Protein 7SG2 (pdb70)

Nearest PDB structures (foldseek):
  7sg2-assembly1_B  TM=1.006E+00  e=2.624E-34  Homo sapiens
  1s9v-assembly2_E  TM=9.870E-01  e=1.613E-31  Homo sapiens
  6mfg-assembly1_F  TM=9.951E-01  e=4.534E-31  Homo sapiens
  7sg0-assembly1_B  TM=9.904E-01  e=1.674E-30  Homo sapiens
  6dig-assembly1_B  TM=9.848E-01  e=7.150E-29  Homo sapiens

Se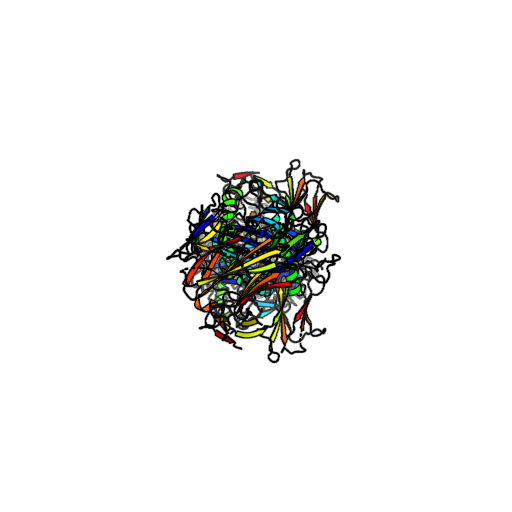quence (1569 aa):
VADHVASYGVNLYQSYGPSGQYTHEFDGDEQFYVDLGRKETVWCLPVLRQFRFDPQFALTNIAVLKHNLNSLIKRSNSTAATNEVPEVTVFSKSPVTLGQPNILICLVDNIFPPVVNITWLSNGHSVTEGVSETSFLSKSDHSFFKISYLTLLPSAEEYDCKVEHWGLDKPLLKHWEPSPEDFVYQFKGMCYFTNGTERVRLVSRSIYNREEIVRFDSDVGEFRAVTLLGLPAAEYWNSQKDILERKRAAVDRVCRHNYQLELRTTLQRRVEPTVTISPSNLLVCSVTDFYPAQIKVRWFRNDQEETAGVVSTPLIRNGDWTFQILVMLEMDVYTCHVEHPSLQSPITVEWRAADHVASYGVNLYQSYGPSGQYTHEFDGDEQFYVDLGRKETVWCLPVLRQFRFDPQFALTNIAVLKHNLNSLIKRSNSTAATNEVPEVTVFSKSPVTLGQPNILICLVDNIFPPVVNITWLSNGHSVTEGVSETSFLSKSDHSFFKISYLTLLPSAEESYDCKVEHWGLDKPLLKHWEPSPEDFVYQFKGMCYFTNGTERVRLVSRSIYNREEIVRFDSDVGEFRAVTLLGLPAAEYWNSQKDILERKRAAVDRVCRHNYQLELRTTLQRRVEPTVTISPSNLLVCSVTDFYPAQIKVRWFRNDQEETAGVVSTPLIRNGDWTFQILVMLEMTPQRGDVYTCHVEHPSLQSPITVEWRAKTTQPISMDSYEGQEVNITCSHNNIATNDYITWYQQFPSQGPRFIIQGYKTKVTNEVASLFIPADRKSSTLSLPRVSLSDTAVYYCLVGGLARDMRFGAGTRLTVKPNIQNPDPAVYQLRDSKSSDKSVCLFTDFDSQTNVDVYITDKCVLDMRSMDFKSNSAVAWSNKFACANAFNNSIIPEDTFFPAVISQKPSRDICQRGTSLTIQCQVDSQVTMMFWYRQQPGQSLTLIATANQGSEATYESGFVIDKFPISRPNLTFSTLTVSNMSPEDSSIYLCSVALGSDTGELFFGEGSRLTVLEDLKNVFPPEVAVFEPSEAEISHTQKATLVCLATGFFPDHVELSWWVNGKEVHSGVCTDPQPLKEQPALNDSRYALSSRLRVSATFWQNPRNHFRCQVQFYGLSENDEWTQDRAKPVTQIVSAEAWGRQPFPQPEQPFPGSQPFPQPEQPFPGSTTQPISMDSYEGQEVNITCSHNNIATNDYITWYQQFPSQGPRFIIQGYKTKVTNEVASLFIPADRKSSTLSLPRVSLSDTAVYYCLVGGLARDMRFGAGTRLTVKPNIQNPDPAVYQDSSVCLFTDFDSQTNVSQSKDSDVYITDKCVLDMRSMDFKSNSAVAWSNACANAVISQKPSRDICQRGTSLTIQCQVDSQVTMMFWYRQQPGQSLTLIATANQGSEATYESGFVIDKFPISRPNLTFSTLTVSNMSPEDSSIYLCSVALGSDTGELFFGEGSRLTVLEDLKNVFPPEVAVFEPSEHTQKATLVCLATGFFPDHVELSWWVNGKEVHSGVCTDPQPLKSRYALSSRLRVSATFWQNPRNHFRCQVQFYGLSENDEWTQDRAKPVTQIVSAEAWGRA

Secondary structure (DSSP, 8-state):
--SEEEEEEEEEEETTTTEEEEEEEETTEEEEEEETTTTEEEESSGGGGGS---HHHHHHHHHHHHHHHHHHHHHTTS-----PPPEEEEEESS---SSS-EEEEEEEEEE-SS--EEEEEETTEE--TTEEE---EE-TTS-EEEEEEEEE---TT--EEEEE-TT-SS-EEEE---/-----EEEEEEEEEEETTTTEEEEEEEEEETTEEEEEEETTT-SEEESSGGGHHHHHHHHH-HHHHHHHHTHIIIIIIHHHHHHTTTGGG--B---EEEEE--EEEEEEEEEBSS--EEEEEESSSB--SSEEE---EE-SSS-EEEEEEEE--EEEEEEE-TT-SS-EEEEEE-/-PPPPP-PPPS--/--B--SEEEEETT--EEEEEE--S--TT-EEEEEEE-TTS-EEEEEEESSS-EE-SS-EEE--TT-SEEEEEESS--GGG-EEEEEEEESSGGG------EEEEEE---SS---EEEEEEESS-SS-EEEEEES--TT-----EEPPPEEEEETTTTEEEEEEEEE-----TTTTTTTS---SS-B--/--EEES-SEEEEETT--EEEEEEESS--SEEEEEEE-TTS-EEEEEEE-TTS--EEPTT--TTTS-EEEEETTEEEEEE-S--TT--SEEEEEEESSTT-SPPEE---EEEEEES-GGG----EEEEEEPPHHHHHHHSEEEEEEEEEEESSS-EEEEEEETTEEE-TTEEE-SSPEESSSS-TT--EEEEEEEEEEHHHHS-TT-EEEEEEEE--B-TT----SSSPP-BSEEEEEEEE--/--EEEEEEEEEEETTTTEEEEEEEETTEEEEEEETTTTEEEESSGGGGGS---HHHHHHHHHHHHHHHHHHHHHTTS-----PPPEEEEEESS---TTS-EEEEEEEEEE-SS-EEEEEEETTEEE-TTEEE---EE-TTS-EEEEEEEEE---SS--EEEEEEETT-SS-EEEEE--/-----EEEEEEEEEEETTTTEEEEEEEEEETTEEEEEEETTT-SEEESSGGGHHHHHHHHH-HHHHHHHHTHIIIIIIHHHHHHTTTGGG--B--EEEEEE--EEEEEEEEEBSS--EEEEEESSSB--SSEEE---EE-SSS-EEEEEEEE----TT-EEEEEEE-TT-SS-EEEEEE-/-PPPPPPPPPS--/-B--SEEEEETT--EEEEEE--S--TT-EEEEEEE-TTS-EEEEEEESSS-EE-SS-EEE--SS-SEEEEEESS--GGG-EEEEEEEESSGGG------EEEEEE---SS---EEE----EEEEES--TT------SSTTEEEPPPEEEEETTTTEEEEEEEEEE-----/--EEES-SEEEEETT--EEEEEEESS--SEEEEEEE-TTS--EEEEEE-TTS--EEPTT--TTTS-EEEEETTEEEEEE-S--GGG-SEEEEEEESSTT--PPEE---EEEEEES-GGG-B--EEEEE-------EEEEEEEEEEEBSS-EEEEEEETTEEE-TTEEE-SS-B---EEEEEEEEEEHHHHS-TT-EEEEEEEE--B-TTS---SSSPP-BSEEEEEEEE---

Structure (mmCIF, N/CA/C/O backbone):
data_7SG2
#
_entry.id   7SG2
#
_cell.length_a   137.245
_cell.length_b   75.108
_cell.length_c   216.431
_cell.angle_alpha   90.000
_cell.angle_beta   103.160
_cell.angle_gamma   90.000
#
_symmetry.space_group_name_H-M   'C 1 2 1'
#
loop_
_entity.id
_entity.type
_entity.pdbx_description
1 polymer 'HLA class II histocompatibility antigen, DQ alpha 1 chain'
2 polymer 'MHC class II HLA-DQ-beta-1'
3 polymer 'T-cell receptor, xpa5, alpha chain'
4 polymer 'T-cell receptor, xpa5, beta chain'
5 polymer 'DQ2-glia-omega1 peptide'
6 non-polymer 2-acetamido-2-deoxy-beta-D-glucopyranose
7 non-polymer 1,2-ETHANEDIOL
8 non-polymer 'ACETATE ION'
9 non-polymer 'CALCIUM ION'
10 water water
#
loop_
_atom_site.group_PDB
_atom_site.id
_atom_site.type_symbol
_atom_site.label_atom_id
_atom_site.label_alt_id
_atom_site.label_comp_id
_atom_site.label_asym_id
_atom_site.label_entity_id
_atom_site.label_seq_id
_atom_site.pdbx_PDB_ins_code
_atom_site.Cartn_x
_atom_site.Cartn_y
_atom_site.Cartn_z
_atom_site.occupancy
_atom_site.B_iso_or_equiv
_atom_site.auth_seq_id
_atom_site.auth_comp_id
_atom_site.auth_asym_id
_atom_site.auth_atom_id
_atom_site.pdbx_PDB_model_num
ATOM 1 N N . VAL A 1 4 ? -45.896 31.389 57.169 1.00 65.33 2 VAL A N 1
ATOM 2 C CA . VAL A 1 4 ? -46.195 30.550 58.322 1.00 88.91 2 VAL A CA 1
ATOM 3 C C . VAL A 1 4 ? -47.695 30.570 58.596 1.00 80.73 2 VAL A C 1
ATOM 4 O O . VAL A 1 4 ? -48.353 31.596 58.421 1.00 72.16 2 VAL A O 1
ATOM 8 N N . ALA A 1 5 ? -48.235 29.429 59.021 1.00 71.25 3 ALA A N 1
ATOM 9 C CA . ALA A 1 5 ? -49.655 29.321 59.311 1.00 76.89 3 ALA A CA 1
ATOM 10 C C . ALA A 1 5 ? -49.862 28.317 60.435 1.00 75.58 3 ALA A C 1
ATOM 11 O O . ALA A 1 5 ? -49.023 27.447 60.681 1.00 74.08 3 ALA A O 1
ATOM 13 N N . ASP A 1 6 ? -51.000 28.454 61.120 1.00 80.34 4 ASP A N 1
ATOM 14 C CA . ASP A 1 6 ? -51.331 27.540 62.209 1.00 76.69 4 ASP A CA 1
ATOM 15 C C . ASP A 1 6 ? -51.559 26.125 61.692 1.00 73.98 4 ASP A C 1
ATOM 16 O O . ASP A 1 6 ? -51.139 25.151 62.327 1.00 75.15 4 ASP A O 1
ATOM 21 N N . HIS A 1 7 ? -52.220 25.993 60.545 1.00 72.25 5 HIS A N 1
ATOM 22 C CA . HIS A 1 7 ? -52.502 24.695 59.955 1.00 71.02 5 HIS A CA 1
ATOM 23 C C . HIS A 1 7 ? -52.216 24.763 58.463 1.00 68.84 5 HIS A C 1
ATOM 24 O O . HIS A 1 7 ? -52.436 25.791 57.818 1.00 77.70 5 HIS A O 1
ATOM 31 N N . VAL A 1 8 ? -51.724 23.653 57.921 1.00 62.51 6 VAL A N 1
ATOM 32 C CA . VAL A 1 8 ? -51.407 23.540 56.504 1.00 71.13 6 VAL A CA 1
ATOM 33 C C . VAL A 1 8 ? -51.997 22.244 55.972 1.00 55.93 6 VAL A C 1
ATOM 34 O O . VAL A 1 8 ? -51.926 21.198 56.628 1.00 52.84 6 VAL A O 1
ATOM 38 N N . ALA A 1 9 ? -52.599 22.320 54.790 1.00 43.01 7 ALA A N 1
ATOM 39 C CA . ALA A 1 9 ? -53.225 21.167 54.166 1.00 55.01 7 ALA A CA 1
ATOM 40 C C . ALA A 1 9 ? -52.997 21.236 52.668 1.00 56.15 7 ALA A C 1
ATOM 41 O O . ALA A 1 9 ? -53.089 22.310 52.067 1.00 58.22 7 ALA A O 1
ATOM 43 N N . SER A 1 10 ? -52.707 20.088 52.071 1.00 49.64 8 SER A N 1
ATOM 44 C CA . SER A 1 10 ? -52.571 19.962 50.625 1.00 42.98 8 SER A CA 1
ATOM 45 C C . SER A 1 10 ? -53.782 19.173 50.137 1.00 49.75 8 SER A C 1
ATOM 46 O O . SER A 1 10 ? -53.765 17.942 50.091 1.00 53.42 8 SER A O 1
ATOM 49 N N . TYR A 1 11 ? -54.840 19.897 49.770 1.00 55.73 9 TYR A N 1
ATOM 50 C CA . TYR A 1 11 ? -56.047 19.283 49.219 1.00 53.37 9 TYR A CA 1
ATOM 51 C C . TYR A 1 11 ? -55.796 18.966 47.745 1.00 56.60 9 TYR A C 1
ATOM 52 O O . TYR A 1 11 ? -56.400 19.525 46.827 1.00 40.17 9 TYR A O 1
ATOM 61 N N . GLY A 1 12 A -54.864 18.042 47.537 1.00 58.14 9 GLY A N 1
ATOM 62 C CA . GLY A 1 12 A -54.437 17.655 46.212 1.00 52.73 9 GLY A CA 1
ATOM 63 C C . GLY A 1 12 A -52.930 17.595 46.092 1.00 48.72 9 GLY A C 1
ATOM 64 O O . GLY A 1 12 A -52.288 18.589 45.740 1.00 50.51 9 GLY A O 1
ATOM 65 N N . VAL A 1 13 ? -52.355 16.434 46.386 1.00 37.71 10 VAL A N 1
ATOM 66 C CA . VAL A 1 13 ? -50.950 16.159 46.114 1.00 48.74 10 VAL A CA 1
ATOM 67 C C . VAL A 1 13 ? -50.934 15.278 44.874 1.00 50.04 10 VAL A C 1
ATOM 68 O O . VAL A 1 13 ? -51.154 14.065 44.952 1.00 47.16 10 VAL A O 1
ATOM 72 N N . ASN A 1 14 ? -50.666 15.887 43.726 1.00 46.42 11 ASN A N 1
ATOM 73 C CA . ASN A 1 14 ? -50.713 15.201 42.445 1.00 44.66 11 ASN A CA 1
ATOM 74 C C . ASN A 1 14 ? -49.297 14.883 41.988 1.00 35.74 11 ASN A C 1
ATOM 75 O O . ASN A 1 14 ? -48.438 15.769 41.948 1.00 36.55 11 ASN A O 1
ATOM 80 N N . LEU A 1 15 ? -49.058 13.617 41.656 1.00 40.36 12 LEU A N 1
ATOM 81 C CA . LEU A 1 15 ? -47.733 13.148 41.276 1.00 41.16 12 LEU A CA 1
ATOM 82 C C . LEU A 1 15 ? -47.849 12.261 40.048 1.00 47.17 12 LEU A C 1
ATOM 83 O O . LEU A 1 15 ? -48.667 11.337 40.024 1.00 54.58 12 LEU A O 1
ATOM 88 N N . TYR A 1 16 ? -47.042 12.553 39.031 1.00 42.20 13 TYR A N 1
ATOM 89 C CA . TYR A 1 16 ? -46.960 11.714 37.839 1.00 37.34 13 TYR A CA 1
ATOM 90 C C . TYR A 1 16 ? -45.533 11.771 37.321 1.00 44.81 13 TYR A C 1
ATOM 91 O O . TYR A 1 16 ? -45.026 12.856 37.022 1.00 41.67 13 TYR A O 1
ATOM 100 N N . GLN A 1 17 ? -44.892 10.612 37.212 1.00 38.36 14 GLN A N 1
ATOM 101 C CA . GLN A 1 17 ? -43.520 10.520 36.742 1.00 43.90 14 GLN A CA 1
ATOM 102 C C . GLN A 1 17 ? -43.446 9.658 35.487 1.00 50.96 14 GLN A C 1
ATOM 103 O O . GLN A 1 17 ? -44.395 8.959 35.122 1.00 54.82 14 GLN A O 1
ATOM 109 N N . SER A 1 18 ? -42.289 9.720 34.825 1.00 50.96 15 SER A N 1
ATOM 110 C CA . SER A 1 18 ? -42.080 9.038 33.555 1.00 41.63 15 SER A CA 1
ATOM 111 C C . SER A 1 18 ? -41.518 7.631 33.707 1.00 63.26 15 SER A C 1
ATOM 112 O O . SER A 1 18 ? -41.580 6.853 32.749 1.00 81.50 15 SER A O 1
ATOM 115 N N . TYR A 1 19 ? -40.936 7.321 34.872 1.00 69.20 16 TYR A N 1
ATOM 116 C CA . TYR A 1 19 ? -40.455 5.951 35.183 1.00 69.75 16 TYR A CA 1
ATOM 117 C C . TYR A 1 19 ? -41.696 5.067 35.154 1.00 67.94 16 TYR A C 1
ATOM 118 O O . TYR A 1 19 ? -42.180 4.707 36.241 1.00 57.29 16 TYR A O 1
ATOM 127 N N . GLY A 1 20 ? -42.165 4.703 33.956 1.00 115.16 17 GLY A N 1
ATOM 128 C CA . GLY A 1 20 ? -43.405 3.912 33.840 1.00 117.92 17 GLY A CA 1
ATOM 129 C C . GLY A 1 20 ? -44.575 4.686 34.411 1.00 119.80 17 GLY A C 1
ATOM 130 O O . GLY A 1 20 ? -44.798 4.577 35.629 1.00 121.83 17 GLY A O 1
ATOM 131 N N . PRO A 1 21 ? -45.352 5.437 33.598 1.00 96.65 18 PRO A N 1
ATOM 132 C CA . PRO A 1 21 ? -46.433 6.288 34.098 1.00 86.73 18 PRO A CA 1
ATOM 133 C C . PRO A 1 21 ? -46.846 5.946 35.536 1.00 89.49 18 PRO A C 1
ATOM 134 O O . PRO A 1 21 ? -47.839 5.264 35.711 1.00 122.35 18 PRO A O 1
ATOM 138 N N . SER A 1 22 ? -46.078 6.427 36.519 1.00 64.53 19 SER A N 1
ATOM 139 C CA . SER A 1 22 ? -46.399 6.169 37.946 1.00 59.79 19 SER A CA 1
ATOM 140 C C . SER A 1 22 ? -47.170 7.367 38.503 1.00 48.25 19 SER A C 1
ATOM 141 O O . SER A 1 22 ? -46.612 8.482 38.488 1.00 45.53 19 SER A O 1
ATOM 144 N N . GLY A 1 23 ? -48.403 7.146 38.967 1.00 63.27 20 GLY A N 1
ATOM 145 C CA . GLY A 1 23 ? -49.225 8.276 39.433 1.00 63.64 20 GLY A CA 1
ATOM 146 C C . GLY A 1 23 ? -49.631 8.124 40.886 1.00 69.11 20 GLY A C 1
ATOM 147 O O . GLY A 1 23 ? -49.765 6.967 41.331 1.00 70.61 20 GLY A O 1
ATOM 148 N N . GLN A 1 24 ? -49.836 9.232 41.604 1.00 50.67 21 GLN A N 1
ATOM 149 C CA . GLN A 1 24 ? -50.301 9.197 42.984 1.00 51.18 21 GLN A CA 1
ATOM 150 C C . GLN A 1 24 ? -51.148 10.431 43.254 1.00 43.80 21 GLN A C 1
ATOM 151 O O . GLN A 1 24 ? -50.739 11.548 42.923 1.00 42.60 21 GLN A O 1
ATOM 157 N N . TYR A 1 25 ? -52.320 10.225 43.849 1.00 38.86 22 TYR A N 1
ATOM 158 C CA . TYR A 1 25 ? -53.183 11.313 44.293 1.00 47.88 22 TYR A CA 1
ATOM 159 C C . TYR A 1 25 ? -53.484 11.118 45.771 1.00 49.93 22 TYR A C 1
ATOM 160 O O . TYR A 1 25 ? -54.047 10.089 46.162 1.00 57.89 22 TYR A O 1
ATOM 169 N N . THR A 1 26 ? -53.115 12.104 46.585 1.00 44.55 23 THR A N 1
ATOM 170 C CA . THR A 1 26 ? -53.335 12.046 48.021 1.00 46.88 23 THR A CA 1
ATOM 171 C C . THR A 1 26 ? -53.814 13.403 48.512 1.00 50.31 23 THR A C 1
ATOM 172 O O . THR A 1 26 ? -53.664 14.423 47.835 1.00 56.25 23 THR A O 1
ATOM 176 N N . HIS A 1 27 ? -54.397 13.400 49.708 1.00 42.27 24 HIS A N 1
ATOM 177 C CA . HIS A 1 27 ? -54.716 14.615 50.443 1.00 42.60 24 HIS A CA 1
ATOM 178 C C . HIS A 1 27 ? -53.993 14.570 51.778 1.00 64.35 24 HIS A C 1
ATOM 179 O O . HIS A 1 27 ? -54.006 13.541 52.463 1.00 52.39 24 HIS A O 1
ATOM 186 N N . GLU A 1 28 ? -53.366 15.681 52.146 1.00 62.75 25 GLU A N 1
ATOM 187 C CA . GLU A 1 28 ? -52.589 15.765 53.372 1.00 57.66 25 GLU A CA 1
ATOM 188 C C . GLU A 1 28 ? -53.089 16.921 54.225 1.00 58.56 25 GLU A C 1
ATOM 189 O O . GLU A 1 28 ? -53.459 17.977 53.703 1.00 53.81 25 GLU A O 1
ATOM 195 N N . PHE A 1 29 ? -53.103 16.708 55.540 1.00 53.40 26 PHE A N 1
ATOM 196 C CA . PHE A 1 29 ? -53.451 17.743 56.506 1.00 62.42 26 PHE A CA 1
ATOM 197 C C . PHE A 1 29 ? -52.415 17.731 57.619 1.00 73.81 26 PHE A C 1
ATOM 198 O O . PHE A 1 29 ? -52.246 16.713 58.298 1.00 79.29 26 PHE A O 1
ATOM 206 N N . ASP A 1 30 ? -51.729 18.861 57.802 1.00 67.36 27 ASP A N 1
ATOM 207 C CA . ASP A 1 30 ? -50.692 19.011 58.825 1.00 57.24 27 ASP A CA 1
ATOM 208 C C . ASP A 1 30 ? -49.590 17.965 58.676 1.00 58.90 27 ASP A C 1
ATOM 209 O O . ASP A 1 30 ? -49.005 17.519 59.666 1.00 75.14 27 ASP A O 1
ATOM 214 N N . GLY A 1 31 ? -49.298 17.567 57.437 1.00 43.01 28 GLY A N 1
ATOM 215 C CA . GLY A 1 31 ? -48.222 16.644 57.157 1.00 49.53 28 GLY A CA 1
ATOM 216 C C . GLY A 1 31 ? -48.604 15.179 57.181 1.00 60.30 28 GLY A C 1
ATOM 217 O O . GLY A 1 31 ? -47.770 14.334 56.832 1.00 66.75 28 GLY A O 1
ATOM 218 N N . ASP A 1 32 ? -49.828 14.850 57.578 1.00 70.45 29 ASP A N 1
ATOM 219 C CA . ASP A 1 32 ? -50.290 13.471 57.634 1.00 69.53 29 ASP A CA 1
ATOM 220 C C . ASP A 1 32 ? -51.212 13.163 56.459 1.00 69.52 29 ASP A C 1
ATOM 221 O O . ASP A 1 32 ? -51.845 14.049 55.884 1.00 70.77 29 ASP A O 1
ATOM 226 N N . GLU A 1 33 ? -51.288 11.878 56.120 1.00 71.75 30 GLU A N 1
ATOM 227 C CA . GLU A 1 33 ? -52.058 11.415 54.971 1.00 56.23 30 GLU A CA 1
ATOM 228 C C . GLU A 1 33 ? -53.513 11.205 55.371 1.00 58.78 30 GLU A C 1
ATOM 229 O O . GLU A 1 33 ? -53.809 10.377 56.240 1.00 59.60 30 GLU A O 1
ATOM 235 N N . GLN A 1 34 ? -54.420 11.951 54.737 1.00 74.40 31 GLN A N 1
ATOM 236 C CA . GLN A 1 34 ? -55.844 11.756 54.991 1.00 65.95 31 GLN A CA 1
ATOM 237 C C . GLN A 1 34 ? -56.393 10.577 54.195 1.00 55.70 31 GLN A C 1
ATOM 238 O O . GLN A 1 34 ? -57.031 9.682 54.760 1.00 69.54 31 GLN A O 1
ATOM 244 N N . PHE A 1 35 ? -56.154 10.557 52.886 1.00 63.08 32 PHE A N 1
ATOM 245 C CA . PHE A 1 35 ? -56.567 9.435 52.054 1.00 64.56 32 PHE A CA 1
ATOM 246 C C . PHE A 1 35 ? -55.707 9.412 50.799 1.00 63.69 32 PHE A C 1
ATOM 247 O O . PHE A 1 35 ? -54.971 10.357 50.505 1.00 60.60 32 PHE A O 1
ATOM 255 N N . TYR A 1 36 ? -55.812 8.311 50.059 1.00 59.38 33 TYR A N 1
ATOM 256 C CA . TYR A 1 36 ? -55.187 8.184 48.751 1.00 53.45 33 TYR A CA 1
ATOM 257 C C . TYR A 1 36 ? -56.132 7.431 47.827 1.00 63.85 33 TYR A C 1
ATOM 258 O O . TYR A 1 36 ? -56.894 6.565 48.265 1.00 75.01 33 TYR A O 1
ATOM 267 N N . VAL A 1 37 ? -56.078 7.773 46.544 1.00 59.87 34 VAL A N 1
ATOM 268 C CA . VAL A 1 37 ? -56.910 7.143 45.527 1.00 64.98 34 VAL A CA 1
ATOM 269 C C . VAL A 1 37 ? -56.067 6.115 44.786 1.00 64.11 34 VAL A C 1
ATOM 270 O O . VAL A 1 37 ? -55.038 6.456 44.190 1.00 66.17 34 VAL A O 1
ATOM 274 N N . ASP A 1 38 ? -56.501 4.859 44.822 1.00 67.00 35 ASP A N 1
ATOM 275 C CA . ASP A 1 38 ? -55.849 3.795 44.066 1.00 75.98 35 ASP A CA 1
ATOM 276 C C . ASP A 1 38 ? -56.238 3.940 42.600 1.00 67.82 35 ASP A C 1
ATOM 277 O O . ASP A 1 38 ? -57.380 3.657 42.223 1.00 69.86 35 ASP A O 1
ATOM 282 N N . LEU A 1 39 ? -55.291 4.387 41.771 1.00 53.53 36 LEU A N 1
ATOM 283 C CA . LEU A 1 39 ? -55.582 4.621 40.361 1.00 62.67 36 LEU A CA 1
ATOM 284 C C . LEU A 1 39 ? -55.901 3.336 39.607 1.00 70.00 36 LEU A C 1
ATOM 285 O O . LEU A 1 39 ? -56.538 3.396 38.550 1.00 70.46 36 LEU A O 1
ATOM 290 N N . GLY A 1 40 ? -55.482 2.182 40.121 1.00 61.25 37 GLY A N 1
ATOM 291 C CA . GLY A 1 40 ? -55.787 0.921 39.475 1.00 75.26 37 GLY A CA 1
ATOM 292 C C . GLY A 1 40 ? -57.188 0.429 39.772 1.00 73.83 37 GLY A C 1
ATOM 293 O O . GLY A 1 40 ? -57.979 0.193 38.854 1.00 74.08 37 GLY A O 1
ATOM 294 N N . ARG A 1 41 ? -57.507 0.271 41.057 1.00 67.34 38 ARG A N 1
ATOM 295 C CA . ARG A 1 41 ? -58.822 -0.204 41.467 1.00 64.47 38 ARG A CA 1
ATOM 296 C C . ARG A 1 41 ? -59.885 0.887 41.455 1.00 72.32 38 ARG A C 1
ATOM 297 O O . ARG A 1 41 ? -61.063 0.576 41.664 1.00 90.09 38 ARG A O 1
ATOM 305 N N . LYS A 1 42 ? -59.501 2.144 41.215 1.00 71.31 39 LYS A N 1
ATOM 306 C CA . LYS A 1 42 ? -60.434 3.273 41.183 1.00 59.46 39 LYS A CA 1
ATOM 307 C C . LYS A 1 42 ? -61.219 3.381 42.491 1.00 64.75 39 LYS A C 1
ATOM 308 O O . LYS A 1 42 ? -62.445 3.510 42.499 1.00 68.66 39 LYS A O 1
ATOM 314 N N . GLU A 1 43 ? -60.497 3.323 43.609 1.00 76.43 40 GLU A N 1
ATOM 315 C CA . GLU A 1 43 ? -61.104 3.363 44.930 1.00 80.33 40 GLU A CA 1
ATOM 316 C C . GLU A 1 43 ? -60.349 4.333 45.827 1.00 69.91 40 GLU A C 1
ATOM 317 O O . GLU A 1 43 ? -59.131 4.497 45.711 1.00 71.45 40 GLU A O 1
ATOM 323 N N . THR A 1 44 ? -61.091 4.976 46.725 1.00 62.66 41 THR A N 1
ATOM 324 C CA . THR A 1 44 ? -60.532 5.903 47.701 1.00 59.88 41 THR A CA 1
ATOM 325 C C . THR A 1 44 ? -60.316 5.162 49.015 1.00 63.67 41 THR A C 1
ATOM 326 O O . THR A 1 44 ? -61.252 4.562 49.555 1.00 67.09 41 THR A O 1
ATOM 330 N N . VAL A 1 45 ? -59.086 5.201 49.522 1.00 63.69 42 VAL A N 1
ATOM 331 C CA . VAL A 1 45 ? -58.713 4.518 50.755 1.00 69.27 42 VAL A CA 1
ATOM 332 C C . VAL A 1 45 ? -58.367 5.574 51.795 1.00 71.16 42 VAL A C 1
ATOM 333 O O . VAL A 1 45 ? -57.388 6.314 51.637 1.00 77.70 42 VAL A O 1
ATOM 337 N N . TRP A 1 46 ? -59.164 5.638 52.860 1.00 60.28 43 TRP A N 1
ATOM 338 C CA . TRP A 1 46 ? -58.960 6.612 53.922 1.00 69.07 43 TRP A CA 1
ATOM 339 C C . TRP A 1 46 ? -58.026 6.039 54.980 1.00 74.04 43 TRP A C 1
ATOM 340 O O . TRP A 1 46 ? -58.182 4.887 55.399 1.00 68.39 43 TRP A O 1
ATOM 351 N N . CYS A 1 47 ? -57.059 6.848 55.411 1.00 85.52 44 CYS A N 1
ATOM 352 C CA . CYS A 1 47 ? -56.079 6.416 56.397 1.00 88.48 44 CYS A CA 1
ATOM 353 C C . CYS A 1 47 ? -56.476 6.770 57.822 1.00 85.06 44 CYS A C 1
ATOM 354 O O . CYS A 1 47 ? -55.962 6.155 58.763 1.00 100.58 44 CYS A O 1
ATOM 357 N N . LEU A 1 48 ? -57.367 7.745 58.003 1.00 77.08 45 LEU A N 1
ATOM 358 C CA . LEU A 1 48 ? -57.881 8.079 59.321 1.00 77.22 45 LEU A CA 1
ATOM 359 C C . LEU A 1 48 ? -59.298 7.547 59.445 1.00 89.03 45 LEU A C 1
ATOM 360 O O . LEU A 1 48 ? -60.149 7.886 58.608 1.00 74.21 45 LEU A O 1
ATOM 365 N N . PRO A 1 49 ? -59.593 6.713 60.446 1.00 79.11 46 PRO A N 1
ATOM 366 C CA . PRO A 1 49 ? -60.927 6.091 60.515 1.00 90.62 46 PRO A CA 1
ATOM 367 C C . PRO A 1 49 ? -62.072 7.085 60.607 1.00 81.16 46 PRO A C 1
ATOM 368 O O . PRO A 1 49 ? -63.149 6.821 60.058 1.00 73.41 46 PRO A O 1
ATOM 372 N N . VAL A 1 50 ? -61.880 8.219 61.286 1.00 87.42 47 VAL A N 1
ATOM 373 C CA . VAL A 1 50 ? -62.956 9.195 61.410 1.00 75.04 47 VAL A CA 1
ATOM 374 C C . VAL A 1 50 ? -63.276 9.848 60.069 1.00 80.41 47 VAL A C 1
ATOM 375 O O . VAL A 1 50 ? -64.385 10.361 59.880 1.00 83.69 47 VAL A O 1
ATOM 379 N N . LEU A 1 51 ? -62.337 9.826 59.123 1.00 78.30 48 LEU A N 1
ATOM 380 C CA . LEU A 1 51 ? -62.545 10.436 57.817 1.00 89.19 48 LEU A CA 1
ATOM 381 C C . LEU A 1 51 ? -63.278 9.526 56.839 1.00 88.69 48 LEU A C 1
ATOM 382 O O . LEU A 1 51 ? -63.594 9.968 55.729 1.00 82.39 48 LEU A O 1
ATOM 387 N N . ARG A 1 52 ? -63.626 8.317 57.265 1.00 80.61 49 ARG A N 1
ATOM 388 C CA . ARG A 1 52 ? -64.255 7.367 56.325 1.00 71.05 49 ARG A CA 1
ATOM 389 C C . ARG A 1 52 ? -65.698 7.805 56.067 1.00 98.94 49 ARG A C 1
ATOM 390 O O . ARG A 1 52 ? -66.274 7.331 55.077 1.00 94.54 49 ARG A O 1
ATOM 398 N N . GLN A 1 53 ? -66.252 8.686 56.908 1.00 105.89 50 GLN A N 1
ATOM 399 C CA . GLN A 1 53 ? -67.629 9.128 56.713 1.00 105.09 50 GLN A CA 1
ATOM 400 C C . GLN A 1 53 ? -67.794 9.920 55.422 1.00 97.97 50 GLN A C 1
ATOM 401 O O . GLN A 1 53 ? -68.875 9.906 54.823 1.00 110.12 50 GLN A O 1
ATOM 407 N N . PHE A 1 54 ? -66.746 10.611 54.980 1.00 89.89 51 PHE A N 1
ATOM 408 C CA . PHE A 1 54 ? -66.824 11.408 53.767 1.00 94.32 51 PHE A CA 1
ATOM 409 C C . PHE A 1 54 ? -66.708 10.520 52.530 1.00 89.56 51 PHE A C 1
ATOM 410 O O . PHE A 1 54 ? -66.403 9.326 52.609 1.00 81.68 51 PHE A O 1
ATOM 418 N N . ARG A 1 55 ? -66.961 11.122 51.370 1.00 78.63 52 ARG A N 1
ATOM 419 C CA . ARG A 1 55 ? -66.855 10.427 50.095 1.00 76.22 52 ARG A CA 1
ATOM 420 C C . ARG A 1 55 ? -66.125 11.312 49.097 1.00 72.05 52 ARG A C 1
ATOM 421 O O . ARG A 1 55 ? -66.422 12.506 48.988 1.00 82.44 52 ARG A O 1
ATOM 429 N N . PHE A 1 56 ? -65.175 10.724 48.375 1.00 75.18 54 PHE A N 1
ATOM 430 C CA . PHE A 1 56 ? -64.379 11.431 47.378 1.00 64.11 54 PHE A CA 1
ATOM 431 C C . PHE A 1 56 ? -64.332 10.578 46.121 1.00 65.37 54 PHE A C 1
ATOM 432 O O . PHE A 1 56 ? -63.884 9.427 46.168 1.00 66.42 54 PHE A O 1
ATOM 440 N N . ASP A 1 57 ? -64.789 11.137 45.009 1.00 55.48 55 ASP A N 1
ATOM 441 C CA . ASP A 1 57 ? -64.899 10.378 43.767 1.00 58.35 55 ASP A CA 1
ATOM 442 C C . ASP A 1 57 ? -63.513 10.026 43.242 1.00 55.56 55 ASP A C 1
ATOM 443 O O . ASP A 1 57 ? -62.720 10.934 42.955 1.00 60.58 55 ASP A O 1
ATOM 448 N N . PRO A 1 58 ? -63.176 8.741 43.100 1.00 54.58 56 PRO A N 1
ATOM 449 C CA . PRO A 1 58 ? -61.864 8.382 42.537 1.00 54.92 56 PRO A CA 1
ATOM 450 C C . PRO A 1 58 ? -61.675 8.825 41.096 1.00 52.76 56 PRO A C 1
ATOM 451 O O . PRO A 1 58 ? -60.531 8.875 40.627 1.00 44.37 56 PRO A O 1
ATOM 455 N N . GLN A 1 59 ? -62.754 9.142 40.376 1.00 63.20 57 GLN A N 1
ATOM 456 C CA . GLN A 1 59 ? -62.618 9.541 38.980 1.00 50.93 57 GLN A CA 1
ATOM 457 C C . GLN A 1 59 ? -61.904 10.880 38.839 1.00 54.90 57 GLN A C 1
ATOM 458 O O . GLN A 1 59 ? -61.244 11.121 37.821 1.00 51.62 57 GLN A O 1
ATOM 464 N N . PHE A 1 60 ? -62.022 11.760 39.838 1.00 62.48 58 PHE A N 1
ATOM 465 C CA . PHE A 1 60 ? -61.313 13.034 39.777 1.00 54.52 58 PHE A CA 1
ATOM 466 C C . PHE A 1 60 ? -59.806 12.821 39.729 1.00 49.18 58 PHE A C 1
ATOM 467 O O . PHE A 1 60 ? -59.097 13.511 38.987 1.00 49.99 58 PHE A O 1
ATOM 475 N N . ALA A 1 61 ? -59.298 11.878 40.526 1.00 44.58 59 ALA A N 1
ATOM 476 C CA . ALA A 1 61 ? -57.865 11.604 40.526 1.00 42.42 59 ALA A CA 1
ATOM 477 C C . ALA A 1 61 ? -57.394 11.130 39.158 1.00 47.46 59 ALA A C 1
ATOM 478 O O . ALA A 1 61 ? -56.344 11.563 38.671 1.00 47.25 59 ALA A O 1
ATOM 480 N N . LEU A 1 62 ? -58.159 10.239 38.524 1.00 48.71 60 LEU A N 1
ATOM 481 C CA . LEU A 1 62 ? -57.760 9.702 37.226 1.00 45.36 60 LEU A CA 1
ATOM 482 C C . LEU A 1 62 ? -57.703 10.794 36.164 1.00 51.16 60 LEU A C 1
ATOM 483 O O . LEU A 1 62 ? -56.752 10.853 35.374 1.00 46.70 60 LEU A O 1
ATOM 488 N N . THR A 1 63 ? -58.712 11.667 36.127 1.00 39.44 61 THR A N 1
ATOM 489 C CA . THR A 1 63 ? -58.727 12.729 35.126 1.00 44.37 61 THR A CA 1
ATOM 490 C C . THR A 1 63 ? -57.668 13.783 35.421 1.00 46.45 61 THR A C 1
ATOM 491 O O . THR A 1 63 ? -57.069 14.345 34.497 1.00 50.32 61 THR A O 1
ATOM 495 N N . ASN A 1 64 ? -57.419 14.064 36.701 1.00 45.80 62 ASN A N 1
ATOM 496 C CA . ASN A 1 64 ? -56.409 15.058 37.050 1.00 36.84 62 ASN A CA 1
ATOM 497 C C . ASN A 1 64 ? -55.006 14.561 36.726 1.00 44.21 62 ASN A C 1
ATOM 498 O O . ASN A 1 64 ? -54.165 15.332 36.250 1.00 52.92 62 ASN A O 1
ATOM 503 N N . ILE A 1 65 ? -54.731 13.281 36.989 1.00 49.60 63 ILE A N 1
ATOM 504 C CA . ILE A 1 65 ? -53.433 12.710 36.639 1.00 46.99 63 ILE A CA 1
ATOM 505 C C . ILE A 1 65 ? -53.216 12.752 35.132 1.00 49.94 63 ILE A C 1
ATOM 506 O O . ILE A 1 65 ? -52.089 12.955 34.663 1.00 54.34 63 ILE A O 1
ATOM 511 N N . ALA A 1 66 ? -54.287 12.584 34.350 1.00 50.47 64 ALA A N 1
ATOM 512 C CA . ALA A 1 66 ? -54.164 12.679 32.899 1.00 47.07 64 ALA A CA 1
ATOM 513 C C . ALA A 1 66 ? -53.725 14.071 32.464 1.00 48.09 64 ALA A C 1
ATOM 514 O O . ALA A 1 66 ? -53.071 14.220 31.425 1.00 50.89 64 ALA A O 1
ATOM 516 N N . VAL A 1 67 ? -54.072 15.100 33.241 1.00 42.13 65 VAL A N 1
ATOM 517 C CA . VAL A 1 67 ? -53.607 16.449 32.933 1.00 44.40 65 VAL A CA 1
ATOM 518 C C . VAL A 1 67 ? -52.108 16.562 33.175 1.00 52.26 65 VAL A C 1
ATOM 519 O O . VAL A 1 67 ? -51.382 17.173 32.381 1.00 56.66 65 VAL A O 1
ATOM 523 N N . LEU A 1 68 ? -51.643 15.964 34.256 1.00 45.50 66 LEU A N 1
ATOM 524 C CA . LEU A 1 68 ? -50.200 15.991 34.546 1.00 45.46 66 LEU A CA 1
ATOM 525 C C . LEU A 1 68 ? -49.475 15.227 33.442 1.00 49.95 66 LEU A C 1
ATOM 526 O O . LEU A 1 68 ? -48.420 15.687 33.030 1.00 60.07 66 LEU A O 1
ATOM 531 N N . LYS A 1 69 ? -50.025 14.111 32.973 1.00 46.61 67 LYS A N 1
ATOM 532 C CA . LYS A 1 69 ? -49.429 13.352 31.878 1.00 47.01 67 LYS A CA 1
ATOM 533 C C . LYS A 1 69 ? -49.206 14.235 30.657 1.00 52.06 67 LYS A C 1
ATOM 534 O O . LYS A 1 69 ? -48.141 14.186 30.031 1.00 48.87 67 LYS A O 1
ATOM 540 N N . HIS A 1 70 ? -50.145 15.126 30.395 1.00 47.60 68 HIS A N 1
ATOM 541 C CA . HIS A 1 70 ? -49.995 16.019 29.230 1.00 53.67 68 HIS A CA 1
ATOM 542 C C . HIS A 1 70 ? -48.962 17.060 29.581 1.00 54.23 68 HIS A C 1
ATOM 543 O O . HIS A 1 70 ? -48.142 17.416 28.731 1.00 56.22 68 HIS A O 1
ATOM 550 N N . ASN A 1 71 ? -49.043 17.537 30.807 1.00 49.62 69 ASN A N 1
ATOM 551 C CA . ASN A 1 71 ? -48.122 18.590 31.220 1.00 53.72 69 ASN A CA 1
ATOM 552 C C . ASN A 1 71 ? -46.683 18.088 31.239 1.00 51.45 69 ASN A C 1
ATOM 553 O O . ASN A 1 71 ? -45.774 18.765 30.747 1.00 52.50 69 ASN A O 1
ATOM 558 N N . LEU A 1 72 ? -46.459 16.897 31.804 1.00 44.62 70 LEU A N 1
ATOM 559 C CA . LEU A 1 72 ? -45.107 16.351 31.878 1.00 40.76 70 LEU A CA 1
ATOM 560 C C . LEU A 1 72 ? -44.497 16.189 30.492 1.00 52.86 70 LEU A C 1
ATOM 561 O O . LEU A 1 72 ? -43.331 16.537 30.275 1.00 59.39 70 LEU A O 1
ATOM 566 N N . ASN A 1 73 ? -45.273 15.668 29.537 1.00 58.69 71 ASN A N 1
ATOM 567 C CA . ASN A 1 73 ? -44.759 15.498 28.182 1.00 57.61 71 ASN A CA 1
ATOM 568 C C . ASN A 1 73 ? -44.485 16.840 27.517 1.00 62.71 71 ASN A C 1
ATOM 569 O O . ASN A 1 73 ? -43.595 16.937 26.664 1.00 70.57 71 ASN A O 1
ATOM 574 N N . SER A 1 74 ? -45.233 17.881 27.890 1.00 57.49 72 SER A N 1
ATOM 575 C CA . SER A 1 74 ? -44.953 19.214 27.369 1.00 50.90 72 SER A CA 1
ATOM 576 C C . SER A 1 74 ? -43.640 19.753 27.923 1.00 67.53 72 SER A C 1
ATOM 577 O O . SER A 1 74 ? -42.826 20.308 27.176 1.00 60.62 72 SER A O 1
ATOM 580 N N . LEU A 1 75 ? -43.415 19.593 29.230 1.00 68.43 73 LEU A N 1
ATOM 581 C CA . LEU A 1 75 ? -42.185 20.079 29.847 1.00 59.45 73 LEU A CA 1
ATOM 582 C C . LEU A 1 75 ? -40.961 19.278 29.423 1.00 59.86 73 LEU A C 1
ATOM 583 O O . LEU A 1 75 ? -39.840 19.784 29.535 1.00 73.23 73 LEU A O 1
ATOM 588 N N . ILE A 1 76 ? -41.144 18.045 28.947 1.00 55.22 74 ILE A N 1
ATOM 589 C CA . ILE A 1 76 ? -40.009 17.278 28.443 1.00 62.44 74 ILE A CA 1
ATOM 590 C C . ILE A 1 76 ? -39.496 17.882 27.140 1.00 72.95 74 ILE A C 1
ATOM 591 O O . ILE A 1 76 ? -38.283 18.009 26.935 1.00 78.46 74 ILE A O 1
ATOM 596 N N . LYS A 1 77 ? -40.408 18.273 26.245 1.00 75.18 75 LYS A N 1
ATOM 597 C CA . LYS A 1 77 ? -39.987 18.907 25.000 1.00 81.63 75 LYS A CA 1
ATOM 598 C C . LYS A 1 77 ? -39.443 20.311 25.237 1.00 84.30 75 LYS A C 1
ATOM 599 O O . LYS A 1 77 ? -38.512 20.737 24.544 1.00 89.46 75 LYS A O 1
ATOM 605 N N . ARG A 1 78 ? -40.003 21.041 26.204 1.00 76.39 76 ARG A N 1
ATOM 606 C CA . ARG A 1 78 ? -39.586 22.423 26.419 1.00 79.23 76 ARG A CA 1
ATOM 607 C C . ARG A 1 78 ? -38.219 22.497 27.089 1.00 83.12 76 ARG A C 1
ATOM 608 O O . ARG A 1 78 ? -37.391 23.342 26.730 1.00 94.25 76 ARG A O 1
ATOM 616 N N . SER A 1 79 ? -37.964 21.627 28.064 1.00 70.13 77 SER A N 1
ATOM 617 C CA . SER A 1 79 ? -36.720 21.651 28.821 1.00 68.16 77 SER A CA 1
ATOM 618 C C . SER A 1 79 ? -35.624 20.803 28.190 1.00 76.46 77 SER A C 1
ATOM 619 O O . SER A 1 79 ? -34.622 20.518 28.854 1.00 81.07 77 SER A O 1
ATOM 622 N N . ASN A 1 80 ? -35.791 20.403 26.927 1.00 78.89 78 ASN A N 1
ATOM 623 C CA . ASN A 1 80 ? -34.803 19.595 26.210 1.00 77.95 78 ASN A CA 1
ATOM 624 C C . ASN A 1 80 ? -34.467 18.323 26.987 1.00 86.98 78 ASN A C 1
ATOM 625 O O . ASN A 1 80 ? -33.309 17.906 27.071 1.00 89.81 78 ASN A O 1
ATOM 630 N N . SER A 1 81 ? -35.499 17.708 27.568 1.00 91.76 79 SER A N 1
ATOM 631 C CA . SER A 1 81 ? -35.380 16.466 28.332 1.00 99.76 79 SER A CA 1
ATOM 632 C C . SER A 1 81 ? -34.407 16.628 29.503 1.00 96.13 79 SER A C 1
ATOM 633 O O . SER A 1 81 ? -33.349 15.997 29.566 1.00 91.78 79 SER A O 1
ATOM 636 N N . THR A 1 82 ? -34.789 17.494 30.439 1.00 86.15 80 THR A N 1
ATOM 637 C CA . THR A 1 82 ? -34.037 17.693 31.673 1.00 71.09 80 THR A CA 1
ATOM 638 C C . THR A 1 82 ? -34.569 16.721 32.721 1.00 72.32 80 THR A C 1
ATOM 639 O O . THR A 1 82 ? -35.666 16.912 33.256 1.00 68.85 80 THR A O 1
ATOM 643 N N . ALA A 1 83 ? -33.792 15.681 33.012 1.00 74.06 81 ALA A N 1
ATOM 644 C CA . ALA A 1 83 ? -34.235 14.619 33.901 1.00 68.43 81 ALA A CA 1
ATOM 645 C C . ALA A 1 83 ? -34.131 15.061 35.359 1.00 65.19 81 ALA A C 1
ATOM 646 O O . ALA A 1 83 ? -33.639 16.146 35.681 1.00 60.16 81 ALA A O 1
ATOM 648 N N . ALA A 1 84 ? -34.608 14.203 36.256 1.00 63.14 82 ALA A N 1
ATOM 649 C CA . ALA A 1 84 ? -34.551 14.471 37.682 1.00 49.08 82 ALA A CA 1
ATOM 650 C C . ALA A 1 84 ? -33.152 14.194 38.226 1.00 56.12 82 ALA A C 1
ATOM 651 O O . ALA A 1 84 ? -32.319 13.549 37.583 1.00 63.16 82 ALA A O 1
ATOM 653 N N . THR A 1 85 ? -32.902 14.698 39.429 1.00 56.20 83 THR A N 1
ATOM 654 C CA . THR A 1 85 ? -31.635 14.506 40.123 1.00 58.24 83 THR A CA 1
ATOM 655 C C . THR A 1 85 ? -31.867 13.577 41.307 1.00 54.96 83 THR A C 1
ATOM 656 O O . THR A 1 85 ? -32.637 13.905 42.216 1.00 69.70 83 THR A O 1
ATOM 660 N N . ASN A 1 86 ? -31.203 12.424 41.294 1.00 50.57 84 ASN A N 1
ATOM 661 C CA . ASN A 1 86 ? -31.393 11.407 42.325 1.00 61.64 84 ASN A CA 1
ATOM 662 C C . ASN A 1 86 ? -30.714 11.871 43.604 1.00 56.49 84 ASN A C 1
ATOM 663 O O . ASN A 1 86 ? -29.487 11.850 43.720 1.00 66.41 84 ASN A O 1
ATOM 668 N N . GLU A 1 87 ? -31.512 12.300 44.572 1.00 53.05 85 GLU A N 1
ATOM 669 C CA . GLU A 1 87 ? -30.971 12.659 45.870 1.00 57.04 85 GLU A CA 1
ATOM 670 C C . GLU A 1 87 ? -30.672 11.400 46.681 1.00 58.58 85 GLU A C 1
ATOM 671 O O . GLU A 1 87 ? -31.144 10.302 46.371 1.00 55.45 85 GLU A O 1
ATOM 677 N N . VAL A 1 88 ? -29.880 11.567 47.731 1.00 56.30 86 VAL A N 1
ATOM 678 C CA . VAL A 1 88 ? -29.472 10.458 48.589 1.00 59.13 86 VAL A CA 1
ATOM 679 C C . VAL A 1 88 ? -30.479 10.345 49.733 1.00 55.44 86 VAL A C 1
ATOM 680 O O . VAL A 1 88 ? -30.720 11.347 50.430 1.00 58.02 86 VAL A O 1
ATOM 684 N N . PRO A 1 89 ? -31.098 9.186 49.940 1.00 49.56 87 PRO A N 1
ATOM 685 C CA . PRO A 1 89 ? -32.097 9.067 51.006 1.00 52.84 87 PRO A CA 1
ATOM 686 C C . PRO A 1 89 ? -31.466 9.017 52.389 1.00 56.79 87 PRO A C 1
ATOM 687 O O . PRO A 1 89 ? -30.324 8.589 52.566 1.00 63.15 87 PRO A O 1
ATOM 691 N N . GLU A 1 90 ? -32.237 9.472 53.377 1.00 51.30 88 GLU A N 1
ATOM 692 C CA . GLU A 1 90 ? -31.851 9.428 54.784 1.00 44.43 88 GLU A CA 1
ATOM 693 C C . GLU A 1 90 ? -32.799 8.475 55.503 1.00 53.45 88 GLU A C 1
ATOM 694 O O . GLU A 1 90 ? -33.990 8.770 55.652 1.00 55.79 88 GLU A O 1
ATOM 700 N N . VAL A 1 91 ? -32.274 7.334 55.945 1.00 60.60 89 VAL A N 1
ATOM 701 C CA . VAL A 1 91 ? -33.073 6.269 56.541 1.00 61.63 89 VAL A CA 1
ATOM 702 C C . VAL A 1 91 ? -32.797 6.209 58.038 1.00 51.81 89 VAL A C 1
ATOM 703 O O . VAL A 1 91 ? -31.643 6.308 58.473 1.00 69.78 89 VAL A O 1
ATOM 707 N N . THR A 1 92 ? -33.862 6.037 58.822 1.00 42.39 90 THR A N 1
ATOM 708 C CA . THR A 1 92 ? -33.779 5.868 60.266 1.00 52.36 90 THR A CA 1
ATOM 709 C C . THR A 1 92 ? -34.837 4.867 60.702 1.00 60.41 90 THR A C 1
ATOM 710 O O . THR A 1 92 ? -35.971 4.902 60.215 1.00 56.98 90 THR A O 1
ATOM 714 N N . VAL A 1 93 ? -34.464 3.976 61.619 1.00 55.96 91 VAL A N 1
ATOM 715 C CA . VAL A 1 93 ? -35.348 2.927 62.114 1.00 48.49 91 VAL A CA 1
ATOM 716 C C . VAL A 1 93 ? -35.557 3.138 63.606 1.00 50.68 91 VAL A C 1
ATOM 717 O O . VAL A 1 93 ? -34.598 3.398 64.342 1.00 70.12 91 VAL A O 1
ATOM 721 N N . PHE A 1 94 ? -36.809 3.029 64.046 1.00 53.12 92 PHE A N 1
ATOM 722 C CA . PHE A 1 94 ? -37.155 3.186 65.452 1.00 57.91 92 PHE A CA 1
ATOM 723 C C . PHE A 1 94 ? -38.476 2.474 65.700 1.00 66.89 92 PHE A C 1
ATOM 724 O O . PHE A 1 94 ? -39.160 2.046 64.767 1.00 72.59 92 PHE A O 1
ATOM 732 N N . SER A 1 95 ? -38.826 2.350 66.975 1.00 72.03 93 SER A N 1
ATOM 733 C CA . SER A 1 95 ? -40.060 1.705 67.393 1.00 70.37 93 SER A CA 1
ATOM 734 C C . SER A 1 95 ? -41.102 2.751 67.776 1.00 77.95 93 SER A C 1
ATOM 735 O O . SER A 1 95 ? -40.779 3.894 68.106 1.00 75.42 93 SER A O 1
ATOM 738 N N . LYS A 1 96 ? -42.371 2.340 67.726 1.00 78.86 94 LYS A N 1
ATOM 739 C CA . LYS A 1 96 ? -43.458 3.265 68.027 1.00 76.83 94 LYS A CA 1
ATOM 740 C C . LYS A 1 96 ? -43.621 3.464 69.530 1.00 70.90 94 LYS A C 1
ATOM 741 O O . LYS A 1 96 ? -43.813 4.594 69.991 1.00 71.35 94 LYS A O 1
ATOM 747 N N . SER A 1 97 ? -43.549 2.387 70.300 1.00 73.45 95 SER A N 1
ATOM 748 C CA . SER A 1 97 ? -43.684 2.405 71.746 1.00 73.11 95 SER A CA 1
ATOM 749 C C . SER A 1 97 ? -42.377 1.950 72.386 1.00 80.13 95 SER A C 1
ATOM 750 O O . SER A 1 97 ? -41.522 1.363 71.712 1.00 79.68 95 SER A O 1
ATOM 753 N N . PRO A 1 98 ? -42.176 2.222 73.678 1.00 88.96 96 PRO A N 1
ATOM 754 C CA . PRO A 1 98 ? -40.952 1.754 74.340 1.00 62.95 96 PRO A CA 1
ATOM 755 C C . PRO A 1 98 ? -40.833 0.240 74.267 1.00 74.53 96 PRO A C 1
ATOM 756 O O . PRO A 1 98 ? -41.810 -0.490 74.448 1.00 86.32 96 PRO A O 1
ATOM 760 N N . VAL A 1 99 ? -39.616 -0.227 73.997 1.00 62.58 97 VAL A N 1
ATOM 761 C CA . VAL A 1 99 ? -39.389 -1.638 73.699 1.00 75.97 97 VAL A CA 1
ATOM 762 C C . VAL A 1 99 ? -39.523 -2.438 74.991 1.00 80.25 97 VAL A C 1
ATOM 763 O O . VAL A 1 99 ? -38.707 -2.304 75.907 1.00 66.94 97 VAL A O 1
ATOM 767 N N . THR A 1 100 ? -40.557 -3.271 75.064 1.00 86.24 98 THR A N 1
ATOM 768 C CA . THR A 1 100 ? -40.714 -4.264 76.117 1.00 72.99 98 THR A CA 1
ATOM 769 C C . THR A 1 100 ? -40.813 -5.634 75.464 1.00 100.83 98 THR A C 1
ATOM 770 O O . THR A 1 100 ? -41.607 -5.825 74.537 1.00 114.31 98 THR A O 1
ATOM 774 N N . LEU A 1 101 ? -39.905 -6.525 75.851 1.00 95.45 99 LEU A N 1
ATOM 775 C CA . LEU A 1 101 ? -39.765 -7.819 75.139 1.00 102.58 99 LEU A CA 1
ATOM 776 C C . LEU A 1 101 ? -41.026 -8.671 75.159 1.00 113.55 99 LEU A C 1
ATOM 777 O O . LEU A 1 101 ? -41.071 -9.667 74.432 1.00 125.96 99 LEU A O 1
ATOM 782 N N . GLY A 1 102 ? -42.009 -8.320 75.962 1.00 105.74 100 GLY A N 1
ATOM 783 C CA . GLY A 1 102 ? -43.243 -9.111 75.870 1.00 105.71 100 GLY A CA 1
ATOM 784 C C . GLY A 1 102 ? -44.281 -8.363 75.076 1.00 99.99 100 GLY A C 1
ATOM 785 O O . GLY A 1 102 ? -44.785 -8.917 74.096 1.00 88.51 100 GLY A O 1
ATOM 786 N N . GLN A 1 103 ? -44.551 -7.124 75.474 1.00 108.51 101 GLN A N 1
ATOM 787 C CA . GLN A 1 103 ? -45.617 -6.381 74.825 1.00 115.32 101 GLN A CA 1
ATOM 788 C C . GLN A 1 103 ? -45.347 -6.237 73.327 1.00 118.81 101 GLN A C 1
ATOM 789 O O . GLN A 1 103 ? -44.192 -6.202 72.896 1.00 111.87 101 GLN A O 1
ATOM 795 N N . PRO A 1 104 ? -46.389 -5.975 72.491 1.00 115.73 102 PRO A N 1
ATOM 796 C CA . PRO A 1 104 ? -46.153 -5.720 71.079 1.00 96.54 102 PRO A CA 1
ATOM 797 C C . PRO A 1 104 ? -45.801 -4.266 70.745 1.00 91.38 102 PRO A C 1
ATOM 798 O O . PRO A 1 104 ? -46.164 -3.378 71.491 1.00 70.63 102 PRO A O 1
ATOM 802 N N . ASN A 1 105 ? -45.102 -4.073 69.627 1.00 93.59 103 ASN A N 1
ATOM 803 C CA . ASN A 1 105 ? -44.648 -2.730 69.195 1.00 65.16 103 ASN A CA 1
ATOM 804 C C . ASN A 1 105 ? -44.636 -2.751 67.679 1.00 73.54 103 ASN A C 1
ATOM 805 O O . ASN A 1 105 ? -44.677 -3.853 67.114 1.00 79.04 103 ASN A O 1
ATOM 810 N N . ILE A 1 106 ? -44.574 -1.583 67.054 1.00 72.02 104 ILE A N 1
ATOM 811 C CA . ILE A 1 106 ? -44.449 -1.525 65.573 1.00 73.22 104 ILE A CA 1
ATOM 812 C C . ILE A 1 106 ? -43.090 -0.909 65.270 1.00 67.63 104 ILE A C 1
ATOM 813 O O . ILE A 1 106 ? -42.780 0.122 65.869 1.00 56.64 104 ILE A O 1
ATOM 818 N N . LEU A 1 107 ? -42.307 -1.546 64.407 1.00 59.47 105 LEU A N 1
ATOM 819 C CA . LEU A 1 107 ? -41.042 -0.920 63.975 1.00 58.58 105 LEU A CA 1
ATOM 820 C C . LEU A 1 107 ? -41.360 0.068 62.863 1.00 58.43 105 LEU A C 1
ATOM 821 O O . LEU A 1 107 ? -42.197 -0.258 62.040 1.00 69.43 105 LEU A O 1
ATOM 826 N N . ILE A 1 108 ? -40.693 1.212 62.843 1.00 60.18 106 ILE A N 1
ATOM 827 C CA . ILE A 1 108 ? -40.957 2.289 61.897 1.00 55.29 106 ILE A CA 1
ATOM 828 C C . ILE A 1 108 ? -39.661 2.603 61.167 1.00 65.75 106 ILE A C 1
ATOM 829 O O . ILE A 1 108 ? -38.685 3.046 61.785 1.00 57.84 106 ILE A O 1
ATOM 834 N N . CYS A 1 109 ? -39.651 2.374 59.857 1.00 60.57 107 CYS A N 1
ATOM 835 C CA . CYS A 1 109 ? -38.496 2.657 59.011 1.00 55.56 107 CYS A CA 1
ATOM 836 C C . CYS A 1 109 ? -38.836 3.876 58.162 1.00 47.75 107 CYS A C 1
ATOM 837 O O . CYS A 1 109 ? -39.516 3.763 57.139 1.00 53.33 107 CYS A O 1
ATOM 840 N N . LEU A 1 110 ? -38.359 5.040 58.592 1.00 52.39 108 LEU A N 1
ATOM 841 C CA . LEU A 1 110 ? -38.622 6.291 57.896 1.00 45.67 108 LEU A CA 1
ATOM 842 C C . LEU A 1 110 ? -37.522 6.539 56.872 1.00 43.56 108 LEU A C 1
ATOM 843 O O . LEU A 1 110 ? -36.340 6.614 57.227 1.00 53.57 108 LEU A O 1
ATOM 848 N N . VAL A 1 111 ? -37.912 6.666 55.609 1.00 50.47 109 VAL A N 1
ATOM 849 C CA . VAL A 1 111 ? -37.004 7.024 54.527 1.00 57.64 109 VAL A CA 1
ATOM 850 C C . VAL A 1 111 ? -37.342 8.449 54.118 1.00 43.01 109 VAL A C 1
ATOM 851 O O . VAL A 1 111 ? -38.476 8.731 53.713 1.00 43.54 109 VAL A O 1
ATOM 855 N N . ASP A 1 112 ? -36.370 9.365 54.207 1.00 38.24 110 ASP A N 1
ATOM 856 C CA . ASP A 1 112 ? -36.592 10.800 53.877 1.00 37.74 110 ASP A CA 1
ATOM 857 C C . ASP A 1 112 ? -35.675 11.211 52.722 1.00 43.62 110 ASP A C 1
ATOM 858 O O . ASP A 1 112 ? -34.846 10.400 52.341 1.00 50.30 110 ASP A O 1
ATOM 863 N N . ASN A 1 113 ? -35.840 12.415 52.186 1.00 38.32 111 ASN A N 1
ATOM 864 C CA . ASN A 1 113 ? -35.073 12.880 51.002 1.00 49.44 111 ASN A CA 1
ATOM 865 C C . ASN A 1 113 ? -35.228 11.905 49.848 1.00 46.05 111 ASN A C 1
ATOM 866 O O . ASN A 1 113 ? -34.236 11.560 49.220 1.00 45.13 111 ASN A O 1
ATOM 871 N N . ILE A 1 114 ? -36.463 11.524 49.577 1.00 42.57 112 ILE A N 1
ATOM 872 C CA . ILE A 1 114 ? -36.713 10.605 48.443 1.00 47.32 112 ILE A CA 1
ATOM 873 C C . ILE A 1 114 ? -37.054 11.386 47.186 1.00 49.79 112 ILE A C 1
ATOM 874 O O . ILE A 1 114 ? -38.179 11.861 47.085 1.00 54.59 112 ILE A O 1
ATOM 879 N N . PHE A 1 115 ? -36.088 11.573 46.302 1.00 49.35 113 PHE A N 1
ATOM 880 C CA . PHE A 1 115 ? -36.376 12.101 44.990 1.00 37.87 113 PHE A CA 1
ATOM 881 C C . PHE A 1 115 ? -35.396 11.436 44.035 1.00 48.12 113 PHE A C 1
ATOM 882 O O . PHE A 1 115 ? -34.184 11.448 44.305 1.00 57.46 113 PHE A O 1
ATOM 890 N N . PRO A 1 116 ? -35.872 10.848 42.928 1.00 50.94 114 PRO A N 1
ATOM 891 C CA . PRO A 1 116 ? -37.277 10.787 42.503 1.00 43.62 114 PRO A CA 1
ATOM 892 C C . PRO A 1 116 ? -38.117 9.821 43.341 1.00 46.37 114 PRO A C 1
ATOM 893 O O . PRO A 1 116 ? -37.548 8.988 44.044 1.00 48.59 114 PRO A O 1
ATOM 897 N N . PRO A 1 117 ? -39.453 9.925 43.265 1.00 44.03 115 PRO A N 1
ATOM 898 C CA . PRO A 1 117 ? -40.301 9.039 44.075 1.00 47.24 115 PRO A CA 1
ATOM 899 C C . PRO A 1 117 ? -40.336 7.610 43.546 1.00 48.34 115 PRO A C 1
ATOM 900 O O . PRO A 1 117 ? -41.381 7.127 43.096 1.00 48.43 115 PRO A O 1
ATOM 904 N N . VAL A 1 118 ? -39.192 6.927 43.597 1.00 49.04 116 VAL A N 1
ATOM 905 C CA . VAL A 1 118 ? -39.079 5.518 43.229 1.00 55.16 116 VAL A CA 1
ATOM 906 C C . VAL A 1 118 ? -38.170 4.862 44.258 1.00 57.55 116 VAL A C 1
ATOM 907 O O . VAL A 1 118 ? -36.998 5.235 44.375 1.00 52.11 116 VAL A O 1
ATOM 911 N N . VAL A 1 119 ? -38.697 3.889 45.002 1.00 54.95 117 VAL A N 1
ATOM 912 C CA . VAL A 1 119 ? -37.957 3.304 46.115 1.00 57.81 117 VAL A CA 1
ATOM 913 C C . VAL A 1 119 ? -38.517 1.919 46.408 1.00 73.38 117 VAL A C 1
ATOM 914 O O . VAL A 1 119 ? -39.683 1.630 46.122 1.00 79.50 117 VAL A O 1
ATOM 918 N N . ASN A 1 120 ? -37.674 1.060 46.981 1.00 63.99 118 ASN A N 1
ATOM 919 C CA . ASN A 1 120 ? -38.057 -0.279 47.414 1.00 59.11 118 ASN A CA 1
ATOM 920 C C . ASN A 1 120 ? -37.692 -0.416 48.883 1.00 70.77 118 ASN A C 1
ATOM 921 O O . ASN A 1 120 ? -36.511 -0.337 49.236 1.00 74.45 118 ASN A O 1
ATOM 926 N N . ILE A 1 121 ? -38.690 -0.618 49.738 1.00 80.02 119 ILE A N 1
ATOM 927 C CA . ILE A 1 121 ? -38.477 -0.726 51.178 1.00 66.61 119 ILE A CA 1
ATOM 928 C C . ILE A 1 121 ? -38.842 -2.141 51.606 1.00 60.99 119 ILE A C 1
ATOM 929 O O . ILE A 1 121 ? -40.001 -2.556 51.481 1.00 70.23 119 ILE A O 1
ATOM 934 N N . THR A 1 122 ? -37.844 -2.922 51.996 1.00 61.32 120 THR A N 1
ATOM 935 C CA . THR A 1 122 ? -38.070 -4.342 52.337 1.00 68.51 120 THR A CA 1
ATOM 936 C C . THR A 1 122 ? -37.524 -4.607 53.741 1.00 77.59 120 THR A C 1
ATOM 937 O O . THR A 1 122 ? -36.362 -4.292 53.967 1.00 77.64 120 THR A O 1
ATOM 941 N N . TRP A 1 123 ? -38.341 -5.121 54.659 1.00 71.95 121 TRP A N 1
ATOM 942 C CA . TRP A 1 123 ? -37.842 -5.490 56.006 1.00 67.53 121 TRP A CA 1
ATOM 943 C C . TRP A 1 123 ? -37.112 -6.834 55.951 1.00 80.69 121 TRP A C 1
ATOM 944 O O . TRP A 1 123 ? -37.553 -7.681 55.168 1.00 85.72 121 TRP A O 1
ATOM 955 N N . LEU A 1 124 ? -36.049 -7.019 56.751 1.00 89.28 122 LEU A N 1
ATOM 956 C CA . LEU A 1 124 ? -35.287 -8.301 56.818 1.00 76.66 122 LEU A CA 1
ATOM 957 C C . LEU A 1 124 ? -35.102 -8.738 58.281 1.00 80.91 122 LEU A C 1
ATOM 958 O O . LEU A 1 124 ? -35.056 -7.855 59.136 1.00 73.15 122 LEU A O 1
ATOM 963 N N . SER A 1 125 ? -35.038 -10.050 58.559 1.00 97.05 123 SER A N 1
ATOM 964 C CA . SER A 1 125 ? -34.855 -10.607 59.897 1.00 103.67 123 SER A CA 1
ATOM 965 C C . SER A 1 125 ? -33.901 -11.789 59.796 1.00 110.64 123 SER A C 1
ATOM 966 O O . SER A 1 125 ? -34.282 -12.855 59.300 1.00 103.37 123 SER A O 1
ATOM 969 N N . ASN A 1 126 ? -32.671 -11.601 60.276 1.00 110.62 124 ASN A N 1
ATOM 970 C CA . ASN A 1 126 ? -31.623 -12.623 60.220 1.00 116.32 124 ASN A CA 1
ATOM 971 C C . ASN A 1 126 ? -31.419 -13.131 58.794 1.00 114.67 124 ASN A C 1
ATOM 972 O O . ASN A 1 126 ? -31.405 -14.335 58.527 1.00 112.08 124 ASN A O 1
ATOM 977 N N . GLY A 1 127 ? -31.261 -12.188 57.866 1.00 114.85 125 GLY A N 1
ATOM 978 C CA . GLY A 1 127 ? -30.953 -12.503 56.488 1.00 110.93 125 GLY A CA 1
ATOM 979 C C . GLY A 1 127 ? -32.110 -13.003 55.653 1.00 118.67 125 GLY A C 1
ATOM 980 O O . GLY A 1 127 ? -31.937 -13.195 54.442 1.00 123.44 125 GLY A O 1
ATOM 981 N N . HIS A 1 128 ? -33.281 -13.218 56.245 1.00 120.15 126 HIS A N 1
ATOM 982 C CA . HIS A 1 128 ? -34.446 -13.716 55.530 1.00 119.03 126 HIS A CA 1
ATOM 983 C C . HIS A 1 128 ? -35.488 -12.612 55.408 1.00 106.84 126 HIS A C 1
ATOM 984 O O . HIS A 1 128 ? -35.712 -11.848 56.353 1.00 98.22 126 HIS A O 1
ATOM 991 N N . SER A 1 129 ? -36.125 -12.537 54.242 1.00 107.27 127 SER A N 1
ATOM 992 C CA . SER A 1 129 ? -37.080 -11.473 53.957 1.00 104.67 127 SER A CA 1
ATOM 993 C C . SER A 1 129 ? -38.397 -11.715 54.685 1.00 102.44 127 SER A C 1
ATOM 994 O O . SER A 1 129 ? -38.922 -12.833 54.688 1.00 108.34 127 SER A O 1
ATOM 997 N N . VAL A 1 130 ? -38.929 -10.659 55.298 1.00 98.31 128 VAL A N 1
ATOM 998 C CA . VAL A 1 130 ? -40.178 -10.709 56.048 1.00 97.63 128 VAL A CA 1
ATOM 999 C C . VAL A 1 130 ? -41.255 -9.989 55.248 1.00 106.84 128 VAL A C 1
ATOM 1000 O O . VAL A 1 130 ? -41.074 -8.831 54.853 1.00 106.79 128 VAL A O 1
ATOM 1004 N N . THR A 1 131 ? -42.373 -10.677 55.007 1.00 109.97 129 THR A N 1
ATOM 1005 C CA . THR A 1 131 ? -43.509 -10.097 54.305 1.00 111.65 129 THR A CA 1
ATOM 1006 C C . THR A 1 131 ? -44.771 -9.990 55.147 1.00 113.35 129 THR A C 1
ATOM 1007 O O . THR A 1 131 ? -45.659 -9.207 54.794 1.00 93.14 129 THR A O 1
ATOM 1011 N N . GLU A 1 132 ? -44.886 -10.754 56.231 1.00 125.32 130 GLU A N 1
ATOM 1012 C CA . GLU A 1 132 ? -46.090 -10.741 57.050 1.00 121.60 130 GLU A CA 1
ATOM 1013 C C . GLU A 1 132 ? -46.077 -9.557 58.009 1.00 111.41 130 GLU A C 1
ATOM 1014 O O . GLU A 1 132 ? -45.076 -9.304 58.686 1.00 104.62 130 GLU A O 1
ATOM 1020 N N . GLY A 1 133 ? -47.193 -8.834 58.062 1.00 96.50 131 GLY A N 1
ATOM 1021 C CA . GLY A 1 133 ? -47.335 -7.741 59.003 1.00 80.56 131 GLY A CA 1
ATOM 1022 C C . GLY A 1 133 ? -46.599 -6.476 58.629 1.00 89.56 131 GLY A C 1
ATOM 1023 O O . GLY A 1 133 ? -46.182 -5.726 59.517 1.00 87.28 131 GLY A O 1
ATOM 1024 N N . VAL A 1 134 ? -46.428 -6.212 57.337 1.00 86.36 132 VAL A N 1
ATOM 1025 C CA . VAL A 1 134 ? -45.768 -5.002 56.867 1.00 71.10 132 VAL A CA 1
ATOM 1026 C C . VAL A 1 134 ? -46.787 -4.140 56.137 1.00 83.33 132 VAL A C 1
ATOM 1027 O O . VAL A 1 134 ? -47.728 -4.642 55.511 1.00 96.20 132 VAL A O 1
ATOM 1031 N N . SER A 1 135 ? -46.598 -2.827 56.232 1.00 68.41 133 SER A N 1
ATOM 1032 C CA . SER A 1 135 ? -47.443 -1.876 55.526 1.00 62.15 133 SER A CA 1
ATOM 1033 C C . SER A 1 135 ? -46.658 -0.588 55.334 1.00 71.79 133 SER A C 1
ATOM 1034 O O . SER A 1 135 ? -45.839 -0.215 56.178 1.00 69.07 133 SER A O 1
ATOM 1037 N N . GLU A 1 136 ? -46.918 0.084 54.217 1.00 68.72 134 GLU A N 1
ATOM 1038 C CA . GLU A 1 136 ? -46.223 1.311 53.867 1.00 63.66 134 GLU A CA 1
ATOM 1039 C C . GLU A 1 136 ? -47.224 2.443 53.680 1.00 67.57 134 GLU A C 1
ATOM 1040 O O . GLU A 1 136 ? -48.415 2.219 53.446 1.00 74.44 134 GLU A O 1
ATOM 1046 N N . THR A 1 137 ? -46.722 3.668 53.795 1.00 64.49 135 THR A N 1
ATOM 1047 C CA . THR A 1 137 ? -47.512 4.862 53.544 1.00 72.97 135 THR A CA 1
ATOM 1048 C C . THR A 1 137 ? -47.220 5.396 52.146 1.00 68.06 135 THR A C 1
ATOM 1049 O O . THR A 1 137 ? -46.246 5.014 51.494 1.00 66.49 135 THR A O 1
ATOM 1053 N N . SER A 1 138 ? -48.088 6.290 51.683 1.00 77.95 136 SER A N 1
ATOM 1054 C CA . SER A 1 138 ? -47.886 6.924 50.391 1.00 58.46 136 SER A CA 1
ATOM 1055 C C . SER A 1 138 ? -46.714 7.901 50.448 1.00 61.30 136 SER A C 1
ATOM 1056 O O . SER A 1 138 ? -46.245 8.290 51.522 1.00 61.28 136 SER A O 1
ATOM 1059 N N . PHE A 1 139 ? -46.230 8.287 49.267 1.00 47.53 137 PHE A N 1
ATOM 1060 C CA . PHE A 1 139 ? -45.215 9.329 49.183 1.00 40.33 137 PHE A CA 1
ATOM 1061 C C . PHE A 1 139 ? -45.768 10.629 49.749 1.00 49.90 137 PHE A C 1
ATOM 1062 O O . PHE A 1 139 ? -46.661 11.241 49.154 1.00 60.25 137 PHE A O 1
ATOM 1070 N N . LEU A 1 140 ? -45.252 11.055 50.897 1.00 53.18 138 LEU A N 1
ATOM 1071 C CA . LEU A 1 140 ? -45.728 12.263 51.554 1.00 50.05 138 LEU A CA 1
ATOM 1072 C C . LEU A 1 140 ? -44.866 13.449 51.139 1.00 41.73 138 LEU A C 1
ATOM 1073 O O . LEU A 1 140 ? -43.634 13.375 51.182 1.00 45.23 138 LEU A O 1
ATOM 1078 N N . SER A 1 141 ? -45.520 14.536 50.739 1.00 47.50 139 SER A N 1
ATOM 1079 C CA . SER A 1 141 ? -44.824 15.677 50.166 1.00 57.79 139 SER A CA 1
ATOM 1080 C C . SER A 1 141 ? -44.043 16.441 51.233 1.00 53.76 139 SER A C 1
ATOM 1081 O O . SER A 1 141 ? -44.289 16.321 52.436 1.00 44.40 139 SER A O 1
ATOM 1084 N N . LYS A 1 142 ? -43.087 17.241 50.765 1.00 46.08 140 LYS A N 1
ATOM 1085 C CA . LYS A 1 142 ? -42.255 18.080 51.614 1.00 44.79 140 LYS A CA 1
ATOM 1086 C C . LYS A 1 142 ? -42.173 19.478 51.014 1.00 42.98 140 LYS A C 1
ATOM 1087 O O . LYS A 1 142 ? -42.526 19.704 49.854 1.00 42.41 140 LYS A O 1
ATOM 1093 N N . SER A 1 143 ? -41.703 20.426 51.830 1.00 49.61 141 SER A N 1
ATOM 1094 C CA . SER A 1 143 ? -41.617 21.813 51.382 1.00 33.93 141 SER A CA 1
ATOM 1095 C C . SER A 1 143 ? -40.646 21.963 50.217 1.00 42.89 141 SER A C 1
ATOM 1096 O O . SER A 1 143 ? -40.898 22.738 49.287 1.00 39.01 141 SER A O 1
ATOM 1099 N N . ASP A 1 144 ? -39.530 21.233 50.248 1.00 56.26 142 ASP A N 1
ATOM 1100 C CA . ASP A 1 144 ? -38.549 21.263 49.169 1.00 52.46 142 ASP A CA 1
ATOM 1101 C C . ASP A 1 144 ? -38.961 20.414 47.970 1.00 48.83 142 ASP A C 1
ATOM 1102 O O . ASP A 1 144 ? -38.109 20.094 47.131 1.00 43.00 142 ASP A O 1
ATOM 1107 N N . HIS A 1 145 ? -40.238 20.038 47.888 1.00 48.60 143 HIS A N 1
ATOM 1108 C CA . HIS A 1 145 ? -40.803 19.284 46.770 1.00 53.16 143 HIS A CA 1
ATOM 1109 C C . HIS A 1 145 ? -40.154 17.914 46.599 1.00 52.79 143 HIS A C 1
ATOM 1110 O O . HIS A 1 145 ? -40.167 17.349 45.500 1.00 46.56 143 HIS A O 1
ATOM 1117 N N . SER A 1 146 ? -39.587 17.367 47.669 1.00 59.36 144 SER A N 1
ATOM 1118 C CA . SER A 1 146 ? -39.160 15.981 47.707 1.00 55.02 144 SER A CA 1
ATOM 1119 C C . SER A 1 146 ? -40.220 15.165 48.444 1.00 61.75 144 SER A C 1
ATOM 1120 O O . SER A 1 146 ? -41.321 15.648 48.726 1.00 66.89 144 SER A O 1
ATOM 1123 N N . PHE A 1 147 ? -39.897 13.915 48.765 1.00 48.38 145 PHE A N 1
ATOM 1124 C CA . PHE A 1 147 ? -40.856 13.028 49.405 1.00 53.93 145 PHE A CA 1
ATOM 1125 C C . PHE A 1 147 ? -40.175 12.237 50.510 1.00 48.38 145 PHE A C 1
ATOM 1126 O O . PHE A 1 147 ? -38.947 12.145 50.578 1.00 53.94 145 PHE A O 1
ATOM 1134 N N . PHE A 1 148 ? -41.001 11.664 51.382 1.00 48.23 146 PHE A N 1
ATOM 1135 C CA . PHE A 1 148 ? -40.545 10.709 52.377 1.00 45.30 146 PHE A CA 1
ATOM 1136 C C . PHE A 1 148 ? -41.598 9.622 52.532 1.00 52.90 146 PHE A C 1
ATOM 1137 O O . PHE A 1 148 ? -42.798 9.872 52.391 1.00 51.57 146 PHE A O 1
ATOM 1145 N N . LYS A 1 149 ? -41.135 8.409 52.824 1.00 51.63 147 LYS A N 1
ATOM 1146 C CA . LYS A 1 149 ? -41.994 7.237 52.903 1.00 44.48 147 LYS A CA 1
ATOM 1147 C C . LYS A 1 149 ? -41.709 6.494 54.198 1.00 55.30 147 LYS A C 1
ATOM 1148 O O . LYS A 1 149 ? -40.558 6.416 54.639 1.00 62.88 147 LYS A O 1
ATOM 1154 N N . ILE A 1 150 ? -42.760 5.948 54.802 1.00 50.98 148 ILE A N 1
ATOM 1155 C CA . ILE A 1 150 ? -42.671 5.256 56.082 1.00 47.49 148 ILE A CA 1
ATOM 1156 C C . ILE A 1 150 ? -43.227 3.850 55.913 1.00 55.53 148 ILE A C 1
ATOM 1157 O O . ILE A 1 150 ? -44.352 3.675 55.431 1.00 62.75 148 ILE A O 1
ATOM 1162 N N . SER A 1 151 ? -42.441 2.856 56.314 1.00 54.53 149 SER A N 1
ATOM 1163 C CA . SER A 1 151 ? -42.857 1.462 56.290 1.00 56.38 149 SER A CA 1
ATOM 1164 C C . SER A 1 151 ? -42.962 0.946 57.718 1.00 58.15 149 SER A C 1
ATOM 1165 O O . SER A 1 151 ? -42.158 1.312 58.581 1.00 55.10 149 SER A O 1
ATOM 1168 N N . TYR A 1 152 ? -43.955 0.097 57.963 1.00 57.27 150 TYR A N 1
ATOM 1169 C CA . TYR A 1 152 ? -44.228 -0.415 59.295 1.00 59.41 150 TYR A CA 1
ATOM 1170 C C . TYR A 1 152 ? -44.041 -1.925 59.337 1.00 65.51 150 TYR A C 1
ATOM 1171 O O . TYR A 1 152 ? -44.135 -2.617 58.319 1.00 72.01 150 TYR A O 1
ATOM 1180 N N . LEU A 1 153 ? -43.764 -2.426 60.539 1.00 59.83 151 LEU A N 1
ATOM 1181 C CA . LEU A 1 153 ? -43.650 -3.863 60.777 1.00 70.90 151 LEU A CA 1
ATOM 1182 C C . LEU A 1 153 ? -44.080 -4.120 62.213 1.00 80.63 151 LEU A C 1
ATOM 1183 O O . LEU A 1 153 ? -43.384 -3.720 63.151 1.00 81.11 151 LEU A O 1
ATOM 1188 N N . THR A 1 154 ? -45.220 -4.784 62.381 1.00 88.88 152 THR A N 1
ATOM 1189 C CA . THR A 1 154 ? -45.709 -5.131 63.707 1.00 86.41 152 THR A CA 1
ATOM 1190 C C . THR A 1 154 ? -45.033 -6.402 64.199 1.00 84.89 152 THR A C 1
ATOM 1191 O O . THR A 1 154 ? -44.875 -7.369 63.448 1.00 90.54 152 THR A O 1
ATOM 1195 N N . LEU A 1 155 ? -44.583 -6.306 65.452 1.00 85.39 153 LEU A N 1
ATOM 1196 C CA . LEU A 1 155 ? -43.905 -7.460 66.069 1.00 90.54 153 LEU A CA 1
ATOM 1197 C C . LEU A 1 155 ? -43.982 -7.371 67.583 1.00 91.61 153 LEU A C 1
ATOM 1198 O O . LEU A 1 155 ? -44.210 -6.281 68.100 1.00 90.36 153 LEU A O 1
ATOM 1203 N N . LEU A 1 156 ? -43.848 -8.509 68.250 1.00 89.47 154 LEU A N 1
ATOM 1204 C CA . LEU A 1 156 ? -43.720 -8.493 69.720 1.00 92.33 154 LEU A CA 1
ATOM 1205 C C . LEU A 1 156 ? -42.213 -8.634 69.870 1.00 115.57 154 LEU A C 1
ATOM 1206 O O . LEU A 1 156 ? -41.684 -9.667 69.438 1.00 135.51 154 LEU A O 1
ATOM 1211 N N . PRO A 1 157 ? -41.485 -7.654 70.430 1.00 106.16 155 PRO A N 1
ATOM 1212 C CA . PRO A 1 157 ? -40.041 -7.713 70.440 1.00 89.83 155 PRO A CA 1
ATOM 1213 C C . PRO A 1 157 ? -39.539 -8.895 71.253 1.00 116.14 155 PRO A C 1
ATOM 1214 O O . PRO A 1 157 ? -40.284 -9.402 72.024 1.00 119.96 155 PRO A O 1
ATOM 1218 N N . SER A 1 158 ? -38.329 -9.359 70.968 1.00 160.96 156 SER A N 1
ATOM 1219 C CA . SER A 1 158 ? -37.726 -10.437 71.790 1.00 158.08 156 SER A CA 1
ATOM 1220 C C . SER A 1 158 ? -36.206 -10.378 71.661 1.00 155.81 156 SER A C 1
ATOM 1221 O O . SER A 1 158 ? -35.728 -9.715 70.734 1.00 162.51 156 SER A O 1
ATOM 1224 N N . ALA A 1 159 ? -35.481 -11.064 72.540 1.00 147.15 157 ALA A N 1
ATOM 1225 C CA . ALA A 1 159 ? -34.005 -10.978 72.548 1.00 142.59 157 ALA A CA 1
ATOM 1226 C C . ALA A 1 159 ? -33.397 -11.483 71.239 1.00 149.37 157 ALA A C 1
ATOM 1227 O O . ALA A 1 159 ? -32.469 -10.824 70.748 1.00 145.47 157 ALA A O 1
ATOM 1229 N N . GLU A 1 160 ? -33.876 -12.598 70.695 1.00 134.65 158 GLU A N 1
ATOM 1230 C CA . GLU A 1 160 ? -33.218 -13.131 69.474 1.00 125.71 158 GLU A CA 1
ATOM 1231 C C . GLU A 1 160 ? -33.866 -12.496 68.251 1.00 120.88 158 GLU A C 1
ATOM 1232 O O . GLU A 1 160 ? -33.416 -12.780 67.132 1.00 110.15 158 GLU A O 1
ATOM 1238 N N . GLU A 1 161 ? -34.888 -11.676 68.474 1.00 125.63 159 GLU A N 1
ATOM 1239 C CA . GLU A 1 161 ? -35.531 -10.941 67.363 1.00 121.50 159 GLU A CA 1
ATOM 1240 C C . GLU A 1 161 ? -35.008 -9.506 67.396 1.00 128.89 159 GLU A C 1
ATOM 1241 O O . GLU A 1 161 ? -33.778 -9.355 67.422 1.00 117.60 159 GLU A O 1
ATOM 1247 N N . TYR A 1 163 ? -33.927 -7.060 63.396 1.00 100.83 161 TYR A N 1
ATOM 1248 C CA . TYR A 1 163 ? -34.539 -6.685 62.131 1.00 96.58 161 TYR A CA 1
ATOM 1249 C C . TYR A 1 163 ? -33.727 -5.601 61.439 1.00 82.25 161 TYR A C 1
ATOM 1250 O O . TYR A 1 163 ? -33.075 -4.775 62.085 1.00 68.82 161 TYR A O 1
ATOM 1259 N N . ASP A 1 164 ? -33.777 -5.619 60.108 1.00 80.36 162 ASP A N 1
ATOM 1260 C CA . ASP A 1 164 ? -33.134 -4.619 59.271 1.00 78.62 162 ASP A CA 1
ATOM 1261 C C . ASP A 1 164 ? -34.145 -4.080 58.269 1.00 84.40 162 ASP A C 1
ATOM 1262 O O . ASP A 1 164 ? -35.151 -4.723 57.962 1.00 69.03 162 ASP A O 1
ATOM 1267 N N . CYS A 1 165 ? -33.862 -2.884 57.757 1.00 86.30 163 CYS A N 1
ATOM 1268 C CA . CYS A 1 165 ? -34.711 -2.224 56.770 1.00 79.76 163 CYS A CA 1
ATOM 1269 C C . CYS A 1 165 ? -33.887 -1.987 55.512 1.00 80.59 163 CYS A C 1
ATOM 1270 O O . CYS A 1 165 ? -32.959 -1.170 55.517 1.00 86.11 163 CYS A O 1
ATOM 1273 N N . LYS A 1 166 ? -34.225 -2.697 54.439 1.00 66.64 164 LYS A N 1
ATOM 1274 C CA . LYS A 1 166 ? -33.526 -2.566 53.168 1.00 65.64 164 LYS A CA 1
ATOM 1275 C C . LYS A 1 166 ? -34.211 -1.495 52.329 1.00 66.25 164 LYS A C 1
ATOM 1276 O O . LYS A 1 166 ? -35.419 -1.574 52.078 1.00 77.74 164 LYS A O 1
ATOM 1282 N N . VAL A 1 167 ? -33.442 -0.500 51.896 1.00 58.72 165 VAL A N 1
ATOM 1283 C CA . VAL A 1 167 ? -33.947 0.602 51.087 1.00 57.87 165 VAL A CA 1
ATOM 1284 C C . VAL A 1 167 ? -33.147 0.641 49.793 1.00 62.36 165 VAL A C 1
ATOM 1285 O O . VAL A 1 167 ? -31.917 0.771 49.821 1.00 67.21 165 VAL A O 1
ATOM 1289 N N . GLU A 1 168 ? -33.842 0.529 48.664 1.00 61.34 166 GLU A N 1
ATOM 1290 C CA . GLU A 1 168 ? -33.224 0.569 47.345 1.00 55.34 166 GLU A CA 1
ATOM 1291 C C . GLU A 1 168 ? -33.664 1.841 46.635 1.00 57.43 166 GLU A C 1
ATOM 1292 O O . GLU A 1 168 ? -34.860 2.037 46.391 1.00 68.07 166 GLU A O 1
ATOM 1298 N N . HIS A 1 169 ? -32.700 2.698 46.310 1.00 50.92 167 HIS A N 1
ATOM 1299 C CA . HIS A 1 169 ? -32.986 3.967 45.661 1.00 61.24 167 HIS A CA 1
ATOM 1300 C C . HIS A 1 169 ? -31.857 4.279 44.693 1.00 53.36 167 HIS A C 1
ATOM 1301 O O . HIS A 1 169 ? -30.714 3.859 44.896 1.00 60.71 167 HIS A O 1
ATOM 1308 N N . TRP A 1 170 ? -32.188 5.018 43.631 1.00 54.20 168 TRP A N 1
ATOM 1309 C CA . TRP A 1 170 ? -31.199 5.338 42.610 1.00 61.20 168 TRP A CA 1
ATOM 1310 C C . TRP A 1 170 ? -30.110 6.272 43.121 1.00 57.31 168 TRP A C 1
ATOM 1311 O O . TRP A 1 170 ? -29.036 6.342 42.513 1.00 46.84 168 TRP A O 1
ATOM 1322 N N . GLY A 1 171 ? -30.356 6.986 44.216 1.00 49.97 169 GLY A N 1
ATOM 1323 C CA . GLY A 1 171 ? -29.350 7.855 44.793 1.00 58.89 169 GLY A CA 1
ATOM 1324 C C . GLY A 1 171 ? -28.402 7.123 45.720 1.00 57.86 169 GLY A C 1
ATOM 1325 O O . GLY A 1 171 ? -27.698 7.746 46.520 1.00 58.08 169 GLY A O 1
ATOM 1326 N N . LEU A 1 172 ? -28.380 5.795 45.624 1.00 56.34 170 LEU A N 1
ATOM 1327 C CA . LEU A 1 172 ? -27.539 4.951 46.459 1.00 59.51 170 LEU A CA 1
ATOM 1328 C C . LEU A 1 172 ? -26.687 4.048 45.580 1.00 78.03 170 LEU A C 1
ATOM 1329 O O . LEU A 1 172 ? -27.176 3.486 44.595 1.00 95.87 170 LEU A O 1
ATOM 1334 N N . ASP A 1 173 ? -25.409 3.915 45.940 1.00 98.38 171 ASP A N 1
ATOM 1335 C CA . ASP A 1 173 ? -24.522 3.030 45.190 1.00 103.16 171 ASP A CA 1
ATOM 1336 C C . ASP A 1 173 ? -24.853 1.565 45.452 1.00 93.99 171 ASP A C 1
ATOM 1337 O O . ASP A 1 173 ? -24.766 0.731 44.543 1.00 98.24 171 ASP A O 1
ATOM 1342 N N . LYS A 1 174 ? -25.235 1.239 46.679 1.00 84.48 172 LYS A N 1
ATOM 1343 C CA . LYS A 1 174 ? -25.598 -0.110 47.081 1.00 76.92 172 LYS A CA 1
ATOM 1344 C C . LYS A 1 174 ? -26.820 -0.033 47.981 1.00 69.59 172 LYS A C 1
ATOM 1345 O O . LYS A 1 174 ? -27.099 1.019 48.567 1.00 64.82 172 LYS A O 1
ATOM 1351 N N . PRO A 1 175 ? -27.582 -1.121 48.092 1.00 73.03 173 PRO A N 1
ATOM 1352 C CA . PRO A 1 175 ? -28.747 -1.116 48.987 1.00 75.59 173 PRO A CA 1
ATOM 1353 C C . PRO A 1 175 ? -28.348 -0.803 50.423 1.00 59.62 173 PRO A C 1
ATOM 1354 O O . PRO A 1 175 ? -27.403 -1.380 50.965 1.00 72.64 173 PRO A O 1
ATOM 1358 N N . LEU A 1 176 ? -29.080 0.123 51.035 1.00 55.01 174 LEU A N 1
ATOM 1359 C CA . LEU A 1 176 ? -28.799 0.564 52.393 1.00 62.98 174 LEU A CA 1
ATOM 1360 C C . LEU A 1 176 ? -29.634 -0.237 53.384 1.00 67.39 174 LEU A C 1
ATOM 1361 O O . LEU A 1 176 ? -30.834 -0.446 53.180 1.00 71.84 174 LEU A O 1
ATOM 1366 N N . LEU A 1 177 ? -28.991 -0.684 54.460 1.00 72.75 175 LEU A N 1
ATOM 1367 C CA . LEU A 1 177 ? -29.644 -1.455 55.512 1.00 66.60 175 LEU A CA 1
ATOM 1368 C C . LEU A 1 177 ? -29.420 -0.765 56.849 1.00 70.74 175 LEU A C 1
ATOM 1369 O O . LEU A 1 177 ? -28.274 -0.506 57.233 1.00 70.00 175 LEU A O 1
ATOM 1374 N N . LYS A 1 178 ? -30.510 -0.465 57.550 1.00 72.19 176 LYS A N 1
ATOM 1375 C CA . LYS A 1 178 ? -30.462 0.091 58.897 1.00 66.78 176 LYS A CA 1
ATOM 1376 C C . LYS A 1 178 ? -30.906 -0.985 59.879 1.00 75.59 176 LYS A C 1
ATOM 1377 O O . LYS A 1 178 ? -32.013 -1.521 59.761 1.00 74.94 176 LYS A O 1
ATOM 1383 N N . HIS A 1 179 ? -30.045 -1.295 60.843 1.00 69.45 177 HIS A N 1
ATOM 1384 C CA . HIS A 1 179 ? -30.267 -2.394 61.768 1.00 71.16 177 HIS A CA 1
ATOM 1385 C C . HIS A 1 179 ? -30.981 -1.910 63.025 1.00 71.44 177 HIS A C 1
ATOM 1386 O O . HIS A 1 179 ? -30.758 -0.793 63.501 1.00 67.16 177 HIS A O 1
ATOM 1393 N N . TRP A 1 180 ? -31.846 -2.769 63.564 1.00 64.98 178 TRP A N 1
ATOM 1394 C CA . TRP A 1 180 ? -32.562 -2.500 64.803 1.00 76.86 178 TRP A CA 1
ATOM 1395 C C . TRP A 1 180 ? -32.478 -3.714 65.715 1.00 94.42 178 TRP A C 1
ATOM 1396 O O . TRP A 1 180 ? -32.649 -4.852 65.265 1.00 92.03 178 TRP A O 1
ATOM 1407 N N . GLU A 1 181 ? -32.215 -3.466 66.995 1.00 103.52 179 GLU A N 1
ATOM 1408 C CA . GLU A 1 181 ? -32.131 -4.511 68.002 1.00 87.90 179 GLU A CA 1
ATOM 1409 C C . GLU A 1 181 ? -32.670 -3.987 69.323 1.00 87.73 179 GLU A C 1
ATOM 1410 O O . GLU A 1 181 ? -32.606 -2.780 69.588 1.00 83.71 179 GLU A O 1
ATOM 1416 N N . PRO A 1 182 ? -33.213 -4.873 70.173 1.00 86.39 180 PRO A N 1
ATOM 1417 C CA . PRO A 1 182 ? -33.693 -4.504 71.509 1.00 81.65 180 PRO A CA 1
ATOM 1418 C C . PRO A 1 182 ? -32.546 -4.206 72.471 1.00 74.64 180 PRO A C 1
ATOM 1419 O O . PRO A 1 182 ? -32.534 -3.140 73.085 1.00 59.71 180 PRO A O 1
ATOM 1423 N N . SER B 2 16 ? -29.458 3.356 36.806 1.00 91.39 3 SER B N 1
ATOM 1424 C CA . SER B 2 16 ? -30.312 4.495 37.123 1.00 100.10 3 SER B CA 1
ATOM 1425 C C . SER B 2 16 ? -30.883 5.121 35.855 1.00 104.67 3 SER B C 1
ATOM 1426 O O . SER B 2 16 ? -30.235 5.957 35.224 1.00 97.91 3 SER B O 1
ATOM 1429 N N . PRO B 2 17 ? -32.093 4.715 35.481 1.00 114.92 4 PRO B N 1
ATOM 1430 C CA . PRO B 2 17 ? -32.713 5.259 34.269 1.00 109.57 4 PRO B CA 1
ATOM 1431 C C . PRO B 2 17 ? -33.158 6.700 34.463 1.00 105.84 4 PRO B C 1
ATOM 1432 O O . PRO B 2 17 ? -33.291 7.200 35.582 1.00 105.29 4 PRO B O 1
ATOM 1436 N N . GLU B 2 18 ? -33.386 7.371 33.336 1.00 97.57 5 GLU B N 1
ATOM 1437 C CA . GLU B 2 18 ? -33.882 8.741 33.367 1.00 71.18 5 GLU B CA 1
ATOM 1438 C C . GLU B 2 18 ? -35.320 8.768 33.867 1.00 67.69 5 GLU B C 1
ATOM 1439 O O . GLU B 2 18 ? -36.164 7.991 33.410 1.00 88.75 5 GLU B O 1
ATOM 1445 N N . ASP B 2 19 ? -35.599 9.666 34.808 1.00 55.54 6 ASP B N 1
ATOM 1446 C CA . ASP B 2 19 ? -36.936 9.830 35.362 1.00 43.48 6 ASP B CA 1
ATOM 1447 C C . ASP B 2 19 ? -37.342 11.291 35.259 1.00 45.04 6 ASP B C 1
ATOM 1448 O O . ASP B 2 19 ? -36.567 12.181 35.625 1.00 59.22 6 ASP B O 1
ATOM 1453 N N . PHE B 2 20 ? -38.552 11.534 34.762 1.00 39.58 7 PHE B N 1
ATOM 1454 C CA . PHE B 2 20 ? -39.118 12.874 34.660 1.00 41.77 7 PHE B CA 1
ATOM 1455 C C . PHE B 2 20 ? -40.338 12.952 35.566 1.00 43.33 7 PHE B C 1
ATOM 1456 O O . PHE B 2 20 ? -41.306 12.211 35.370 1.00 50.05 7 PHE B O 1
ATOM 1464 N N . VAL B 2 21 ? -40.293 13.850 36.547 1.00 36.62 8 VAL B N 1
ATOM 1465 C CA . VAL B 2 21 ? -41.318 13.959 37.578 1.00 41.33 8 VAL B CA 1
ATOM 1466 C C . VAL B 2 21 ? -42.101 15.249 37.375 1.00 43.87 8 VAL B C 1
ATOM 1467 O O . VAL B 2 21 ? -41.530 16.287 37.021 1.00 46.32 8 VAL B O 1
ATOM 1471 N N . TYR B 2 22 ? -43.414 15.178 37.594 1.00 39.30 9 TYR B N 1
ATOM 1472 C CA . TYR B 2 22 ? -44.284 16.345 37.584 1.00 37.94 9 TYR B CA 1
ATOM 1473 C C . TYR B 2 22 ? -45.178 16.302 38.815 1.00 42.54 9 TYR B C 1
ATOM 1474 O O . TYR B 2 22 ? -45.728 15.251 39.156 1.00 49.91 9 TYR B O 1
ATOM 1483 N N . GLN B 2 23 ? -45.320 17.447 39.479 1.00 40.14 10 GLN B N 1
ATOM 1484 C CA . GLN B 2 23 ? -46.108 17.542 40.697 1.00 42.27 10 GLN B CA 1
ATOM 1485 C C . GLN B 2 23 ? -47.063 18.724 40.622 1.00 45.36 10 GLN B C 1
ATOM 1486 O O . GLN B 2 23 ? -46.748 19.766 40.040 1.00 37.35 10 GLN B O 1
ATOM 1492 N N . PHE B 2 24 ? -48.240 18.547 41.219 1.00 43.78 11 PHE B N 1
ATOM 1493 C CA . PHE B 2 24 ? -49.183 19.634 41.450 1.00 37.90 11 PHE B CA 1
ATOM 1494 C C . PHE B 2 24 ? -49.669 19.548 42.887 1.00 33.96 11 PHE B C 1
ATOM 1495 O O . PHE B 2 24 ? -50.259 18.538 43.285 1.00 34.54 11 PHE B O 1
ATOM 1503 N N . LYS B 2 25 ? -49.428 20.604 43.658 1.00 34.08 12 LYS B N 1
ATOM 1504 C CA . LYS B 2 25 ? -49.815 20.666 45.063 1.00 39.56 12 LYS B CA 1
ATOM 1505 C C . LYS B 2 25 ? -50.868 21.754 45.230 1.00 43.64 12 LYS B C 1
ATOM 1506 O O . LYS B 2 25 ? -50.560 22.946 45.119 1.00 46.42 12 LYS B O 1
ATOM 1512 N N . GLY B 2 26 ? -52.104 21.344 45.495 1.00 46.56 13 GLY B N 1
ATOM 1513 C CA . GLY B 2 26 ? -53.152 22.291 45.817 1.00 46.24 13 GLY B CA 1
ATOM 1514 C C . GLY B 2 26 ? -53.233 22.514 47.312 1.00 45.68 13 GLY B C 1
ATOM 1515 O O . GLY B 2 26 ? -54.009 21.849 48.004 1.00 49.03 13 GLY B O 1
ATOM 1516 N N . MET B 2 27 ? -52.437 23.449 47.822 1.00 55.24 14 MET B N 1
ATOM 1517 C CA . MET B 2 27 ? -52.237 23.598 49.255 1.00 63.80 14 MET B CA 1
ATOM 1518 C C . MET B 2 27 ? -53.074 24.741 49.818 1.00 50.04 14 MET B C 1
ATOM 1519 O O . MET B 2 27 ? -53.361 25.727 49.134 1.00 49.18 14 MET B O 1
ATOM 1524 N N . CYS B 2 28 ? -53.458 24.592 51.084 1.00 44.76 15 CYS B N 1
ATOM 1525 C CA . CYS B 2 28 ? -54.224 25.591 51.814 1.00 46.71 15 CYS B CA 1
ATOM 1526 C C . CYS B 2 28 ? -53.496 25.930 53.105 1.00 54.95 15 CYS B C 1
ATOM 1527 O O . CYS B 2 28 ? -52.921 25.050 53.752 1.00 72.63 15 CYS B O 1
ATOM 1530 N N . TYR B 2 29 ? -53.522 27.207 53.477 1.00 59.45 16 TYR B N 1
ATOM 1531 C CA . TYR B 2 29 ? -52.873 27.690 54.688 1.00 57.26 16 TYR B CA 1
ATOM 1532 C C . TYR B 2 29 ? -53.910 28.363 55.576 1.00 65.34 16 TYR B C 1
ATOM 1533 O O . TYR B 2 29 ? -54.656 29.232 55.113 1.00 68.47 16 TYR B O 1
ATOM 1542 N N . PHE B 2 30 ? -53.953 27.966 56.847 1.00 67.75 17 PHE B N 1
ATOM 1543 C CA . PHE B 2 30 ? -54.935 28.475 57.794 1.00 67.29 17 PHE B CA 1
ATOM 1544 C C . PHE B 2 30 ? -54.240 29.069 59.011 1.00 72.56 17 PHE B C 1
ATOM 1545 O O . PHE B 2 30 ? -53.299 28.480 59.552 1.00 71.32 17 PHE B O 1
ATOM 1553 N N . THR B 2 31 ? -54.716 30.237 59.438 1.00 73.62 18 THR B N 1
ATOM 1554 C CA . THR B 2 31 ? -54.201 30.922 60.614 1.00 79.22 18 THR B CA 1
ATOM 1555 C C . THR B 2 31 ? -55.365 31.518 61.390 1.00 96.39 18 THR B C 1
ATOM 1556 O O . THR B 2 31 ? -56.297 32.066 60.795 1.00 102.77 18 THR B O 1
ATOM 1560 N N . ASN B 2 32 ? -55.306 31.399 62.720 1.00 106.49 19 ASN B N 1
ATOM 1561 C CA . ASN B 2 32 ? -56.368 31.887 63.606 1.00 108.91 19 ASN B CA 1
ATOM 1562 C C . ASN B 2 32 ? -57.706 31.227 63.278 1.00 107.58 19 ASN B C 1
ATOM 1563 O O . ASN B 2 32 ? -58.766 31.852 63.358 1.00 102.59 19 ASN B O 1
ATOM 1568 N N . GLY B 2 33 ? -57.657 29.955 62.889 1.00 115.72 20 GLY B N 1
ATOM 1569 C CA . GLY B 2 33 ? -58.860 29.241 62.511 1.00 108.71 20 GLY B CA 1
ATOM 1570 C C . GLY B 2 33 ? -59.249 29.521 61.075 1.00 108.57 20 GLY B C 1
ATOM 1571 O O . GLY B 2 33 ? -58.609 29.034 60.138 1.00 114.91 20 GLY B O 1
ATOM 1572 N N . THR B 2 34 ? -60.306 30.310 60.893 1.00 100.07 21 THR B N 1
ATOM 1573 C CA . THR B 2 34 ? -60.771 30.706 59.572 1.00 106.37 21 THR B CA 1
ATOM 1574 C C . THR B 2 34 ? -60.534 32.181 59.289 1.00 93.72 21 THR B C 1
ATOM 1575 O O . THR B 2 34 ? -60.943 32.670 58.230 1.00 85.06 21 THR B O 1
ATOM 1579 N N . GLU B 2 35 ? -59.883 32.902 60.205 1.00 91.87 22 GLU B N 1
ATOM 1580 C CA . GLU B 2 35 ? -59.693 34.339 60.031 1.00 84.35 22 GLU B CA 1
ATOM 1581 C C . GLU B 2 35 ? -58.724 34.639 58.894 1.00 92.83 22 GLU B C 1
ATOM 1582 O O . GLU B 2 35 ? -58.973 35.534 58.078 1.00 75.36 22 GLU B O 1
ATOM 1588 N N . ARG B 2 36 ? -57.615 33.905 58.822 1.00 93.83 23 ARG B N 1
ATOM 1589 C CA . ARG B 2 36 ? -56.605 34.097 57.786 1.00 81.15 23 ARG B CA 1
ATOM 1590 C C . ARG B 2 36 ? -56.475 32.799 57.001 1.00 75.56 23 ARG B C 1
ATOM 1591 O O . ARG B 2 36 ? -55.985 31.794 57.530 1.00 76.81 23 ARG B O 1
ATOM 1599 N N . VAL B 2 37 ? -56.910 32.821 55.743 1.00 61.91 24 VAL B N 1
ATOM 1600 C CA . VAL B 2 37 ? -56.861 31.661 54.861 1.00 62.73 24 VAL B CA 1
ATOM 1601 C C . VAL B 2 37 ? -56.155 32.066 53.575 1.00 52.33 24 VAL B C 1
ATOM 1602 O O . VAL B 2 37 ? -56.542 33.050 52.934 1.00 62.22 24 VAL B O 1
ATOM 1606 N N . ARG B 2 38 ? -55.124 31.312 53.200 1.00 45.93 25 ARG B N 1
ATOM 1607 C CA . ARG B 2 38 ? -54.334 31.607 52.012 1.00 59.04 25 ARG B CA 1
ATOM 1608 C C . ARG B 2 38 ? -54.288 30.379 51.116 1.00 59.72 25 ARG B C 1
ATOM 1609 O O . ARG B 2 38 ? -54.015 29.271 51.588 1.00 61.90 25 ARG B O 1
ATOM 1617 N N . LEU B 2 39 ? -54.554 30.582 49.829 1.00 51.80 26 LEU B N 1
ATOM 1618 C CA . LEU B 2 39 ? -54.581 29.514 48.837 1.00 52.96 26 LEU B CA 1
ATOM 1619 C C . LEU B 2 39 ? -53.346 29.618 47.953 1.00 53.57 26 LEU B C 1
ATOM 1620 O O . LEU B 2 39 ? -53.103 30.665 47.343 1.00 55.30 26 LEU B O 1
ATOM 1625 N N . VAL B 2 40 ? -52.571 28.536 47.885 1.00 48.98 27 VAL B N 1
ATOM 1626 C CA . VAL B 2 40 ? -51.387 28.466 47.033 1.00 49.57 27 VAL B CA 1
ATOM 1627 C C . VAL B 2 40 ? -51.395 27.121 46.319 1.00 54.27 27 VAL B C 1
ATOM 1628 O O . VAL B 2 40 ? -51.333 26.071 46.969 1.00 52.76 27 VAL B O 1
ATOM 1632 N N . SER B 2 41 ? -51.473 27.148 44.991 1.00 57.34 28 SER B N 1
ATOM 1633 C CA . SER B 2 41 ? -51.401 25.953 44.159 1.00 53.37 28 SER B CA 1
ATOM 1634 C C . SER B 2 41 ? -50.089 25.987 43.386 1.00 45.65 28 SER B C 1
ATOM 1635 O O . SER B 2 41 ? -49.806 26.963 42.683 1.00 43.97 28 SER B O 1
ATOM 1638 N N . ARG B 2 42 ? -49.294 24.928 43.517 1.00 36.37 29 ARG B N 1
ATOM 1639 C CA . ARG B 2 42 ? -47.948 24.880 42.957 1.00 44.39 29 ARG B CA 1
ATOM 1640 C C . ARG B 2 42 ? -47.866 23.773 41.916 1.00 43.98 29 ARG B C 1
ATOM 1641 O O . ARG B 2 42 ? -48.155 22.611 42.217 1.00 43.53 29 ARG B O 1
ATOM 1649 N N . SER B 2 43 ? -47.466 24.136 40.700 1.00 35.35 30 SER B N 1
ATOM 1650 C CA . SER B 2 43 ? -47.186 23.177 39.639 1.00 32.23 30 SER B CA 1
ATOM 1651 C C . SER B 2 43 ? -45.674 23.027 39.525 1.00 39.54 30 SER B C 1
ATOM 1652 O O . SER B 2 43 ? -44.959 24.020 39.354 1.00 49.63 30 SER B O 1
ATOM 1655 N N . ILE B 2 44 ? -45.193 21.790 39.620 1.00 41.20 31 ILE B N 1
ATOM 1656 C CA . ILE B 2 44 ? -43.778 21.511 39.833 1.00 38.71 31 ILE B CA 1
ATOM 1657 C C . ILE B 2 44 ? -43.293 20.550 38.758 1.00 35.79 31 ILE B C 1
ATOM 1658 O O . ILE B 2 44 ? -43.941 19.533 38.485 1.00 38.84 31 ILE B O 1
ATOM 1663 N N . TYR B 2 45 ? -42.153 20.873 38.155 1.00 37.29 32 TYR B N 1
ATOM 1664 C CA . TYR B 2 45 ? -41.461 20.003 37.214 1.00 38.10 32 TYR B CA 1
ATOM 1665 C C . TYR B 2 45 ? -40.188 19.531 37.898 1.00 40.86 32 TYR B C 1
ATOM 1666 O O . TYR B 2 45 ? -39.329 20.350 38.245 1.00 53.22 32 TYR B O 1
ATOM 1675 N N . ASN B 2 46 ? -40.078 18.216 38.098 1.00 50.05 33 ASN B N 1
ATOM 1676 C CA . ASN B 2 46 ? -39.006 17.624 38.889 1.00 34.89 33 ASN B CA 1
ATOM 1677 C C . ASN B 2 46 ? -39.182 18.415 40.179 1.00 43.37 33 ASN B C 1
ATOM 1678 O O . ASN B 2 46 ? -40.303 18.527 40.690 1.00 44.52 33 ASN B O 1
ATOM 1683 N N . ARG B 2 47 ? -38.099 18.979 40.709 1.00 51.52 34 ARG B N 1
ATOM 1684 C CA . ARG B 2 47 ? -38.160 19.771 41.932 1.00 42.16 34 ARG B CA 1
ATOM 1685 C C . ARG B 2 47 ? -38.268 21.287 41.854 1.00 47.00 34 ARG B C 1
ATOM 1686 O O . ARG B 2 47 ? -38.075 21.965 42.871 1.00 60.52 34 ARG B O 1
ATOM 1694 N N . GLU B 2 48 ? -38.576 21.835 40.683 1.00 45.42 35 GLU B N 1
ATOM 1695 C CA . GLU B 2 48 ? -38.586 23.275 40.454 1.00 39.86 35 GLU B CA 1
ATOM 1696 C C . GLU B 2 48 ? -40.013 23.726 40.166 1.00 42.36 35 GLU B C 1
ATOM 1697 O O . GLU B 2 48 ? -40.583 23.380 39.126 1.00 54.35 35 GLU B O 1
ATOM 1703 N N . GLU B 2 49 ? -40.584 24.492 41.093 1.00 49.50 36 GLU B N 1
ATOM 1704 C CA . GLU B 2 49 ? -41.903 25.078 40.894 1.00 43.96 36 GLU B CA 1
ATOM 1705 C C . GLU B 2 49 ? -41.835 26.093 39.759 1.00 51.44 36 GLU B C 1
ATOM 1706 O O . GLU B 2 49 ? -41.036 27.034 39.807 1.00 47.98 36 GLU B O 1
ATOM 1712 N N . ILE B 2 50 ? -42.661 25.899 38.736 1.00 51.26 37 ILE B N 1
ATOM 1713 C CA . ILE B 2 50 ? -42.588 26.695 37.518 1.00 35.64 37 ILE B CA 1
ATOM 1714 C C . ILE B 2 50 ? -43.695 27.740 37.450 1.00 43.59 37 ILE B C 1
ATOM 1715 O O . ILE B 2 50 ? -43.457 28.866 37.011 1.00 44.78 37 ILE B O 1
ATOM 1720 N N . VAL B 2 51 ? -44.907 27.395 37.878 1.00 43.43 38 VAL B N 1
ATOM 1721 C CA . VAL B 2 51 ? -46.031 28.324 37.869 1.00 40.90 38 VAL B CA 1
ATOM 1722 C C . VAL B 2 51 ? -46.874 28.077 39.112 1.00 40.67 38 VAL B C 1
ATOM 1723 O O . VAL B 2 51 ? -47.054 26.931 39.538 1.00 49.72 38 VAL B O 1
ATOM 1727 N N . ARG B 2 52 ? -47.380 29.158 39.704 1.00 37.14 39 ARG B N 1
ATOM 1728 C CA . ARG B 2 52 ? -48.154 29.079 40.932 1.00 53.72 39 ARG B CA 1
ATOM 1729 C C . ARG B 2 52 ? -49.322 30.050 40.856 1.00 49.84 39 ARG B C 1
ATOM 1730 O O . ARG B 2 52 ? -49.373 30.935 39.998 1.00 39.08 39 ARG B O 1
ATOM 1738 N N . PHE B 2 53 ? -50.270 29.874 41.774 1.00 55.96 40 PHE B N 1
ATOM 1739 C CA . PHE B 2 53 ? -51.380 30.804 41.957 1.00 52.80 40 PHE B CA 1
ATOM 1740 C C . PHE B 2 53 ? -51.537 31.050 43.450 1.00 52.80 40 PHE B C 1
ATOM 1741 O O . PHE B 2 53 ? -51.926 30.145 44.194 1.00 49.18 40 PHE B O 1
ATOM 1749 N N . ASP B 2 54 ? -51.234 32.267 43.884 1.00 47.36 41 ASP B N 1
ATOM 1750 C CA . ASP B 2 54 ? -51.418 32.670 45.268 1.00 53.87 41 ASP B CA 1
ATOM 1751 C C . ASP B 2 54 ? -52.713 33.460 45.395 1.00 50.61 41 ASP B C 1
ATOM 1752 O O . ASP B 2 54 ? -53.017 34.313 44.557 1.00 51.35 41 ASP B O 1
ATOM 1757 N N . SER B 2 55 ? -53.481 33.162 46.445 1.00 46.54 42 SER B N 1
ATOM 1758 C CA . SER B 2 55 ? -54.721 33.891 46.680 1.00 50.45 42 SER B CA 1
ATOM 1759 C C . SER B 2 55 ? -54.467 35.343 47.059 1.00 62.97 42 SER B C 1
ATOM 1760 O O . SER B 2 55 ? -55.381 36.168 46.952 1.00 71.98 42 SER B O 1
ATOM 1763 N N . ASP B 2 56 ? -53.252 35.671 47.495 1.00 60.29 43 ASP B N 1
ATOM 1764 C CA . ASP B 2 56 ? -52.902 37.036 47.857 1.00 61.76 43 ASP B CA 1
ATOM 1765 C C . ASP B 2 56 ? -52.447 37.871 46.667 1.00 63.70 43 ASP B C 1
ATOM 1766 O O . ASP B 2 56 ? -52.307 39.091 46.806 1.00 63.40 43 ASP B O 1
ATOM 1771 N N . VAL B 2 57 ? -52.210 37.252 45.512 1.00 62.58 44 VAL B N 1
ATOM 1772 C CA . VAL B 2 57 ? -51.937 37.993 44.287 1.00 55.88 44 VAL B CA 1
ATOM 1773 C C . VAL B 2 57 ? -53.081 37.901 43.283 1.00 64.74 44 VAL B C 1
ATOM 1774 O O . VAL B 2 57 ? -53.217 38.806 42.445 1.00 88.80 44 VAL B O 1
ATOM 1778 N N . GLY B 2 58 ? -53.901 36.853 43.337 1.00 58.10 45 GLY B N 1
ATOM 1779 C CA . GLY B 2 58 ? -55.100 36.773 42.527 1.00 54.97 45 GLY B CA 1
ATOM 1780 C C . GLY B 2 58 ? -54.899 36.476 41.059 1.00 58.34 45 GLY B C 1
ATOM 1781 O O . GLY B 2 58 ? -55.839 36.651 40.279 1.00 65.63 45 GLY B O 1
ATOM 1782 N N . GLU B 2 59 ? -53.713 36.032 40.650 1.00 63.26 46 GLU B N 1
ATOM 1783 C CA . GLU B 2 59 ? -53.488 35.719 39.245 1.00 67.90 46 GLU B CA 1
ATOM 1784 C C . GLU B 2 59 ? -52.341 34.728 39.123 1.00 64.03 46 GLU B C 1
ATOM 1785 O O . GLU B 2 59 ? -51.444 34.688 39.969 1.00 66.24 46 GLU B O 1
ATOM 1791 N N . PHE B 2 60 ? -52.389 33.926 38.062 1.00 60.42 47 PHE B N 1
ATOM 1792 C CA . PHE B 2 60 ? -51.309 32.992 37.779 1.00 57.87 47 PHE B CA 1
ATOM 1793 C C . PHE B 2 60 ? -50.041 33.752 37.415 1.00 56.74 47 PHE B C 1
ATOM 1794 O O . PHE B 2 60 ? -50.052 34.610 36.527 1.00 54.44 47 PHE B O 1
ATOM 1802 N N . ARG B 2 61 ? -48.963 33.439 38.126 1.00 58.84 48 ARG B N 1
ATOM 1803 C CA . ARG B 2 61 ? -47.649 34.054 37.844 1.00 60.73 48 ARG B CA 1
ATOM 1804 C C . ARG B 2 61 ? -46.596 32.949 37.712 1.00 55.44 48 ARG B C 1
ATOM 1805 O O . ARG B 2 61 ? -46.619 32.026 38.518 1.00 46.72 48 ARG B O 1
ATOM 1813 N N . ALA B 2 62 ? -45.736 33.041 36.700 1.00 49.32 49 ALA B N 1
ATOM 1814 C CA . ALA B 2 62 ? -44.674 32.069 36.497 1.00 44.36 49 ALA B CA 1
ATOM 1815 C C . ALA B 2 62 ? -43.557 32.279 37.508 1.00 56.30 49 ALA B C 1
ATOM 1816 O O . ALA B 2 62 ? -43.230 33.413 37.870 1.00 57.95 49 ALA B O 1
ATOM 1818 N N . VAL B 2 63 ? -42.970 31.175 37.965 1.00 56.26 50 VAL B N 1
ATOM 1819 C CA . VAL B 2 63 ? -41.834 31.232 38.876 1.00 48.09 50 VAL B CA 1
ATOM 1820 C C . VAL B 2 63 ? -40.564 31.131 38.043 1.00 52.89 50 VAL B C 1
ATOM 1821 O O . VAL B 2 63 ? -39.539 31.741 38.371 1.00 55.13 50 VAL B O 1
ATOM 1825 N N . THR B 2 64 ? -40.630 30.365 36.957 1.00 56.58 51 THR B N 1
ATOM 1826 C CA . THR B 2 64 ? -39.542 30.219 36.000 1.00 54.22 51 THR B CA 1
ATOM 1827 C C . THR B 2 64 ? -40.099 30.427 34.595 1.00 51.50 51 THR B C 1
ATOM 1828 O O . THR B 2 64 ? -41.304 30.610 34.401 1.00 52.95 51 THR B O 1
ATOM 1832 N N . LEU B 2 65 ? -39.205 30.399 33.605 1.00 42.79 52 LEU B N 1
ATOM 1833 C CA . LEU B 2 65 ? -39.632 30.589 32.222 1.00 41.39 52 LEU B CA 1
ATOM 1834 C C . LEU B 2 65 ? -40.491 29.432 31.725 1.00 55.90 52 LEU B C 1
ATOM 1835 O O . LEU B 2 65 ? -41.331 29.628 30.839 1.00 63.32 52 LEU B O 1
ATOM 1840 N N . LEU B 2 66 ? -40.296 28.227 32.270 1.00 51.08 53 LEU B N 1
ATOM 1841 C CA . LEU B 2 66 ? -41.087 27.082 31.827 1.00 50.71 53 LEU B CA 1
ATOM 1842 C C . LEU B 2 66 ? -42.569 27.273 32.120 1.00 62.73 53 LEU B C 1
ATOM 1843 O O . LEU B 2 66 ? -43.418 26.762 31.380 1.00 83.10 53 LEU B O 1
ATOM 1848 N N . GLY B 2 67 ? -42.899 27.999 33.184 1.00 50.71 54 GLY B N 1
ATOM 1849 C CA . GLY B 2 67 ? -44.276 28.268 33.530 1.00 53.69 54 GLY B CA 1
ATOM 1850 C C . GLY B 2 67 ? -44.852 29.518 32.913 1.00 52.21 54 GLY B C 1
ATOM 1851 O O . GLY B 2 67 ? -46.031 29.818 33.126 1.00 52.61 54 GLY B O 1
ATOM 1852 N N . LEU B 2 68 ? -44.046 30.267 32.151 1.00 45.92 55 LEU B N 1
ATOM 1853 C CA . LEU B 2 68 ? -44.546 31.500 31.542 1.00 49.87 55 LEU B CA 1
ATOM 1854 C C . LEU B 2 68 ? -45.627 31.241 30.499 1.00 58.05 55 LEU B C 1
ATOM 1855 O O . LEU B 2 68 ? -46.643 31.960 30.507 1.00 59.65 55 LEU B O 1
ATOM 1860 N N . PRO B 2 69 ? -45.491 30.274 29.579 1.00 52.22 56 PRO B N 1
ATOM 1861 C CA . PRO B 2 69 ? -46.606 30.022 28.647 1.00 41.94 56 PRO B CA 1
ATOM 1862 C C . PRO B 2 69 ? -47.880 29.580 29.343 1.00 51.46 56 PRO B C 1
ATOM 1863 O O . PRO B 2 69 ? -48.979 29.943 28.904 1.00 62.47 56 PRO B O 1
ATOM 1867 N N . ALA B 2 70 ? -47.765 28.802 30.421 1.00 56.70 57 ALA B N 1
ATOM 1868 C CA . ALA B 2 70 ? -48.955 28.341 31.128 1.00 46.00 57 ALA B CA 1
ATOM 1869 C C . ALA B 2 70 ? -49.627 29.482 31.881 1.00 44.79 57 ALA B C 1
ATOM 1870 O O . ALA B 2 70 ? -50.858 29.592 31.883 1.00 48.07 57 ALA B O 1
ATOM 1872 N N . ALA B 2 71 ? -48.834 30.340 32.528 1.00 53.55 58 ALA B N 1
ATOM 1873 C CA . ALA B 2 71 ? -49.406 31.442 33.296 1.00 54.64 58 ALA B CA 1
ATOM 1874 C C . ALA B 2 71 ? -50.128 32.431 32.390 1.00 50.56 58 ALA B C 1
ATOM 1875 O O . ALA B 2 71 ? -51.169 32.981 32.766 1.00 52.79 58 ALA B O 1
ATOM 1877 N N . GLU B 2 72 ? -49.590 32.670 31.192 1.00 70.76 59 GLU B N 1
ATOM 1878 C CA . GLU B 2 72 ? -50.247 33.572 30.254 1.00 72.48 59 GLU B CA 1
ATOM 1879 C C . GLU B 2 72 ? -51.519 32.950 29.690 1.00 70.68 59 GLU B C 1
ATOM 1880 O O . GLU B 2 72 ? -52.536 33.635 29.533 1.00 73.16 59 GLU B O 1
ATOM 1886 N N . TYR B 2 73 ? -51.479 31.652 29.381 1.00 51.86 60 TYR B N 1
ATOM 1887 C CA . TYR B 2 73 ? -52.650 30.982 28.827 1.00 53.36 60 TYR B CA 1
ATOM 1888 C C . TYR B 2 73 ? -53.767 30.862 29.858 1.00 62.00 60 TYR B C 1
ATOM 1889 O O . TYR B 2 73 ? -54.947 31.023 29.523 1.00 69.01 60 TYR B O 1
ATOM 1898 N N . TRP B 2 74 ? -53.417 30.580 31.115 1.00 66.97 61 TRP B N 1
ATOM 1899 C CA . TRP B 2 74 ? -54.434 30.443 32.153 1.00 52.96 61 TRP B CA 1
ATOM 1900 C C . TRP B 2 74 ? -55.032 31.793 32.529 1.00 54.49 61 TRP B C 1
ATOM 1901 O O . TRP B 2 74 ? -56.236 31.892 32.793 1.00 68.68 61 TRP B O 1
ATOM 1912 N N . ASN B 2 75 ? -54.208 32.842 32.564 1.00 54.34 62 ASN B N 1
ATOM 1913 C CA . ASN B 2 75 ? -54.735 34.178 32.821 1.00 56.87 62 ASN B CA 1
ATOM 1914 C C . ASN B 2 75 ? -55.601 34.670 31.669 1.00 67.63 62 ASN B C 1
ATOM 1915 O O . ASN B 2 75 ? -56.472 35.524 31.871 1.00 58.67 62 ASN B O 1
ATOM 1920 N N . SER B 2 76 ? -55.378 34.149 30.459 1.00 75.62 63 SER B N 1
ATOM 1921 C CA . SER B 2 76 ? -56.197 34.548 29.320 1.00 61.82 63 SER B CA 1
ATOM 1922 C C . SER B 2 76 ? -57.619 34.016 29.433 1.00 61.80 63 SER B C 1
ATOM 1923 O O . SER B 2 76 ? -58.563 34.679 28.987 1.00 59.43 63 SER B O 1
ATOM 1926 N N . GLN B 2 77 ? -57.794 32.836 30.022 1.00 56.41 64 GLN B N 1
ATOM 1927 C CA . GLN B 2 77 ? -59.117 32.236 30.179 1.00 62.78 64 GLN B CA 1
ATOM 1928 C C . GLN B 2 77 ? -59.752 32.815 31.436 1.00 56.50 64 GLN B C 1
ATOM 1929 O O . GLN B 2 77 ? -59.454 32.386 32.553 1.00 58.85 64 GLN B O 1
ATOM 1935 N N . LYS B 2 78 ? -60.635 33.800 31.254 1.00 53.26 65 LYS B N 1
ATOM 1936 C CA . LYS B 2 78 ? -61.270 34.453 32.392 1.00 62.36 65 LYS B CA 1
ATOM 1937 C C . LYS B 2 78 ? -62.204 33.523 33.154 1.00 59.17 65 LYS B C 1
ATOM 1938 O O . LYS B 2 78 ? -62.577 33.836 34.290 1.00 50.39 65 LYS B O 1
ATOM 1944 N N . ASP B 2 79 ? -62.592 32.393 32.559 1.00 64.76 66 ASP B N 1
ATOM 1945 C CA . ASP B 2 79 ? -63.419 31.431 33.281 1.00 77.33 66 ASP B CA 1
ATOM 1946 C C . ASP B 2 79 ? -62.602 30.690 34.332 1.00 67.66 66 ASP B C 1
ATOM 1947 O O . ASP B 2 79 ? -63.070 30.483 35.458 1.00 71.34 66 ASP B O 1
ATOM 1952 N N . ILE B 2 80 ? -61.381 30.280 33.982 1.00 61.24 67 ILE B N 1
ATOM 1953 C CA . ILE B 2 80 ? -60.515 29.617 34.952 1.00 65.57 67 ILE B CA 1
ATOM 1954 C C . ILE B 2 80 ? -60.105 30.592 36.050 1.00 62.04 67 ILE B C 1
ATOM 1955 O O . ILE B 2 80 ? -60.010 30.220 37.226 1.00 53.05 67 ILE B O 1
ATOM 1960 N N . LEU B 2 81 ? -59.868 31.855 35.687 1.00 56.57 68 LEU B N 1
ATOM 1961 C CA . LEU B 2 81 ? -59.517 32.864 36.683 1.00 61.32 68 LEU B CA 1
ATOM 1962 C C . LEU B 2 81 ? -60.644 33.057 37.690 1.00 58.38 68 LEU B C 1
ATOM 1963 O O . LEU B 2 81 ? -60.409 33.083 38.903 1.00 56.63 68 LEU B O 1
ATOM 1968 N N . GLU B 2 82 ? -61.878 33.197 37.200 1.00 63.28 69 GLU B N 1
ATOM 1969 C CA . GLU B 2 82 ? -63.014 33.425 38.089 1.00 58.77 69 GLU B CA 1
ATOM 1970 C C . GLU B 2 82 ? -63.187 32.276 39.074 1.00 55.70 69 GLU B C 1
ATOM 1971 O O . GLU B 2 82 ? -63.460 32.498 40.259 1.00 66.47 69 GLU B O 1
ATOM 1977 N N . ARG B 2 83 ? -63.026 31.040 38.603 1.00 43.41 70 ARG B N 1
ATOM 1978 C CA . ARG B 2 83 ? -63.235 29.876 39.453 1.00 58.14 70 ARG B CA 1
ATOM 1979 C C . ARG B 2 83 ? -62.041 29.580 40.349 1.00 58.81 70 ARG B C 1
ATOM 1980 O O . ARG B 2 83 ? -62.206 28.913 41.376 1.00 59.34 70 ARG B O 1
ATOM 1988 N N . LYS B 2 84 ? -60.849 30.059 39.991 1.00 63.63 71 LYS B N 1
ATOM 1989 C CA . LYS B 2 84 ? -59.686 29.848 40.842 1.00 52.44 71 LYS B CA 1
ATOM 1990 C C . LYS B 2 84 ? -59.613 30.881 41.960 1.00 52.77 71 LYS B C 1
ATOM 1991 O O . LYS B 2 84 ? -59.109 30.577 43.047 1.00 63.73 71 LYS B O 1
ATOM 1997 N N . ARG B 2 85 ? -60.109 32.098 41.714 1.00 47.92 72 ARG B N 1
ATOM 1998 C CA . ARG B 2 85 ? -60.221 33.081 42.786 1.00 48.98 72 ARG B CA 1
ATOM 1999 C C . ARG B 2 85 ? -61.236 32.646 43.834 1.00 59.61 72 ARG B C 1
ATOM 2000 O O . ARG B 2 85 ? -61.069 32.946 45.021 1.00 58.68 72 ARG B O 1
ATOM 2008 N N . ALA B 2 86 ? -62.290 31.945 43.415 1.00 56.77 73 ALA B N 1
ATOM 2009 C CA . ALA B 2 86 ? -63.296 31.438 44.338 1.00 55.74 73 ALA B CA 1
ATOM 2010 C C . ALA B 2 86 ? -62.869 30.156 45.038 1.00 59.57 73 ALA B C 1
ATOM 2011 O O . ALA B 2 86 ? -63.558 29.721 45.967 1.00 65.87 73 ALA B O 1
ATOM 2013 N N . ALA B 2 87 ? -61.760 29.543 44.619 1.00 62.62 74 ALA B N 1
ATOM 2014 C CA . ALA B 2 87 ? -61.310 28.304 45.241 1.00 62.89 74 ALA B CA 1
ATOM 2015 C C . ALA B 2 87 ? -60.866 28.505 46.684 1.00 68.05 74 ALA B C 1
ATOM 2016 O O . ALA B 2 87 ? -60.798 27.528 47.436 1.00 66.09 74 ALA B O 1
ATOM 2018 N N . VAL B 2 88 ? -60.562 29.740 47.088 1.00 76.22 75 VAL B N 1
ATOM 2019 C CA . VAL B 2 88 ? -60.170 29.993 48.472 1.00 65.69 75 VAL B CA 1
ATOM 2020 C C . VAL B 2 88 ? -61.309 29.644 49.420 1.00 72.08 75 VAL B C 1
ATOM 2021 O O . VAL B 2 88 ? -61.085 29.143 50.529 1.00 65.05 75 VAL B O 1
ATOM 2025 N N . ASP B 2 89 ? -62.548 29.894 48.998 1.00 73.13 76 ASP B N 1
ATOM 2026 C CA . ASP B 2 89 ? -63.716 29.548 49.797 1.00 76.29 76 ASP B CA 1
ATOM 2027 C C . ASP B 2 89 ? -64.229 28.147 49.488 1.00 77.31 76 ASP B C 1
ATOM 2028 O O . ASP B 2 89 ? -64.586 27.400 50.407 1.00 83.27 76 ASP B O 1
ATOM 2033 N N . ARG B 2 90 ? -64.271 27.777 48.206 1.00 63.97 77 ARG B N 1
ATOM 2034 C CA . ARG B 2 90 ? -64.824 26.488 47.807 1.00 58.58 77 ARG B CA 1
ATOM 2035 C C . ARG B 2 90 ? -63.920 25.319 48.175 1.00 60.45 77 ARG B C 1
ATOM 2036 O O . ARG B 2 90 ? -64.414 24.195 48.313 1.00 66.89 77 ARG B O 1
ATOM 2044 N N . VAL B 2 91 ? -62.616 25.547 48.327 1.00 55.54 78 VAL B N 1
ATOM 2045 C CA . VAL B 2 91 ? -61.693 24.476 48.688 1.00 56.80 78 VAL B CA 1
ATOM 2046 C C . VAL B 2 91 ? -61.236 24.644 50.131 1.00 68.02 78 VAL B C 1
ATOM 2047 O O . VAL B 2 91 ? -61.611 23.857 51.007 1.00 66.80 78 VAL B O 1
ATOM 2051 N N . CYS B 2 92 ? -60.422 25.671 50.385 1.00 66.71 79 CYS B N 1
ATOM 2052 C CA . CYS B 2 92 ? -59.759 25.804 51.679 1.00 63.89 79 CYS B CA 1
ATOM 2053 C C . CYS B 2 92 ? -60.767 26.023 52.802 1.00 74.22 79 CYS B C 1
ATOM 2054 O O . CYS B 2 92 ? -60.799 25.271 53.783 1.00 79.64 79 CYS B O 1
ATOM 2057 N N . ARG B 2 93 ? -61.601 27.058 52.677 1.00 65.79 80 ARG B N 1
ATOM 2058 C CA . ARG B 2 93 ? -62.568 27.353 53.730 1.00 63.17 80 ARG B CA 1
ATOM 2059 C C . ARG B 2 93 ? -63.646 26.281 53.826 1.00 71.25 80 ARG B C 1
ATOM 2060 O O . ARG B 2 93 ? -64.141 26.001 54.924 1.00 73.51 80 ARG B O 1
ATOM 2068 N N . HIS B 2 94 ? -64.025 25.677 52.698 1.00 74.89 81 HIS B N 1
ATOM 2069 C CA . HIS B 2 94 ? -65.044 24.632 52.723 1.00 78.98 81 HIS B CA 1
ATOM 2070 C C . HIS B 2 94 ? -64.529 23.377 53.416 1.00 73.67 81 HIS B C 1
ATOM 2071 O O . HIS B 2 94 ? -65.184 22.841 54.318 1.00 64.74 81 HIS B O 1
ATOM 2078 N N . ASN B 2 95 ? -63.356 22.890 53.006 1.00 62.49 82 ASN B N 1
ATOM 2079 C CA . ASN B 2 95 ? -62.809 21.676 53.597 1.00 66.68 82 ASN B CA 1
ATOM 2080 C C . ASN B 2 95 ? -62.378 21.877 55.043 1.00 70.95 82 ASN B C 1
ATOM 2081 O O . ASN B 2 95 ? -62.321 20.901 55.798 1.00 77.25 82 ASN B O 1
ATOM 2086 N N . TYR B 2 96 ? -62.076 23.115 55.447 1.00 62.79 83 TYR B N 1
ATOM 2087 C CA . TYR B 2 96 ? -61.735 23.370 56.843 1.00 77.50 83 TYR B CA 1
ATOM 2088 C C . TYR B 2 96 ? -62.920 23.111 57.763 1.00 84.51 83 TYR B C 1
ATOM 2089 O O . TYR B 2 96 ? -62.732 22.678 58.906 1.00 75.49 83 TYR B O 1
ATOM 2098 N N . GLN B 2 97 ? -64.142 23.369 57.288 1.00 81.53 84 GLN B N 1
ATOM 2099 C CA . GLN B 2 97 ? -65.323 23.038 58.077 1.00 77.68 84 GLN B CA 1
ATOM 2100 C C . GLN B 2 97 ? -65.467 21.533 58.256 1.00 79.47 84 GLN B C 1
ATOM 2101 O O . GLN B 2 97 ? -66.069 21.080 59.236 1.00 89.72 84 GLN B O 1
ATOM 2107 N N . LEU B 2 98 ? -64.926 20.746 57.323 1.00 77.67 85 LEU B N 1
ATOM 2108 C CA . LEU B 2 98 ? -64.895 19.300 57.497 1.00 77.91 85 LEU B CA 1
ATOM 2109 C C . LEU B 2 98 ? -63.793 18.873 58.458 1.00 91.18 85 LEU B C 1
ATOM 2110 O O . LEU B 2 98 ? -63.936 17.857 59.146 1.00 95.00 85 LEU B O 1
ATOM 2115 N N . GLU B 2 99 ? -62.694 19.631 58.517 1.00 94.08 86 GLU B N 1
ATOM 2116 C CA . GLU B 2 99 ? -61.622 19.309 59.452 1.00 88.94 86 GLU B CA 1
ATOM 2117 C C . GLU B 2 99 ? -62.018 19.623 60.888 1.00 89.52 86 GLU B C 1
ATOM 2118 O O . GLU B 2 99 ? -61.586 18.927 61.814 1.00 94.38 86 GLU B O 1
ATOM 2124 N N . LEU B 2 100 ? -62.829 20.665 61.093 1.00 84.16 87 LEU B N 1
ATOM 2125 C CA . LEU B 2 100 ? -63.263 21.028 62.438 1.00 82.68 87 LEU B CA 1
ATOM 2126 C C . LEU B 2 100 ? -64.093 19.934 63.093 1.00 78.03 87 LEU B C 1
ATOM 2127 O O . LEU B 2 100 ? -64.164 19.882 64.326 1.00 93.25 87 LEU B O 1
ATOM 2132 N N . ARG B 2 101 ? -64.724 19.069 62.304 1.00 83.26 88 ARG B N 1
ATOM 2133 C CA . ARG B 2 101 ? -65.564 18.002 62.829 1.00 93.27 88 ARG B CA 1
ATOM 2134 C C . ARG B 2 101 ? -64.856 16.652 62.850 1.00 98.31 88 ARG B C 1
ATOM 2135 O O . ARG B 2 101 ? -65.425 15.676 63.348 1.00 103.27 88 ARG B O 1
ATOM 2143 N N . THR B 2 102 ? -63.628 16.571 62.336 1.00 105.77 89 THR B N 1
ATOM 2144 C CA . THR B 2 102 ? -62.924 15.294 62.273 1.00 105.87 89 THR B CA 1
ATOM 2145 C C . THR B 2 102 ? -61.487 15.391 62.772 1.00 106.25 89 THR B C 1
ATOM 2146 O O . THR B 2 102 ? -61.195 15.013 63.912 1.00 107.71 89 THR B O 1
ATOM 2150 N N . THR B 2 103 ? -60.580 15.886 61.925 1.00 79.81 90 THR B N 1
ATOM 2151 C CA . THR B 2 103 ? -59.160 15.867 62.267 1.00 76.73 90 THR B CA 1
ATOM 2152 C C . THR B 2 103 ? -58.843 16.835 63.400 1.00 81.27 90 THR B C 1
ATOM 2153 O O . THR B 2 103 ? -58.064 16.508 64.303 1.00 81.56 90 THR B O 1
ATOM 2157 N N . LEU B 2 104 ? -59.434 18.031 63.373 1.00 88.62 91 LEU B N 1
ATOM 2158 C CA . LEU B 2 104 ? -59.160 19.019 64.409 1.00 79.04 91 LEU B CA 1
ATOM 2159 C C . LEU B 2 104 ? -59.798 18.661 65.744 1.00 85.06 91 LEU B C 1
ATOM 2160 O O . LEU B 2 104 ? -59.557 19.360 66.734 1.00 86.00 91 LEU B O 1
ATOM 2165 N N . GLN B 2 105 ? -60.600 17.598 65.796 1.00 87.38 92 GLN B N 1
ATOM 2166 C CA . GLN B 2 105 ? -61.144 17.088 67.045 1.00 91.04 92 GLN B CA 1
ATOM 2167 C C . GLN B 2 105 ? -60.382 15.878 67.567 1.00 88.01 92 GLN B C 1
ATOM 2168 O O . GLN B 2 105 ? -60.649 15.433 68.688 1.00 82.27 92 GLN B O 1
ATOM 2174 N N . ARG B 2 106 ? -59.449 15.339 66.785 1.00 93.59 93 ARG B N 1
ATOM 2175 C CA . ARG B 2 106 ? -58.657 14.194 67.217 1.00 100.10 93 ARG B CA 1
ATOM 2176 C C . ARG B 2 106 ? -57.718 14.604 68.345 1.00 83.36 93 ARG B C 1
ATOM 2177 O O . ARG B 2 106 ? -56.885 15.501 68.176 1.00 83.89 93 ARG B O 1
ATOM 2185 N N . ARG B 2 107 ? -57.851 13.946 69.495 1.00 80.74 94 ARG B N 1
ATOM 2186 C CA . ARG B 2 107 ? -57.008 14.218 70.654 1.00 73.37 94 ARG B CA 1
ATOM 2187 C C . ARG B 2 107 ? -56.588 12.890 71.261 1.00 86.80 94 ARG B C 1
ATOM 2188 O O . ARG B 2 107 ? -57.436 12.128 71.736 1.00 95.34 94 ARG B O 1
ATOM 2196 N N . VAL B 2 108 ? -55.287 12.614 71.244 1.00 85.15 95 VAL B N 1
ATOM 2197 C CA . VAL B 2 108 ? -54.726 11.389 71.802 1.00 87.13 95 VAL B CA 1
ATOM 2198 C C . VAL B 2 108 ? -53.865 11.771 72.998 1.00 89.32 95 VAL B C 1
ATOM 2199 O O . VAL B 2 108 ? -52.945 12.588 72.873 1.00 92.91 95 VAL B O 1
ATOM 2203 N N . GLU B 2 109 ? -54.162 11.181 74.154 1.00 96.11 96 GLU B N 1
ATOM 2204 C CA . GLU B 2 109 ? -53.363 11.473 75.336 1.00 105.40 96 GLU B CA 1
ATOM 2205 C C . GLU B 2 109 ? -52.025 10.740 75.257 1.00 95.97 96 GLU B C 1
ATOM 2206 O O . GLU B 2 109 ? -51.980 9.567 74.878 1.00 90.18 96 GLU B O 1
ATOM 2212 N N . PRO B 2 110 ? -50.929 11.404 75.607 1.00 91.59 97 PRO B N 1
ATOM 2213 C CA . PRO B 2 110 ? -49.611 10.780 75.478 1.00 85.64 97 PRO B CA 1
ATOM 2214 C C . PRO B 2 110 ? -49.342 9.764 76.579 1.00 96.29 97 PRO B C 1
ATOM 2215 O O . PRO B 2 110 ? -49.939 9.789 77.657 1.00 100.85 97 PRO B O 1
ATOM 2219 N N . THR B 2 111 ? -48.415 8.858 76.278 1.00 99.34 98 THR B N 1
ATOM 2220 C CA . THR B 2 111 ? -47.972 7.823 77.207 1.00 88.05 98 THR B CA 1
ATOM 2221 C C . THR B 2 111 ? -46.538 8.132 77.620 1.00 66.54 98 THR B C 1
ATOM 2222 O O . THR B 2 111 ? -45.622 8.071 76.793 1.00 72.89 98 THR B O 1
ATOM 2226 N N . VAL B 2 112 ? -46.347 8.464 78.893 1.00 67.83 99 VAL B N 1
ATOM 2227 C CA . VAL B 2 112 ? -45.052 8.884 79.416 1.00 85.36 99 VAL B CA 1
ATOM 2228 C C . VAL B 2 112 ? -44.497 7.766 80.289 1.00 79.72 99 VAL B C 1
ATOM 2229 O O . VAL B 2 112 ? -45.092 7.410 81.315 1.00 100.10 99 VAL B O 1
ATOM 2233 N N . THR B 2 113 ? -43.364 7.203 79.875 1.00 78.15 100 THR B N 1
ATOM 2234 C CA . THR B 2 113 ? -42.665 6.176 80.633 1.00 92.03 100 THR B CA 1
ATOM 2235 C C . THR B 2 113 ? -41.205 6.575 80.779 1.00 89.75 100 THR B C 1
ATOM 2236 O O . THR B 2 113 ? -40.610 7.131 79.851 1.00 84.11 100 THR B O 1
ATOM 2240 N N . ILE B 2 114 ? -40.632 6.287 81.944 1.00 81.40 101 ILE B N 1
ATOM 2241 C CA . ILE B 2 114 ? -39.238 6.593 82.243 1.00 78.76 101 ILE B CA 1
ATOM 2242 C C . ILE B 2 114 ? -38.479 5.281 82.383 1.00 73.12 101 ILE B C 1
ATOM 2243 O O . ILE B 2 114 ? -38.918 4.377 83.104 1.00 79.37 101 ILE B O 1
ATOM 2248 N N . SER B 2 115 ? -37.341 5.178 81.694 1.00 73.87 102 SER B N 1
ATOM 2249 C CA . SER B 2 115 ? -36.493 4.002 81.782 1.00 90.39 102 SER B CA 1
ATOM 2250 C C . SER B 2 115 ? -35.042 4.423 81.602 1.00 82.52 102 SER B C 1
ATOM 2251 O O . SER B 2 115 ? -34.753 5.276 80.750 1.00 97.48 102 SER B O 1
ATOM 2254 N N . PRO B 2 116 ? -34.121 3.856 82.375 1.00 85.94 103 PRO B N 1
ATOM 2255 C CA . PRO B 2 116 ? -32.707 4.207 82.221 1.00 93.00 103 PRO B CA 1
ATOM 2256 C C . PRO B 2 116 ? -32.087 3.549 80.999 1.00 103.14 103 PRO B C 1
ATOM 2257 O O . PRO B 2 116 ? -32.470 2.453 80.584 1.00 106.12 103 PRO B O 1
ATOM 2261 N N . SER B 2 117 ? -31.111 4.244 80.424 1.00 101.52 104 SER B N 1
ATOM 2262 C CA . SER B 2 117 ? -30.340 3.702 79.311 1.00 99.34 104 SER B CA 1
ATOM 2263 C C . SER B 2 117 ? -28.844 3.802 79.592 1.00 100.85 104 SER B C 1
ATOM 2264 O O . SER B 2 117 ? -28.414 4.554 80.467 1.00 79.88 104 SER B O 1
ATOM 2267 N N . ASN B 2 126 ? -26.473 6.244 84.008 1.00 90.49 113 ASN B N 1
ATOM 2268 C CA . ASN B 2 126 ? -25.994 7.613 83.854 1.00 90.22 113 ASN B CA 1
ATOM 2269 C C . ASN B 2 126 ? -27.003 8.465 83.094 1.00 106.07 113 ASN B C 1
ATOM 2270 O O . ASN B 2 126 ? -26.980 9.692 83.181 1.00 105.28 113 ASN B O 1
ATOM 2275 N N . LEU B 2 127 ? -27.890 7.807 82.352 1.00 111.50 114 LEU B N 1
ATOM 2276 C CA . LEU B 2 127 ? -28.819 8.473 81.452 1.00 90.87 114 LEU B CA 1
ATOM 2277 C C . LEU B 2 127 ? -30.249 8.097 81.814 1.00 96.05 114 LEU B C 1
ATOM 2278 O O . LEU B 2 127 ? -30.542 6.932 82.103 1.00 106.15 114 LEU B O 1
ATOM 2283 N N . LEU B 2 128 ? -31.135 9.091 81.795 1.00 97.17 115 LEU B N 1
ATOM 2284 C CA . LEU B 2 128 ? -32.552 8.898 82.073 1.00 96.33 115 LEU B CA 1
ATOM 2285 C C . LEU B 2 128 ? -33.358 9.355 80.866 1.00 84.55 115 LEU B C 1
ATOM 2286 O O . LEU B 2 128 ? -33.185 10.483 80.393 1.00 91.60 115 LEU B O 1
ATOM 2291 N N . VAL B 2 129 ? -34.238 8.486 80.375 1.00 97.64 116 VAL B N 1
ATOM 2292 C CA . VAL B 2 129 ? -34.974 8.719 79.136 1.00 90.22 116 VAL B CA 1
ATOM 2293 C C . VAL B 2 129 ? -36.464 8.733 79.451 1.00 86.23 116 VAL B C 1
ATOM 2294 O O . VAL B 2 129 ? -37.022 7.718 79.887 1.00 91.66 116 VAL B O 1
ATOM 2298 N N . CYS B 2 130 ? -37.105 9.878 79.227 1.00 65.24 117 CYS B N 1
ATOM 2299 C CA . CYS B 2 130 ? -38.553 10.012 79.343 1.00 76.88 117 CYS B CA 1
ATOM 2300 C C . CYS B 2 130 ? -39.155 9.930 77.946 1.00 78.06 117 CYS B C 1
ATOM 2301 O O . CYS B 2 130 ? -38.880 10.785 77.096 1.00 79.06 117 CYS B O 1
ATOM 2304 N N . SER B 2 131 ? -39.970 8.906 77.710 1.00 77.74 118 SER B N 1
ATOM 2305 C CA . SER B 2 131 ? -40.504 8.610 76.386 1.00 75.44 118 SER B CA 1
ATOM 2306 C C . SER B 2 131 ? -41.970 9.019 76.307 1.00 77.77 118 SER B C 1
ATOM 2307 O O . SER B 2 131 ? -42.814 8.467 77.021 1.00 89.88 118 SER B O 1
ATOM 2310 N N . VAL B 2 132 ? -42.261 9.981 75.437 1.00 57.95 119 VAL B N 1
ATOM 2311 C CA . VAL B 2 132 ? -43.619 10.412 75.121 1.00 73.96 119 VAL B CA 1
ATOM 2312 C C . VAL B 2 132 ? -43.928 9.852 73.738 1.00 72.23 119 VAL B C 1
ATOM 2313 O O . VAL B 2 132 ? -43.266 10.215 72.759 1.00 69.42 119 VAL B O 1
ATOM 2317 N N . THR B 2 133 ? -44.925 8.970 73.650 1.00 63.09 120 THR B N 1
ATOM 2318 C CA . THR B 2 133 ? -45.033 8.063 72.512 1.00 80.07 120 THR B CA 1
ATOM 2319 C C . THR B 2 133 ? -46.223 8.306 71.594 1.00 94.24 120 THR B C 1
ATOM 2320 O O . THR B 2 133 ? -46.053 8.323 70.371 1.00 86.32 120 THR B O 1
ATOM 2324 N N . ASP B 2 134 ? -47.432 8.471 72.126 1.00 79.83 121 ASP B N 1
ATOM 2325 C CA . ASP B 2 134 ? -48.638 8.496 71.294 1.00 75.52 121 ASP B CA 1
ATOM 2326 C C . ASP B 2 134 ? -49.482 9.719 71.637 1.00 80.44 121 ASP B C 1
ATOM 2327 O O . ASP B 2 134 ? -50.295 9.673 72.565 1.00 106.88 121 ASP B O 1
ATOM 2332 N N . PHE B 2 135 ? -49.308 10.805 70.884 1.00 68.72 122 PHE B N 1
ATOM 2333 C CA . PHE B 2 135 ? -50.097 12.005 71.120 1.00 78.87 122 PHE B CA 1
ATOM 2334 C C . PHE B 2 135 ? -50.355 12.741 69.813 1.00 75.76 122 PHE B C 1
ATOM 2335 O O . PHE B 2 135 ? -49.480 12.816 68.946 1.00 70.49 122 PHE B O 1
ATOM 2343 N N . TYR B 2 136 ? -51.574 13.270 69.683 1.00 72.53 123 TYR B N 1
ATOM 2344 C CA . TYR B 2 136 ? -51.974 14.152 68.599 1.00 72.06 123 TYR B CA 1
ATOM 2345 C C . TYR B 2 136 ? -52.847 15.194 69.291 1.00 81.40 123 TYR B C 1
ATOM 2346 O O . TYR B 2 136 ? -53.765 14.822 70.045 1.00 81.68 123 TYR B O 1
ATOM 2355 N N . PRO B 2 137 ? -52.603 16.497 69.076 1.00 83.03 124 PRO B N 1
ATOM 2356 C CA . PRO B 2 137 ? -51.686 17.120 68.115 1.00 71.04 124 PRO B CA 1
ATOM 2357 C C . PRO B 2 137 ? -50.224 17.123 68.554 1.00 66.93 124 PRO B C 1
ATOM 2358 O O . PRO B 2 137 ? -49.848 16.430 69.499 1.00 60.61 124 PRO B O 1
ATOM 2362 N N . ALA B 2 138 ? -49.409 17.912 67.853 1.00 60.04 125 ALA B N 1
ATOM 2363 C CA . ALA B 2 138 ? -47.964 17.924 68.034 1.00 70.63 125 ALA B CA 1
ATOM 2364 C C . ALA B 2 138 ? -47.488 18.860 69.139 1.00 79.44 125 ALA B C 1
ATOM 2365 O O . ALA B 2 138 ? -46.309 18.810 69.501 1.00 76.27 125 ALA B O 1
ATOM 2367 N N . GLN B 2 139 ? -48.360 19.709 69.676 1.00 80.39 126 GLN B N 1
ATOM 2368 C CA . GLN B 2 139 ? -47.945 20.682 70.681 1.00 70.58 126 GLN B CA 1
ATOM 2369 C C . GLN B 2 139 ? -47.613 19.978 71.992 1.00 73.77 126 GLN B C 1
ATOM 2370 O O . GLN B 2 139 ? -48.470 19.308 72.576 1.00 85.03 126 GLN B O 1
ATOM 2376 N N . ILE B 2 140 ? -46.370 20.133 72.461 1.00 84.49 127 ILE B N 1
ATOM 2377 C CA . ILE B 2 140 ? -45.925 19.535 73.716 1.00 81.05 127 ILE B CA 1
ATOM 2378 C C . ILE B 2 140 ? -44.879 20.431 74.363 1.00 87.01 127 ILE B C 1
ATOM 2379 O O . ILE B 2 140 ? -44.255 21.271 73.711 1.00 71.85 127 ILE B O 1
ATOM 2384 N N . LYS B 2 141 ? -44.657 20.185 75.656 1.00 98.35 128 LYS B N 1
ATOM 2385 C CA . LYS B 2 141 ? -43.595 20.891 76.418 1.00 99.43 128 LYS B CA 1
ATOM 2386 C C . LYS B 2 141 ? -43.175 19.924 77.525 1.00 89.69 128 LYS B C 1
ATOM 2387 O O . LYS B 2 141 ? -43.955 19.741 78.459 1.00 92.72 128 LYS B O 1
ATOM 2393 N N . VAL B 2 142 ? -42.018 19.286 77.370 1.00 93.32 129 VAL B N 1
ATOM 2394 C CA . VAL B 2 142 ? -41.522 18.318 78.385 1.00 87.95 129 VAL B CA 1
ATOM 2395 C C . VAL B 2 142 ? -40.417 18.962 79.210 1.00 83.71 129 VAL B C 1
ATOM 2396 O O . VAL B 2 142 ? -39.493 19.512 78.606 1.00 92.72 129 VAL B O 1
ATOM 2400 N N . ARG B 2 143 ? -40.527 18.917 80.532 1.00 83.85 130 ARG B N 1
ATOM 2401 C CA . ARG B 2 143 ? -39.542 19.442 81.467 1.00 79.30 130 ARG B CA 1
ATOM 2402 C C . ARG B 2 143 ? -39.031 18.331 82.376 1.00 83.77 130 ARG B C 1
ATOM 2403 O O . ARG B 2 143 ? -39.762 17.394 82.710 1.00 85.68 130 ARG B O 1
ATOM 2411 N N . TRP B 2 144 ? -37.766 18.448 82.775 1.00 88.98 131 TRP B N 1
ATOM 2412 C CA . TRP B 2 144 ? -37.140 17.537 83.724 1.00 78.60 131 TRP B CA 1
ATOM 2413 C C . TRP B 2 144 ? -36.931 18.261 85.048 1.00 77.37 131 TRP B C 1
ATOM 2414 O O . TRP B 2 144 ? -36.438 19.393 85.068 1.00 102.55 131 TRP B O 1
ATOM 2425 N N . PHE B 2 145 ? -37.306 17.610 86.148 1.00 88.15 132 PHE B N 1
ATOM 2426 C CA . PHE B 2 145 ? -37.174 18.177 87.483 1.00 100.75 132 PHE B CA 1
ATOM 2427 C C . PHE B 2 145 ? -36.355 17.255 88.375 1.00 104.83 132 PHE B C 1
ATOM 2428 O O . PHE B 2 145 ? -36.520 16.031 88.342 1.00 93.07 132 PHE B O 1
ATOM 2436 N N . ARG B 2 146 ? -35.471 17.853 89.171 1.00 144.46 133 ARG B N 1
ATOM 2437 C CA . ARG B 2 146 ? -34.655 17.141 90.153 1.00 147.54 133 ARG B CA 1
ATOM 2438 C C . ARG B 2 146 ? -34.938 17.750 91.523 1.00 153.81 133 ARG B C 1
ATOM 2439 O O . ARG B 2 146 ? -34.364 18.785 91.878 1.00 159.54 133 ARG B O 1
ATOM 2447 N N . ASN B 2 147 ? -35.824 17.106 92.284 1.00 111.67 134 ASN B N 1
ATOM 2448 C CA . ASN B 2 147 ? -36.225 17.560 93.616 1.00 110.73 134 ASN B CA 1
ATOM 2449 C C . ASN B 2 147 ? -36.865 18.945 93.491 1.00 108.14 134 ASN B C 1
ATOM 2450 O O . ASN B 2 147 ? -36.393 19.939 94.050 1.00 119.79 134 ASN B O 1
ATOM 2455 N N . ASP B 2 148 ? -37.959 18.983 92.731 1.00 100.20 135 ASP B N 1
ATOM 2456 C CA . ASP B 2 148 ? -38.799 20.169 92.554 1.00 115.97 135 ASP B CA 1
ATOM 2457 C C . ASP B 2 148 ? -38.017 21.414 92.101 1.00 108.19 135 ASP B C 1
ATOM 2458 O O . ASP B 2 148 ? -38.375 22.551 92.423 1.00 102.40 135 ASP B O 1
ATOM 2463 N N . GLN B 2 149 ? -36.923 21.211 91.368 1.00 108.10 136 GLN B N 1
ATOM 2464 C CA . GLN B 2 149 ? -36.134 22.312 90.824 1.00 122.43 136 GLN B CA 1
ATOM 2465 C C . GLN B 2 149 ? -35.858 21.895 89.388 1.00 122.53 136 GLN B C 1
ATOM 2466 O O . GLN B 2 149 ? -35.269 20.836 89.149 1.00 123.58 136 GLN B O 1
ATOM 2472 N N . GLU B 2 150 ? -36.282 22.727 88.439 1.00 110.14 137 GLU B N 1
ATOM 2473 C CA . GLU B 2 150 ? -36.134 22.397 87.027 1.00 112.10 137 GLU B CA 1
ATOM 2474 C C . GLU B 2 150 ? -34.684 22.371 86.562 1.00 121.07 137 GLU B C 1
ATOM 2475 O O . GLU B 2 150 ? -33.899 23.270 86.877 1.00 131.10 137 GLU B O 1
ATOM 2481 N N . GLU B 2 151 ? -34.332 21.333 85.806 1.00 116.22 138 GLU B N 1
ATOM 2482 C CA . GLU B 2 151 ? -32.987 21.171 85.261 1.00 131.01 138 GLU B CA 1
ATOM 2483 C C . GLU B 2 151 ? -32.859 21.781 83.869 1.00 134.85 138 GLU B C 1
ATOM 2484 O O . GLU B 2 151 ? -33.353 21.218 82.886 1.00 107.73 138 GLU B O 1
ATOM 2490 N N . THR B 2 152 ? -32.210 22.942 83.792 1.00 129.69 139 THR B N 1
ATOM 2491 C CA . THR B 2 152 ? -32.100 23.658 82.527 1.00 97.00 139 THR B CA 1
ATOM 2492 C C . THR B 2 152 ? -31.024 23.038 81.641 1.00 86.99 139 THR B C 1
ATOM 2493 O O . THR B 2 152 ? -31.292 22.678 80.489 1.00 96.12 139 THR B O 1
ATOM 2497 N N . ALA B 2 153 ? -29.805 22.913 82.155 1.00 104.12 140 ALA B N 1
ATOM 2498 C CA . ALA B 2 153 ? -28.695 22.371 81.387 1.00 86.58 140 ALA B CA 1
ATOM 2499 C C . ALA B 2 153 ? -28.619 20.854 81.524 1.00 91.70 140 ALA B C 1
ATOM 2500 O O . ALA B 2 153 ? -29.213 20.252 82.422 1.00 108.60 140 ALA B O 1
ATOM 2502 N N . GLY B 2 154 ? -27.874 20.239 80.608 1.00 64.51 141 GLY B N 1
ATOM 2503 C CA . GLY B 2 154 ? -27.662 18.807 80.642 1.00 67.59 141 GLY B CA 1
ATOM 2504 C C . GLY B 2 154 ? -28.831 17.965 80.191 1.00 75.29 141 GLY B C 1
ATOM 2505 O O . GLY B 2 154 ? -28.870 16.769 80.496 1.00 66.15 141 GLY B O 1
ATOM 2506 N N . VAL B 2 155 ? -29.785 18.545 79.468 1.00 99.11 142 VAL B N 1
ATOM 2507 C CA . VAL B 2 155 ? -30.931 17.817 78.936 1.00 97.02 142 VAL B CA 1
ATOM 2508 C C . VAL B 2 155 ? -30.866 17.867 77.415 1.00 99.70 142 VAL B C 1
ATOM 2509 O O . VAL B 2 155 ? -30.605 18.926 76.832 1.00 102.17 142 VAL B O 1
ATOM 2513 N N . VAL B 2 156 ? -31.082 16.718 76.778 1.00 77.50 143 VAL B N 1
ATOM 2514 C CA . VAL B 2 156 ? -31.061 16.601 75.326 1.00 70.60 143 VAL B CA 1
ATOM 2515 C C . VAL B 2 156 ? -32.317 15.859 74.890 1.00 62.90 143 VAL B C 1
ATOM 2516 O O . VAL B 2 156 ? -32.638 14.797 75.434 1.00 61.12 143 VAL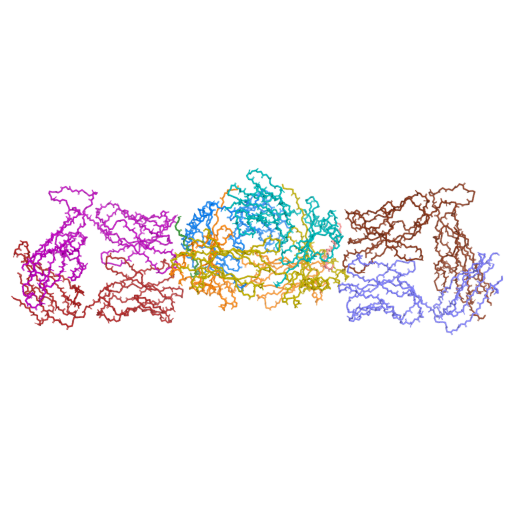 B O 1
ATOM 2520 N N . SER B 2 157 ? -33.034 16.429 73.926 1.00 60.74 144 SER B N 1
ATOM 2521 C CA . SER B 2 157 ? -34.287 15.871 73.442 1.00 60.18 144 SER B CA 1
ATOM 2522 C C . SER B 2 157 ? -34.198 15.618 71.945 1.00 55.03 144 SER B C 1
ATOM 2523 O O . SER B 2 157 ? -33.614 16.414 71.203 1.00 66.86 144 SER B O 1
ATOM 2526 N N . THR B 2 158 ? -34.776 14.503 71.509 1.00 47.44 145 THR B N 1
ATOM 2527 C CA . THR B 2 158 ? -34.869 14.212 70.092 1.00 53.36 145 THR B CA 1
ATOM 2528 C C . THR B 2 158 ? -35.851 15.177 69.432 1.00 54.96 145 THR B C 1
ATOM 2529 O O . THR B 2 158 ? -36.693 15.775 70.106 1.00 50.79 145 THR B O 1
ATOM 2533 N N . PRO B 2 159 ? -35.762 15.353 68.116 1.00 53.85 146 PRO B N 1
ATOM 2534 C CA . PRO B 2 159 ? -36.763 16.166 67.418 1.00 50.75 146 PRO B CA 1
ATOM 2535 C C . PRO B 2 159 ? -38.137 15.516 67.485 1.00 64.83 146 PRO B C 1
ATOM 2536 O O . PRO B 2 159 ? -38.307 14.378 67.925 1.00 65.50 146 PRO B O 1
ATOM 2540 N N . LEU B 2 160 ? -39.135 16.271 67.036 1.00 56.37 147 LEU B N 1
ATOM 2541 C CA . LEU B 2 160 ? -40.502 15.768 66.990 1.00 45.54 147 LEU B CA 1
ATOM 2542 C C . LEU B 2 160 ? -40.580 14.638 65.972 1.00 51.81 147 LEU B C 1
ATOM 2543 O O . LEU B 2 160 ? -40.402 14.860 64.770 1.00 64.19 147 LEU B O 1
ATOM 2548 N N . ILE B 2 161 ? -40.844 13.426 66.448 1.00 45.59 148 ILE B N 1
ATOM 2549 C CA . ILE B 2 161 ? -40.844 12.239 65.601 1.00 53.31 148 ILE B CA 1
ATOM 2550 C C . ILE B 2 161 ? -42.258 12.003 65.087 1.00 59.31 148 ILE B C 1
ATOM 2551 O O . ILE B 2 161 ? -43.176 11.727 65.867 1.00 54.58 148 ILE B O 1
ATOM 2556 N N . ARG B 2 162 ? -42.432 12.112 63.773 1.00 67.31 149 ARG B N 1
ATOM 2557 C CA . ARG B 2 162 ? -43.712 11.844 63.131 1.00 46.92 149 ARG B CA 1
ATOM 2558 C C . ARG B 2 162 ? -43.794 10.361 62.790 1.00 46.16 149 ARG B C 1
ATOM 2559 O O . ARG B 2 162 ? -43.015 9.864 61.970 1.00 45.21 149 ARG B O 1
ATOM 2567 N N . ASN B 2 163 ? -44.736 9.658 63.419 1.00 47.85 150 ASN B N 1
ATOM 2568 C CA . ASN B 2 163 ? -44.885 8.228 63.182 1.00 48.68 150 ASN B CA 1
ATOM 2569 C C . ASN B 2 163 ? -45.558 7.920 61.852 1.00 59.52 150 ASN B C 1
ATOM 2570 O O . ASN B 2 163 ? -45.366 6.823 61.317 1.00 58.77 150 ASN B O 1
ATOM 2575 N N . GLY B 2 164 ? -46.335 8.857 61.309 1.00 65.00 151 GLY B N 1
ATOM 2576 C CA . GLY B 2 164 ? -47.006 8.681 60.043 1.00 47.29 151 GLY B CA 1
ATOM 2577 C C . GLY B 2 164 ? -48.446 8.221 60.150 1.00 57.92 151 GLY B C 1
ATOM 2578 O O . GLY B 2 164 ? -49.208 8.394 59.192 1.00 69.80 151 GLY B O 1
ATOM 2579 N N . ASP B 2 165 ? -48.837 7.644 61.285 1.00 73.06 152 ASP B N 1
ATOM 2580 C CA . ASP B 2 165 ? -50.207 7.189 61.515 1.00 55.93 152 ASP B CA 1
ATOM 2581 C C . ASP B 2 165 ? -50.991 8.168 62.380 1.00 54.78 152 ASP B C 1
ATOM 2582 O O . ASP B 2 165 ? -51.755 7.759 63.261 1.00 62.71 152 ASP B O 1
ATOM 2587 N N . TRP B 2 166 ? -50.800 9.469 62.148 1.00 72.15 153 TRP B N 1
ATOM 2588 C CA . TRP B 2 166 ? -51.492 10.529 62.885 1.00 69.88 153 TRP B CA 1
ATOM 2589 C C . TRP B 2 166 ? -51.176 10.474 64.378 1.00 73.70 153 TRP B C 1
ATOM 2590 O O . TRP B 2 166 ? -52.029 10.750 65.224 1.00 69.93 153 TRP B O 1
ATOM 2601 N N . THR B 2 167 ? -49.935 10.116 64.703 1.00 96.51 154 THR B N 1
ATOM 2602 C CA . THR B 2 167 ? -49.427 10.172 66.067 1.00 86.14 154 THR B CA 1
ATOM 2603 C C . THR B 2 167 ? -47.998 10.690 66.041 1.00 74.81 154 THR B C 1
ATOM 2604 O O . THR B 2 167 ? -47.260 10.472 65.077 1.00 78.89 154 THR B O 1
ATOM 2608 N N . PHE B 2 168 ? -47.614 11.378 67.112 1.00 67.33 155 PHE B N 1
ATOM 2609 C CA . PHE B 2 168 ? -46.269 11.907 67.266 1.00 57.89 155 PHE B CA 1
ATOM 2610 C C . PHE B 2 168 ? -45.635 11.324 68.520 1.00 60.65 155 PHE B C 1
ATOM 2611 O O . PHE B 2 168 ? -46.327 10.911 69.454 1.00 54.73 155 PHE B O 1
ATOM 2619 N N . GLN B 2 169 ? -44.304 11.298 68.536 1.00 64.81 156 GLN B N 1
ATOM 2620 C CA . GLN B 2 169 ? -43.565 10.891 69.721 1.00 64.83 156 GLN B CA 1
ATOM 2621 C C . GLN B 2 169 ? -42.318 11.749 69.864 1.00 50.85 156 GLN B C 1
ATOM 2622 O O . GLN B 2 169 ? -41.858 12.382 68.910 1.00 63.76 156 GLN B O 1
ATOM 2628 N N . ILE B 2 170 ? -41.779 11.767 71.082 1.00 54.72 157 ILE B N 1
ATOM 2629 C CA . ILE B 2 170 ? -40.564 12.510 71.387 1.00 59.33 157 ILE B CA 1
ATOM 2630 C C . ILE B 2 170 ? -39.834 11.782 72.506 1.00 51.57 157 ILE B C 1
ATOM 2631 O O . ILE B 2 170 ? -40.449 11.115 73.343 1.00 53.21 157 ILE B O 1
ATOM 2636 N N . LEU B 2 171 ? -38.509 11.894 72.505 1.00 57.27 158 LEU B N 1
ATOM 2637 C CA . LEU B 2 171 ? -37.663 11.304 73.537 1.00 62.83 158 LEU B CA 1
ATOM 2638 C C . LEU B 2 171 ? -36.834 12.419 74.159 1.00 50.29 158 LEU B C 1
ATOM 2639 O O . LEU B 2 171 ? -35.967 12.997 73.495 1.00 56.74 158 LEU B O 1
ATOM 2644 N N . VAL B 2 172 ? -37.096 12.716 75.428 1.00 51.68 159 VAL B N 1
ATOM 2645 C CA . VAL B 2 172 ? -36.365 13.736 76.170 1.00 65.41 159 VAL B CA 1
ATOM 2646 C C . VAL B 2 172 ? -35.468 13.010 77.160 1.00 67.94 159 VAL B C 1
ATOM 2647 O O . VAL B 2 172 ? -35.953 12.356 78.092 1.00 65.77 159 VAL B O 1
ATOM 2651 N N . MET B 2 173 ? -34.159 13.124 76.963 1.00 66.79 160 MET B N 1
ATOM 2652 C CA . MET B 2 173 ? -33.180 12.360 77.716 1.00 70.89 160 MET B CA 1
ATOM 2653 C C . MET B 2 173 ? -32.426 13.271 78.676 1.00 66.11 160 MET B C 1
ATOM 2654 O O . MET B 2 173 ? -32.315 14.480 78.455 1.00 69.50 160 MET B O 1
ATOM 2659 N N . LEU B 2 174 ? -31.910 12.678 79.749 1.00 78.49 161 LEU B N 1
ATOM 2660 C CA . LEU B 2 174 ? -31.256 13.444 80.801 1.00 90.81 161 LEU B CA 1
ATOM 2661 C C . LEU B 2 174 ? -30.126 12.615 81.390 1.00 92.50 161 LEU B C 1
ATOM 2662 O O . LEU B 2 174 ? -30.333 11.456 81.759 1.00 88.51 161 LEU B O 1
ATOM 2667 N N . GLU B 2 175 ? -28.940 13.213 81.478 1.00 92.18 162 GLU B N 1
ATOM 2668 C CA . GLU B 2 175 ? -27.795 12.574 82.110 1.00 102.05 162 GLU B CA 1
ATOM 2669 C C . GLU B 2 175 ? -27.724 12.953 83.584 1.00 108.53 162 GLU B C 1
ATOM 2670 O O . GLU B 2 175 ? -27.983 14.101 83.956 1.00 117.01 162 GLU B O 1
ATOM 2676 N N . MET B 2 176 ? -27.367 11.981 84.417 1.00 107.25 163 MET B N 1
ATOM 2677 C CA . MET B 2 176 ? -27.396 12.150 85.864 1.00 110.18 163 MET B CA 1
ATOM 2678 C C . MET B 2 176 ? -26.197 11.480 86.526 1.00 113.14 163 MET B C 1
ATOM 2679 O O . MET B 2 176 ? -25.597 10.563 85.964 1.00 108.48 163 MET B O 1
ATOM 2684 N N . ASP B 2 182 ? -32.494 12.794 94.519 1.00 71.52 169 ASP B N 1
ATOM 2685 C CA . ASP B 2 182 ? -33.286 11.699 95.068 1.00 99.89 169 ASP B CA 1
ATOM 2686 C C . ASP B 2 182 ? -34.355 11.236 94.084 1.00 98.28 169 ASP B C 1
ATOM 2687 O O . ASP B 2 182 ? -34.249 10.157 93.500 1.00 90.25 169 ASP B O 1
ATOM 2692 N N . VAL B 2 183 ? -35.387 12.057 93.907 1.00 91.81 170 VAL B N 1
ATOM 2693 C CA . VAL B 2 183 ? -36.502 11.756 93.016 1.00 115.51 170 VAL B CA 1
ATOM 2694 C C . VAL B 2 183 ? -36.387 12.634 91.778 1.00 117.59 170 VAL B C 1
ATOM 2695 O O . VAL B 2 183 ? -36.132 13.840 91.883 1.00 105.63 170 VAL B O 1
ATOM 2699 N N . TYR B 2 184 ? -36.579 12.028 90.608 1.00 131.53 171 TYR B N 1
ATOM 2700 C CA . TYR B 2 184 ? -36.547 12.725 89.329 1.00 125.05 171 TYR B CA 1
ATOM 2701 C C . TYR B 2 184 ? -37.919 12.618 88.679 1.00 122.40 171 TYR B C 1
ATOM 2702 O O . TYR B 2 184 ? -38.498 11.528 88.623 1.00 135.15 171 TYR B O 1
ATOM 2711 N N . THR B 2 185 ? -38.433 13.743 88.189 1.00 88.47 172 THR B N 1
ATOM 2712 C CA . THR B 2 185 ? -39.786 13.825 87.658 1.00 100.76 172 THR B CA 1
ATOM 2713 C C . THR B 2 185 ? -39.765 14.333 86.222 1.00 89.73 172 THR B C 1
ATOM 2714 O O . THR B 2 185 ? -39.021 15.261 85.891 1.00 83.65 172 THR B O 1
ATOM 2718 N N . CYS B 2 186 ? -40.592 13.719 85.375 1.00 87.63 173 CYS B N 1
ATOM 2719 C CA . CYS B 2 186 ? -40.764 14.135 83.986 1.00 79.77 173 CYS B CA 1
ATOM 2720 C C . CYS B 2 186 ? -42.069 14.920 83.884 1.00 83.85 173 CYS B C 1
ATOM 2721 O O . CYS B 2 186 ? -43.153 14.367 84.094 1.00 90.25 173 CYS B O 1
ATOM 2724 N N . HIS B 2 187 ? -41.958 16.207 83.565 1.00 89.32 174 HIS B N 1
ATOM 2725 C CA . HIS B 2 187 ? -43.096 17.115 83.499 1.00 96.01 174 HIS B CA 1
ATOM 2726 C C . HIS B 2 187 ? -43.500 17.291 82.040 1.00 90.47 174 HIS B C 1
ATOM 2727 O O . HIS B 2 187 ? -42.711 17.792 81.233 1.00 94.78 174 HIS B O 1
ATOM 2734 N N . VAL B 2 188 ? -44.725 16.889 81.706 1.00 83.29 175 VAL B N 1
ATOM 2735 C CA . VAL B 2 188 ? -45.190 16.852 80.322 1.00 105.22 175 VAL B CA 1
ATOM 2736 C C . VAL B 2 188 ? -46.536 17.557 80.235 1.00 100.82 175 VAL B C 1
ATOM 2737 O O . VAL B 2 188 ? -47.506 17.130 80.871 1.00 100.39 175 VAL B O 1
ATOM 2741 N N . GLU B 2 189 ? -46.599 18.620 79.437 1.00 92.67 176 GLU B N 1
ATOM 2742 C CA . GLU B 2 189 ? -47.832 19.346 79.171 1.00 90.51 176 GLU B CA 1
ATOM 2743 C C . GLU B 2 189 ? -48.290 19.083 77.741 1.00 107.32 176 GLU B C 1
ATOM 2744 O O . GLU B 2 189 ? -47.474 18.919 76.830 1.00 112.41 176 GLU B O 1
ATOM 2750 N N . HIS B 2 190 ? -49.608 19.045 77.551 1.00 101.36 177 HIS B N 1
ATOM 2751 C CA . HIS B 2 190 ? -50.188 18.714 76.256 1.00 90.98 177 HIS B CA 1
ATOM 2752 C C . HIS B 2 190 ? -51.592 19.293 76.196 1.00 103.04 177 HIS B C 1
ATOM 2753 O O . HIS B 2 190 ? -52.274 19.351 77.226 1.00 110.48 177 HIS B O 1
ATOM 2760 N N . PRO B 2 191 ? -52.048 19.738 75.021 1.00 99.89 178 PRO B N 1
ATOM 2761 C CA . PRO B 2 191 ? -53.408 20.295 74.930 1.00 97.93 178 PRO B CA 1
ATOM 2762 C C . PRO B 2 191 ? -54.500 19.304 75.293 1.00 97.14 178 PRO B C 1
ATOM 2763 O O . PRO B 2 191 ? -55.544 19.715 75.814 1.00 91.95 178 PRO B O 1
ATOM 2767 N N . SER B 2 192 ? -54.299 18.011 75.030 1.00 96.17 179 SER B N 1
ATOM 2768 C CA . SER B 2 192 ? -55.303 17.020 75.400 1.00 96.51 179 SER B CA 1
ATOM 2769 C C . SER B 2 192 ? -55.355 16.787 76.904 1.00 102.65 179 SER B C 1
ATOM 2770 O O . SER B 2 192 ? -56.329 16.210 77.397 1.00 119.17 179 SER B O 1
ATOM 2773 N N . LEU B 2 193 ? -54.334 17.221 77.638 1.00 103.87 180 LEU B N 1
ATOM 2774 C CA . LEU B 2 193 ? -54.253 17.021 79.078 1.00 108.32 180 LEU B CA 1
ATOM 2775 C C . LEU B 2 193 ? -54.748 18.266 79.801 1.00 109.88 180 LEU B C 1
ATOM 2776 O O . LEU B 2 193 ? -54.370 19.388 79.446 1.00 111.63 180 LEU B O 1
ATOM 2781 N N . GLN B 2 194 ? -55.595 18.067 80.814 1.00 108.37 181 GLN B N 1
ATOM 2782 C CA . GLN B 2 194 ? -56.030 19.190 81.638 1.00 111.04 181 GLN B CA 1
ATOM 2783 C C . GLN B 2 194 ? -54.910 19.672 82.544 1.00 121.12 181 GLN B C 1
ATOM 2784 O O . GLN B 2 194 ? -54.692 20.881 82.690 1.00 138.92 181 GLN B O 1
ATOM 2790 N N . SER B 2 195 ? -54.195 18.739 83.162 1.00 113.10 182 SER B N 1
ATOM 2791 C CA . SER B 2 195 ? -53.072 19.034 84.025 1.00 90.68 182 SER B CA 1
ATOM 2792 C C . SER B 2 195 ? -51.903 18.162 83.594 1.00 96.07 182 SER B C 1
ATOM 2793 O O . SER B 2 195 ? -52.103 17.008 83.192 1.00 103.61 182 SER B O 1
ATOM 2796 N N . PRO B 2 196 ? -50.682 18.685 83.650 1.00 91.57 183 PRO B N 1
ATOM 2797 C CA . PRO B 2 196 ? -49.533 17.919 83.158 1.00 95.83 183 PRO B CA 1
ATOM 2798 C C . PRO B 2 196 ? -49.348 16.622 83.930 1.00 89.73 183 PRO B C 1
ATOM 2799 O O . PRO B 2 196 ? -49.705 16.513 85.105 1.00 101.54 183 PRO B O 1
ATOM 2803 N N . ILE B 2 197 ? -48.784 15.631 83.250 1.00 92.29 184 ILE B N 1
ATOM 2804 C CA . ILE B 2 197 ? -48.501 14.342 83.865 1.00 105.94 184 ILE B CA 1
ATOM 2805 C C . ILE B 2 197 ? -47.114 14.402 84.485 1.00 110.78 184 ILE B C 1
ATOM 2806 O O . ILE B 2 197 ? -46.182 14.974 83.906 1.00 101.56 184 ILE B O 1
ATOM 2811 N N . THR B 2 198 ? -46.951 13.815 85.657 1.00 131.22 185 THR B N 1
ATOM 2812 C CA . THR B 2 198 ? -45.641 13.927 86.316 1.00 130.31 185 THR B CA 1
ATOM 2813 C C . THR B 2 198 ? -45.137 12.524 86.639 1.00 131.11 185 THR B C 1
ATOM 2814 O O . THR B 2 198 ? -45.193 12.150 87.800 1.00 154.06 185 THR B O 1
ATOM 2818 N N . VAL B 2 199 ? -44.697 11.766 85.645 1.00 87.84 186 VAL B N 1
ATOM 2819 C CA . VAL B 2 199 ? -44.107 10.447 85.983 1.00 90.56 186 VAL B CA 1
ATOM 2820 C C . VAL B 2 199 ? -42.797 10.728 86.715 1.00 100.75 186 VAL B C 1
ATOM 2821 O O . VAL B 2 199 ? -42.177 11.744 86.406 1.00 87.83 186 VAL B O 1
ATOM 2825 N N . GLU B 2 200 ? -42.424 9.886 87.683 1.00 122.68 187 GLU B N 1
ATOM 2826 C CA . GLU B 2 200 ? -41.223 10.109 88.525 1.00 96.74 187 GLU B CA 1
ATOM 2827 C C . GLU B 2 200 ? -40.364 8.850 88.510 1.00 96.07 187 GLU B C 1
ATOM 2828 O O . GLU B 2 200 ? -40.925 7.765 88.305 1.00 92.75 187 GLU B O 1
ATOM 2834 N N . TRP B 2 201 ? -39.051 9.002 88.680 1.00 96.79 188 TRP B N 1
ATOM 2835 C CA . TRP B 2 201 ? -38.138 7.834 88.759 1.00 105.14 188 TRP B CA 1
ATOM 2836 C C . TRP B 2 201 ? -37.209 8.025 89.955 1.00 118.90 188 TRP B C 1
ATOM 2837 O O . TRP B 2 201 ? -36.828 9.182 90.221 1.00 108.37 188 TRP B O 1
ATOM 2848 N N . ARG B 2 202 ? -36.900 6.934 90.668 1.00 120.65 189 ARG B N 1
ATOM 2849 C CA . ARG B 2 202 ? -35.943 7.019 91.800 1.00 120.35 189 ARG B CA 1
ATOM 2850 C C . ARG B 2 202 ? -35.102 5.739 91.915 1.00 117.67 189 ARG B C 1
ATOM 2851 O O . ARG B 2 202 ? -35.649 4.674 91.574 1.00 100.29 189 ARG B O 1
ATOM 2859 N N . ALA B 2 203 ? -33.830 5.850 92.331 1.00 119.75 190 ALA B N 1
ATOM 2860 C CA . ALA B 2 203 ? -32.924 4.694 92.585 1.00 117.33 190 ALA B CA 1
ATOM 2861 C C . ALA B 2 203 ? -32.557 3.882 91.344 1.00 103.45 190 ALA B C 1
ATOM 2862 O O . ALA B 2 203 ? -31.387 3.875 90.997 1.00 84.39 190 ALA B O 1
ATOM 2864 N N . ALA C 1 5 ? -32.507 39.236 61.974 1.00 86.16 3 ALA F N 1
ATOM 2865 C CA . ALA C 1 5 ? -33.334 39.302 60.777 1.00 92.22 3 ALA F CA 1
ATOM 2866 C C . ALA C 1 5 ? -32.751 40.276 59.762 1.00 94.65 3 ALA F C 1
ATOM 2867 O O . ALA C 1 5 ? -32.615 39.951 58.582 1.00 105.10 3 ALA F O 1
ATOM 2869 N N . ASP C 1 6 ? -32.414 41.480 60.229 1.00 71.74 4 ASP F N 1
ATOM 2870 C CA . ASP C 1 6 ? -31.847 42.483 59.333 1.00 68.75 4 ASP F CA 1
ATOM 2871 C C . ASP C 1 6 ? -30.464 42.073 58.837 1.00 58.41 4 ASP F C 1
ATOM 2872 O O . ASP C 1 6 ? -30.157 42.225 57.649 1.00 58.00 4 ASP F O 1
ATOM 2877 N N . HIS C 1 7 ? -29.617 41.556 59.727 1.00 67.50 5 HIS F N 1
ATOM 2878 C CA . HIS C 1 7 ? -28.268 41.150 59.359 1.00 62.01 5 HIS F CA 1
ATOM 2879 C C . HIS C 1 7 ? -27.895 39.851 60.056 1.00 49.93 5 HIS F C 1
ATOM 2880 O O . HIS C 1 7 ? -28.302 39.595 61.192 1.00 55.42 5 HIS F O 1
ATOM 2887 N N . VAL C 1 8 ? -27.110 39.033 59.358 1.00 46.74 6 VAL F N 1
ATOM 2888 C CA . VAL C 1 8 ? -26.580 37.784 59.891 1.00 51.03 6 VAL F CA 1
ATOM 2889 C C . VAL C 1 8 ? -25.096 37.724 59.554 1.00 47.11 6 VAL F C 1
ATOM 2890 O O . VAL C 1 8 ? -24.692 38.041 58.430 1.00 51.17 6 VAL F O 1
ATOM 2894 N N . ALA C 1 9 ? -24.282 37.330 60.532 1.00 43.35 7 ALA F N 1
ATOM 2895 C CA . ALA C 1 9 ? -22.839 37.280 60.353 1.00 42.72 7 ALA F CA 1
ATOM 2896 C C . ALA C 1 9 ? -22.263 36.088 61.098 1.00 38.19 7 ALA F C 1
ATOM 2897 O O . ALA C 1 9 ? -22.688 35.779 62.214 1.00 42.02 7 ALA F O 1
ATOM 2899 N N . SER C 1 10 ? -21.294 35.427 60.475 1.00 37.55 8 SER F N 1
ATOM 2900 C CA . SER C 1 10 ? -20.546 34.337 61.092 1.00 35.46 8 SER F CA 1
ATOM 2901 C C . SER C 1 10 ? -19.131 34.845 61.357 1.00 39.93 8 SER F C 1
ATOM 2902 O O . SER C 1 10 ? -18.252 34.755 60.499 1.00 39.50 8 SER F O 1
ATOM 2905 N N . TYR C 1 11 ? -18.918 35.386 62.557 1.00 54.97 9 TYR F N 1
ATOM 2906 C CA . TYR C 1 11 ? -17.594 35.838 62.981 1.00 52.40 9 TYR F CA 1
ATOM 2907 C C . TYR C 1 11 ? -16.790 34.624 63.448 1.00 54.33 9 TYR F C 1
ATOM 2908 O O . TYR C 1 11 ? -16.435 34.466 64.618 1.00 36.29 9 TYR F O 1
ATOM 2917 N N . GLY C 1 12 A -16.508 33.750 62.486 1.00 57.16 9 GLY F N 1
ATOM 2918 C CA . GLY C 1 12 A -15.817 32.507 62.749 1.00 54.55 9 GLY F CA 1
ATOM 2919 C C . GLY C 1 12 A -16.471 31.324 62.068 1.00 55.87 9 GLY F C 1
ATOM 2920 O O . GLY C 1 12 A -17.349 30.673 62.644 1.00 59.72 9 GLY F O 1
ATOM 2921 N N . VAL C 1 13 ? -16.055 31.039 60.839 1.00 45.81 10 VAL F N 1
ATOM 2922 C CA . VAL C 1 13 ? -16.445 29.823 60.137 1.00 52.43 10 VAL F CA 1
ATOM 2923 C C . VAL C 1 13 ? -15.246 28.887 60.192 1.00 37.10 10 VAL F C 1
ATOM 2924 O O . VAL C 1 13 ? -14.293 29.026 59.420 1.00 36.72 10 VAL F O 1
ATOM 2928 N N . ASN C 1 14 ? -15.292 27.928 61.109 1.00 40.44 11 ASN F N 1
ATOM 2929 C CA . ASN C 1 14 ? -14.195 27.000 61.332 1.00 40.33 11 ASN F CA 1
ATOM 2930 C C . ASN C 1 14 ? -14.537 25.662 60.692 1.00 44.40 11 ASN F C 1
ATOM 2931 O O . ASN C 1 14 ? -15.599 25.093 60.960 1.00 46.08 11 ASN F O 1
ATOM 2936 N N . LEU C 1 15 ? -13.634 25.166 59.851 1.00 36.71 12 LEU F N 1
ATOM 2937 C CA . LEU C 1 15 ? -13.863 23.945 59.092 1.00 33.25 12 LEU F CA 1
ATOM 2938 C C . LEU C 1 15 ? -12.620 23.073 59.152 1.00 38.28 12 LEU F C 1
ATOM 2939 O O . LEU C 1 15 ? -11.513 23.550 58.887 1.00 44.59 12 LEU F O 1
ATOM 2944 N N . TYR C 1 16 ? -12.803 21.805 59.511 1.00 32.69 13 TYR F N 1
ATOM 2945 C CA . TYR C 1 16 ? -11.710 20.840 59.487 1.00 36.10 13 TYR F CA 1
ATOM 2946 C C . TYR C 1 16 ? -12.276 19.474 59.137 1.00 33.63 13 TYR F C 1
ATOM 2947 O O . TYR C 1 16 ? -13.173 18.979 59.826 1.00 49.50 13 TYR F O 1
ATOM 2956 N N . GLN C 1 17 ? -11.758 18.875 58.071 1.00 33.32 14 GLN F N 1
ATOM 2957 C CA . GLN C 1 17 ? -12.183 17.563 57.610 1.00 35.94 14 GLN F CA 1
ATOM 2958 C C . GLN C 1 17 ? -10.996 16.607 57.629 1.00 35.89 14 GLN F C 1
ATOM 2959 O O . GLN C 1 17 ? -9.841 17.015 57.775 1.00 49.48 14 GLN F O 1
ATOM 2965 N N . SER C 1 18 ? -11.294 15.316 57.482 1.00 45.19 15 SER F N 1
ATOM 2966 C CA . SER C 1 18 ? -10.270 14.285 57.585 1.00 39.48 15 SER F CA 1
ATOM 2967 C C . SER C 1 18 ? -9.625 13.924 56.253 1.00 53.48 15 SER F C 1
ATOM 2968 O O . SER C 1 18 ? -8.537 13.336 56.252 1.00 46.40 15 SER F O 1
ATOM 2971 N N . TYR C 1 19 ? -10.336 14.186 55.152 1.00 53.28 16 TYR F N 1
ATOM 2972 C CA . TYR C 1 19 ? -9.775 13.910 53.805 1.00 50.96 16 TYR F CA 1
ATOM 2973 C C . TYR C 1 19 ? -8.569 14.828 53.611 1.00 58.57 16 TYR F C 1
ATOM 2974 O O . TYR C 1 19 ? -8.775 16.019 53.303 1.00 44.40 16 TYR F O 1
ATOM 2983 N N . GLY C 1 20 ? -7.355 14.300 53.792 1.00 75.29 17 GLY F N 1
ATOM 2984 C CA . GLY C 1 20 ? -6.171 15.177 53.736 1.00 60.29 17 GLY F CA 1
ATOM 2985 C C . GLY C 1 20 ? -6.351 16.309 54.727 1.00 62.69 17 GLY F C 1
ATOM 2986 O O . GLY C 1 20 ? -6.589 17.443 54.272 1.00 67.40 17 GLY F O 1
ATOM 2987 N N . PRO C 1 21 ? -6.238 16.071 56.054 1.00 60.57 18 PRO F N 1
ATOM 2988 C CA . PRO C 1 21 ? -6.513 17.086 57.072 1.00 40.71 18 PRO F CA 1
ATOM 2989 C C . PRO C 1 21 ? -6.687 18.486 56.469 1.00 49.32 18 PRO F C 1
ATOM 2990 O O . PRO C 1 21 ? -5.740 19.252 56.485 1.00 73.94 18 PRO F O 1
ATOM 2994 N N . SER C 1 22 ? -7.887 18.777 55.958 1.00 48.23 19 SER F N 1
ATOM 2995 C CA . SER C 1 22 ? -8.148 20.092 55.316 1.00 36.58 19 SER F CA 1
ATOM 2996 C C . SER C 1 22 ? -8.682 21.077 56.358 1.00 34.26 19 SER F C 1
ATOM 2997 O O . SER C 1 22 ? -9.496 20.657 57.205 1.00 33.90 19 SER F O 1
ATOM 3000 N N . GLY C 1 23 ? -8.238 22.334 56.292 1.00 34.29 20 GLY F N 1
ATOM 3001 C CA . GLY C 1 23 ? -8.684 23.357 57.255 1.00 33.89 20 GLY F CA 1
ATOM 3002 C C . GLY C 1 23 ? -9.064 24.655 56.572 1.00 39.83 20 GLY F C 1
ATOM 3003 O O . GLY C 1 23 ? -8.392 25.006 55.583 1.00 37.75 20 GLY F O 1
ATOM 3004 N N . GLN C 1 24 ? -10.085 25.355 57.072 1.00 44.06 21 GLN F N 1
ATOM 3005 C CA . GLN C 1 24 ? -10.480 26.655 56.545 1.00 35.27 21 GLN F CA 1
ATOM 3006 C C . GLN C 1 24 ? -11.009 27.514 57.681 1.00 33.62 21 GLN F C 1
ATOM 3007 O O . GLN C 1 24 ? -11.850 27.060 58.463 1.00 38.58 21 GLN F O 1
ATOM 3013 N N . TYR C 1 25 ? -10.517 28.748 57.769 1.00 34.06 22 TYR F N 1
ATOM 3014 C CA . TYR C 1 25 ? -11.030 29.733 58.714 1.00 34.15 22 TYR F CA 1
ATOM 3015 C C . TYR C 1 25 ? -11.409 30.988 57.945 1.00 35.89 22 TYR F C 1
ATOM 3016 O O . TYR C 1 25 ? -10.557 31.594 57.286 1.00 43.36 22 TYR F O 1
ATOM 3025 N N . THR C 1 26 ? -12.680 31.378 58.030 1.00 36.28 23 THR F N 1
ATOM 3026 C CA . THR C 1 26 ? -13.175 32.560 57.341 1.00 37.22 23 THR F CA 1
ATOM 3027 C C . THR C 1 26 ? -14.117 33.328 58.257 1.00 39.60 23 THR F C 1
ATOM 3028 O O . THR C 1 26 ? -14.613 32.803 59.257 1.00 36.82 23 THR F O 1
ATOM 3032 N N . HIS C 1 27 ? -14.356 34.586 57.898 1.00 35.56 24 HIS F N 1
ATOM 3033 C CA . HIS C 1 27 ? -15.392 35.409 58.507 1.00 35.88 24 HIS F CA 1
ATOM 3034 C C . HIS C 1 27 ? -16.357 35.847 57.417 1.00 47.19 24 HIS F C 1
ATOM 3035 O O . HIS C 1 27 ? -15.928 36.280 56.342 1.00 52.28 24 HIS F O 1
ATOM 3042 N N . GLU C 1 28 ? -17.653 35.734 57.692 1.00 37.54 25 GLU F N 1
ATOM 3043 C CA . GLU C 1 28 ? -18.681 36.073 56.721 1.00 36.40 25 GLU F CA 1
ATOM 3044 C C . GLU C 1 28 ? -19.643 37.092 57.312 1.00 46.87 25 GLU F C 1
ATOM 3045 O O . GLU C 1 28 ? -19.979 37.029 58.498 1.00 45.79 25 GLU F O 1
ATOM 3051 N N . PHE C 1 29 ? -20.080 38.030 56.475 1.00 41.32 26 PHE F N 1
ATOM 3052 C CA . PHE C 1 29 ? -21.093 39.010 56.844 1.00 49.97 26 PHE F CA 1
ATOM 3053 C C . PHE C 1 29 ? -22.117 39.076 55.722 1.00 56.32 26 PHE F C 1
ATOM 3054 O O . PHE C 1 29 ? -21.767 39.391 54.580 1.00 64.18 26 PHE F O 1
ATOM 3062 N N . ASP C 1 30 ? -23.376 38.778 56.051 1.00 44.87 27 ASP F N 1
ATOM 3063 C CA . ASP C 1 30 ? -24.477 38.782 55.086 1.00 42.64 27 ASP F CA 1
ATOM 3064 C C . ASP C 1 30 ? -24.214 37.842 53.912 1.00 47.94 27 ASP F C 1
ATOM 3065 O O . ASP C 1 30 ? -24.632 38.110 52.783 1.00 64.22 27 ASP F O 1
ATOM 3070 N N . GLY C 1 31 ? -23.517 36.735 54.168 1.00 42.46 28 GLY F N 1
ATOM 3071 C CA . GLY C 1 31 ? -23.292 35.715 53.167 1.00 47.65 28 GLY F CA 1
ATOM 3072 C C . GLY C 1 31 ? -22.053 35.888 52.315 1.00 44.69 28 GLY F C 1
ATOM 3073 O O . GLY C 1 31 ? -21.738 34.988 51.525 1.00 42.61 28 GLY F O 1
ATOM 3074 N N . ASP C 1 32 ? -21.340 37.001 52.442 1.00 43.14 29 ASP F N 1
ATOM 3075 C CA . ASP C 1 32 ? -20.133 37.242 51.666 1.00 40.04 29 ASP F CA 1
ATOM 3076 C C . ASP C 1 32 ? -18.893 37.028 52.526 1.00 45.35 29 ASP F C 1
ATOM 3077 O O . ASP C 1 32 ? -18.931 37.134 53.754 1.00 45.44 29 ASP F O 1
ATOM 3082 N N . GLU C 1 33 ? -17.782 36.728 51.858 1.00 47.89 30 GLU F N 1
ATOM 3083 C CA . GLU C 1 33 ? -16.528 36.417 52.533 1.00 46.90 30 GLU F CA 1
ATOM 3084 C C . GLU C 1 33 ? -15.780 37.708 52.846 1.00 47.63 30 GLU F C 1
ATOM 3085 O O . GLU C 1 33 ? -15.418 38.458 51.933 1.00 48.33 30 GLU F O 1
ATOM 3091 N N . GLN C 1 34 ? -15.547 37.961 54.135 1.00 50.13 31 GLN F N 1
ATOM 3092 C CA . GLN C 1 34 ? -14.778 39.132 54.541 1.00 43.94 31 GLN F CA 1
ATOM 3093 C C . GLN C 1 34 ? -13.281 38.884 54.399 1.00 39.68 31 GLN F C 1
ATOM 3094 O O . GLN C 1 34 ? -12.567 39.686 53.787 1.00 46.91 31 GLN F O 1
ATOM 3100 N N . PHE C 1 35 ? -12.789 37.782 54.957 1.00 44.50 32 PHE F N 1
ATOM 3101 C CA . PHE C 1 35 ? -11.389 37.411 54.806 1.00 44.73 32 PHE F CA 1
ATOM 3102 C C . PHE C 1 35 ? -11.256 35.911 55.026 1.00 44.53 32 PHE F C 1
ATOM 3103 O O . PHE C 1 35 ? -12.186 35.242 55.483 1.00 48.62 32 PHE F O 1
ATOM 3111 N N . TYR C 1 36 ? -10.076 35.393 54.692 1.00 45.72 33 TYR F N 1
ATOM 3112 C CA . TYR C 1 36 ? -9.727 34.012 54.981 1.00 46.74 33 TYR F CA 1
ATOM 3113 C C . TYR C 1 36 ? -8.271 33.960 55.416 1.00 46.00 33 TYR F C 1
ATOM 3114 O O . TYR C 1 36 ? -7.440 34.742 54.950 1.00 55.63 33 TYR F O 1
ATOM 3123 N N . VAL C 1 37 ? -7.972 33.029 56.314 1.00 39.74 34 VAL F N 1
ATOM 3124 C CA . VAL C 1 37 ? -6.625 32.846 56.838 1.00 47.23 34 VAL F CA 1
ATOM 3125 C C . VAL C 1 37 ? -5.990 31.664 56.121 1.00 40.94 34 VAL F C 1
ATOM 3126 O O . VAL C 1 37 ? -6.511 30.544 56.170 1.00 50.88 34 VAL F O 1
ATOM 3130 N N . ASP C 1 38 ? -4.866 31.912 55.453 1.00 39.52 35 ASP F N 1
ATOM 3131 C CA . ASP C 1 38 ? -4.102 30.841 54.825 1.00 38.06 35 ASP F CA 1
ATOM 3132 C C . ASP C 1 38 ? -3.365 30.088 55.925 1.00 39.46 35 ASP F C 1
ATOM 3133 O O . ASP C 1 38 ? -2.388 30.593 56.487 1.00 53.53 35 ASP F O 1
ATOM 3138 N N . LEU C 1 39 ? -3.836 28.880 56.237 1.00 41.34 36 LEU F N 1
ATOM 3139 C CA . LEU C 1 39 ? -3.244 28.108 57.322 1.00 43.37 36 LEU F CA 1
ATOM 3140 C C . LEU C 1 39 ? -1.816 27.677 57.014 1.00 52.05 36 LEU F C 1
ATOM 3141 O O . LEU C 1 39 ? -1.060 27.371 57.943 1.00 54.72 36 LEU F O 1
ATOM 3146 N N . GLY C 1 40 ? -1.432 27.646 55.741 1.00 41.93 37 GLY F N 1
ATOM 3147 C CA . GLY C 1 40 ? -0.077 27.301 55.362 1.00 45.07 37 GLY F CA 1
ATOM 3148 C C . GLY C 1 40 ? 0.888 28.459 55.510 1.00 55.14 37 GLY F C 1
ATOM 3149 O O . GLY C 1 40 ? 1.903 28.348 56.205 1.00 56.96 37 GLY F O 1
ATOM 3150 N N . ARG C 1 41 ? 0.581 29.581 54.857 1.00 50.62 38 ARG F N 1
ATOM 3151 C CA . ARG C 1 41 ? 1.440 30.758 54.906 1.00 53.33 38 ARG F CA 1
ATOM 3152 C C . ARG C 1 41 ? 1.273 31.572 56.182 1.00 54.41 38 ARG F C 1
ATOM 3153 O O . ARG C 1 41 ? 2.045 32.514 56.395 1.00 50.43 38 ARG F O 1
ATOM 3161 N N . LYS C 1 42 ? 0.297 31.233 57.027 1.00 44.40 39 LYS F N 1
ATOM 3162 C CA . LYS C 1 42 ? 0.033 31.954 58.274 1.00 39.78 39 LYS F CA 1
ATOM 3163 C C . LYS C 1 42 ? -0.201 33.441 58.011 1.00 54.59 39 LYS F C 1
ATOM 3164 O O . LYS C 1 42 ? 0.363 34.311 58.676 1.00 66.81 39 LYS F O 1
ATOM 3170 N N . GLU C 1 43 ? -1.047 33.729 57.025 1.00 60.75 40 GLU F N 1
ATOM 3171 C CA . GLU C 1 43 ? -1.339 35.097 56.628 1.00 61.66 40 GLU F CA 1
ATOM 3172 C C . GLU C 1 43 ? -2.841 35.271 56.454 1.00 58.14 40 GLU F C 1
ATOM 3173 O O . GLU C 1 43 ? -3.546 34.344 56.048 1.00 56.72 40 GLU F O 1
ATOM 3179 N N . THR C 1 44 ? -3.321 36.471 56.770 1.00 64.02 41 THR F N 1
ATOM 3180 C CA . THR C 1 44 ? -4.727 36.824 56.622 1.00 43.90 41 THR F CA 1
ATOM 3181 C C . THR C 1 44 ? -4.921 37.540 55.291 1.00 48.75 41 THR F C 1
ATOM 3182 O O . THR C 1 44 ? -4.253 38.543 55.019 1.00 48.66 41 THR F O 1
ATOM 3186 N N . VAL C 1 45 ? -5.831 37.025 54.469 1.00 56.24 42 VAL F N 1
ATOM 3187 C CA . VAL C 1 45 ? -6.114 37.574 53.148 1.00 49.19 42 VAL F CA 1
ATOM 3188 C C . VAL C 1 45 ? -7.532 38.126 53.161 1.00 51.73 42 VAL F C 1
ATOM 3189 O O . VAL C 1 45 ? -8.499 37.373 53.331 1.00 50.48 42 VAL F O 1
ATOM 3193 N N . TRP C 1 46 ? -7.656 39.438 52.979 1.00 58.15 43 TRP F N 1
ATOM 3194 C CA . TRP C 1 46 ? -8.949 40.105 52.999 1.00 47.55 43 TRP F CA 1
ATOM 3195 C C . TRP C 1 46 ? -9.556 40.123 51.603 1.00 55.91 43 TRP F C 1
ATOM 3196 O O . TRP C 1 46 ? -8.872 40.415 50.617 1.00 73.01 43 TRP F O 1
ATOM 3207 N N . CYS C 1 47 ? -10.848 39.810 51.525 1.00 66.78 44 CYS F N 1
ATOM 3208 C CA . CYS C 1 47 ? -11.541 39.759 50.247 1.00 74.96 44 CYS F CA 1
ATOM 3209 C C . CYS C 1 47 ? -12.216 41.074 49.888 1.00 76.74 44 CYS F C 1
ATOM 3210 O O . CYS C 1 47 ? -12.485 41.314 48.704 1.00 97.18 44 CYS F O 1
ATOM 3213 N N . LEU C 1 48 ? -12.491 41.928 50.873 1.00 50.07 45 LEU F N 1
ATOM 3214 C CA . LEU C 1 48 ? -13.039 43.254 50.631 1.00 53.07 45 LEU F CA 1
ATOM 3215 C C . LEU C 1 48 ? -11.944 44.286 50.849 1.00 63.71 45 LEU F C 1
ATOM 3216 O O . LEU C 1 48 ? -11.339 44.313 51.931 1.00 73.67 45 LEU F O 1
ATOM 3221 N N . PRO C 1 49 ? -11.646 45.136 49.861 1.00 64.25 46 PRO F N 1
ATOM 3222 C CA . PRO C 1 49 ? -10.511 46.065 50.007 1.00 63.09 46 PRO F CA 1
ATOM 3223 C C . PRO C 1 49 ? -10.629 47.013 51.190 1.00 63.92 46 PRO F C 1
ATOM 3224 O O . PRO C 1 49 ? -9.607 47.357 51.796 1.00 63.60 46 PRO F O 1
ATOM 3228 N N . VAL C 1 50 ? -11.841 47.453 51.537 1.00 73.59 47 VAL F N 1
ATOM 3229 C CA . VAL C 1 50 ? -11.998 48.383 52.650 1.00 58.26 47 VAL F CA 1
ATOM 3230 C C . VAL C 1 50 ? -11.661 47.729 53.985 1.00 60.87 47 VAL F C 1
ATOM 3231 O O . VAL C 1 50 ? -11.329 48.430 54.949 1.00 62.07 47 VAL F O 1
ATOM 3235 N N . LEU C 1 51 ? -11.711 46.401 54.066 1.00 60.65 48 LEU F N 1
ATOM 3236 C CA . LEU C 1 51 ? -11.422 45.700 55.309 1.00 59.21 48 LEU F CA 1
ATOM 3237 C C . LEU C 1 51 ? -9.932 45.492 55.541 1.00 55.35 48 LEU F C 1
ATOM 3238 O O . LEU C 1 51 ? -9.552 44.990 56.605 1.00 53.26 48 LEU F O 1
ATOM 3243 N N . ARG C 1 52 ? -9.084 45.866 54.581 1.00 57.94 49 ARG F N 1
ATOM 3244 C CA . ARG C 1 52 ? -7.643 45.718 54.732 1.00 57.23 49 ARG F CA 1
ATOM 3245 C C . ARG C 1 52 ? -7.071 46.617 55.819 1.00 56.51 49 ARG F C 1
ATOM 3246 O O . ARG C 1 52 ? -5.927 46.404 56.237 1.00 58.83 49 ARG F O 1
ATOM 3254 N N . GLN C 1 53 ? -7.831 47.614 56.280 1.00 64.27 50 GLN F N 1
ATOM 3255 C CA . GLN C 1 53 ? -7.352 48.482 57.350 1.00 66.90 50 GLN F CA 1
ATOM 3256 C C . GLN C 1 53 ? -7.243 47.736 58.674 1.00 64.12 50 GLN F C 1
ATOM 3257 O O . GLN C 1 53 ? -6.399 48.079 59.509 1.00 74.77 50 GLN F O 1
ATOM 3263 N N . PHE C 1 54 ? -8.078 46.721 58.883 1.00 63.48 51 PHE F N 1
ATOM 3264 C CA . PHE C 1 54 ? -8.050 45.963 60.122 1.00 67.96 51 PHE F CA 1
ATOM 3265 C C . PHE C 1 54 ? -6.895 44.965 60.115 1.00 60.12 51 PHE F C 1
ATOM 3266 O O . PHE C 1 54 ? -6.235 44.737 59.098 1.00 50.03 51 PHE F O 1
ATOM 3274 N N . ARG C 1 55 ? -6.664 44.358 61.276 1.00 62.04 52 ARG F N 1
ATOM 3275 C CA . ARG C 1 55 ? -5.635 43.342 61.447 1.00 61.07 52 ARG F CA 1
ATOM 3276 C C . ARG C 1 55 ? -6.224 42.179 62.227 1.00 54.87 52 ARG F C 1
ATOM 3277 O O . ARG C 1 55 ? -6.898 42.384 63.242 1.00 60.22 52 ARG F O 1
ATOM 3285 N N . PHE C 1 56 ? -5.971 40.962 61.751 1.00 42.07 54 PHE F N 1
ATOM 3286 C CA . PHE C 1 56 ? -6.479 39.748 62.375 1.00 40.87 54 PHE F CA 1
ATOM 3287 C C . PHE C 1 56 ? -5.338 38.748 62.467 1.00 44.98 54 PHE F C 1
ATOM 3288 O O . PHE C 1 56 ? -4.741 38.393 61.446 1.00 40.50 54 PHE F O 1
ATOM 3296 N N . ASP C 1 57 ? -5.039 38.302 63.680 1.00 45.04 55 ASP F N 1
ATOM 3297 C CA . ASP C 1 57 ? -3.897 37.421 63.904 1.00 47.86 55 ASP F CA 1
ATOM 3298 C C . ASP C 1 57 ? -4.151 36.063 63.262 1.00 42.01 55 ASP F C 1
ATOM 3299 O O . ASP C 1 57 ? -5.117 35.384 63.637 1.00 50.06 55 ASP F O 1
ATOM 3304 N N . PRO C 1 58 ? -3.334 35.633 62.298 1.00 39.11 56 PRO F N 1
ATOM 3305 C CA . PRO C 1 58 ? -3.524 34.292 61.722 1.00 40.50 56 PRO F CA 1
ATOM 3306 C C . PRO C 1 58 ? -3.296 33.170 62.717 1.00 39.34 56 PRO F C 1
ATOM 3307 O O . PRO C 1 58 ? -3.742 32.043 62.470 1.00 43.55 56 PRO F O 1
ATOM 3311 N N . GLN C 1 59 ? -2.617 33.441 63.834 1.00 42.81 57 GLN F N 1
ATOM 3312 C CA . GLN C 1 59 ? -2.333 32.388 64.803 1.00 44.57 57 GLN F CA 1
ATOM 3313 C C . GLN C 1 59 ? -3.604 31.887 65.476 1.00 47.13 57 GLN F C 1
ATOM 3314 O O . GLN C 1 59 ? -3.662 30.724 65.894 1.00 48.56 57 GLN F O 1
ATOM 3320 N N . PHE C 1 60 ? -4.625 32.740 65.596 1.00 45.60 58 PHE F N 1
ATOM 3321 C CA . PHE C 1 60 ? -5.889 32.295 66.175 1.00 36.46 58 PHE F CA 1
ATOM 3322 C C . PHE C 1 60 ? -6.503 31.173 65.352 1.00 48.91 58 PHE F C 1
ATOM 3323 O O . PHE C 1 60 ? -7.036 30.206 65.907 1.00 40.37 58 PHE F O 1
ATOM 3331 N N . ALA C 1 61 ? -6.448 31.292 64.023 1.00 40.72 59 ALA F N 1
ATOM 3332 C CA . ALA C 1 61 ? -7.001 30.250 63.167 1.00 38.72 59 ALA F CA 1
ATOM 3333 C C . ALA C 1 61 ? -6.286 28.923 63.385 1.00 43.53 59 ALA F C 1
ATOM 3334 O O . ALA C 1 61 ? -6.929 27.874 63.493 1.00 40.72 59 ALA F O 1
ATOM 3336 N N . LEU C 1 62 ? -4.954 28.953 63.472 1.00 35.53 60 LEU F N 1
ATOM 3337 C CA . LEU C 1 62 ? -4.195 27.717 63.639 1.00 36.57 60 LEU F CA 1
ATOM 3338 C C . LEU C 1 62 ? -4.528 27.029 64.958 1.00 43.27 60 LEU F C 1
ATOM 3339 O O . LEU C 1 62 ? -4.720 25.808 64.996 1.00 45.94 60 LEU F O 1
ATOM 3344 N N . THR C 1 63 ? -4.600 27.793 66.051 1.00 36.22 61 THR F N 1
ATOM 3345 C CA . THR C 1 63 ? -4.905 27.190 67.344 1.00 38.45 61 THR F CA 1
ATOM 3346 C C . THR C 1 63 ? -6.360 26.742 67.417 1.00 47.18 61 THR F C 1
ATOM 3347 O O . THR C 1 63 ? -6.667 25.710 68.025 1.00 48.70 61 THR F O 1
ATOM 3351 N N . ASN C 1 64 ? -7.270 27.502 66.803 1.00 39.58 62 ASN F N 1
ATOM 3352 C CA . ASN C 1 64 ? -8.678 27.121 66.820 1.00 40.98 62 ASN F CA 1
ATOM 3353 C C . ASN C 1 64 ? -8.928 25.889 65.956 1.00 52.36 62 ASN F C 1
ATOM 3354 O O . ASN C 1 64 ? -9.708 25.008 66.335 1.00 48.04 62 ASN F O 1
ATOM 3359 N N . ILE C 1 65 ? -8.284 25.816 64.788 1.00 45.32 63 ILE F N 1
ATOM 3360 C CA . ILE C 1 65 ? -8.406 24.632 63.942 1.00 33.84 63 ILE F CA 1
ATOM 3361 C C . ILE C 1 65 ? -7.860 23.405 64.658 1.00 43.01 63 ILE F C 1
ATOM 3362 O O . ILE C 1 65 ? -8.383 22.295 64.497 1.00 41.08 63 ILE F O 1
ATOM 3367 N N . ALA C 1 66 ? -6.817 23.583 65.475 1.00 45.21 64 ALA F N 1
ATOM 3368 C CA . ALA C 1 66 ? -6.285 22.466 66.248 1.00 37.36 64 ALA F CA 1
ATOM 3369 C C . ALA C 1 66 ? -7.316 21.923 67.229 1.00 43.20 64 ALA F C 1
ATOM 3370 O O . ALA C 1 66 ? -7.280 20.736 67.571 1.00 44.56 64 ALA F O 1
ATOM 3372 N N . VAL C 1 67 ? -8.239 22.771 67.691 1.00 37.22 65 VAL F N 1
ATOM 3373 C CA . VAL C 1 67 ? -9.308 22.296 68.563 1.00 34.28 65 VAL F CA 1
ATOM 3374 C C . VAL C 1 67 ? -10.275 21.411 67.787 1.00 41.07 65 VAL F C 1
ATOM 3375 O O . VAL C 1 67 ? -10.722 20.371 68.287 1.00 45.39 65 VAL F O 1
ATOM 3379 N N . LEU C 1 68 ? -10.623 21.810 66.560 1.00 40.92 66 LEU F N 1
ATOM 3380 C CA . LEU C 1 68 ? -11.482 20.972 65.729 1.00 36.95 66 LEU F CA 1
ATOM 3381 C C . LEU C 1 68 ? -10.816 19.637 65.430 1.00 35.35 66 LEU F C 1
ATOM 3382 O O . LEU C 1 68 ? -11.485 18.598 65.374 1.00 45.59 66 LEU F O 1
ATOM 3387 N N . LYS C 1 69 ? -9.499 19.652 65.213 1.00 33.99 67 LYS F N 1
ATOM 3388 C CA . LYS C 1 69 ? -8.753 18.417 64.997 1.00 34.60 67 LYS F CA 1
ATOM 3389 C C . LYS C 1 69 ? -8.959 17.448 66.155 1.00 44.05 67 LYS F C 1
ATOM 3390 O O . LYS C 1 69 ? -9.204 16.254 65.948 1.00 48.12 67 LYS F O 1
ATOM 3396 N N . HIS C 1 70 ? -8.866 17.952 67.387 1.00 43.74 68 HIS F N 1
ATOM 3397 C CA . HIS C 1 70 ? -9.128 17.114 68.552 1.00 43.67 68 HIS F CA 1
ATOM 3398 C C . HIS C 1 70 ? -10.604 16.748 68.649 1.00 42.18 68 HIS F C 1
ATOM 3399 O O . HIS C 1 70 ? -10.946 15.622 69.030 1.00 49.30 68 HIS F O 1
ATOM 3406 N N . ASN C 1 71 ? -11.491 17.686 68.312 1.00 37.83 69 ASN F N 1
ATOM 3407 C CA . ASN C 1 71 ? -12.923 17.421 68.398 1.00 45.25 69 ASN F CA 1
ATOM 3408 C C . ASN C 1 71 ? -13.360 16.404 67.350 1.00 48.74 69 ASN F C 1
ATOM 3409 O O . ASN C 1 71 ? -14.113 15.472 67.654 1.00 43.19 69 ASN F O 1
ATOM 3414 N N . LEU C 1 72 ? -12.897 16.570 66.108 1.00 48.28 70 LEU F N 1
ATOM 3415 C CA . LEU C 1 72 ? -13.293 15.656 65.040 1.00 40.66 70 LEU F CA 1
ATOM 3416 C C . LEU C 1 72 ? -12.901 14.219 65.363 1.00 47.27 70 LEU F C 1
ATOM 3417 O O . LEU C 1 72 ? -13.694 13.293 65.160 1.00 57.81 70 LEU F O 1
ATOM 3422 N N . ASN C 1 73 ? -11.684 14.014 65.873 1.00 47.13 71 ASN F N 1
ATOM 3423 C CA . ASN C 1 73 ? -11.240 12.664 66.206 1.00 50.47 71 ASN F CA 1
ATOM 3424 C C . ASN C 1 73 ? -12.038 12.072 67.360 1.00 52.56 71 ASN F C 1
ATOM 3425 O O . ASN C 1 73 ? -12.208 10.849 67.428 1.00 56.65 71 ASN F O 1
ATOM 3430 N N . SER C 1 74 ? -12.529 12.911 68.276 1.00 55.30 72 SER F N 1
ATOM 3431 C CA . SER C 1 74 ? -13.374 12.404 69.352 1.00 49.72 72 SER F CA 1
ATOM 3432 C C . SER C 1 74 ? -14.726 11.945 68.822 1.00 55.28 72 SER F C 1
ATOM 3433 O O . SER C 1 74 ? -15.213 10.872 69.197 1.00 55.58 72 SER F O 1
ATOM 3436 N N . LEU C 1 75 ? -15.344 12.736 67.941 1.00 51.38 73 LEU F N 1
ATOM 3437 C CA . LEU C 1 75 ? -16.640 12.362 67.388 1.00 48.42 73 LEU F CA 1
ATOM 3438 C C . LEU C 1 75 ? -16.550 11.168 66.446 1.00 55.50 73 LEU F C 1
ATOM 3439 O O . LEU C 1 75 ? -17.566 10.507 66.207 1.00 58.81 73 LEU F O 1
ATOM 3444 N N . ILE C 1 76 ? -15.365 10.882 65.903 1.00 57.95 74 ILE F N 1
ATOM 3445 C CA . ILE C 1 76 ? -15.204 9.695 65.069 1.00 54.34 74 ILE F CA 1
ATOM 3446 C C . ILE C 1 76 ? -15.304 8.433 65.918 1.00 61.32 74 ILE F C 1
ATOM 3447 O O . ILE C 1 76 ? -15.951 7.454 65.526 1.00 62.86 74 ILE F O 1
ATOM 3452 N N . LYS C 1 77 ? -14.676 8.437 67.096 1.00 56.98 75 LYS F N 1
ATOM 3453 C CA . LYS C 1 77 ? -14.765 7.285 67.988 1.00 57.42 75 LYS F CA 1
ATOM 3454 C C . LYS C 1 77 ? -16.154 7.149 68.599 1.00 70.04 75 LYS F C 1
ATOM 3455 O O . LYS C 1 77 ? -16.622 6.028 68.826 1.00 73.35 75 LYS F O 1
ATOM 3461 N N . ARG C 1 78 ? -16.823 8.272 68.873 1.00 71.64 76 ARG F N 1
ATOM 3462 C CA . ARG C 1 78 ? -18.116 8.220 69.547 1.00 74.02 76 ARG F CA 1
ATOM 3463 C C . ARG C 1 78 ? -19.220 7.734 68.615 1.00 73.87 76 ARG F C 1
ATOM 3464 O O . ARG C 1 78 ? -20.091 6.960 69.029 1.00 88.21 76 ARG F O 1
ATOM 3472 N N . SER C 1 79 ? -19.204 8.175 67.357 1.00 64.44 77 SER F N 1
ATOM 3473 C CA . SER C 1 79 ? -20.249 7.836 66.401 1.00 73.64 77 SER F CA 1
ATOM 3474 C C . SER C 1 79 ? -19.962 6.542 65.645 1.00 80.65 77 SER F C 1
ATOM 3475 O O . SER C 1 79 ? -20.613 6.276 64.628 1.00 91.35 77 SER F O 1
ATOM 3478 N N . ASN C 1 80 ? -19.014 5.736 66.127 1.00 80.42 78 ASN F N 1
ATOM 3479 C CA . ASN C 1 80 ? -18.660 4.460 65.500 1.00 84.47 78 ASN F CA 1
ATOM 3480 C C . ASN C 1 80 ? -18.305 4.647 64.026 1.00 87.43 78 ASN F C 1
ATOM 3481 O O . ASN C 1 80 ? -18.685 3.850 63.165 1.00 96.38 78 ASN F O 1
ATOM 3486 N N . SER C 1 81 ? -17.571 5.723 63.738 1.00 77.31 79 SER F N 1
ATOM 3487 C CA . SER C 1 81 ? -17.101 6.045 62.390 1.00 68.69 79 SER F CA 1
ATOM 3488 C C . SER C 1 81 ? -18.268 6.189 61.409 1.00 70.54 79 SER F C 1
ATOM 3489 O O . SER C 1 81 ? -18.425 5.414 60.463 1.00 86.04 79 SER F O 1
ATOM 3492 N N . THR C 1 82 ? -19.092 7.204 61.656 1.00 66.15 80 THR F N 1
ATOM 3493 C CA . THR C 1 82 ? -20.186 7.557 60.758 1.00 63.33 80 THR F CA 1
ATOM 3494 C C . THR C 1 82 ? -19.661 8.566 59.742 1.00 64.91 80 THR F C 1
ATOM 3495 O O . THR C 1 82 ? -19.422 9.730 60.079 1.00 58.84 80 THR F O 1
ATOM 3499 N N . ALA C 1 83 ? -19.481 8.121 58.501 1.00 69.81 81 ALA F N 1
ATOM 3500 C CA . ALA C 1 83 ? -18.860 8.948 57.480 1.00 62.18 81 ALA F CA 1
ATOM 3501 C C . ALA C 1 83 ? -19.851 9.985 56.953 1.00 60.67 81 ALA F C 1
ATOM 3502 O O . ALA C 1 83 ? -21.034 9.997 57.306 1.00 46.34 81 ALA F O 1
ATOM 3504 N N . ALA C 1 84 ? -19.356 10.867 56.090 1.00 56.20 82 ALA F N 1
ATOM 3505 C CA . ALA C 1 84 ? -20.183 11.909 55.503 1.00 51.44 82 ALA F CA 1
ATOM 3506 C C . ALA C 1 84 ? -21.046 11.350 54.376 1.00 52.24 82 ALA F C 1
ATOM 3507 O O . ALA C 1 84 ? -20.801 10.263 53.845 1.00 70.67 82 ALA F O 1
ATOM 3509 N N . THR C 1 85 ? -22.067 12.119 54.011 1.00 44.36 83 THR F N 1
ATOM 3510 C CA . THR C 1 85 ? -22.977 11.773 52.927 1.00 47.88 83 THR F CA 1
ATOM 3511 C C . THR C 1 85 ? -22.756 12.738 51.770 1.00 57.38 83 THR F C 1
ATOM 3512 O O . THR C 1 85 ? -22.959 13.948 51.921 1.00 68.23 83 THR F O 1
ATOM 3516 N N . ASN C 1 86 ? -22.340 12.204 50.623 1.00 54.40 84 ASN F N 1
ATOM 3517 C CA . ASN C 1 86 ? -22.020 13.023 49.457 1.00 49.64 84 ASN F CA 1
ATOM 3518 C C . ASN C 1 86 ? -23.279 13.599 48.814 1.00 51.70 84 ASN F C 1
ATOM 3519 O O . ASN C 1 86 ? -24.028 12.875 48.146 1.00 63.88 84 ASN F O 1
ATOM 3524 N N . GLU C 1 87 ? -23.453 14.900 48.894 1.00 62.11 85 GLU F N 1
ATOM 3525 C CA . GLU C 1 87 ? -24.642 15.520 48.282 1.00 71.86 85 GLU F CA 1
ATOM 3526 C C . GLU C 1 87 ? -24.376 15.786 46.807 1.00 73.02 85 GLU F C 1
ATOM 3527 O O . GLU C 1 87 ? -23.209 15.794 46.442 1.00 64.59 85 GLU F O 1
ATOM 3533 N N . VAL C 1 88 ? -25.421 15.949 45.996 1.00 66.78 86 VAL F N 1
ATOM 3534 C CA . VAL C 1 88 ? -25.256 16.172 44.535 1.00 52.85 86 VAL F CA 1
ATOM 3535 C C . VAL C 1 88 ? -25.070 17.685 44.366 1.00 39.67 86 VAL F C 1
ATOM 3536 O O . VAL C 1 88 ? -25.956 18.418 44.807 1.00 57.02 86 VAL F O 1
ATOM 3540 N N . PRO C 1 89 ? -23.968 18.203 43.780 1.00 33.20 87 PRO F N 1
ATOM 3541 C CA . PRO C 1 89 ? -23.824 19.650 43.590 1.00 46.85 87 PRO F CA 1
ATOM 3542 C C . PRO C 1 89 ? -24.747 20.176 42.503 1.00 45.80 87 PRO F C 1
ATOM 3543 O O . PRO C 1 89 ? -25.111 19.467 41.561 1.00 52.17 87 PRO F O 1
ATOM 3547 N N . GLU C 1 90 ? -25.122 21.446 42.647 1.00 45.26 88 GLU F N 1
ATOM 3548 C CA . GLU C 1 90 ? -25.939 22.161 41.672 1.00 51.59 88 GLU F CA 1
ATOM 3549 C C . GLU C 1 90 ? -25.079 23.263 41.063 1.00 50.76 88 GLU F C 1
ATOM 3550 O O . GLU C 1 90 ? -24.718 24.226 41.747 1.00 60.08 88 GLU F O 1
ATOM 3556 N N . VAL C 1 91 ? -24.753 23.121 39.780 1.00 47.58 89 VAL F N 1
ATOM 3557 C CA . VAL C 1 91 ? -23.825 24.011 39.093 1.00 36.65 89 VAL F CA 1
ATOM 3558 C C . VAL C 1 91 ? -24.599 24.899 38.129 1.00 46.43 89 VAL F C 1
ATOM 3559 O O . VAL C 1 91 ? -25.509 24.435 37.431 1.00 54.83 89 VAL F O 1
ATOM 3563 N N . THR C 1 92 ? -24.236 26.181 38.096 1.00 50.29 90 THR F N 1
ATOM 3564 C CA . THR C 1 92 ? -24.810 27.140 37.165 1.00 41.98 90 THR F CA 1
ATOM 3565 C C . THR C 1 92 ? -23.728 28.121 36.737 1.00 45.38 90 THR F C 1
ATOM 3566 O O . THR C 1 92 ? -22.928 28.570 37.563 1.00 45.23 90 THR F O 1
ATOM 3570 N N . VAL C 1 93 ? -23.702 28.442 35.445 1.00 42.46 91 VAL F N 1
ATOM 3571 C CA . VAL C 1 93 ? -22.706 29.341 34.872 1.00 39.03 91 VAL F CA 1
ATOM 3572 C C . VAL C 1 93 ? -23.416 30.553 34.287 1.00 35.95 91 VAL F C 1
ATOM 3573 O O . VAL C 1 93 ? -24.440 30.418 33.608 1.00 55.95 91 VAL F O 1
ATOM 3577 N N . PHE C 1 94 ? -22.870 31.735 34.558 1.00 36.59 92 PHE F N 1
ATOM 3578 C CA . PHE C 1 94 ? -23.422 32.985 34.053 1.00 37.16 92 PHE F CA 1
ATOM 3579 C C . PHE C 1 94 ? -22.315 34.030 34.047 1.00 38.27 92 PHE F C 1
ATOM 3580 O O . PHE C 1 94 ? -21.233 33.819 34.601 1.00 46.97 92 PHE F O 1
ATOM 3588 N N . SER C 1 95 ? -22.599 35.163 33.413 1.00 39.11 93 SER F N 1
ATOM 3589 C CA . SER C 1 95 ? -21.650 36.261 33.315 1.00 45.27 93 SER F CA 1
ATOM 3590 C C . SER C 1 95 ? -22.001 37.358 34.314 1.00 48.62 93 SER F C 1
ATOM 3591 O O . SER C 1 95 ? -23.146 37.490 34.753 1.00 49.40 93 SER F O 1
ATOM 3594 N N . LYS C 1 96 ? -21.011 38.172 34.674 1.00 41.38 94 LYS F N 1
ATOM 3595 C CA . LYS C 1 96 ? -21.218 39.233 35.685 1.00 41.61 94 LYS F CA 1
ATOM 3596 C C . LYS C 1 96 ? -21.876 40.462 35.086 1.00 44.06 94 LYS F C 1
ATOM 3597 O O . LYS C 1 96 ? -22.720 41.049 35.750 1.00 62.06 94 LYS F O 1
ATOM 3603 N N . SER C 1 97 ? -21.454 40.859 33.896 1.00 43.77 95 SER F N 1
ATOM 3604 C CA . SER C 1 97 ? -22.001 42.027 33.228 1.00 44.90 95 SER F CA 1
ATOM 3605 C C . SER C 1 97 ? -22.690 41.608 31.936 1.00 53.43 95 SER F C 1
ATOM 3606 O O . SER C 1 97 ? -22.475 40.494 31.443 1.00 44.23 95 SER F O 1
ATOM 3609 N N . PRO C 1 98 ? -23.545 42.465 31.370 1.00 65.98 96 PRO F N 1
ATOM 3610 C CA . PRO C 1 98 ? -24.182 42.119 30.094 1.00 58.58 96 PRO F CA 1
ATOM 3611 C C . PRO C 1 98 ? -23.143 41.869 29.012 1.00 59.60 96 PRO F C 1
ATOM 3612 O O . PRO C 1 98 ? -22.154 42.595 28.891 1.00 63.65 96 PRO F O 1
ATOM 3616 N N . VAL C 1 99 ? -23.380 40.824 28.224 1.00 55.25 97 VAL F N 1
ATOM 3617 C CA . VAL C 1 99 ? -22.378 40.325 27.288 1.00 51.48 97 VAL F CA 1
ATOM 3618 C C . VAL C 1 99 ? -22.263 41.298 26.118 1.00 52.26 97 VAL F C 1
ATOM 3619 O O . VAL C 1 99 ? -23.204 41.468 25.339 1.00 70.68 97 VAL F O 1
ATOM 3623 N N . THR C 1 100 ? -21.103 41.956 25.975 1.00 60.55 98 THR F N 1
ATOM 3624 C CA . THR C 1 100 ? -20.787 42.794 24.781 1.00 58.92 98 THR F CA 1
ATOM 3625 C C . THR C 1 100 ? -19.566 42.080 24.221 1.00 61.34 98 THR F C 1
ATOM 3626 O O . THR C 1 100 ? -18.715 41.728 25.023 1.00 91.48 98 THR F O 1
ATOM 3630 N N . LEU C 1 101 ? -19.478 41.861 22.917 1.00 64.37 99 LEU F N 1
ATOM 3631 C CA . LEU C 1 101 ? -18.440 40.946 22.381 1.00 59.64 99 LEU F CA 1
ATOM 3632 C C . LEU C 1 101 ? -16.995 41.359 22.600 1.00 67.87 99 LEU F C 1
ATOM 3633 O O . LEU C 1 101 ? -16.248 40.546 23.069 1.00 83.49 99 LEU F O 1
ATOM 3638 N N . GLY C 1 102 ? -16.608 42.590 22.380 1.00 76.81 100 GLY F N 1
ATOM 3639 C CA . GLY C 1 102 ? -15.170 42.856 22.567 1.00 87.76 100 GLY F CA 1
ATOM 3640 C C . GLY C 1 102 ? -14.847 43.411 23.929 1.00 74.12 100 GLY F C 1
ATOM 3641 O O . GLY C 1 102 ? -13.694 43.797 24.145 1.00 61.71 100 GLY F O 1
ATOM 3642 N N . GLN C 1 103 ? -15.833 43.476 24.808 1.00 72.81 101 GLN F N 1
ATOM 3643 C CA . GLN C 1 103 ? -15.612 44.157 26.095 1.00 69.04 101 GLN F CA 1
ATOM 3644 C C . GLN C 1 103 ? -15.304 43.143 27.171 1.00 64.08 101 GLN F C 1
ATOM 3645 O O . GLN C 1 103 ? -15.880 42.064 27.149 1.00 53.80 101 GLN F O 1
ATOM 3651 N N . PRO C 1 104 ? -14.387 43.471 28.090 1.00 55.14 102 PRO F N 1
ATOM 3652 C CA . PRO C 1 104 ? -13.998 42.532 29.104 1.00 53.60 102 PRO F CA 1
ATOM 3653 C C . PRO C 1 104 ? -15.143 42.138 30.036 1.00 51.56 102 PRO F C 1
ATOM 3654 O O . PRO C 1 104 ? -15.904 42.986 30.416 1.00 51.45 102 PRO F O 1
ATOM 3658 N N . ASN C 1 105 ? -15.208 40.856 30.383 1.00 50.97 103 ASN F N 1
ATOM 3659 C CA . ASN C 1 105 ? -16.278 40.344 31.272 1.00 51.61 103 ASN F CA 1
ATOM 3660 C C . ASN C 1 105 ? -15.724 39.211 32.116 1.00 47.08 103 ASN F C 1
ATOM 3661 O O . ASN C 1 105 ? -14.572 38.847 31.915 1.00 50.58 103 ASN F O 1
ATOM 3666 N N . ILE C 1 106 ? -16.534 38.693 33.024 1.00 45.49 104 ILE F N 1
ATOM 3667 C CA . ILE C 1 106 ? -16.132 37.616 33.921 1.00 44.36 104 ILE F CA 1
ATOM 3668 C C . ILE C 1 106 ? -17.230 36.563 33.939 1.00 43.65 104 ILE F C 1
ATOM 3669 O O . ILE C 1 106 ? -18.403 36.887 34.154 1.00 46.55 104 ILE F O 1
ATOM 3674 N N . LEU C 1 107 ? -16.852 35.307 33.711 1.00 42.45 105 LEU F N 1
ATOM 3675 C CA . LEU C 1 107 ? -17.774 34.188 33.842 1.00 41.10 105 LEU F CA 1
ATOM 3676 C C . LEU C 1 107 ? -17.805 33.710 35.287 1.00 39.97 105 LEU F C 1
ATOM 3677 O O . LEU C 1 107 ? -16.765 33.613 35.944 1.00 40.19 105 LEU F O 1
ATOM 3682 N N . ILE C 1 108 ? -19.004 33.411 35.777 1.00 38.84 106 ILE F N 1
ATOM 3683 C CA . ILE C 1 108 ? -19.214 33.014 37.164 1.00 37.95 106 ILE F CA 1
ATOM 3684 C C . ILE C 1 108 ? -19.820 31.617 37.170 1.00 41.92 106 ILE F C 1
ATOM 3685 O O . ILE C 1 108 ? -20.946 31.422 36.695 1.00 36.41 106 ILE F O 1
ATOM 3690 N N . CYS C 1 109 ? -19.078 30.652 37.706 1.00 38.02 107 CYS F N 1
ATOM 3691 C CA . CYS C 1 109 ? -19.529 29.266 37.816 1.00 37.61 107 CYS F CA 1
ATOM 3692 C C . CYS C 1 109 ? -19.804 28.979 39.289 1.00 43.64 107 CYS F C 1
ATOM 3693 O O . CYS C 1 109 ? -18.880 28.715 40.063 1.00 45.41 107 CYS F O 1
ATOM 3696 N N . LEU C 1 110 ? -21.077 29.036 39.670 1.00 42.43 108 LEU F N 1
ATOM 3697 C CA . LEU C 1 110 ? -21.493 28.813 41.049 1.00 34.33 108 LEU F CA 1
ATOM 3698 C C . LEU C 1 110 ? -21.802 27.335 41.261 1.00 40.53 108 LEU F C 1
ATOM 3699 O O . LEU C 1 110 ? -22.656 26.768 40.571 1.00 56.69 108 LEU F O 1
ATOM 3704 N N . VAL C 1 111 ? -21.108 26.718 42.213 1.00 33.83 109 VAL F N 1
ATOM 3705 C CA . VAL C 1 111 ? -21.352 25.337 42.615 1.00 38.50 109 VAL F CA 1
ATOM 3706 C C . VAL C 1 111 ? -21.992 25.361 43.995 1.00 35.40 109 VAL F C 1
ATOM 3707 O O . VAL C 1 111 ? -21.408 25.893 44.946 1.00 49.83 109 VAL F O 1
ATOM 3711 N N . ASP C 1 112 ? -23.186 24.787 44.107 1.00 31.46 110 ASP F N 1
ATOM 3712 C CA . ASP C 1 112 ? -23.961 24.806 45.338 1.00 32.40 110 ASP F CA 1
ATOM 3713 C C . ASP C 1 112 ? -24.211 23.379 45.814 1.00 43.65 110 ASP F C 1
ATOM 3714 O O . ASP C 1 112 ? -24.008 22.411 45.078 1.00 44.66 110 ASP F O 1
ATOM 3719 N N . ASN C 1 113 ? -24.655 23.262 47.069 1.00 53.85 111 ASN F N 1
ATOM 3720 C CA . ASN C 1 113 ? -24.902 21.969 47.715 1.00 49.69 111 ASN F CA 1
ATOM 3721 C C . ASN C 1 113 ? -23.645 21.100 47.713 1.00 52.63 111 ASN F C 1
ATOM 3722 O O . ASN C 1 113 ? -23.646 19.960 47.243 1.00 54.52 111 ASN F O 1
ATOM 3727 N N . ILE C 1 114 ? -22.561 21.652 48.246 1.00 42.38 112 ILE F N 1
ATOM 3728 C CA . ILE C 1 114 ? -21.274 20.970 48.309 1.00 32.48 112 ILE F CA 1
ATOM 3729 C C . ILE C 1 114 ? -21.114 20.380 49.704 1.00 40.97 112 ILE F C 1
ATOM 3730 O O . ILE C 1 114 ? -20.887 21.109 50.675 1.00 50.60 112 ILE F O 1
ATOM 3735 N N . PHE C 1 115 ? -21.243 19.056 49.810 1.00 49.32 113 PHE F N 1
ATOM 3736 C CA . PHE C 1 115 ? -20.868 18.342 51.018 1.00 40.21 113 PHE F CA 1
ATOM 3737 C C . PHE C 1 115 ? -20.442 16.936 50.621 1.00 45.07 113 PHE F C 1
ATOM 3738 O O . PHE C 1 115 ? -21.200 16.249 49.918 1.00 56.60 113 PHE F O 1
ATOM 3746 N N . PRO C 1 116 ? -19.251 16.480 51.041 1.00 44.60 114 PRO F N 1
ATOM 3747 C CA . PRO C 1 116 ? -18.289 17.209 51.880 1.00 44.20 114 PRO F CA 1
ATOM 3748 C C . PRO C 1 116 ? -17.572 18.334 51.126 1.00 38.42 114 PRO F C 1
ATOM 3749 O O . PRO C 1 116 ? -17.601 18.343 49.897 1.00 38.38 114 PRO F O 1
ATOM 3753 N N . PRO C 1 117 ? -16.935 19.265 51.851 1.00 37.03 115 PRO F N 1
ATOM 3754 C CA . PRO C 1 117 ? -16.269 20.389 51.176 1.00 38.32 115 PRO F CA 1
ATOM 3755 C C . PRO C 1 117 ? -14.974 19.983 50.485 1.00 38.27 115 PRO F C 1
ATOM 3756 O O . PRO C 1 117 ? -13.885 20.417 50.880 1.00 36.60 115 PRO F O 1
ATOM 3760 N N . VAL C 1 118 ? -15.096 19.162 49.433 1.00 37.37 116 VAL F N 1
ATOM 3761 C CA . VAL C 1 118 ? -13.944 18.641 48.644 1.00 45.41 116 VAL F CA 1
ATOM 3762 C C . VAL C 1 118 ? -14.419 18.562 47.191 1.00 47.86 116 VAL F C 1
ATOM 3763 O O . VAL C 1 118 ? -15.032 17.534 46.842 1.00 42.02 116 VAL F O 1
ATOM 3767 N N . VAL C 1 119 ? -14.177 19.594 46.376 1.00 39.77 117 VAL F N 1
ATOM 3768 C CA . VAL C 1 119 ? -14.699 19.648 44.976 1.00 43.22 117 VAL F CA 1
ATOM 3769 C C . VAL C 1 119 ? -13.682 20.312 44.046 1.00 52.95 117 VAL F C 1
ATOM 3770 O O . VAL C 1 119 ? -13.000 21.247 44.510 1.00 60.30 117 VAL F O 1
ATOM 3774 N N . ASN C 1 120 ? -13.579 19.858 42.792 1.00 51.99 118 ASN F N 1
ATOM 3775 C CA . ASN C 1 120 ? -12.705 20.502 41.775 1.00 55.04 118 ASN F CA 1
ATOM 3776 C C . ASN C 1 120 ? -13.579 21.426 40.929 1.00 53.76 118 ASN F C 1
ATOM 3777 O O . ASN C 1 120 ? -14.778 21.119 40.788 1.00 44.94 118 ASN F O 1
ATOM 3782 N N . ILE C 1 121 ? -13.021 22.514 40.398 1.00 54.91 119 ILE F N 1
ATOM 3783 C CA . ILE C 1 121 ? -13.760 23.450 39.500 1.00 45.97 119 ILE F CA 1
ATOM 3784 C C . ILE C 1 121 ? -12.792 23.882 38.397 1.00 49.30 119 ILE F C 1
ATOM 3785 O O . ILE C 1 121 ? -11.983 24.791 38.665 1.00 58.00 119 ILE F O 1
ATOM 3790 N N . THR C 1 122 ? -12.866 23.267 37.212 1.00 55.90 120 THR F N 1
ATOM 3791 C CA . THR C 1 122 ? -11.974 23.563 36.101 1.00 55.16 120 THR F CA 1
ATOM 3792 C C . THR C 1 122 ? -12.773 24.122 34.932 1.00 62.45 120 THR F C 1
ATOM 3793 O O . THR C 1 122 ? -13.895 23.680 34.667 1.00 70.22 120 THR F O 1
ATOM 3797 N N . TRP C 1 123 ? -12.189 25.099 34.242 1.00 54.44 121 TRP F N 1
ATOM 3798 C CA . TRP C 1 123 ? -12.790 25.702 33.061 1.00 59.19 121 TRP F CA 1
ATOM 3799 C C . TRP C 1 123 ? -12.248 25.040 31.800 1.00 59.78 121 TRP F C 1
ATOM 3800 O O . TRP C 1 123 ? -11.059 24.720 31.715 1.00 59.89 121 TRP F O 1
ATOM 3811 N N . LEU C 1 124 ? -13.129 24.839 30.822 1.00 65.35 122 LEU F N 1
ATOM 3812 C CA . LEU C 1 124 ? -12.769 24.247 29.541 1.00 67.28 122 LEU F CA 1
ATOM 3813 C C . LEU C 1 124 ? -13.207 25.167 28.412 1.00 72.17 122 LEU F C 1
ATOM 3814 O O . LEU C 1 124 ? -14.302 25.737 28.454 1.00 56.25 122 LEU F O 1
ATOM 3819 N N . SER C 1 125 ? -12.347 25.309 27.405 1.00 78.24 123 SER F N 1
ATOM 3820 C CA . SER C 1 125 ? -12.648 26.102 26.216 1.00 64.11 123 SER F CA 1
ATOM 3821 C C . SER C 1 125 ? -12.284 25.284 24.986 1.00 85.78 123 SER F C 1
ATOM 3822 O O . SER C 1 125 ? -11.098 25.108 24.683 1.00 91.90 123 SER F O 1
ATOM 3825 N N . ASN C 1 126 ? -13.302 24.790 24.282 1.00 99.80 124 ASN F N 1
ATOM 3826 C CA . ASN C 1 126 ? -13.125 23.983 23.076 1.00 106.62 124 ASN F CA 1
ATOM 3827 C C . ASN C 1 126 ? -12.198 22.796 23.335 1.00 126.19 124 ASN F C 1
ATOM 3828 O O . ASN C 1 126 ? -11.237 22.549 22.603 1.00 141.60 124 ASN F O 1
ATOM 3833 N N . GLY C 1 127 ? -12.495 22.056 24.401 1.00 96.88 125 GLY F N 1
ATOM 3834 C CA . GLY C 1 127 ? -11.757 20.854 24.723 1.00 92.59 125 GLY F CA 1
ATOM 3835 C C . GLY C 1 127 ? -10.404 21.073 25.361 1.00 99.68 125 GLY F C 1
ATOM 3836 O O . GLY C 1 127 ? -9.757 20.091 25.748 1.00 110.53 125 GLY F O 1
ATOM 3837 N N . HIS C 1 128 ? -9.953 22.318 25.489 1.00 109.15 126 HIS F N 1
ATOM 3838 C CA . HIS C 1 128 ? -8.663 22.632 26.084 1.00 128.14 126 HIS F CA 1
ATOM 3839 C C . HIS C 1 128 ? -8.866 23.288 27.443 1.00 112.73 126 HIS F C 1
ATOM 3840 O O . HIS C 1 128 ? -9.755 24.129 27.611 1.00 103.35 126 HIS F O 1
ATOM 3847 N N . SER C 1 129 ? -8.037 22.899 28.408 1.00 93.57 127 SER F N 1
ATOM 3848 C CA . SER C 1 129 ? -8.149 23.425 29.759 1.00 84.38 127 SER F CA 1
ATOM 3849 C C . SER C 1 129 ? -7.586 24.838 29.820 1.00 81.10 127 SER F C 1
ATOM 3850 O O . SER C 1 129 ? -6.517 25.121 29.273 1.00 78.36 127 SER F O 1
ATOM 3853 N N . VAL C 1 130 ? -8.312 25.727 30.492 1.00 74.35 128 VAL F N 1
ATOM 3854 C CA . VAL C 1 130 ? -7.926 27.126 30.629 1.00 69.38 128 VAL F CA 1
ATOM 3855 C C . VAL C 1 130 ? -7.434 27.352 32.051 1.00 77.20 128 VAL F C 1
ATOM 3856 O O . VAL C 1 130 ? -8.135 27.031 33.017 1.00 74.63 128 VAL F O 1
ATOM 3860 N N . THR C 1 131 ? -6.226 27.903 32.175 1.00 74.82 129 THR F N 1
ATOM 3861 C CA . THR C 1 131 ? -5.643 28.222 33.469 1.00 80.33 129 THR F CA 1
ATOM 3862 C C . THR C 1 131 ? -5.432 29.710 33.695 1.00 73.67 129 THR F C 1
ATOM 3863 O O . THR C 1 131 ? -5.306 30.126 34.853 1.00 76.22 129 THR F O 1
ATOM 3867 N N . GLU C 1 132 ? -5.385 30.517 32.639 1.00 64.23 130 GLU F N 1
ATOM 3868 C CA . GLU C 1 132 ? -5.139 31.945 32.778 1.00 67.05 130 GLU F CA 1
ATOM 3869 C C . GLU C 1 132 ? -6.424 32.672 33.153 1.00 66.12 130 GLU F C 1
ATOM 3870 O O . GLU C 1 132 ? -7.472 32.461 32.535 1.00 75.20 130 GLU F O 1
ATOM 3876 N N . GLY C 1 133 ? -6.339 33.529 34.168 1.00 65.44 131 GLY F N 1
ATOM 3877 C CA . GLY C 1 133 ? -7.468 34.353 34.549 1.00 64.63 131 GLY F CA 1
ATOM 3878 C C . GLY C 1 133 ? -8.561 33.655 35.326 1.00 52.79 131 GLY F C 1
ATOM 3879 O O . GLY C 1 133 ? -9.729 34.036 35.207 1.00 57.12 131 GLY F O 1
ATOM 3880 N N . VAL C 1 134 ? -8.222 32.643 36.120 1.00 53.54 132 VAL F N 1
ATOM 3881 C CA . VAL C 1 134 ? -9.204 31.941 36.938 1.00 55.81 132 VAL F CA 1
ATOM 3882 C C . VAL C 1 134 ? -8.913 32.210 38.407 1.00 64.61 132 VAL F C 1
ATOM 3883 O O . VAL C 1 134 ? -7.757 32.359 38.822 1.00 56.13 132 VAL F O 1
ATOM 3887 N N . SER C 1 135 ? -9.982 32.276 39.197 1.00 54.99 133 SER F N 1
ATOM 3888 C CA . SER C 1 135 ? -9.877 32.444 40.639 1.00 41.50 133 SER F CA 1
ATOM 3889 C C . SER C 1 135 ? -11.153 31.919 41.279 1.00 46.50 133 SER F C 1
ATOM 3890 O O . SER C 1 135 ? -12.238 32.018 40.700 1.00 59.81 133 SER F O 1
ATOM 3893 N N . GLU C 1 136 ? -11.010 31.361 42.476 1.00 48.27 134 GLU F N 1
ATOM 3894 C CA . GLU C 1 136 ? -12.123 30.779 43.207 1.00 42.31 134 GLU F CA 1
ATOM 3895 C C . GLU C 1 136 ? -12.254 31.440 44.572 1.00 37.64 134 GLU F C 1
ATOM 3896 O O . GLU C 1 136 ? -11.311 32.044 45.089 1.00 55.78 134 GLU F O 1
ATOM 3902 N N . THR C 1 137 ? -13.442 31.313 45.154 1.00 41.85 135 THR F N 1
ATOM 3903 C CA . THR C 1 137 ? -13.709 31.791 46.501 1.00 39.65 135 THR F CA 1
ATOM 3904 C C . THR C 1 137 ? -13.609 30.636 47.491 1.00 44.47 135 THR F C 1
ATOM 3905 O O . THR C 1 137 ? -13.589 29.462 47.119 1.00 51.04 135 THR F O 1
ATOM 3909 N N . SER C 1 138 ? -13.542 30.987 48.771 1.00 50.55 136 SER F N 1
ATOM 3910 C CA . SER C 1 138 ? -13.518 29.971 49.809 1.00 48.28 136 SER F CA 1
ATOM 3911 C C . SER C 1 138 ? -14.876 29.280 49.901 1.00 49.71 136 SER F C 1
ATOM 3912 O O . SER C 1 138 ? -15.887 29.765 49.385 1.00 50.00 136 SER F O 1
ATOM 3915 N N . PHE C 1 139 ? -14.888 28.124 50.562 1.00 42.53 137 PHE F N 1
ATOM 3916 C CA . PHE C 1 139 ? -16.143 27.439 50.839 1.00 36.39 137 PHE F CA 1
ATOM 3917 C C . PHE C 1 139 ? -17.026 28.322 51.710 1.00 40.29 137 PHE F C 1
ATOM 3918 O O . PHE C 1 139 ? -16.712 28.562 52.880 1.00 47.67 137 PHE F O 1
ATOM 3926 N N . LEU C 1 140 ? -18.125 28.816 51.148 1.00 37.92 138 LEU F N 1
ATOM 3927 C CA . LEU C 1 140 ? -19.024 29.707 51.866 1.00 43.78 138 LEU F CA 1
ATOM 3928 C C . LEU C 1 140 ? -20.135 28.895 52.519 1.00 34.48 138 LEU F C 1
ATOM 3929 O O . LEU C 1 140 ? -20.772 28.062 51.867 1.00 40.90 138 LEU F O 1
ATOM 3934 N N . SER C 1 141 ? -20.363 29.146 53.805 1.00 32.22 139 SER F N 1
ATOM 3935 C CA . SER C 1 141 ? -21.275 28.328 54.587 1.00 36.94 139 SER F CA 1
ATOM 3936 C C . SER C 1 141 ? -22.727 28.592 54.197 1.00 40.48 139 SER F C 1
ATOM 3937 O O . SER C 1 141 ? -23.068 29.614 53.596 1.00 32.19 139 SER F O 1
ATOM 3940 N N . LYS C 1 142 ? -23.586 27.641 54.554 1.00 49.46 140 LYS F N 1
ATOM 3941 C CA . LYS C 1 142 ? -25.018 27.723 54.316 1.00 31.68 140 LYS F CA 1
ATOM 3942 C C . LYS C 1 142 ? -25.759 27.307 55.580 1.00 36.89 140 LYS F C 1
ATOM 3943 O O . LYS C 1 142 ? -25.182 26.727 56.504 1.00 45.09 140 LYS F O 1
ATOM 3949 N N . SER C 1 143 ? -27.057 27.620 55.617 1.00 50.51 141 SER F N 1
ATOM 3950 C CA . SER C 1 143 ? -27.860 27.319 56.799 1.00 33.79 141 SER F CA 1
ATOM 3951 C C . SER C 1 143 ? -27.942 25.818 57.050 1.00 41.07 141 SER F C 1
ATOM 3952 O O . SER C 1 143 ? -27.908 25.372 58.204 1.00 36.45 141 SER F O 1
ATOM 3955 N N . ASP C 1 144 ? -28.049 25.021 55.987 1.00 59.12 142 ASP F N 1
ATOM 3956 C CA . ASP C 1 144 ? -28.104 23.569 56.103 1.00 57.37 142 ASP F CA 1
ATOM 3957 C C . ASP C 1 144 ? -26.733 22.940 56.332 1.00 48.64 142 ASP F C 1
ATOM 3958 O O . ASP C 1 144 ? -26.581 21.728 56.136 1.00 54.11 142 ASP F O 1
ATOM 3963 N N . HIS C 1 145 ? -25.744 23.741 56.728 1.00 48.96 143 HIS F N 1
ATOM 3964 C CA . HIS C 1 145 ? -24.394 23.285 57.057 1.00 52.64 143 HIS F CA 1
ATOM 3965 C C . HIS C 1 145 ? -23.691 22.631 55.873 1.00 49.39 143 HIS F C 1
ATOM 3966 O O . HIS C 1 145 ? -22.777 21.820 56.058 1.00 39.74 143 HIS F O 1
ATOM 3973 N N . SER C 1 146 ? -24.103 22.971 54.657 1.00 40.56 144 SER F N 1
ATOM 3974 C CA . SER C 1 146 ? -23.366 22.630 53.455 1.00 36.94 144 SER F CA 1
ATOM 3975 C C . SER C 1 146 ? -22.574 23.859 53.012 1.00 33.69 144 SER F C 1
ATOM 3976 O O . SER C 1 146 ? -22.478 24.854 53.736 1.00 47.09 144 SER F O 1
ATOM 3979 N N . PHE C 1 147 ? -22.003 23.804 51.812 1.00 33.53 145 PHE F N 1
ATOM 3980 C CA . PHE C 1 147 ? -21.164 24.888 51.325 1.00 35.26 145 PHE F CA 1
ATOM 3981 C C . PHE C 1 147 ? -21.469 25.159 49.860 1.00 41.11 145 PHE F C 1
ATOM 3982 O O . PHE C 1 147 ? -22.081 24.342 49.168 1.00 44.65 145 PHE F O 1
ATOM 3990 N N . PHE C 1 148 ? -21.031 26.327 49.394 1.00 31.51 146 PHE F N 1
ATOM 3991 C CA . PHE C 1 148 ? -21.059 26.641 47.975 1.00 31.70 146 PHE F CA 1
ATOM 3992 C C . PHE C 1 148 ? -19.800 27.417 47.617 1.00 41.35 146 PHE F C 1
ATOM 3993 O O . PHE C 1 148 ? -19.269 28.182 48.427 1.00 44.09 146 PHE F O 1
ATOM 4001 N N . LYS C 1 149 ? -19.327 27.206 46.391 1.00 43.18 147 LYS F N 1
ATOM 4002 C CA . LYS C 1 149 ? -18.071 27.766 45.916 1.00 33.21 147 LYS F CA 1
ATOM 4003 C C . LYS C 1 149 ? -18.294 28.409 44.556 1.00 33.65 147 LYS F C 1
ATOM 4004 O O . LYS C 1 149 ? -19.077 27.906 43.746 1.00 48.34 147 LYS F O 1
ATOM 4010 N N . ILE C 1 150 ? -17.606 29.522 44.309 1.00 34.33 148 ILE F N 1
ATOM 4011 C CA . ILE C 1 150 ? -17.757 30.290 43.079 1.00 34.93 148 ILE F CA 1
ATOM 4012 C C . ILE C 1 150 ? -16.395 30.427 42.412 1.00 37.40 148 ILE F C 1
ATOM 4013 O O . ILE C 1 150 ? -15.423 30.844 43.053 1.00 45.40 148 ILE F O 1
ATOM 4018 N N . SER C 1 151 ? -16.329 30.076 41.131 1.00 36.28 149 SER F N 1
ATOM 4019 C CA . SER C 1 151 ? -15.122 30.209 40.328 1.00 37.35 149 SER F CA 1
ATOM 4020 C C . SER C 1 151 ? -15.337 31.261 39.248 1.00 41.05 149 SER F C 1
ATOM 4021 O O . SER C 1 151 ? -16.433 31.376 38.690 1.00 44.85 149 SER F O 1
ATOM 4024 N N . TYR C 1 152 ? -14.289 32.028 38.959 1.00 39.29 150 TYR F N 1
ATOM 4025 C CA . TYR C 1 152 ? -14.359 33.132 38.014 1.00 40.30 150 TYR F CA 1
ATOM 4026 C C . TYR C 1 152 ? -13.436 32.876 36.830 1.00 48.21 150 TYR F C 1
ATOM 4027 O O . TYR C 1 152 ? -12.463 32.123 36.924 1.00 47.89 150 TYR F O 1
ATOM 4036 N N . LEU C 1 153 ? -13.757 33.516 35.705 1.00 44.79 151 LEU F N 1
ATOM 4037 C CA . LEU C 1 153 ? -12.930 33.421 34.503 1.00 43.68 151 LEU F CA 1
ATOM 4038 C C . LEU C 1 153 ? -13.058 34.719 33.717 1.00 49.02 151 LEU F C 1
ATOM 4039 O O . LEU C 1 153 ? -14.136 35.027 33.200 1.00 58.81 151 LEU F O 1
ATOM 4044 N N . THR C 1 154 ? -11.967 35.475 33.634 1.00 46.24 152 THR F N 1
ATOM 4045 C CA . THR C 1 154 ? -11.945 36.697 32.842 1.00 52.38 152 THR F CA 1
ATOM 4046 C C . THR C 1 154 ? -11.685 36.364 31.379 1.00 56.88 152 THR F C 1
ATOM 4047 O O . THR C 1 154 ? -10.835 35.527 31.061 1.00 59.94 152 THR F O 1
ATOM 4051 N N . LEU C 1 155 ? -12.420 37.022 30.485 1.00 58.93 153 LEU F N 1
ATOM 4052 C CA . LEU C 1 155 ? -12.306 36.714 29.066 1.00 57.13 153 LEU F CA 1
ATOM 4053 C C . LEU C 1 155 ? -12.823 37.877 28.232 1.00 52.71 153 LEU F C 1
ATOM 4054 O O . LEU C 1 155 ? -13.526 38.761 28.727 1.00 52.78 153 LEU F O 1
ATOM 4059 N N . LEU C 1 156 ? -12.456 37.856 26.949 1.00 69.24 154 LEU F N 1
ATOM 4060 C CA . LEU C 1 156 ? -13.075 38.712 25.950 1.00 61.47 154 LEU F CA 1
ATOM 4061 C C . LEU C 1 156 ? -14.028 37.863 25.123 1.00 66.45 154 LEU F C 1
ATOM 4062 O O . LEU C 1 156 ? -13.565 37.000 24.361 1.00 76.94 154 LEU F O 1
ATOM 4067 N N . PRO C 1 157 ? -15.343 38.049 25.239 1.00 59.33 155 PRO F N 1
ATOM 4068 C CA . PRO C 1 157 ? -16.278 37.177 24.520 1.00 53.70 155 PRO F CA 1
ATOM 4069 C C . PRO C 1 157 ? -16.108 37.283 23.010 1.00 57.94 155 PRO F C 1
ATOM 4070 O O . PRO C 1 157 ? -15.563 38.253 22.483 1.00 59.40 155 PRO F O 1
ATOM 4074 N N . SER C 1 158 ? -16.576 36.251 22.313 1.00 55.80 156 SER F N 1
ATOM 4075 C CA . SER C 1 158 ? -16.565 36.238 20.856 1.00 59.36 156 SER F CA 1
ATOM 4076 C C . SER C 1 158 ? -17.538 35.168 20.381 1.00 72.11 156 SER F C 1
ATOM 4077 O O . SER C 1 158 ? -17.975 34.311 21.150 1.00 73.95 156 SER F O 1
ATOM 4080 N N . ALA C 1 159 ? -17.875 35.236 19.092 1.00 79.14 157 ALA F N 1
ATOM 4081 C CA . ALA C 1 159 ? -18.857 34.312 18.532 1.00 52.75 157 ALA F CA 1
ATOM 4082 C C . ALA C 1 159 ? -18.329 32.881 18.496 1.00 73.88 157 ALA F C 1
ATOM 4083 O O . ALA C 1 159 ? -19.082 31.932 18.740 1.00 71.97 157 ALA F O 1
ATOM 4085 N N . GLU C 1 160 ? -17.043 32.705 18.193 1.00 94.73 158 GLU F N 1
ATOM 4086 C CA . GLU C 1 160 ? -16.475 31.374 18.021 1.00 100.68 158 GLU F CA 1
ATOM 4087 C C . GLU C 1 160 ? -15.943 30.763 19.312 1.00 102.10 158 GLU F C 1
ATOM 4088 O O . GLU C 1 160 ? -15.581 29.582 19.312 1.00 118.91 158 GLU F O 1
ATOM 4094 N N . GLU C 1 161 ? -15.886 31.523 20.403 1.00 87.23 159 GLU F N 1
ATOM 4095 C CA . GLU C 1 161 ? -15.371 31.034 21.678 1.00 85.78 159 GLU F CA 1
ATOM 4096 C C . GLU C 1 161 ? -16.522 30.628 22.591 1.00 81.45 159 GLU F C 1
ATOM 4097 O O . GLU C 1 161 ? -17.409 31.439 22.879 1.00 73.28 159 GLU F O 1
ATOM 4103 N N . SER C 1 162 ? -16.503 29.375 23.039 1.00 91.16 160 SER F N 1
ATOM 4104 C CA . SER C 1 162 ? -17.476 28.851 23.986 1.00 85.98 160 SER F CA 1
ATOM 4105 C C . SER C 1 162 ? -16.730 28.196 25.139 1.00 92.83 160 SER F C 1
ATOM 4106 O O . SER C 1 162 ? -15.670 27.594 24.938 1.00 112.49 160 SER F O 1
ATOM 4109 N N . TYR C 1 163 ? -17.282 28.314 26.345 1.00 68.61 161 TYR F N 1
ATOM 4110 C CA . TYR C 1 163 ? -16.603 27.879 27.555 1.00 71.47 161 TYR F CA 1
ATOM 4111 C C . TYR C 1 163 ? -17.505 26.956 28.362 1.00 53.18 161 TYR F C 1
ATOM 4112 O O . TYR C 1 163 ? -18.732 27.080 28.336 1.00 47.44 161 TYR F O 1
ATOM 4121 N N . ASP C 1 164 ? -16.878 26.028 29.081 1.00 50.01 162 ASP F N 1
ATOM 4122 C CA . ASP C 1 164 ? -17.579 25.107 29.962 1.00 58.27 162 ASP F CA 1
ATOM 4123 C C . ASP C 1 164 ? -16.926 25.121 31.337 1.00 62.01 162 ASP F C 1
ATOM 4124 O O . ASP C 1 164 ? -15.761 25.498 31.492 1.00 53.41 162 ASP F O 1
ATOM 4129 N N . CYS C 1 165 ? -17.694 24.700 32.340 1.00 69.11 163 CYS F N 1
ATOM 4130 C CA . CYS C 1 165 ? -17.229 24.624 33.722 1.00 68.12 163 CYS F CA 1
ATOM 4131 C C . CYS C 1 165 ? -17.334 23.176 34.180 1.00 63.76 163 CYS F C 1
ATOM 4132 O O . CYS C 1 165 ? -18.440 22.656 34.361 1.00 65.03 163 CYS F O 1
ATOM 4135 N N . LYS C 1 166 ? -16.187 22.529 34.369 1.00 45.83 164 LYS F N 1
ATOM 4136 C CA . LYS C 1 166 ? -16.144 21.142 34.808 1.00 48.59 164 LYS F CA 1
ATOM 4137 C C . LYS C 1 166 ? -16.066 21.085 36.327 1.00 48.77 164 LYS F C 1
ATOM 4138 O O . LYS C 1 166 ? -15.189 21.708 36.935 1.00 57.30 164 LYS F O 1
ATOM 4144 N N . VAL C 1 167 ? -16.982 20.337 36.936 1.00 46.47 165 VAL F N 1
ATOM 4145 C CA . VAL C 1 167 ? -17.056 20.189 38.385 1.00 44.85 165 VAL F CA 1
ATOM 4146 C C . VAL C 1 167 ? -16.916 18.710 38.715 1.00 47.81 165 VAL F C 1
ATOM 4147 O O . VAL C 1 167 ? -17.707 17.885 38.241 1.00 51.72 165 VAL F O 1
ATOM 4151 N N . GLU C 1 168 ? -15.913 18.378 39.523 1.00 52.69 166 GLU F N 1
ATOM 4152 C CA . GLU C 1 168 ? -15.654 17.007 39.943 1.00 46.43 166 GLU F CA 1
ATOM 4153 C C . GLU C 1 168 ? -15.929 16.889 41.437 1.00 41.48 166 GLU F C 1
ATOM 4154 O O . GLU C 1 168 ? -15.269 17.548 42.248 1.00 46.35 166 GLU F O 1
ATOM 4160 N N . HIS C 1 169 ? -16.902 16.053 41.792 1.00 43.12 167 HIS F N 1
ATOM 4161 C CA . HIS C 1 169 ? -17.307 15.870 43.177 1.00 34.77 167 HIS F CA 1
ATOM 4162 C C . HIS C 1 169 ? -17.714 14.418 43.380 1.00 42.57 167 HIS F C 1
ATOM 4163 O O . HIS C 1 169 ? -18.160 13.748 42.445 1.00 55.09 167 HIS F O 1
ATOM 4170 N N . TRP C 1 170 ? -17.553 13.937 44.615 1.00 41.99 168 TRP F N 1
ATOM 4171 C CA . TRP C 1 170 ? -17.863 12.545 44.924 1.00 41.95 168 TRP F CA 1
ATOM 4172 C C . TRP C 1 170 ? -19.350 12.236 44.815 1.00 40.84 168 TRP F C 1
ATOM 4173 O O . TRP C 1 170 ? -19.718 11.065 44.675 1.00 53.81 168 TRP F O 1
ATOM 4184 N N . GLY C 1 171 ? -20.209 13.251 44.873 1.00 44.22 169 GLY F N 1
ATOM 4185 C CA . GLY C 1 171 ? -21.636 13.044 44.726 1.00 54.67 169 GLY F CA 1
ATOM 4186 C C . GLY C 1 171 ? -22.082 13.012 43.279 1.00 46.34 169 GLY F C 1
ATOM 4187 O O . GLY C 1 171 ? -23.272 13.157 42.985 1.00 39.68 169 GLY F O 1
ATOM 4188 N N . LEU C 1 172 ? -21.132 12.823 42.367 1.00 45.51 170 LEU F N 1
ATOM 4189 C CA . LEU C 1 172 ? -21.396 12.802 40.937 1.00 50.84 170 LEU F CA 1
ATOM 4190 C C . LEU C 1 172 ? -20.872 11.506 40.335 1.00 64.59 170 LEU F C 1
ATOM 4191 O O . LEU C 1 172 ? -19.768 11.059 40.662 1.00 67.88 170 LEU F O 1
ATOM 4196 N N . ASP C 1 173 ? -21.672 10.905 39.451 1.00 77.78 171 ASP F N 1
ATOM 4197 C CA . ASP C 1 173 ? -21.237 9.686 38.777 1.00 88.99 171 ASP F CA 1
ATOM 4198 C C . ASP C 1 173 ? -20.150 9.986 37.754 1.00 84.35 171 ASP F C 1
ATOM 4199 O O . ASP C 1 173 ? -19.220 9.191 37.573 1.00 93.48 171 ASP F O 1
ATOM 4204 N N . LYS C 1 174 ? -20.251 11.122 37.080 1.00 81.94 172 LYS F N 1
ATOM 4205 C CA . LYS C 1 174 ? -19.285 11.561 36.088 1.00 84.15 172 LYS F CA 1
ATOM 4206 C C . LYS C 1 174 ? -19.057 13.052 36.276 1.00 74.63 172 LYS F C 1
ATOM 4207 O O . LYS C 1 174 ? -19.903 13.745 36.850 1.00 76.93 172 LYS F O 1
ATOM 4213 N N . PRO C 1 175 ? -17.913 13.569 35.827 1.00 62.69 173 PRO F N 1
ATOM 4214 C CA . PRO C 1 175 ? -17.675 15.015 35.925 1.00 54.18 173 PRO F CA 1
ATOM 4215 C C . PRO C 1 175 ? -18.751 15.799 35.187 1.00 60.23 173 PRO F C 1
ATOM 4216 O O . PRO C 1 175 ? -19.090 15.496 34.041 1.00 74.46 173 PRO F O 1
ATOM 4220 N N . LEU C 1 176 ? -19.285 16.815 35.857 1.00 53.80 174 LEU F N 1
ATOM 4221 C CA . LEU C 1 176 ? -20.372 17.614 35.312 1.00 58.90 174 LEU F CA 1
ATOM 4222 C C . LEU C 1 176 ? -19.817 18.832 34.587 1.00 56.15 174 LEU F C 1
ATOM 4223 O O . LEU C 1 176 ? -18.911 19.507 35.083 1.00 53.21 174 LEU F O 1
ATOM 4228 N N . LEU C 1 177 ? -20.370 19.108 33.408 1.00 58.70 175 LEU F N 1
ATOM 4229 C CA . LEU C 1 177 ? -19.962 20.241 32.587 1.00 55.32 175 LEU F CA 1
ATOM 4230 C C . LEU C 1 177 ? -21.180 21.107 32.298 1.00 56.87 175 LEU F C 1
ATOM 4231 O O . LEU C 1 177 ? -22.184 20.616 31.770 1.00 73.27 175 LEU F O 1
ATOM 4236 N N . LYS C 1 178 ? -21.090 22.388 32.643 1.00 50.18 176 LYS F N 1
ATOM 4237 C CA . LYS C 1 178 ? -22.117 23.373 32.327 1.00 42.89 176 LYS F CA 1
ATOM 4238 C C . LYS C 1 178 ? -21.578 24.290 31.239 1.00 50.53 176 LYS F C 1
ATOM 4239 O O . LYS C 1 178 ? -20.518 24.902 31.407 1.00 49.33 176 LYS F O 1
ATOM 4245 N N . HIS C 1 179 ? -22.306 24.381 30.130 1.00 60.53 177 HIS F N 1
ATOM 4246 C CA . HIS C 1 179 ? -21.838 25.096 28.954 1.00 55.61 177 HIS F CA 1
ATOM 4247 C C . HIS C 1 179 ? -22.276 26.554 28.989 1.00 53.61 177 HIS F C 1
ATOM 4248 O O . HIS C 1 179 ? -23.389 26.873 29.418 1.00 52.82 177 HIS F O 1
ATOM 4255 N N . TRP C 1 180 ? -21.387 27.439 28.540 1.00 53.71 178 TRP F N 1
ATOM 4256 C CA . TRP C 1 180 ? -21.706 28.851 28.387 1.00 49.12 178 TRP F CA 1
ATOM 4257 C C . TRP C 1 180 ? -21.153 29.337 27.058 1.00 66.22 178 TRP F C 1
ATOM 4258 O O . TRP C 1 180 ? -19.996 29.061 26.728 1.00 65.07 178 TRP F O 1
ATOM 4269 N N . GLU C 1 181 ? -21.975 30.062 26.305 1.00 61.38 179 GLU F N 1
ATOM 4270 C CA . GLU C 1 181 ? -21.554 30.659 25.047 1.00 61.05 179 GLU F CA 1
ATOM 4271 C C . GLU C 1 181 ? -22.327 31.953 24.855 1.00 57.24 179 GLU F C 1
ATOM 4272 O O . GLU C 1 181 ? -23.442 32.086 25.374 1.00 56.17 179 GLU F O 1
ATOM 4278 N N . PRO C 1 182 ? -21.765 32.928 24.125 1.00 55.46 180 PRO F N 1
ATOM 4279 C CA . PRO C 1 182 ? -22.483 34.179 23.858 1.00 48.10 180 PRO F CA 1
ATOM 4280 C C . PRO C 1 182 ? -23.641 33.995 22.883 1.00 59.30 180 PRO F C 1
ATOM 4281 O O . PRO C 1 182 ? -24.648 34.689 23.021 1.00 63.91 180 PRO F O 1
ATOM 4285 N N . SER D 2 16 ? -14.492 7.202 46.004 1.00 113.42 3 SER G N 1
ATOM 4286 C CA . SER D 2 16 ? -14.994 8.100 47.037 1.00 93.04 3 SER G CA 1
ATOM 4287 C C . SER D 2 16 ? -14.542 7.651 48.423 1.00 80.41 3 SER G C 1
ATOM 4288 O O . SER D 2 16 ? -15.183 6.802 49.044 1.00 79.78 3 SER G O 1
ATOM 4291 N N . PRO D 2 17 ? -13.441 8.218 48.909 1.00 69.40 4 PRO G N 1
ATOM 4292 C CA . PRO D 2 17 ? -12.939 7.834 50.231 1.00 87.15 4 PRO G CA 1
ATOM 4293 C C . PRO D 2 17 ? -13.829 8.372 51.340 1.00 72.74 4 PRO G C 1
ATOM 4294 O O . PRO D 2 17 ? -14.632 9.288 51.149 1.00 64.13 4 PRO G O 1
ATOM 4298 N N . GLU D 2 18 ? -13.614 7.800 52.515 1.00 62.88 5 GLU G N 1
ATOM 4299 C CA . GLU D 2 18 ? -14.383 8.251 53.680 1.00 65.26 5 GLU G CA 1
ATOM 4300 C C . GLU D 2 18 ? -13.907 9.649 54.024 1.00 66.71 5 GLU G C 1
ATOM 4301 O O . GLU D 2 18 ? -12.708 9.910 53.907 1.00 90.31 5 GLU G O 1
ATOM 4307 N N . ASP D 2 19 ? -14.828 10.520 54.375 1.00 48.80 6 ASP G N 1
ATOM 4308 C CA . ASP D 2 19 ? -14.489 11.858 54.839 1.00 45.57 6 ASP G CA 1
ATOM 4309 C C . ASP D 2 19 ? -15.287 12.163 56.096 1.00 46.30 6 ASP G C 1
ATOM 4310 O O . ASP D 2 19 ? -16.500 11.935 56.135 1.00 47.95 6 ASP G O 1
ATOM 4315 N N . PHE D 2 20 ? -14.605 12.671 57.118 1.00 44.55 7 PHE G N 1
ATOM 4316 C CA . PHE D 2 20 ? -15.235 13.082 58.366 1.00 39.64 7 PHE G CA 1
ATOM 4317 C C . PHE D 2 20 ? -15.055 14.585 58.504 1.00 36.57 7 PHE G C 1
ATOM 4318 O O . PHE D 2 20 ? -13.921 15.072 58.566 1.00 37.07 7 PHE G O 1
ATOM 4326 N N . VAL D 2 21 ? -16.165 15.314 58.552 1.00 39.31 8 VAL G N 1
ATOM 4327 C CA . VAL D 2 21 ? -16.156 16.771 58.549 1.00 38.58 8 VAL G CA 1
ATOM 4328 C C . VAL D 2 21 ? -16.586 17.273 59.920 1.00 39.66 8 VAL G C 1
ATOM 4329 O O . VAL D 2 21 ? -17.498 16.714 60.541 1.00 43.25 8 VAL G O 1
ATOM 4333 N N . TYR D 2 22 ? -15.928 18.333 60.386 1.00 36.02 9 TYR G N 1
ATOM 4334 C CA . TYR D 2 22 ? -16.303 19.022 61.611 1.00 40.31 9 TYR G CA 1
ATOM 4335 C C . TYR D 2 22 ? -16.339 20.517 61.343 1.00 37.56 9 TYR G C 1
ATOM 4336 O O . TYR D 2 22 ? -15.437 21.064 60.701 1.00 36.45 9 TYR G O 1
ATOM 4345 N N . GLN D 2 23 ? -17.385 21.174 61.837 1.00 35.65 10 GLN G N 1
ATOM 4346 C CA . GLN D 2 23 ? -17.587 22.597 61.624 1.00 36.93 10 GLN G CA 1
ATOM 4347 C C . GLN D 2 23 ? -17.900 23.278 62.946 1.00 42.13 10 GLN G C 1
ATOM 4348 O O . GLN D 2 23 ? -18.555 22.693 63.813 1.00 42.39 10 GLN G O 1
ATOM 4354 N N . PHE D 2 24 ? -17.424 24.512 63.094 1.00 38.30 11 PHE G N 1
ATOM 4355 C CA . PHE D 2 24 ? -17.834 25.387 64.184 1.00 37.59 11 PHE G CA 1
ATOM 4356 C C . PHE D 2 24 ? -18.155 26.750 63.596 1.00 34.29 11 PHE G C 1
ATOM 4357 O O . PHE D 2 24 ? -17.287 27.386 62.988 1.00 35.67 11 PHE G O 1
ATOM 4365 N N . LYS D 2 25 ? -19.391 27.196 63.779 1.00 33.41 12 LYS G N 1
ATOM 4366 C CA . LYS D 2 25 ? -19.855 28.473 63.252 1.00 33.59 12 LYS G CA 1
ATOM 4367 C C . LYS D 2 25 ? -20.170 29.393 64.424 1.00 34.38 12 LYS G C 1
ATOM 4368 O O . LYS D 2 25 ? -21.145 29.172 65.151 1.00 43.14 12 LYS G O 1
ATOM 4374 N N . GLY D 2 26 ? -19.341 30.416 64.608 1.00 42.66 13 GLY G N 1
ATOM 4375 C CA . GLY D 2 26 ? -19.607 31.434 65.603 1.00 47.65 13 GLY G CA 1
ATOM 4376 C C . GLY D 2 26 ? -20.402 32.574 65.004 1.00 44.13 13 GLY G C 1
ATOM 4377 O O . GLY D 2 26 ? -19.831 33.568 64.546 1.00 46.09 13 GLY G O 1
ATOM 4378 N N . MET D 2 27 ? -21.724 32.440 65.006 1.00 44.99 14 MET G N 1
ATOM 4379 C CA . MET D 2 27 ? -22.599 33.317 64.245 1.00 48.87 14 MET G CA 1
ATOM 4380 C C . MET D 2 27 ? -23.224 34.391 65.128 1.00 48.70 14 MET G C 1
ATOM 4381 O O . MET D 2 27 ? -23.445 34.193 66.325 1.00 43.64 14 MET G O 1
ATOM 4386 N N . CYS D 2 28 ? -23.508 35.536 64.511 1.00 44.24 15 CYS G N 1
ATOM 4387 C CA . CYS D 2 28 ? -24.154 36.663 65.165 1.00 48.37 15 CYS G CA 1
ATOM 4388 C C . CYS D 2 28 ? -25.388 37.061 64.370 1.00 54.72 15 CYS G C 1
ATOM 4389 O O . CYS D 2 28 ? -25.377 37.035 63.136 1.00 58.41 15 CYS G O 1
ATOM 4392 N N . TYR D 2 29 ? -26.451 37.425 65.082 1.00 67.63 16 TYR G N 1
ATOM 4393 C CA . TYR D 2 29 ? -27.705 37.841 64.470 1.00 51.58 16 TYR G CA 1
ATOM 4394 C C . TYR D 2 29 ? -28.050 39.248 64.934 1.00 52.09 16 TYR G C 1
ATOM 4395 O O . TYR D 2 29 ? -28.054 39.526 66.138 1.00 58.73 16 TYR G O 1
ATOM 4404 N N . PHE D 2 30 ? -28.340 40.126 63.979 1.00 56.26 17 PHE G N 1
ATOM 4405 C CA . PHE D 2 30 ? -28.640 41.524 64.246 1.00 59.60 17 PHE G CA 1
ATOM 4406 C C . PHE D 2 30 ? -29.994 41.881 63.651 1.00 66.19 17 PHE G C 1
ATOM 4407 O O . PHE D 2 30 ? -30.311 41.486 62.524 1.00 72.57 17 PHE G O 1
ATOM 4415 N N . THR D 2 31 ? -30.789 42.631 64.410 1.00 77.24 18 THR G N 1
ATOM 4416 C CA . THR D 2 31 ? -32.088 43.095 63.949 1.00 80.05 18 THR G CA 1
ATOM 4417 C C . THR D 2 31 ? -32.260 44.547 64.365 1.00 91.70 18 THR G C 1
ATOM 4418 O O . THR D 2 31 ? -31.951 44.911 65.504 1.00 96.80 18 THR G O 1
ATOM 4422 N N . ASN D 2 32 ? -32.750 45.369 63.434 1.00 89.07 19 ASN G N 1
ATOM 4423 C CA . ASN D 2 32 ? -32.925 46.806 63.661 1.00 103.74 19 ASN G CA 1
ATOM 4424 C C . ASN D 2 32 ? -31.611 47.462 64.078 1.00 106.13 19 ASN G C 1
ATOM 4425 O O . ASN D 2 32 ? -31.588 48.387 64.892 1.00 107.71 19 ASN G O 1
ATOM 4430 N N . GLY D 2 33 ? -30.513 46.980 63.517 1.00 95.30 20 GLY G N 1
ATOM 4431 C CA . GLY D 2 33 ? -29.182 47.480 63.865 1.00 99.76 20 GLY G CA 1
ATOM 4432 C C . GLY D 2 33 ? -28.620 46.784 65.107 1.00 103.79 20 GLY G C 1
ATOM 4433 O O . GLY D 2 33 ? -28.235 45.620 65.041 1.00 90.14 20 GLY G O 1
ATOM 4434 N N . THR D 2 34 ? -28.584 47.510 66.224 1.00 128.58 21 THR G N 1
ATOM 4435 C CA . THR D 2 34 ? -28.064 46.994 67.485 1.00 120.98 21 THR G CA 1
ATOM 4436 C C . THR D 2 34 ? -29.144 46.789 68.541 1.00 126.22 21 THR G C 1
ATOM 4437 O O . THR D 2 34 ? -28.816 46.462 69.687 1.00 125.58 21 THR G O 1
ATOM 4441 N N . GLU D 2 35 ? -30.418 46.978 68.192 1.00 125.82 22 GLU G N 1
ATOM 4442 C CA . GLU D 2 35 ? -31.474 46.898 69.198 1.00 124.22 22 GLU G CA 1
ATOM 4443 C C . GLU D 2 35 ? -31.633 45.475 69.722 1.00 116.49 22 GLU G C 1
ATOM 4444 O O . GLU D 2 35 ? -31.720 45.256 70.935 1.00 126.78 22 GLU G O 1
ATOM 4450 N N . ARG D 2 36 ? -31.674 44.494 68.823 1.00 98.42 23 ARG G N 1
ATOM 4451 C CA . ARG D 2 36 ? -31.793 43.085 69.189 1.00 81.96 23 ARG G CA 1
ATOM 4452 C C . ARG D 2 36 ? -30.614 42.326 68.594 1.00 80.53 23 ARG G C 1
ATOM 4453 O O . ARG D 2 36 ? -30.497 42.213 67.369 1.00 89.10 23 ARG G O 1
ATOM 4461 N N . VAL D 2 37 ? -29.749 41.804 69.459 1.00 66.38 24 VAL G N 1
ATOM 4462 C CA . VAL D 2 37 ? -28.563 41.063 69.050 1.00 56.31 24 VAL G CA 1
ATOM 4463 C C . VAL D 2 37 ? -28.601 39.699 69.722 1.00 45.37 24 VAL G C 1
ATOM 4464 O O . VAL D 2 37 ? -28.731 39.609 70.949 1.00 58.76 24 VAL G O 1
ATOM 4468 N N . ARG D 2 38 ? -28.483 38.643 68.920 1.00 50.73 25 ARG G N 1
ATOM 4469 C CA . ARG D 2 38 ? -28.552 37.271 69.405 1.00 55.72 25 ARG G CA 1
ATOM 4470 C C . ARG D 2 38 ? -27.298 36.529 68.973 1.00 61.28 25 ARG G C 1
ATOM 4471 O O . ARG D 2 38 ? -26.907 36.592 67.803 1.00 57.71 25 ARG G O 1
ATOM 4479 N N . LEU D 2 39 ? -26.671 35.834 69.917 1.00 67.79 26 LEU G N 1
ATOM 4480 C CA . LEU D 2 39 ? -25.438 35.097 69.674 1.00 59.44 26 LEU G CA 1
ATOM 4481 C C . LEU D 2 39 ? -25.740 33.604 69.660 1.00 59.97 26 LEU G C 1
ATOM 4482 O O . LEU D 2 39 ? -26.298 33.072 70.625 1.00 64.06 26 LEU G O 1
ATOM 4487 N N . VAL D 2 40 ? -25.370 32.935 68.570 1.00 51.31 27 VAL G N 1
ATOM 4488 C CA . VAL D 2 40 ? -25.539 31.492 68.427 1.00 60.34 27 VAL G CA 1
ATOM 4489 C C . VAL D 2 40 ? -24.249 30.917 67.858 1.00 61.77 27 VAL G C 1
ATOM 4490 O O . VAL D 2 40 ? -23.857 31.258 66.735 1.00 53.38 27 VAL G O 1
ATOM 4494 N N . SER D 2 41 ? -23.596 30.049 68.625 1.00 57.55 28 SER G N 1
ATOM 4495 C CA . SER D 2 41 ? -22.399 29.342 68.186 1.00 52.97 28 SER G CA 1
ATOM 4496 C C . SER D 2 41 ? -22.743 27.868 68.023 1.00 48.50 28 SER G C 1
ATOM 4497 O O . SER D 2 41 ? -23.222 27.232 68.968 1.00 47.11 28 SER G O 1
ATOM 4500 N N . ARG D 2 42 ? -22.500 27.330 66.830 1.00 45.88 29 ARG G N 1
ATOM 4501 C CA . ARG D 2 42 ? -22.896 25.971 66.480 1.00 46.59 29 ARG G CA 1
ATOM 4502 C C . ARG D 2 42 ? -21.656 25.150 66.157 1.00 41.05 29 ARG G C 1
ATOM 4503 O O . ARG D 2 42 ? -20.882 25.516 65.266 1.00 37.87 29 ARG G O 1
ATOM 4511 N N . SER D 2 43 ? -21.472 24.044 66.873 1.00 34.47 30 SER G N 1
ATOM 4512 C CA . SER D 2 43 ? -20.442 23.064 66.556 1.00 40.52 30 SER G CA 1
ATOM 4513 C C . SER D 2 43 ? -21.114 21.865 65.898 1.00 40.04 30 SER G C 1
ATOM 4514 O O . SER D 2 43 ? -22.047 21.284 66.463 1.00 37.52 30 SER G O 1
ATOM 4517 N N . ILE D 2 44 ? -20.638 21.498 64.711 1.00 41.90 31 ILE G N 1
ATOM 4518 C CA . ILE D 2 44 ? -21.365 20.611 63.811 1.00 37.26 31 ILE G CA 1
ATOM 4519 C C . ILE D 2 44 ? -20.470 19.445 63.416 1.00 35.25 31 ILE G C 1
ATOM 4520 O O . ILE D 2 44 ? -19.308 19.647 63.047 1.00 42.12 31 ILE G O 1
ATOM 4525 N N . TYR D 2 45 ? -21.006 18.226 63.503 1.00 34.77 32 TYR G N 1
ATOM 4526 C CA . TYR D 2 45 ? -20.328 17.024 63.023 1.00 40.20 32 TYR G CA 1
ATOM 4527 C C . TYR D 2 45 ? -21.101 16.445 61.843 1.00 50.27 32 TYR G C 1
ATOM 4528 O O . TYR D 2 45 ? -22.198 15.904 62.021 1.00 57.47 32 TYR G O 1
ATOM 4537 N N . ASN D 2 46 ? -20.520 16.543 60.646 1.00 39.43 33 ASN G N 1
ATOM 4538 C CA . ASN D 2 46 ? -21.124 16.053 59.404 1.00 42.26 33 ASN G CA 1
ATOM 4539 C C . ASN D 2 46 ? -22.547 16.591 59.221 1.00 59.19 33 ASN G C 1
ATOM 4540 O O . ASN D 2 46 ? -23.535 15.860 59.280 1.00 77.16 33 ASN G O 1
ATOM 4545 N N . ARG D 2 47 ? -22.621 17.902 59.001 1.00 38.81 34 ARG G N 1
ATOM 4546 C CA . ARG D 2 47 ? -23.870 18.633 58.795 1.00 48.02 34 ARG G CA 1
ATOM 4547 C C . ARG D 2 47 ? -24.847 18.493 59.957 1.00 41.62 34 ARG G C 1
ATOM 4548 O O . ARG D 2 47 ? -25.993 18.946 59.850 1.00 42.63 34 ARG G O 1
ATOM 4556 N N . GLU D 2 48 ? -24.432 17.887 61.069 1.00 54.91 35 GLU G N 1
ATOM 4557 C CA . GLU D 2 48 ? -25.310 17.636 62.207 1.00 64.28 35 GLU G CA 1
ATOM 4558 C C . GLU D 2 48 ? -24.791 18.431 63.398 1.00 52.91 35 GLU G C 1
ATOM 4559 O O . GLU D 2 48 ? -23.740 18.105 63.959 1.00 57.50 35 GLU G O 1
ATOM 4565 N N . GLU D 2 49 ? -25.528 19.471 63.774 1.00 43.68 36 GLU G N 1
ATOM 4566 C CA . GLU D 2 49 ? -25.206 20.258 64.956 1.00 39.02 36 GLU G CA 1
ATOM 4567 C C . GLU D 2 49 ? -25.431 19.419 66.209 1.00 51.10 36 GLU G C 1
ATOM 4568 O O . GLU D 2 49 ? -26.532 18.903 66.426 1.00 63.81 36 GLU G O 1
ATOM 4574 N N . ILE D 2 50 ? -24.393 19.269 67.028 1.00 49.03 37 ILE G N 1
ATOM 4575 C CA . ILE D 2 50 ? -24.442 18.381 68.182 1.00 44.54 37 ILE G CA 1
ATOM 4576 C C . ILE D 2 50 ? -24.607 19.151 69.488 1.00 51.70 37 ILE G C 1
ATOM 4577 O O . ILE D 2 50 ? -25.351 18.723 70.370 1.00 57.49 37 ILE G O 1
ATOM 4582 N N . VAL D 2 51 ? -23.924 20.284 69.635 1.00 49.91 38 VAL G N 1
ATOM 4583 C CA . VAL D 2 51 ? -24.042 21.125 70.822 1.00 44.76 38 VAL G CA 1
ATOM 4584 C C . VAL D 2 51 ? -23.939 22.581 70.385 1.00 44.36 38 VAL G C 1
ATOM 4585 O O . VAL D 2 51 ? -23.171 22.914 69.475 1.00 54.91 38 VAL G O 1
ATOM 4589 N N . ARG D 2 52 ? -24.725 23.446 71.023 1.00 45.18 39 ARG G N 1
ATOM 4590 C CA . ARG D 2 52 ? -24.791 24.852 70.655 1.00 58.35 39 ARG G CA 1
ATOM 4591 C C . ARG D 2 52 ? -24.843 25.708 71.913 1.00 54.65 39 ARG G C 1
ATOM 4592 O O . ARG D 2 52 ? -25.072 25.216 73.021 1.00 43.29 39 ARG G O 1
ATOM 4600 N N . PHE D 2 53 ? -24.626 27.008 71.725 1.00 52.33 40 PHE G N 1
ATOM 4601 C CA . PHE D 2 53 ? -24.785 28.001 72.783 1.00 53.17 40 PHE G CA 1
ATOM 4602 C C . PHE D 2 53 ? -25.560 29.179 72.211 1.00 56.46 40 PHE G C 1
ATOM 4603 O O . PHE D 2 53 ? -25.048 29.903 71.352 1.00 58.49 40 PHE G O 1
ATOM 4611 N N . ASP D 2 54 ? -26.788 29.365 72.681 1.00 62.75 41 ASP G N 1
ATOM 4612 C CA . ASP D 2 54 ? -27.610 30.503 72.299 1.00 59.63 41 ASP G CA 1
ATOM 4613 C C . ASP D 2 54 ? -27.546 31.560 73.394 1.00 58.81 41 ASP G C 1
ATOM 4614 O O . ASP D 2 54 ? -27.602 31.240 74.584 1.00 51.17 41 ASP G O 1
ATOM 4619 N N . SER D 2 55 ? -27.417 32.824 72.984 1.00 61.56 42 SER G N 1
ATOM 4620 C CA . SER D 2 55 ? -27.377 33.910 73.955 1.00 54.70 42 SER G CA 1
ATOM 4621 C C . SER D 2 55 ? -28.706 34.092 74.674 1.00 62.32 42 SER G C 1
ATOM 4622 O O . SER D 2 55 ? -28.737 34.710 75.744 1.00 64.89 42 SER G O 1
ATOM 4625 N N . ASP D 2 56 ? -29.796 33.569 74.117 1.00 68.68 43 ASP G N 1
ATOM 4626 C CA . ASP D 2 56 ? -31.109 33.667 74.738 1.00 61.87 43 ASP G CA 1
ATOM 4627 C C . ASP D 2 56 ? -31.375 32.560 75.749 1.00 66.50 43 ASP G C 1
ATOM 4628 O O . ASP D 2 56 ? -32.372 32.634 76.476 1.00 77.69 43 ASP G O 1
ATOM 4633 N N . VAL D 2 57 ? -30.520 31.542 75.812 1.00 63.09 44 VAL G N 1
ATOM 4634 C CA . VAL D 2 57 ? -30.608 30.531 76.857 1.00 73.43 44 VAL G CA 1
ATOM 4635 C C . VAL D 2 57 ? -29.468 30.635 77.865 1.00 62.75 44 VAL G C 1
ATOM 4636 O O . VAL D 2 57 ? -29.635 30.184 79.009 1.00 68.29 44 VAL G O 1
ATOM 4640 N N . GLY D 2 58 ? -28.326 31.205 77.486 1.00 47.14 45 GLY G N 1
ATOM 4641 C CA . GLY D 2 58 ? -27.261 31.489 78.426 1.00 51.87 45 GLY G CA 1
ATOM 4642 C C . GLY D 2 58 ? -26.462 30.301 78.904 1.00 52.04 45 GLY G C 1
ATOM 4643 O O . GLY D 2 58 ? -25.720 30.431 79.881 1.00 52.55 45 GLY G O 1
ATOM 4644 N N . GLU D 2 59 ? -26.579 29.146 78.253 1.00 51.37 46 GLU G N 1
ATOM 4645 C CA . GLU D 2 59 ? -25.813 27.981 78.671 1.00 62.52 46 GLU G CA 1
ATOM 4646 C C . GLU D 2 59 ? -25.667 27.026 77.496 1.00 57.42 46 GLU G C 1
ATOM 4647 O O . GLU D 2 59 ? -26.518 26.983 76.604 1.00 63.38 46 GLU G O 1
ATOM 4653 N N . PHE D 2 60 ? -24.574 26.269 77.506 1.00 54.26 47 PHE G N 1
ATOM 4654 C CA . PHE D 2 60 ? -24.357 25.256 76.484 1.00 44.35 47 PHE G CA 1
ATOM 4655 C C . PHE D 2 60 ? -25.392 24.148 76.628 1.00 51.00 47 PHE G C 1
ATOM 4656 O O . PHE D 2 60 ? -25.569 23.588 77.714 1.00 66.09 47 PHE G O 1
ATOM 4664 N N . ARG D 2 61 ? -26.080 23.834 75.533 1.00 66.73 48 ARG G N 1
ATOM 4665 C CA . ARG D 2 61 ? -27.051 22.751 75.509 1.00 57.38 48 ARG G CA 1
ATOM 4666 C C . ARG D 2 61 ? -26.770 21.847 74.319 1.00 47.43 48 ARG G C 1
ATOM 4667 O O . ARG D 2 61 ? -26.469 22.325 73.221 1.00 48.61 48 ARG G O 1
ATOM 4675 N N . ALA D 2 62 ? -26.868 20.540 74.545 1.00 55.74 49 ALA G N 1
ATOM 4676 C CA . ALA D 2 62 ? -26.644 19.569 73.487 1.00 56.89 49 ALA G CA 1
ATOM 4677 C C . ALA D 2 62 ? -27.844 19.505 72.552 1.00 53.04 49 ALA G C 1
ATOM 4678 O O . ALA D 2 62 ? -28.995 19.607 72.986 1.00 56.74 49 ALA G O 1
ATOM 4680 N N . VAL D 2 63 ? -27.566 19.334 71.262 1.00 46.31 50 VAL G N 1
ATOM 4681 C CA . VAL D 2 63 ? -28.612 19.182 70.258 1.00 52.31 50 VAL G CA 1
ATOM 4682 C C . VAL D 2 63 ? -28.836 17.698 70.004 1.00 51.80 50 VAL G C 1
ATOM 4683 O O . VAL D 2 63 ? -29.962 17.262 69.738 1.00 60.51 50 VAL G O 1
ATOM 4687 N N . THR D 2 64 ? -27.764 16.912 70.089 1.00 54.84 51 THR G N 1
ATOM 4688 C CA . THR D 2 64 ? -27.814 15.464 69.936 1.00 54.49 51 THR G CA 1
ATOM 4689 C C . THR D 2 64 ? -27.073 14.818 71.102 1.00 60.20 51 THR G C 1
ATOM 4690 O O . THR D 2 64 ? -26.498 15.499 71.956 1.00 62.90 51 THR G O 1
ATOM 4694 N N . LEU D 2 65 ? -27.095 13.483 71.136 1.00 59.04 52 LEU G N 1
ATOM 4695 C CA . LEU D 2 65 ? -26.408 12.762 72.203 1.00 59.55 52 LEU G CA 1
ATOM 4696 C C . LEU D 2 65 ? -24.896 12.930 72.116 1.00 62.89 52 LEU G C 1
ATOM 4697 O O . LEU D 2 65 ? -24.209 12.864 73.142 1.00 69.61 52 LEU G O 1
ATOM 4702 N N . LEU D 2 66 ? -24.361 13.137 70.909 1.00 55.93 53 LEU G N 1
ATOM 4703 C CA . LEU D 2 66 ? -22.920 13.306 70.755 1.00 53.46 53 LEU G CA 1
ATOM 4704 C C . LEU D 2 66 ? -22.420 14.557 71.467 1.00 69.25 53 LEU G C 1
ATOM 4705 O O . LEU D 2 66 ? -21.277 14.590 71.937 1.00 76.31 53 LEU G O 1
ATOM 4710 N N . GLY D 2 67 ? -23.257 15.586 71.563 1.00 66.65 54 GLY G N 1
ATOM 4711 C CA . GLY D 2 67 ? -22.903 16.820 72.227 1.00 72.42 54 GLY G CA 1
ATOM 4712 C C . GLY D 2 67 ? -23.212 16.876 73.703 1.00 69.26 54 GLY G C 1
ATOM 4713 O O . GLY D 2 67 ? -22.921 17.889 74.346 1.00 67.09 54 GLY G O 1
ATOM 4714 N N . LEU D 2 68 ? -23.800 15.820 74.265 1.00 64.07 55 LEU G N 1
ATOM 4715 C CA . LEU D 2 68 ? -24.131 15.836 75.687 1.00 62.89 55 LEU G CA 1
ATOM 4716 C C . LEU D 2 68 ? -22.903 15.896 76.590 1.00 66.54 55 LEU G C 1
ATOM 4717 O O . LEU D 2 68 ? -22.925 16.684 77.552 1.00 70.06 55 LEU G O 1
ATOM 4722 N N . PRO D 2 69 ? -21.830 15.121 76.369 1.00 61.26 56 PRO G N 1
ATOM 4723 C CA . PRO D 2 69 ? -20.643 15.293 77.227 1.00 56.72 56 PRO G CA 1
ATOM 4724 C C . PRO D 2 69 ? -20.016 16.672 77.120 1.00 53.43 56 PRO G C 1
ATOM 4725 O O . PRO D 2 69 ? -19.502 17.193 78.117 1.00 64.57 56 PRO G O 1
ATOM 4729 N N . ALA D 2 70 ? -20.040 17.278 75.931 1.00 57.12 57 ALA G N 1
ATOM 4730 C CA . ALA D 2 70 ? -19.421 18.588 75.757 1.00 63.23 57 ALA G CA 1
ATOM 4731 C C . ALA D 2 70 ? -20.214 19.680 76.463 1.00 55.19 57 ALA G C 1
ATOM 4732 O O . ALA D 2 70 ? -19.630 20.568 77.094 1.00 54.77 57 ALA G O 1
ATOM 4734 N N . ALA D 2 71 ? -21.545 19.633 76.368 1.00 61.59 58 ALA G N 1
ATOM 4735 C CA . ALA D 2 71 ? -22.366 20.671 76.984 1.00 58.09 58 ALA G CA 1
ATOM 4736 C C . ALA D 2 71 ? -22.252 20.645 78.503 1.00 55.43 58 ALA G C 1
ATOM 4737 O O . ALA D 2 71 ? -22.233 21.700 79.147 1.00 60.39 58 ALA G O 1
ATOM 4739 N N . GLU D 2 72 ? -22.175 19.450 79.094 1.00 79.26 59 GLU G N 1
ATOM 4740 C CA . GLU D 2 72 ? -22.035 19.352 80.544 1.00 85.37 59 GLU G CA 1
ATOM 4741 C C . GLU D 2 72 ? -20.645 19.776 80.998 1.00 82.04 59 GLU G C 1
ATOM 4742 O O . GLU D 2 72 ? -20.500 20.450 82.025 1.00 81.64 59 GLU G O 1
ATOM 4748 N N . TYR D 2 73 ? -19.612 19.390 80.248 1.00 65.66 60 TYR G N 1
ATOM 4749 C CA . TYR D 2 73 ? -18.249 19.757 80.619 1.00 63.57 60 TYR G CA 1
ATOM 4750 C C . TYR D 2 73 ? -18.027 21.257 80.483 1.00 56.75 60 TYR G C 1
ATOM 4751 O O . TYR D 2 73 ? -17.347 21.867 81.317 1.00 67.86 60 TYR G O 1
ATOM 4760 N N . TRP D 2 74 ? -18.590 21.868 79.441 1.00 63.28 61 TRP G N 1
ATOM 4761 C CA . TRP D 2 74 ? -18.429 23.307 79.265 1.00 60.71 61 TRP G CA 1
ATOM 4762 C C . TRP D 2 74 ? -19.247 24.077 80.293 1.00 55.83 61 TRP G C 1
ATOM 4763 O O . TRP D 2 74 ? -18.793 25.104 80.811 1.00 58.54 61 TRP G O 1
ATOM 4774 N N . ASN D 2 75 ? -20.451 23.592 80.611 1.00 57.01 62 ASN G N 1
ATOM 4775 C CA . ASN D 2 75 ? -21.242 24.210 81.669 1.00 56.57 62 ASN G CA 1
ATOM 4776 C C . ASN D 2 75 ? -20.618 24.009 83.042 1.00 61.89 62 ASN G C 1
ATOM 4777 O O . ASN D 2 75 ? -20.876 24.807 83.950 1.00 62.61 62 ASN G O 1
ATOM 4782 N N . SER D 2 76 ? -19.807 22.963 83.213 1.00 71.81 63 SER G N 1
ATOM 4783 C CA . SER D 2 76 ? -19.141 22.744 84.490 1.00 57.99 63 SER G CA 1
ATOM 4784 C C . SER D 2 76 ? -18.077 23.800 84.755 1.00 57.40 63 SER G C 1
ATOM 4785 O O . SER D 2 76 ? -17.846 24.169 85.912 1.00 66.65 63 SER G O 1
ATOM 4788 N N . GLN D 2 77 ? -17.423 24.292 83.706 1.00 62.56 64 GLN G N 1
ATOM 4789 C CA . GLN D 2 77 ? -16.379 25.305 83.840 1.00 60.14 64 GLN G CA 1
ATOM 4790 C C . GLN D 2 77 ? -17.036 26.678 83.887 1.00 55.76 64 GLN G C 1
ATOM 4791 O O . GLN D 2 77 ? -17.418 27.235 82.856 1.00 51.53 64 GLN G O 1
ATOM 4797 N N . LYS D 2 78 ? -17.169 27.232 85.095 1.00 64.31 65 LYS G N 1
ATOM 4798 C CA . LYS D 2 78 ? -17.814 28.531 85.256 1.00 70.28 65 LYS G CA 1
ATOM 4799 C C . LYS D 2 78 ? -17.018 29.662 84.620 1.00 64.99 65 LYS G C 1
ATOM 4800 O O . LYS D 2 78 ? -17.565 30.753 84.426 1.00 53.97 65 LYS G O 1
ATOM 4806 N N . ASP D 2 79 ? -15.745 29.431 84.292 1.00 61.11 66 ASP G N 1
ATOM 4807 C CA . ASP D 2 79 ? -14.963 30.455 83.608 1.00 58.42 66 ASP G CA 1
ATOM 4808 C C . ASP D 2 79 ? -15.399 30.600 82.155 1.00 62.22 66 ASP G C 1
ATOM 4809 O O . ASP D 2 79 ? -15.498 31.720 81.640 1.00 69.29 66 ASP G O 1
ATOM 4814 N N . ILE D 2 80 ? -15.660 29.479 81.478 1.00 72.32 67 ILE G N 1
ATOM 4815 C CA . ILE D 2 80 ? -16.120 29.534 80.094 1.00 63.08 67 ILE G CA 1
ATOM 4816 C C . ILE D 2 80 ? -17.503 30.168 80.015 1.00 67.22 67 ILE G C 1
ATOM 4817 O O . ILE D 2 80 ? -17.804 30.915 79.076 1.00 72.98 67 ILE G O 1
ATOM 4822 N N . LEU D 2 81 ? -18.364 29.888 80.997 1.00 64.82 68 LEU G N 1
ATOM 4823 C CA . LEU D 2 81 ? -19.698 30.483 81.010 1.00 55.79 68 LEU G CA 1
ATOM 4824 C C . LEU D 2 81 ? -19.629 32.001 81.118 1.00 68.54 68 LEU G C 1
ATOM 4825 O O . LEU D 2 81 ? -20.300 32.718 80.368 1.00 70.00 68 LEU G O 1
ATOM 4830 N N . GLU D 2 82 ? -18.819 32.509 82.050 1.00 90.53 69 GLU G N 1
ATOM 4831 C CA . GLU D 2 82 ? -18.738 33.952 82.254 1.00 91.17 69 GLU G CA 1
ATOM 4832 C C . GLU D 2 82 ? -18.274 34.668 80.992 1.00 90.39 69 GLU G C 1
ATOM 4833 O O . GLU D 2 82 ? -18.812 35.721 80.631 1.00 90.95 69 GLU G O 1
ATOM 4839 N N . ARG D 2 83 ? -17.335 34.068 80.280 1.00 55.75 70 ARG G N 1
ATOM 4840 C CA . ARG D 2 83 ? -16.761 34.793 79.130 1.00 52.76 70 ARG G CA 1
ATOM 4841 C C . ARG D 2 83 ? -17.558 34.497 77.863 1.00 65.04 70 ARG G C 1
ATOM 4842 O O . ARG D 2 83 ? -17.402 35.258 76.908 1.00 64.03 70 ARG G O 1
ATOM 4850 N N . LYS D 2 84 ? -18.368 33.440 77.843 1.00 63.19 71 LYS G N 1
ATOM 4851 C CA . LYS D 2 84 ? -19.224 33.194 76.688 1.00 59.61 71 LYS G CA 1
ATOM 4852 C C . LYS D 2 84 ? -20.530 33.975 76.774 1.00 62.84 71 LYS G C 1
ATOM 4853 O O . LYS D 2 84 ? -21.086 34.357 75.738 1.00 68.81 71 LYS G O 1
ATOM 4859 N N . ARG D 2 85 ? -21.035 34.221 77.988 1.00 58.51 72 ARG G N 1
ATOM 4860 C CA . ARG D 2 85 ? -22.187 35.104 78.135 1.00 61.69 72 ARG G CA 1
ATOM 4861 C C . ARG D 2 85 ? -21.841 36.532 77.740 1.00 68.76 72 ARG G C 1
ATOM 4862 O O . ARG D 2 85 ? -22.697 37.256 77.218 1.00 77.59 72 ARG G O 1
ATOM 4870 N N . ALA D 2 86 ? -20.600 36.954 77.982 1.00 53.63 73 ALA G N 1
ATOM 4871 C CA . ALA D 2 86 ? -20.147 38.278 77.582 1.00 49.71 73 ALA G CA 1
ATOM 4872 C C . ALA D 2 86 ? -19.766 38.349 76.111 1.00 64.05 73 ALA G C 1
ATOM 4873 O O . ALA D 2 86 ? -19.534 39.451 75.601 1.00 70.78 73 ALA G O 1
ATOM 4875 N N . ALA D 2 87 ? -19.696 37.208 75.422 1.00 63.25 74 ALA G N 1
ATOM 4876 C CA . ALA D 2 87 ? -19.330 37.204 74.011 1.00 68.04 74 ALA G CA 1
ATOM 4877 C C . ALA D 2 87 ? -20.384 37.872 73.139 1.00 69.33 74 ALA G C 1
ATOM 4878 O O . ALA D 2 87 ? -20.076 38.262 72.009 1.00 63.33 74 ALA G O 1
ATOM 4880 N N . VAL D 2 88 ? -21.616 38.011 73.633 1.00 75.89 75 VAL G N 1
ATOM 4881 C CA . VAL D 2 88 ? -22.654 38.685 72.858 1.00 70.60 75 VAL G CA 1
ATOM 4882 C C . VAL D 2 88 ? -22.268 40.137 72.609 1.00 71.06 75 VAL G C 1
ATOM 4883 O O . VAL D 2 88 ? -22.549 40.699 71.543 1.00 61.99 75 VAL G O 1
ATOM 4887 N N . ASP D 2 89 ? -21.616 40.766 73.587 1.00 83.10 76 ASP G N 1
ATOM 4888 C CA . ASP D 2 89 ? -21.132 42.133 73.446 1.00 87.67 76 ASP G CA 1
ATOM 4889 C C . ASP D 2 89 ? -19.707 42.188 72.908 1.00 78.51 76 ASP G C 1
ATOM 4890 O O . ASP D 2 89 ? -19.399 43.031 72.058 1.00 74.92 76 ASP G O 1
ATOM 4895 N N . ARG D 2 90 ? -18.856 41.265 73.337 1.00 66.46 77 ARG G N 1
ATOM 4896 C CA . ARG D 2 90 ? -17.428 41.363 72.956 1.00 51.47 77 ARG G CA 1
ATOM 4897 C C . ARG D 2 90 ? -17.202 40.868 71.537 1.00 55.09 77 ARG G C 1
ATOM 4898 O O . ARG D 2 90 ? -16.158 41.202 70.979 1.00 59.85 77 ARG G O 1
ATOM 4906 N N . VAL D 2 91 ? -18.140 40.107 70.984 1.00 56.85 78 VAL G N 1
ATOM 4907 C CA . VAL D 2 91 ? -18.016 39.648 69.604 1.00 62.96 78 VAL G CA 1
ATOM 4908 C C . VAL D 2 91 ? -19.025 40.373 68.725 1.00 58.14 78 VAL G C 1
ATOM 4909 O O . VAL D 2 91 ? -18.653 41.205 67.890 1.00 51.61 78 VAL G O 1
ATOM 4913 N N . CYS D 2 92 ? -20.308 40.059 68.909 1.00 47.58 79 CYS G N 1
ATOM 4914 C CA . CYS D 2 92 ? -21.338 40.527 67.986 1.00 51.24 79 CYS G CA 1
ATOM 4915 C C . CYS D 2 92 ? -21.466 42.046 68.015 1.00 59.18 79 CYS G C 1
ATOM 4916 O O . CYS D 2 92 ? -21.362 42.711 66.978 1.00 63.63 79 CYS G O 1
ATOM 4919 N N . ARG D 2 93 ? -21.698 42.616 69.199 1.00 58.10 80 ARG G N 1
ATOM 4920 C CA . ARG D 2 93 ? -21.872 44.062 69.290 1.00 55.08 80 ARG G CA 1
ATOM 4921 C C . ARG D 2 93 ? -20.579 44.809 68.985 1.00 54.22 80 ARG G C 1
ATOM 4922 O O . ARG D 2 93 ? -20.622 45.909 68.423 1.00 57.81 80 ARG G O 1
ATOM 4930 N N . HIS D 2 94 ? -19.428 44.235 69.341 1.00 53.15 81 HIS G N 1
ATOM 4931 C CA . HIS D 2 94 ? -18.158 44.899 69.066 1.00 53.81 81 HIS G CA 1
ATOM 4932 C C . HIS D 2 94 ? -17.870 44.938 67.570 1.00 58.74 81 HIS G C 1
ATOM 4933 O O . HIS D 2 94 ? -17.557 45.998 67.016 1.00 59.58 81 HIS G O 1
ATOM 4940 N N . ASN D 2 95 ? -17.968 43.788 66.898 1.00 56.97 82 ASN G N 1
ATOM 4941 C CA . ASN D 2 95 ? -17.680 43.737 65.470 1.00 58.77 82 ASN G CA 1
ATOM 4942 C C . ASN D 2 95 ? -18.720 44.475 64.639 1.00 56.09 82 ASN G C 1
ATOM 4943 O O . ASN D 2 95 ? -18.405 44.910 63.526 1.00 55.71 82 ASN G O 1
ATOM 4948 N N . TYR D 2 96 ? -19.946 44.629 65.148 1.00 46.37 83 TYR G N 1
ATOM 4949 C CA . TYR D 2 96 ? -20.952 45.385 64.411 1.00 55.15 83 TYR G CA 1
ATOM 4950 C C . TYR D 2 96 ? -20.568 46.854 64.293 1.00 63.97 83 TYR G C 1
ATOM 4951 O O . TYR D 2 96 ? -20.887 47.498 63.287 1.00 59.18 83 TYR G O 1
ATOM 4960 N N . GLN D 2 97 ? -19.892 47.400 65.307 1.00 72.10 84 GLN G N 1
ATOM 4961 C CA . GLN D 2 97 ? -19.397 48.768 65.210 1.00 71.33 84 GLN G CA 1
ATOM 4962 C C . GLN D 2 97 ? -18.324 48.898 64.138 1.00 72.03 84 GLN G C 1
ATOM 4963 O O . GLN D 2 97 ? -18.134 49.984 63.580 1.00 81.95 84 GLN G O 1
ATOM 4969 N N . LEU D 2 98 ? -17.612 47.808 63.840 1.00 67.56 85 LEU G N 1
ATOM 4970 C CA . LEU D 2 98 ? -16.670 47.817 62.728 1.00 60.46 85 LEU G CA 1
ATOM 4971 C C . LEU D 2 98 ? -17.380 47.690 61.388 1.00 64.17 85 LEU G C 1
ATOM 4972 O O . LEU D 2 98 ? -16.888 48.209 60.380 1.00 74.64 85 LEU G O 1
ATOM 4977 N N . GLU D 2 99 ? -18.530 47.011 61.356 1.00 59.51 86 GLU G N 1
ATOM 4978 C CA . GLU D 2 99 ? -19.284 46.896 60.114 1.00 59.53 86 GLU G CA 1
ATOM 4979 C C . GLU D 2 99 ? -19.945 48.215 59.737 1.00 58.69 86 GLU G C 1
ATOM 4980 O O . GLU D 2 99 ? -20.089 48.515 58.546 1.00 64.96 86 GLU G O 1
ATOM 4986 N N . LEU D 2 100 ? -20.355 49.009 60.731 1.00 60.70 87 LEU G N 1
ATOM 4987 C CA . LEU D 2 100 ? -20.988 50.294 60.454 1.00 63.11 87 LEU G CA 1
ATOM 4988 C C . LEU D 2 100 ? -20.052 51.255 59.734 1.00 61.59 87 LEU G C 1
ATOM 4989 O O . LEU D 2 100 ? -20.524 52.160 59.037 1.00 61.14 87 LEU G O 1
ATOM 4994 N N . ARG D 2 101 ? -18.741 51.079 59.882 1.00 61.17 88 ARG G N 1
ATOM 4995 C CA . ARG D 2 101 ? -17.758 51.957 59.265 1.00 70.47 88 ARG G CA 1
ATOM 4996 C C . ARG D 2 101 ? -17.154 51.365 57.997 1.00 60.66 88 ARG G C 1
ATOM 4997 O O . ARG D 2 101 ? -16.368 52.039 57.326 1.00 52.36 88 ARG G O 1
ATOM 5005 N N . THR D 2 102 ? -17.512 50.130 57.644 1.00 55.08 89 THR G N 1
ATOM 5006 C CA . THR D 2 102 ? -16.925 49.479 56.480 1.00 56.24 89 THR G CA 1
ATOM 5007 C C . THR D 2 102 ? -17.986 48.840 55.590 1.00 57.10 89 THR G C 1
ATOM 5008 O O . THR D 2 102 ? -18.370 49.413 54.566 1.00 66.17 89 THR G O 1
ATOM 5012 N N . THR D 2 103 ? -18.462 47.653 55.973 1.00 46.93 90 THR G N 1
ATOM 5013 C CA . THR D 2 103 ? -19.366 46.905 55.104 1.00 58.42 90 THR G CA 1
ATOM 5014 C C . THR D 2 103 ? -20.734 47.570 55.003 1.00 59.47 90 THR G C 1
ATOM 5015 O O . THR D 2 103 ? -21.318 47.633 53.915 1.00 65.95 90 THR G O 1
ATOM 5019 N N . LEU D 2 104 ? -21.262 48.075 56.120 1.00 46.76 91 LEU G N 1
ATOM 5020 C CA . LEU D 2 104 ? -22.592 48.674 56.106 1.00 47.51 91 LEU G CA 1
ATOM 5021 C C . LEU D 2 104 ? -22.633 50.028 55.408 1.00 54.67 91 LEU G C 1
ATOM 5022 O O . LEU D 2 104 ? -23.727 50.573 55.226 1.00 76.75 91 LEU G O 1
ATOM 5027 N N . GLN D 2 105 ? -21.486 50.581 55.015 1.00 49.86 92 GLN G N 1
ATOM 5028 C CA . GLN D 2 105 ? -21.451 51.787 54.200 1.00 61.22 92 GLN G CA 1
ATOM 5029 C C . GLN D 2 105 ? -21.186 51.502 52.728 1.00 74.00 92 GLN G C 1
ATOM 5030 O O . GLN D 2 105 ? -21.251 52.430 51.914 1.00 77.34 92 GLN G O 1
ATOM 5036 N N . ARG D 2 106 ? -20.888 50.256 52.369 1.00 71.58 93 ARG G N 1
ATOM 5037 C CA . ARG D 2 106 ? -20.654 49.910 50.972 1.00 71.33 93 ARG G CA 1
ATOM 5038 C C . ARG D 2 106 ? -21.949 50.048 50.183 1.00 56.26 93 ARG G C 1
ATOM 5039 O O . ARG D 2 106 ? -22.949 49.390 50.493 1.00 56.07 93 ARG G O 1
ATOM 5047 N N . ARG D 2 107 ? -21.931 50.902 49.162 1.00 50.27 94 ARG G N 1
ATOM 5048 C CA . ARG D 2 107 ? -23.093 51.137 48.314 1.00 50.50 94 ARG G CA 1
ATOM 5049 C C . ARG D 2 107 ? -22.632 51.169 46.867 1.00 51.38 94 ARG G C 1
ATOM 5050 O O . ARG D 2 107 ? -21.854 52.047 46.483 1.00 52.21 94 ARG G O 1
ATOM 5058 N N . VAL D 2 108 ? -23.108 50.217 46.069 1.00 50.20 95 VAL G N 1
ATOM 5059 C CA . VAL D 2 108 ? -22.770 50.124 44.653 1.00 56.40 95 VAL G CA 1
ATOM 5060 C C . VAL D 2 108 ? -24.035 50.383 43.848 1.00 57.88 95 VAL G C 1
ATOM 5061 O O . VAL D 2 108 ? -25.048 49.697 44.033 1.00 55.72 95 VAL G O 1
ATOM 5065 N N . GLU D 2 109 ? -23.977 51.374 42.954 1.00 61.35 96 GLU G N 1
ATOM 5066 C CA . GLU D 2 109 ? -25.128 51.679 42.117 1.00 61.76 96 GLU G CA 1
ATOM 5067 C C . GLU D 2 109 ? -25.248 50.654 40.990 1.00 53.04 96 GLU G C 1
ATOM 5068 O O . GLU D 2 109 ? -24.245 50.292 40.368 1.00 51.92 96 GLU G O 1
ATOM 5074 N N . PRO D 2 110 ? -26.454 50.172 40.712 1.00 57.73 97 PRO G N 1
ATOM 5075 C CA . PRO D 2 110 ? -26.627 49.130 39.697 1.00 49.96 97 PRO G CA 1
ATOM 5076 C C . PRO D 2 110 ? -26.562 49.676 38.277 1.00 52.35 97 PRO G C 1
ATOM 5077 O O . PRO D 2 110 ? -26.772 50.863 38.019 1.00 57.43 97 PRO G O 1
ATOM 5081 N N . THR D 2 111 ? -26.262 48.769 37.349 1.00 57.41 98 THR G N 1
ATOM 5082 C CA . THR D 2 111 ? -26.235 49.060 35.919 1.00 49.73 98 THR G CA 1
ATOM 5083 C C . THR D 2 111 ? -27.401 48.316 35.279 1.00 52.47 98 THR G C 1
ATOM 5084 O O . THR D 2 111 ? -27.411 47.081 35.240 1.00 65.25 98 THR G O 1
ATOM 5088 N N . VAL D 2 112 ? -28.381 49.066 34.783 1.00 49.45 99 VAL G N 1
ATOM 5089 C CA . VAL D 2 112 ? -29.620 48.510 34.251 1.00 49.85 99 VAL G CA 1
ATOM 5090 C C . VAL D 2 112 ? -29.619 48.658 32.735 1.00 49.28 99 VAL G C 1
ATOM 5091 O O . VAL D 2 112 ? -29.585 49.778 32.210 1.00 50.96 99 VAL G O 1
ATOM 5095 N N . THR D 2 113 ? -29.651 47.524 32.034 1.00 52.10 100 THR G N 1
ATOM 5096 C CA . THR D 2 113 ? -29.712 47.483 30.579 1.00 65.60 100 THR G CA 1
ATOM 5097 C C . THR D 2 113 ? -30.852 46.575 30.141 1.00 54.79 100 THR G C 1
ATOM 5098 O O . THR D 2 113 ? -31.120 45.550 30.774 1.00 45.82 100 THR G O 1
ATOM 5102 N N . ILE D 2 114 ? -31.522 46.957 29.055 1.00 49.36 101 ILE G N 1
ATOM 5103 C CA . ILE D 2 114 ? -32.632 46.196 28.491 1.00 50.81 101 ILE G CA 1
ATOM 5104 C C . ILE D 2 114 ? -32.199 45.643 27.141 1.00 47.13 101 ILE G C 1
ATOM 5105 O O . ILE D 2 114 ? -31.690 46.387 26.293 1.00 67.50 101 ILE G O 1
ATOM 5110 N N . SER D 2 115 ? -32.401 44.338 26.940 1.00 47.58 102 SER G N 1
ATOM 5111 C CA . SER D 2 115 ? -32.093 43.693 25.672 1.00 51.55 102 SER G CA 1
ATOM 5112 C C . SER D 2 115 ? -33.048 42.531 25.447 1.00 51.37 102 SER G C 1
ATOM 5113 O O . SER D 2 115 ? -33.355 41.798 26.399 1.00 51.73 102 SER G O 1
ATOM 5116 N N . PRO D 2 116 ? -33.533 42.337 24.224 1.00 58.76 103 PRO G N 1
ATOM 5117 C CA . PRO D 2 116 ? -34.421 41.204 23.953 1.00 56.42 103 PRO G CA 1
ATOM 5118 C C . PRO D 2 116 ? -33.654 39.895 23.862 1.00 57.74 103 PRO G C 1
ATOM 5119 O O . PRO D 2 116 ? -32.492 39.849 23.452 1.00 74.09 103 PRO G O 1
ATOM 5123 N N . SER D 2 117 ? -34.328 38.819 24.257 1.00 58.28 104 SER G N 1
ATOM 5124 C CA . SER D 2 117 ? -33.764 37.479 24.130 1.00 66.02 104 SER G CA 1
ATOM 5125 C C . SER D 2 117 ? -34.731 36.547 23.406 1.00 83.30 104 SER G C 1
ATOM 5126 O O . SER D 2 117 ? -35.939 36.785 23.379 1.00 68.38 104 SER G O 1
ATOM 5129 N N . ASN D 2 126 ? -42.342 36.699 22.327 1.00 86.96 113 ASN G N 1
ATOM 5130 C CA . ASN D 2 126 ? -41.189 37.588 22.400 1.00 91.51 113 ASN G CA 1
ATOM 5131 C C . ASN D 2 126 ? -40.899 37.961 23.851 1.00 85.18 113 ASN G C 1
ATOM 5132 O O . ASN D 2 126 ? -41.820 38.155 24.645 1.00 78.37 113 ASN G O 1
ATOM 5137 N N . LEU D 2 127 ? -39.617 38.062 24.194 1.00 90.17 114 LEU G N 1
ATOM 5138 C CA . LEU D 2 127 ? -39.182 38.242 25.571 1.00 65.36 114 LEU G CA 1
ATOM 5139 C C . LEU D 2 127 ? -38.319 39.489 25.705 1.00 56.75 114 LEU G C 1
ATOM 5140 O O . LEU D 2 127 ? -37.485 39.777 24.840 1.00 62.77 114 LEU G O 1
ATOM 5145 N N . LEU D 2 128 ? -38.528 40.227 26.795 1.00 53.75 115 LEU G N 1
ATOM 5146 C CA . LEU D 2 128 ? -37.755 41.419 27.118 1.00 56.11 115 LEU G CA 1
ATOM 5147 C C . LEU D 2 128 ? -37.068 41.206 28.460 1.00 54.01 115 LEU G C 1
ATOM 5148 O O . LEU D 2 128 ? -37.724 40.855 29.446 1.00 59.15 115 LEU G O 1
ATOM 5153 N N . VAL D 2 129 ? -35.756 41.421 28.497 1.00 47.76 116 VAL G N 1
ATOM 5154 C CA . VAL D 2 129 ? -34.933 41.110 29.662 1.00 43.75 116 VAL G CA 1
ATOM 5155 C C . VAL D 2 129 ? -34.293 42.394 30.171 1.00 45.86 116 VAL G C 1
ATOM 5156 O O . VAL D 2 129 ? -33.498 43.022 29.459 1.00 53.95 116 VAL G O 1
ATOM 5160 N N . CYS D 2 130 ? -34.640 42.783 31.396 1.00 42.54 117 CYS G N 1
ATOM 5161 C CA . CYS D 2 130 ? -34.000 43.898 32.084 1.00 42.80 117 CYS G CA 1
ATOM 5162 C C . CYS D 2 130 ? -32.967 43.334 33.052 1.00 42.16 117 CYS G C 1
ATOM 5163 O O . CYS D 2 130 ? -33.321 42.620 33.997 1.00 41.12 117 CYS G O 1
ATOM 5166 N N . SER D 2 131 ? -31.698 43.651 32.815 1.00 42.86 118 SER G N 1
ATOM 5167 C CA . SER D 2 131 ? -30.592 43.092 33.581 1.00 42.34 118 SER G CA 1
ATOM 5168 C C . SER D 2 131 ? -30.077 44.147 34.551 1.00 52.33 118 SER G C 1
ATOM 5169 O O . SER D 2 131 ? -29.575 45.194 34.127 1.00 49.38 118 SER G O 1
ATOM 5172 N N . VAL D 2 132 ? -30.201 43.869 35.845 1.00 47.30 119 VAL G N 1
ATOM 5173 C CA . VAL D 2 132 ? -29.687 44.734 36.899 1.00 43.99 119 VAL G CA 1
ATOM 5174 C C . VAL D 2 132 ? -28.445 44.063 37.467 1.00 42.76 119 VAL G C 1
ATOM 5175 O O . VAL D 2 132 ? -28.534 42.990 38.075 1.00 44.29 119 VAL G O 1
ATOM 5179 N N . THR D 2 133 ? -27.286 44.686 37.275 1.00 43.78 120 THR G N 1
ATOM 5180 C CA . THR D 2 133 ? -26.001 44.039 37.500 1.00 56.51 120 THR G CA 1
ATOM 5181 C C . THR D 2 133 ? -25.258 44.714 38.648 1.00 59.51 120 THR G C 1
ATOM 5182 O O . THR D 2 133 ? -25.623 45.802 39.100 1.00 56.05 120 THR G O 1
ATOM 5186 N N . ASP D 2 134 ? -24.160 44.109 39.086 1.00 50.73 121 ASP G N 1
ATOM 5187 C CA . ASP D 2 134 ? -23.293 44.670 40.145 1.00 50.43 121 ASP G CA 1
ATOM 5188 C C . ASP D 2 134 ? -23.981 45.651 41.072 1.00 45.01 121 ASP G C 1
ATOM 5189 O O . ASP D 2 134 ? -23.938 46.826 40.760 1.00 46.09 121 ASP G O 1
ATOM 5194 N N . PHE D 2 135 ? -24.520 45.195 42.208 1.00 52.68 122 PHE G N 1
ATOM 5195 C CA . PHE D 2 135 ? -25.012 46.190 43.151 1.00 47.08 122 PHE G CA 1
ATOM 5196 C C . PHE D 2 135 ? -24.933 45.625 44.562 1.00 43.76 122 PHE G C 1
ATOM 5197 O O . PHE D 2 135 ? -25.161 44.432 44.777 1.00 42.40 122 PHE G O 1
ATOM 5205 N N . TYR D 2 136 ? -24.586 46.491 45.518 1.00 47.38 123 TYR G N 1
ATOM 5206 C CA . TYR D 2 136 ? -24.567 46.165 46.938 1.00 46.98 123 TYR G CA 1
ATOM 5207 C C . TYR D 2 136 ? -25.140 47.384 47.655 1.00 53.13 123 TYR G C 1
ATOM 5208 O O . TYR D 2 136 ? -24.721 48.518 47.365 1.00 58.99 123 TYR G O 1
ATOM 5217 N N . PRO D 2 137 ? -26.101 47.206 48.579 1.00 47.07 124 PRO G N 1
ATOM 5218 C CA . PRO D 2 137 ? -26.600 45.949 49.148 1.00 43.70 124 PRO G CA 1
ATOM 5219 C C . PRO D 2 137 ? -27.599 45.216 48.259 1.00 54.44 124 PRO G C 1
ATOM 5220 O O . PRO D 2 137 ? -27.750 45.545 47.083 1.00 64.87 124 PRO G O 1
ATOM 5224 N N . ALA D 2 138 ? -28.277 44.226 48.837 1.00 53.90 125 ALA G N 1
ATOM 5225 C CA . ALA D 2 138 ? -29.151 43.329 48.092 1.00 45.92 125 ALA G CA 1
ATOM 5226 C C . ALA D 2 138 ? -30.595 43.782 47.917 1.00 50.55 125 ALA G C 1
ATOM 5227 O O . ALA D 2 138 ? -31.307 43.208 47.087 1.00 65.20 125 ALA G O 1
ATOM 5229 N N . GLN D 2 139 ? -31.046 44.783 48.668 1.00 51.20 126 GLN G N 1
ATOM 5230 C CA . GLN D 2 139 ? -32.439 45.215 48.584 1.00 52.15 126 GLN G CA 1
ATOM 5231 C C . GLN D 2 139 ? -32.649 45.957 47.269 1.00 55.71 126 GLN G C 1
ATOM 5232 O O . GLN D 2 139 ? -31.935 46.922 46.977 1.00 72.29 126 GLN G O 1
ATOM 5238 N N . ILE D 2 140 ? -33.621 45.504 46.473 1.00 50.96 127 ILE G N 1
ATOM 5239 C CA . ILE D 2 140 ? -33.940 46.118 45.188 1.00 57.91 127 ILE G CA 1
ATOM 5240 C C . ILE D 2 140 ? -35.435 45.932 44.978 1.00 64.14 127 ILE G C 1
ATOM 5241 O O . ILE D 2 140 ? -36.087 45.130 45.650 1.00 63.60 127 ILE G O 1
ATOM 5246 N N . LYS D 2 141 ? -35.976 46.686 44.024 1.00 61.49 128 LYS G N 1
ATOM 5247 C CA . LYS D 2 141 ? -37.360 46.518 43.591 1.00 61.67 128 LYS G CA 1
ATOM 5248 C C . LYS D 2 141 ? -37.427 46.911 42.123 1.00 67.83 128 LYS G C 1
ATOM 5249 O O . LYS D 2 141 ? -37.302 48.094 41.792 1.00 70.38 128 LYS G O 1
ATOM 5255 N N . VAL D 2 142 ? -37.621 45.927 41.249 1.00 66.47 129 VAL G N 1
ATOM 5256 C CA . VAL D 2 142 ? -37.654 46.141 39.807 1.00 59.30 129 VAL G CA 1
ATOM 5257 C C . VAL D 2 142 ? -39.093 46.006 39.331 1.00 48.78 129 VAL G C 1
ATOM 5258 O O . VAL D 2 142 ? -39.757 45.002 39.618 1.00 58.23 129 VAL G O 1
ATOM 5262 N N . ARG D 2 143 ? -39.571 47.012 38.605 1.00 50.57 130 ARG G N 1
ATOM 5263 C CA . ARG D 2 143 ? -40.913 47.011 38.044 1.00 47.56 130 ARG G CA 1
ATOM 5264 C C . ARG D 2 143 ? -40.846 47.166 36.532 1.00 47.40 130 ARG G C 1
ATOM 5265 O O . ARG D 2 143 ? -39.954 47.831 35.997 1.00 47.78 130 ARG G O 1
ATOM 5273 N N . TRP D 2 144 ? -41.804 46.547 35.848 1.00 50.48 131 TRP G N 1
ATOM 5274 C CA . TRP D 2 144 ? -41.954 46.669 34.404 1.00 60.05 131 TRP G CA 1
ATOM 5275 C C . TRP D 2 144 ? -43.181 47.514 34.096 1.00 61.15 131 TRP G C 1
ATOM 5276 O O . TRP D 2 144 ? -44.251 47.296 34.673 1.00 72.94 131 TRP G O 1
ATOM 5287 N N . PHE D 2 145 ? -43.020 48.475 33.192 1.00 56.78 132 PHE G N 1
ATOM 5288 C CA . PHE D 2 145 ? -44.095 49.367 32.787 1.00 71.12 132 PHE G CA 1
ATOM 5289 C C . PHE D 2 145 ? -44.291 49.286 31.280 1.00 76.20 132 PHE G C 1
ATOM 5290 O O . PHE D 2 145 ? -43.319 49.242 30.518 1.00 63.54 132 PHE G O 1
ATOM 5298 N N . ARG D 2 146 ? -45.552 49.261 30.858 1.00 71.40 133 ARG G N 1
ATOM 5299 C CA . ARG D 2 146 ? -45.925 49.262 29.445 1.00 65.36 133 ARG G CA 1
ATOM 5300 C C . ARG D 2 146 ? -46.817 50.475 29.210 1.00 78.74 133 ARG G C 1
ATOM 5301 O O . ARG D 2 146 ? -48.022 50.426 29.477 1.00 90.12 133 ARG G O 1
ATOM 5309 N N . ASN D 2 147 ? -46.218 51.562 28.719 1.00 80.17 134 ASN G N 1
ATOM 5310 C CA . ASN D 2 147 ? -46.923 52.815 28.454 1.00 74.79 134 ASN G CA 1
ATOM 5311 C C . ASN D 2 147 ? -47.594 53.342 29.724 1.00 88.81 134 ASN G C 1
ATOM 5312 O O . ASN D 2 147 ? -48.820 53.431 29.826 1.00 87.54 134 ASN G O 1
ATOM 5317 N N . ASP D 2 148 ? -46.755 53.688 30.703 1.00 94.04 135 ASP G N 1
ATOM 5318 C CA . ASP D 2 148 ? -47.183 54.289 31.966 1.00 100.74 135 ASP G CA 1
ATOM 5319 C C . ASP D 2 148 ? -48.158 53.403 32.735 1.00 105.49 135 ASP G C 1
ATOM 5320 O O . ASP D 2 148 ? -48.905 53.892 33.589 1.00 106.98 135 ASP G O 1
ATOM 5325 N N . GLN D 2 149 ? -48.165 52.102 32.453 1.00 86.81 136 GLN G N 1
ATOM 5326 C CA . GLN D 2 149 ? -49.014 51.148 33.155 1.00 87.27 136 GLN G CA 1
ATOM 5327 C C . GLN D 2 149 ? -48.155 49.979 33.607 1.00 77.65 136 GLN G C 1
ATOM 5328 O O . GLN D 2 149 ? -47.500 49.333 32.784 1.00 80.47 136 GLN G O 1
ATOM 5334 N N . GLU D 2 150 ? -48.160 49.713 34.911 1.00 74.17 137 GLU G N 1
ATOM 5335 C CA . GLU D 2 150 ? -47.324 48.660 35.470 1.00 84.18 137 GLU G CA 1
ATOM 5336 C C . GLU D 2 150 ? -47.835 47.292 35.038 1.00 84.21 137 GLU G C 1
ATOM 5337 O O . GLU D 2 150 ? -49.040 47.026 35.077 1.00 83.56 137 GLU G O 1
ATOM 5343 N N . GLU D 2 151 ? -46.896 46.432 34.642 1.00 80.09 138 GLU G N 1
ATOM 5344 C CA . GLU D 2 151 ? -47.241 45.066 34.192 1.00 86.18 138 GLU G CA 1
ATOM 5345 C C . GLU D 2 151 ? -46.930 44.070 35.308 1.00 89.84 138 GLU G C 1
ATOM 5346 O O . GLU D 2 151 ? -45.767 43.695 35.444 1.00 71.85 138 GLU G O 1
ATOM 5352 N N . THR D 2 152 ? -47.934 43.708 36.097 1.00 104.69 139 THR G N 1
ATOM 5353 C CA . THR D 2 152 ? -47.775 42.730 37.196 1.00 102.69 139 THR G CA 1
ATOM 5354 C C . THR D 2 152 ? -47.532 41.305 36.710 1.00 99.19 139 THR G C 1
ATOM 5355 O O . THR D 2 152 ? -46.724 40.617 37.337 1.00 86.46 139 THR G O 1
ATOM 5359 N N . ALA D 2 153 ? -48.231 40.860 35.670 1.00 101.78 140 ALA G N 1
ATOM 5360 C CA . ALA D 2 153 ? -48.142 39.442 35.254 1.00 88.60 140 ALA G CA 1
ATOM 5361 C C . ALA D 2 153 ? -47.410 39.359 33.939 1.00 81.77 140 ALA G C 1
ATOM 5362 O O . ALA D 2 153 ? -47.332 40.379 33.249 1.00 92.70 140 ALA G O 1
ATOM 5364 N N . GLY D 2 154 ? -46.914 38.183 33.600 1.00 55.80 141 GLY G N 1
ATOM 5365 C CA . GLY D 2 154 ? -46.085 38.108 32.388 1.00 70.39 141 GLY G CA 1
ATOM 5366 C C . GLY D 2 154 ? -44.664 38.481 32.721 1.00 70.01 141 GLY G C 1
ATOM 5367 O O . GLY D 2 154 ? -43.833 38.476 31.820 1.00 54.69 141 GLY G O 1
ATOM 5368 N N . VAL D 2 155 ? -44.405 38.749 33.996 1.00 65.55 142 VAL G N 1
ATOM 5369 C CA . VAL D 2 155 ? -43.037 39.097 34.442 1.00 48.79 142 VAL G CA 1
ATOM 5370 C C . VAL D 2 155 ? -42.489 37.904 35.208 1.00 47.67 142 VAL G C 1
ATOM 5371 O O . VAL D 2 155 ? -43.169 37.403 36.097 1.00 61.82 142 VAL G O 1
ATOM 5375 N N . VAL D 2 156 ? -41.340 37.415 34.779 1.00 45.30 143 VAL G N 1
ATOM 5376 C CA . VAL D 2 156 ? -40.664 36.314 35.495 1.00 48.15 143 VAL G CA 1
ATOM 5377 C C . VAL D 2 156 ? -39.296 36.870 35.850 1.00 44.13 143 VAL G C 1
ATOM 5378 O O . VAL D 2 156 ? -38.656 37.435 34.986 1.00 43.44 143 VAL G O 1
ATOM 5382 N N . SER D 2 157 ? -38.917 36.777 37.111 1.00 46.50 144 SER G N 1
ATOM 5383 C CA . SER D 2 157 ? -37.620 37.275 37.538 1.00 41.98 144 SER G CA 1
ATOM 5384 C C . SER D 2 157 ? -36.798 36.144 38.137 1.00 36.97 144 SER G C 1
ATOM 5385 O O . SER D 2 157 ? -37.329 35.283 38.846 1.00 43.71 144 SER G O 1
ATOM 5388 N N . THR D 2 158 ? -35.502 36.150 37.841 1.00 34.85 145 THR G N 1
ATOM 5389 C CA . THR D 2 158 ? -34.588 35.201 38.442 1.00 35.83 145 THR G CA 1
ATOM 5390 C C . THR D 2 158 ? -34.422 35.516 39.926 1.00 45.70 145 THR G C 1
ATOM 5391 O O . THR D 2 158 ? -34.708 36.631 40.368 1.00 36.99 145 THR G O 1
ATOM 5395 N N . PRO D 2 159 ? -33.971 34.548 40.723 1.00 42.40 146 PRO G N 1
ATOM 5396 C CA . PRO D 2 159 ? -33.672 34.845 42.128 1.00 37.21 146 PRO G CA 1
ATOM 5397 C C . PRO D 2 159 ? -32.515 35.825 42.240 1.00 47.46 146 PRO G C 1
ATOM 5398 O O . PRO D 2 159 ? -31.842 36.163 41.265 1.00 53.15 146 PRO G O 1
ATOM 5402 N N . LEU D 2 160 ? -32.292 36.295 43.463 1.00 38.36 147 LEU G N 1
ATOM 5403 C CA . LEU D 2 160 ? -31.181 37.200 43.726 1.00 35.46 147 LEU G CA 1
ATOM 5404 C C . LEU D 2 160 ? -29.874 36.450 43.514 1.00 46.43 147 LEU G C 1
ATOM 5405 O O . LEU D 2 160 ? -29.561 35.509 44.250 1.00 50.78 147 LEU G O 1
ATOM 5410 N N . ILE D 2 161 ? -29.111 36.861 42.508 1.00 41.08 148 ILE G N 1
ATOM 5411 C CA . ILE D 2 161 ? -27.891 36.163 42.120 1.00 35.18 148 ILE G CA 1
ATOM 5412 C C . ILE D 2 161 ? -26.714 36.782 42.863 1.00 38.21 148 ILE G C 1
ATOM 5413 O O . ILE D 2 161 ? -26.380 37.953 42.654 1.00 42.67 148 ILE G O 1
ATOM 5418 N N . ARG D 2 162 ? -26.086 35.993 43.732 1.00 38.49 149 ARG G N 1
ATOM 5419 C CA . ARG D 2 162 ? -24.904 36.425 44.467 1.00 35.56 149 ARG G CA 1
ATOM 5420 C C . ARG D 2 162 ? -23.661 36.114 43.642 1.00 35.76 149 ARG G C 1
ATOM 5421 O O . ARG D 2 162 ? -23.357 34.943 43.388 1.00 41.25 149 ARG G O 1
ATOM 5429 N N . ASN D 2 163 ? -22.946 37.160 43.225 1.00 51.12 150 ASN G N 1
ATOM 5430 C CA . ASN D 2 163 ? -21.750 36.978 42.412 1.00 59.12 150 ASN G CA 1
ATOM 5431 C C . ASN D 2 163 ? -20.551 36.507 43.224 1.00 55.60 150 ASN G C 1
ATOM 5432 O O . ASN D 2 163 ? -19.630 35.912 42.653 1.00 54.87 150 ASN G O 1
ATOM 5437 N N . GLY D 2 164 ? -20.538 36.755 44.533 1.00 49.01 151 GLY G N 1
ATOM 5438 C CA . GLY D 2 164 ? -19.465 36.331 45.401 1.00 36.73 151 GLY G CA 1
ATOM 5439 C C . GLY D 2 164 ? -18.419 37.390 45.683 1.00 49.22 151 GLY G C 1
ATOM 5440 O O . GLY D 2 164 ? -17.689 37.268 46.674 1.00 56.20 151 GLY G O 1
ATOM 5441 N N . ASP D 2 165 ? -18.326 38.421 44.847 1.00 46.13 152 ASP G N 1
ATOM 5442 C CA . ASP D 2 165 ? -17.376 39.515 45.044 1.00 39.92 152 ASP G CA 1
ATOM 5443 C C . ASP D 2 165 ? -18.051 40.745 45.637 1.00 41.39 152 ASP G C 1
ATOM 5444 O O . ASP D 2 165 ? -17.756 41.877 45.241 1.00 41.77 152 ASP G O 1
ATOM 5449 N N . TRP D 2 166 ? -18.971 40.534 46.582 1.00 51.14 153 TRP G N 1
ATOM 5450 C CA . TRP D 2 166 ? -19.699 41.615 47.250 1.00 57.39 153 TRP G CA 1
ATOM 5451 C C . TRP D 2 166 ? -20.514 42.439 46.255 1.00 50.46 153 TRP G C 1
ATOM 5452 O O . TRP D 2 166 ? -20.653 43.655 46.392 1.00 42.31 153 TRP G O 1
ATOM 5463 N N . THR D 2 167 ? -21.064 41.764 45.246 1.00 50.09 154 THR G N 1
ATOM 5464 C CA . THR D 2 167 ? -21.993 42.370 44.304 1.00 42.84 154 THR G CA 1
ATOM 5465 C C . THR D 2 167 ? -23.112 41.383 44.008 1.00 50.55 154 THR G C 1
ATOM 5466 O O . THR D 2 167 ? -22.912 40.166 44.039 1.00 50.03 154 THR G O 1
ATOM 5470 N N . PHE D 2 168 ? -24.293 41.921 43.719 1.00 41.18 155 PHE G N 1
ATOM 5471 C CA . PHE D 2 168 ? -25.465 41.131 43.375 1.00 39.31 155 PHE G CA 1
ATOM 5472 C C . PHE D 2 168 ? -25.957 41.513 41.987 1.00 39.80 155 PHE G C 1
ATOM 5473 O O . PHE D 2 168 ? -25.690 42.610 41.490 1.00 41.96 155 PHE G O 1
ATOM 5481 N N . GLN D 2 169 ? -26.676 40.588 41.356 1.00 44.19 156 GLN G N 1
ATOM 5482 C CA . GLN D 2 169 ? -27.337 40.864 40.090 1.00 40.34 156 GLN G CA 1
ATOM 5483 C C . GLN D 2 169 ? -28.686 40.158 40.067 1.00 38.41 156 GLN G C 1
ATOM 5484 O O . GLN D 2 169 ? -28.932 39.217 40.826 1.00 40.90 156 GLN G O 1
ATOM 5490 N N . ILE D 2 170 ? -29.566 40.633 39.186 1.00 38.82 157 ILE G N 1
ATOM 5491 C CA . ILE D 2 170 ? -30.891 40.049 39.022 1.00 38.13 157 ILE G CA 1
ATOM 5492 C C . ILE D 2 170 ? -31.321 40.248 37.577 1.00 38.95 157 ILE G C 1
ATOM 5493 O O . ILE D 2 170 ? -30.912 41.207 36.915 1.00 48.41 157 ILE G O 1
ATOM 5498 N N . LEU D 2 171 ? -32.136 39.320 37.080 1.00 38.05 158 LEU G N 1
ATOM 5499 C CA . LEU D 2 171 ? -32.673 39.380 35.724 1.00 37.89 158 LEU G CA 1
ATOM 5500 C C . LEU D 2 171 ? -34.193 39.349 35.811 1.00 37.63 158 LEU G C 1
ATOM 5501 O O . LEU D 2 171 ? -34.775 38.337 36.218 1.00 43.25 158 LEU G O 1
ATOM 5506 N N . VAL D 2 172 ? -34.835 40.450 35.430 1.00 38.56 159 VAL G N 1
ATOM 5507 C CA . VAL D 2 172 ? -36.290 40.563 35.432 1.00 41.06 159 VAL G CA 1
ATOM 5508 C C . VAL D 2 172 ? -36.754 40.540 33.983 1.00 38.69 159 VAL G C 1
ATOM 5509 O O . VAL D 2 172 ? -36.454 41.457 33.207 1.00 46.74 159 VAL G O 1
ATOM 5513 N N . MET D 2 173 ? -37.487 39.493 33.618 1.00 49.88 160 MET G N 1
ATOM 5514 C CA . MET D 2 173 ? -37.877 39.226 32.244 1.00 53.90 160 MET G CA 1
ATOM 5515 C C . MET D 2 173 ? -39.372 39.466 32.070 1.00 48.59 160 MET G C 1
ATOM 5516 O O . MET D 2 173 ? -40.150 39.384 33.023 1.00 54.90 160 MET G O 1
ATOM 5521 N N . LEU D 2 174 ? -39.771 39.758 30.832 1.00 59.41 161 LEU G N 1
ATOM 5522 C CA . LEU D 2 174 ? -41.147 40.156 30.557 1.00 61.20 161 LEU G CA 1
ATOM 5523 C C . LEU D 2 174 ? -41.593 39.645 29.196 1.00 65.72 161 LEU G C 1
ATOM 5524 O O . LEU D 2 174 ? -40.873 39.797 28.205 1.00 62.99 161 LEU G O 1
ATOM 5529 N N . GLU D 2 175 ? -42.783 39.047 29.158 1.00 65.63 162 GLU G N 1
ATOM 5530 C CA . GLU D 2 175 ? -43.404 38.621 27.912 1.00 57.24 162 GLU G CA 1
ATOM 5531 C C . GLU D 2 175 ? -44.251 39.758 27.357 1.00 61.60 162 GLU G C 1
ATOM 5532 O O . GLU D 2 175 ? -44.969 40.433 28.100 1.00 52.53 162 GLU G O 1
ATOM 5538 N N . MET D 2 176 ? -44.164 39.966 26.044 1.00 68.49 163 MET G N 1
ATOM 5539 C CA . MET D 2 176 ? -44.808 41.111 25.419 1.00 74.95 163 MET G CA 1
ATOM 5540 C C . MET D 2 176 ? -45.348 40.729 24.049 1.00 81.29 163 MET G C 1
ATOM 5541 O O . MET D 2 176 ? -44.882 39.781 23.412 1.00 84.79 163 MET G O 1
ATOM 5546 N N . THR D 2 177 ? -46.347 41.493 23.605 1.00 85.02 164 THR G N 1
ATOM 5547 C CA . THR D 2 177 ? -46.833 41.478 22.227 1.00 85.25 164 THR G CA 1
ATOM 5548 C C . THR D 2 177 ? -46.662 42.897 21.702 1.00 85.61 164 THR G C 1
ATOM 5549 O O . THR D 2 177 ? -47.593 43.715 21.778 1.00 90.82 164 THR G O 1
ATOM 5553 N N . PRO D 2 178 ? -45.486 43.235 21.172 1.00 73.58 165 PRO G N 1
ATOM 5554 C CA . PRO D 2 178 ? -45.184 44.641 20.868 1.00 76.78 165 PRO G CA 1
ATOM 5555 C C . PRO D 2 178 ? -46.081 45.188 19.767 1.00 91.84 165 PRO G C 1
ATOM 5556 O O . PRO D 2 178 ? -46.199 44.600 18.690 1.00 96.89 165 PRO G O 1
ATOM 5560 N N . GLN D 2 179 ? -46.710 46.323 20.050 1.00 91.96 166 GLN G N 1
ATOM 5561 C CA . GLN D 2 179 ? -47.480 47.076 19.074 1.00 79.68 166 GLN G CA 1
ATOM 5562 C C . GLN D 2 179 ? -46.704 48.318 18.656 1.00 71.58 166 GLN G C 1
ATOM 5563 O O . GLN D 2 179 ? -45.650 48.642 19.210 1.00 81.79 166 GLN G O 1
ATOM 5569 N N . ARG D 2 180 ? -47.245 49.016 17.662 1.00 82.06 167 ARG G N 1
ATOM 5570 C CA . ARG D 2 180 ? -46.573 50.183 17.110 1.00 71.05 167 ARG G CA 1
ATOM 5571 C C . ARG D 2 180 ? -46.551 51.319 18.125 1.00 66.76 167 ARG G C 1
ATOM 5572 O O . ARG D 2 180 ? -47.566 51.624 18.757 1.00 71.13 167 ARG G O 1
ATOM 5580 N N . GLY D 2 181 ? -45.386 51.943 18.282 1.00 56.16 168 GLY G N 1
ATOM 5581 C CA . GLY D 2 181 ? -45.250 53.063 19.191 1.00 59.96 168 GLY G CA 1
ATOM 5582 C C . GLY D 2 181 ? -45.347 52.721 20.659 1.00 83.29 168 GLY G C 1
ATOM 5583 O O . GLY D 2 181 ? -45.496 53.630 21.482 1.00 88.51 168 GLY G O 1
ATOM 5584 N N . ASP D 2 182 ? -45.273 51.442 21.018 1.00 78.86 169 ASP G N 1
ATOM 5585 C CA . ASP D 2 182 ? -45.340 51.042 22.416 1.00 61.98 169 ASP G CA 1
ATOM 5586 C C . ASP D 2 182 ? -43.970 51.180 23.065 1.00 65.59 169 ASP G C 1
ATOM 5587 O O . ASP D 2 182 ? -42.967 50.696 22.532 1.00 65.97 169 ASP G O 1
ATOM 5592 N N . VAL D 2 183 ? -43.930 51.849 24.214 1.00 63.97 170 VAL G N 1
ATOM 5593 C CA . VAL D 2 183 ? -42.700 52.072 24.965 1.00 56.83 170 VAL G CA 1
ATOM 5594 C C . VAL D 2 183 ? -42.724 51.183 26.199 1.00 71.56 170 VAL G C 1
ATOM 5595 O O . VAL D 2 183 ? -43.742 51.108 26.898 1.00 75.21 170 VAL G O 1
ATOM 5599 N N . TYR D 2 184 ? -41.606 50.511 26.465 1.00 75.60 171 TYR G N 1
ATOM 5600 C CA . TYR D 2 184 ? -41.452 49.661 27.637 1.00 53.39 171 TYR G CA 1
ATOM 5601 C C . TYR D 2 184 ? -40.342 50.224 28.511 1.00 64.14 171 TYR G C 1
ATOM 5602 O O . TYR D 2 184 ? -39.252 50.529 28.016 1.00 73.05 171 TYR G O 1
ATOM 5611 N N . THR D 2 185 ? -40.619 50.358 29.805 1.00 68.08 172 THR G N 1
ATOM 5612 C CA . THR D 2 185 ? -39.699 50.978 30.749 1.00 63.79 172 THR G CA 1
ATOM 5613 C C . THR D 2 185 ? -39.416 50.027 31.904 1.00 65.04 172 THR G C 1
ATOM 5614 O O . THR D 2 185 ? -40.328 49.372 32.419 1.00 64.90 172 THR G O 1
ATOM 5618 N N . CYS D 2 186 ? -38.150 49.957 32.307 1.00 67.31 173 CYS G N 1
ATOM 5619 C CA . CYS D 2 186 ? -37.727 49.164 33.456 1.00 54.52 173 CYS G CA 1
ATOM 5620 C C . CYS D 2 186 ? -37.480 50.100 34.634 1.00 52.49 173 CYS G C 1
ATOM 5621 O O . CYS D 2 186 ? -36.568 50.933 34.589 1.00 66.53 173 CYS G O 1
ATOM 5624 N N . HIS D 2 187 ? -38.294 49.963 35.678 1.00 56.39 174 HIS G N 1
ATOM 5625 C CA . HIS D 2 187 ? -38.239 50.826 36.851 1.00 55.08 174 HIS G CA 1
ATOM 5626 C C . HIS D 2 187 ? -37.492 50.102 37.965 1.00 64.05 174 HIS G C 1
ATOM 5627 O O . HIS D 2 187 ? -37.926 49.034 38.411 1.00 63.36 174 HIS G O 1
ATOM 5634 N N . VAL D 2 188 ? -36.378 50.679 38.411 1.00 64.37 175 VAL G N 1
ATOM 5635 C CA . VAL D 2 188 ? -35.474 50.028 39.354 1.00 68.46 175 VAL G CA 1
ATOM 5636 C C . VAL D 2 188 ? -35.187 50.981 40.507 1.00 66.51 175 VAL G C 1
ATOM 5637 O O . VAL D 2 188 ? -34.661 52.080 40.292 1.00 73.82 175 VAL G O 1
ATOM 5641 N N . GLU D 2 189 ? -35.528 50.560 41.723 1.00 56.25 176 GLU G N 1
ATOM 5642 C CA . GLU D 2 189 ? -35.238 51.306 42.938 1.00 58.99 176 GLU G CA 1
ATOM 5643 C C . GLU D 2 189 ? -34.152 50.595 43.738 1.00 74.93 176 GLU G C 1
ATOM 5644 O O . GLU D 2 189 ? -34.078 49.363 43.752 1.00 71.03 176 GLU G O 1
ATOM 5650 N N . HIS D 2 190 ? -33.308 51.381 44.407 1.00 81.61 177 HIS G N 1
ATOM 5651 C CA . HIS D 2 190 ? -32.173 50.841 45.143 1.00 65.78 177 HIS G CA 1
ATOM 5652 C C . HIS D 2 190 ? -31.767 51.844 46.211 1.00 64.48 177 HIS G C 1
ATOM 5653 O O . HIS D 2 190 ? -31.884 53.054 45.990 1.00 66.45 177 HIS G O 1
ATOM 5660 N N . PRO D 2 191 ? -31.298 51.380 47.375 1.00 65.26 178 PRO G N 1
ATOM 5661 C CA . PRO D 2 191 ? -30.890 52.327 48.428 1.00 70.90 178 PRO G CA 1
ATOM 5662 C C . PRO D 2 191 ? -29.746 53.243 48.027 1.00 76.35 178 PRO G C 1
ATOM 5663 O O . PRO D 2 191 ? -29.688 54.384 48.504 1.00 81.90 178 PRO G O 1
ATOM 5667 N N . SER D 2 192 ? -28.861 52.762 47.166 1.00 72.20 179 SER G N 1
ATOM 5668 C CA . SER D 2 192 ? -27.735 53.580 46.669 1.00 70.70 179 SER G CA 1
ATOM 5669 C C . SER D 2 192 ? -28.270 54.642 45.730 1.00 82.48 179 SER G C 1
ATOM 5670 O O . SER D 2 192 ? -27.519 55.560 45.388 1.00 85.99 179 SER G O 1
A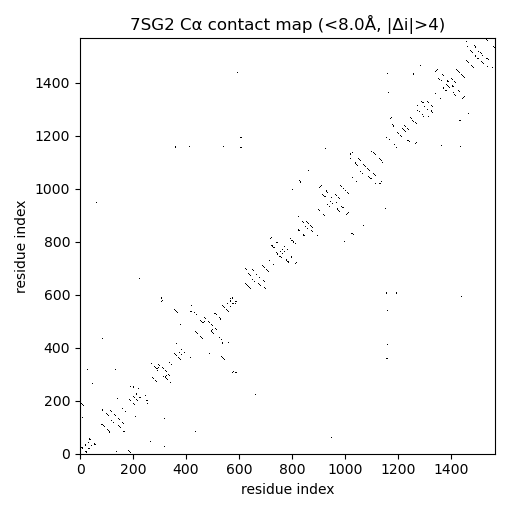TOM 5673 N N . LEU D 2 193 ? -29.522 54.508 45.322 1.00 75.75 180 LEU G N 1
ATOM 5674 C CA . LEU D 2 193 ? -30.039 55.432 44.296 1.00 86.47 180 LEU G CA 1
ATOM 5675 C C . LEU D 2 193 ? -30.970 56.453 44.932 1.00 92.25 180 LEU G C 1
ATOM 5676 O O . LEU D 2 193 ? -31.956 56.045 45.552 1.00 93.96 180 LEU G O 1
ATOM 5681 N N . GLN D 2 194 ? -30.654 57.731 44.760 1.00 93.99 181 GLN G N 1
ATOM 5682 C CA . GLN D 2 194 ? -31.504 58.831 45.276 1.00 98.78 181 GLN G CA 1
ATOM 5683 C C . GLN D 2 194 ? -32.846 58.812 44.548 1.00 101.61 181 GLN G C 1
ATOM 5684 O O . GLN D 2 194 ? -33.876 59.030 45.208 1.00 98.94 181 GLN G O 1
ATOM 5690 N N . SER D 2 195 ? -32.822 58.559 43.238 1.00 104.17 182 SER G N 1
ATOM 5691 C CA . SER D 2 195 ? -34.053 58.550 42.416 1.00 90.10 182 SER G CA 1
ATOM 5692 C C . SER D 2 195 ? -34.047 57.314 41.506 1.00 83.05 182 SER G C 1
ATOM 5693 O O . SER D 2 195 ? -32.978 57.025 40.958 1.00 78.37 182 SER G O 1
ATOM 5696 N N . PRO D 2 196 ? -35.161 56.570 41.305 1.00 79.18 183 PRO G N 1
ATOM 5697 C CA . PRO D 2 196 ? -35.110 55.351 40.489 1.00 73.51 183 PRO G CA 1
ATOM 5698 C C . PRO D 2 196 ? -34.648 55.638 39.067 1.00 78.37 183 PRO G C 1
ATOM 5699 O O . PRO D 2 196 ? -34.823 56.738 38.540 1.00 88.33 183 PRO G O 1
ATOM 5703 N N . ILE D 2 197 ? -34.010 54.605 38.512 1.00 70.30 184 ILE G N 1
ATOM 5704 C CA . ILE D 2 197 ? -33.465 54.695 37.140 1.00 79.22 184 ILE G CA 1
ATOM 5705 C C . ILE D 2 197 ? -34.531 54.167 36.204 1.00 92.21 184 ILE G C 1
ATOM 5706 O O . ILE D 2 197 ? -35.115 53.123 36.506 1.00 85.59 184 ILE G O 1
ATOM 5711 N N . THR D 2 198 ? -34.778 54.895 35.125 1.00 106.12 185 THR G N 1
ATOM 5712 C CA . THR D 2 198 ? -35.732 54.435 34.106 1.00 95.02 185 THR G CA 1
ATOM 5713 C C . THR D 2 198 ? -34.921 54.152 32.851 1.00 94.51 185 THR G C 1
ATOM 5714 O O . THR D 2 198 ? -34.282 55.083 32.348 1.00 106.17 185 THR G O 1
ATOM 5718 N N . VAL D 2 199 ? -34.922 52.908 32.396 1.00 60.63 186 VAL G N 1
ATOM 5719 C CA . VAL D 2 199 ? -34.246 52.566 31.122 1.00 76.70 186 VAL G CA 1
ATOM 5720 C C . VAL D 2 199 ? -35.397 52.257 30.189 1.00 82.89 186 VAL G C 1
ATOM 5721 O O . VAL D 2 199 ? -36.312 51.561 30.629 1.00 78.68 186 VAL G O 1
ATOM 5725 N N . GLU D 2 200 ? -35.378 52.795 28.974 1.00 76.36 187 GLU G N 1
ATOM 5726 C CA . GLU D 2 200 ? -36.565 52.645 28.113 1.00 69.91 187 GLU G CA 1
ATOM 5727 C C . GLU D 2 200 ? -36.268 51.813 26.878 1.00 60.53 187 GLU G C 1
ATOM 5728 O O . GLU D 2 200 ? -35.153 51.905 26.372 1.00 75.03 187 GLU G O 1
ATOM 5734 N N . TRP D 2 201 ? -37.237 51.017 26.440 1.00 57.33 188 TRP G N 1
ATOM 5735 C CA . TRP D 2 201 ? -37.109 50.258 25.203 1.00 76.05 188 TRP G CA 1
ATOM 5736 C C . TRP D 2 201 ? -38.375 50.465 24.387 1.00 77.67 188 TRP G C 1
ATOM 5737 O O . TRP D 2 201 ? -39.481 50.379 24.927 1.00 71.92 188 TRP G O 1
ATOM 5748 N N . ARG D 2 202 ? -38.213 50.734 23.093 1.00 86.21 189 ARG G N 1
ATOM 5749 C CA . ARG D 2 202 ? -39.356 50.991 22.231 1.00 76.76 189 ARG G CA 1
ATOM 5750 C C . ARG D 2 202 ? -39.076 50.443 20.840 1.00 74.01 189 ARG G C 1
ATOM 5751 O O . ARG D 2 202 ? -37.935 50.454 20.368 1.00 82.37 189 ARG G O 1
ATOM 5759 N N . ALA D 2 203 ? -40.136 49.973 20.189 1.00 73.35 190 ALA G N 1
ATOM 5760 C CA . ALA D 2 203 ? -40.054 49.437 18.835 1.00 86.79 190 ALA G CA 1
ATOM 5761 C C . ALA D 2 203 ? -41.453 49.257 18.255 1.00 99.98 190 ALA G C 1
ATOM 5762 O O . ALA D 2 203 ? -42.375 48.835 18.954 1.00 89.40 190 ALA G O 1
ATOM 5764 N N . LYS E 3 3 ? -82.127 17.913 39.573 1.00 83.98 3 LYS D N 1
ATOM 5765 C CA . LYS E 3 3 ? -81.400 18.789 40.483 1.00 89.60 3 LYS D CA 1
ATOM 5766 C C . LYS E 3 3 ? -81.944 20.208 40.418 1.00 95.66 3 LYS D C 1
ATOM 5767 O O . LYS E 3 3 ? -81.916 20.939 41.406 1.00 104.14 3 LYS D O 1
ATOM 5773 N N . THR E 3 4 ? -82.435 20.597 39.245 1.00 96.50 4 THR D N 1
ATOM 5774 C CA . THR E 3 4 ? -82.985 21.926 39.030 1.00 93.62 4 THR D CA 1
ATOM 5775 C C . THR E 3 4 ? -84.373 21.812 38.422 1.00 95.49 4 THR D C 1
ATOM 5776 O O . THR E 3 4 ? -84.638 20.916 37.616 1.00 97.77 4 THR D O 1
ATOM 5780 N N . THR E 3 5 ? -85.257 22.721 38.816 1.00 95.00 5 THR D N 1
ATOM 5781 C CA . THR E 3 5 ? -86.601 22.815 38.261 1.00 84.66 5 THR D CA 1
ATOM 5782 C C . THR E 3 5 ? -86.796 24.228 37.735 1.00 88.56 5 THR D C 1
ATOM 5783 O O . THR E 3 5 ? -86.635 25.202 38.478 1.00 99.17 5 THR D O 1
ATOM 5787 N N . GLN E 3 6 ? -87.131 24.334 36.458 1.00 74.90 6 GLN D N 1
ATOM 5788 C CA . GLN E 3 6 ? -87.354 25.593 35.770 1.00 75.11 6 GLN D CA 1
ATOM 5789 C C . GLN E 3 6 ? -88.635 25.512 34.955 1.00 80.93 6 GLN D C 1
ATOM 5790 O O . GLN E 3 6 ? -89.101 24.416 34.624 1.00 77.20 6 GLN D O 1
ATOM 5796 N N . PRO E 3 7 ? -89.240 26.658 34.630 1.00 83.25 8 PRO D N 1
ATOM 5797 C CA . PRO E 3 7 ? -90.487 26.641 33.855 1.00 66.37 8 PRO D CA 1
ATOM 5798 C C . PRO E 3 7 ? -90.326 25.902 32.535 1.00 83.69 8 PRO D C 1
ATOM 5799 O O . PRO E 3 7 ? -89.245 25.863 31.943 1.00 90.12 8 PRO D O 1
ATOM 5803 N N . ILE E 3 8 ? -91.428 25.306 32.079 1.00 86.64 9 ILE D N 1
ATOM 5804 C CA . ILE E 3 8 ? -91.390 24.501 30.863 1.00 72.04 9 ILE D CA 1
ATOM 5805 C C . ILE E 3 8 ? -91.286 25.394 29.632 1.00 68.44 9 ILE D C 1
ATOM 5806 O O . ILE E 3 8 ? -90.514 25.111 28.708 1.00 69.76 9 ILE D O 1
ATOM 5811 N N . SER E 3 9 ? -92.048 26.485 29.602 1.00 65.68 10 SER D N 1
ATOM 5812 C CA . SER E 3 9 ? -92.055 27.380 28.455 1.00 79.23 10 SER D CA 1
ATOM 5813 C C . SER E 3 9 ? -92.472 28.772 28.908 1.00 82.24 10 SER D C 1
ATOM 5814 O O . SER E 3 9 ? -93.092 28.945 29.961 1.00 90.86 10 SER D O 1
ATOM 5817 N N . MET E 3 10 ? -92.124 29.766 28.094 1.00 78.17 11 MET D N 1
ATOM 5818 C CA . MET E 3 10 ? -92.488 31.151 28.356 1.00 85.26 11 MET D CA 1
ATOM 5819 C C . MET E 3 10 ? -92.809 31.849 27.043 1.00 84.23 11 MET D C 1
ATOM 5820 O O . MET E 3 10 ? -92.425 31.398 25.961 1.00 82.10 11 MET D O 1
ATOM 5825 N N . ASP E 3 11 ? -93.523 32.967 27.154 1.00 91.27 12 ASP D N 1
ATOM 5826 C CA . ASP E 3 11 ? -93.848 33.817 26.020 1.00 86.28 12 ASP D CA 1
ATOM 5827 C C . ASP E 3 11 ? -93.488 35.256 26.356 1.00 86.75 12 ASP D C 1
ATOM 5828 O O . ASP E 3 11 ? -93.568 35.677 27.514 1.00 100.30 12 ASP D O 1
ATOM 5833 N N . SER E 3 12 ? -93.096 36.010 25.332 1.00 86.43 13 SER D N 1
ATOM 5834 C CA . SER E 3 12 ? -92.713 37.401 25.525 1.00 90.63 13 SER D CA 1
ATOM 5835 C C . SER E 3 12 ? -92.701 38.110 24.180 1.00 92.83 13 SER D C 1
ATOM 5836 O O . SER E 3 12 ? -92.549 37.485 23.127 1.00 93.70 13 SER D O 1
ATOM 5839 N N . TYR E 3 13 ? -92.867 39.426 24.235 1.00 95.11 14 TYR D N 1
ATOM 5840 C CA . TYR E 3 13 ? -92.759 40.289 23.070 1.00 86.25 14 TYR D CA 1
ATOM 5841 C C . TYR E 3 13 ? -91.380 40.937 23.032 1.00 81.95 14 TYR D C 1
ATOM 5842 O O . TYR E 3 13 ? -90.679 41.019 24.044 1.00 87.44 14 TYR D O 1
ATOM 5851 N N . GLU E 3 14 ? -90.992 41.392 21.843 1.00 84.33 15 GLU D N 1
ATOM 5852 C CA . GLU E 3 14 ? -89.681 42.003 21.673 1.00 75.60 15 GLU D CA 1
ATOM 5853 C C . GLU E 3 14 ? -89.591 43.310 22.451 1.00 73.23 15 GLU D C 1
ATOM 5854 O O . GLU E 3 14 ? -90.569 44.054 22.567 1.00 91.05 15 GLU D O 1
ATOM 5860 N N . GLY E 3 15 ? -88.405 43.583 22.991 1.00 85.31 16 GLY D N 1
ATOM 5861 C CA . GLY E 3 15 ? -88.201 44.775 23.789 1.00 88.84 16 GLY D CA 1
ATOM 5862 C C . GLY E 3 15 ? -88.656 44.671 25.224 1.00 83.76 16 GLY D C 1
ATOM 5863 O O . GLY E 3 15 ? -88.815 45.700 25.887 1.00 99.53 16 GLY D O 1
ATOM 5864 N N . GLN E 3 16 ? -88.873 43.460 25.729 1.00 87.35 17 GLN D N 1
ATOM 5865 C CA . GLN E 3 16 ? -89.341 43.238 27.089 1.00 89.42 17 GLN D CA 1
ATOM 5866 C C . GLN E 3 16 ? -88.273 42.499 27.881 1.00 107.39 17 GLN D C 1
ATOM 5867 O O . GLN E 3 16 ? -87.612 41.596 27.357 1.00 110.40 17 GLN D O 1
ATOM 5873 N N . GLU E 3 17 ? -88.103 42.886 29.144 1.00 104.22 18 GLU D N 1
ATOM 5874 C CA . GLU E 3 17 ? -87.200 42.165 30.031 1.00 92.45 18 GLU D CA 1
ATOM 5875 C C . GLU E 3 17 ? -87.814 40.830 30.431 1.00 102.40 18 GLU D C 1
ATOM 5876 O O . GLU E 3 17 ? -88.944 40.777 30.928 1.00 110.56 18 GLU D O 1
ATOM 5882 N N . VAL E 3 18 ? -87.070 39.750 30.207 1.00 103.06 19 VAL D N 1
ATOM 5883 C CA . VAL E 3 18 ? -87.524 38.393 30.491 1.00 101.96 19 VAL D CA 1
ATOM 5884 C C . VAL E 3 18 ? -86.711 37.846 31.654 1.00 91.98 19 VAL D C 1
ATOM 5885 O O . VAL E 3 18 ? -85.475 37.831 31.603 1.00 70.39 19 VAL D O 1
ATOM 5889 N N . ASN E 3 19 ? -87.404 37.396 32.697 1.00 88.47 20 ASN D N 1
ATOM 5890 C CA . ASN E 3 19 ? -86.774 36.869 33.905 1.00 81.70 20 ASN D CA 1
ATOM 5891 C C . ASN E 3 19 ? -87.148 35.397 34.043 1.00 83.15 20 ASN D C 1
ATOM 5892 O O . ASN E 3 19 ? -88.278 35.069 34.418 1.00 86.12 20 ASN D O 1
ATOM 5897 N N . ILE E 3 20 ? -86.202 34.514 33.740 1.00 88.82 21 ILE D N 1
ATOM 5898 C CA . ILE E 3 20 ? -86.386 33.079 33.924 1.00 93.32 21 ILE D CA 1
ATOM 5899 C C . ILE E 3 20 ? -8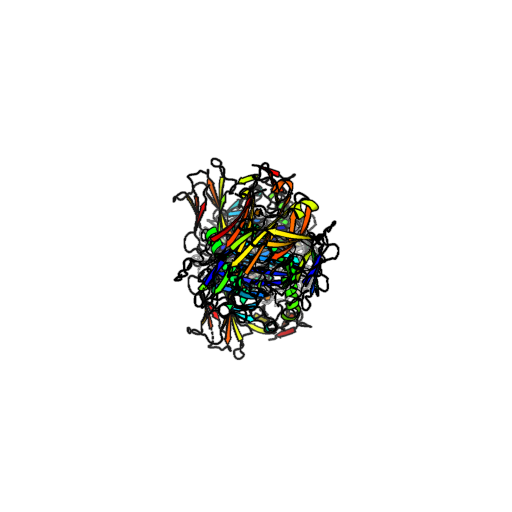5.824 32.701 35.287 1.00 93.79 21 ILE D C 1
ATOM 5900 O O . ILE E 3 20 ? -84.627 32.872 35.544 1.00 80.48 21 ILE D O 1
ATOM 5905 N N . THR E 3 21 ? -86.683 32.181 36.159 1.00 101.97 22 THR D N 1
ATOM 5906 C CA . THR E 3 21 ? -86.308 31.848 37.526 1.00 82.58 22 THR D CA 1
ATOM 5907 C C . THR E 3 21 ? -86.070 30.349 37.640 1.00 84.42 22 THR D C 1
ATOM 5908 O O . THR E 3 21 ? -86.926 29.547 37.253 1.00 89.41 22 THR D O 1
ATOM 5912 N N . CYS E 3 22 ? -84.909 29.979 38.168 1.00 102.05 23 CYS D N 1
ATOM 5913 C CA . CYS E 3 22 ? -84.539 28.584 38.359 1.00 91.33 23 CYS D CA 1
ATOM 5914 C C . CYS E 3 22 ? -84.722 28.197 39.819 1.00 88.06 23 CYS D C 1
ATOM 5915 O O . CYS E 3 22 ? -84.257 28.905 40.718 1.00 98.73 23 CYS D O 1
ATOM 5918 N N . SER E 3 23 ? -85.339 27.045 40.037 1.00 81.74 24 SER D N 1
ATOM 5919 C CA . SER E 3 23 ? -85.491 26.549 41.419 1.00 98.93 24 SER D CA 1
ATOM 5920 C C . SER E 3 23 ? -84.389 25.547 41.691 1.00 93.20 24 SER D C 1
ATOM 5921 O O . SER E 3 23 ? -84.424 24.465 41.101 1.00 98.33 24 SER D O 1
ATOM 5924 N N . HIS E 3 24 ? -83.465 25.899 42.576 1.00 103.53 25 HIS D N 1
ATOM 5925 C CA . HIS E 3 24 ? -82.395 24.944 42.955 1.00 114.39 25 HIS D CA 1
ATOM 5926 C C . HIS E 3 24 ? -82.348 24.815 44.472 1.00 118.49 25 HIS D C 1
ATOM 5927 O O . HIS E 3 24 ? -81.459 25.396 45.092 1.00 110.70 25 HIS D O 1
ATOM 5934 N N . ASN E 3 25 ? -83.325 24.123 45.044 1.00 134.83 26 ASN D N 1
ATOM 5935 C CA . ASN E 3 25 ? -83.282 23.840 46.496 1.00 133.87 26 ASN D CA 1
ATOM 5936 C C . ASN E 3 25 ? -82.315 22.668 46.626 1.00 131.73 26 ASN D C 1
ATOM 5937 O O . ASN E 3 25 ? -81.900 22.160 45.577 1.00 132.06 26 ASN D O 1
ATOM 5942 N N . ASN E 3 26 ? -81.916 22.307 47.840 1.00 106.59 27 ASN D N 1
ATOM 5943 C CA . ASN E 3 26 ? -80.912 21.231 48.017 1.00 118.83 27 ASN D CA 1
ATOM 5944 C C . ASN E 3 26 ? -79.655 21.579 47.221 1.00 114.78 27 ASN D C 1
ATOM 5945 O O . ASN E 3 26 ? -79.057 20.664 46.647 1.00 118.05 27 ASN D O 1
ATOM 5950 N N . ILE E 3 27 ? -79.261 22.853 47.226 1.00 102.73 28 ILE D N 1
ATOM 5951 C CA . ILE E 3 27 ? -77.999 23.263 46.557 1.00 76.83 28 ILE D CA 1
ATOM 5952 C C . ILE E 3 27 ? -76.879 23.249 47.583 1.00 86.84 28 ILE D C 1
ATOM 5953 O O . ILE E 3 27 ? -77.080 23.781 48.682 1.00 95.89 28 ILE D O 1
ATOM 5958 N N . ALA E 3 28 ? -75.761 22.627 47.250 1.00 75.07 29 ALA D N 1
ATOM 5959 C CA . ALA E 3 28 ? -74.571 22.586 48.083 1.00 76.68 29 ALA D CA 1
ATOM 5960 C C . ALA E 3 28 ? -73.929 23.968 48.179 1.00 78.50 29 ALA D C 1
ATOM 5961 O O . ALA E 3 28 ? -74.158 24.853 47.348 1.00 84.19 29 ALA D O 1
ATOM 5963 N N . THR E 3 29 ? -73.111 24.146 49.220 1.00 72.78 30 THR D N 1
ATOM 5964 C CA . THR E 3 29 ? -72.448 25.429 49.429 1.00 69.25 30 THR D CA 1
ATOM 5965 C C . THR E 3 29 ? -71.427 25.717 48.334 1.00 76.09 30 THR D C 1
ATOM 5966 O O . THR E 3 29 ? -71.330 26.851 47.851 1.00 77.81 30 THR D O 1
ATOM 5970 N N . ASN E 3 30 ? -70.666 24.706 47.922 1.00 81.26 36 ASN D N 1
ATOM 5971 C CA . ASN E 3 30 ? -69.657 24.871 46.885 1.00 69.60 36 ASN D CA 1
ATOM 5972 C C . ASN E 3 30 ? -70.222 24.736 45.477 1.00 69.86 36 ASN D C 1
ATOM 5973 O O . ASN E 3 30 ? -69.465 24.861 44.508 1.00 69.11 36 ASN D O 1
ATOM 5978 N N . ASP E 3 31 ? -71.521 24.485 45.339 1.00 83.35 37 ASP D N 1
ATOM 5979 C CA . ASP E 3 31 ? -72.123 24.336 44.023 1.00 72.58 37 ASP D CA 1
ATOM 5980 C C . ASP E 3 31 ? -72.138 25.667 43.279 1.00 70.37 37 ASP D C 1
ATOM 5981 O O . ASP E 3 31 ? -72.279 26.739 43.874 1.00 66.94 37 ASP D O 1
ATOM 5986 N N . TYR E 3 32 ? -71.990 25.586 41.961 1.00 81.94 38 TYR D N 1
ATOM 5987 C CA . TYR E 3 32 ? -71.928 26.752 41.095 1.00 80.97 38 TYR D CA 1
ATOM 5988 C C . TYR E 3 32 ? -73.151 26.785 40.188 1.00 80.92 38 TYR D C 1
ATOM 5989 O O . TYR E 3 32 ? -73.694 25.742 39.812 1.00 78.36 38 TYR D O 1
ATOM 5998 N N . ILE E 3 33 ? -73.582 27.994 39.836 1.00 77.53 39 ILE D N 1
ATOM 5999 C CA . ILE E 3 33 ? -74.772 28.201 39.017 1.00 68.63 39 ILE D CA 1
ATOM 6000 C C . ILE E 3 33 ? -74.334 28.562 37.605 1.00 72.44 39 ILE D C 1
ATOM 6001 O O . ILE E 3 33 ? -73.467 29.425 37.416 1.00 75.40 39 ILE D O 1
ATOM 6006 N N . THR E 3 34 ? -74.930 27.901 36.614 1.00 72.83 40 THR D N 1
ATOM 6007 C CA . THR E 3 34 ? -74.571 28.100 35.219 1.00 59.35 40 THR D CA 1
ATOM 6008 C C . THR E 3 34 ? -75.834 28.095 34.368 1.00 57.39 40 THR D C 1
ATOM 6009 O O . THR E 3 34 ? -76.818 27.426 34.694 1.00 62.13 40 THR D O 1
ATOM 6013 N N . TRP E 3 35 ? -75.796 28.851 33.271 1.00 64.00 41 TRP D N 1
ATOM 6014 C CA . TRP E 3 35 ? -76.915 28.961 32.346 1.00 63.46 41 TRP D CA 1
ATOM 6015 C C . TRP E 3 35 ? -76.424 28.740 30.923 1.00 66.59 41 TRP D C 1
ATOM 6016 O O . TRP E 3 35 ? -75.309 29.139 30.573 1.00 60.17 41 TRP D O 1
ATOM 6027 N N . TYR E 3 36 ? -77.257 28.093 30.110 1.00 60.14 42 TYR D N 1
ATOM 6028 C CA . TYR E 3 36 ? -76.932 27.805 28.722 1.00 65.49 42 TYR D CA 1
ATOM 6029 C C . TYR E 3 36 ? -78.087 28.206 27.816 1.00 62.15 42 TYR D C 1
ATOM 6030 O O . TYR E 3 36 ? -79.247 28.248 28.236 1.00 58.24 42 TYR D O 1
ATOM 6039 N N . GLN E 3 37 ? -77.751 28.506 26.563 1.00 63.62 43 GLN D N 1
ATOM 6040 C CA . GLN E 3 37 ? -78.711 28.945 25.555 1.00 61.29 43 GLN D CA 1
ATOM 6041 C C . GLN E 3 37 ? -78.494 28.110 24.301 1.00 64.79 43 GLN D C 1
ATOM 6042 O O . GLN E 3 37 ? -77.444 28.214 23.659 1.00 77.56 43 GLN D O 1
ATOM 6048 N N . GLN E 3 38 ? -79.476 27.282 23.953 1.00 65.27 44 GLN D N 1
ATOM 6049 C CA . GLN E 3 38 ? -79.387 26.405 22.792 1.00 68.62 44 GLN D CA 1
ATOM 6050 C C . GLN E 3 38 ? -80.392 26.847 21.739 1.00 62.25 44 GLN D C 1
ATOM 6051 O O . GLN E 3 38 ? -81.605 26.798 21.971 1.00 57.99 44 GLN D O 1
ATOM 6057 N N . PHE E 3 39 ? -79.887 27.274 20.588 1.00 75.66 45 PHE D N 1
ATOM 6058 C CA . PHE E 3 39 ? -80.737 27.535 19.441 1.00 64.52 45 PHE D CA 1
ATOM 6059 C C . PHE E 3 39 ? -81.047 26.226 18.723 1.00 69.62 45 PHE D C 1
ATOM 6060 O O . PHE E 3 39 ? -80.304 25.249 18.852 1.00 80.46 45 PHE D O 1
ATOM 6068 N N . PRO E 3 40 ? -82.152 26.169 17.976 1.00 73.65 46 PRO D N 1
ATOM 6069 C CA . PRO E 3 40 ? -82.556 24.898 17.363 1.00 69.82 46 PRO D CA 1
ATOM 6070 C C . PRO E 3 40 ? -81.484 24.352 16.430 1.00 87.09 46 PRO D C 1
ATOM 6071 O O . PRO E 3 40 ? -80.755 25.102 15.776 1.00 89.67 46 PRO D O 1
ATOM 6075 N N . SER E 3 41 ? -81.385 23.020 16.398 1.00 85.68 47 SER D N 1
ATOM 6076 C CA . SER E 3 41 ? -80.442 22.269 15.570 1.00 85.04 47 SER D CA 1
ATOM 6077 C C . SER E 3 41 ? -78.984 22.476 15.975 1.00 88.77 47 SER D C 1
ATOM 6078 O O . SER E 3 41 ? -78.101 21.762 15.487 1.00 86.85 47 SER D O 1
ATOM 6081 N N . GLN E 3 42 ? -78.710 23.433 16.858 1.00 86.77 48 GLN D N 1
ATOM 6082 C CA . GLN E 3 42 ? -77.355 23.694 17.315 1.00 80.69 48 GLN D CA 1
ATOM 6083 C C . GLN E 3 42 ? -77.168 23.118 18.717 1.00 71.53 48 GLN D C 1
ATOM 6084 O O . GLN E 3 42 ? -78.082 22.538 19.308 1.00 74.09 48 GLN D O 1
ATOM 6090 N N . GLY E 3 43 ? -75.963 23.280 19.255 1.00 68.75 49 GLY D N 1
ATOM 6091 C CA . GLY E 3 43 ? -75.692 22.872 20.611 1.00 62.64 49 GLY D CA 1
ATOM 6092 C C . GLY E 3 43 ? -75.841 24.015 21.595 1.00 67.73 49 GLY D C 1
ATOM 6093 O O . GLY E 3 43 ? -75.955 25.184 21.215 1.00 74.76 49 GLY D O 1
ATOM 6094 N N . PRO E 3 44 ? -75.848 23.691 22.885 1.00 57.39 50 PRO D N 1
ATOM 6095 C CA . PRO E 3 44 ? -75.986 24.733 23.907 1.00 49.17 50 PRO D CA 1
ATOM 6096 C C . PRO E 3 44 ? -74.782 25.659 23.931 1.00 54.04 50 PRO D C 1
ATOM 6097 O O . PRO E 3 44 ? -73.646 25.250 23.677 1.00 50.63 50 PRO D O 1
ATOM 6101 N N . ARG E 3 45 ? -75.069 26.917 24.237 1.00 54.19 51 ARG D N 1
ATOM 6102 C CA . ARG E 3 45 ? -73.998 27.925 24.313 1.00 60.82 51 ARG D CA 1
ATOM 6103 C C . ARG E 3 45 ? -73.995 28.523 25.712 1.00 67.26 51 ARG D C 1
ATOM 6104 O O . ARG E 3 45 ? -75.062 28.878 26.188 1.00 70.40 51 ARG D O 1
ATOM 6112 N N . PHE E 3 46 ? -72.829 28.619 26.336 1.00 76.13 52 PHE D N 1
ATOM 6113 C CA . PHE E 3 46 ? -72.684 29.214 27.657 1.00 64.66 52 PHE D CA 1
ATOM 6114 C C . PHE E 3 46 ? -72.901 30.722 27.589 1.00 62.98 52 PHE D C 1
ATOM 6115 O O . PHE E 3 46 ? -72.329 31.402 26.732 1.00 62.73 52 PHE D O 1
ATOM 6123 N N . ILE E 3 47 ? -73.730 31.244 28.492 1.00 59.67 53 ILE D N 1
ATOM 6124 C CA . ILE E 3 47 ? -74.055 32.670 28.537 1.00 64.73 53 ILE D CA 1
ATOM 6125 C C . ILE E 3 47 ? -73.476 33.340 29.783 1.00 61.18 53 ILE D C 1
ATOM 6126 O O . ILE E 3 47 ? -72.655 34.253 29.679 1.00 69.10 53 ILE D O 1
ATOM 6131 N N . ILE E 3 48 ? -73.892 32.900 30.973 1.00 57.10 54 ILE D N 1
ATOM 6132 C CA . ILE E 3 48 ? -73.506 33.558 32.215 1.00 67.85 54 ILE D CA 1
ATOM 6133 C C . ILE E 3 48 ? -73.199 32.515 33.284 1.00 67.53 54 ILE D C 1
ATOM 6134 O O . ILE E 3 48 ? -73.659 31.373 33.228 1.00 62.41 54 ILE D O 1
ATOM 6139 N N . GLN E 3 49 ? -72.395 32.931 34.264 1.00 59.93 55 GLN D N 1
ATOM 6140 C CA . GLN E 3 49 ? -71.937 32.075 35.351 1.00 68.28 55 GLN D CA 1
ATOM 6141 C C . GLN E 3 49 ? -71.996 32.861 36.651 1.00 74.50 55 GLN D C 1
ATOM 6142 O O . GLN E 3 49 ? -71.564 34.016 36.696 1.00 86.58 55 GLN D O 1
ATOM 6148 N N . GLY E 3 50 ? -72.538 32.236 37.702 1.00 75.12 56 GLY D N 1
ATOM 6149 C CA . GLY E 3 50 ? -72.669 32.917 39.006 1.00 91.53 56 GLY D CA 1
ATOM 6150 C C . GLY E 3 50 ? -72.515 31.954 40.170 1.00 86.22 56 GLY D C 1
ATOM 6151 O O . GLY E 3 50 ? -72.655 30.735 39.948 1.00 87.67 56 GLY D O 1
ATOM 6152 N N . TYR E 3 51 ? -72.249 32.480 41.370 1.00 88.07 57 TYR D N 1
ATOM 6153 C CA . TYR E 3 51 ? -72.031 31.619 42.561 1.00 97.72 57 TYR D CA 1
ATOM 6154 C C . TYR E 3 51 ? -72.230 32.446 43.831 1.00 95.08 57 TYR D C 1
ATOM 6155 O O . TYR E 3 51 ? -71.308 33.200 44.200 1.00 96.56 57 TYR D O 1
ATOM 6164 N N . LYS E 3 52 ? -73.401 32.320 44.464 1.00 88.15 58 LYS D N 1
ATOM 6165 C CA . LYS E 3 52 ? -73.686 33.078 45.711 1.00 89.46 58 LYS D CA 1
ATOM 6166 C C . LYS E 3 52 ? -73.479 34.571 45.449 1.00 100.90 58 LYS D C 1
ATOM 6167 O O . LYS E 3 52 ? -73.360 35.324 46.434 1.00 89.52 58 LYS D O 1
ATOM 6173 N N . THR E 3 53 ? -73.447 34.980 44.177 1.00 127.73 64 THR D N 1
ATOM 6174 C CA . THR E 3 53 ? -73.158 36.398 43.839 1.00 125.50 64 THR D CA 1
ATOM 6175 C C . THR E 3 53 ? -73.867 36.775 42.539 1.00 116.16 64 THR D C 1
ATOM 6176 O O . THR E 3 53 ? -73.490 36.224 41.486 1.00 124.62 64 THR D O 1
ATOM 6180 N N . LYS E 3 54 ? -74.846 37.680 42.609 1.00 94.77 65 LYS D N 1
ATOM 6181 C CA . LYS E 3 54 ? -75.502 38.158 41.365 1.00 98.84 65 LYS D CA 1
ATOM 6182 C C . LYS E 3 54 ? -74.409 38.689 40.429 1.00 95.76 65 LYS D C 1
ATOM 6183 O O . LYS E 3 54 ? -73.574 39.490 40.894 1.00 106.35 65 LYS D O 1
ATOM 6189 N N . VAL E 3 55 ? -74.398 38.235 39.173 1.00 84.59 66 VAL D N 1
ATOM 6190 C CA . VAL E 3 55 ? -73.345 38.654 38.199 1.00 86.36 66 VAL D CA 1
ATOM 6191 C C . VAL E 3 55 ? -74.034 39.336 37.015 1.00 73.08 66 VAL D C 1
ATOM 6192 O O . VAL E 3 55 ? -75.143 38.897 36.663 1.00 76.19 66 VAL D O 1
ATOM 6196 N N . THR E 3 56 ? -73.415 40.362 36.419 1.00 59.56 67 THR D N 1
ATOM 6197 C CA . THR E 3 56 ? -74.051 40.944 35.229 1.00 80.43 67 THR D CA 1
ATOM 6198 C C . THR E 3 56 ? -73.023 40.905 34.116 1.00 91.20 67 THR D C 1
ATOM 6199 O O . THR E 3 56 ? -71.943 41.475 34.286 1.00 84.90 67 THR D O 1
ATOM 6203 N N . ASN E 3 57 ? -73.424 40.421 32.929 1.00 90.66 68 ASN D N 1
ATOM 6204 C CA . ASN E 3 57 ? -72.551 40.339 31.726 1.00 79.39 68 ASN D CA 1
ATOM 6205 C C . ASN E 3 57 ? -73.169 41.119 30.568 1.00 89.56 68 ASN D C 1
ATOM 6206 O O . ASN E 3 57 ? -74.123 41.865 30.800 1.00 89.12 68 ASN D O 1
ATOM 6211 N N . GLU E 3 58 ? -72.672 40.891 29.352 1.00 93.34 74 GLU D N 1
ATOM 6212 C CA . GLU E 3 58 ? -73.202 41.560 28.139 1.00 99.82 74 GLU D CA 1
ATOM 6213 C C . GLU E 3 58 ? -74.505 41.028 27.558 1.00 89.97 74 GLU D C 1
ATOM 6214 O O . GLU E 3 58 ? -75.391 41.840 27.302 1.00 91.84 74 GLU D O 1
ATOM 6220 N N . VAL E 3 59 ? -74.604 39.715 27.354 1.00 88.58 75 VAL D N 1
ATOM 6221 C CA . VAL E 3 59 ? -75.872 39.097 26.873 1.00 84.32 75 VAL D CA 1
ATOM 6222 C C . VAL E 3 59 ? -76.893 39.212 28.002 1.00 83.77 75 VAL D C 1
ATOM 6223 O O . VAL E 3 59 ? -78.064 39.448 27.693 1.00 85.75 75 VAL D O 1
ATOM 6227 N N . ALA E 3 60 ? -76.475 39.057 29.253 1.00 70.82 76 ALA D N 1
ATOM 6228 C CA . ALA E 3 60 ? -77.479 39.011 30.334 1.00 75.14 76 ALA D CA 1
ATOM 6229 C C . ALA E 3 60 ? -76.870 39.236 31.714 1.00 88.17 76 ALA D C 1
ATOM 6230 O O . ALA E 3 60 ? -75.671 39.458 31.812 1.00 78.70 76 ALA D O 1
ATOM 6232 N N . SER E 3 61 ? -77.739 39.206 32.725 1.00 94.23 77 SER D N 1
ATOM 6233 C CA . SER E 3 61 ? -77.404 39.351 34.160 1.00 74.19 77 SER D CA 1
ATOM 6234 C C . SER E 3 61 ? -78.014 38.206 34.971 1.00 79.79 77 SER D C 1
ATOM 6235 O O . SER E 3 61 ? -79.126 37.786 34.648 1.00 72.15 77 SER D O 1
ATOM 6238 N N . LEU E 3 62 ? -77.291 37.720 35.980 1.00 82.53 78 LEU D N 1
ATOM 6239 C CA . LEU E 3 62 ? -77.784 36.621 36.844 1.00 85.25 78 LEU D CA 1
ATOM 6240 C C . LEU E 3 62 ? -77.909 37.151 38.260 1.00 89.50 78 LEU D C 1
ATOM 6241 O O . LEU E 3 62 ? -76.946 37.747 38.750 1.00 86.65 78 LEU D O 1
ATOM 6246 N N . PHE E 3 63 ? -79.064 36.930 38.869 1.00 94.16 79 PHE D N 1
ATOM 6247 C CA . PHE E 3 63 ? -79.346 37.390 40.221 1.00 94.75 79 PHE D CA 1
ATOM 6248 C C . PHE E 3 63 ? -79.334 36.199 41.168 1.00 89.62 79 PHE D C 1
ATOM 6249 O O . PHE E 3 63 ? -79.960 35.172 40.886 1.00 93.10 79 PHE D O 1
ATOM 6257 N N . ILE E 3 64 ? -78.592 36.309 42.258 1.00 89.51 80 ILE D N 1
ATOM 6258 C CA . ILE E 3 64 ? -78.493 35.140 43.162 1.00 81.90 80 ILE D CA 1
ATOM 6259 C C . ILE E 3 64 ? -78.959 35.565 44.546 1.00 90.94 80 ILE D C 1
ATOM 6260 O O . ILE E 3 64 ? -78.282 36.381 45.183 1.00 91.35 80 ILE D O 1
ATOM 6265 N N . PRO E 3 65 ? -80.121 35.069 45.003 1.00 96.49 81 PRO D N 1
ATOM 6266 C CA . PRO E 3 65 ? -80.596 35.346 46.344 1.00 100.42 81 PRO D CA 1
ATOM 6267 C C . PRO E 3 65 ? -79.635 34.727 47.364 1.00 102.96 81 PRO D C 1
ATOM 6268 O O . PRO E 3 65 ? -79.039 33.721 47.068 1.00 96.19 81 PRO D O 1
ATOM 6272 N N . ALA E 3 66 ? -79.541 35.320 48.550 1.00 110.49 82 ALA D N 1
ATOM 6273 C CA . ALA E 3 66 ? -78.639 34.800 49.597 1.00 119.67 82 ALA D CA 1
ATOM 6274 C C . ALA E 3 66 ? -79.034 33.373 49.956 1.00 117.12 82 ALA D C 1
ATOM 6275 O O . ALA E 3 66 ? -78.136 32.582 50.245 1.00 127.96 82 ALA D O 1
ATOM 6277 N N . ASP E 3 67 ? -80.321 33.059 49.971 1.00 99.68 83 ASP D N 1
ATOM 6278 C CA . ASP E 3 67 ? -80.705 31.697 50.410 1.00 100.23 83 ASP D CA 1
ATOM 6279 C C . ASP E 3 67 ? -80.028 30.731 49.454 1.00 96.10 83 ASP D C 1
ATOM 6280 O O . ASP E 3 67 ? -79.680 29.627 49.899 1.00 84.05 83 ASP D O 1
ATOM 6285 N N . ARG E 3 68 ? -79.926 31.128 48.187 1.00 99.17 84 ARG D N 1
ATOM 6286 C CA . ARG E 3 68 ? -79.312 30.276 47.140 1.00 93.94 84 ARG D CA 1
ATOM 6287 C C . ARG E 3 68 ? -80.279 29.132 46.858 1.00 102.08 84 ARG D C 1
ATOM 6288 O O . ARG E 3 68 ? -79.883 28.191 46.203 1.00 93.89 84 ARG D O 1
ATOM 6296 N N . LYS E 3 69 ? -81.521 29.262 47.307 1.00 104.10 85 LYS D N 1
ATOM 6297 C CA . LYS E 3 69 ? -82.542 28.217 47.078 1.00 94.07 85 LYS D CA 1
ATOM 6298 C C . LYS E 3 69 ? -83.160 28.466 45.705 1.00 98.70 85 LYS D C 1
ATOM 6299 O O . LYS E 3 69 ? -83.904 27.603 45.216 1.00 93.47 85 LYS D O 1
ATOM 6305 N N . SER E 3 70 ? -82.827 29.607 45.109 1.00 96.68 86 SER D N 1
ATOM 6306 C CA . SER E 3 70 ? -83.361 29.943 43.774 1.00 86.04 86 SER D CA 1
ATOM 6307 C C . SER E 3 70 ? -82.383 30.838 43.032 1.00 93.07 86 SER D C 1
ATOM 6308 O O . SER E 3 70 ? -81.443 31.301 43.673 1.00 103.70 86 SER D O 1
ATOM 6311 N N . SER E 3 71 ? -82.564 31.016 41.728 1.00 79.17 87 SER D N 1
ATOM 6312 C CA . SER E 3 71 ? -81.777 31.933 40.916 1.00 83.73 87 SER D CA 1
ATOM 6313 C C . SER E 3 71 ? -82.618 32.372 39.728 1.00 89.43 87 SER D C 1
ATOM 6314 O O . SER E 3 71 ? -83.559 31.686 39.322 1.00 105.33 87 SER D O 1
ATOM 6317 N N . THR E 3 72 ? -82.267 33.528 39.168 1.00 86.97 88 THR D N 1
ATOM 6318 C CA . THR E 3 72 ? -83.055 34.132 38.103 1.00 84.09 88 THR D CA 1
ATOM 6319 C C . THR E 3 72 ? -82.140 34.722 37.042 1.00 90.34 88 THR D C 1
ATOM 6320 O O . THR E 3 72 ? -81.249 35.516 37.357 1.00 84.89 88 THR D O 1
ATOM 6324 N N . LEU E 3 73 ? -82.368 34.336 35.790 1.00 96.26 89 LEU D N 1
ATOM 6325 C CA . LEU E 3 73 ? -81.667 34.902 34.645 1.00 81.05 89 LEU D CA 1
ATOM 6326 C C . LEU E 3 73 ? -82.524 36.000 34.030 1.00 74.21 89 LEU D C 1
ATOM 6327 O O . LEU E 3 73 ? -83.714 35.791 33.772 1.00 80.66 89 LEU D O 1
ATOM 6332 N N . SER E 3 74 ? -81.922 37.164 33.798 1.00 76.68 90 SER D N 1
ATOM 6333 C CA . SER E 3 74 ? -82.631 38.330 33.285 1.00 83.84 90 SER D CA 1
ATOM 6334 C C . SER E 3 74 ? -82.034 38.734 31.945 1.00 85.38 90 SER D C 1
ATOM 6335 O O . SER E 3 74 ? -80.847 39.069 31.867 1.00 70.27 90 SER D O 1
ATOM 6338 N N . LEU E 3 75 ? -82.856 38.706 30.897 1.00 89.03 91 LEU D N 1
ATOM 6339 C CA . LEU E 3 75 ? -82.447 39.162 29.577 1.00 79.65 91 LEU D CA 1
ATOM 6340 C C . LEU E 3 75 ? -83.092 40.508 29.288 1.00 84.76 91 LEU D C 1
ATOM 6341 O O . LEU E 3 75 ? -84.329 40.593 29.239 1.00 98.25 91 LEU D O 1
ATOM 6346 N N . PRO E 3 76 ? -82.318 41.576 29.091 1.00 92.00 92 PRO D N 1
ATOM 6347 C CA . PRO E 3 76 ? -82.915 42.885 28.807 1.00 102.46 92 PRO D CA 1
ATOM 6348 C C . PRO E 3 76 ? -83.078 43.140 27.316 1.00 112.90 92 PRO D C 1
ATOM 6349 O O . PRO E 3 76 ? -82.227 42.782 26.500 1.00 120.70 92 PRO D O 1
ATOM 6353 N N . ARG E 3 77 ? -84.192 43.787 26.971 1.00 107.62 93 ARG D N 1
ATOM 6354 C CA . ARG E 3 77 ? -84.532 44.122 25.588 1.00 108.37 93 ARG D CA 1
ATOM 6355 C C . ARG E 3 77 ? -84.383 42.904 24.676 1.00 114.53 93 ARG D C 1
ATOM 6356 O O . ARG E 3 77 ? -83.553 42.862 23.766 1.00 109.03 93 ARG D O 1
ATOM 6364 N N . VAL E 3 78 ? -85.213 41.898 24.952 1.00 102.95 94 VAL D N 1
ATOM 6365 C CA . VAL E 3 78 ? -85.154 40.642 24.217 1.00 93.14 94 VAL D CA 1
ATOM 6366 C C . VAL E 3 78 ? -85.552 40.871 22.765 1.00 85.40 94 VAL D C 1
ATOM 6367 O O . VAL E 3 78 ? -86.537 41.562 22.470 1.00 82.37 94 VAL D O 1
ATOM 6371 N N . SER E 3 79 ? -84.782 40.291 21.850 1.00 79.41 95 SER D N 1
ATOM 6372 C CA . SER E 3 79 ? -85.002 40.425 20.417 1.00 79.31 95 SER D CA 1
ATOM 6373 C C . SER E 3 79 ? -85.527 39.118 19.835 1.00 82.87 95 SER D C 1
ATOM 6374 O O . SER E 3 79 ? -85.577 38.083 20.506 1.00 80.10 95 SER D O 1
ATOM 6377 N N . LEU E 3 80 ? -85.927 39.184 18.561 1.00 85.30 96 LEU D N 1
ATOM 6378 C CA . LEU E 3 80 ? -86.433 37.999 17.873 1.00 77.32 96 LEU D CA 1
ATOM 6379 C C . LEU E 3 80 ? -85.400 36.880 17.848 1.00 79.43 96 LEU D C 1
ATOM 6380 O O . LEU E 3 80 ? -85.763 35.698 17.878 1.00 88.44 96 LEU D O 1
ATOM 6385 N N . SER E 3 81 ? -84.115 37.230 17.792 1.00 74.58 97 SER D N 1
ATOM 6386 C CA . SER E 3 81 ? -83.052 36.235 17.737 1.00 73.98 97 SER D CA 1
ATOM 6387 C C . SER E 3 81 ? -82.805 35.550 19.073 1.00 85.12 97 SER D C 1
ATOM 6388 O O . SER E 3 81 ? -81.978 34.633 19.129 1.00 71.23 97 SER D O 1
ATOM 6391 N N . ASP E 3 82 ? -83.481 35.964 20.142 1.00 79.26 98 ASP D N 1
ATOM 6392 C CA . ASP E 3 82 ? -83.319 35.345 21.450 1.00 77.93 98 ASP D CA 1
ATOM 6393 C C . ASP E 3 82 ? -84.249 34.159 21.668 1.00 58.25 98 ASP D C 1
ATOM 6394 O O . ASP E 3 82 ? -84.261 33.596 22.768 1.00 68.45 98 ASP D O 1
ATOM 6399 N N . THR E 3 83 ? -85.024 33.767 20.659 1.00 62.80 99 THR D N 1
ATOM 6400 C CA . THR E 3 83 ? -85.896 32.603 20.775 1.00 65.81 99 THR D CA 1
ATOM 6401 C C . THR E 3 83 ? -85.043 31.342 20.835 1.00 68.56 99 THR D C 1
ATOM 6402 O O . THR E 3 83 ? -84.458 30.931 19.827 1.00 63.44 99 THR D O 1
ATOM 6406 N N . ALA E 3 84 ? -84.970 30.728 22.011 1.00 61.59 100 ALA D N 1
ATOM 6407 C CA . ALA E 3 84 ? -84.138 29.550 22.218 1.00 62.42 100 ALA D CA 1
ATOM 6408 C C . ALA E 3 84 ? -84.610 28.839 23.480 1.00 59.39 100 ALA D C 1
ATOM 6409 O O . ALA E 3 84 ? -85.528 29.293 24.169 1.00 59.28 100 ALA D O 1
ATOM 6411 N N . VAL E 3 85 ? -83.973 27.708 23.774 1.00 52.74 101 VAL D N 1
ATOM 6412 C CA . VAL E 3 85 ? -84.215 26.951 24.996 1.00 59.55 101 VAL D CA 1
ATOM 6413 C C . VAL E 3 85 ? -83.117 27.295 25.991 1.00 62.47 101 VAL D C 1
ATOM 6414 O O . VAL E 3 85 ? -81.926 27.188 25.674 1.00 55.95 101 VAL D O 1
ATOM 6418 N N . TYR E 3 86 ? -83.511 27.709 27.192 1.00 57.80 102 TYR D N 1
ATOM 6419 C CA . TYR E 3 86 ? -82.577 28.153 28.220 1.00 64.81 102 TYR D CA 1
ATOM 6420 C C . TYR E 3 86 ? -82.517 27.116 29.333 1.00 56.89 102 TYR D C 1
ATOM 6421 O O . TYR E 3 86 ? -83.541 26.797 29.948 1.00 53.78 102 TYR D O 1
ATOM 6430 N N . TYR E 3 87 ? -81.319 26.597 29.587 1.00 53.81 103 TYR D N 1
ATOM 6431 C CA . TYR E 3 87 ? -81.096 25.557 30.581 1.00 54.20 103 TYR D CA 1
ATOM 6432 C C . TYR E 3 87 ? -80.455 26.145 31.831 1.00 59.10 103 TYR D C 1
ATOM 6433 O O . TYR E 3 87 ? -79.645 27.073 31.750 1.00 54.57 103 TYR D O 1
ATOM 6442 N N . CYS E 3 88 ? -80.825 25.598 32.985 1.00 67.62 104 CYS D N 1
ATOM 6443 C CA . CYS E 3 88 ? -80.266 25.991 34.273 1.00 75.48 104 CYS D CA 1
ATOM 6444 C C . CYS E 3 88 ? -79.476 24.817 34.833 1.00 77.67 104 CYS D C 1
ATOM 6445 O O . CYS E 3 88 ? -80.046 23.756 35.107 1.00 87.90 104 CYS D O 1
ATOM 6448 N N . LEU E 3 89 ? -78.169 25.007 35.003 1.00 58.77 105 LEU D N 1
ATOM 6449 C CA . LEU E 3 89 ? -77.276 23.957 35.473 1.00 67.44 105 LEU D CA 1
ATOM 6450 C C . LEU E 3 89 ? -76.648 24.378 36.793 1.00 74.02 105 LEU D C 1
ATOM 6451 O O . LEU E 3 89 ? -76.159 25.506 36.921 1.00 77.65 105 LEU D O 1
ATOM 6456 N N . VAL E 3 90 ? -76.664 23.472 37.769 1.00 65.91 106 VAL D N 1
ATOM 6457 C CA . VAL E 3 90 ? -76.073 23.705 39.081 1.00 63.68 106 VAL D CA 1
ATOM 6458 C C . VAL E 3 90 ? -75.214 22.503 39.445 1.00 69.42 106 VAL D C 1
ATOM 6459 O O . VAL E 3 90 ? -75.695 21.364 39.433 1.00 86.84 106 VAL D O 1
ATOM 6463 N N . GLY E 3 91 ? -73.950 22.755 39.766 1.00 66.05 107 GLY D N 1
ATOM 6464 C CA . GLY E 3 91 ? -73.049 21.686 40.159 1.00 73.03 107 GLY D CA 1
ATOM 6465 C C . GLY E 3 91 ? -71.728 22.252 40.626 1.00 66.25 107 GLY D C 1
ATOM 6466 O O . GLY E 3 91 ? -71.476 23.457 40.544 1.00 69.25 107 GLY D O 1
ATOM 6467 N N . GLY E 3 92 ? -70.879 21.353 41.119 1.00 66.01 108 GLY D N 1
ATOM 6468 C CA . GLY E 3 92 ? -69.570 21.738 41.609 1.00 71.66 108 GLY D CA 1
ATOM 6469 C C . GLY E 3 92 ? -68.504 21.717 40.534 1.00 68.98 108 GLY D C 1
ATOM 6470 O O . GLY E 3 92 ? -67.870 22.739 40.256 1.00 59.87 108 GLY D O 1
ATOM 6471 N N . LEU E 3 93 ? -68.296 20.555 39.927 1.00 71.31 109 LEU D N 1
ATOM 6472 C CA . LEU E 3 93 ? -67.320 20.369 38.865 1.00 61.82 109 LEU D CA 1
ATOM 6473 C C . LEU E 3 93 ? -68.038 20.210 37.528 1.00 67.91 109 LEU D C 1
ATOM 6474 O O . LEU E 3 93 ? -69.266 20.299 37.437 1.00 68.17 109 LEU D O 1
ATOM 6479 N N . ALA E 3 94 ? -67.251 19.977 36.475 1.00 71.08 113 ALA D N 1
ATOM 6480 C CA . ALA E 3 94 ? -67.831 19.792 35.148 1.00 61.90 113 ALA D CA 1
ATOM 6481 C C . ALA E 3 94 ? -68.623 18.495 35.058 1.00 64.14 113 ALA D C 1
ATOM 6482 O O . ALA E 3 94 ? -69.577 18.405 34.276 1.00 86.40 113 ALA D O 1
ATOM 6484 N N . ARG E 3 95 ? -68.244 17.483 35.842 1.00 68.33 114 ARG D N 1
ATOM 6485 C CA . ARG E 3 95 ? -68.961 16.214 35.846 1.00 76.47 114 ARG D CA 1
ATOM 6486 C C . ARG E 3 95 ? -70.364 16.337 36.429 1.00 80.62 114 ARG D C 1
ATOM 6487 O O . ARG E 3 95 ? -71.213 15.481 36.157 1.00 79.71 114 ARG D O 1
ATOM 6495 N N . ASP E 3 96 ? -70.622 17.376 37.217 1.00 75.93 115 ASP D N 1
ATOM 6496 C CA . ASP E 3 96 ? -71.901 17.592 37.879 1.00 91.63 115 ASP D CA 1
ATOM 6497 C C . ASP E 3 96 ? -72.911 18.336 37.011 1.00 96.99 115 ASP D C 1
ATOM 6498 O O . ASP E 3 96 ? -74.003 18.654 37.491 1.00 91.95 115 ASP D O 1
ATOM 6503 N N . MET E 3 97 ? -72.574 18.621 35.755 1.00 108.34 116 MET D N 1
ATOM 6504 C CA . MET E 3 97 ? -73.406 19.428 34.860 1.00 99.41 116 MET D CA 1
ATOM 6505 C C . MET E 3 97 ? -74.359 18.532 34.077 1.00 101.79 116 MET D C 1
ATOM 6506 O O . MET E 3 97 ? -74.015 17.985 33.030 1.00 103.76 116 MET D O 1
ATOM 6511 N N . ARG E 3 98 ? -75.577 18.375 34.590 1.00 110.68 117 ARG D N 1
ATOM 6512 C CA . ARG E 3 98 ? -76.626 17.616 33.919 1.00 123.37 117 ARG D CA 1
ATOM 6513 C C . ARG E 3 98 ? -77.704 18.554 33.386 1.00 102.25 117 ARG D C 1
ATOM 6514 O O . ARG E 3 98 ? -78.123 19.490 34.075 1.00 105.03 117 ARG D O 1
ATOM 6522 N N . PHE E 3 99 ? -78.162 18.285 32.164 1.00 80.61 118 PHE D N 1
ATOM 6523 C CA . PHE E 3 99 ? -79.112 19.141 31.465 1.00 75.69 118 PHE D CA 1
ATOM 6524 C C . PHE E 3 99 ? -80.546 18.688 31.711 1.00 75.46 118 PHE D C 1
ATOM 6525 O O . PHE E 3 99 ? -80.828 17.496 31.855 1.00 81.18 118 PHE D O 1
ATOM 6533 N N . GLY E 3 100 ? -81.459 19.662 31.752 1.00 65.71 119 GLY D N 1
ATOM 6534 C CA . GLY E 3 100 ? -82.861 19.412 31.966 1.00 77.60 119 GLY D CA 1
ATOM 6535 C C . GLY E 3 100 ? -83.711 19.736 30.754 1.00 66.82 119 GLY D C 1
ATOM 6536 O O . GLY E 3 100 ? -83.223 19.849 29.622 1.00 66.45 119 GLY D O 1
ATOM 6537 N N . ALA E 3 101 ? -85.017 19.885 30.998 1.00 61.84 120 ALA D N 1
ATOM 6538 C CA . ALA E 3 101 ? -85.948 20.187 29.915 1.00 71.44 120 ALA D CA 1
ATOM 6539 C C . ALA E 3 101 ? -85.782 21.611 29.398 1.00 68.59 120 ALA D C 1
ATOM 6540 O O . ALA E 3 101 ? -86.087 21.881 28.231 1.00 62.62 120 ALA D O 1
ATOM 6542 N N . GLY E 3 102 ? -85.307 22.526 30.239 1.00 58.79 121 GLY D N 1
ATOM 6543 C CA . GLY E 3 102 ? -85.128 23.906 29.837 1.00 61.14 121 GLY D CA 1
ATOM 6544 C C . GLY E 3 102 ? -86.435 24.673 29.750 1.00 68.29 121 GLY D C 1
ATOM 6545 O O . GLY E 3 102 ? -87.529 24.153 29.977 1.00 83.41 121 GLY D O 1
ATOM 6546 N N . THR E 3 103 ? -86.303 25.954 29.414 1.00 61.40 122 THR D N 1
ATOM 6547 C CA . THR E 3 103 ? -87.435 26.861 29.247 1.00 62.79 122 THR D CA 1
ATOM 6548 C C . THR E 3 103 ? -87.459 27.342 27.801 1.00 77.82 122 THR D C 1
ATOM 6549 O O . THR E 3 103 ? -86.550 28.057 27.366 1.00 84.68 122 THR D O 1
ATOM 6553 N N . ARG E 3 104 ? -88.490 26.948 27.058 1.00 80.24 123 ARG D N 1
ATOM 6554 C CA . ARG E 3 104 ? -88.633 27.354 25.663 1.00 71.18 123 ARG D CA 1
ATOM 6555 C C . ARG E 3 104 ? -89.209 28.765 25.614 1.00 76.42 123 ARG D C 1
ATOM 6556 O O . ARG E 3 104 ? -90.381 28.978 25.941 1.00 78.02 123 ARG D O 1
ATOM 6564 N N . LEU E 3 105 ? -88.386 29.727 25.205 1.00 75.44 124 LEU D N 1
ATOM 6565 C CA . LEU E 3 105 ? -88.770 31.132 25.158 1.00 77.73 124 LEU D CA 1
ATOM 6566 C C . LEU E 3 105 ? -89.064 31.529 23.716 1.00 68.50 124 LEU D C 1
ATOM 6567 O O . LEU E 3 105 ? -88.217 31.352 22.835 1.00 68.14 124 LEU D O 1
ATOM 6572 N N . THR E 3 106 ? -90.259 32.064 23.481 1.00 61.60 125 THR D N 1
ATOM 6573 C CA . THR E 3 106 ? -90.655 32.574 22.175 1.00 79.89 125 THR D CA 1
ATOM 6574 C C . THR E 3 106 ? -90.755 34.091 22.241 1.00 81.78 125 THR D C 1
ATOM 6575 O O . THR E 3 106 ? -91.335 34.639 23.185 1.00 81.27 125 THR D O 1
ATOM 6579 N N . VAL E 3 107 ? -90.194 34.764 21.241 1.00 88.44 126 VAL D N 1
ATOM 6580 C CA . VAL E 3 107 ? -90.155 36.220 21.187 1.00 84.69 126 VAL D CA 1
ATOM 6581 C C . VAL E 3 107 ? -91.027 36.666 20.022 1.00 85.01 126 VAL D C 1
ATOM 6582 O O . VAL E 3 107 ? -90.671 36.465 18.854 1.00 89.38 126 VAL D O 1
ATOM 6586 N N . LYS E 3 108 ? -92.171 37.260 20.334 1.00 74.71 127 LYS D N 1
ATOM 6587 C CA . LYS E 3 108 ? -93.075 37.737 19.301 1.00 85.90 127 LYS D CA 1
ATOM 6588 C C . LYS E 3 108 ? -92.714 39.160 18.881 1.00 94.61 127 LYS D C 1
ATOM 6589 O O . LYS E 3 108 ? -92.216 39.947 19.693 1.00 98.04 127 LYS D O 1
ATOM 6595 N N . PRO E 3 109 ? -92.948 39.512 17.620 1.00 98.01 128 PRO D N 1
ATOM 6596 C CA . PRO E 3 109 ? -92.697 40.885 17.175 1.00 87.94 128 PRO D CA 1
ATOM 6597 C C . PRO E 3 109 ? -93.859 41.813 17.492 1.00 92.17 128 PRO D C 1
ATOM 6598 O O . PRO E 3 109 ? -95.024 41.411 17.526 1.00 106.03 128 PRO D O 1
ATOM 6602 N N . ASN E 3 110 ? -93.519 43.078 17.731 1.00 97.79 129 ASN D N 1
ATOM 6603 C CA . ASN E 3 110 ? -94.505 44.122 18.006 1.00 107.33 129 ASN D CA 1
ATOM 6604 C C . ASN E 3 110 ? -94.809 44.853 16.701 1.00 104.33 129 ASN D C 1
ATOM 6605 O O . ASN E 3 110 ? -94.005 45.659 16.227 1.00 108.64 129 ASN D O 1
ATOM 6610 N N . ILE E 3 111 ? -95.971 44.567 16.122 1.00 99.56 130 ILE D N 1
ATOM 6611 C CA . ILE E 3 111 ? -96.410 45.179 14.872 1.00 109.70 130 ILE D CA 1
ATOM 6612 C C . ILE E 3 111 ? -97.322 46.349 15.218 1.00 114.89 130 ILE D C 1
ATOM 6613 O O . ILE E 3 111 ? -98.408 46.159 15.777 1.00 119.06 130 ILE D O 1
ATOM 6618 N N . GLN E 3 112 ? -96.886 47.566 14.884 1.00 123.41 131 GLN D N 1
ATOM 6619 C CA . GLN E 3 112 ? -97.663 48.752 15.235 1.00 136.42 131 GLN D CA 1
ATOM 6620 C C . GLN E 3 112 ? -98.893 48.900 14.345 1.00 131.43 131 GLN D C 1
ATOM 6621 O O . GLN E 3 112 ? -99.956 49.324 14.815 1.00 127.36 131 GLN D O 1
ATOM 6627 N N . ASN E 3 113 ? -98.774 48.561 13.060 1.00 130.30 132 ASN D N 1
ATOM 6628 C CA . ASN E 3 113 ? -99.866 48.692 12.095 1.00 115.60 132 ASN D CA 1
ATOM 6629 C C . ASN E 3 113 ? -100.223 47.316 11.551 1.00 115.56 132 ASN D C 1
ATOM 6630 O O . ASN E 3 113 ? -99.627 46.854 10.565 1.00 119.43 132 ASN D O 1
ATOM 6635 N N . PRO E 3 114 ? -101.185 46.625 12.156 1.00 101.55 133 PRO D N 1
ATOM 6636 C CA . PRO E 3 114 ? -101.618 45.336 11.613 1.00 88.94 133 PRO D CA 1
ATOM 6637 C C . PRO E 3 114 ? -102.614 45.509 10.479 1.00 89.75 133 PRO D C 1
ATOM 6638 O O . PRO E 3 114 ? -103.337 46.505 10.393 1.00 85.14 133 PRO D O 1
ATOM 6642 N N . ASP E 3 115 ? -102.645 44.509 9.601 1.00 92.70 134 ASP D N 1
ATOM 6643 C CA . ASP E 3 115 ? -103.535 44.520 8.447 1.00 80.82 134 ASP D CA 1
ATOM 6644 C C . ASP E 3 115 ? -103.718 43.099 7.927 1.00 85.50 134 ASP D C 1
ATOM 6645 O O . ASP E 3 115 ? -103.153 42.746 6.884 1.00 83.31 134 ASP D O 1
ATOM 6650 N N . PRO E 3 116 ? -104.478 42.255 8.627 1.00 88.28 135 PRO D N 1
ATOM 6651 C CA . PRO E 3 116 ? -104.606 40.855 8.204 1.00 88.33 135 PRO D CA 1
ATOM 6652 C C . PRO E 3 116 ? -105.218 40.738 6.816 1.00 84.43 135 PRO D C 1
ATOM 6653 O O . PRO E 3 116 ? -106.139 41.474 6.456 1.00 90.09 135 PRO D O 1
ATOM 6657 N N . ALA E 3 117 ? -104.689 39.799 6.035 1.00 78.30 136 ALA D N 1
ATOM 6658 C CA . ALA E 3 117 ? -105.168 39.564 4.681 1.00 75.81 136 ALA D CA 1
ATOM 6659 C C . ALA E 3 117 ? -104.718 38.182 4.237 1.00 77.43 136 ALA D C 1
ATOM 6660 O O . ALA E 3 117 ? -103.800 37.592 4.812 1.00 84.08 136 ALA D O 1
ATOM 6662 N N . VAL E 3 118 ? -105.380 37.675 3.200 1.00 67.54 137 VAL D N 1
ATOM 6663 C CA . VAL E 3 118 ? -105.075 36.371 2.624 1.00 69.38 137 VAL D CA 1
ATOM 6664 C C . VAL E 3 118 ? -104.992 36.532 1.115 1.00 74.22 137 VAL D C 1
ATOM 6665 O O . VAL E 3 118 ? -105.974 36.929 0.475 1.00 94.48 137 VAL D O 1
ATOM 6669 N N . TYR E 3 119 ? -103.830 36.226 0.548 1.00 62.73 138 TYR D N 1
ATOM 6670 C CA . TYR E 3 119 ? -103.594 36.352 -0.881 1.00 71.86 138 TYR D CA 1
ATOM 6671 C C . TYR E 3 119 ? -103.376 34.975 -1.492 1.00 73.19 138 TYR D C 1
ATOM 6672 O O . TYR E 3 119 ? -103.118 33.992 -0.792 1.00 83.25 138 TYR D O 1
ATOM 6681 N N . GLN E 3 120 ? -103.480 34.916 -2.816 1.00 70.94 139 GLN D N 1
ATOM 6682 C CA . GLN E 3 120 ? -103.298 33.680 -3.564 1.00 75.76 139 GLN D CA 1
ATOM 6683 C C . GLN E 3 120 ? -102.116 33.836 -4.507 1.00 78.25 139 GLN D C 1
ATOM 6684 O O . GLN E 3 120 ? -102.076 34.771 -5.314 1.00 78.71 139 GLN D O 1
ATOM 6690 N N . LEU E 3 121 ? -101.161 32.918 -4.402 1.00 89.99 140 LEU D N 1
ATOM 6691 C CA . LEU E 3 121 ? -99.952 32.929 -5.208 1.00 88.32 140 LEU D CA 1
ATOM 6692 C C . LEU E 3 121 ? -100.001 31.764 -6.183 1.00 95.21 140 LEU D C 1
ATOM 6693 O O . LEU E 3 121 ? -100.495 30.684 -5.845 1.00 109.49 140 LEU D O 1
ATOM 6698 N N . ARG E 3 122 ? -99.490 31.977 -7.391 1.00 81.84 141 ARG D N 1
ATOM 6699 C CA . ARG E 3 122 ? -99.534 30.956 -8.423 1.00 89.11 141 ARG D CA 1
ATOM 6700 C C . ARG E 3 122 ? -98.120 30.602 -8.859 1.00 88.54 141 ARG D C 1
ATOM 6701 O O . ARG E 3 122 ? -97.225 31.453 -8.884 1.00 72.82 141 ARG D O 1
ATOM 6709 N N . ASP E 3 123 ? -97.932 29.331 -9.203 1.00 115.30 142 ASP D N 1
ATOM 6710 C CA . ASP E 3 123 ? -96.608 28.826 -9.538 1.00 111.95 142 ASP D CA 1
ATOM 6711 C C . ASP E 3 123 ? -96.097 29.442 -10.833 1.00 113.67 142 ASP D C 1
ATOM 6712 O O . ASP E 3 123 ? -96.856 29.662 -11.781 1.00 117.60 142 ASP D O 1
ATOM 6717 N N . SER E 3 124 ? -94.792 29.720 -10.868 1.00 104.55 143 SER D N 1
ATOM 6718 C CA . SER E 3 124 ? -94.177 30.262 -12.073 1.00 98.43 143 SER D CA 1
ATOM 6719 C C . SER E 3 124 ? -93.999 29.192 -13.140 1.00 102.52 143 SER D C 1
ATOM 6720 O O . SER E 3 124 ? -93.976 29.509 -14.335 1.00 101.64 143 SER D O 1
ATOM 6723 N N . LYS E 3 125 ? -93.872 27.930 -12.729 1.00 121.71 144 LYS D N 1
ATOM 6724 C CA . LYS E 3 125 ? -93.733 26.839 -13.686 1.00 124.64 144 LYS D CA 1
ATOM 6725 C C . LYS E 3 125 ? -95.061 26.541 -14.372 1.00 113.78 144 LYS D C 1
ATOM 6726 O O . LYS E 3 125 ? -95.163 26.584 -15.603 1.00 111.69 144 LYS D O 1
ATOM 6732 N N . SER E 3 126 ? -96.094 26.242 -13.587 1.00 119.96 145 SER D N 1
ATOM 6733 C CA . SER E 3 126 ? -97.401 25.877 -14.113 1.00 122.27 145 SER D CA 1
ATOM 6734 C C . SER E 3 126 ? -98.486 26.637 -13.367 1.00 125.18 145 SER D C 1
ATOM 6735 O O . SER E 3 126 ? -98.411 26.805 -12.146 1.00 125.39 145 SER D O 1
ATOM 6738 N N . SER E 3 127 ? -99.501 27.086 -14.103 1.00 127.86 146 SER D N 1
ATOM 6739 C CA . SER E 3 127 ? -100.608 27.824 -13.508 1.00 136.28 146 SER D CA 1
ATOM 6740 C C . SER E 3 127 ? -101.605 26.926 -12.787 1.00 138.57 146 SER D C 1
ATOM 6741 O O . SER E 3 127 ? -102.630 27.427 -12.311 1.00 138.91 146 SER D O 1
ATOM 6744 N N . ASP E 3 128 ? -101.332 25.623 -12.688 1.00 147.59 147 ASP D N 1
ATOM 6745 C CA . ASP E 3 128 ? -102.309 24.700 -12.118 1.00 140.14 147 ASP D CA 1
ATOM 6746 C C . ASP E 3 128 ? -102.383 24.834 -10.601 1.00 141.51 147 ASP D C 1
ATOM 6747 O O . ASP E 3 128 ? -103.473 24.964 -10.032 1.00 137.12 147 ASP D O 1
ATOM 6752 N N . LYS E 3 129 ? -101.205 24.833 -9.972 1.00 139.56 148 LYS D N 1
ATOM 6753 C CA . LYS E 3 129 ? -101.149 24.844 -8.492 1.00 114.88 148 LYS D CA 1
ATOM 6754 C C . LYS E 3 129 ? -101.161 26.272 -7.972 1.00 107.33 148 LYS D C 1
ATOM 6755 O O . LYS E 3 129 ? -100.772 27.173 -8.727 1.00 112.61 148 LYS D O 1
ATOM 6761 N N . SER E 3 130 ? -101.609 26.449 -6.731 1.00 106.78 149 SER D N 1
ATOM 6762 C CA . SER E 3 130 ? -101.635 27.761 -6.103 1.00 102.41 149 SER D CA 1
ATOM 6763 C C . SER E 3 130 ? -101.330 27.625 -4.618 1.00 85.02 149 SER D C 1
ATOM 6764 O O . SER E 3 130 ? -101.387 26.533 -4.047 1.00 73.68 149 SER D O 1
ATOM 6767 N N . VAL E 3 131 ? -101.004 28.757 -3.996 1.00 83.66 150 VAL D N 1
ATOM 6768 C CA . VAL E 3 131 ? -100.655 28.816 -2.581 1.00 75.66 150 VAL D CA 1
ATOM 6769 C C . VAL E 3 131 ? -101.360 30.005 -1.944 1.00 68.12 150 VAL D C 1
ATOM 6770 O O . VAL E 3 131 ? -101.409 31.094 -2.525 1.00 72.81 150 VAL D O 1
ATOM 6774 N N . CYS E 3 132 ? -101.908 29.794 -0.749 1.00 64.14 151 CYS D N 1
ATOM 6775 C CA . CYS E 3 132 ? -102.577 30.842 0.010 1.00 67.61 151 CYS D CA 1
ATOM 6776 C C . CYS E 3 132 ? -101.615 31.410 1.045 1.00 71.75 151 CYS D C 1
ATOM 6777 O O . CYS E 3 132 ? -100.922 30.655 1.735 1.00 68.73 151 CYS D O 1
ATOM 6780 N N . LEU E 3 133 ? -101.571 32.737 1.148 1.00 74.72 152 LEU D N 1
ATOM 6781 C CA . LEU E 3 133 ? -100.652 33.431 2.046 1.00 66.03 152 LEU D CA 1
ATOM 6782 C C . LEU E 3 133 ? -101.454 34.315 2.992 1.00 79.22 152 LEU D C 1
ATOM 6783 O O . LEU E 3 133 ? -102.055 35.306 2.563 1.00 83.30 152 LEU D O 1
ATOM 6788 N N . PHE E 3 134 ? -101.458 33.959 4.274 1.00 72.52 153 PHE D N 1
ATOM 6789 C CA . PHE E 3 134 ? -102.097 34.753 5.319 1.00 74.60 153 PHE D CA 1
ATOM 6790 C C . PHE E 3 134 ? -100.997 35.496 6.068 1.00 76.42 153 PHE D C 1
ATOM 6791 O O . PHE E 3 134 ? -100.257 34.895 6.853 1.00 86.18 153 PHE D O 1
ATOM 6799 N N . THR E 3 135 ? -100.893 36.801 5.828 1.00 76.30 154 THR D N 1
ATOM 6800 C CA . THR E 3 135 ? -99.776 37.596 6.314 1.00 82.77 154 THR D CA 1
ATOM 6801 C C . THR E 3 135 ? -100.281 38.871 6.976 1.00 86.57 154 THR D C 1
ATOM 6802 O O . THR E 3 135 ? -101.476 39.180 6.965 1.00 77.56 154 THR D O 1
ATOM 6806 N N . ASP E 3 136 ? -99.335 39.607 7.565 1.00 90.55 155 ASP D N 1
ATOM 6807 C CA . ASP E 3 136 ? -99.569 40.953 8.093 1.00 86.90 155 ASP D CA 1
ATOM 6808 C C . ASP E 3 136 ? -100.600 40.952 9.220 1.00 77.36 155 ASP D C 1
ATOM 6809 O O . ASP E 3 136 ? -101.396 41.882 9.359 1.00 77.53 155 ASP D O 1
ATOM 6814 N N . PHE E 3 137 ? -100.581 39.906 10.040 1.00 87.85 156 PHE D N 1
ATOM 6815 C CA . PHE E 3 137 ? -101.448 39.813 11.204 1.00 83.02 156 PHE D CA 1
ATOM 6816 C C . PHE E 3 137 ? -100.642 40.043 12.476 1.00 82.41 156 PHE D C 1
ATOM 6817 O O . PHE E 3 137 ? -99.414 39.919 12.491 1.00 90.95 156 PHE D O 1
ATOM 6825 N N . ASP E 3 138 ? -101.351 40.380 13.551 1.00 100.40 157 ASP D N 1
ATOM 6826 C CA . ASP E 3 138 ? -100.690 40.692 14.808 1.00 110.03 157 ASP D CA 1
ATOM 6827 C C . ASP E 3 138 ? -100.109 39.430 15.443 1.00 105.51 157 ASP D C 1
ATOM 6828 O O . ASP E 3 138 ? -100.440 38.300 15.073 1.00 105.82 157 ASP D O 1
ATOM 6833 N N . SER E 3 139 ? -99.224 39.642 16.419 1.00 104.84 158 SER D N 1
ATOM 6834 C CA . SER E 3 139 ? -98.502 38.537 17.040 1.00 109.51 158 SER D CA 1
ATOM 6835 C C . SER E 3 139 ? -99.364 37.708 17.984 1.00 114.46 158 SER D C 1
ATOM 6836 O O . SER E 3 139 ? -98.969 36.591 18.334 1.00 119.76 158 SER D O 1
ATOM 6839 N N . GLN E 3 140 ? -100.522 38.217 18.409 1.00 99.79 159 GLN D N 1
ATOM 6840 C CA . GLN E 3 140 ? -101.333 37.478 19.369 1.00 104.04 159 GLN D CA 1
ATOM 6841 C C . GLN E 3 140 ? -102.179 36.389 18.720 1.00 109.89 159 GLN D C 1
ATOM 6842 O O . GLN E 3 140 ? -102.526 35.411 19.392 1.00 112.84 159 GLN D O 1
ATOM 6848 N N . THR E 3 141 ? -102.506 36.520 17.438 1.00 113.42 160 THR D N 1
ATOM 6849 C CA . THR E 3 141 ? -103.277 35.486 16.762 1.00 107.90 160 THR D CA 1
ATOM 6850 C C . THR E 3 141 ? -102.402 34.272 16.479 1.00 115.44 160 THR D C 1
ATOM 6851 O O . THR E 3 141 ? -101.214 34.399 16.167 1.00 110.25 160 THR D O 1
ATOM 6855 N N . ASN E 3 142 ? -102.996 33.088 16.590 1.00 129.83 161 ASN D N 1
ATOM 6856 C CA . ASN E 3 142 ? -102.289 31.834 16.389 1.00 121.78 161 ASN D CA 1
ATOM 6857 C C . ASN E 3 142 ? -102.894 31.085 15.209 1.00 126.43 161 ASN D C 1
ATOM 6858 O O . ASN E 3 142 ? -104.017 31.362 14.778 1.00 114.21 161 ASN D O 1
ATOM 6863 N N . VAL E 3 143 ? -102.133 30.128 14.692 1.00 131.84 162 VAL D N 1
ATOM 6864 C CA . VAL E 3 143 ? -102.567 29.349 13.541 1.00 113.16 162 VAL D CA 1
ATOM 6865 C C . VAL E 3 143 ? -102.658 27.871 13.902 1.00 116.55 162 VAL D C 1
ATOM 6866 O O . VAL E 3 143 ? -101.659 27.245 14.254 1.00 137.39 162 VAL D O 1
ATOM 6870 N N . ASP E 3 150 ? -105.657 16.404 3.569 1.00 106.51 169 ASP D N 1
ATOM 6871 C CA . ASP E 3 150 ? -105.275 16.837 2.229 1.00 137.52 169 ASP D CA 1
ATOM 6872 C C . ASP E 3 150 ? -104.992 18.334 2.175 1.00 128.67 169 ASP D C 1
ATOM 6873 O O . ASP E 3 150 ? -104.702 18.880 1.110 1.00 120.68 169 ASP D O 1
ATOM 6878 N N . VAL E 3 151 ? -105.078 18.995 3.326 1.00 124.74 170 VAL D N 1
ATOM 6879 C CA . VAL E 3 151 ? -104.815 20.424 3.443 1.00 102.83 170 VAL D CA 1
ATOM 6880 C C . VAL E 3 151 ? -103.613 20.614 4.354 1.00 95.58 170 VAL D C 1
ATOM 6881 O O . VAL E 3 151 ? -103.588 20.093 5.475 1.00 92.68 170 VAL D O 1
ATOM 6885 N N . TYR E 3 152 ? -102.623 21.359 3.873 1.00 105.36 171 TYR D N 1
ATOM 6886 C CA . TYR E 3 152 ? -101.380 21.590 4.595 1.00 99.58 171 TYR D CA 1
ATOM 6887 C C . TYR E 3 152 ? -101.328 23.036 5.064 1.00 87.42 171 TYR D C 1
ATOM 6888 O O . TYR E 3 152 ? -101.637 23.953 4.295 1.00 81.87 171 TYR D O 1
ATOM 6897 N N . ILE E 3 153 ? -100.937 23.237 6.320 1.00 79.76 172 ILE D N 1
ATOM 6898 C CA . ILE E 3 153 ? -100.820 24.567 6.907 1.00 69.81 172 ILE D CA 1
ATOM 6899 C C . ILE E 3 153 ? -99.542 24.611 7.733 1.00 62.36 172 ILE D C 1
ATOM 6900 O O . ILE E 3 153 ? -99.271 23.695 8.515 1.00 76.66 172 ILE D O 1
ATOM 6905 N N . THR E 3 154 ? -98.761 25.673 7.562 1.00 68.93 173 THR D N 1
ATOM 6906 C CA . THR E 3 154 ? -97.487 25.830 8.247 1.00 67.43 173 THR D CA 1
ATOM 6907 C C . THR E 3 154 ? -97.642 26.746 9.454 1.00 75.93 173 THR D C 1
ATOM 6908 O O . THR E 3 154 ? -98.566 27.559 9.535 1.00 80.50 173 THR D O 1
ATOM 6912 N N . ASP E 3 155 ? -96.719 26.603 10.402 1.00 92.63 174 ASP D N 1
ATOM 6913 C CA . ASP E 3 155 ? -96.727 27.473 11.566 1.00 101.65 174 ASP D CA 1
ATOM 6914 C C . ASP E 3 155 ? -96.323 28.890 11.169 1.00 94.82 174 ASP D C 1
ATOM 6915 O O . ASP E 3 155 ? -95.741 29.128 10.107 1.00 96.88 174 ASP D O 1
ATOM 6920 N N . LYS E 3 156 ? -96.640 29.840 12.044 1.00 90.58 175 LYS D N 1
ATOM 6921 C CA . LYS E 3 156 ? -96.343 31.240 11.777 1.00 76.58 175 LYS D CA 1
ATOM 6922 C C . LYS E 3 156 ? -94.861 31.530 11.989 1.00 76.65 175 LYS D C 1
ATOM 6923 O O . LYS E 3 156 ? -94.299 31.221 13.045 1.00 99.35 175 LYS D O 1
ATOM 6929 N N . CYS E 3 157 ? -94.229 32.106 10.972 1.00 77.22 176 CYS D N 1
ATOM 6930 C CA . CYS E 3 157 ? -92.866 32.607 11.053 1.00 92.79 176 CYS D CA 1
ATOM 6931 C C . CYS E 3 157 ? -92.890 34.122 10.891 1.00 94.02 176 CYS D C 1
ATOM 6932 O O . CYS E 3 157 ? -93.817 34.689 10.307 1.00 85.94 176 CYS D O 1
ATOM 6935 N N . VAL E 3 158 ? -91.859 34.777 11.417 1.00 91.97 177 VAL D N 1
ATOM 6936 C CA . VAL E 3 158 ? -91.754 36.231 11.384 1.00 79.80 177 VAL D CA 1
ATOM 6937 C C . VAL E 3 158 ? -90.539 36.608 10.549 1.00 83.42 177 VAL D C 1
ATOM 6938 O O . VAL E 3 158 ? -89.428 36.130 10.805 1.00 92.23 177 VAL D O 1
ATOM 6942 N N . LEU E 3 159 ? -90.755 37.453 9.545 1.00 62.71 178 LEU D N 1
ATOM 6943 C CA . LEU E 3 159 ? -89.694 37.925 8.670 1.00 67.54 178 LEU D CA 1
ATOM 6944 C C . LEU E 3 159 ? -89.377 39.384 8.971 1.00 79.34 178 LEU D C 1
ATOM 6945 O O . LEU E 3 159 ? -90.249 40.157 9.380 1.00 75.21 178 LEU D O 1
ATOM 6950 N N . ASP E 3 160 ? -88.116 39.752 8.762 1.00 88.04 179 ASP D N 1
ATOM 6951 C CA . ASP E 3 160 ? -87.616 41.076 9.103 1.00 80.75 179 ASP D CA 1
ATOM 6952 C C . ASP E 3 160 ? -86.962 41.702 7.881 1.00 83.01 179 ASP D C 1
ATOM 6953 O O . ASP E 3 160 ? -86.091 41.089 7.255 1.00 93.82 179 ASP D O 1
ATOM 6958 N N . MET E 3 161 ? -87.381 42.920 7.553 1.00 74.99 180 MET D N 1
ATOM 6959 C CA . MET E 3 161 ? -86.791 43.714 6.479 1.00 86.36 180 MET D CA 1
ATOM 6960 C C . MET E 3 161 ? -86.076 44.887 7.144 1.00 105.29 180 MET D C 1
ATOM 6961 O O . MET E 3 161 ? -86.692 45.914 7.440 1.00 110.17 180 MET D O 1
ATOM 6966 N N . ARG E 3 162 ? -84.771 44.728 7.376 1.00 104.74 181 ARG D N 1
ATOM 6967 C CA . ARG E 3 162 ? -84.015 45.713 8.141 1.00 107.27 181 ARG D CA 1
ATOM 6968 C C . ARG E 3 162 ? -83.804 47.019 7.388 1.00 95.78 181 ARG D C 1
ATOM 6969 O O . ARG E 3 162 ? -83.419 48.014 8.013 1.00 95.97 181 ARG D O 1
ATOM 6977 N N . SER E 3 163 ? -84.040 47.044 6.075 1.00 96.46 182 SER D N 1
ATOM 6978 C CA . SER E 3 163 ? -83.909 48.287 5.325 1.00 106.08 182 SER D CA 1
ATOM 6979 C C . SER E 3 163 ? -85.003 49.290 5.668 1.00 110.02 182 SER D C 1
ATOM 6980 O O . SER E 3 163 ? -84.803 50.494 5.479 1.00 110.26 182 SER D O 1
ATOM 6983 N N . MET E 3 164 ? -86.152 48.824 6.167 1.00 106.29 183 MET D N 1
ATOM 6984 C CA . MET E 3 164 ? -87.253 49.708 6.527 1.00 102.74 183 MET D CA 1
ATOM 6985 C C . MET E 3 164 ? -87.727 49.511 7.962 1.00 110.07 183 MET D C 1
ATOM 6986 O O . MET E 3 164 ? -88.729 50.122 8.356 1.00 103.02 183 MET D O 1
ATOM 6991 N N . ASP E 3 165 ? -87.039 48.681 8.750 1.00 129.67 184 ASP D N 1
ATOM 6992 C CA . ASP E 3 165 ? -87.430 48.389 10.132 1.00 129.74 184 ASP D CA 1
ATOM 6993 C C . ASP E 3 165 ? -88.863 47.865 10.203 1.00 122.89 184 ASP D C 1
ATOM 6994 O O . ASP E 3 165 ? -89.616 48.181 11.127 1.00 110.83 184 ASP D O 1
ATOM 6999 N N . PHE E 3 166 ? -89.244 47.060 9.216 1.00 109.33 185 PHE D N 1
ATOM 7000 C CA . PHE E 3 166 ? -90.589 46.512 9.112 1.00 87.49 185 PHE D CA 1
ATOM 7001 C C . PHE E 3 166 ? -90.547 45.009 9.339 1.00 85.00 185 PHE D C 1
ATOM 7002 O O . PHE E 3 166 ? -89.734 44.305 8.730 1.00 87.74 185 PHE D O 1
ATOM 7010 N N . LYS E 3 167 ? -91.424 44.524 10.214 1.00 90.76 186 LYS D N 1
ATOM 7011 C CA . LYS E 3 167 ? -91.558 43.104 10.491 1.00 87.13 186 LYS D CA 1
ATOM 7012 C C . LYS E 3 167 ? -93.017 42.703 10.338 1.00 85.90 186 LYS D C 1
ATOM 7013 O O . LYS E 3 167 ? -93.925 43.503 10.578 1.00 84.75 186 LYS D O 1
ATOM 7019 N N . SER E 3 168 ? -93.234 41.454 9.936 1.00 62.85 187 SER D N 1
ATOM 7020 C CA . SER E 3 168 ? -94.588 40.969 9.717 1.00 87.43 187 SER D CA 1
ATOM 7021 C C . SER E 3 168 ? -94.606 39.456 9.867 1.00 76.00 187 SER D C 1
ATOM 7022 O O . SER E 3 168 ? -93.617 38.777 9.580 1.00 79.05 187 SER D O 1
ATOM 7025 N N . ASN E 3 169 ? -95.744 38.941 10.317 1.00 75.93 188 ASN D N 1
ATOM 7026 C CA . ASN E 3 169 ? -95.957 37.508 10.406 1.00 73.18 188 ASN D CA 1
ATOM 7027 C C . ASN E 3 169 ? -96.624 37.002 9.132 1.00 80.92 188 ASN D C 1
ATOM 7028 O O . ASN E 3 169 ? -97.144 37.772 8.322 1.00 91.82 188 ASN D O 1
ATOM 7033 N N . SER E 3 170 ? -96.614 35.684 8.962 1.00 88.89 189 SER D N 1
ATOM 7034 C CA . SER E 3 170 ? -97.120 35.086 7.735 1.00 80.83 189 SER D CA 1
ATOM 7035 C C . SER E 3 170 ? -97.302 33.592 7.947 1.00 77.23 189 SER D C 1
ATOM 7036 O O . SER E 3 170 ? -96.672 32.985 8.819 1.00 80.05 189 SER D O 1
ATOM 7039 N N . ALA E 3 171 ? -98.176 33.010 7.130 1.00 74.22 190 ALA D N 1
ATOM 7040 C CA . ALA E 3 171 ? -98.436 31.580 7.147 1.00 67.65 190 ALA D CA 1
ATOM 7041 C C . ALA E 3 171 ? -98.754 31.139 5.728 1.00 70.66 190 ALA D C 1
ATOM 7042 O O . ALA E 3 171 ? -99.316 31.902 4.937 1.00 82.45 190 ALA D O 1
ATOM 7044 N N . VAL E 3 172 ? -98.392 29.899 5.412 1.00 71.79 191 VAL D N 1
ATOM 7045 C CA . VAL E 3 172 ? -98.531 29.355 4.068 1.00 77.59 191 VAL D CA 1
ATOM 7046 C C . VAL E 3 172 ? -99.429 28.128 4.120 1.00 68.75 191 VAL D C 1
ATOM 7047 O O . VAL E 3 172 ? -99.292 27.277 5.006 1.00 64.85 191 VAL D O 1
ATOM 7051 N N . ALA E 3 173 ? -100.350 28.047 3.164 1.00 69.58 192 ALA D N 1
ATOM 7052 C CA . ALA E 3 173 ? -101.242 26.909 3.008 1.00 76.35 192 ALA D CA 1
ATOM 7053 C C . ALA E 3 173 ? -101.392 26.632 1.523 1.00 69.43 192 ALA D C 1
ATOM 7054 O O . ALA E 3 173 ? -101.642 27.555 0.742 1.00 56.19 192 ALA D O 1
ATOM 7056 N N . TRP E 3 174 ? -101.240 25.351 1.188 1.00 65.08 193 TRP D N 1
ATOM 7057 C CA . TRP E 3 174 ? -101.394 24.825 -0.181 1.00 72.78 193 TRP D CA 1
ATOM 7058 C C . TRP E 3 174 ? -102.447 23.729 -0.066 1.00 92.25 193 TRP D C 1
ATOM 7059 O O . TRP E 3 174 ? -102.906 23.523 1.060 1.00 75.65 193 TRP D O 1
ATOM 7070 N N . SER E 3 175 ? -102.791 23.011 -1.136 1.00 144.64 194 SER D N 1
ATOM 7071 C CA . SER E 3 175 ? -103.939 22.066 -1.105 1.00 151.43 194 SER D CA 1
ATOM 7072 C C . SER E 3 175 ? -103.802 20.831 -1.991 1.00 157.08 194 SER D C 1
ATOM 7073 O O . SER E 3 175 ? -103.988 19.734 -1.443 1.00 157.55 194 SER D O 1
ATOM 7076 N N . ASN E 3 176 ? -103.594 20.990 -3.296 1.00 136.51 195 ASN D N 1
ATOM 7077 C CA . ASN E 3 176 ? -103.557 19.855 -4.258 1.00 140.50 195 ASN D CA 1
ATOM 7078 C C . ASN E 3 176 ? -104.988 19.633 -4.722 1.00 143.08 195 ASN D C 1
ATOM 7079 O O . ASN E 3 176 ? -105.235 18.618 -5.382 1.00 133.03 195 ASN D O 1
ATOM 7084 N N . LYS E 3 177 ? -105.882 20.565 -4.395 1.00 155.49 196 LYS D N 1
ATOM 7085 C CA . LYS E 3 177 ? -107.299 20.504 -4.810 1.00 142.30 196 LYS D CA 1
ATOM 7086 C C . LYS E 3 177 ? -107.927 19.205 -4.299 1.00 119.51 196 LYS D C 1
ATOM 7087 O O . LYS E 3 177 ? -107.888 19.006 -3.071 1.00 121.86 196 LYS D O 1
ATOM 7093 N N . PHE E 3 180 ? -110.074 24.022 -3.832 1.00 120.75 199 PHE D N 1
ATOM 7094 C CA . PHE E 3 180 ? -109.588 24.599 -2.557 1.00 107.68 199 PHE D CA 1
ATOM 7095 C C . PHE E 3 180 ? -109.538 26.098 -2.742 1.00 103.17 199 PHE D C 1
ATOM 7096 O O . PHE E 3 180 ? -109.029 26.568 -3.770 1.00 92.24 199 PHE D O 1
ATOM 7104 N N . ALA E 3 181 ? -110.067 26.813 -1.765 1.00 107.41 200 ALA D N 1
ATOM 7105 C CA . ALA E 3 181 ? -110.119 28.260 -1.912 1.00 97.53 200 ALA D CA 1
ATOM 7106 C C . ALA E 3 181 ? -109.424 28.907 -0.726 1.00 98.13 200 ALA D C 1
ATOM 7107 O O . ALA E 3 181 ? -109.514 28.413 0.402 1.00 100.24 200 ALA D O 1
ATOM 7109 N N . CYS E 3 182 ? -108.727 30.015 -0.984 1.00 87.12 201 CYS D N 1
ATOM 7110 C CA . CYS E 3 182 ? -108.009 30.699 0.083 1.00 99.36 201 CYS D CA 1
ATOM 7111 C C . CYS E 3 182 ? -108.942 31.339 1.101 1.00 108.75 201 CYS D C 1
ATOM 7112 O O . CYS E 3 182 ? -108.478 31.744 2.172 1.00 103.02 201 CYS D O 1
ATOM 7115 N N . ALA E 3 183 ? -110.236 31.443 0.791 1.00 112.08 202 ALA D N 1
ATOM 7116 C CA . ALA E 3 183 ? -111.196 31.956 1.762 1.00 113.27 202 ALA D CA 1
ATOM 7117 C C . ALA E 3 183 ? -111.322 31.012 2.952 1.00 127.16 202 ALA D C 1
ATOM 7118 O O . ALA E 3 183 ? -111.255 31.440 4.110 1.00 136.22 202 ALA D O 1
ATOM 7120 N N . ASN E 3 184 ? -111.503 29.718 2.683 1.00 143.70 203 ASN D N 1
ATOM 7121 C CA . ASN E 3 184 ? -111.613 28.703 3.721 1.00 150.67 203 ASN D CA 1
ATOM 7122 C C . ASN E 3 184 ? -110.300 27.965 3.948 1.00 147.88 203 ASN D C 1
ATOM 7123 O O . ASN E 3 184 ? -110.300 26.871 4.524 1.00 163.23 203 ASN D O 1
ATOM 7128 N N . ALA E 3 185 ? -109.181 28.537 3.499 1.00 124.46 204 ALA D N 1
ATOM 7129 C CA . ALA E 3 185 ? -107.879 27.928 3.747 1.00 116.64 204 ALA D CA 1
ATOM 7130 C C . ALA E 3 185 ? -107.565 27.913 5.237 1.00 115.21 204 ALA D C 1
ATOM 7131 O O . ALA E 3 185 ? -107.294 26.856 5.820 1.00 106.43 204 ALA D O 1
ATOM 7133 N N . PHE E 3 186 ? -107.607 29.082 5.872 1.00 112.05 205 PHE D N 1
ATOM 7134 C CA . PHE E 3 186 ? -107.352 29.225 7.303 1.00 111.46 205 PHE D CA 1
ATOM 7135 C C . PHE E 3 186 ? -108.647 29.380 8.090 1.00 119.11 205 PHE D C 1
ATOM 7136 O O . PHE E 3 186 ? -108.746 30.223 8.988 1.00 109.13 205 PHE D O 1
ATOM 7144 N N . ASN E 3 187 ? -109.661 28.578 7.762 1.00 140.37 206 ASN D N 1
ATOM 7145 C CA . ASN E 3 187 ? -110.951 28.634 8.437 1.00 146.88 206 ASN D CA 1
ATOM 7146 C C . ASN E 3 187 ? -110.942 27.932 9.788 1.00 149.15 206 ASN D C 1
ATOM 7147 O O . ASN E 3 187 ? -111.876 28.128 10.573 1.00 147.67 206 ASN D O 1
ATOM 7152 N N . ASN E 3 188 ? -109.926 27.115 10.068 1.00 144.22 207 ASN D N 1
ATOM 7153 C CA . ASN E 3 188 ? -109.745 26.506 11.380 1.00 140.47 207 ASN D CA 1
ATOM 7154 C C . ASN E 3 188 ? -108.997 27.411 12.348 1.00 140.99 207 ASN D C 1
ATOM 7155 O O . ASN E 3 188 ? -109.001 27.143 13.554 1.00 149.15 207 ASN D O 1
ATOM 7160 N N . SER E 3 189 ? -108.353 28.460 11.850 1.00 132.54 208 SER D N 1
ATOM 7161 C CA . SER E 3 189 ? -107.701 29.447 12.693 1.00 126.89 208 SER D CA 1
ATOM 7162 C C . SER E 3 189 ? -108.679 30.563 13.029 1.00 125.33 208 SER D C 1
ATOM 7163 O O . SER E 3 189 ? -109.618 30.839 12.279 1.00 122.34 208 SER D O 1
ATOM 7166 N N . ILE E 3 190 ? -108.444 31.219 14.162 1.00 121.22 209 ILE D N 1
ATOM 7167 C CA . ILE E 3 190 ? -109.274 32.354 14.552 1.00 128.54 209 ILE D CA 1
ATOM 7168 C C . ILE E 3 190 ? -108.839 33.583 13.765 1.00 130.43 209 ILE D C 1
ATOM 7169 O O . ILE E 3 190 ? -108.294 34.539 14.330 1.00 119.74 209 ILE D O 1
ATOM 7174 N N . ILE E 3 191 ? -109.078 33.566 12.460 1.00 143.71 210 ILE D N 1
ATOM 7175 C CA . ILE E 3 191 ? -108.706 34.710 11.620 1.00 144.22 210 ILE D CA 1
ATOM 7176 C C . ILE E 3 191 ? -109.578 35.902 11.994 1.00 147.94 210 ILE D C 1
ATOM 7177 O O . ILE E 3 191 ? -110.810 35.757 12.095 1.00 161.07 210 ILE D O 1
ATOM 7182 N N . PRO E 3 192 ? -108.999 37.078 12.228 1.00 125.99 211 PRO D N 1
ATOM 7183 C CA . PRO E 3 192 ? -109.806 38.229 12.639 1.00 118.02 211 PRO D CA 1
ATOM 7184 C C . PRO E 3 192 ? -110.818 38.619 11.574 1.00 129.91 211 PRO D C 1
ATOM 7185 O O . PRO E 3 192 ? -110.682 38.289 10.394 1.00 137.58 211 PRO D O 1
ATOM 7189 N N . GLU E 3 193 ? -111.855 39.334 12.019 1.00 135.88 212 GLU D N 1
ATOM 7190 C CA . GLU E 3 193 ? -112.853 39.851 11.089 1.00 146.65 212 GLU D CA 1
ATOM 7191 C C . GLU E 3 193 ? -112.243 40.882 10.146 1.00 154.21 212 GLU D C 1
ATOM 7192 O O . GLU E 3 193 ? -112.569 40.913 8.953 1.00 154.82 212 GLU D O 1
ATOM 7198 N N . ASP E 3 194 ? -111.360 41.736 10.664 1.00 168.99 213 ASP D N 1
ATOM 7199 C CA . ASP E 3 194 ? -110.625 42.698 9.845 1.00 164.04 213 ASP D CA 1
ATOM 7200 C C . ASP E 3 194 ? -109.587 41.934 9.028 1.00 172.71 213 ASP D C 1
ATOM 7201 O O . ASP E 3 194 ? -108.402 41.872 9.362 1.00 186.32 213 ASP D O 1
ATOM 7206 N N . THR E 3 195 ? -110.052 41.331 7.936 1.00 145.47 214 THR D N 1
ATOM 7207 C CA . THR E 3 195 ? -109.189 40.553 7.058 1.00 133.97 214 THR D CA 1
ATOM 7208 C C . THR E 3 195 ? -109.578 40.828 5.615 1.00 122.47 214 THR D C 1
ATOM 7209 O O . THR E 3 195 ? -110.756 40.736 5.258 1.00 141.33 214 THR D O 1
ATOM 7213 N N . PHE E 3 196 ? -108.591 41.153 4.785 1.00 98.89 215 PHE D N 1
ATOM 7214 C CA . PHE E 3 196 ? -108.863 41.495 3.372 1.00 97.71 215 PHE D CA 1
ATOM 7215 C C . PHE E 3 196 ? -108.781 40.217 2.550 1.00 107.59 215 PHE D C 1
ATOM 7216 O O . PHE E 3 196 ? -108.116 39.283 2.989 1.00 111.93 215 PHE D O 1
ATOM 7224 N N . PHE E 3 197 ? -109.504 40.156 1.441 1.00 108.20 216 PHE D N 1
ATOM 7225 C CA . PHE E 3 197 ? -109.407 39.009 0.509 1.00 109.22 216 PHE D CA 1
ATOM 7226 C C . PHE E 3 197 ? -109.579 39.607 -0.888 1.00 128.66 216 PHE D C 1
ATOM 7227 O O . PHE E 3 197 ? -110.111 40.720 -0.966 1.00 141.04 216 PHE D O 1
ATOM 7235 N N . PRO E 3 198 ? -109.106 38.984 -1.984 1.00 133.56 217 PRO D N 1
ATOM 7236 C CA . PRO E 3 198 ? -109.357 39.485 -3.329 1.00 127.80 217 PRO D CA 1
ATOM 7237 C C . PRO E 3 198 ? -110.320 38.583 -4.111 1.00 128.53 217 PRO D C 1
ATOM 7238 O O . PRO E 3 198 ? -110.171 38.472 -5.327 1.00 129.61 217 PRO D O 1
ATOM 7242 N N . ALA F 4 3 ? -61.693 25.429 22.663 1.00 49.40 2 ALA E N 1
ATOM 7243 C CA . ALA F 4 3 ? -62.836 26.309 22.457 1.00 48.51 2 ALA E CA 1
ATOM 7244 C C . ALA F 4 3 ? -63.604 25.923 21.197 1.00 61.57 2 ALA E C 1
ATOM 7245 O O . ALA F 4 3 ? -64.816 25.711 21.240 1.00 74.23 2 ALA E O 1
ATOM 7247 N N . VAL F 4 4 ? -62.892 25.830 20.078 1.00 56.56 3 VAL E N 1
ATOM 7248 C CA . VAL F 4 4 ? -63.498 25.487 18.796 1.00 62.03 3 VAL E CA 1
ATOM 7249 C C . VAL F 4 4 ? -63.455 23.976 18.616 1.00 64.08 3 VAL E C 1
ATOM 7250 O O . VAL F 4 4 ? -62.388 23.358 18.714 1.00 50.27 3 VAL E O 1
ATOM 7254 N N . ILE F 4 5 ? -64.615 23.381 18.350 1.00 51.94 4 ILE E N 1
ATOM 7255 C CA . ILE F 4 5 ? -64.753 21.941 18.182 1.00 52.32 4 ILE E CA 1
ATOM 7256 C C . ILE F 4 5 ? -65.227 21.655 16.764 1.00 62.33 4 ILE E C 1
ATOM 7257 O O . ILE F 4 5 ? -66.125 22.331 16.252 1.00 73.62 4 ILE E O 1
ATOM 7262 N N . SER F 4 6 ? -64.620 20.653 16.133 1.00 62.65 5 SER E N 1
ATOM 7263 C CA . SER F 4 6 ? -65.008 20.208 14.800 1.00 60.17 5 SER E CA 1
ATOM 7264 C C . SER F 4 6 ? -65.441 18.751 14.880 1.00 65.15 5 SER E C 1
ATOM 7265 O O . SER F 4 6 ? -64.662 17.893 15.307 1.00 60.73 5 SER E O 1
ATOM 7268 N N . GLN F 4 7 ? -66.677 18.476 14.473 1.00 64.01 6 GLN E N 1
ATOM 7269 C CA . GLN F 4 7 ? -67.171 17.111 14.344 1.00 50.22 6 GLN E CA 1
ATOM 7270 C C . GLN F 4 7 ? -67.178 16.767 12.862 1.00 48.95 6 GLN E C 1
ATOM 7271 O O . GLN F 4 7 ? -67.859 17.428 12.070 1.00 67.52 6 GLN E O 1
ATOM 7277 N N . LYS F 4 8 ? -66.553 15.641 12.507 1.00 54.18 7 LYS E N 1
ATOM 7278 C CA . LYS F 4 8 ? -66.464 15.184 11.094 1.00 66.83 7 LYS E CA 1
ATOM 7279 C C . LYS F 4 8 ? -67.852 14.869 10.519 1.00 95.60 7 LYS E C 1
ATOM 7280 O O . LYS F 4 8 ? -68.181 15.456 9.472 1.00 122.92 7 LYS E O 1
ATOM 7286 N N . PRO F 4 9 ? -68.682 13.982 11.120 1.00 79.00 8 PRO E N 1
ATOM 7287 C CA . PRO F 4 9 ? -69.970 13.566 10.517 1.00 53.61 8 PRO E CA 1
ATOM 7288 C C . PRO F 4 9 ? -71.117 14.587 10.629 1.00 62.44 8 PRO E C 1
ATOM 7289 O O . PRO F 4 9 ? -72.186 14.215 11.080 1.00 73.21 8 PRO E O 1
ATOM 7293 N N . SER F 4 10 ? -70.916 15.822 10.166 1.00 63.30 9 SER E N 1
ATOM 7294 C CA . SER F 4 10 ? -71.955 16.885 10.198 1.00 55.51 9 SER E CA 1
ATOM 7295 C C . SER F 4 10 ? -73.319 16.298 9.823 1.00 55.85 9 SER E C 1
ATOM 7296 O O . SER F 4 10 ? -74.325 16.788 10.366 1.00 37.97 9 SER E O 1
ATOM 7299 N N . ARG F 4 11 ? -73.360 15.322 8.911 1.00 61.65 10 ARG E N 1
ATOM 7300 C CA . ARG F 4 11 ? -74.617 14.652 8.483 1.00 48.92 10 ARG E CA 1
ATOM 7301 C C . ARG F 4 11 ? -74.269 13.313 7.827 1.00 42.13 10 ARG E C 1
ATOM 7302 O O . ARG F 4 11 ? -73.162 13.221 7.261 1.00 49.75 10 ARG E O 1
ATOM 7310 N N . ASP F 4 12 ? -75.167 12.323 7.882 1.00 39.29 11 ASP E N 1
ATOM 7311 C CA . ASP F 4 12 ? -74.932 10.972 7.301 1.00 44.79 11 ASP E CA 1
ATOM 7312 C C . ASP F 4 12 ? -76.220 10.150 7.378 1.00 44.87 11 ASP E C 1
ATOM 7313 O O . ASP F 4 12 ? -76.964 10.345 8.361 1.00 47.23 11 ASP E O 1
ATOM 7318 N N . ILE F 4 13 ? -76.484 9.267 6.403 1.00 45.73 12 ILE E N 1
ATOM 7319 C CA . ILE F 4 13 ? -77.656 8.401 6.440 1.00 42.18 12 ILE E CA 1
ATOM 7320 C C . ILE F 4 13 ? -77.160 6.972 6.282 1.00 50.02 12 ILE E C 1
ATOM 7321 O O . ILE F 4 13 ? -76.537 6.635 5.268 1.00 58.66 12 ILE E O 1
ATOM 7326 N N . CYS F 4 14 ? -77.431 6.138 7.280 1.00 43.56 13 CYS E N 1
ATOM 7327 C CA . CYS F 4 14 ? -76.916 4.779 7.321 1.00 49.56 13 CYS E CA 1
ATOM 7328 C C . CYS F 4 14 ? -78.057 3.774 7.377 1.00 49.37 13 CYS E C 1
ATOM 7329 O O . CYS F 4 14 ? -79.161 4.081 7.836 1.00 45.90 13 CYS E O 1
ATOM 7332 N N . GLN F 4 15 ? -77.774 2.569 6.896 1.00 53.89 14 GLN E N 1
ATOM 7333 C CA . GLN F 4 15 ? -78.723 1.468 6.913 1.00 47.85 14 GLN E CA 1
ATOM 7334 C C . GLN F 4 15 ? -78.582 0.678 8.211 1.00 53.76 14 GLN E C 1
ATOM 7335 O O . GLN F 4 15 ? -77.579 0.778 8.922 1.00 57.95 14 GLN E O 1
ATOM 7341 N N . ARG F 4 16 ? -79.610 -0.112 8.517 1.00 58.11 15 ARG E N 1
ATOM 7342 C CA . ARG F 4 16 ? -79.604 -0.897 9.744 1.00 52.80 15 ARG E CA 1
ATOM 7343 C C . ARG F 4 16 ? -78.474 -1.919 9.721 1.00 62.43 15 ARG E C 1
ATOM 7344 O O . ARG F 4 16 ? -78.152 -2.495 8.677 1.00 68.34 15 ARG E O 1
ATOM 7352 N N . GLY F 4 17 ? -77.866 -2.142 10.885 1.00 51.52 16 GLY E N 1
ATOM 7353 C CA . GLY F 4 17 ? -76.787 -3.095 11.017 1.00 65.81 16 GLY E CA 1
ATOM 7354 C C . GLY F 4 17 ? -75.409 -2.557 10.709 1.00 74.74 16 GLY E C 1
ATOM 7355 O O . GLY F 4 17 ? -74.427 -3.296 10.864 1.00 100.46 16 GLY E O 1
ATOM 7356 N N . THR F 4 18 ? -75.298 -1.303 10.284 1.00 51.34 17 THR E N 1
ATOM 7357 C CA . THR F 4 18 ? -74.006 -0.699 10.007 1.00 72.18 17 THR E CA 1
ATOM 7358 C C . THR F 4 18 ? -73.468 -0.002 11.254 1.00 65.33 17 THR E C 1
ATOM 7359 O O . THR F 4 18 ? -74.173 0.189 12.247 1.00 59.53 17 THR E O 1
ATOM 7363 N N . SER F 4 19 ? -72.194 0.377 11.195 1.00 55.87 18 SER E N 1
ATOM 7364 C CA . SER F 4 19 ? -71.530 1.069 12.290 1.00 49.49 18 SER E CA 1
ATOM 7365 C C . SER F 4 19 ? -70.879 2.336 11.759 1.00 63.09 18 SER E C 1
ATOM 7366 O O . SER F 4 19 ? -70.220 2.307 10.715 1.00 88.76 18 SER E O 1
ATOM 7369 N N . LEU F 4 20 ? -71.067 3.441 12.475 1.00 58.50 19 LEU E N 1
ATOM 7370 C CA . LEU F 4 20 ? -70.505 4.730 12.099 1.00 64.46 19 LEU E CA 1
ATOM 7371 C C . LEU F 4 20 ? -69.682 5.283 13.252 1.00 57.56 19 LEU E C 1
ATOM 7372 O O . LEU F 4 20 ? -70.089 5.196 14.415 1.00 59.37 19 LEU E O 1
ATOM 7377 N N . THR F 4 21 ? -68.528 5.854 12.924 1.00 50.39 20 THR E N 1
ATOM 7378 C CA . THR F 4 21 ? -67.623 6.436 13.904 1.00 59.50 20 THR E CA 1
ATOM 7379 C C . THR F 4 21 ? -67.642 7.952 13.770 1.00 58.22 20 THR E C 1
ATOM 7380 O O . THR F 4 21 ? -67.425 8.486 12.676 1.00 67.05 20 THR E O 1
ATOM 7384 N N . ILE F 4 22 ? -67.905 8.638 14.878 1.00 57.29 21 ILE E N 1
ATOM 7385 C CA . ILE F 4 22 ? -67.940 10.095 14.923 1.00 57.82 21 ILE E CA 1
ATOM 7386 C C . ILE F 4 22 ? -66.653 10.599 15.559 1.00 57.08 21 ILE E C 1
ATOM 7387 O O . ILE F 4 22 ? -66.146 10.004 16.517 1.00 67.23 21 ILE E O 1
ATOM 7392 N N . GLN F 4 23 ? -66.120 11.696 15.028 1.00 54.13 22 GLN E N 1
ATOM 7393 C CA . GLN F 4 23 ? -64.892 12.291 15.531 1.00 55.19 22 GLN E CA 1
ATOM 7394 C C . GLN F 4 23 ? -65.177 13.640 16.178 1.00 60.76 22 GLN E C 1
ATOM 7395 O O . GLN F 4 23 ? -66.086 14.368 15.768 1.00 67.88 22 GLN E O 1
ATOM 7401 N N . CYS F 4 24 ? -64.389 13.961 17.203 1.00 52.47 23 CYS E N 1
ATOM 7402 C CA . CYS F 4 24 ? -64.518 15.217 17.944 1.00 39.92 23 CYS E CA 1
ATOM 7403 C C . CYS F 4 24 ? -63.113 15.772 18.158 1.00 43.08 23 CYS E C 1
ATOM 7404 O O . CYS F 4 24 ? -62.379 15.293 19.027 1.00 56.20 23 CYS E O 1
ATOM 7407 N N . GLN F 4 25 ? -62.743 16.778 17.371 1.00 44.39 24 GLN E N 1
ATOM 7408 C CA . GLN F 4 25 ? -61.420 17.385 17.435 1.00 52.18 24 GLN E CA 1
ATOM 7409 C C . GLN F 4 25 ? -61.526 18.788 18.017 1.00 46.82 24 GLN E C 1
ATOM 7410 O O . GLN F 4 25 ? -62.396 19.567 17.614 1.00 49.41 24 GLN E O 1
ATOM 7416 N N . VAL F 4 26 ? -60.642 19.104 18.961 1.00 44.92 25 VAL E N 1
ATOM 7417 C CA . VAL F 4 26 ? -60.636 20.389 19.650 1.00 52.05 25 VAL E CA 1
ATOM 7418 C C . VAL F 4 26 ? -59.365 21.137 19.274 1.00 48.75 25 VAL E C 1
ATOM 7419 O O . VAL F 4 26 ? -58.307 20.526 19.081 1.00 47.88 25 VAL E O 1
ATOM 7423 N N . ASP F 4 27 ? -59.472 22.464 19.167 1.00 58.01 26 ASP E N 1
ATOM 7424 C CA . ASP F 4 27 ? -58.318 23.275 18.798 1.00 46.21 26 ASP E CA 1
ATOM 7425 C C . ASP F 4 27 ? -57.329 23.429 19.947 1.00 49.75 26 ASP E C 1
ATOM 7426 O O . ASP F 4 27 ? -56.122 23.533 19.706 1.00 63.81 26 ASP E O 1
ATOM 7431 N N . SER F 4 28 ? -57.809 23.446 21.188 1.00 49.38 27 SER E N 1
ATOM 7432 C CA . SER F 4 28 ? -56.968 23.651 22.357 1.00 57.64 27 SER E CA 1
ATOM 7433 C C . SER F 4 28 ? -56.998 22.418 23.253 1.00 54.41 27 SER E C 1
ATOM 7434 O O . SER F 4 28 ? -57.850 21.536 23.116 1.00 56.85 27 SER E O 1
ATOM 7437 N N . GLN F 4 29 ? -56.048 22.372 24.187 1.00 51.55 28 GLN E N 1
ATOM 7438 C CA . GLN F 4 29 ? -55.942 21.262 25.126 1.00 55.72 28 GLN E CA 1
ATOM 7439 C C . GLN F 4 29 ? -56.955 21.427 26.253 1.00 59.96 28 GLN E C 1
ATOM 7440 O O . GLN F 4 29 ? -57.007 22.475 26.905 1.00 56.65 28 GLN E O 1
ATOM 7446 N N . VAL F 4 30 ? -57.760 20.389 26.480 1.00 50.85 29 VAL E N 1
ATOM 7447 C CA . VAL F 4 30 ? -58.896 20.461 27.389 1.00 51.46 29 VAL E CA 1
ATOM 7448 C C . VAL F 4 30 ? -58.891 19.252 28.314 1.00 50.08 29 VAL E C 1
ATOM 7449 O O . VAL F 4 30 ? -58.449 18.159 27.945 1.00 53.29 29 VAL E O 1
ATOM 7453 N N . THR F 4 31 ? -59.380 19.462 29.538 1.00 47.69 37 THR E N 1
ATOM 7454 C CA . THR F 4 31 ? -59.427 18.391 30.528 1.00 48.10 37 THR E CA 1
ATOM 7455 C C . THR F 4 31 ? -60.561 17.414 30.250 1.00 55.71 37 THR E C 1
ATOM 7456 O O . THR F 4 31 ? -60.352 16.197 30.198 1.00 61.89 37 THR E O 1
ATOM 7460 N N . MET F 4 32 ? -61.767 17.931 30.066 1.00 61.20 38 MET E N 1
ATOM 7461 C CA . MET F 4 32 ? -62.969 17.115 30.044 1.00 55.97 38 MET E CA 1
ATOM 7462 C C . MET F 4 32 ? -63.546 17.086 28.631 1.00 46.68 38 MET E C 1
ATOM 7463 O O . MET F 4 32 ? -63.494 18.086 27.908 1.00 52.31 38 MET E O 1
ATOM 7468 N N . MET F 4 33 ? -64.098 15.937 28.241 1.00 49.71 39 MET E N 1
ATOM 7469 C CA . MET F 4 33 ? -64.688 15.773 26.915 1.00 48.66 39 MET E CA 1
ATOM 7470 C C . MET F 4 33 ? -65.854 14.806 27.027 1.00 37.28 39 MET E C 1
ATOM 7471 O O . MET F 4 33 ? -65.659 13.642 27.392 1.00 37.69 39 MET E O 1
ATOM 7476 N N . PHE F 4 34 ? -67.052 15.283 26.712 1.00 40.22 40 PHE E N 1
ATOM 7477 C CA . PHE F 4 34 ? -68.277 14.521 26.887 1.00 43.99 40 PHE E CA 1
ATOM 7478 C C . PHE F 4 34 ? -68.894 14.186 25.536 1.00 40.24 40 PHE E C 1
ATOM 7479 O O . PHE F 4 34 ? -68.553 14.776 24.508 1.00 50.65 40 PHE E O 1
ATOM 7487 N N . TRP F 4 35 ? -69.810 13.220 25.551 1.00 39.63 41 TRP E N 1
ATOM 7488 C CA . TRP F 4 35 ? -70.568 12.833 24.367 1.00 39.82 41 TRP E CA 1
ATOM 7489 C C . TRP F 4 35 ? -72.050 12.885 24.699 1.00 40.88 41 TRP E C 1
ATOM 7490 O O . TRP F 4 35 ? -72.510 12.184 25.607 1.00 41.88 41 TRP E O 1
ATOM 7501 N N . TYR F 4 36 ? -72.792 13.711 23.970 1.00 47.02 42 TYR E N 1
ATOM 7502 C CA . TYR F 4 36 ? -74.220 13.879 24.190 1.00 47.40 42 TYR E CA 1
ATOM 7503 C C . TYR F 4 36 ? -75.010 13.324 23.011 1.00 46.18 42 TYR E C 1
ATOM 7504 O O . TYR F 4 36 ? -74.457 12.925 21.982 1.00 41.41 42 TYR E O 1
ATOM 7513 N N . ARG F 4 37 ? -76.329 13.307 23.184 1.00 54.25 43 ARG E N 1
ATOM 7514 C CA . ARG F 4 37 ? -77.249 12.748 22.203 1.00 43.59 43 ARG E CA 1
ATOM 7515 C C . ARG F 4 37 ? -78.595 13.431 22.376 1.00 44.47 43 ARG E C 1
ATOM 7516 O O . ARG F 4 37 ? -79.102 13.511 23.499 1.00 62.96 43 ARG E O 1
ATOM 7524 N N . GLN F 4 38 ? -79.173 13.919 21.280 1.00 44.24 44 GLN E N 1
ATOM 7525 C CA . GLN F 4 38 ? -80.468 14.589 21.331 1.00 45.45 44 GLN E CA 1
ATOM 7526 C C . GLN F 4 38 ? -81.336 14.047 20.208 1.00 51.92 44 GLN E C 1
ATOM 7527 O O . GLN F 4 38 ? -81.028 14.239 19.027 1.00 60.15 44 GLN E O 1
ATOM 7533 N N . GLN F 4 39 ? -82.418 13.378 20.584 1.00 71.50 45 GLN E N 1
ATOM 7534 C CA . GLN F 4 39 ? -83.397 12.814 19.672 1.00 76.92 45 GLN E CA 1
ATOM 7535 C C . GLN F 4 39 ? -84.288 13.910 19.086 1.00 82.79 45 GLN E C 1
ATOM 7536 O O . GLN F 4 39 ? -84.307 15.034 19.592 1.00 86.00 45 GLN E O 1
ATOM 7542 N N . PRO F 4 40 ? -85.023 13.609 17.999 1.00 96.76 46 PRO E N 1
ATOM 7543 C CA . PRO F 4 40 ? -85.779 14.671 17.301 1.00 116.35 46 PRO E CA 1
ATOM 7544 C C . PRO F 4 40 ? -86.596 15.592 18.196 1.00 115.99 46 PRO E C 1
ATOM 7545 O O . PRO F 4 40 ? -86.516 16.818 18.050 1.00 118.13 46 PRO E O 1
ATOM 7549 N N . GLY F 4 41 ? -87.380 15.043 19.117 1.00 87.56 47 GLY E N 1
ATOM 7550 C CA . GLY F 4 41 ? -88.077 15.878 20.076 1.00 96.17 47 GLY E CA 1
ATOM 7551 C C . GLY F 4 41 ? -87.905 15.388 21.496 1.00 91.62 47 GLY E C 1
ATOM 7552 O O . GLY F 4 41 ? -88.841 14.837 22.084 1.00 74.23 47 GLY E O 1
ATOM 7553 N N . GLN F 4 42 ? -86.722 15.606 22.066 1.00 81.49 48 GLN E N 1
ATOM 7554 C CA . GLN F 4 42 ? -86.390 15.080 23.381 1.00 89.23 48 GLN E CA 1
ATOM 7555 C C . GLN F 4 42 ? -85.347 15.979 24.031 1.00 96.60 48 GLN E C 1
ATOM 7556 O O . GLN F 4 42 ? -84.875 16.956 23.440 1.00 84.47 48 GLN E O 1
ATOM 7562 N N . SER F 4 43 ? -84.989 15.631 25.262 1.00 94.78 49 SER E N 1
ATOM 7563 C CA . SER F 4 43 ? -83.977 16.333 26.032 1.00 77.57 49 SER E CA 1
ATOM 7564 C C . SER F 4 43 ? -82.581 15.853 25.643 1.00 72.78 49 SER E C 1
ATOM 7565 O O . SER F 4 43 ? -82.400 14.767 25.086 1.00 72.92 49 SER E O 1
ATOM 7568 N N . LEU F 4 44 ? -81.586 16.684 25.943 1.00 70.64 50 LEU E N 1
ATOM 7569 C CA . LEU F 4 44 ? -80.197 16.357 25.641 1.00 56.56 50 LEU E CA 1
ATOM 7570 C C . LEU F 4 44 ? -79.708 15.346 26.671 1.00 57.65 50 LEU E C 1
ATOM 7571 O O . LEU F 4 44 ? -79.477 15.693 27.834 1.00 71.63 50 LEU E O 1
ATOM 7576 N N . THR F 4 45 ? -79.550 14.096 26.246 1.00 48.27 51 THR E N 1
ATOM 7577 C CA . THR F 4 45 ? -79.137 13.008 27.122 1.00 53.82 51 THR E CA 1
ATOM 7578 C C . THR F 4 45 ? -77.633 12.790 27.022 1.00 51.70 51 THR E C 1
ATOM 7579 O O . THR F 4 45 ? -77.086 12.684 25.919 1.00 50.43 51 THR E O 1
ATOM 7583 N N . LEU F 4 46 ? -76.976 12.726 28.177 1.00 58.19 52 LEU E N 1
ATOM 7584 C CA . LEU F 4 46 ? -75.545 12.461 28.241 1.00 45.50 52 LEU E CA 1
ATOM 7585 C C . LEU F 4 46 ? -75.280 10.975 28.038 1.00 45.82 52 LEU E C 1
ATOM 7586 O O . LEU F 4 46 ? -75.879 10.131 28.712 1.00 47.16 52 LEU E O 1
ATOM 7591 N N . ILE F 4 47 ? -74.383 10.656 27.106 1.00 46.47 53 ILE E N 1
ATOM 7592 C CA . ILE F 4 47 ? -74.057 9.266 26.809 1.00 45.05 53 ILE E CA 1
ATOM 7593 C C . ILE F 4 47 ? -72.965 8.791 27.757 1.00 44.98 53 ILE E C 1
ATOM 7594 O O . ILE F 4 47 ? -73.184 7.885 28.569 1.00 46.14 53 ILE E O 1
ATOM 7599 N N . ALA F 4 48 ? -71.786 9.398 27.662 1.00 43.70 54 ALA E N 1
ATOM 7600 C CA . ALA F 4 48 ? -70.653 8.976 28.473 1.00 43.52 54 ALA E CA 1
ATOM 7601 C C . ALA F 4 48 ? -69.635 10.105 28.538 1.00 43.44 54 ALA E C 1
ATOM 7602 O O . ALA F 4 48 ? -69.724 11.096 27.810 1.00 41.43 54 ALA E O 1
ATOM 7604 N N . THR F 4 49 ? -68.660 9.933 29.426 1.00 45.31 55 THR E N 1
ATOM 7605 C CA . THR F 4 49 ? -67.548 10.861 29.584 1.00 50.10 55 THR E CA 1
ATOM 7606 C C . THR F 4 49 ? -66.290 10.203 29.033 1.00 40.20 55 THR E C 1
ATOM 7607 O O . THR F 4 49 ? -65.878 9.143 29.515 1.00 44.32 55 THR E O 1
ATOM 7611 N N . ALA F 4 50 ? -65.688 10.828 28.026 1.00 39.14 56 ALA E N 1
ATOM 7612 C CA . ALA F 4 50 ? -64.472 10.291 27.430 1.00 38.56 56 ALA E CA 1
ATOM 7613 C C . ALA F 4 50 ? -63.288 10.504 28.365 1.00 58.42 56 ALA E C 1
ATOM 7614 O O . ALA F 4 50 ? -63.014 11.630 28.793 1.00 52.60 56 ALA E O 1
ATOM 7616 N N . ASN F 4 51 ? -62.587 9.419 28.682 1.00 58.65 57 ASN E N 1
ATOM 7617 C CA . ASN F 4 51 ? -61.445 9.449 29.586 1.00 43.90 57 ASN E CA 1
ATOM 7618 C C . ASN F 4 51 ? -60.179 9.128 28.806 1.00 54.76 57 ASN E C 1
ATOM 7619 O O . ASN F 4 51 ? -60.155 8.177 28.017 1.00 62.44 57 ASN E O 1
ATOM 7624 N N . GLN F 4 52 ? -59.134 9.921 29.027 1.00 54.04 58 GLN E N 1
ATOM 7625 C CA . GLN F 4 52 ? -57.869 9.734 28.328 1.00 49.73 58 GLN E CA 1
ATOM 7626 C C . GLN F 4 52 ? -57.101 8.579 28.959 1.00 70.54 58 GLN E C 1
ATOM 7627 O O . GLN F 4 52 ? -56.849 8.577 30.169 1.00 63.50 58 GLN E O 1
ATOM 7633 N N . GLY F 4 53 ? -56.740 7.593 28.139 1.00 71.80 59 GLY E N 1
ATOM 7634 C CA . GLY F 4 53 ? -55.980 6.450 28.598 1.00 89.33 59 GLY E CA 1
ATOM 7635 C C . GLY F 4 53 ? -56.713 5.505 29.523 1.00 103.65 59 GLY E C 1
ATOM 7636 O O . GLY F 4 53 ? -56.098 4.552 30.014 1.00 126.87 59 GLY E O 1
ATOM 7637 N N . SER F 4 54 ? -57.994 5.730 29.781 1.00 81.60 63 SER E N 1
ATOM 7638 C CA . SER F 4 54 ? -58.810 4.844 30.599 1.00 72.45 63 SER E CA 1
ATOM 7639 C C . SER F 4 54 ? -60.050 4.419 29.813 1.00 72.51 63 SER E C 1
ATOM 7640 O O . SER F 4 54 ? -60.165 4.663 28.609 1.00 85.86 63 SER E O 1
ATOM 7643 N N . GLU F 4 55 ? -60.982 3.778 30.510 1.00 84.82 64 GLU E N 1
ATOM 7644 C CA . GLU F 4 55 ? -62.265 3.423 29.929 1.00 71.69 64 GLU E CA 1
ATOM 7645 C C . GLU F 4 55 ? -63.279 4.526 30.201 1.00 73.94 64 GLU E C 1
ATOM 7646 O O . GLU F 4 55 ? -63.248 5.183 31.245 1.00 76.23 64 GLU E O 1
ATOM 7652 N N . ALA F 4 56 ? -64.177 4.728 29.241 1.00 64.45 65 ALA E N 1
ATOM 7653 C CA . ALA F 4 56 ? -65.159 5.796 29.345 1.00 48.42 65 ALA E CA 1
ATOM 7654 C C . ALA F 4 56 ? -66.142 5.528 30.478 1.00 46.84 65 ALA E C 1
ATOM 7655 O O . ALA F 4 56 ? -66.481 4.381 30.783 1.00 50.51 65 ALA E O 1
ATOM 7657 N N . THR F 4 57 ? -66.597 6.609 31.108 1.00 43.53 66 THR E N 1
ATOM 7658 C CA . THR F 4 57 ? -67.577 6.528 32.189 1.00 52.15 66 THR E CA 1
ATOM 7659 C C . THR F 4 57 ? -68.957 6.687 31.567 1.00 48.10 66 THR E C 1
ATOM 7660 O O . THR F 4 57 ? -69.391 7.800 31.261 1.00 46.77 66 THR E O 1
ATOM 7664 N N . TYR F 4 58 ? -69.650 5.568 31.380 1.00 46.58 67 TYR E N 1
ATOM 7665 C CA . TYR F 4 58 ? -70.941 5.559 30.711 1.00 47.19 67 TYR E CA 1
ATOM 7666 C C . TYR F 4 58 ? -72.058 5.861 31.698 1.00 48.45 67 TYR E C 1
ATOM 7667 O O . TYR F 4 58 ? -72.016 5.432 32.855 1.00 59.65 67 TYR E O 1
ATOM 7676 N N . GLU F 4 59 ? -73.057 6.604 31.234 1.00 48.46 68 GLU E N 1
ATOM 7677 C CA . GLU F 4 59 ? -74.247 6.828 32.034 1.00 51.71 68 GLU E CA 1
ATOM 7678 C C . GLU F 4 59 ? -75.137 5.588 31.995 1.00 52.39 68 GLU E C 1
ATOM 7679 O O . GLU F 4 59 ? -74.935 4.671 31.193 1.00 67.13 68 GLU E O 1
ATOM 7685 N N . SER F 4 60 ? -76.127 5.561 32.884 1.00 54.12 69 SER E N 1
ATOM 7686 C CA . SER F 4 60 ? -76.994 4.395 32.998 1.00 63.13 69 SER E CA 1
ATOM 7687 C C . SER F 4 60 ? -77.745 4.154 31.694 1.00 59.06 69 SER E C 1
ATOM 7688 O O . SER F 4 60 ? -78.324 5.077 31.115 1.00 64.27 69 SER E O 1
ATOM 7691 N N . GLY F 4 61 ? -77.731 2.902 31.234 1.00 55.63 70 GLY E N 1
ATOM 7692 C CA . GLY F 4 61 ? -78.384 2.495 30.014 1.00 62.73 70 GLY E CA 1
ATOM 7693 C C . GLY F 4 61 ? -77.461 2.402 28.814 1.00 61.46 70 GLY E C 1
ATOM 7694 O O . GLY F 4 61 ? -77.721 1.603 27.906 1.00 58.66 70 GLY E O 1
ATOM 7695 N N . PHE F 4 62 ? -76.389 3.189 28.792 1.00 59.16 71 PHE E N 1
ATOM 7696 C CA . PHE F 4 62 ? -75.447 3.179 27.682 1.00 56.61 71 PHE E CA 1
ATOM 7697 C C . PHE F 4 62 ? -74.314 2.206 27.978 1.00 54.62 71 PHE E C 1
ATOM 7698 O O . PHE F 4 62 ? -73.686 2.274 29.040 1.00 53.98 71 PHE E O 1
ATOM 7706 N N . VAL F 4 63 ? -74.057 1.304 27.034 1.00 61.81 72 VAL E N 1
ATOM 7707 C CA . VAL F 4 63 ? -73.113 0.212 27.222 1.00 53.63 72 VAL E CA 1
ATOM 7708 C C . VAL F 4 63 ? -71.970 0.373 26.230 1.00 57.55 72 VAL E C 1
ATOM 7709 O O . VAL F 4 63 ? -72.153 0.872 25.114 1.00 58.98 72 VAL E O 1
ATOM 7713 N N . ILE F 4 64 ? -70.775 -0.049 26.653 1.00 59.29 73 ILE E N 1
ATOM 7714 C CA . ILE F 4 64 ? -69.588 0.040 25.810 1.00 54.41 73 ILE E CA 1
ATOM 7715 C C . ILE F 4 64 ? -69.745 -0.784 24.538 1.00 52.79 73 ILE E C 1
ATOM 7716 O O . ILE F 4 64 ? -69.108 -0.485 23.521 1.00 48.20 73 ILE E O 1
ATOM 7721 N N . ASP F 4 65 ? -70.596 -1.814 24.564 1.00 58.44 74 ASP E N 1
ATOM 7722 C CA . ASP F 4 65 ? -70.737 -2.689 23.404 1.00 58.88 74 ASP E CA 1
ATOM 7723 C C . ASP F 4 65 ? -71.353 -1.954 22.220 1.00 58.15 74 ASP E C 1
ATOM 7724 O O . ASP F 4 65 ? -70.987 -2.211 21.066 1.00 56.10 74 ASP E O 1
ATOM 7729 N N . LYS F 4 66 ? -72.282 -1.036 22.480 1.00 56.60 75 LYS E N 1
ATOM 7730 C CA . LYS F 4 66 ? -72.930 -0.286 21.413 1.00 49.50 75 LYS E CA 1
ATOM 7731 C C . LYS F 4 66 ? -72.293 1.072 21.158 1.00 55.00 75 LYS E C 1
ATOM 7732 O O . LYS F 4 66 ? -72.338 1.561 20.023 1.00 58.51 75 LYS E O 1
ATOM 7738 N N . PHE F 4 67 ? -71.686 1.690 22.173 1.00 47.09 76 PHE E N 1
ATOM 7739 C CA . PHE F 4 67 ? -71.058 3.003 22.045 1.00 45.50 76 PHE E CA 1
ATOM 7740 C C . PHE F 4 67 ? -69.598 2.941 22.488 1.00 46.88 76 PHE E C 1
ATOM 7741 O O . PHE F 4 67 ? -69.231 3.513 23.523 1.00 60.52 76 PHE E O 1
ATOM 7749 N N . PRO F 4 68 ? -68.736 2.262 21.728 1.00 47.99 77 PRO E N 1
ATOM 7750 C CA . PRO F 4 68 ? -67.311 2.238 22.089 1.00 55.79 77 PRO E CA 1
ATOM 7751 C C . PRO F 4 68 ? -66.679 3.605 21.872 1.00 52.40 77 PRO E C 1
ATOM 7752 O O . PRO F 4 68 ? -66.787 4.193 20.794 1.00 55.75 77 PRO E O 1
ATOM 7756 N N . ILE F 4 69 ? -66.019 4.111 22.912 1.00 57.12 78 ILE E N 1
ATOM 7757 C CA . ILE F 4 69 ? -65.435 5.446 22.907 1.00 51.70 78 ILE E CA 1
ATOM 7758 C C . ILE F 4 69 ? -63.940 5.334 23.161 1.00 40.44 78 ILE E C 1
ATOM 7759 O O . ILE F 4 69 ? -63.501 4.560 24.019 1.00 54.13 78 ILE E O 1
ATOM 7764 N N . SER F 4 70 ? -63.159 6.109 22.411 1.00 39.45 79 SER E N 1
ATOM 7765 C CA . SER F 4 70 ? -61.717 6.167 22.580 1.00 44.73 79 SER E CA 1
ATOM 7766 C C . SER F 4 70 ? -61.264 7.620 22.581 1.00 43.38 79 SER E C 1
ATOM 7767 O O . SER F 4 70 ? -61.870 8.476 21.932 1.00 45.37 79 SER E O 1
ATOM 7770 N N . ARG F 4 71 ? -60.191 7.888 23.325 1.00 48.46 80 ARG E N 1
ATOM 7771 C CA . ARG F 4 71 ? -59.630 9.234 23.439 1.00 53.83 80 ARG E CA 1
ATOM 7772 C C . ARG F 4 71 ? -58.114 9.118 23.394 1.00 53.39 80 ARG E C 1
ATOM 7773 O O . ARG F 4 71 ? -57.454 8.986 24.433 1.00 58.05 80 ARG E O 1
ATOM 7781 N N . PRO F 4 72 ? -57.523 9.152 22.198 1.00 46.10 81 PRO E N 1
ATOM 7782 C CA . PRO F 4 72 ? -56.062 8.986 22.112 1.00 35.73 81 PRO E CA 1
ATOM 7783 C C . PRO F 4 72 ? -55.295 10.115 22.775 1.00 49.71 81 PRO E C 1
ATOM 7784 O O . PRO F 4 72 ? -54.284 9.869 23.447 1.00 49.82 81 PRO E O 1
ATOM 7788 N N . ASN F 4 73 ? -55.744 11.353 22.597 1.00 54.64 83 ASN E N 1
ATOM 7789 C CA . ASN F 4 73 ? -55.128 12.516 23.213 1.00 38.37 83 ASN E CA 1
ATOM 7790 C C . ASN F 4 73 ? -56.222 13.352 23.858 1.00 39.26 83 ASN E C 1
ATOM 7791 O O . ASN F 4 73 ? -57.416 13.085 23.699 1.00 52.60 83 ASN E O 1
ATOM 7796 N N . LEU F 4 74 ? -55.801 14.377 24.598 1.00 33.17 84 LEU E N 1
ATOM 7797 C CA . LEU F 4 74 ? -56.759 15.269 25.238 1.00 39.35 84 LEU E CA 1
ATOM 7798 C C . LEU F 4 74 ? -57.621 16.021 24.235 1.00 50.39 84 LEU E C 1
ATOM 7799 O O . LEU F 4 74 ? -58.677 16.537 24.614 1.00 45.18 84 LEU E O 1
ATOM 7804 N N . THR F 4 75 ? -57.192 16.122 22.978 1.00 48.83 85 THR E N 1
ATOM 7805 C CA . THR F 4 75 ? -57.874 16.947 21.989 1.00 44.32 85 THR E CA 1
ATOM 7806 C C . THR F 4 75 ? -58.727 16.159 21.001 1.00 45.28 85 THR E C 1
ATOM 7807 O O . THR F 4 75 ? -59.395 16.775 20.165 1.00 45.11 85 THR E O 1
ATOM 7811 N N . PHE F 4 76 ? -58.714 14.828 21.049 1.00 38.25 86 PHE E N 1
ATOM 7812 C CA . PHE F 4 76 ? -59.395 14.030 20.039 1.00 36.83 86 PHE E CA 1
ATOM 7813 C C . PHE F 4 76 ? -60.120 12.863 20.695 1.00 42.27 86 PHE E C 1
ATOM 7814 O O . PHE F 4 76 ? -59.583 12.220 21.601 1.00 45.18 86 PHE E O 1
ATOM 7822 N N . SER F 4 77 ? -61.346 12.604 20.241 1.00 37.11 87 SER E N 1
ATOM 7823 C CA . SER F 4 77 ? -62.145 11.484 20.723 1.00 43.24 87 SER E CA 1
ATOM 7824 C C . SER F 4 77 ? -62.921 10.880 19.562 1.00 48.17 87 SER E C 1
ATOM 7825 O O . SER F 4 77 ? -63.172 11.536 18.548 1.00 52.93 87 SER E O 1
ATOM 7828 N N . THR F 4 78 ? -63.310 9.617 19.730 1.00 42.85 88 THR E N 1
ATOM 7829 C CA . THR F 4 78 ? -64.057 8.878 18.717 1.00 44.48 88 THR E CA 1
ATOM 7830 C C . THR F 4 78 ? -65.224 8.161 19.379 1.00 49.92 88 THR E C 1
ATOM 7831 O O . THR F 4 78 ? -65.021 7.363 20.299 1.00 55.93 88 THR E O 1
ATOM 7835 N N . LEU F 4 79 ? -66.438 8.446 18.916 1.00 49.71 89 LEU E N 1
ATOM 7836 C CA . LEU F 4 79 ? -67.638 7.736 19.342 1.00 47.91 89 LEU E CA 1
ATOM 7837 C C . LEU F 4 79 ? -68.160 6.893 18.188 1.00 51.05 89 LEU E C 1
ATOM 7838 O O . LEU F 4 79 ? -68.344 7.402 17.077 1.00 60.75 89 LEU E O 1
ATOM 7843 N N . THR F 4 80 ? -68.395 5.611 18.452 1.00 60.70 90 THR E N 1
ATOM 7844 C CA . THR F 4 80 ? -68.884 4.674 17.452 1.00 61.32 90 THR E CA 1
ATOM 7845 C C . THR F 4 80 ? -70.255 4.160 17.867 1.00 58.49 90 THR E C 1
ATOM 7846 O O . THR F 4 80 ? -70.489 3.872 19.043 1.00 64.11 90 THR E O 1
ATOM 7850 N N . VAL F 4 81 ? -71.163 4.061 16.901 1.00 45.25 91 VAL E N 1
ATOM 7851 C CA . VAL F 4 81 ? -72.494 3.504 17.114 1.00 46.61 91 VAL E CA 1
ATOM 7852 C C . VAL F 4 81 ? -72.557 2.203 16.324 1.00 54.54 91 VAL E C 1
ATOM 7853 O O . VAL F 4 81 ? -72.744 2.214 15.102 1.00 67.49 91 VAL E O 1
ATOM 7857 N N . SER F 4 82 ? -72.403 1.078 17.015 1.00 52.51 92 SER E N 1
ATOM 7858 C CA . SER F 4 82 ? -72.387 -0.225 16.369 1.00 70.69 92 SER E CA 1
ATOM 7859 C C . SER F 4 82 ? -73.765 -0.871 16.309 1.00 79.33 92 SER E C 1
ATOM 7860 O O . SER F 4 82 ? -74.594 -0.698 17.208 1.00 70.48 92 SER E O 1
ATOM 7863 N N . ASN F 4 83 ? -73.993 -1.637 15.241 1.00 96.08 93 ASN E N 1
ATOM 7864 C CA . ASN F 4 83 ? -75.273 -2.292 14.972 1.00 94.85 93 ASN E CA 1
ATOM 7865 C C . ASN F 4 83 ? -76.420 -1.291 15.144 1.00 92.22 93 ASN E C 1
ATOM 7866 O O . ASN F 4 83 ? -77.212 -1.344 16.085 1.00 95.63 93 ASN E O 1
ATOM 7871 N N . MET F 4 84 ? -76.472 -0.363 14.194 1.00 68.13 94 MET E N 1
ATOM 7872 C CA . MET F 4 84 ? -77.395 0.756 14.295 1.00 61.12 94 MET E CA 1
ATOM 7873 C C . MET F 4 84 ? -78.830 0.317 14.046 1.00 65.10 94 MET E C 1
ATOM 7874 O O . MET F 4 84 ? -79.110 -0.493 13.157 1.00 68.52 94 MET E O 1
ATOM 7879 N N . SER F 4 85 ? -79.738 0.866 14.839 1.00 55.93 95 SER E N 1
ATOM 7880 C CA . SER F 4 85 ? -81.172 0.705 14.699 1.00 59.73 95 SER E CA 1
ATOM 7881 C C . SER F 4 85 ? -81.825 2.067 14.503 1.00 69.28 95 SER E C 1
ATOM 7882 O O . SER F 4 85 ? -81.216 3.101 14.801 1.00 60.89 95 SER E O 1
ATOM 7885 N N . PRO F 4 86 ? -83.048 2.154 13.943 1.00 70.40 96 PRO E N 1
ATOM 7886 C CA . PRO F 4 86 ? -83.728 3.427 13.779 1.00 58.52 96 PRO E CA 1
ATOM 7887 C C . PRO F 4 86 ? -83.858 4.311 15.014 1.00 53.01 96 PRO E C 1
ATOM 7888 O O . PRO F 4 86 ? -84.214 5.430 14.882 1.00 54.73 96 PRO E O 1
ATOM 7892 N N . GLU F 4 87 ? -83.695 3.749 16.192 1.00 70.55 97 GLU E N 1
ATOM 7893 C CA . GLU F 4 87 ? -83.785 4.481 17.482 1.00 61.54 97 GLU E CA 1
ATOM 7894 C C . GLU F 4 87 ? -82.623 5.453 17.579 1.00 51.27 97 GLU E C 1
ATOM 7895 O O . GLU F 4 87 ? -82.803 6.519 18.129 1.00 53.06 97 GLU E O 1
ATOM 7901 N N . ASP F 4 88 ? -81.469 5.060 17.077 1.00 58.17 98 ASP E N 1
ATOM 7902 C CA . ASP F 4 88 ? -80.224 5.848 17.161 1.00 47.50 98 ASP E CA 1
ATOM 7903 C C . ASP F 4 88 ? -80.346 7.159 16.390 1.00 55.28 98 ASP E C 1
ATOM 7904 O O . ASP F 4 88 ? -79.591 8.073 16.683 1.00 51.38 98 ASP E O 1
ATOM 7909 N N . SER F 4 89 ? -81.272 7.267 15.452 1.00 63.78 99 SER E N 1
ATOM 7910 C CA . SER F 4 89 ? -81.383 8.493 14.671 1.00 48.84 99 SER E CA 1
ATOM 7911 C C . SER F 4 89 ? -81.482 9.684 15.612 1.00 52.28 99 SER E C 1
ATOM 7912 O O . SER F 4 89 ? -82.498 9.865 16.291 1.00 46.35 99 SER E O 1
ATOM 7915 N N . SER F 4 90 ? -80.437 10.501 15.648 1.00 54.52 100 SER E N 1
ATOM 7916 C CA . SER F 4 90 ? -80.319 11.573 16.628 1.00 46.35 100 SER E CA 1
ATOM 7917 C C . SER F 4 90 ? -79.209 12.516 16.182 1.00 42.93 100 SER E C 1
ATOM 7918 O O . SER F 4 90 ? -78.523 12.275 15.183 1.00 51.72 100 SER E O 1
ATOM 7921 N N . ILE F 4 91 ? -79.038 13.597 16.937 1.00 50.70 101 ILE E N 1
ATOM 7922 C CA . ILE F 4 91 ? -77.933 14.529 16.751 1.00 50.94 101 ILE E CA 1
ATOM 7923 C C . ILE F 4 91 ? -76.921 14.271 17.857 1.00 44.22 101 ILE E C 1
ATOM 7924 O O . ILE F 4 91 ? -77.221 14.465 19.041 1.00 51.94 101 ILE E O 1
ATOM 7929 N N . TYR F 4 92 ? -75.725 13.835 17.477 1.00 48.66 102 TYR E N 1
ATOM 7930 C CA . TYR F 4 92 ? -74.689 13.466 18.431 1.00 48.63 102 TYR E CA 1
ATOM 7931 C C . TYR F 4 92 ? -73.759 14.652 18.648 1.00 46.01 102 TYR E C 1
ATOM 7932 O O . TYR F 4 92 ? -73.071 15.087 17.719 1.00 40.54 102 TYR E O 1
ATOM 7941 N N . LEU F 4 93 ? -73.743 15.165 19.874 1.00 39.48 103 LEU E N 1
ATOM 7942 C CA . LEU F 4 93 ? -72.921 16.301 20.253 1.00 39.45 103 LEU E CA 1
ATOM 7943 C C . LEU F 4 93 ? -71.778 15.839 21.144 1.00 47.99 103 LEU E C 1
ATOM 7944 O O . LEU F 4 93 ? -71.906 14.869 21.896 1.00 51.19 103 LEU E O 1
ATOM 7949 N N . CYS F 4 94 ? -70.655 16.545 21.054 1.00 41.43 104 CYS E N 1
ATOM 7950 C CA . CYS F 4 94 ? -69.542 16.356 21.972 1.00 49.00 104 CYS E CA 1
ATOM 7951 C C . CYS F 4 94 ? -69.225 17.688 22.635 1.00 43.90 104 CYS E C 1
ATOM 7952 O O . CYS F 4 94 ? -69.019 18.695 21.950 1.00 49.41 104 CYS E O 1
ATOM 7955 N N . SER F 4 95 ? -69.205 17.692 23.963 1.00 42.06 105 SER E N 1
ATOM 7956 C CA . SER F 4 95 ? -68.909 18.886 24.736 1.00 41.14 105 SER E CA 1
ATOM 7957 C C . SER F 4 95 ? -67.502 18.793 25.308 1.00 43.97 105 SER E C 1
ATOM 7958 O O . SER F 4 95 ? -66.889 17.722 25.344 1.00 41.23 105 SER E O 1
ATOM 7961 N N . VAL F 4 96 ? -66.991 19.936 25.755 1.00 52.44 106 VAL E N 1
ATOM 7962 C CA . VAL F 4 96 ? -65.599 20.035 26.175 1.00 41.49 106 VAL E CA 1
ATOM 7963 C C . VAL F 4 96 ? -65.494 21.061 27.293 1.00 39.92 106 VAL E C 1
ATOM 7964 O O . VAL F 4 96 ? -66.156 22.103 27.268 1.00 39.24 106 VAL E O 1
ATOM 7968 N N . ALA F 4 97 ? -64.670 20.745 28.289 1.00 50.02 107 ALA E N 1
ATOM 7969 C CA . ALA F 4 97 ? -64.360 21.652 29.384 1.00 43.52 107 ALA E CA 1
ATOM 7970 C C . ALA F 4 97 ? -62.850 21.800 29.474 1.00 53.76 107 ALA E C 1
ATOM 7971 O O . ALA F 4 97 ? -62.126 20.799 29.473 1.00 57.20 107 ALA E O 1
ATOM 7973 N N . LEU F 4 98 ? -62.381 23.047 29.553 1.00 55.55 108 LEU E N 1
ATOM 7974 C CA . LEU F 4 98 ? -60.943 23.296 29.587 1.00 59.27 108 LEU E CA 1
ATOM 7975 C C . LEU F 4 98 ? -60.329 22.745 30.867 1.00 60.89 108 LEU E C 1
ATOM 7976 O O . LEU F 4 98 ? -59.336 22.010 30.827 1.00 62.93 108 LEU E O 1
ATOM 7981 N N . GLY F 4 99 ? -60.905 23.097 32.015 1.00 53.32 109 GLY E N 1
ATOM 7982 C CA . GLY F 4 99 ? -60.514 22.506 33.272 1.00 55.67 109 GLY E CA 1
ATOM 7983 C C . GLY F 4 99 ? -61.739 21.967 33.986 1.00 49.39 109 GLY E C 1
ATOM 7984 O O . GLY F 4 99 ? -62.862 22.411 33.758 1.00 65.04 109 GLY E O 1
ATOM 7985 N N . SER F 4 100 ? -61.505 20.982 34.854 1.00 48.70 110 SER E N 1
ATOM 7986 C CA . SER F 4 100 ? -62.620 20.361 35.563 1.00 46.95 110 SER E CA 1
ATOM 7987 C C . SER F 4 100 ? -63.368 21.355 36.443 1.00 48.97 110 SER E C 1
ATOM 7988 O O . SER F 4 100 ? -64.528 21.110 36.787 1.00 67.81 110 SER E O 1
ATOM 7991 N N . ASP F 4 101 ? -62.738 22.470 36.808 1.00 50.71 112 ASP E N 1
ATOM 7992 C CA . ASP F 4 101 ? -63.385 23.523 37.588 1.00 50.81 112 ASP E CA 1
ATOM 7993 C C . ASP F 4 101 ? -63.814 24.700 36.724 1.00 65.96 112 ASP E C 1
ATOM 7994 O O . ASP F 4 101 ? -63.752 25.849 37.164 1.00 59.48 112 ASP E O 1
ATOM 7999 N N . THR F 4 102 ? -64.245 24.453 35.491 1.00 80.19 113 THR E N 1
ATOM 8000 C CA . THR F 4 102 ? -64.805 25.504 34.655 1.00 72.02 113 THR E CA 1
ATOM 8001 C C . THR F 4 102 ? -66.323 25.368 34.606 1.00 77.13 113 THR E C 1
ATOM 8002 O O . THR F 4 102 ? -66.882 24.291 34.830 1.00 76.42 113 THR E O 1
ATOM 8006 N N . GLY F 4 103 ? -66.991 26.484 34.330 1.00 69.90 114 GLY E N 1
ATOM 8007 C CA . GLY F 4 103 ? -68.434 26.462 34.185 1.00 75.25 114 GLY E CA 1
ATOM 8008 C C . GLY F 4 103 ? -68.878 26.492 32.738 1.00 71.20 114 GLY E C 1
ATOM 8009 O O . GLY F 4 103 ? -70.045 26.229 32.432 1.00 70.69 114 GLY E O 1
ATOM 8010 N N . GLU F 4 104 ? -67.950 26.801 31.838 1.00 66.22 115 GLU E N 1
ATOM 8011 C CA . GLU F 4 104 ? -68.255 26.932 30.421 1.00 63.05 115 GLU E CA 1
ATOM 8012 C C . GLU F 4 104 ? -67.966 25.617 29.708 1.00 62.12 115 GLU E C 1
ATOM 8013 O O . GLU F 4 104 ? -66.815 25.167 29.665 1.00 68.29 115 GLU E O 1
ATOM 8019 N N . LEU F 4 105 ? -69.008 25.006 29.154 1.00 62.10 116 LEU E N 1
ATOM 8020 C CA . LEU F 4 105 ? -68.870 23.839 28.295 1.00 51.32 116 LEU E CA 1
ATOM 8021 C C . LEU F 4 105 ? -68.981 24.281 26.843 1.00 52.46 116 LEU E C 1
ATOM 8022 O O . LEU F 4 105 ? -69.958 24.934 26.462 1.00 63.10 116 LEU E O 1
ATOM 8027 N N . PHE F 4 106 ? -67.982 23.928 26.040 1.00 47.44 117 PHE E N 1
ATOM 8028 C CA . PHE F 4 106 ? -67.999 24.226 24.614 1.00 41.62 117 PHE E CA 1
ATOM 8029 C C . PHE F 4 106 ? -68.565 23.024 23.869 1.00 51.06 117 PHE E C 1
ATOM 8030 O O . PHE F 4 106 ? -68.047 21.909 23.996 1.00 48.95 117 PHE E O 1
ATOM 8038 N N . PHE F 4 107 ? -69.627 23.249 23.105 1.00 52.61 118 PHE E N 1
ATOM 8039 C CA . PHE F 4 107 ? -70.257 22.207 22.310 1.00 39.29 118 PHE E CA 1
ATOM 8040 C C . PHE F 4 107 ? -69.848 22.332 20.848 1.00 56.91 118 PHE E C 1
ATOM 8041 O O . PHE F 4 107 ? -69.542 23.423 20.358 1.00 51.26 118 PHE E O 1
ATOM 8049 N N . GLY F 4 108 ? -69.844 21.197 20.153 1.00 58.50 119 GLY E N 1
ATOM 8050 C CA . GLY F 4 108 ? -69.568 21.178 18.735 1.00 49.60 119 GLY E CA 1
ATOM 8051 C C . GLY F 4 108 ? -70.820 21.509 17.947 1.00 48.95 119 GLY E C 1
ATOM 8052 O O . GLY F 4 108 ? -71.898 21.748 18.493 1.00 39.92 119 GLY E O 1
ATOM 8053 N N . GLU F 4 109 ? -70.725 21.474 16.629 1.00 64.13 120 GLU E N 1
ATOM 8054 C CA . GLU F 4 109 ? -71.896 21.846 15.799 1.00 60.42 120 GLU E CA 1
ATOM 8055 C C . GLU F 4 109 ? -72.823 20.648 15.688 1.00 49.84 120 GLU E C 1
ATOM 8056 O O . GLU F 4 109 ? -73.993 20.870 15.386 1.00 51.36 120 GLU E O 1
ATOM 8062 N N . GLY F 4 110 ? -72.309 19.436 15.890 1.00 48.53 121 GLY E N 1
ATOM 8063 C CA . GLY F 4 110 ? -73.164 18.270 15.947 1.00 50.86 121 GLY E CA 1
ATOM 8064 C C . GLY F 4 110 ? -73.027 17.348 14.746 1.00 52.32 121 GLY E C 1
ATOM 8065 O O . GLY F 4 110 ? -72.453 17.690 13.711 1.00 49.83 121 GLY E O 1
ATOM 8066 N N . SER F 4 111 ? -73.577 16.147 14.916 1.00 52.01 122 SER E N 1
ATOM 8067 C CA . SER F 4 111 ? -73.604 15.131 13.869 1.00 54.30 122 SER E CA 1
ATOM 8068 C C . SER F 4 111 ? -75.031 14.620 13.740 1.00 55.44 122 SER E C 1
ATOM 8069 O O . SER F 4 111 ? -75.519 13.902 14.619 1.00 51.38 122 SER E O 1
ATOM 8072 N N . ARG F 4 112 ? -75.695 14.989 12.649 1.00 50.99 123 ARG E N 1
ATOM 8073 C CA . ARG F 4 112 ? -77.049 14.523 12.389 1.00 55.78 123 ARG E CA 1
ATOM 8074 C C . ARG F 4 112 ? -77.015 13.095 11.867 1.00 48.76 123 ARG E C 1
ATOM 8075 O O . ARG F 4 112 ? -76.328 12.796 10.886 1.00 52.63 123 ARG E O 1
ATOM 8083 N N . LEU F 4 113 ? -77.757 12.215 12.530 1.00 60.02 124 LEU E N 1
ATOM 8084 C CA . LEU F 4 113 ? -77.825 10.808 12.172 1.00 59.85 124 LEU E CA 1
ATOM 8085 C C . LEU F 4 113 ? -79.277 10.419 11.946 1.00 60.40 124 LEU E C 1
ATOM 8086 O O . LEU F 4 113 ? -80.149 10.766 12.749 1.00 65.61 124 LEU E O 1
ATOM 8091 N N . THR F 4 114 ? -79.532 9.706 10.852 1.00 47.04 125 THR E N 1
ATOM 8092 C CA . THR F 4 114 ? -80.851 9.146 10.580 1.00 65.09 125 THR E CA 1
ATOM 8093 C C . THR F 4 114 ? -80.652 7.715 10.103 1.00 58.90 125 THR E C 1
ATOM 8094 O O . THR F 4 114 ? -80.142 7.492 9.001 1.00 59.55 125 THR E O 1
ATOM 8098 N N . VAL F 4 115 ? -81.051 6.755 10.930 1.00 57.25 126 VAL E N 1
ATOM 8099 C CA . VAL F 4 115 ? -80.939 5.341 10.595 1.00 53.57 126 VAL E CA 1
ATOM 8100 C C . VAL F 4 115 ? -82.251 4.894 9.972 1.00 54.43 126 VAL E C 1
ATOM 8101 O O . VAL F 4 115 ? -83.332 5.219 10.478 1.00 49.45 126 VAL E O 1
ATOM 8105 N N . LEU F 4 116 ? -82.164 4.155 8.872 1.00 54.41 127 LEU E N 1
ATOM 8106 C CA . LEU F 4 116 ? -83.342 3.759 8.121 1.00 55.55 127 LEU E CA 1
ATOM 8107 C C . LEU F 4 116 ? -83.413 2.245 8.007 1.00 66.36 127 LEU E C 1
ATOM 8108 O O . LEU F 4 116 ? -82.391 1.573 7.838 1.00 66.64 127 LEU E O 1
ATOM 8113 N N . GLU F 4 117 ? -84.634 1.717 8.097 1.00 70.70 128 GLU E N 1
ATOM 8114 C CA . GLU F 4 117 ? -84.857 0.300 7.844 1.00 74.99 128 GLU E CA 1
ATOM 8115 C C . GLU F 4 117 ? -84.807 0.009 6.351 1.00 90.07 128 GLU E C 1
ATOM 8116 O O . GLU F 4 117 ? -84.273 -1.024 5.933 1.00 85.42 128 GLU E O 1
ATOM 8122 N N . ASP F 4 118 ? -85.354 0.910 5.538 1.00 85.53 129 ASP E N 1
ATOM 8123 C CA . ASP F 4 118 ? -85.315 0.788 4.090 1.00 77.79 129 ASP E CA 1
ATOM 8124 C C . ASP F 4 118 ? -84.688 2.051 3.522 1.00 71.55 129 ASP E C 1
ATOM 8125 O O . ASP F 4 118 ? -85.124 3.163 3.838 1.00 75.06 129 ASP E O 1
ATOM 8130 N N . LEU F 4 119 ? -83.667 1.878 2.686 1.00 65.27 130 LEU E N 1
ATOM 8131 C CA . LEU F 4 119 ? -83.052 2.993 1.979 1.00 62.24 130 LEU E CA 1
ATOM 8132 C C . LEU F 4 119 ? -83.840 3.413 0.748 1.00 70.51 130 LEU E C 1
ATOM 8133 O O . LEU F 4 119 ? -83.484 4.410 0.112 1.00 72.55 130 LEU E O 1
ATOM 8138 N N . LYS F 4 120 ? -84.905 2.688 0.410 1.00 83.07 131 LYS E N 1
ATOM 8139 C CA . LYS F 4 120 ? -85.689 2.969 -0.783 1.00 74.67 131 LYS E CA 1
ATOM 8140 C C . LYS F 4 120 ? -86.719 4.071 -0.581 1.00 81.27 131 LYS E C 1
ATOM 8141 O O . LYS F 4 120 ? -87.371 4.469 -1.553 1.00 91.07 131 LYS E O 1
ATOM 8147 N N . ASN F 4 121 ? -86.880 4.574 0.639 1.00 86.95 132 ASN E N 1
ATOM 8148 C CA . ASN F 4 121 ? -87.796 5.675 0.902 1.00 90.93 132 ASN E CA 1
ATOM 8149 C C . ASN F 4 121 ? -87.159 7.044 0.713 1.00 76.09 132 ASN E C 1
ATOM 8150 O O . ASN F 4 121 ? -87.862 8.052 0.820 1.00 89.21 132 ASN E O 1
ATOM 8155 N N . VAL F 4 122 ? -85.860 7.111 0.424 1.00 60.52 133 VAL E N 1
ATOM 8156 C CA . VAL F 4 122 ? -85.200 8.400 0.252 1.00 62.72 133 VAL E CA 1
ATOM 8157 C C . VAL F 4 122 ? -85.639 9.023 -1.066 1.00 62.26 133 VAL E C 1
ATOM 8158 O O . VAL F 4 122 ? -85.639 8.365 -2.115 1.00 76.23 133 VAL E O 1
ATOM 8162 N N . PHE F 4 123 ? -86.095 10.271 -0.973 1.00 49.02 134 PHE E N 1
ATOM 8163 C CA . PHE F 4 123 ? -86.560 11.000 -2.169 1.00 56.59 134 PHE E CA 1
ATOM 8164 C C . PHE F 4 123 ? -86.054 12.455 -2.125 1.00 65.05 134 PHE E C 1
ATOM 8165 O O . PHE F 4 123 ? -86.208 13.071 -1.079 1.00 62.25 134 PHE E O 1
ATOM 8173 N N . PRO F 4 124 ? -85.461 13.043 -3.195 1.00 60.51 135 PRO E N 1
ATOM 8174 C CA . PRO F 4 124 ? -85.042 14.448 -3.188 1.00 47.86 135 PRO E CA 1
ATOM 8175 C C . PRO F 4 124 ? -86.247 15.371 -3.175 1.00 66.59 135 PRO E C 1
ATOM 8176 O O . PRO F 4 124 ? -87.366 14.948 -3.501 1.00 68.76 135 PRO E O 1
ATOM 8180 N N . PRO F 4 125 ? -86.065 16.637 -2.807 1.00 63.00 136 PRO E N 1
ATOM 8181 C CA . PRO F 4 125 ? -87.203 17.558 -2.743 1.00 59.92 136 PRO E CA 1
ATOM 8182 C C . PRO F 4 125 ? -87.564 18.128 -4.105 1.00 63.47 136 PRO E C 1
ATOM 8183 O O . PRO F 4 125 ? -86.735 18.227 -5.012 1.00 57.80 136 PRO E O 1
ATOM 8187 N N . GLU F 4 126 ? -88.835 18.501 -4.235 1.00 64.36 137 GLU E N 1
ATOM 8188 C CA . GLU F 4 126 ? -89.368 19.135 -5.437 1.00 63.31 137 GLU E CA 1
ATOM 8189 C C . GLU F 4 126 ? -89.657 20.595 -5.105 1.00 63.79 137 GLU E C 1
ATOM 8190 O O . GLU F 4 126 ? -90.630 20.898 -4.406 1.00 64.21 137 GLU E O 1
ATOM 8196 N N . VAL F 4 127 ? -88.814 21.492 -5.607 1.00 57.86 138 VAL E N 1
ATOM 8197 C CA . VAL F 4 127 ? -88.873 22.911 -5.272 1.00 59.44 138 VAL E CA 1
ATOM 8198 C C . VAL F 4 127 ? -89.716 23.651 -6.300 1.00 55.23 138 VAL E C 1
ATOM 8199 O O . VAL F 4 127 ? -89.620 23.396 -7.507 1.00 49.45 138 VAL E O 1
ATOM 8203 N N . ALA F 4 128 ? -90.545 24.577 -5.819 1.00 56.17 139 ALA E N 1
ATOM 8204 C CA . ALA F 4 128 ? -91.393 25.392 -6.681 1.00 46.77 139 ALA E CA 1
ATOM 8205 C C . ALA F 4 128 ? -91.624 26.740 -6.014 1.00 50.89 139 ALA E C 1
ATOM 8206 O O . ALA F 4 128 ? -92.059 26.794 -4.860 1.00 63.42 139 ALA E O 1
ATOM 8208 N N . VAL F 4 129 ? -91.329 27.820 -6.739 1.00 58.87 140 VAL E N 1
ATOM 8209 C CA . VAL F 4 129 ? -91.496 29.184 -6.246 1.00 65.41 140 VAL E CA 1
ATOM 8210 C C . VAL F 4 129 ? -92.772 29.776 -6.830 1.00 72.05 140 VAL E C 1
ATOM 8211 O O . VAL F 4 129 ? -93.059 29.618 -8.024 1.00 68.87 140 VAL E O 1
ATOM 8215 N N . PHE F 4 130 ? -93.548 30.449 -5.984 1.00 71.53 141 PHE E N 1
ATOM 8216 C CA . PHE F 4 130 ? -94.821 31.042 -6.370 1.00 68.76 141 PHE E CA 1
ATOM 8217 C C . PHE F 4 130 ? -94.687 32.559 -6.427 1.00 70.29 141 PHE E C 1
ATOM 8218 O O . PHE F 4 130 ? -94.207 33.182 -5.473 1.00 87.60 141 PHE E O 1
ATOM 8226 N N . GLU F 4 131 ? -95.110 33.145 -7.546 1.00 75.09 142 GLU E N 1
ATOM 8227 C CA . GLU F 4 131 ? -94.922 34.569 -7.773 1.00 73.99 142 GLU E CA 1
ATOM 8228 C C . GLU F 4 131 ? -95.899 35.394 -6.932 1.00 80.42 142 GLU E C 1
ATOM 8229 O O . GLU F 4 131 ? -96.988 34.925 -6.592 1.00 98.95 142 GLU E O 1
ATOM 8235 N N . PRO F 4 132 ? -95.520 36.622 -6.572 1.00 75.28 143 PRO E N 1
ATOM 8236 C CA . PRO F 4 132 ? -96.373 37.436 -5.697 1.00 76.79 143 PRO E CA 1
ATOM 8237 C C . PRO F 4 132 ? -97.716 37.761 -6.335 1.00 81.56 143 PRO E C 1
ATOM 8238 O O . PRO F 4 132 ? -97.863 37.785 -7.559 1.00 96.23 143 PRO E O 1
ATOM 8242 N N . SER F 4 133 ? -98.700 38.012 -5.477 1.00 112.65 144 SER E N 1
ATOM 8243 C CA . SER F 4 133 ? -100.044 38.385 -5.896 1.00 121.76 144 SER E CA 1
ATOM 8244 C C . SER F 4 133 ? -100.152 39.885 -6.130 1.00 119.45 144 SER E C 1
ATOM 8245 O O . SER F 4 133 ? -99.586 40.685 -5.381 1.00 116.97 144 SER E O 1
ATOM 8248 N N . GLU F 4 134 ? -100.879 40.260 -7.186 1.00 98.05 145 GLU E N 1
ATOM 8249 C CA . GLU F 4 134 ? -101.075 41.676 -7.475 1.00 86.92 145 GLU E CA 1
ATOM 8250 C C . GLU F 4 134 ? -101.877 42.359 -6.377 1.00 93.97 145 GLU E C 1
ATOM 8251 O O . GLU F 4 134 ? -101.679 43.552 -6.117 1.00 93.63 145 GLU E O 1
ATOM 8257 N N . ALA F 4 135 ? -102.790 41.625 -5.732 1.00 94.99 146 ALA E N 1
ATOM 8258 C CA . ALA F 4 135 ? -103.529 42.169 -4.596 1.00 86.68 146 ALA E CA 1
ATOM 8259 C C . ALA F 4 135 ? -102.588 42.612 -3.483 1.00 87.74 146 ALA E C 1
ATOM 8260 O O . ALA F 4 135 ? -102.746 43.700 -2.916 1.00 91.15 146 ALA E O 1
ATOM 8262 N N . GLU F 4 136 ? -101.608 41.770 -3.144 1.00 94.05 147 GLU E N 1
ATOM 8263 C CA . GLU F 4 136 ? -100.622 42.149 -2.137 1.00 71.61 147 GLU E CA 1
ATOM 8264 C C . GLU F 4 136 ? -99.843 43.385 -2.569 1.00 82.21 147 GLU E C 1
ATOM 8265 O O . GLU F 4 136 ? -99.586 44.282 -1.758 1.00 86.22 147 GLU E O 1
ATOM 8271 N N . ILE F 4 137 ? -99.459 43.449 -3.845 1.00 84.69 148 ILE E N 1
ATOM 8272 C CA . ILE F 4 137 ? -98.720 44.605 -4.339 1.00 83.98 148 ILE E CA 1
ATOM 8273 C C . ILE F 4 137 ? -99.617 45.836 -4.387 1.00 95.27 148 ILE E C 1
ATOM 8274 O O . ILE F 4 137 ? -99.150 46.964 -4.180 1.00 100.02 148 ILE E O 1
ATOM 8279 N N . SER F 4 138 ? -100.913 45.647 -4.644 1.00 93.13 149 SER E N 1
ATOM 8280 C CA . SER F 4 138 ? -101.819 46.784 -4.769 1.00 86.39 149 SER E CA 1
ATOM 8281 C C . SER F 4 138 ? -102.059 47.458 -3.423 1.00 99.65 149 SER E C 1
ATOM 8282 O O . SER F 4 138 ? -102.102 48.690 -3.338 1.00 109.58 149 SER E O 1
ATOM 8285 N N . HIS F 4 139 ? -102.197 46.654 -2.366 1.00 100.97 150 HIS E N 1
ATOM 8286 C CA . HIS F 4 139 ? -102.548 47.184 -1.024 1.00 101.92 150 HIS E CA 1
ATOM 8287 C C . HIS F 4 139 ? -101.316 47.438 -0.171 1.00 96.14 150 HIS E C 1
ATOM 8288 O O . HIS F 4 139 ? -101.185 48.546 0.357 1.00 106.60 150 HIS E O 1
ATOM 8295 N N . THR F 4 140 ? -100.454 46.444 -0.040 1.00 84.36 151 THR E N 1
ATOM 8296 C CA . THR F 4 140 ? -99.305 46.559 0.850 1.00 95.67 151 THR E CA 1
ATOM 8297 C C . THR F 4 140 ? -98.114 47.252 0.201 1.00 103.48 151 THR E C 1
ATOM 8298 O O . THR F 4 140 ? -9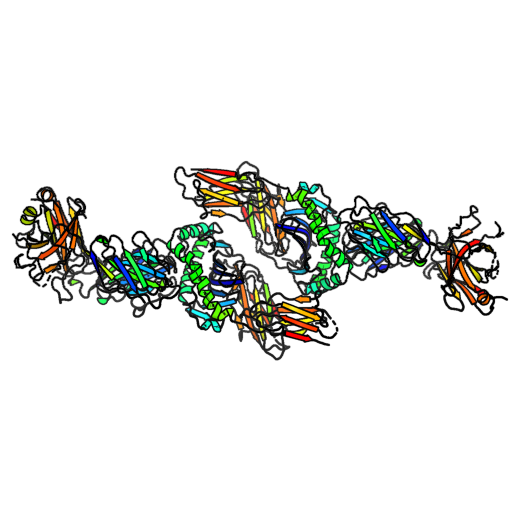7.213 47.700 0.919 1.00 101.05 151 THR E O 1
ATOM 8302 N N . GLN F 4 141 ? -98.087 47.337 -1.132 1.00 127.14 152 GLN E N 1
ATOM 8303 C CA . GLN F 4 141 ? -96.944 47.867 -1.880 1.00 120.46 152 GLN E CA 1
ATOM 8304 C C . GLN F 4 141 ? -95.689 47.037 -1.635 1.00 109.26 152 GLN E C 1
ATOM 8305 O O . GLN F 4 141 ? -94.568 47.551 -1.683 1.00 96.44 152 GLN E O 1
ATOM 8311 N N . LYS F 4 142 ? -95.874 45.747 -1.365 1.00 103.74 153 LYS E N 1
ATOM 8312 C CA . LYS F 4 142 ? -94.776 44.819 -1.149 1.00 89.87 153 LYS E CA 1
ATOM 8313 C C . LYS F 4 142 ? -95.128 43.484 -1.788 1.00 87.64 153 LYS E C 1
ATOM 8314 O O . LYS F 4 142 ? -96.290 43.070 -1.799 1.00 98.71 153 LYS E O 1
ATOM 8320 N N . ALA F 4 143 ? -94.111 42.816 -2.322 1.00 89.21 154 ALA E N 1
ATOM 8321 C CA . ALA F 4 143 ? -94.274 41.546 -3.015 1.00 78.35 154 ALA E CA 1
ATOM 8322 C C . ALA F 4 143 ? -93.619 40.444 -2.196 1.00 73.24 154 ALA E C 1
ATOM 8323 O O . ALA F 4 143 ? -92.463 40.579 -1.781 1.00 83.41 154 ALA E O 1
ATOM 8325 N N . THR F 4 144 ? -94.353 39.357 -1.968 1.00 62.98 155 THR E N 1
ATOM 8326 C CA . THR F 4 144 ? -93.882 38.250 -1.140 1.00 67.92 155 THR E CA 1
ATOM 8327 C C . THR F 4 144 ? -93.738 36.999 -1.997 1.00 75.90 155 THR E C 1
ATOM 8328 O O . THR F 4 144 ? -94.737 36.445 -2.470 1.00 67.26 155 THR E O 1
ATOM 8332 N N . LEU F 4 145 ? -92.499 36.557 -2.193 1.00 65.27 156 LEU E N 1
ATOM 8333 C CA . LEU F 4 145 ? -92.238 35.272 -2.824 1.00 54.94 156 LEU E CA 1
ATOM 8334 C C . LEU F 4 145 ? -92.400 34.156 -1.801 1.00 72.02 156 LEU E C 1
ATOM 8335 O O . LEU F 4 145 ? -91.974 34.284 -0.650 1.00 75.82 156 LEU E O 1
ATOM 8340 N N . VAL F 4 146 ? -93.025 33.060 -2.221 1.00 64.23 157 VAL E N 1
ATOM 8341 C CA . VAL F 4 146 ? -93.215 31.889 -1.371 1.00 66.98 157 VAL E CA 1
ATOM 8342 C C . VAL F 4 146 ? -92.598 30.687 -2.069 1.00 68.63 157 VAL E C 1
ATOM 8343 O O . VAL F 4 146 ? -92.942 30.382 -3.218 1.00 62.93 157 VAL E O 1
ATOM 8347 N N . CYS F 4 147 ? -91.691 30.008 -1.377 1.00 67.39 158 CYS E N 1
ATOM 8348 C CA . CYS F 4 147 ? -91.070 28.795 -1.882 1.00 56.17 158 CYS E CA 1
ATOM 8349 C C . CYS F 4 147 ? -91.665 27.580 -1.183 1.00 56.21 158 CYS E C 1
ATOM 8350 O O . CYS F 4 147 ? -92.174 27.663 -0.062 1.00 60.91 158 CYS E O 1
ATOM 8353 N N . LEU F 4 148 ? -91.593 26.439 -1.861 1.00 57.11 159 LEU E N 1
ATOM 8354 C CA . LEU F 4 148 ? -92.224 25.224 -1.359 1.00 60.66 159 LEU E CA 1
ATOM 8355 C C . LEU F 4 148 ? -91.426 24.021 -1.835 1.00 62.48 159 LEU E C 1
ATOM 8356 O O . LEU F 4 148 ? -91.352 23.763 -3.040 1.00 63.69 159 LEU E O 1
ATOM 8361 N N . ALA F 4 149 ? -90.830 23.297 -0.893 1.00 58.66 160 ALA E N 1
ATOM 8362 C CA . ALA F 4 149 ? -90.108 22.063 -1.172 1.00 54.67 160 ALA E CA 1
ATOM 8363 C C . ALA F 4 149 ? -90.891 20.905 -0.570 1.00 49.66 160 ALA E C 1
ATOM 8364 O O . ALA F 4 149 ? -91.124 20.876 0.643 1.00 51.24 160 ALA E O 1
ATOM 8366 N N . THR F 4 150 ? -91.297 19.959 -1.413 1.00 51.52 161 THR E N 1
ATOM 8367 C CA . THR F 4 150 ? -92.131 18.841 -0.998 1.00 61.22 161 THR E CA 1
ATOM 8368 C C . THR F 4 150 ? -91.481 17.525 -1.408 1.00 57.41 161 THR E C 1
ATOM 8369 O O . THR F 4 150 ? -90.502 17.490 -2.157 1.00 65.43 161 THR E O 1
ATOM 8373 N N . GLY F 4 151 ? -92.057 16.435 -0.905 1.00 51.31 162 GLY E N 1
ATOM 8374 C CA . GLY F 4 151 ? -91.657 15.085 -1.252 1.00 56.76 162 GLY E CA 1
ATOM 8375 C C . GLY F 4 151 ? -90.214 14.695 -0.998 1.00 73.19 162 GLY E C 1
ATOM 8376 O O . GLY F 4 151 ? -89.566 14.107 -1.869 1.00 87.93 162 GLY E O 1
ATOM 8377 N N . PHE F 4 152 ? -89.693 15.012 0.184 1.00 74.10 163 PHE E N 1
ATOM 8378 C CA . PHE F 4 152 ? -88.388 14.533 0.616 1.00 71.52 163 PHE E CA 1
ATOM 8379 C C . PHE F 4 152 ? -88.559 13.780 1.929 1.00 70.73 163 PHE E C 1
ATOM 8380 O O . PHE F 4 152 ? -89.275 14.236 2.827 1.00 71.56 163 PHE E O 1
ATOM 8388 N N . PHE F 4 153 ? -87.850 12.656 2.039 1.00 79.98 164 PHE E N 1
ATOM 8389 C CA . PHE F 4 153 ? -88.021 11.809 3.241 1.00 94.64 164 PHE E CA 1
ATOM 8390 C C . PHE F 4 153 ? -87.094 12.236 4.363 1.00 111.13 164 PHE E C 1
ATOM 8391 O O . PHE F 4 153 ? -87.595 12.490 5.444 1.00 124.46 164 PHE E O 1
ATOM 8399 N N . PRO F 4 154 ? -85.761 12.252 4.242 1.00 92.70 165 PRO E N 1
ATOM 8400 C CA . PRO F 4 154 ? -84.991 12.680 5.388 1.00 76.97 165 PRO E CA 1
ATOM 8401 C C . PRO F 4 154 ? -85.230 14.176 5.664 1.00 87.61 165 PRO E C 1
ATOM 8402 O O . PRO F 4 154 ? -85.532 14.879 4.737 1.00 66.01 165 PRO E O 1
ATOM 8406 N N . ASP F 4 155 ? -85.126 14.615 6.928 1.00 97.26 166 ASP E N 1
ATOM 8407 C CA . ASP F 4 155 ? -85.376 15.994 7.321 1.00 75.65 166 ASP E CA 1
ATOM 8408 C C . ASP F 4 155 ? -84.207 16.911 6.995 1.00 82.33 166 ASP E C 1
ATOM 8409 O O . ASP F 4 155 ? -84.279 18.112 7.277 1.00 81.11 166 ASP E O 1
ATOM 8414 N N . HIS F 4 156 ? -83.144 16.371 6.403 1.00 103.19 167 HIS E N 1
ATOM 8415 C CA . HIS F 4 156 ? -81.923 17.120 6.115 1.00 102.95 167 HIS E CA 1
ATOM 8416 C C . HIS F 4 156 ? -82.137 17.995 4.888 1.00 105.55 167 HIS E C 1
ATOM 8417 O O . HIS F 4 156 ? -82.016 17.531 3.752 1.00 106.14 167 HIS E O 1
ATOM 8424 N N . VAL F 4 157 ? -82.439 19.272 5.116 1.00 76.92 168 VAL E N 1
ATOM 8425 C CA . VAL F 4 157 ? -82.612 20.237 4.038 1.00 69.70 168 VAL E CA 1
ATOM 8426 C C . VAL F 4 157 ? -82.136 21.592 4.536 1.00 56.21 168 VAL E C 1
ATOM 8427 O O . VAL F 4 157 ? -82.250 21.916 5.722 1.00 56.37 168 VAL E O 1
ATOM 8431 N N . GLU F 4 158 ? -81.594 22.384 3.616 1.00 49.18 169 GLU E N 1
ATOM 8432 C CA . GLU F 4 158 ? -81.221 23.766 3.882 1.00 46.18 169 GLU E CA 1
ATOM 8433 C C . GLU F 4 158 ? -81.785 24.622 2.761 1.00 56.73 169 GLU E C 1
ATOM 8434 O O . GLU F 4 158 ? -81.551 24.339 1.582 1.00 44.99 169 GLU E O 1
ATOM 8440 N N . LEU F 4 159 ? -82.521 25.663 3.128 1.00 55.27 170 LEU E N 1
ATOM 8441 C CA . LEU F 4 159 ? -83.199 26.516 2.165 1.00 45.53 170 LEU E CA 1
ATOM 8442 C C . LEU F 4 159 ? -82.594 27.909 2.225 1.00 53.54 170 LEU E C 1
ATOM 8443 O O . LEU F 4 159 ? -82.477 28.496 3.306 1.00 73.40 170 LEU E O 1
ATOM 8448 N N . SER F 4 160 ? -82.214 28.433 1.063 1.00 53.52 171 SER E N 1
ATOM 8449 C CA . SER F 4 160 ? -81.610 29.751 0.966 1.00 59.75 171 SER E CA 1
ATOM 8450 C C . SER F 4 160 ? -82.205 30.484 -0.225 1.00 66.76 171 SER E C 1
ATOM 8451 O O . SER F 4 160 ? -82.566 29.874 -1.235 1.00 64.23 171 SER E O 1
ATOM 8454 N N . TRP F 4 161 ? -82.308 31.802 -0.095 1.00 69.69 172 TRP E N 1
ATOM 8455 C CA . TRP F 4 161 ? -82.804 32.652 -1.164 1.00 60.43 172 TRP E CA 1
ATOM 8456 C C . TRP F 4 161 ? -81.639 33.368 -1.830 1.00 66.32 172 TRP E C 1
ATOM 8457 O O . TRP F 4 161 ? -80.742 33.883 -1.155 1.00 69.69 172 TRP E O 1
ATOM 8468 N N . TRP F 4 162 ? -81.657 33.397 -3.160 1.00 67.04 173 TRP E N 1
ATOM 8469 C CA . TRP F 4 162 ? -80.609 34.030 -3.950 1.00 68.76 173 TRP E CA 1
ATOM 8470 C C . TRP F 4 162 ? -81.252 35.048 -4.878 1.00 57.44 173 TRP E C 1
ATOM 8471 O O . TRP F 4 162 ? -82.145 34.702 -5.658 1.00 62.76 173 TRP E O 1
ATOM 8482 N N . VAL F 4 163 ? -80.797 36.294 -4.793 1.00 74.77 174 VAL E N 1
ATOM 8483 C CA . VAL F 4 163 ? -81.310 37.385 -5.612 1.00 73.86 174 VAL E CA 1
ATOM 8484 C C . VAL F 4 163 ? -80.162 37.908 -6.461 1.00 78.73 174 VAL E C 1
ATOM 8485 O O . VAL F 4 163 ? -79.162 38.402 -5.924 1.00 74.28 174 VAL E O 1
ATOM 8489 N N . ASN F 4 164 ? -80.308 37.796 -7.783 1.00 81.75 175 ASN E N 1
ATOM 8490 C CA . ASN F 4 164 ? -79.285 38.232 -8.735 1.00 77.44 175 ASN E CA 1
ATOM 8491 C C . ASN F 4 164 ? -77.947 37.548 -8.460 1.00 78.73 175 ASN E C 1
ATOM 8492 O O . ASN F 4 164 ? -76.886 38.173 -8.512 1.00 77.22 175 ASN E O 1
ATOM 8497 N N . GLY F 4 165 ? -77.999 36.251 -8.166 1.00 113.46 176 GLY E N 1
ATOM 8498 C CA . GLY F 4 165 ? -76.800 35.477 -7.921 1.00 112.53 176 GLY E CA 1
ATOM 8499 C C . GLY F 4 165 ? -76.146 35.694 -6.576 1.00 114.99 176 GLY E C 1
ATOM 8500 O O . GLY F 4 165 ? -75.045 35.178 -6.353 1.00 131.55 176 GLY E O 1
ATOM 8501 N N . LYS F 4 166 ? -76.780 36.436 -5.673 1.00 93.79 177 LYS E N 1
ATOM 8502 C CA . LYS F 4 166 ? -76.236 36.701 -4.349 1.00 97.30 177 LYS E CA 1
ATOM 8503 C C . LYS F 4 166 ? -77.216 36.235 -3.283 1.00 84.99 177 LYS E C 1
ATOM 8504 O O . LYS F 4 166 ? -78.427 36.451 -3.401 1.00 84.78 177 LYS E O 1
ATOM 8510 N N . GLU F 4 167 ? -76.687 35.594 -2.243 1.00 79.22 178 GLU E N 1
ATOM 8511 C CA . GLU F 4 167 ? -77.525 35.113 -1.153 1.00 63.31 178 GLU E CA 1
ATOM 8512 C C . GLU F 4 167 ? -78.021 36.290 -0.323 1.00 71.93 178 GLU E C 1
ATOM 8513 O O . GLU F 4 167 ? -77.243 37.176 0.044 1.00 77.87 178 GLU E O 1
ATOM 8519 N N . VAL F 4 168 ? -79.318 36.297 -0.025 1.00 75.64 179 VAL E N 1
ATOM 8520 C CA . VAL F 4 168 ? -79.964 37.396 0.681 1.00 70.34 179 VAL E CA 1
ATOM 8521 C C . VAL F 4 168 ? -80.533 36.871 1.992 1.00 65.03 179 VAL E C 1
ATOM 8522 O O . VAL F 4 168 ? -81.033 35.743 2.057 1.00 61.09 179 VAL E O 1
ATOM 8526 N N . HIS F 4 169 ? -80.442 37.691 3.042 1.00 69.64 180 HIS E N 1
ATOM 8527 C CA . HIS F 4 169 ? -80.989 37.351 4.346 1.00 70.43 180 HIS E CA 1
ATOM 8528 C C . HIS F 4 169 ? -82.068 38.307 4.833 1.00 78.06 180 HIS E C 1
ATOM 8529 O O . HIS F 4 169 ? -82.875 37.911 5.681 1.00 69.89 180 HIS E O 1
ATOM 8536 N N . SER F 4 170 ? -82.107 39.538 4.330 1.00 76.70 181 SER E N 1
ATOM 8537 C CA . SER F 4 170 ? -83.112 40.504 4.753 1.00 73.57 181 SER E CA 1
ATOM 8538 C C . SER F 4 170 ? -84.450 40.193 4.093 1.00 85.41 181 SER E C 1
ATOM 8539 O O . SER F 4 170 ? -84.517 39.970 2.880 1.00 87.59 181 SER E O 1
ATOM 8542 N N . GLY F 4 171 ? -85.513 40.181 4.893 1.00 107.32 182 GLY E N 1
ATOM 8543 C CA . GLY F 4 171 ? -86.831 39.869 4.374 1.00 107.43 182 GLY E CA 1
ATOM 8544 C C . GLY F 4 171 ? -87.052 38.405 4.070 1.00 107.30 182 GLY E C 1
ATOM 8545 O O . GLY F 4 171 ? -87.883 38.076 3.218 1.00 109.09 182 GLY E O 1
ATOM 8546 N N . VAL F 4 172 ? -86.333 37.515 4.749 1.00 82.80 183 VAL E N 1
ATOM 8547 C CA . VAL F 4 172 ? -86.408 36.082 4.497 1.00 69.84 183 VAL E CA 1
ATOM 8548 C C . VAL F 4 172 ? -87.017 35.397 5.713 1.00 73.09 183 VAL E C 1
ATOM 8549 O O . VAL F 4 172 ? -86.789 35.798 6.860 1.00 91.39 183 VAL E O 1
ATOM 8553 N N . CYS F 4 173 ? -87.799 34.350 5.452 1.00 69.73 184 CYS E N 1
ATOM 8554 C CA . CYS F 4 173 ? -88.501 33.611 6.491 1.00 60.15 184 CYS E CA 1
ATOM 8555 C C . CYS F 4 173 ? -88.566 32.151 6.076 1.00 72.08 184 CYS E C 1
ATOM 8556 O O . CYS F 4 173 ? -88.848 31.845 4.916 1.00 80.66 184 CYS E O 1
ATOM 8559 N N . THR F 4 174 ? -88.304 31.255 7.025 1.00 80.76 185 THR E N 1
ATOM 8560 C CA . THR F 4 174 ? -88.340 29.824 6.768 1.00 70.68 185 THR E CA 1
ATOM 8561 C C . THR F 4 174 ? -88.868 29.116 8.005 1.00 77.15 185 THR E C 1
ATOM 8562 O O . THR F 4 174 ? -88.504 29.467 9.131 1.00 86.02 185 THR E O 1
ATOM 8566 N N . ASP F 4 175 ? -89.730 28.128 7.789 1.00 69.03 186 ASP E N 1
ATOM 8567 C CA . ASP F 4 175 ? -90.300 27.386 8.902 1.00 79.66 186 ASP E CA 1
ATOM 8568 C C . ASP F 4 175 ? -89.196 26.646 9.655 1.00 89.67 186 ASP E C 1
ATOM 8569 O O . ASP F 4 175 ? -88.318 26.037 9.032 1.00 92.22 186 ASP E O 1
ATOM 8574 N N . PRO F 4 176 ? -89.203 26.682 10.990 1.00 81.03 187 PRO E N 1
ATOM 8575 C CA . PRO F 4 176 ? -88.117 26.031 11.738 1.00 89.11 187 PRO E CA 1
ATOM 8576 C C . PRO F 4 176 ? -88.126 24.518 11.622 1.00 93.89 187 PRO E C 1
ATOM 8577 O O . PRO F 4 176 ? -87.053 23.902 11.642 1.00 87.14 187 PRO E O 1
ATOM 8581 N N . GLN F 4 177 ? -89.299 23.900 11.499 1.00 99.52 188 GLN E N 1
ATOM 8582 C CA . GLN F 4 177 ? -89.411 22.452 11.435 1.00 92.21 188 GLN E CA 1
ATOM 8583 C C . GLN F 4 177 ? -90.258 22.068 10.228 1.00 86.25 188 GLN E C 1
ATOM 8584 O O . GLN F 4 177 ? -91.387 22.566 10.079 1.00 92.25 188 GLN E O 1
ATOM 8590 N N . PRO F 4 178 ? -89.761 21.200 9.349 1.00 79.64 189 PRO E N 1
ATOM 8591 C CA . PRO F 4 178 ? -90.578 20.761 8.213 1.00 58.72 189 PRO E CA 1
ATOM 8592 C C . PRO F 4 178 ? -91.685 19.821 8.661 1.00 65.28 189 PRO E C 1
ATOM 8593 O O . PRO F 4 178 ? -91.466 18.903 9.454 1.00 79.43 189 PRO E O 1
ATOM 8597 N N . LEU F 4 179 ? -92.885 20.060 8.139 1.00 67.98 190 LEU E N 1
ATOM 8598 C CA . LEU F 4 179 ? -94.045 19.256 8.485 1.00 65.38 190 LEU E CA 1
ATOM 8599 C C . LEU F 4 179 ? -94.113 18.000 7.620 1.00 67.90 190 LEU E C 1
ATOM 8600 O O . LEU F 4 179 ? -93.516 17.917 6.544 1.00 66.36 190 LEU E O 1
ATOM 8605 N N . LYS F 4 180 ? -94.858 17.013 8.112 1.00 71.21 191 LYS E N 1
ATOM 8606 C CA . LYS F 4 180 ? -95.051 15.756 7.404 1.00 60.56 191 LYS E CA 1
ATOM 8607 C C . LYS F 4 180 ? -96.238 15.872 6.458 1.00 70.83 191 LYS E C 1
ATOM 8608 O O . LYS F 4 180 ? -97.281 16.427 6.814 1.00 72.31 191 LYS E O 1
ATOM 8614 N N . GLU F 4 181 ? -96.068 15.346 5.243 1.00 76.62 192 GLU E N 1
ATOM 8615 C CA . GLU F 4 181 ? -97.135 15.423 4.250 1.00 65.00 192 GLU E CA 1
ATOM 8616 C C . GLU F 4 181 ? -98.269 14.465 4.589 1.00 79.49 192 GLU E C 1
ATOM 8617 O O . GLU F 4 181 ? -99.447 14.833 4.528 1.00 92.94 192 GLU E O 1
ATOM 8623 N N . GLN F 4 182 ? -97.934 13.228 4.955 1.00 90.04 193 GLN E N 1
ATOM 8624 C CA . GLN F 4 182 ? -98.917 12.210 5.315 1.00 108.78 193 GLN E CA 1
ATOM 8625 C C . GLN F 4 182 ? -98.658 11.780 6.754 1.00 109.85 193 GLN E C 1
ATOM 8626 O O . GLN F 4 182 ? -98.013 10.749 6.997 1.00 110.41 193 GLN E O 1
ATOM 8632 N N . PRO F 4 183 ? -99.144 12.543 7.733 1.00 94.47 194 PRO E N 1
ATOM 8633 C CA . PRO F 4 183 ? -98.983 12.142 9.136 1.00 85.10 194 PRO E CA 1
ATOM 8634 C C . PRO F 4 183 ? -99.662 10.808 9.408 1.00 114.69 194 PRO E C 1
ATOM 8635 O O . PRO F 4 183 ? -100.409 10.273 8.585 1.00 122.96 194 PRO E O 1
ATOM 8639 N N . ALA F 4 184 ? -99.386 10.267 10.596 1.00 103.11 195 ALA E N 1
ATOM 8640 C CA . ALA F 4 184 ? -99.808 8.924 10.994 1.00 130.39 195 ALA E CA 1
ATOM 8641 C C . ALA F 4 184 ? -99.215 7.847 10.091 1.00 123.90 195 ALA E C 1
ATOM 8642 O O . ALA F 4 184 ? -99.755 6.740 10.000 1.00 129.49 195 ALA E O 1
ATOM 8644 N N . LEU F 4 185 ? -98.113 8.162 9.414 1.00 112.94 196 LEU E N 1
ATOM 8645 C CA . LEU F 4 185 ? -97.351 7.203 8.627 1.00 111.74 196 LEU E CA 1
ATOM 8646 C C . LEU F 4 185 ? -95.887 7.329 9.016 1.00 102.94 196 LEU E C 1
ATOM 8647 O O . LEU F 4 185 ? -95.331 8.432 8.998 1.00 91.27 196 LEU E O 1
ATOM 8652 N N . ASN F 4 186 ? -95.269 6.202 9.381 1.00 96.51 197 ASN E N 1
ATOM 8653 C CA . ASN F 4 186 ? -93.880 6.234 9.831 1.00 105.57 197 ASN E CA 1
ATOM 8654 C C . ASN F 4 186 ? -92.948 6.709 8.725 1.00 109.34 197 ASN E C 1
ATOM 8655 O O . ASN F 4 186 ? -91.964 7.412 8.990 1.00 100.30 197 ASN E O 1
ATOM 8660 N N . ASP F 4 187 ? -93.242 6.340 7.477 1.00 120.20 198 ASP E N 1
ATOM 8661 C CA . ASP F 4 187 ? -92.423 6.709 6.329 1.00 118.98 198 ASP E CA 1
ATOM 8662 C C . ASP F 4 187 ? -92.861 8.018 5.689 1.00 112.58 198 ASP E C 1
ATOM 8663 O O . ASP F 4 187 ? -92.639 8.218 4.487 1.00 120.40 198 ASP E O 1
ATOM 8668 N N . SER F 4 188 ? -93.474 8.917 6.455 1.00 91.63 199 SER E N 1
ATOM 8669 C CA . SER F 4 188 ? -94.084 10.103 5.872 1.00 81.21 199 SER E CA 1
ATOM 8670 C C . SER F 4 188 ? -93.036 11.027 5.265 1.00 81.89 199 SER E C 1
ATOM 8671 O O . SER F 4 188 ? -91.984 11.282 5.857 1.00 84.23 199 SER E O 1
ATOM 8674 N N . ARG F 4 189 ? -93.339 11.530 4.073 1.00 72.53 200 ARG E N 1
ATOM 8675 C CA . ARG F 4 189 ? -92.506 12.518 3.415 1.00 62.76 200 ARG E CA 1
ATOM 8676 C C . ARG F 4 189 ? -92.730 13.884 4.058 1.00 58.30 200 ARG E C 1
ATOM 8677 O O . ARG F 4 189 ? -93.777 14.153 4.652 1.00 57.91 200 ARG E O 1
ATOM 8685 N N . TYR F 4 190 ? -91.733 14.751 3.938 1.00 58.30 201 TYR E N 1
ATOM 8686 C CA . TYR F 4 190 ? -91.786 16.059 4.571 1.00 63.63 201 TYR E CA 1
ATOM 8687 C C . TYR F 4 190 ? -92.014 17.152 3.536 1.00 56.98 201 TYR E C 1
ATOM 8688 O O . TYR F 4 190 ? -91.963 16.926 2.324 1.00 58.31 201 TYR E O 1
ATOM 8697 N N . ALA F 4 191 ? -92.266 18.356 4.044 1.00 53.77 202 ALA E N 1
ATOM 8698 C CA . ALA F 4 191 ? -92.515 19.524 3.215 1.00 53.31 202 ALA E CA 1
ATOM 8699 C C . ALA F 4 191 ? -92.069 20.759 3.982 1.00 64.07 202 ALA E C 1
ATOM 8700 O O . ALA F 4 191 ? -92.264 20.846 5.197 1.00 62.09 202 ALA E O 1
ATOM 8702 N N . LEU F 4 192 ? -91.473 21.709 3.267 1.00 59.87 203 LEU E N 1
ATOM 8703 C CA . LEU F 4 192 ? -90.921 22.906 3.882 1.00 47.89 203 LEU E CA 1
ATOM 8704 C C . LEU F 4 192 ? -91.236 24.110 3.009 1.00 58.81 203 LEU E C 1
ATOM 8705 O O . LEU F 4 192 ? -91.116 24.046 1.782 1.00 72.37 203 LEU E O 1
ATOM 8710 N N . SER F 4 193 ? -91.639 25.204 3.649 1.00 58.79 204 SER E N 1
ATOM 8711 C CA . SER F 4 193 ? -91.983 26.435 2.958 1.00 60.09 204 SER E CA 1
ATOM 8712 C C . SER F 4 193 ? -91.100 27.573 3.450 1.00 58.36 204 SER E C 1
ATOM 8713 O O . SER F 4 193 ? -90.603 27.553 4.581 1.00 64.13 204 SER E O 1
ATOM 8716 N N . SER F 4 194 ? -90.912 28.567 2.587 1.00 61.01 205 SER E N 1
ATOM 8717 C CA . SER F 4 194 ? -90.101 29.728 2.917 1.00 60.11 205 SER E CA 1
ATOM 8718 C C . SER F 4 194 ? -90.665 30.938 2.191 1.00 61.95 205 SER E C 1
ATOM 8719 O O . SER F 4 194 ? -91.405 30.811 1.212 1.00 61.07 205 SER E O 1
ATOM 8722 N N . ARG F 4 195 ? -90.307 32.121 2.685 1.00 63.43 206 ARG E N 1
ATOM 8723 C CA . ARG F 4 195 ? -90.863 33.363 2.172 1.00 68.24 206 ARG E CA 1
ATOM 8724 C C . ARG F 4 195 ? -89.764 34.394 1.976 1.00 70.41 206 ARG E C 1
ATOM 8725 O O . ARG F 4 195 ? -88.820 34.470 2.768 1.00 68.96 206 ARG E O 1
ATOM 8733 N N . LEU F 4 196 ? -89.898 35.183 0.913 1.00 69.47 207 LEU E N 1
ATOM 8734 C CA . LEU F 4 196 ? -89.028 36.322 0.649 1.00 62.93 207 LEU E CA 1
ATOM 8735 C C . LEU F 4 196 ? -89.906 37.501 0.261 1.00 69.68 207 LEU E C 1
ATOM 8736 O O . LEU F 4 196 ? -90.664 37.417 -0.710 1.00 75.29 207 LEU E O 1
ATOM 8741 N N . ARG F 4 197 ? -89.808 38.591 1.015 1.00 74.04 208 ARG E N 1
ATOM 8742 C CA . ARG F 4 197 ? -90.602 39.786 0.768 1.00 79.64 208 ARG E CA 1
ATOM 8743 C C . ARG F 4 197 ? -89.688 40.913 0.311 1.00 88.95 208 ARG E C 1
ATOM 8744 O O . ARG F 4 197 ? -88.628 41.140 0.905 1.00 89.19 208 ARG E O 1
ATOM 8752 N N . VAL F 4 198 ? -90.102 41.616 -0.743 1.00 78.40 209 VAL E N 1
ATOM 8753 C CA . VAL F 4 198 ? -89.328 42.701 -1.332 1.00 88.70 209 VAL E CA 1
ATOM 8754 C C . VAL F 4 198 ? -90.269 43.854 -1.655 1.00 94.82 209 VAL E C 1
ATOM 8755 O O . VAL F 4 198 ? -91.492 43.743 -1.542 1.00 88.02 209 VAL E O 1
ATOM 8759 N N . SER F 4 199 ? -89.677 44.975 -2.058 1.00 98.10 210 SER E N 1
ATOM 8760 C CA . SER F 4 199 ? -90.453 46.137 -2.459 1.00 77.52 210 SER E CA 1
ATOM 8761 C C . SER F 4 199 ? -91.251 45.839 -3.725 1.00 87.36 210 SER E C 1
ATOM 8762 O O . SER F 4 199 ? -90.905 44.961 -4.521 1.00 93.46 210 SER E O 1
ATOM 8765 N N . ALA F 4 200 ? -92.343 46.586 -3.901 1.00 82.87 211 ALA E N 1
ATOM 8766 C CA . ALA F 4 200 ? -93.181 46.407 -5.083 1.00 83.06 211 ALA E CA 1
ATOM 8767 C C . ALA F 4 200 ? -92.438 46.798 -6.354 1.00 91.57 211 ALA E C 1
ATOM 8768 O O . ALA F 4 200 ? -92.505 46.087 -7.363 1.00 82.81 211 ALA E O 1
ATOM 8770 N N . THR F 4 201 ? -91.727 47.928 -6.324 1.00 97.97 212 THR E N 1
ATOM 8771 C CA . THR F 4 201 ? -90.984 48.369 -7.500 1.00 102.82 212 THR E CA 1
ATOM 8772 C C . THR F 4 201 ? -89.840 47.421 -7.835 1.00 101.71 212 THR E C 1
ATOM 8773 O O . THR F 4 201 ? -89.420 47.347 -8.996 1.00 110.28 212 THR E O 1
ATOM 8777 N N . PHE F 4 202 ? -89.324 46.692 -6.844 1.00 96.85 213 PHE E N 1
ATOM 8778 C CA . PHE F 4 202 ? -88.226 45.767 -7.099 1.00 93.86 213 PHE E CA 1
ATOM 8779 C C . PHE F 4 202 ? -88.700 44.488 -7.777 1.00 88.95 213 PHE E C 1
ATOM 8780 O O . PHE F 4 202 ? -87.974 43.928 -8.605 1.00 76.27 213 PHE E O 1
ATOM 8788 N N . TRP F 4 203 ? -89.901 44.010 -7.443 1.00 83.47 214 TRP E N 1
ATOM 8789 C CA . TRP F 4 203 ? -90.426 42.823 -8.110 1.00 78.86 214 TRP E CA 1
ATOM 8790 C C . TRP F 4 203 ? -90.947 43.144 -9.505 1.00 89.07 214 TRP E C 1
ATOM 8791 O O . TRP F 4 203 ? -90.769 42.348 -10.433 1.00 88.90 214 TRP E O 1
ATOM 8802 N N . GLN F 4 204 ? -91.595 44.299 -9.674 1.00 85.63 215 GLN E N 1
ATOM 8803 C CA . GLN F 4 204 ? -92.166 44.657 -10.968 1.00 86.08 215 GLN E CA 1
ATOM 8804 C C . GLN F 4 204 ? -91.105 44.912 -12.029 1.00 94.96 215 GLN E C 1
ATOM 8805 O O . GLN F 4 204 ? -91.444 44.986 -13.216 1.00 103.61 215 GLN E O 1
ATOM 8811 N N . ASN F 4 205 ? -89.848 45.040 -11.636 1.00 95.02 216 ASN E N 1
ATOM 8812 C CA . ASN F 4 205 ? -88.751 45.168 -12.585 1.00 99.82 216 ASN E CA 1
ATOM 8813 C C . ASN F 4 205 ? -88.369 43.793 -13.129 1.00 87.19 216 ASN E C 1
ATOM 8814 O O . ASN F 4 205 ? -88.079 42.884 -12.346 1.00 76.40 216 ASN E O 1
ATOM 8819 N N . PRO F 4 206 ? -88.353 43.605 -14.453 1.00 93.38 217 PRO E N 1
ATOM 8820 C CA . PRO F 4 206 ? -88.200 42.252 -15.008 1.00 90.54 217 PRO E CA 1
ATOM 8821 C C . PRO F 4 206 ? -86.771 41.731 -15.071 1.00 94.76 217 PRO E C 1
ATOM 8822 O O . PRO F 4 206 ? -86.590 40.522 -15.272 1.00 89.59 217 PRO E O 1
ATOM 8826 N N . ARG F 4 207 ? -85.754 42.579 -14.916 1.00 103.15 218 ARG E N 1
ATOM 8827 C CA . ARG F 4 207 ? -84.382 42.089 -14.995 1.00 96.39 218 ARG E CA 1
ATOM 8828 C C . ARG F 4 207 ? -83.892 41.487 -13.684 1.00 92.92 218 ARG E C 1
ATOM 8829 O O . ARG F 4 207 ? -82.836 40.846 -13.674 1.00 88.54 218 ARG E O 1
ATOM 8837 N N . ASN F 4 208 ? -84.620 41.680 -12.587 1.00 92.32 219 ASN E N 1
ATOM 8838 C CA . ASN F 4 208 ? -84.237 41.068 -11.323 1.00 81.31 219 ASN E CA 1
ATOM 8839 C C . ASN F 4 208 ? -84.557 39.578 -11.337 1.00 83.69 219 ASN E C 1
ATOM 8840 O O . ASN F 4 208 ? -85.592 39.152 -11.858 1.00 77.54 219 ASN E O 1
ATOM 8845 N N . HIS F 4 209 ? -83.660 38.784 -10.757 1.00 81.74 220 HIS E N 1
ATOM 8846 C CA . HIS F 4 209 ? -83.757 37.329 -10.777 1.00 80.81 220 HIS E CA 1
ATOM 8847 C C . HIS F 4 209 ? -83.870 36.817 -9.348 1.00 83.05 220 HIS E C 1
ATOM 8848 O O . HIS F 4 209 ? -82.988 37.074 -8.522 1.00 80.78 220 HIS E O 1
ATOM 8855 N N . PHE F 4 210 ? -84.951 36.096 -9.061 1.00 71.84 221 PHE E N 1
ATOM 8856 C CA . PHE F 4 210 ? -85.188 35.495 -7.755 1.00 59.25 221 PHE E CA 1
ATOM 8857 C C . PHE F 4 210 ? -85.133 33.980 -7.890 1.00 61.24 221 PHE E C 1
ATOM 8858 O O . PHE F 4 210 ? -85.766 33.413 -8.787 1.00 68.58 221 PHE E O 1
ATOM 8866 N N . ARG F 4 211 ? -84.384 33.328 -7.003 1.00 53.62 222 ARG E N 1
ATOM 8867 C CA . ARG F 4 211 ? -84.189 31.884 -7.074 1.00 62.92 222 ARG E CA 1
ATOM 8868 C C . ARG F 4 211 ? -84.223 31.300 -5.671 1.00 56.54 222 ARG E C 1
ATOM 8869 O O . ARG F 4 211 ? -83.461 31.729 -4.800 1.00 53.69 222 ARG E O 1
ATOM 8877 N N . CYS F 4 212 ? -85.103 30.326 -5.457 1.00 65.28 223 CYS E N 1
ATOM 8878 C CA . CYS F 4 212 ? -85.156 29.581 -4.206 1.00 56.44 223 CYS E CA 1
ATOM 8879 C C . CYS F 4 212 ? -84.284 28.338 -4.334 1.00 59.05 223 CYS E C 1
ATOM 8880 O O . CYS F 4 212 ? -84.517 27.500 -5.211 1.00 52.72 223 CYS E O 1
ATOM 8883 N N . GLN F 4 213 ? -83.289 28.220 -3.461 1.00 62.47 224 GLN E N 1
ATOM 8884 C CA . GLN F 4 213 ? -82.308 27.144 -3.521 1.00 53.40 224 GLN E CA 1
ATOM 8885 C C . GLN F 4 213 ? -82.464 26.263 -2.291 1.00 51.06 224 GLN E C 1
ATOM 8886 O O . GLN F 4 213 ? -82.366 26.748 -1.159 1.00 63.19 224 GLN E O 1
ATOM 8892 N N . VAL F 4 214 ? -82.699 24.974 -2.513 1.00 46.09 225 VAL E N 1
ATOM 8893 C CA . VAL F 4 214 ? -82.882 24.005 -1.440 1.00 53.89 225 VAL E CA 1
ATOM 8894 C C . VAL F 4 214 ? -81.729 23.014 -1.508 1.00 53.72 225 VAL E C 1
ATOM 8895 O O . VAL F 4 214 ? -81.591 22.269 -2.486 1.00 40.88 225 VAL E O 1
ATOM 8899 N N . GLN F 4 215 ? -80.897 23.006 -0.472 1.00 60.88 226 GLN E N 1
ATOM 8900 C CA . GLN F 4 215 ? -79.811 22.044 -0.350 1.00 52.21 226 GLN E CA 1
ATOM 8901 C C . GLN F 4 215 ? -80.338 20.790 0.335 1.00 50.21 226 GLN E C 1
ATOM 8902 O O . GLN F 4 215 ? -80.915 20.869 1.424 1.00 58.76 226 GLN E O 1
ATOM 8908 N N . PHE F 4 216 ? -80.143 19.639 -0.301 1.00 55.27 227 PHE E N 1
ATOM 8909 C CA . PHE F 4 216 ? -80.650 18.371 0.204 1.00 52.19 227 PHE E CA 1
ATOM 8910 C C . PHE F 4 216 ? -79.492 17.412 0.424 1.00 52.72 227 PHE E C 1
ATOM 8911 O O . PHE F 4 216 ? -78.630 17.260 -0.447 1.00 48.74 227 PHE E O 1
ATOM 8919 N N . TYR F 4 217 ? -79.489 16.761 1.583 1.00 47.48 228 TYR E N 1
ATOM 8920 C CA . TYR F 4 217 ? -78.508 15.743 1.929 1.00 53.40 228 TYR E CA 1
ATOM 8921 C C . TYR F 4 217 ? -79.176 14.379 1.838 1.00 40.57 228 TYR E C 1
ATOM 8922 O O . TYR F 4 217 ? -80.219 14.152 2.461 1.00 52.29 228 TYR E O 1
ATOM 8931 N N . GLY F 4 218 ? -78.578 13.477 1.066 1.00 42.64 229 GLY E N 1
ATOM 8932 C CA . GLY F 4 218 ? -79.170 12.171 0.862 1.00 52.97 229 GLY E CA 1
ATOM 8933 C C . GLY F 4 218 ? -78.201 11.018 1.006 1.00 60.42 229 GLY E C 1
ATOM 8934 O O . GLY F 4 218 ? -77.432 10.959 1.970 1.00 46.37 229 GLY E O 1
ATOM 8935 N N . LEU F 4 219 ? -78.231 10.096 0.049 1.00 66.95 230 LEU E N 1
ATOM 8936 C CA . LEU F 4 219 ? -77.414 8.895 0.141 1.00 53.84 230 LEU E CA 1
ATOM 8937 C C . LEU F 4 219 ? -75.944 9.218 -0.086 1.00 56.69 230 LEU E C 1
ATOM 8938 O O . LEU F 4 219 ? -75.594 10.075 -0.902 1.00 52.71 230 LEU E O 1
ATOM 8943 N N . SER F 4 220 ? -75.083 8.515 0.642 1.00 77.82 231 SER E N 1
ATOM 8944 C CA . SER F 4 220 ? -73.643 8.660 0.517 1.00 74.24 231 SER E CA 1
ATOM 8945 C C . SER F 4 220 ? -73.126 7.690 -0.545 1.00 60.33 231 SER E C 1
ATOM 8946 O O . SER F 4 220 ? -73.898 7.028 -1.244 1.00 63.38 231 SER E O 1
ATOM 8949 N N . GLU F 4 221 ? -71.802 7.593 -0.676 1.00 79.05 232 GLU E N 1
ATOM 8950 C CA . GLU F 4 221 ? -71.212 6.706 -1.670 1.00 79.27 232 GLU E CA 1
ATOM 8951 C C . GLU F 4 221 ? -71.238 5.243 -1.248 1.00 86.96 232 GLU E C 1
ATOM 8952 O O . GLU F 4 221 ? -71.209 4.364 -2.116 1.00 68.65 232 GLU E O 1
ATOM 8958 N N . ASN F 4 222 ? -71.307 4.962 0.053 1.00 92.22 233 ASN E N 1
ATOM 8959 C CA . ASN F 4 222 ? -71.280 3.592 0.550 1.00 85.29 233 ASN E CA 1
ATOM 8960 C C . ASN F 4 222 ? -72.614 2.876 0.401 1.00 85.00 233 ASN E C 1
ATOM 8961 O O . ASN F 4 222 ? -72.702 1.691 0.740 1.00 93.02 233 ASN E O 1
ATOM 8966 N N . ASP F 4 223 ? -73.645 3.554 -0.090 1.00 88.45 234 ASP E N 1
ATOM 8967 C CA . ASP F 4 223 ? -74.965 2.963 -0.220 1.00 85.20 234 ASP E CA 1
ATOM 8968 C C . ASP F 4 223 ? -75.184 2.437 -1.633 1.00 85.69 234 ASP E C 1
ATOM 8969 O O . ASP F 4 223 ? -74.690 3.003 -2.612 1.00 90.19 234 ASP E O 1
ATOM 8974 N N . GLU F 4 224 ? -75.933 1.344 -1.727 1.00 88.46 235 GLU E N 1
ATOM 8975 C CA . GLU F 4 224 ? -76.214 0.685 -2.992 1.00 101.31 235 GLU E CA 1
ATOM 8976 C C . GLU F 4 224 ? -77.595 1.096 -3.485 1.00 83.50 235 GLU E C 1
ATOM 8977 O O . GLU F 4 224 ? -78.506 1.346 -2.691 1.00 62.27 235 GLU E O 1
ATOM 8983 N N . TRP F 4 225 ? -77.746 1.165 -4.805 1.00 78.22 236 TRP E N 1
ATOM 8984 C CA . TRP F 4 225 ? -79.027 1.520 -5.404 1.00 90.68 236 TRP E CA 1
ATOM 8985 C C . TRP F 4 225 ? -79.256 0.633 -6.617 1.00 101.99 236 TRP E C 1
ATOM 8986 O O . TRP F 4 225 ? -78.432 0.609 -7.537 1.00 108.18 236 TRP E O 1
ATOM 8997 N N . THR F 4 226 ? -80.377 -0.093 -6.615 1.00 100.35 237 THR E N 1
ATOM 8998 C CA . THR F 4 226 ? -80.702 -1.066 -7.652 1.00 100.13 237 THR E CA 1
ATOM 8999 C C . THR F 4 226 ? -82.122 -0.874 -8.174 1.00 107.52 237 THR E C 1
ATOM 9000 O O . THR F 4 226 ? -82.768 -1.838 -8.593 1.00 126.36 237 THR E O 1
ATOM 9004 N N . GLN F 4 227 ? -82.624 0.357 -8.157 1.00 94.70 238 GLN E N 1
ATOM 9005 C CA . GLN F 4 227 ? -83.982 0.651 -8.587 1.00 123.29 238 GLN E CA 1
ATOM 9006 C C . GLN F 4 227 ? -83.963 1.418 -9.903 1.00 123.05 238 GLN E C 1
ATOM 9007 O O . GLN F 4 227 ? -83.002 2.127 -10.215 1.00 109.94 238 GLN E O 1
ATOM 9013 N N . ASP F 4 228 ? -85.042 1.262 -10.677 1.00 133.33 239 ASP E N 1
ATOM 9014 C CA . ASP F 4 228 ? -85.124 1.924 -11.976 1.00 146.19 239 ASP E CA 1
ATOM 9015 C C . ASP F 4 228 ? -85.130 3.438 -11.814 1.00 131.24 239 ASP E C 1
ATOM 9016 O O . ASP F 4 228 ? -84.677 4.159 -12.709 1.00 132.61 239 ASP E O 1
ATOM 9021 N N . ARG F 4 229 ? -85.489 3.858 -10.602 1.00 119.70 240 ARG E N 1
ATOM 9022 C CA . ARG F 4 229 ? -85.540 5.305 -10.291 1.00 116.72 240 ARG E CA 1
ATOM 9023 C C . ARG F 4 229 ? -84.122 5.818 -10.139 1.00 94.31 240 ARG E C 1
ATOM 9024 O O . ARG F 4 229 ? -83.226 5.017 -9.858 1.00 93.15 240 ARG E O 1
ATOM 9032 N N . ALA F 4 230 ? -83.950 7.119 -10.319 1.00 98.67 241 ALA E N 1
ATOM 9033 C CA . ALA F 4 230 ? -82.623 7.686 -10.127 1.00 87.68 241 ALA E CA 1
ATOM 9034 C C . ALA F 4 230 ? -82.242 7.623 -8.652 1.00 68.87 241 ALA E C 1
ATOM 9035 O O . ALA F 4 230 ? -83.095 7.667 -7.761 1.00 74.39 241 ALA E O 1
ATOM 9037 N N . LYS F 4 231 ? -80.942 7.522 -8.402 1.00 76.76 242 LYS E N 1
ATOM 9038 C CA . LYS F 4 231 ? -80.446 7.403 -7.036 1.00 77.95 242 LYS E CA 1
ATOM 9039 C C . LYS F 4 231 ? -80.530 8.748 -6.324 1.00 73.96 242 LYS E C 1
ATOM 9040 O O . LYS F 4 231 ? -80.092 9.765 -6.876 1.00 62.49 242 LYS E O 1
ATOM 9046 N N . PRO F 4 232 ? -81.080 8.799 -5.109 1.00 80.78 243 PRO E N 1
ATOM 9047 C CA . PRO F 4 232 ? -81.222 10.077 -4.375 1.00 68.63 243 PRO E CA 1
ATOM 9048 C C . PRO F 4 232 ? -79.897 10.558 -3.793 1.00 71.93 243 PRO E C 1
ATOM 9049 O O . PRO F 4 232 ? -79.644 10.520 -2.584 1.00 70.51 243 PRO E O 1
ATOM 9053 N N . VAL F 4 233 ? -79.016 11.027 -4.674 1.00 84.37 244 VAL E N 1
ATOM 9054 C CA . VAL F 4 233 ? -77.730 11.555 -4.240 1.00 73.49 244 VAL E CA 1
ATOM 9055 C C . VAL F 4 233 ? -77.925 12.943 -3.637 1.00 72.55 244 VAL E C 1
ATOM 9056 O O . VAL F 4 233 ? -78.902 13.643 -3.921 1.00 73.03 244 VAL E O 1
ATOM 9060 N N . THR F 4 234 ? -76.988 13.335 -2.773 1.00 56.54 245 THR E N 1
ATOM 9061 C CA . THR F 4 234 ? -76.973 14.690 -2.237 1.00 57.60 245 THR E CA 1
ATOM 9062 C C . THR F 4 234 ? -76.922 15.697 -3.379 1.00 67.64 245 THR E C 1
ATOM 9063 O O . THR F 4 234 ? -75.978 15.700 -4.174 1.00 82.80 245 THR E O 1
ATOM 9067 N N . GLN F 4 235 ? -77.940 16.550 -3.463 1.00 58.71 246 GLN E N 1
ATOM 9068 C CA . GLN F 4 235 ? -78.101 17.423 -4.616 1.00 60.16 246 GLN E CA 1
ATOM 9069 C C . GLN F 4 235 ? -78.741 18.733 -4.179 1.00 57.18 246 GLN E C 1
ATOM 9070 O O . GLN F 4 235 ? -79.290 18.849 -3.080 1.00 57.41 246 GLN E O 1
ATOM 9076 N N . ILE F 4 236 ? -78.664 19.723 -5.062 1.00 55.41 247 ILE E N 1
ATOM 9077 C CA . ILE F 4 236 ? -79.243 21.042 -4.841 1.00 41.66 247 ILE E CA 1
ATOM 9078 C C . ILE F 4 236 ? -80.379 21.211 -5.844 1.00 52.52 247 ILE E C 1
ATOM 9079 O O . ILE F 4 236 ? -80.144 21.436 -7.037 1.00 52.74 247 ILE E O 1
ATOM 9084 N N . VAL F 4 237 ? -81.614 21.092 -5.368 1.00 55.19 248 VAL E N 1
ATOM 9085 C CA . VAL F 4 237 ? -82.794 21.353 -6.183 1.00 45.93 248 VAL E CA 1
ATOM 9086 C C . VAL F 4 237 ? -83.211 22.800 -5.972 1.00 46.50 248 VAL E C 1
ATOM 9087 O O . VAL F 4 237 ? -83.206 23.301 -4.840 1.00 56.10 248 VAL E O 1
ATOM 9091 N N . SER F 4 238 ? -83.572 23.483 -7.057 1.00 58.33 249 SER E N 1
ATOM 9092 C CA . SER F 4 238 ? -83.895 24.899 -6.970 1.00 59.18 249 SER E CA 1
ATOM 9093 C C . SER F 4 238 ? -84.966 25.262 -7.988 1.00 60.03 249 SER E C 1
ATOM 9094 O O . SER F 4 238 ? -85.131 24.598 -9.015 1.00 59.58 249 SER E O 1
ATOM 9097 N N . ALA F 4 239 ? -85.693 26.334 -7.679 1.00 59.57 250 ALA E N 1
ATOM 9098 C CA . ALA F 4 239 ? -86.661 26.941 -8.580 1.00 61.50 250 ALA E CA 1
ATOM 9099 C C . ALA F 4 239 ? -86.447 28.448 -8.585 1.00 67.14 250 ALA E C 1
ATOM 9100 O O . ALA F 4 239 ? -85.930 29.015 -7.618 1.00 59.29 250 ALA E O 1
ATOM 9102 N N . GLU F 4 240 ? -86.847 29.096 -9.678 1.00 74.94 251 GLU E N 1
ATOM 9103 C CA . GLU F 4 240 ? -86.582 30.517 -9.851 1.00 71.58 251 GLU E CA 1
ATOM 9104 C C . GLU F 4 240 ? -87.756 31.189 -10.548 1.00 71.58 251 GLU E C 1
ATOM 9105 O O . GLU F 4 240 ? -88.663 30.534 -11.068 1.00 71.10 251 GLU E O 1
ATOM 9111 N N . ALA F 4 241 ? -87.720 32.520 -10.555 1.00 62.70 252 ALA E N 1
ATOM 9112 C CA . ALA F 4 241 ? -88.751 33.335 -11.181 1.00 71.48 252 ALA E CA 1
ATOM 9113 C C . ALA F 4 241 ? -88.187 34.728 -11.423 1.00 77.40 252 ALA E C 1
ATOM 9114 O O . ALA F 4 241 ? -87.326 35.200 -10.676 1.00 65.77 252 ALA E O 1
ATOM 9116 N N . TRP F 4 242 ? -88.683 35.377 -12.472 1.00 78.46 253 TRP E N 1
ATOM 9117 C CA . TRP F 4 242 ? -88.232 36.704 -12.863 1.00 70.05 253 TRP E CA 1
ATOM 9118 C C . TRP F 4 242 ? -89.308 37.744 -12.585 1.00 67.03 253 TRP E C 1
ATOM 9119 O O . TRP F 4 242 ? -90.484 37.423 -12.395 1.00 74.95 253 TRP E O 1
ATOM 9130 N N . GLY F 4 243 ? -88.883 39.006 -12.568 1.00 68.20 254 GLY E N 1
ATOM 9131 C CA . GLY F 4 243 ? -89.817 40.093 -12.379 1.00 62.47 254 GLY E CA 1
ATOM 9132 C C . GLY F 4 243 ? -90.765 40.240 -13.553 1.00 85.70 254 GLY E C 1
ATOM 9133 O O . GLY F 4 243 ? -90.483 39.829 -14.679 1.00 82.43 254 GLY E O 1
ATOM 9134 N N . ARG F 4 244 ? -91.917 40.843 -13.280 1.00 87.51 255 ARG E N 1
ATOM 9135 C CA . ARG F 4 244 ? -92.958 40.975 -14.293 1.00 84.53 255 ARG E CA 1
ATOM 9136 C C . ARG F 4 244 ? -93.552 42.379 -14.318 1.00 80.35 255 ARG E C 1
ATOM 9137 O O . ARG F 4 244 ? -93.657 43.036 -13.284 1.00 78.66 255 ARG E O 1
ATOM 9145 N N . GLN G 5 1 ? -67.410 15.125 49.184 1.00 97.74 0 GLN C N 1
ATOM 9146 C CA . GLN G 5 1 ? -67.634 16.294 50.029 1.00 91.57 0 GLN C CA 1
ATOM 9147 C C . GLN G 5 1 ? -66.370 17.162 50.181 1.00 89.45 0 GLN C C 1
ATOM 9148 O O . GLN G 5 1 ? -66.471 18.389 50.156 1.00 89.49 0 GLN C O 1
ATOM 9154 N N . PRO G 5 2 ? -65.192 16.553 50.346 1.00 78.79 1 PRO C N 1
ATOM 9155 C CA . PRO G 5 2 ? -63.958 17.342 50.232 1.00 61.43 1 PRO C CA 1
ATOM 9156 C C . PRO G 5 2 ? -63.803 17.883 48.818 1.00 62.94 1 PRO C C 1
ATOM 9157 O O . PRO G 5 2 ? -63.873 17.136 47.840 1.00 76.78 1 PRO C O 1
ATOM 9161 N N . PHE G 5 3 ? -63.582 19.193 48.713 1.00 66.25 2 PHE C N 1
ATOM 9162 C CA . PHE G 5 3 ? -63.537 19.771 47.374 1.00 57.00 2 PHE C CA 1
ATOM 9163 C C . PHE G 5 3 ? -62.097 19.866 46.901 1.00 47.89 2 PHE C C 1
ATOM 9164 O O . PHE G 5 3 ? -61.255 20.444 47.605 1.00 55.70 2 PHE C O 1
ATOM 9172 N N . PRO G 5 4 ? -61.772 19.313 45.727 1.00 52.87 3 PRO C N 1
ATOM 9173 C CA . PRO G 5 4 ? -60.364 19.222 45.315 1.00 47.34 3 PRO C CA 1
ATOM 9174 C C . PRO G 5 4 ? -59.892 20.368 44.429 1.00 43.62 3 PRO C C 1
ATOM 9175 O O . PRO G 5 4 ? -60.706 21.116 43.876 1.00 49.10 3 PRO C O 1
ATOM 9179 N N . GLN G 5 5 ? -58.572 20.514 44.302 1.00 48.95 4 GLN C N 1
ATOM 9180 C CA . GLN G 5 5 ? -57.981 21.498 43.409 1.00 40.48 4 GLN C CA 1
ATOM 9181 C C . GLN G 5 5 ? -57.506 20.809 42.143 1.00 38.55 4 GLN C C 1
ATOM 9182 O O . GLN G 5 5 ? -56.719 19.854 42.234 1.00 51.11 4 GLN C O 1
ATOM 9188 N N . PRO G 5 6 ? -57.934 21.238 40.961 1.00 46.21 5 PRO C N 1
ATOM 9189 C CA . PRO G 5 6 ? -57.482 20.600 39.725 1.00 41.41 5 PRO C CA 1
ATOM 9190 C C . PRO G 5 6 ? -56.258 21.300 39.147 1.00 37.73 5 PRO C C 1
ATOM 9191 O O . PRO G 5 6 ? -55.907 22.419 39.525 1.00 40.98 5 PRO C O 1
ATOM 9195 N N . GLU G 5 7 ? -55.615 20.612 38.209 1.00 34.89 6 GLU C N 1
ATOM 9196 C CA . GLU G 5 7 ? -54.481 21.153 37.474 1.00 36.92 6 GLU C CA 1
ATOM 9197 C C . GLU G 5 7 ? -54.929 21.520 36.067 1.00 49.83 6 GLU C C 1
ATOM 9198 O O . GLU G 5 7 ? -55.615 20.734 35.404 1.00 55.87 6 GLU C O 1
ATOM 9204 N N . GLN G 5 8 ? -54.553 22.710 35.623 1.00 49.01 7 GLN C N 1
ATOM 9205 C CA . GLN G 5 8 ? -54.947 23.156 34.300 1.00 39.61 7 GLN C CA 1
ATOM 9206 C C . GLN G 5 8 ? -53.978 22.616 33.248 1.00 50.60 7 GLN C C 1
ATOM 9207 O O . GLN G 5 8 ? -52.780 22.473 33.510 1.00 53.55 7 GLN C O 1
ATOM 9213 N N . PRO G 5 9 ? -54.472 22.307 32.050 1.00 57.91 8 PRO C N 1
ATOM 9214 C CA . PRO G 5 9 ? -53.594 21.747 31.015 1.00 48.78 8 PRO C CA 1
ATOM 9215 C C . PRO G 5 9 ? -52.669 22.797 30.418 1.00 52.73 8 PRO C C 1
ATOM 9216 O O . PRO G 5 9 ? -53.043 23.959 30.243 1.00 55.45 8 PRO C O 1
ATOM 9220 N N . PHE G 5 10 ? -51.440 22.371 30.108 1.00 56.48 9 PHE C N 1
ATOM 9221 C CA . PHE G 5 10 ? -50.512 23.229 29.391 1.00 61.59 9 PHE C CA 1
ATOM 9222 C C . PHE G 5 10 ? -50.902 23.299 27.914 1.00 70.18 9 PHE C C 1
ATOM 9223 O O . PHE G 5 10 ? -51.500 22.362 27.379 1.00 65.30 9 PHE C O 1
ATOM 9231 N N . PRO G 5 11 ? -50.581 24.400 27.234 1.00 69.45 10 PRO C N 1
ATOM 9232 C CA . PRO G 5 11 ? -50.979 24.545 25.827 1.00 63.36 10 PRO C CA 1
ATOM 9233 C C . PRO G 5 11 ? -50.004 23.981 24.801 1.00 68.66 10 PRO C C 1
ATOM 9234 O O . PRO G 5 11 ? -48.788 24.167 24.879 1.00 86.40 10 PRO C O 1
ATOM 9238 N N . GLY G 5 12 ? -50.565 23.272 23.825 1.00 58.60 11 GLY C N 1
ATOM 9239 C CA . GLY G 5 12 ? -49.852 22.943 22.601 1.00 91.19 11 GLY C CA 1
ATOM 9240 C C . GLY G 5 12 ? -48.864 21.795 22.598 1.00 99.85 11 GLY C C 1
ATOM 9241 O O . GLY G 5 12 ? -47.828 21.887 21.927 1.00 102.13 11 GLY C O 1
ATOM 9242 N N . SER G 5 13 ? -49.140 20.656 23.239 1.00 102.00 12 SER C N 1
ATOM 9243 C CA . SER G 5 13 ? -48.156 19.538 23.092 1.00 109.79 12 SER C CA 1
ATOM 9244 C C . SER G 5 13 ? -48.780 18.146 23.181 1.00 104.94 12 SER C C 1
ATOM 9245 O O . SER G 5 13 ? -48.256 17.307 23.916 1.00 80.65 12 SER C O 1
ATOM 9248 N N . GLN H 5 1 ? -8.654 43.709 65.150 1.00 65.23 0 GLN H N 1
ATOM 9249 C CA . GLN H 5 1 ? -9.825 44.365 65.731 1.00 59.98 0 GLN H CA 1
ATOM 9250 C C . GLN H 5 1 ? -11.120 43.537 65.656 1.00 55.55 0 GLN H C 1
ATOM 9251 O O . GLN H 5 1 ? -11.903 43.558 66.606 1.00 68.03 0 GLN H O 1
ATOM 9257 N N . PRO H 5 2 ? -11.368 42.821 64.555 1.00 50.87 1 PRO H N 1
ATOM 9258 C CA . PRO H 5 2 ? -12.487 41.869 64.565 1.00 45.51 1 PRO H CA 1
ATOM 9259 C C . PRO H 5 2 ? -12.257 40.787 65.608 1.00 48.89 1 PRO H C 1
ATOM 9260 O O . PRO H 5 2 ? -11.218 40.123 65.622 1.00 58.51 1 PRO H O 1
ATOM 9264 N N . PHE H 5 3 ? -13.244 40.609 66.487 1.00 44.18 2 PHE H N 1
ATOM 9265 C CA . PHE H 5 3 ? -13.100 39.693 67.607 1.00 44.30 2 PHE H CA 1
ATOM 9266 C C . PHE H 5 3 ? -13.729 38.356 67.260 1.00 46.24 2 PHE H C 1
ATOM 9267 O O . PHE H 5 3 ? -14.920 38.312 66.912 1.00 53.50 2 PHE H O 1
ATOM 9275 N N . PRO H 5 4 ? -12.984 37.258 67.342 1.00 45.56 3 PRO H N 1
ATOM 9276 C CA . PRO H 5 4 ? -13.517 35.966 66.898 1.00 42.54 3 PRO H CA 1
ATOM 9277 C C . PRO H 5 4 ? -14.077 35.126 68.036 1.00 40.16 3 PRO H C 1
ATOM 9278 O O . PRO H 5 4 ? -13.790 35.382 69.210 1.00 41.21 3 PRO H O 1
ATOM 9282 N N . GLN H 5 5 ? -14.887 34.124 67.695 1.00 40.80 4 GLN H N 1
ATOM 9283 C CA . GLN H 5 5 ? -15.367 33.159 68.675 1.00 45.56 4 GLN H CA 1
ATOM 9284 C C . GLN H 5 5 ? -14.600 31.857 68.540 1.00 43.80 4 GLN H C 1
ATOM 9285 O O . GLN H 5 5 ? -14.525 31.301 67.434 1.00 42.26 4 GLN H O 1
ATOM 9291 N N . PRO H 5 6 ? -14.023 31.344 69.619 1.00 41.33 5 PRO H N 1
ATOM 9292 C CA . PRO H 5 6 ? -13.263 30.096 69.548 1.00 38.21 5 PRO H CA 1
ATOM 9293 C C . PRO H 5 6 ? -14.149 28.886 69.826 1.00 40.61 5 PRO H C 1
ATOM 9294 O O . PRO H 5 6 ? -15.285 29.001 70.287 1.00 42.38 5 PRO H O 1
ATOM 9298 N N . GLU H 5 7 ? -13.600 27.714 69.525 1.00 38.50 6 GLU H N 1
ATOM 9299 C CA . GLU H 5 7 ? -14.264 26.447 69.792 1.00 35.24 6 GLU H CA 1
ATOM 9300 C C . GLU H 5 7 ? -13.634 25.801 71.017 1.00 42.78 6 GLU H C 1
ATOM 9301 O O . GLU H 5 7 ? -12.405 25.748 71.134 1.00 55.83 6 GLU H O 1
ATOM 9307 N N . GLN H 5 8 ? -14.475 25.325 71.926 1.00 44.02 7 GLN H N 1
ATOM 9308 C CA . GLN H 5 8 ? -13.986 24.709 73.146 1.00 43.05 7 GLN H CA 1
ATOM 9309 C C . GLN H 5 8 ? -13.620 23.248 72.897 1.00 43.59 7 GLN H C 1
ATOM 9310 O O . GLN H 5 8 ? -14.258 22.569 72.088 1.00 50.64 7 GLN H O 1
ATOM 9316 N N . PRO H 5 9 ? -12.593 22.743 73.576 1.00 44.36 8 PRO H N 1
ATOM 9317 C CA . PRO H 5 9 ? -12.184 21.352 73.357 1.00 48.12 8 PRO H CA 1
ATOM 9318 C C . PRO H 5 9 ? -13.168 20.374 73.982 1.00 58.37 8 PRO H C 1
ATOM 9319 O O . PRO H 5 9 ? -13.727 20.622 75.053 1.00 56.11 8 PRO H O 1
ATOM 9323 N N . PHE H 5 10 ? -13.372 19.252 73.297 1.00 51.32 9 PHE H N 1
ATOM 9324 C CA . PHE H 5 10 ? -14.179 18.173 73.836 1.00 50.82 9 PHE H CA 1
ATOM 9325 C C . PHE H 5 10 ? -13.415 17.432 74.930 1.00 59.59 9 PHE H C 1
ATOM 9326 O O . PHE H 5 10 ? -12.182 17.449 74.962 1.00 68.33 9 PHE H O 1
ATOM 9334 N N . PRO H 5 11 ? -14.127 16.772 75.842 1.00 66.37 10 PRO H N 1
ATOM 9335 C CA . PRO H 5 11 ? -13.446 16.064 76.931 1.00 50.87 10 PRO H CA 1
ATOM 9336 C C . PRO H 5 11 ? -12.959 14.704 76.460 1.00 59.46 10 PRO H C 1
ATOM 9337 O O . PRO H 5 11 ? -13.673 13.963 75.780 1.00 61.24 10 PRO H O 1
ATOM 9341 N N . GLY H 5 12 ? -11.724 14.381 76.833 1.00 51.62 11 GLY H N 1
ATOM 9342 C CA . GLY H 5 12 ? -11.183 13.061 76.585 1.00 68.38 11 GLY H CA 1
ATOM 9343 C C . GLY H 5 12 ? -10.681 12.919 75.163 1.00 88.76 11 GLY H C 1
ATOM 9344 O O . GLY H 5 12 ? -11.184 13.583 74.251 1.00 76.65 11 GLY H O 1
ATOM 9345 N N . SER H 5 13 ? -9.684 12.062 74.966 1.00 93.74 12 SER H N 1
ATOM 9346 C CA . SER H 5 13 ? -9.123 11.810 73.642 1.00 88.61 12 SER H CA 1
ATOM 9347 C C . SER H 5 13 ? -10.179 11.331 72.649 1.00 87.80 12 SER H C 1
ATOM 9348 O O . SER H 5 13 ? -10.856 10.329 72.881 1.00 101.88 12 SER H O 1
ATOM 9351 N N . THR I 3 4 ? -0.020 47.594 79.914 1.00 81.21 4 THR I N 1
ATOM 9352 C CA . THR I 3 4 ? -0.536 47.983 81.221 1.00 85.11 4 THR I CA 1
ATOM 9353 C C . THR I 3 4 ? 0.607 48.298 82.182 1.00 84.60 4 THR I C 1
ATOM 9354 O O . THR I 3 4 ? 1.657 47.654 82.150 1.00 93.09 4 THR I O 1
ATOM 9358 N N . THR I 3 5 ? 0.396 49.296 83.037 1.00 69.48 5 THR I N 1
ATOM 9359 C CA . THR I 3 5 ? 1.380 49.716 84.027 1.00 65.48 5 THR I CA 1
ATOM 9360 C C . THR I 3 5 ? 0.754 49.712 85.413 1.00 62.94 5 THR I C 1
ATOM 9361 O O . THR I 3 5 ? -0.320 50.288 85.616 1.00 61.57 5 THR I O 1
ATOM 9365 N N . GLN I 3 6 ? 1.419 49.057 86.353 1.00 66.38 6 GLN I N 1
ATOM 9366 C CA . GLN I 3 6 ? 0.992 48.977 87.740 1.00 66.45 6 GLN I CA 1
ATOM 9367 C C . GLN I 3 6 ? 2.172 49.343 88.623 1.00 68.05 6 GLN I C 1
ATOM 9368 O O . GLN I 3 6 ? 3.326 49.260 88.190 1.00 64.69 6 GLN I O 1
ATOM 9374 N N . PRO I 3 7 ? 1.918 49.774 89.862 1.00 66.33 8 PRO I N 1
ATOM 9375 C CA . PRO I 3 7 ? 3.022 50.179 90.741 1.00 60.90 8 PRO I CA 1
ATOM 9376 C C . PRO I 3 7 ? 4.050 49.073 90.932 1.00 61.40 8 PRO I C 1
ATOM 9377 O O . PRO I 3 7 ? 3.735 47.881 90.891 1.00 64.26 8 PRO I O 1
ATOM 9381 N N . ILE I 3 8 ? 5.299 49.490 91.145 1.00 62.71 9 ILE I N 1
ATOM 9382 C CA . ILE I 3 8 ? 6.393 48.532 91.270 1.00 63.11 9 ILE I CA 1
ATOM 9383 C C . ILE I 3 8 ? 6.340 47.827 92.620 1.00 71.22 9 ILE I C 1
ATOM 9384 O O . ILE I 3 8 ? 6.537 46.609 92.707 1.00 66.45 9 ILE I O 1
ATOM 9389 N N . SER I 3 9 ? 6.069 48.572 93.690 1.00 72.42 10 SER I N 1
ATOM 9390 C CA . SER I 3 9 ? 6.055 48.000 95.028 1.00 58.95 10 SER I CA 1
ATOM 9391 C C . SER I 3 9 ? 5.135 48.820 95.920 1.00 68.76 10 SER I C 1
ATOM 9392 O O . SER I 3 9 ? 4.838 49.984 95.639 1.00 83.05 10 SER I O 1
ATOM 9395 N N . MET I 3 10 ? 4.687 48.191 97.006 1.00 66.98 11 MET I N 1
ATOM 9396 C CA . MET I 3 10 ? 3.828 48.836 97.988 1.00 62.27 11 MET I CA 1
ATOM 9397 C C . MET I 3 10 ? 4.189 48.343 99.382 1.00 62.64 11 MET I C 1
ATOM 9398 O O . MET I 3 10 ? 4.845 47.311 99.550 1.00 72.37 11 MET I O 1
ATOM 9403 N N . ASP I 3 11 ? 3.755 49.103 100.386 1.00 64.44 12 ASP I N 1
ATOM 9404 C CA . ASP I 3 11 ? 3.919 48.735 101.785 1.00 71.04 12 ASP I CA 1
ATOM 9405 C C . ASP I 3 11 ? 2.583 48.855 102.502 1.00 66.33 12 ASP I C 1
ATOM 9406 O O . ASP I 3 11 ? 1.753 49.704 102.165 1.00 67.38 12 ASP I O 1
ATOM 9411 N N . SER I 3 12 ? 2.383 47.994 103.497 1.00 72.41 13 SER I N 1
ATOM 9412 C CA . SER I 3 12 ? 1.151 47.996 104.271 1.00 67.58 13 SER I CA 1
ATOM 9413 C C . SER I 3 12 ? 1.365 47.196 105.547 1.00 75.03 13 SER I C 1
ATOM 9414 O O . SER I 3 12 ? 2.234 46.324 105.617 1.00 77.67 13 SER I O 1
ATOM 9417 N N . TYR I 3 13 ? 0.565 47.514 106.559 1.00 69.65 14 TYR I N 1
ATOM 9418 C CA . TYR I 3 13 ? 0.539 46.750 107.796 1.00 70.15 14 TYR I CA 1
ATOM 9419 C C . TYR I 3 13 ? -0.642 45.789 107.804 1.00 69.82 14 TYR I C 1
ATOM 9420 O O . TYR I 3 13 ? -1.614 45.948 107.061 1.00 76.28 14 TYR I O 1
ATOM 9429 N N . GLU I 3 14 ? -0.539 44.777 108.660 1.00 69.70 15 GLU I N 1
ATOM 9430 C CA . GLU I 3 14 ? -1.582 43.768 108.762 1.00 69.50 15 GLU I CA 1
ATOM 9431 C C . GLU I 3 14 ? -2.873 44.380 109.292 1.00 71.57 15 GLU I C 1
ATOM 9432 O O . GLU I 3 14 ? -2.854 45.276 110.141 1.00 73.49 15 GLU I O 1
ATOM 9438 N N . GLY I 3 15 ? -4.001 43.890 108.782 1.00 73.87 16 GLY I N 1
ATOM 9439 C CA . GLY I 3 15 ? -5.293 44.433 109.151 1.00 73.20 16 GLY I CA 1
ATOM 9440 C C . GLY I 3 15 ? -5.692 45.685 108.407 1.00 73.82 16 GLY I C 1
ATOM 9441 O O . GLY I 3 15 ? -6.597 46.396 108.853 1.00 75.84 16 GLY I O 1
ATOM 9442 N N . GLN I 3 16 ? -5.045 45.978 107.281 1.00 72.27 17 GLN I N 1
ATOM 9443 C CA . GLN I 3 16 ? -5.302 47.178 106.497 1.00 72.81 17 GLN I CA 1
ATOM 9444 C C . GLN I 3 16 ? -5.854 46.812 105.125 1.00 83.39 17 GLN I C 1
ATOM 9445 O O . GLN I 3 16 ? -5.419 45.833 104.512 1.00 84.51 17 GLN I O 1
ATOM 9451 N N . GLU I 3 17 ? -6.814 47.602 104.649 1.00 72.17 18 GLU I N 1
ATOM 9452 C CA . GLU I 3 17 ? -7.298 47.453 103.283 1.00 70.75 18 GLU I CA 1
ATOM 9453 C C . GLU I 3 17 ? -6.255 47.984 102.307 1.00 71.95 18 GLU I C 1
ATOM 9454 O O . GLU I 3 17 ? -5.813 49.132 102.418 1.00 87.98 18 GLU I O 1
ATOM 9460 N N . VAL I 3 18 ? -5.863 47.150 101.347 1.00 74.85 19 VAL I N 1
ATOM 9461 C CA . VAL I 3 18 ? -4.834 47.489 100.370 1.00 66.17 19 VAL I CA 1
ATOM 9462 C C . VAL I 3 18 ? -5.488 47.629 99.004 1.00 65.33 19 VAL I C 1
ATOM 9463 O O . VAL I 3 18 ? -6.180 46.713 98.542 1.00 64.22 19 VAL I O 1
ATOM 9467 N N . ASN I 3 19 ? -5.269 48.774 98.360 1.00 65.93 20 ASN I N 1
ATOM 9468 C CA . ASN I 3 19 ? -5.844 49.079 97.051 1.00 76.59 20 ASN I CA 1
ATOM 9469 C C . ASN I 3 19 ? -4.705 49.224 96.046 1.00 72.84 20 ASN I C 1
ATOM 9470 O O . ASN I 3 19 ? -4.008 50.243 96.030 1.00 72.45 20 ASN I O 1
ATOM 9475 N N . ILE I 3 20 ? -4.518 48.206 95.213 1.00 73.93 21 ILE I N 1
ATOM 9476 C CA . ILE I 3 20 ? -3.540 48.249 94.132 1.00 68.76 21 ILE I CA 1
ATOM 9477 C C . ILE I 3 20 ? -4.257 48.687 92.861 1.00 63.48 21 ILE I C 1
ATOM 9478 O O . ILE I 3 20 ? -5.172 48.003 92.388 1.00 71.22 21 ILE I O 1
ATOM 9483 N N . THR I 3 21 ? -3.842 49.821 92.305 1.00 80.67 22 THR I N 1
ATOM 9484 C CA . THR I 3 21 ? -4.487 50.406 91.137 1.00 75.52 22 THR I CA 1
ATOM 9485 C C . THR I 3 21 ? -3.669 50.115 89.887 1.00 73.07 22 THR I C 1
ATOM 9486 O O . THR I 3 21 ? -2.466 50.391 89.848 1.00 66.80 22 THR I O 1
ATOM 9490 N N . CYS I 3 22 ? -4.323 49.565 88.869 1.00 80.87 23 CYS I N 1
ATOM 9491 C CA . CYS I 3 22 ? -3.686 49.261 87.595 1.00 65.63 23 CYS I CA 1
ATOM 9492 C C . CYS I 3 22 ? -4.064 50.328 86.576 1.00 69.04 23 CYS I C 1
ATOM 9493 O O . CYS I 3 22 ? -5.245 50.658 86.425 1.00 83.08 23 CYS I O 1
ATOM 9496 N N . SER I 3 23 ? -3.064 50.861 85.879 1.00 58.51 24 SER I N 1
ATOM 9497 C CA . SER I 3 23 ? -3.267 51.910 84.888 1.00 65.59 24 SER I CA 1
ATOM 9498 C C . SER I 3 23 ? -3.219 51.303 83.492 1.00 67.47 24 SER I C 1
ATOM 9499 O O . SER I 3 23 ? -2.194 50.741 83.090 1.00 59.92 24 SER I O 1
ATOM 9502 N N . HIS I 3 24 ? -4.331 51.414 82.755 1.00 70.48 25 HIS I N 1
ATOM 9503 C CA . HIS I 3 24 ? -4.400 50.859 81.403 1.00 78.37 25 HIS I CA 1
ATOM 9504 C C . HIS I 3 24 ? -5.294 51.767 80.552 1.00 84.05 25 HIS I C 1
ATOM 9505 O O . HIS I 3 24 ? -6.490 51.528 80.370 1.00 79.22 25 HIS I O 1
ATOM 9512 N N . ASN I 3 25 ? -4.697 52.833 80.024 1.00 98.75 26 ASN I N 1
ATOM 9513 C CA . ASN I 3 25 ? -5.371 53.658 79.034 1.00 104.62 26 ASN I CA 1
ATOM 9514 C C . ASN I 3 25 ? -5.384 52.937 77.688 1.00 100.18 26 ASN I C 1
ATOM 9515 O O . ASN I 3 25 ? -4.850 51.833 77.542 1.00 106.03 26 ASN I O 1
ATOM 9520 N N . ASN I 3 26 ? -6.003 53.578 76.691 1.00 90.21 27 ASN I N 1
ATOM 9521 C CA . ASN I 3 26 ? -6.192 53.042 75.342 1.00 121.51 27 ASN I CA 1
ATOM 9522 C C . ASN I 3 26 ? -6.578 51.565 75.357 1.00 106.12 27 ASN I C 1
ATOM 9523 O O . ASN I 3 26 ? -6.210 50.806 74.455 1.00 97.30 27 ASN I O 1
ATOM 9528 N N . ILE I 3 27 ? -7.333 51.158 76.373 1.00 84.52 28 ILE I N 1
ATOM 9529 C CA . ILE I 3 27 ? -7.803 49.784 76.489 1.00 70.20 28 ILE I CA 1
ATOM 9530 C C . ILE I 3 27 ? -8.950 49.568 75.512 1.00 81.38 28 ILE I C 1
ATOM 9531 O O . ILE I 3 27 ? -9.830 50.424 75.358 1.00 87.42 28 ILE I O 1
ATOM 9536 N N . ALA I 3 28 ? -8.937 48.423 74.835 1.00 60.16 29 ALA I N 1
ATOM 9537 C CA . ALA I 3 28 ? -9.976 48.118 73.867 1.00 61.75 29 ALA I CA 1
ATOM 9538 C C . ALA I 3 28 ? -11.312 47.883 74.567 1.00 60.07 29 ALA I C 1
ATOM 9539 O O . ALA I 3 28 ? -11.380 47.601 75.766 1.00 61.75 29 ALA I O 1
ATOM 9541 N N . THR I 3 29 ? -12.391 48.012 73.791 1.00 67.46 30 THR I N 1
ATOM 9542 C CA . THR I 3 29 ? -13.728 47.815 74.344 1.00 62.32 30 THR I CA 1
ATOM 9543 C C . THR I 3 29 ? -13.945 46.365 74.762 1.00 63.58 30 THR I C 1
ATOM 9544 O O . THR I 3 29 ? -14.547 46.098 75.809 1.00 73.70 30 THR I O 1
ATOM 9548 N N . ASN I 3 30 ? -13.454 45.418 73.965 1.00 53.97 36 ASN I N 1
ATOM 9549 C CA . ASN I 3 30 ? -13.618 43.999 74.254 1.00 54.54 36 ASN I CA 1
ATOM 9550 C C . ASN I 3 30 ? -12.560 43.446 75.201 1.00 58.22 36 ASN I C 1
ATOM 9551 O O . ASN I 3 30 ? -12.606 42.252 75.518 1.00 57.06 36 ASN I O 1
ATOM 9556 N N . ASP I 3 31 ? -11.616 44.267 75.657 1.00 59.05 37 ASP I N 1
ATOM 9557 C CA . ASP I 3 31 ? -10.568 43.780 76.543 1.00 48.73 37 ASP I CA 1
ATOM 9558 C C . ASP I 3 31 ? -11.128 43.413 77.913 1.00 51.89 37 ASP I C 1
ATOM 9559 O O . ASP I 3 31 ? -12.063 44.039 78.419 1.00 48.44 37 ASP I O 1
ATOM 9564 N N . TYR I 3 32 ? -10.535 42.384 78.510 1.00 52.16 38 TYR I N 1
ATOM 9565 C CA . TYR I 3 32 ? -10.953 41.848 79.795 1.00 48.56 38 TYR I CA 1
ATOM 9566 C C . TYR I 3 32 ? -9.853 42.088 80.822 1.00 53.48 38 TYR I C 1
ATOM 9567 O O . TYR I 3 32 ? -8.665 42.112 80.487 1.00 65.87 38 TYR I O 1
ATOM 9576 N N . ILE I 3 33 ? -10.253 42.268 82.078 1.00 51.93 39 ILE I N 1
ATOM 9577 C CA . ILE I 3 33 ? -9.325 42.571 83.163 1.00 63.88 39 ILE I CA 1
ATOM 9578 C C . ILE I 3 33 ? -9.123 41.318 84.003 1.00 63.49 39 ILE I C 1
ATOM 9579 O O . ILE I 3 33 ? -10.094 40.648 84.379 1.00 60.47 39 ILE I O 1
ATOM 9584 N N . THR I 3 34 ? -7.863 41.002 84.298 1.00 69.62 40 THR I N 1
ATOM 9585 C CA . THR I 3 34 ? -7.512 39.809 85.052 1.00 69.50 40 THR I CA 1
ATOM 9586 C C . THR I 3 34 ? -6.396 40.146 86.029 1.00 69.29 40 THR I C 1
ATOM 9587 O O . THR I 3 34 ? -5.550 41.002 85.757 1.00 81.91 40 THR I O 1
ATOM 9591 N N . TRP I 3 35 ? -6.402 39.464 87.173 1.00 62.54 41 TRP I N 1
ATOM 9592 C CA . TRP I 3 35 ? -5.407 39.664 88.216 1.00 57.76 41 TRP I CA 1
ATOM 9593 C C . TRP I 3 35 ? -4.859 38.322 88.674 1.00 54.47 41 TRP I C 1
ATOM 9594 O O . TRP I 3 35 ? -5.587 37.325 88.716 1.00 47.56 41 TRP I O 1
ATOM 9605 N N . TYR I 3 36 ? -3.570 38.301 89.005 1.00 55.77 42 TYR I N 1
ATOM 9606 C CA . TYR I 3 36 ? -2.902 37.097 89.474 1.00 52.79 42 TYR I CA 1
ATOM 9607 C C . TYR I 3 36 ? -2.123 37.401 90.744 1.00 52.96 42 TYR I C 1
ATOM 9608 O O . TYR I 3 36 ? -1.700 38.536 90.979 1.00 53.63 42 TYR I O 1
ATOM 9617 N N . GLN I 3 37 ? -1.936 36.366 91.559 1.00 58.66 43 GLN I N 1
ATOM 9618 C CA . GLN I 3 37 ? -1.252 36.472 92.844 1.00 53.10 43 GLN I CA 1
ATOM 9619 C C . GLN I 3 37 ? -0.202 35.372 92.916 1.00 54.23 43 GLN I C 1
ATOM 9620 O O . GLN I 3 37 ? -0.545 34.187 92.970 1.00 63.58 43 GLN I O 1
ATOM 9626 N N . GLN I 3 38 ? 1.072 35.759 92.921 1.00 58.88 44 GLN I N 1
ATOM 9627 C CA . GLN I 3 38 ? 2.180 34.812 92.955 1.00 59.84 44 GLN I CA 1
ATOM 9628 C C . GLN I 3 38 ? 2.917 34.934 94.281 1.00 61.08 44 GLN I C 1
ATOM 9629 O O . GLN I 3 38 ? 3.496 35.984 94.580 1.00 60.05 44 GLN I O 1
ATOM 9635 N N . PHE I 3 39 ? 2.908 33.859 95.057 1.00 67.93 45 PHE I N 1
ATOM 9636 C CA . PHE I 3 39 ? 3.714 33.770 96.261 1.00 69.98 45 PHE I CA 1
ATOM 9637 C C . PHE I 3 39 ? 5.156 33.430 95.888 1.00 71.09 45 PHE I C 1
ATOM 9638 O O . PHE I 3 39 ? 5.415 32.913 94.798 1.00 73.98 45 PHE I O 1
ATOM 9646 N N . PRO I 3 40 ? 6.119 33.728 96.770 1.00 71.35 46 PRO I N 1
ATOM 9647 C CA . PRO I 3 40 ? 7.536 33.626 96.360 1.00 87.09 46 PRO I CA 1
ATOM 9648 C C . PRO I 3 40 ? 7.956 32.260 95.839 1.00 92.37 46 PRO I C 1
ATOM 9649 O O . PRO I 3 40 ? 8.633 32.182 94.805 1.00 97.58 46 PRO I O 1
ATOM 9653 N N . SER I 3 41 ? 7.576 31.179 96.513 1.00 105.45 47 SER I N 1
ATOM 9654 C CA . SER I 3 41 ? 7.975 29.845 96.081 1.00 109.72 47 SER I CA 1
ATOM 9655 C C . SER I 3 41 ? 7.011 29.214 95.085 1.00 108.61 47 SER I C 1
ATOM 9656 O O . SER I 3 41 ? 7.342 28.175 94.504 1.00 106.37 47 SER I O 1
ATOM 9659 N N . GLN I 3 42 ? 5.843 29.807 94.866 1.00 89.12 48 GLN I N 1
ATOM 9660 C CA . GLN I 3 42 ? 4.837 29.246 93.981 1.00 74.06 48 GLN I CA 1
ATOM 9661 C C . GLN I 3 42 ? 4.784 29.999 92.653 1.00 76.43 48 GLN I C 1
ATOM 9662 O O . GLN I 3 42 ? 5.516 30.963 92.415 1.00 84.41 48 GLN I O 1
ATOM 9668 N N . GLY I 3 43 ? 3.894 29.535 91.778 1.00 76.06 49 GLY I N 1
ATOM 9669 C CA . GLY I 3 43 ? 3.609 30.190 90.525 1.00 55.89 49 GLY I CA 1
ATOM 9670 C C . GLY I 3 43 ? 2.410 31.104 90.670 1.00 56.79 49 GLY I C 1
ATOM 9671 O O . GLY I 3 43 ? 1.740 31.117 91.708 1.00 65.66 49 GLY I O 1
ATOM 9672 N N . PRO I 3 44 ? 2.119 31.896 89.639 1.00 50.34 50 PRO I N 1
ATOM 9673 C CA . PRO I 3 44 ? 0.985 32.824 89.732 1.00 51.47 50 PRO I CA 1
ATOM 9674 C C . PRO I 3 44 ? -0.332 32.077 89.877 1.00 49.93 50 PRO I C 1
ATOM 9675 O O . PRO I 3 44 ? -0.530 31.003 89.304 1.00 54.64 50 PRO I O 1
ATOM 9679 N N . ARG I 3 45 ? -1.236 32.660 90.660 1.00 45.71 51 ARG I N 1
ATOM 9680 C CA . ARG I 3 45 ? -2.554 32.095 90.910 1.00 45.54 51 ARG I CA 1
ATOM 9681 C C . ARG I 3 45 ? -3.625 33.098 90.508 1.00 55.28 51 ARG I C 1
ATOM 9682 O O . ARG I 3 45 ? -3.558 34.270 90.893 1.00 57.28 51 ARG I O 1
ATOM 9690 N N . PHE I 3 46 ? -4.606 32.634 89.739 1.00 53.19 52 PHE I N 1
ATOM 9691 C CA . PHE I 3 46 ? -5.717 33.485 89.336 1.00 51.65 52 PHE I CA 1
ATOM 9692 C C . PHE I 3 46 ? -6.593 33.799 90.544 1.00 51.29 52 PHE I C 1
ATOM 9693 O O . PHE I 3 46 ? -6.988 32.896 91.287 1.00 56.26 52 PHE I O 1
ATOM 9701 N N . ILE I 3 47 ? -6.900 35.081 90.742 1.00 49.59 53 ILE I N 1
ATOM 9702 C CA . ILE I 3 47 ? -7.704 35.534 91.877 1.00 52.89 53 ILE I CA 1
ATOM 9703 C C . ILE I 3 47 ? -9.064 36.069 91.427 1.00 56.04 53 ILE I C 1
ATOM 9704 O O . ILE I 3 47 ? -10.106 35.536 91.812 1.00 69.82 53 ILE I O 1
ATOM 9709 N N . ILE I 3 48 ? -9.075 37.125 90.610 1.00 50.11 54 ILE I N 1
ATOM 9710 C CA . ILE I 3 48 ? -10.316 37.792 90.240 1.00 59.15 54 ILE I CA 1
ATOM 9711 C C . ILE I 3 48 ? -10.292 38.155 88.760 1.00 59.91 54 ILE I C 1
ATOM 9712 O O . ILE I 3 48 ? -9.234 38.301 88.144 1.00 49.01 54 ILE I O 1
ATOM 9717 N N . GLN I 3 49 ? -11.492 38.284 88.191 1.00 57.19 55 GLN I N 1
ATOM 9718 C CA . GLN I 3 49 ? -11.687 38.579 86.778 1.00 53.95 55 GLN I CA 1
ATOM 9719 C C . GLN I 3 49 ? -12.823 39.581 86.647 1.00 50.26 55 GLN I C 1
ATOM 9720 O O . GLN I 3 49 ? -13.865 39.421 87.290 1.00 64.54 55 GLN I O 1
ATOM 9726 N N . GLY I 3 50 ? -12.628 40.601 85.825 1.00 50.84 56 GLY I N 1
ATOM 9727 C CA . GLY I 3 50 ? -13.617 41.654 85.684 1.00 62.84 56 GLY I CA 1
ATOM 9728 C C . GLY I 3 50 ? -13.683 42.165 84.263 1.00 61.18 56 GLY I C 1
ATOM 9729 O O . GLY I 3 50 ? -12.694 42.154 83.527 1.00 57.37 56 GLY I O 1
ATOM 9730 N N . TYR I 3 51 ? -14.877 42.619 83.882 1.00 66.78 57 TYR I N 1
ATOM 9731 C CA . TYR I 3 51 ? -15.105 43.160 82.548 1.00 69.93 57 TYR I CA 1
ATOM 9732 C C . TYR I 3 51 ? -15.473 44.636 82.629 1.00 65.67 57 TYR I C 1
ATOM 9733 O O . TYR I 3 51 ? -14.622 45.505 82.417 1.00 74.11 57 TYR I O 1
ATOM 9742 N N . LYS I 3 52 ? -16.736 44.932 82.941 1.00 62.65 58 LYS I N 1
ATOM 9743 C CA . LYS I 3 52 ? -17.186 46.309 83.078 1.00 82.10 58 LYS I CA 1
ATOM 9744 C C . LYS I 3 52 ? -17.900 46.606 84.389 1.00 78.28 58 LYS I C 1
ATOM 9745 O O . LYS I 3 52 ? -18.185 47.779 84.655 1.00 73.76 58 LYS I O 1
ATOM 9751 N N . THR I 3 53 ? -18.199 45.601 85.208 1.00 85.80 64 THR I N 1
ATOM 9752 C CA . THR I 3 53 ? -18.881 45.803 86.476 1.00 85.10 64 THR I CA 1
ATOM 9753 C C . THR I 3 53 ? -17.975 45.392 87.630 1.00 90.44 64 THR I C 1
ATOM 9754 O O . THR I 3 53 ? -16.989 44.672 87.450 1.00 93.36 64 THR I O 1
ATOM 9758 N N . LYS I 3 54 ? -18.326 45.865 88.823 1.00 89.34 65 LYS I N 1
ATOM 9759 C CA . LYS I 3 54 ? -17.554 45.554 90.019 1.00 65.47 65 LYS I CA 1
ATOM 9760 C C . LYS I 3 54 ? -17.718 44.087 90.399 1.00 68.95 65 LYS I C 1
ATOM 9761 O O . LYS I 3 54 ? -18.822 43.537 90.363 1.00 88.74 65 LYS I O 1
ATOM 9767 N N . VAL I 3 55 ? -16.605 43.451 90.764 1.00 63.57 66 VAL I N 1
ATOM 9768 C CA . VAL I 3 55 ? -16.584 42.040 91.128 1.00 73.03 66 VAL I CA 1
ATOM 9769 C C . VAL I 3 55 ? -16.101 41.904 92.565 1.00 74.32 66 VAL I C 1
ATOM 9770 O O . VAL I 3 55 ? -15.275 42.688 93.041 1.00 60.11 66 VAL I O 1
ATOM 9774 N N . THR I 3 56 ? -16.624 40.892 93.257 1.00 75.31 67 THR I N 1
ATOM 9775 C CA . THR I 3 56 ? -16.246 40.600 94.634 1.00 67.35 67 THR I CA 1
ATOM 9776 C C . THR I 3 56 ? -16.021 39.104 94.779 1.00 77.41 67 THR I C 1
ATOM 9777 O O . THR I 3 56 ? -16.878 38.304 94.393 1.00 80.70 67 THR I O 1
ATOM 9781 N N . ASN I 3 57 ? -14.873 38.734 95.332 1.00 87.97 68 ASN I N 1
ATOM 9782 C CA . ASN I 3 57 ? -14.504 37.346 95.573 1.00 80.01 68 ASN I CA 1
ATOM 9783 C C . ASN I 3 57 ? -14.317 37.118 97.069 1.00 81.45 68 ASN I C 1
ATOM 9784 O O . ASN I 3 57 ? -14.432 38.037 97.885 1.00 80.13 68 ASN I O 1
ATOM 9789 N N . GLU I 3 58 ? -14.029 35.864 97.425 1.00 80.56 74 GLU I N 1
ATOM 9790 C CA . GLU I 3 58 ? -13.634 35.549 98.790 1.00 83.39 74 GLU I CA 1
ATOM 9791 C C . GLU I 3 58 ? -12.213 36.007 99.089 1.00 79.95 74 GLU I C 1
ATOM 9792 O O . GLU I 3 58 ? -11.829 36.080 100.261 1.00 81.52 74 GLU I O 1
ATOM 9798 N N . VAL I 3 59 ? -11.432 36.314 98.059 1.00 74.83 75 VAL I N 1
ATOM 9799 C CA . VAL I 3 59 ? -10.043 36.730 98.216 1.00 81.45 75 VAL I CA 1
ATOM 9800 C C . VAL I 3 59 ? -9.904 38.247 98.178 1.00 86.32 75 VAL I C 1
ATOM 9801 O O . VAL I 3 59 ? -9.248 38.838 99.035 1.00 82.29 75 VAL I O 1
ATOM 9805 N N . ALA I 3 60 ? -10.517 38.896 97.191 1.00 74.38 76 ALA I N 1
ATOM 9806 C CA . ALA I 3 60 ? -10.382 40.339 97.033 1.00 74.23 76 ALA I CA 1
ATOM 9807 C C . ALA I 3 60 ? -11.613 40.879 96.313 1.00 59.59 76 ALA I C 1
ATOM 9808 O O . ALA I 3 60 ? -12.625 40.187 96.167 1.00 70.39 76 ALA I O 1
ATOM 9810 N N . SER I 3 61 ? -11.519 42.129 95.862 1.00 68.31 77 SER I N 1
ATOM 9811 C CA . SER I 3 61 ? -12.611 42.804 95.176 1.00 73.02 77 SER I CA 1
ATOM 9812 C C . SER I 3 61 ? -12.026 43.752 94.140 1.00 75.59 77 SER I C 1
ATOM 9813 O O . SER I 3 61 ? -11.040 44.443 94.410 1.00 77.57 77 SER I O 1
ATOM 9816 N N . LEU I 3 62 ? -12.636 43.780 92.958 1.00 69.59 78 LEU I N 1
ATOM 9817 C CA . LEU I 3 62 ? -12.153 44.573 91.835 1.00 62.84 78 LEU I CA 1
ATOM 9818 C C . LEU I 3 62 ? -13.113 45.721 91.549 1.00 64.12 78 LEU I C 1
ATOM 9819 O O . LEU I 3 62 ? -14.331 45.521 91.500 1.00 72.42 78 LEU I O 1
ATOM 9824 N N . PHE I 3 63 ? -12.558 46.915 91.359 1.00 69.05 79 PHE I N 1
ATOM 9825 C CA . PHE I 3 63 ? -13.323 48.108 91.022 1.00 63.59 79 PHE I CA 1
ATOM 9826 C C . PHE I 3 63 ? -12.996 48.530 89.598 1.00 74.01 79 PHE I C 1
ATOM 9827 O O . PHE I 3 63 ? -11.820 48.620 89.227 1.00 80.12 79 PHE I O 1
ATOM 9835 N N . ILE I 3 64 ? -14.032 48.782 88.804 1.00 65.85 80 ILE I N 1
ATOM 9836 C CA . ILE I 3 64 ? -13.866 49.204 87.416 1.00 61.04 80 ILE I CA 1
ATOM 9837 C C . ILE I 3 64 ? -14.730 50.435 87.174 1.00 83.62 80 ILE I C 1
ATOM 9838 O O . ILE I 3 64 ? -15.966 50.340 87.221 1.00 95.64 80 ILE I O 1
ATOM 9843 N N . PRO I 3 65 ? -14.140 51.600 86.920 1.00 81.92 81 PRO I N 1
ATOM 9844 C CA . PRO I 3 65 ? -14.946 52.786 86.606 1.00 85.34 81 PRO I CA 1
ATOM 9845 C C . PRO I 3 65 ? -15.643 52.640 85.261 1.00 99.24 81 PRO I C 1
ATOM 9846 O O . PRO I 3 65 ? -15.427 51.689 84.507 1.00 92.03 81 PRO I O 1
ATOM 9850 N N . ALA I 3 66 ? -16.498 53.620 84.963 1.00 113.57 82 ALA I N 1
ATOM 9851 C CA . ALA I 3 66 ? -17.216 53.603 83.694 1.00 114.27 82 ALA I CA 1
ATOM 9852 C C . ALA I 3 66 ? -16.294 53.931 82.527 1.00 110.80 82 ALA I C 1
ATOM 9853 O O . ALA I 3 66 ? -16.505 53.436 81.414 1.00 113.06 82 ALA I O 1
ATOM 9855 N N . ASP I 3 67 ? -15.271 54.754 82.760 1.00 85.10 83 ASP I N 1
ATOM 9856 C CA . ASP I 3 67 ? -14.328 55.112 81.710 1.00 83.37 83 ASP I CA 1
ATOM 9857 C C . ASP I 3 67 ? -13.351 53.990 81.389 1.00 90.30 83 ASP I C 1
ATOM 9858 O O . ASP I 3 67 ? -12.754 54.000 80.307 1.00 102.59 83 ASP I O 1
ATOM 9863 N N . ARG I 3 68 ? -13.170 53.038 82.304 1.00 82.84 84 ARG I N 1
ATOM 9864 C CA . ARG I 3 68 ? -12.289 51.884 82.147 1.00 74.12 84 ARG I CA 1
ATOM 9865 C C . ARG I 3 68 ? -10.833 52.271 81.916 1.00 78.78 84 ARG I C 1
ATOM 9866 O O . ARG I 3 68 ? -10.024 51.416 81.536 1.00 81.83 84 ARG I O 1
ATOM 9874 N N . LYS I 3 69 ? -10.471 53.536 82.139 1.00 82.62 85 LYS I N 1
ATOM 9875 C CA . LYS I 3 69 ? -9.091 53.966 81.957 1.00 89.33 85 LYS I CA 1
ATOM 9876 C C . LYS I 3 69 ? -8.166 53.449 83.050 1.00 78.51 85 LYS I C 1
ATOM 9877 O O . LYS I 3 69 ? -6.943 53.530 82.892 1.00 84.32 85 LYS I O 1
ATOM 9883 N N . SER I 3 70 ? -8.714 52.924 84.143 1.00 81.43 86 SER I N 1
ATOM 9884 C CA . SER I 3 70 ? -7.915 52.330 85.204 1.00 75.47 86 SER I CA 1
ATOM 9885 C C . SER I 3 70 ? -8.760 51.289 85.924 1.00 75.61 86 SER I C 1
ATOM 9886 O O . SER I 3 70 ? -9.950 51.122 85.646 1.00 82.86 86 SER I O 1
ATOM 9889 N N . SER I 3 71 ? -8.125 50.582 86.855 1.00 90.82 87 SER I N 1
ATOM 9890 C CA . SER I 3 71 ? -8.808 49.588 87.669 1.00 86.72 87 SER I CA 1
ATOM 9891 C C . SER I 3 71 ? -8.059 49.445 88.984 1.00 87.10 87 SER I C 1
ATOM 9892 O O . SER I 3 71 ? -6.867 49.750 89.075 1.00 94.73 87 SER I O 1
ATOM 9895 N N . THR I 3 72 ? -8.768 48.971 90.006 1.00 70.36 88 THR I N 1
ATOM 9896 C CA . THR I 3 72 ? -8.208 48.892 91.347 1.00 71.65 88 THR I CA 1
ATOM 9897 C C . THR I 3 72 ? -8.623 47.588 92.007 1.00 61.92 88 THR I C 1
ATOM 9898 O O . THR I 3 72 ? -9.815 47.271 92.070 1.00 70.73 88 THR I O 1
ATOM 9902 N N . LEU I 3 73 ? -7.638 46.838 92.493 1.00 73.84 89 LEU I N 1
ATOM 9903 C CA . LEU I 3 73 ? -7.873 45.627 93.267 1.00 71.26 89 LEU I CA 1
ATOM 9904 C C . LEU I 3 73 ? -7.785 45.966 94.748 1.00 73.12 89 LEU I C 1
ATOM 9905 O O . LEU I 3 73 ? -6.816 46.594 95.188 1.00 69.95 89 LEU I O 1
ATOM 9910 N N . SER I 3 74 ? -8.790 45.548 95.514 1.00 81.96 90 SER I N 1
ATOM 9911 C CA . SER I 3 74 ? -8.885 45.870 96.933 1.00 82.48 90 SER I CA 1
ATOM 9912 C C . SER I 3 74 ? -8.864 44.583 97.743 1.00 76.59 90 SER I C 1
ATOM 9913 O O . SER I 3 74 ? -9.737 43.725 97.577 1.00 74.01 90 SER I O 1
ATOM 9916 N N . LEU I 3 75 ? -7.867 44.449 98.614 1.00 70.48 91 LEU I N 1
ATOM 9917 C CA . LEU I 3 75 ? -7.767 43.319 99.525 1.00 62.68 91 LEU I CA 1
ATOM 9918 C C . LEU I 3 75 ? -8.148 43.773 100.924 1.00 64.85 91 LEU I C 1
ATOM 9919 O O . LEU I 3 75 ? -7.481 44.658 101.481 1.00 74.02 91 LEU I O 1
ATOM 9924 N N . PRO I 3 76 ? -9.196 43.213 101.529 1.00 77.88 92 PRO I N 1
ATOM 9925 C CA . PRO I 3 76 ? -9.594 43.639 102.876 1.00 81.79 92 PRO I CA 1
ATOM 9926 C C . PRO I 3 76 ? -8.927 42.821 103.972 1.00 81.35 92 PRO I C 1
ATOM 9927 O O . PRO I 3 76 ? -8.745 41.606 103.858 1.00 83.44 92 PRO I O 1
ATOM 9931 N N . ARG I 3 77 ? -8.575 43.513 105.055 1.00 71.66 93 ARG I N 1
ATOM 9932 C CA . ARG I 3 77 ? -7.921 42.916 106.220 1.00 76.00 93 ARG I CA 1
ATOM 9933 C C . ARG I 3 77 ? -6.730 42.056 105.800 1.00 76.51 93 ARG I C 1
ATOM 9934 O O . ARG I 3 77 ? -6.695 40.840 105.998 1.00 88.44 93 ARG I O 1
ATOM 9942 N N . VAL I 3 78 ? -5.746 42.723 105.200 1.00 74.44 94 VAL I N 1
ATOM 9943 C CA . VAL I 3 78 ? -4.567 42.038 104.688 1.00 79.84 94 VAL I CA 1
ATOM 9944 C C . VAL I 3 78 ? -3.768 41.456 105.846 1.00 76.10 94 VAL I C 1
ATOM 9945 O O . VAL I 3 78 ? -3.546 42.121 106.866 1.00 67.07 94 VAL I O 1
ATOM 9949 N N . SER I 3 79 ? -3.340 40.207 105.694 1.00 71.18 95 SER I N 1
ATOM 9950 C CA . SER I 3 79 ? -2.567 39.494 106.698 1.00 66.83 95 SER I CA 1
ATOM 9951 C C . SER I 3 79 ? -1.126 39.337 106.226 1.00 71.09 95 SER I C 1
ATOM 9952 O O . SER I 3 79 ? -0.781 39.655 105.085 1.00 64.30 95 SER I O 1
ATOM 9955 N N . LEU I 3 80 ? -0.276 38.849 107.135 1.00 81.63 96 LEU I N 1
ATOM 9956 C CA . LEU I 3 80 ? 1.128 38.637 106.795 1.00 66.34 96 LEU I CA 1
ATOM 9957 C C . LEU I 3 80 ? 1.288 37.667 105.631 1.00 77.19 96 LEU I C 1
ATOM 9958 O O . LEU I 3 80 ? 2.230 37.796 104.841 1.00 71.25 96 LEU I O 1
ATOM 9963 N N . SER I 3 81 ? 0.383 36.695 105.508 1.00 88.35 97 SER I N 1
ATOM 9964 C CA . SER I 3 81 ? 0.470 35.701 104.444 1.00 76.04 97 SER I CA 1
ATOM 9965 C C . SER I 3 81 ? 0.068 36.249 103.082 1.00 73.02 97 SER I C 1
ATOM 9966 O O . SER I 3 81 ? 0.179 35.522 102.089 1.00 69.79 97 SER I O 1
ATOM 9969 N N . ASP I 3 82 ? -0.391 37.496 103.005 1.00 70.47 98 ASP I N 1
ATOM 9970 C CA . ASP I 3 82 ? -0.773 38.106 101.740 1.00 68.75 98 ASP I CA 1
ATOM 9971 C C . ASP I 3 82 ? 0.396 38.776 101.029 1.00 61.00 98 ASP I C 1
ATOM 9972 O O . ASP I 3 82 ? 0.191 39.396 99.980 1.00 61.32 98 ASP I O 1
ATOM 9977 N N . THR I 3 83 ? 1.607 38.668 101.571 1.00 66.14 99 THR I N 1
ATOM 9978 C CA . THR I 3 83 ? 2.793 39.223 100.927 1.00 65.06 99 THR I CA 1
ATOM 9979 C C . THR I 3 83 ? 3.098 38.421 99.668 1.00 57.83 99 THR I C 1
ATOM 9980 O O . THR I 3 83 ? 3.523 37.264 99.748 1.00 54.68 99 THR I O 1
ATOM 9984 N N . ALA I 3 84 ? 2.879 39.029 98.506 1.00 53.56 100 ALA I N 1
ATOM 9985 C CA . ALA I 3 84 ? 3.066 38.345 97.234 1.00 52.08 100 ALA I CA 1
ATOM 9986 C C . ALA I 3 84 ? 3.209 39.393 96.138 1.00 57.43 100 ALA I C 1
ATOM 9987 O O . ALA I 3 84 ? 3.113 40.598 96.385 1.00 53.12 100 ALA I O 1
ATOM 9989 N N . VAL I 3 85 ? 3.447 38.920 94.917 1.00 60.99 101 VAL I N 1
ATOM 9990 C CA . VAL I 3 85 ? 3.519 39.772 93.736 1.00 50.65 101 VAL I CA 1
ATOM 9991 C C . VAL I 3 85 ? 2.184 39.693 93.010 1.00 56.82 101 VAL I C 1
ATOM 9992 O O . VAL I 3 85 ? 1.705 38.597 92.691 1.00 59.72 101 VAL I O 1
ATOM 9996 N N . TYR I 3 86 ? 1.582 40.849 92.750 1.00 51.18 102 TYR I N 1
ATOM 9997 C CA . TYR I 3 86 ? 0.266 40.933 92.132 1.00 58.37 102 TYR I CA 1
ATOM 9998 C C . TYR I 3 86 ? 0.412 41.454 90.709 1.00 61.64 102 TYR I C 1
ATOM 9999 O O . TYR I 3 86 ? 0.934 42.555 90.497 1.00 60.98 102 TYR I O 1
ATOM 10008 N N . TYR I 3 87 ? -0.051 40.667 89.742 1.00 61.28 103 TYR I N 1
ATOM 10009 C CA . TYR I 3 87 ? 0.058 41.006 88.331 1.00 56.28 103 TYR I CA 1
ATOM 10010 C C . TYR I 3 87 ? -1.285 41.487 87.799 1.00 59.05 103 TYR I C 1
ATOM 10011 O O . TYR I 3 87 ? -2.340 40.978 88.189 1.00 49.17 103 TYR I O 1
ATOM 10020 N N . CYS I 3 88 ? -1.235 42.471 86.905 1.00 65.60 104 CYS I N 1
ATOM 10021 C CA . CYS I 3 88 ? -2.415 43.018 86.247 1.00 64.16 104 CYS I CA 1
ATOM 10022 C C . CYS I 3 88 ? -2.328 42.709 84.760 1.00 63.82 104 CYS I C 1
ATOM 10023 O O . CYS I 3 88 ? -1.411 43.180 84.079 1.00 72.97 104 CYS I O 1
ATOM 10026 N N . LEU I 3 89 ? -3.279 41.924 84.259 1.00 62.56 105 LEU I N 1
ATOM 10027 C CA . LEU I 3 89 ? -3.306 41.514 82.862 1.00 62.53 105 LEU I CA 1
ATOM 10028 C C . LEU I 3 89 ? -4.581 42.031 82.214 1.00 66.59 105 LEU I C 1
ATOM 10029 O O . LEU I 3 89 ? -5.674 41.872 82.769 1.00 69.92 105 LEU I O 1
ATOM 10034 N N . VAL I 3 90 ? -4.440 42.649 81.044 1.00 60.22 106 VAL I N 1
ATOM 10035 C CA . VAL I 3 90 ? -5.568 43.168 80.280 1.00 59.47 106 VAL I CA 1
ATOM 10036 C C . VAL I 3 90 ? -5.410 42.701 78.841 1.00 56.27 106 VAL I C 1
ATOM 10037 O O . VAL I 3 90 ? -4.376 42.955 78.212 1.00 58.26 106 VAL I O 1
ATOM 10041 N N . GLY I 3 91 ? -6.430 42.028 78.321 1.00 62.52 107 GLY I N 1
ATOM 10042 C CA . GLY I 3 91 ? -6.382 41.546 76.953 1.00 76.12 107 GLY I CA 1
ATOM 10043 C C . GLY I 3 91 ? -7.711 40.946 76.555 1.00 60.85 107 GLY I C 1
ATOM 10044 O O . GLY I 3 91 ? -8.637 40.833 77.362 1.00 58.70 107 GLY I O 1
ATOM 10045 N N . GLY I 3 92 ? -7.792 40.562 75.284 1.00 64.97 108 GLY I N 1
ATOM 10046 C CA . GLY I 3 92 ? -9.000 39.965 74.751 1.00 63.96 108 GLY I CA 1
ATOM 10047 C C . GLY I 3 92 ? -9.032 38.460 74.911 1.00 60.55 108 GLY I C 1
ATOM 10048 O O . GLY I 3 92 ? -9.942 37.914 75.543 1.00 41.54 108 GLY I O 1
ATOM 10049 N N . LEU I 3 93 ? -8.045 37.779 74.342 1.00 60.52 109 LEU I N 1
ATOM 10050 C CA . LEU I 3 93 ? -7.931 36.330 74.410 1.00 58.66 109 LEU I CA 1
ATOM 10051 C C . LEU I 3 93 ? -6.795 35.936 75.351 1.00 71.00 109 LEU I C 1
ATOM 10052 O O . LEU I 3 93 ? -6.148 36.780 75.976 1.00 71.60 109 LEU I O 1
ATOM 10057 N N . ALA I 3 94 ? -6.561 34.625 75.446 1.00 66.74 113 ALA I N 1
ATOM 10058 C CA . ALA I 3 94 ? -5.505 34.122 76.318 1.00 54.49 113 ALA I CA 1
ATOM 10059 C C . ALA I 3 94 ? -4.087 34.479 75.892 1.00 72.81 113 ALA I C 1
ATOM 10060 O O . ALA I 3 94 ? -3.209 34.639 76.748 1.00 94.04 113 ALA I O 1
ATOM 10062 N N . ARG I 3 95 ? -3.839 34.610 74.585 1.00 63.97 114 ARG I N 1
ATOM 10063 C CA . ARG I 3 95 ? -2.508 34.996 74.126 1.00 59.16 114 ARG I CA 1
ATOM 10064 C C . ARG I 3 95 ? -2.182 36.465 74.388 1.00 83.37 114 ARG I C 1
ATOM 10065 O O . ARG I 3 95 ? -1.016 36.866 74.307 1.00 92.27 114 ARG I O 1
ATOM 10073 N N . ASP I 3 96 ? -3.191 37.265 74.717 1.00 93.45 115 ASP I N 1
ATOM 10074 C CA . ASP I 3 96 ? -2.978 38.675 74.997 1.00 91.32 115 ASP I CA 1
ATOM 10075 C C . ASP I 3 96 ? -2.634 38.829 76.469 1.00 97.99 115 ASP I C 1
ATOM 10076 O O . ASP I 3 96 ? -2.377 39.951 76.918 1.00 96.82 115 ASP I O 1
ATOM 10081 N N . MET I 3 97 ? -2.623 37.733 77.226 1.00 119.98 116 MET I N 1
ATOM 10082 C CA . MET I 3 97 ? -2.315 37.781 78.652 1.00 116.16 116 MET I CA 1
ATOM 10083 C C . MET I 3 97 ? -0.819 37.533 78.791 1.00 126.25 116 MET I C 1
ATOM 10084 O O . MET I 3 97 ? -0.362 36.400 78.944 1.00 118.33 116 MET I O 1
ATOM 10089 N N . ARG I 3 98 ? -0.049 38.613 78.738 1.00 113.21 117 ARG I N 1
ATOM 10090 C CA . ARG I 3 98 ? 1.391 38.570 78.936 1.00 112.61 117 ARG I CA 1
ATOM 10091 C C . ARG I 3 98 ? 1.718 39.216 80.273 1.00 92.40 117 ARG I C 1
ATOM 10092 O O . ARG I 3 98 ? 1.136 40.243 80.635 1.00 98.70 117 ARG I O 1
ATOM 10100 N N . PHE I 3 99 ? 2.662 38.625 80.997 1.00 74.61 118 PHE I N 1
ATOM 10101 C CA . PHE I 3 99 ? 2.940 39.049 82.358 1.00 75.73 118 PHE I CA 1
ATOM 10102 C C . PHE I 3 99 ? 3.992 40.147 82.387 1.00 69.86 118 PHE I C 1
ATOM 10103 O O . PHE I 3 99 ? 4.921 40.175 81.575 1.00 81.84 118 PHE I O 1
ATOM 10111 N N . GLY I 3 100 ? 3.830 41.062 83.344 1.00 66.03 119 GLY I N 1
ATOM 10112 C CA . GLY I 3 100 ? 4.722 42.172 83.534 1.00 78.99 119 GLY I CA 1
ATOM 10113 C C . GLY I 3 100 ? 5.495 42.077 84.832 1.00 83.63 119 GLY I C 1
ATOM 10114 O O . GLY I 3 100 ? 5.630 41.004 85.436 1.00 88.35 119 GLY I O 1
ATOM 10115 N N . ALA I 3 101 ? 6.014 43.225 85.272 1.00 65.50 120 ALA I N 1
ATOM 10116 C CA . ALA I 3 101 ? 6.788 43.250 86.508 1.00 60.70 120 ALA I CA 1
ATOM 10117 C C . ALA I 3 101 ? 5.912 43.003 87.730 1.00 67.88 120 ALA I C 1
ATOM 10118 O O . ALA I 3 101 ? 6.402 42.500 88.746 1.00 50.19 120 ALA I O 1
ATOM 10120 N N . GLY I 3 102 ? 4.628 43.341 87.655 1.00 70.64 121 GLY I N 1
ATOM 10121 C CA . GLY I 3 102 ? 3.731 43.137 88.775 1.00 52.27 121 GLY I CA 1
ATOM 10122 C C . GLY I 3 102 ? 3.961 44.152 89.881 1.00 52.35 121 GLY I C 1
ATOM 10123 O O . GLY I 3 102 ? 4.810 45.038 89.800 1.00 58.35 121 GLY I O 1
ATOM 10124 N N . THR I 3 103 ? 3.168 44.010 90.940 1.00 65.92 122 THR I N 1
ATOM 10125 C CA . THR I 3 103 ? 3.271 44.862 92.119 1.00 54.19 122 THR I CA 1
ATOM 10126 C C . THR I 3 103 ? 3.673 43.990 93.299 1.00 53.98 122 THR I C 1
ATOM 10127 O O . THR I 3 103 ? 2.891 43.145 93.749 1.00 53.58 122 THR I O 1
ATOM 10131 N N . ARG I 3 104 ? 4.894 44.189 93.790 1.00 59.00 123 ARG I N 1
ATOM 10132 C CA . ARG I 3 104 ? 5.399 43.441 94.935 1.00 54.23 123 ARG I CA 1
ATOM 10133 C C . ARG I 3 104 ? 4.866 44.084 96.209 1.00 55.72 123 ARG I C 1
ATOM 10134 O O . ARG I 3 104 ? 5.277 45.190 96.574 1.00 58.98 123 ARG I O 1
ATOM 10142 N N . LEU I 3 105 ? 3.952 43.397 96.884 1.00 55.70 124 LEU I N 1
ATOM 10143 C CA . LEU I 3 105 ? 3.316 43.911 98.089 1.00 66.08 124 LEU I CA 1
ATOM 10144 C C . LEU I 3 105 ? 3.929 43.235 99.308 1.00 63.25 124 LEU I C 1
ATOM 10145 O O . LEU I 3 105 ? 3.940 42.003 99.399 1.00 56.84 124 LEU I O 1
ATOM 10150 N N . THR I 3 106 ? 4.437 44.041 100.235 1.00 58.68 125 THR I N 1
ATOM 10151 C CA . THR I 3 106 ? 4.978 43.558 101.497 1.00 66.10 125 THR I CA 1
ATOM 10152 C C . THR I 3 106 ? 4.052 43.983 102.626 1.00 64.33 125 THR I C 1
ATOM 10153 O O . THR I 3 106 ? 3.612 45.137 102.672 1.00 62.03 125 THR I O 1
ATOM 10157 N N . VAL I 3 107 ? 3.760 43.056 103.532 1.00 66.42 126 VAL I N 1
ATOM 10158 C CA . VAL I 3 107 ? 2.852 43.293 104.646 1.00 62.35 126 VAL I CA 1
ATOM 10159 C C . VAL I 3 107 ? 3.681 43.258 105.920 1.00 70.80 126 VAL I C 1
ATOM 10160 O O . VAL I 3 107 ? 4.151 42.194 106.340 1.00 80.92 126 VAL I O 1
ATOM 10164 N N . LYS I 3 108 ? 3.865 44.421 106.533 1.00 76.66 127 LYS I N 1
ATOM 10165 C CA . LYS I 3 108 ? 4.643 44.537 107.755 1.00 71.95 127 LYS I CA 1
ATOM 10166 C C . LYS I 3 108 ? 3.768 44.279 108.978 1.00 76.47 127 LYS I C 1
ATOM 10167 O O . LYS I 3 108 ? 2.567 44.564 108.962 1.00 74.54 127 LYS I O 1
ATOM 10173 N N . PRO I 3 109 ? 4.340 43.735 110.047 1.00 73.98 128 PRO I N 1
ATOM 10174 C CA . PRO I 3 109 ? 3.572 43.560 111.281 1.00 69.12 128 PRO I CA 1
ATOM 10175 C C . PRO I 3 109 ? 3.545 44.838 112.103 1.00 84.85 128 PRO I C 1
ATOM 10176 O O . PRO I 3 109 ? 4.477 45.645 112.083 1.00 94.12 128 PRO I O 1
ATOM 10180 N N . ASN I 3 110 ? 2.448 45.015 112.833 1.00 83.17 129 ASN I N 1
ATOM 10181 C CA . ASN I 3 110 ? 2.281 46.169 113.713 1.00 87.00 129 ASN I CA 1
ATOM 10182 C C . ASN I 3 110 ? 2.730 45.761 115.109 1.00 83.29 129 ASN I C 1
ATOM 10183 O O . ASN I 3 110 ? 2.023 45.040 115.817 1.00 100.44 129 ASN I O 1
ATOM 10188 N N . ILE I 3 111 ? 3.910 46.224 115.506 1.00 76.52 130 ILE I N 1
ATOM 10189 C CA . ILE I 3 111 ? 4.486 45.911 116.808 1.00 94.59 130 ILE I CA 1
ATOM 10190 C C . ILE I 3 111 ? 4.131 47.051 117.751 1.00 101.90 130 ILE I C 1
ATOM 10191 O O . ILE I 3 111 ? 4.595 48.183 117.577 1.00 100.38 130 ILE I O 1
ATOM 10196 N N . GLN I 3 112 ? 3.303 46.754 118.755 1.00 118.48 131 GLN I N 1
ATOM 10197 C CA . GLN I 3 112 ? 2.860 47.794 119.677 1.00 127.74 131 GLN I CA 1
ATOM 10198 C C . GLN I 3 112 ? 3.964 48.179 120.656 1.00 127.24 131 GLN I C 1
ATOM 10199 O O . GLN I 3 112 ? 4.106 49.357 121.005 1.00 127.33 131 GLN I O 1
ATOM 10205 N N . ASN I 3 113 ? 4.754 47.205 121.110 1.00 113.72 132 ASN I N 1
ATOM 10206 C CA . ASN I 3 113 ? 5.827 47.430 122.078 1.00 101.38 132 ASN I CA 1
ATOM 10207 C C . ASN I 3 113 ? 7.162 47.049 121.450 1.00 95.75 132 ASN I C 1
ATOM 10208 O O . ASN I 3 113 ? 7.580 45.882 121.516 1.00 98.38 132 ASN I O 1
ATOM 10213 N N . PRO I 3 114 ? 7.862 47.994 120.831 1.00 99.24 133 PRO I N 1
ATOM 10214 C CA . PRO I 3 114 ? 9.189 47.701 120.284 1.00 94.25 133 PRO I CA 1
ATOM 10215 C C . PRO I 3 114 ? 10.272 47.778 121.351 1.00 81.52 133 PRO I C 1
ATOM 10216 O O . PRO I 3 114 ? 10.137 48.454 122.372 1.00 83.66 133 PRO I O 1
ATOM 10220 N N . ASP I 3 115 ? 11.370 47.069 121.084 1.00 79.79 134 ASP I N 1
ATOM 10221 C CA . ASP I 3 115 ? 12.512 47.009 121.992 1.00 80.20 134 ASP I CA 1
ATOM 10222 C C . ASP I 3 115 ? 13.775 46.618 121.232 1.00 86.25 134 ASP I C 1
ATOM 10223 O O . ASP I 3 115 ? 14.264 45.492 121.385 1.00 89.53 134 ASP I O 1
ATOM 10228 N N . PRO I 3 116 ? 14.332 47.516 120.417 1.00 81.28 135 PRO I N 1
ATOM 10229 C CA . PRO I 3 116 ? 15.498 47.149 119.602 1.00 82.84 135 PRO I CA 1
ATOM 10230 C C . PRO I 3 116 ? 16.688 46.750 120.463 1.00 76.20 135 PRO I C 1
ATOM 10231 O O . PRO I 3 116 ? 16.960 47.357 121.501 1.00 87.61 135 PRO I O 1
ATOM 10235 N N . ALA I 3 117 ? 17.399 45.717 120.016 1.00 74.39 136 ALA I N 1
ATOM 10236 C CA . ALA I 3 117 ? 18.563 45.217 120.733 1.00 91.18 136 ALA I CA 1
ATOM 10237 C C . ALA I 3 117 ? 19.404 44.375 119.786 1.00 78.44 136 ALA I C 1
ATOM 10238 O O . ALA I 3 117 ? 18.935 43.935 118.733 1.00 72.03 136 ALA I O 1
ATOM 10240 N N . VAL I 3 118 ? 20.658 44.156 120.179 1.00 83.68 137 VAL I N 1
ATOM 10241 C CA . VAL I 3 118 ? 21.605 43.350 119.415 1.00 86.39 137 VAL I CA 1
ATOM 10242 C C . VAL I 3 118 ? 22.264 42.370 120.375 1.00 97.45 137 VAL I C 1
ATOM 10243 O O . VAL I 3 118 ? 22.927 42.787 121.333 1.00 96.88 137 VAL I O 1
ATOM 10247 N N . TYR I 3 119 ? 22.084 41.077 120.122 1.00 93.33 138 TYR I N 1
ATOM 10248 C CA . TYR I 3 119 ? 22.617 40.028 120.976 1.00 96.93 138 TYR I CA 1
ATOM 10249 C C . TYR I 3 119 ? 23.657 39.206 120.227 1.00 106.44 138 TYR I C 1
ATOM 10250 O O . TYR I 3 119 ? 23.753 39.251 118.998 1.00 81.82 138 TYR I O 1
ATOM 10259 N N . GLN I 3 120 ? 24.443 38.450 120.993 1.00 121.92 139 GLN I N 1
ATOM 10260 C CA . GLN I 3 120 ? 25.471 37.569 120.452 1.00 123.26 139 GLN I CA 1
ATOM 10261 C C . GLN I 3 120 ? 25.158 36.138 120.865 1.00 121.89 139 GLN I C 1
ATOM 10262 O O . GLN I 3 120 ? 25.012 35.848 122.058 1.00 115.00 139 GLN I O 1
ATOM 10268 N N . ASP I 3 123 ? 27.720 28.901 119.294 1.00 113.14 142 ASP I N 1
ATOM 10269 C CA . ASP I 3 123 ? 27.395 27.531 118.921 1.00 102.87 142 ASP I CA 1
ATOM 10270 C C . ASP I 3 123 ? 27.355 26.627 120.147 1.00 112.68 142 ASP I C 1
ATOM 10271 O O . ASP I 3 123 ? 28.158 26.767 121.074 1.00 126.02 142 ASP I O 1
ATOM 10276 N N . SER I 3 124 ? 26.408 25.694 120.145 1.00 107.52 143 SER I N 1
ATOM 10277 C CA . SER I 3 124 ? 26.268 24.724 121.224 1.00 119.05 143 SER I CA 1
ATOM 10278 C C . SER I 3 124 ? 27.331 23.635 121.124 1.00 95.16 143 SER I C 1
ATOM 10279 O O . SER I 3 124 ? 28.002 23.503 120.100 1.00 84.81 143 SER I O 1
ATOM 10282 N N . SER I 3 130 ? 30.590 32.767 116.622 1.00 93.94 149 SER I N 1
ATOM 10283 C CA . SER I 3 130 ? 29.384 33.385 117.163 1.00 100.27 149 SER I CA 1
ATOM 10284 C C . SER I 3 130 ? 28.583 34.096 116.077 1.00 93.20 149 SER I C 1
ATOM 10285 O O . SER I 3 130 ? 29.087 34.341 114.982 1.00 98.23 149 SER I O 1
ATOM 10288 N N . VAL I 3 131 ? 27.332 34.428 116.397 1.00 103.01 150 VAL I N 1
ATOM 10289 C CA . VAL I 3 131 ? 26.415 35.073 115.465 1.00 99.74 150 VAL I CA 1
ATOM 10290 C C . VAL I 3 131 ? 25.718 36.224 116.180 1.00 92.41 150 VAL I C 1
ATOM 10291 O O . VAL I 3 131 ? 25.314 36.093 117.341 1.00 99.65 150 VAL I O 1
ATOM 10295 N N . CYS I 3 132 ? 25.574 37.348 115.482 1.00 90.14 151 CYS I N 1
ATOM 10296 C CA . CYS I 3 132 ? 24.924 38.535 116.021 1.00 105.06 151 CYS I CA 1
ATOM 10297 C C . CYS I 3 132 ? 23.467 38.566 115.579 1.00 72.99 151 CYS I C 1
ATOM 10298 O O . CYS I 3 132 ? 23.165 38.349 114.400 1.00 65.86 151 CYS I O 1
ATOM 10301 N N . LEU I 3 133 ? 22.570 38.843 116.524 1.00 64.09 152 LEU I N 1
ATOM 10302 C CA . LEU I 3 133 ? 21.129 38.823 116.290 1.00 73.89 152 LEU I CA 1
ATOM 10303 C C . LEU I 3 133 ? 20.537 40.175 116.671 1.00 84.88 152 LEU I C 1
ATOM 10304 O O . LEU I 3 133 ? 20.534 40.547 117.850 1.00 87.50 152 LEU I O 1
ATOM 10309 N N . PHE I 3 134 ? 20.038 40.905 115.675 1.00 79.77 153 PHE I N 1
ATOM 10310 C CA . PHE I 3 134 ? 19.380 42.194 115.871 1.00 77.71 153 PHE I CA 1
ATOM 10311 C C . PHE I 3 134 ? 17.870 41.990 115.763 1.00 73.68 153 PHE I C 1
ATOM 10312 O O . PHE I 3 134 ? 17.348 41.750 114.670 1.00 74.87 153 PHE I O 1
ATOM 10320 N N . THR I 3 135 ? 17.168 42.083 116.895 1.00 69.02 154 THR I N 1
ATOM 10321 C CA . THR I 3 135 ? 15.762 41.706 116.974 1.00 77.21 154 THR I CA 1
ATOM 10322 C C . THR I 3 135 ? 14.924 42.793 117.634 1.00 74.98 154 THR I C 1
ATOM 10323 O O . THR I 3 135 ? 15.436 43.791 118.150 1.00 75.51 154 THR I O 1
ATOM 10327 N N . ASP I 3 136 ? 13.608 42.565 117.597 1.00 79.44 155 ASP I N 1
ATOM 10328 C CA . ASP I 3 136 ? 12.621 43.341 118.352 1.00 82.15 155 ASP I CA 1
ATOM 10329 C C . ASP I 3 136 ? 12.621 44.817 117.959 1.00 92.20 155 ASP I C 1
ATOM 10330 O O . ASP I 3 136 ? 12.419 45.699 118.795 1.00 102.82 155 ASP I O 1
ATOM 10335 N N . PHE I 3 137 ? 12.827 45.092 116.677 1.00 80.42 156 PHE I N 1
ATOM 10336 C CA . PHE I 3 137 ? 12.774 46.451 116.162 1.00 72.87 156 PHE I CA 1
ATOM 10337 C C . PHE I 3 137 ? 11.486 46.661 115.377 1.00 83.61 156 PHE I C 1
ATOM 10338 O O . PHE I 3 137 ? 10.827 45.708 114.952 1.00 102.58 156 PHE I O 1
ATOM 10346 N N . ASP I 3 138 ? 11.133 47.930 115.189 1.00 92.23 157 ASP I N 1
ATOM 10347 C CA . ASP I 3 138 ? 9.888 48.268 114.520 1.00 96.07 157 ASP I CA 1
ATOM 10348 C C . ASP I 3 138 ? 9.971 47.925 113.033 1.00 96.86 157 ASP I C 1
ATOM 10349 O O . ASP I 3 138 ? 11.044 47.676 112.478 1.00 95.41 157 ASP I O 1
ATOM 10354 N N . SER I 3 139 ? 8.805 47.918 112.384 1.00 104.69 158 SER I N 1
ATOM 10355 C CA . SER I 3 139 ? 8.732 47.507 110.987 1.00 105.42 158 SER I CA 1
ATOM 10356 C C . SER I 3 139 ? 9.336 48.540 110.046 1.00 102.11 158 SER I C 1
ATOM 10357 O O . SER I 3 139 ? 9.612 48.217 108.886 1.00 94.69 158 SER I O 1
ATOM 10360 N N . GLN I 3 140 ? 9.545 49.771 110.515 1.00 101.45 159 GLN I N 1
ATOM 10361 C CA . GLN I 3 140 ? 10.086 50.827 109.669 1.00 95.57 159 GLN I CA 1
ATOM 10362 C C . GLN I 3 140 ? 11.602 50.768 109.539 1.00 101.56 159 GLN I C 1
ATOM 10363 O O . GLN I 3 140 ? 12.147 51.320 108.577 1.00 92.54 159 GLN I O 1
ATOM 10369 N N . THR I 3 141 ? 12.291 50.118 110.473 1.00 92.40 160 THR I N 1
ATOM 10370 C CA . THR I 3 141 ? 13.741 50.023 110.394 1.00 95.56 160 THR I CA 1
ATOM 10371 C C . THR I 3 141 ? 14.144 49.089 109.259 1.00 107.06 160 THR I C 1
ATOM 10372 O O . THR I 3 141 ? 13.488 48.075 109.004 1.00 110.87 160 THR I O 1
ATOM 10376 N N . ASN I 3 142 ? 15.231 49.437 108.575 1.00 110.11 161 ASN I N 1
ATOM 10377 C CA . ASN I 3 142 ? 15.706 48.693 107.420 1.00 113.42 161 ASN I CA 1
ATOM 10378 C C . ASN I 3 142 ? 17.088 48.114 107.694 1.00 111.52 161 ASN I C 1
ATOM 10379 O O . ASN I 3 142 ? 17.797 48.538 108.611 1.00 114.81 161 ASN I O 1
ATOM 10384 N N . VAL I 3 143 ? 17.458 47.131 106.878 1.00 104.35 162 VAL I N 1
ATOM 10385 C CA . VAL I 3 143 ? 18.731 46.432 106.989 1.00 114.77 162 VAL I CA 1
ATOM 10386 C C . VAL I 3 143 ? 19.503 46.638 105.693 1.00 125.18 162 VAL I C 1
ATOM 10387 O O . VAL I 3 143 ? 18.948 46.463 104.601 1.00 114.13 162 VAL I O 1
ATOM 10391 N N . SER I 3 144 ? 20.774 47.011 105.814 1.00 156.39 163 SER I N 1
ATOM 10392 C CA . SER I 3 144 ? 21.632 47.266 104.668 1.00 154.46 163 SER I CA 1
ATOM 10393 C C . SER I 3 144 ? 22.732 46.215 104.584 1.00 167.25 163 SER I C 1
ATOM 10394 O O . SER I 3 144 ? 23.204 45.701 105.602 1.00 164.19 163 SER I O 1
ATOM 10397 N N . GLN I 3 145 ? 23.135 45.902 103.355 1.00 152.57 164 GLN I N 1
ATOM 10398 C CA . GLN I 3 145 ? 24.168 44.903 103.135 1.00 136.51 164 GLN I CA 1
ATOM 10399 C C . GLN I 3 145 ? 25.532 45.438 103.566 1.00 141.89 164 GLN I C 1
ATOM 10400 O O . GLN I 3 145 ? 25.757 46.647 103.663 1.00 161.96 164 GLN I O 1
ATOM 10406 N N . SER I 3 146 ? 26.451 44.511 103.822 1.00 140.35 165 SER I N 1
ATOM 10407 C CA . SER I 3 146 ? 27.765 44.849 104.351 1.00 155.12 165 SER I CA 1
ATOM 10408 C C . SER I 3 146 ? 28.721 45.203 103.220 1.00 158.79 165 SER I C 1
ATOM 10409 O O . SER I 3 146 ? 28.851 44.452 102.248 1.00 146.38 165 SER I O 1
ATOM 10412 N N . LYS I 3 147 ? 29.388 46.353 103.353 1.00 152.06 166 LYS I N 1
ATOM 10413 C CA . LYS I 3 147 ? 30.456 46.698 102.422 1.00 142.99 166 LYS I CA 1
ATOM 10414 C C . LYS I 3 147 ? 31.609 45.709 102.521 1.00 150.39 166 LYS I C 1
ATOM 10415 O O . LYS I 3 147 ? 32.327 45.486 101.540 1.00 143.12 166 LYS I O 1
ATOM 10421 N N . ASP I 3 148 ? 31.796 45.108 103.694 1.00 160.80 167 ASP I N 1
ATOM 10422 C CA . ASP I 3 148 ? 32.827 44.097 103.873 1.00 141.42 167 ASP I CA 1
ATOM 10423 C C . ASP I 3 148 ? 32.390 42.788 103.227 1.00 154.59 167 ASP I C 1
ATOM 10424 O O . ASP I 3 148 ? 31.300 42.280 103.506 1.00 159.17 167 ASP I O 1
ATOM 10429 N N . SER I 3 149 ? 33.243 42.241 102.359 1.00 150.52 168 SER I N 1
ATOM 10430 C CA . SER I 3 149 ? 32.924 40.976 101.708 1.00 138.72 168 SER I CA 1
ATOM 10431 C C . SER I 3 149 ? 33.000 39.795 102.667 1.00 141.76 168 SER I C 1
ATOM 10432 O O . SER I 3 149 ? 32.414 38.745 102.383 1.00 138.57 168 SER I O 1
ATOM 10435 N N . ASP I 3 150 ? 33.700 39.941 103.790 1.00 134.11 169 ASP I N 1
ATOM 10436 C CA . ASP I 3 150 ? 33.842 38.868 104.764 1.00 135.74 169 ASP I CA 1
ATOM 10437 C C . ASP I 3 150 ? 32.784 38.910 105.859 1.00 133.43 169 ASP I C 1
ATOM 10438 O O . ASP I 3 150 ? 32.824 38.076 106.769 1.00 137.13 169 ASP I O 1
ATOM 10443 N N . VAL I 3 151 ? 31.848 39.854 105.798 1.00 127.84 170 VAL I N 1
ATOM 10444 C CA . VAL I 3 151 ? 30.772 39.973 106.776 1.00 128.44 170 VAL I CA 1
ATOM 10445 C C . VAL I 3 151 ? 29.449 39.761 106.055 1.00 129.20 170 VAL I C 1
ATOM 10446 O O . VAL I 3 151 ? 29.172 40.422 105.047 1.00 123.78 170 VAL I O 1
ATOM 10450 N N . TYR I 3 152 ? 28.636 38.845 106.573 1.00 115.29 171 TYR I N 1
ATOM 10451 C CA . TYR I 3 152 ? 27.362 38.482 105.970 1.00 102.79 171 TYR I CA 1
ATOM 10452 C C . TYR I 3 152 ? 26.218 38.999 106.830 1.00 105.26 171 TYR I C 1
ATOM 10453 O O . TYR I 3 152 ? 26.254 38.886 108.059 1.00 102.00 171 TYR I O 1
ATOM 10462 N N . ILE I 3 153 ? 25.208 39.574 106.181 1.00 99.69 172 ILE I N 1
ATOM 10463 C CA . ILE I 3 153 ? 24.038 40.112 106.866 1.00 101.74 172 ILE I CA 1
ATOM 10464 C C . ILE I 3 153 ? 22.795 39.730 106.070 1.00 92.10 172 ILE I C 1
ATOM 10465 O O . ILE I 3 153 ? 22.782 39.832 104.839 1.00 100.04 172 ILE I O 1
ATOM 10470 N N . THR I 3 154 ? 21.765 39.265 106.769 1.00 93.79 173 THR I N 1
ATOM 10471 C CA . THR I 3 154 ? 20.540 38.787 106.146 1.00 94.15 173 THR I CA 1
ATOM 10472 C C . THR I 3 154 ? 19.444 39.846 106.190 1.00 87.56 173 THR I C 1
ATOM 10473 O O . THR I 3 154 ? 19.462 40.768 107.009 1.00 93.24 173 THR I O 1
ATOM 10477 N N . ASP I 3 155 ? 18.482 39.695 105.283 1.00 80.80 174 ASP I N 1
ATOM 10478 C CA . ASP I 3 155 ? 17.330 40.582 105.220 1.00 80.99 174 ASP I CA 1
ATOM 10479 C C . ASP I 3 155 ? 16.414 40.364 106.423 1.00 80.04 174 ASP I C 1
ATOM 10480 O O . ASP I 3 155 ? 16.514 39.369 107.147 1.00 96.30 174 ASP I O 1
ATOM 10485 N N . LYS I 3 156 ? 15.512 41.319 106.630 1.00 75.09 175 LYS I N 1
ATOM 10486 C CA . LYS I 3 156 ? 14.585 41.253 107.753 1.00 60.50 175 LYS I CA 1
ATOM 10487 C C . LYS I 3 156 ? 13.502 40.215 107.483 1.00 72.25 175 LYS I C 1
ATOM 10488 O O . LYS I 3 156 ? 12.816 40.273 106.457 1.00 79.62 175 LYS I O 1
ATOM 10494 N N . CYS I 3 157 ? 13.350 39.267 108.405 1.00 61.16 176 CYS I N 1
ATOM 10495 C CA . CYS I 3 157 ? 12.267 38.297 108.378 1.00 70.68 176 CYS I CA 1
ATOM 10496 C C . CYS I 3 157 ? 11.371 38.515 109.592 1.00 71.79 176 CYS I C 1
ATOM 10497 O O . CYS I 3 157 ? 11.800 39.052 110.617 1.00 71.38 176 CYS I O 1
ATOM 10500 N N . VAL I 3 158 ? 10.114 38.096 109.468 1.00 78.03 177 VAL I N 1
ATOM 10501 C CA . VAL I 3 158 ? 9.113 38.274 110.515 1.00 65.38 177 VAL I CA 1
ATOM 10502 C C . VAL I 3 158 ? 8.643 36.906 110.989 1.00 70.72 177 VAL I C 1
ATOM 10503 O O . VAL I 3 158 ? 8.210 36.078 110.179 1.00 83.68 177 VAL I O 1
ATOM 10507 N N . LEU I 3 159 ? 8.731 36.671 112.296 1.00 74.36 178 LEU I N 1
ATOM 10508 C CA . LEU I 3 159 ? 8.263 35.439 112.912 1.00 66.43 178 LEU I CA 1
ATOM 10509 C C . LEU I 3 159 ? 7.005 35.724 113.724 1.00 64.33 178 LEU I C 1
ATOM 10510 O O . LEU I 3 159 ? 6.833 36.819 114.266 1.00 72.03 178 LEU I O 1
ATOM 10515 N N . ASP I 3 160 ? 6.127 34.727 113.806 1.00 64.36 179 ASP I N 1
ATOM 10516 C CA . ASP I 3 160 ? 4.830 34.884 114.450 1.00 65.91 179 ASP I CA 1
ATOM 10517 C C . ASP I 3 160 ? 4.652 33.812 115.513 1.00 86.46 179 ASP I C 1
ATOM 10518 O O . ASP I 3 160 ? 4.801 32.619 115.228 1.00 84.97 179 ASP I O 1
ATOM 10523 N N . MET I 3 161 ? 4.329 34.239 116.730 1.00 91.11 180 MET I N 1
ATOM 10524 C CA . MET I 3 161 ? 4.011 33.343 117.840 1.00 76.01 180 MET I CA 1
ATOM 10525 C C . MET I 3 161 ? 2.530 33.538 118.161 1.00 104.10 180 MET I C 1
ATOM 10526 O O . MET I 3 161 ? 2.159 34.414 118.944 1.00 120.67 180 MET I O 1
ATOM 10531 N N . ARG I 3 162 ? 1.681 32.710 117.548 1.00 115.71 181 ARG I N 1
ATOM 10532 C CA . ARG I 3 162 ? 0.239 32.878 117.682 1.00 116.41 181 ARG I CA 1
ATOM 10533 C C . ARG I 3 162 ? -0.280 32.452 119.052 1.00 123.73 181 ARG I C 1
ATOM 10534 O O . ARG I 3 162 ? -1.412 32.803 119.404 1.00 134.27 181 ARG I O 1
ATOM 10542 N N . SER I 3 163 ? 0.522 31.735 119.842 1.00 113.72 182 SER I N 1
ATOM 10543 C CA . SER I 3 163 ? 0.087 31.352 121.180 1.00 121.78 182 SER I CA 1
ATOM 10544 C C . SER I 3 163 ? -0.024 32.551 122.112 1.00 117.70 182 SER I C 1
ATOM 10545 O O . SER I 3 163 ? -0.764 32.488 123.100 1.00 128.07 182 SER I O 1
ATOM 10548 N N . MET I 3 164 ? 0.691 33.640 121.819 1.00 116.81 183 MET I N 1
ATOM 10549 C CA . MET I 3 164 ? 0.642 34.851 122.626 1.00 114.56 183 MET I CA 1
ATOM 10550 C C . MET I 3 164 ? 0.301 36.082 121.794 1.00 117.61 183 MET I C 1
ATOM 10551 O O . MET I 3 164 ? 0.350 37.201 122.320 1.00 124.29 183 MET I O 1
ATOM 10556 N N . ASP I 3 165 ? -0.041 35.904 120.514 1.00 111.86 184 ASP I N 1
ATOM 10557 C CA . ASP I 3 165 ? -0.344 37.011 119.605 1.00 121.60 184 ASP I CA 1
ATOM 10558 C C . ASP I 3 165 ? 0.819 37.997 119.530 1.00 112.35 184 ASP I C 1
ATOM 10559 O O . ASP I 3 165 ? 0.627 39.211 119.444 1.00 108.16 184 ASP I O 1
ATOM 10564 N N . PHE I 3 166 ? 2.038 37.467 119.560 1.00 97.31 185 PHE I N 1
ATOM 10565 C CA . PHE I 3 166 ? 3.252 38.270 119.558 1.00 95.23 185 PHE I CA 1
ATOM 10566 C C . PHE I 3 166 ? 4.000 38.066 118.248 1.00 93.40 185 PHE I C 1
ATOM 10567 O O . PHE I 3 166 ? 4.234 36.926 117.832 1.00 92.07 185 PHE I O 1
ATOM 10575 N N . LYS I 3 167 ? 4.372 39.170 117.605 1.00 94.58 186 LYS I N 1
ATOM 10576 C CA . LYS I 3 167 ? 5.162 39.150 116.384 1.00 70.63 186 LYS I CA 1
ATOM 10577 C C . LYS I 3 167 ? 6.366 40.063 116.561 1.00 86.06 186 LYS I C 1
ATOM 10578 O O . LYS I 3 167 ? 6.310 41.050 117.298 1.00 83.03 186 LYS I O 1
ATOM 10584 N N . SER I 3 168 ? 7.458 39.727 115.878 1.00 81.82 187 SER I N 1
ATOM 10585 C CA . SER I 3 168 ? 8.683 40.499 116.022 1.00 93.92 187 SER I CA 1
ATOM 10586 C C . SER I 3 168 ? 9.536 40.346 114.771 1.00 89.11 187 SER I C 1
ATOM 10587 O O . SER I 3 168 ? 9.487 39.319 114.089 1.00 75.27 187 SER I O 1
ATOM 10590 N N . ASN I 3 169 ? 10.317 41.383 114.486 1.00 79.78 188 ASN I N 1
ATOM 10591 C CA . ASN I 3 169 ? 11.276 41.374 113.395 1.00 67.36 188 ASN I CA 1
ATOM 10592 C C . ASN I 3 169 ? 12.639 40.909 113.905 1.00 77.84 188 ASN I C 1
ATOM 10593 O O . ASN I 3 169 ? 12.887 40.837 115.111 1.00 82.25 188 ASN I O 1
ATOM 10598 N N . SER I 3 170 ? 13.534 40.600 112.970 1.00 75.59 189 SER I N 1
ATOM 10599 C CA . SER I 3 170 ? 14.821 40.031 113.346 1.00 76.43 189 SER I CA 1
ATOM 10600 C C . SER I 3 170 ? 15.779 40.093 112.165 1.00 88.07 189 SER I C 1
ATOM 10601 O O . SER I 3 170 ? 15.363 40.136 111.004 1.00 81.80 189 SER I O 1
ATOM 10604 N N . ALA I 3 171 ? 17.073 40.091 112.486 1.00 91.96 190 ALA I N 1
ATOM 10605 C CA . ALA I 3 171 ? 18.132 40.067 111.488 1.00 84.77 190 ALA I CA 1
ATOM 10606 C C . ALA I 3 171 ? 19.330 39.320 112.058 1.00 92.18 190 ALA I C 1
ATOM 10607 O O . ALA I 3 171 ? 19.592 39.367 113.262 1.00 83.71 190 ALA I O 1
ATOM 10609 N N . VAL I 3 172 ? 20.055 38.629 111.179 1.00 91.96 191 VAL I N 1
ATOM 10610 C CA . VAL I 3 172 ? 21.194 37.801 111.559 1.00 85.37 191 VAL I CA 1
ATOM 10611 C C . VAL I 3 172 ? 22.423 38.263 110.788 1.00 84.39 191 VAL I C 1
ATOM 10612 O O . VAL I 3 172 ? 22.350 38.509 109.579 1.00 89.15 191 VAL I O 1
ATOM 10616 N N . ALA I 3 173 ? 23.553 38.380 111.487 1.00 88.15 192 ALA I N 1
ATOM 10617 C CA . ALA I 3 173 ? 24.821 38.714 110.850 1.00 88.48 192 ALA I CA 1
ATOM 10618 C C . ALA I 3 173 ? 25.949 37.931 111.506 1.00 88.85 192 ALA I C 1
ATOM 10619 O O . ALA I 3 173 ? 26.091 37.955 112.732 1.00 71.59 192 ALA I O 1
ATOM 10621 N N . TRP I 3 174 ? 26.750 37.245 110.690 1.00 92.46 193 TRP I N 1
ATOM 10622 C CA . TRP I 3 174 ? 27.868 36.454 111.181 1.00 94.96 193 TRP I CA 1
ATOM 10623 C C . TRP I 3 174 ? 29.103 36.749 110.341 1.00 101.10 193 TRP I C 1
ATOM 10624 O O . TRP I 3 174 ? 29.009 37.246 109.216 1.00 100.39 193 TRP I O 1
ATOM 10635 N N . SER I 3 175 ? 30.268 36.434 110.903 1.00 99.85 194 SER I N 1
ATOM 10636 C CA . SER I 3 175 ? 31.527 36.554 110.179 1.00 101.85 194 SER I CA 1
ATOM 10637 C C . SER I 3 175 ? 32.584 35.727 110.895 1.00 117.68 194 SER I C 1
ATOM 10638 O O . SER I 3 175 ? 32.511 35.521 112.109 1.00 118.42 194 SER I O 1
ATOM 10641 N N . ASN I 3 176 ? 33.565 35.257 110.129 1.00 119.28 195 ASN I N 1
ATOM 10642 C CA . ASN I 3 176 ? 34.521 34.276 110.633 1.00 123.66 195 ASN I CA 1
ATOM 10643 C C . ASN I 3 176 ? 35.859 34.927 110.973 1.00 115.71 195 ASN I C 1
ATOM 10644 O O . ASN I 3 176 ? 36.055 35.421 112.083 1.00 108.35 195 ASN I O 1
ATOM 10649 N N . ALA I 3 181 ? 32.974 41.789 116.282 1.00 97.05 200 ALA I N 1
ATOM 10650 C CA . ALA I 3 181 ? 32.142 42.123 117.432 1.00 115.28 200 ALA I CA 1
ATOM 10651 C C . ALA I 3 181 ? 30.750 42.559 116.987 1.00 119.96 200 ALA I C 1
ATOM 10652 O O . ALA I 3 181 ? 30.596 43.229 115.966 1.00 122.40 200 ALA I O 1
ATOM 10654 N N . CYS I 3 182 ? 29.736 42.168 117.761 1.00 120.67 201 CYS I N 1
ATOM 10655 C CA . CYS I 3 182 ? 28.354 42.497 117.430 1.00 130.00 201 CYS I CA 1
ATOM 10656 C C . CYS I 3 182 ? 28.032 43.977 117.587 1.00 131.60 201 CYS I C 1
ATOM 10657 O O . CYS I 3 182 ? 26.965 44.407 117.136 1.00 113.84 201 CYS I O 1
ATOM 10660 N N . ALA I 3 183 ? 28.909 44.761 118.218 1.00 127.70 202 ALA I N 1
ATOM 10661 C CA . ALA I 3 183 ? 28.660 46.195 118.337 1.00 130.02 202 ALA I CA 1
ATOM 10662 C C . ALA I 3 183 ? 28.666 46.867 116.969 1.00 136.27 202 ALA I C 1
ATOM 10663 O O . ALA I 3 183 ? 27.742 47.613 116.626 1.00 123.95 202 ALA I O 1
ATOM 10665 N N . ASN I 3 184 ? 29.699 46.611 116.173 1.00 140.88 203 ASN I N 1
ATOM 10666 C CA . ASN I 3 184 ? 29.791 47.181 114.834 1.00 130.35 203 ASN I CA 1
ATOM 10667 C C . ASN I 3 184 ? 29.363 46.168 113.777 1.00 105.88 203 ASN I C 1
ATOM 10668 O O . ASN I 3 184 ? 29.098 46.528 112.631 1.00 116.36 203 ASN I O 1
ATOM 10673 N N . ALA J 4 3 ? -7.545 22.760 86.381 1.00 55.27 2 ALA J N 1
ATOM 10674 C CA . ALA J 4 3 ? -6.724 21.828 85.618 1.00 55.28 2 ALA J CA 1
ATOM 10675 C C . ALA J 4 3 ? -5.437 21.491 86.365 1.00 55.04 2 ALA J C 1
ATOM 10676 O O . ALA J 4 3 ? -4.693 22.382 86.777 1.00 57.47 2 ALA J O 1
ATOM 10678 N N . VAL J 4 4 ? -5.182 20.199 86.535 1.00 54.47 3 VAL J N 1
ATOM 10679 C CA . VAL J 4 4 ? -3.997 19.720 87.237 1.00 53.18 3 VAL J CA 1
ATOM 10680 C C . VAL J 4 4 ? -2.878 19.523 86.224 1.00 52.35 3 VAL J C 1
ATOM 10681 O O . VAL J 4 4 ? -3.060 18.846 85.205 1.00 59.11 3 VAL J O 1
ATOM 10685 N N . ILE J 4 5 ? -1.719 20.114 86.503 1.00 44.95 4 ILE J N 1
ATOM 10686 C CA . ILE J 4 5 ? -0.569 20.073 85.608 1.00 46.90 4 ILE J CA 1
ATOM 10687 C C . ILE J 4 5 ? 0.557 19.308 86.288 1.00 45.98 4 ILE J C 1
ATOM 10688 O O . ILE J 4 5 ? 0.829 19.509 87.477 1.00 61.06 4 ILE J O 1
ATOM 10693 N N . SER J 4 6 ? 1.212 18.430 85.529 1.00 44.28 5 SER J N 1
ATOM 10694 C CA . SER J 4 6 ? 2.340 17.645 86.015 1.00 48.61 5 SER J CA 1
ATOM 10695 C C . SER J 4 6 ? 3.580 17.974 85.196 1.00 55.70 5 SER J C 1
ATOM 10696 O O . SER J 4 6 ? 3.584 17.802 83.972 1.00 59.70 5 SER J O 1
ATOM 10699 N N . GLN J 4 7 ? 4.645 18.426 85.876 1.00 43.69 6 GLN J N 1
ATOM 10700 C CA . GLN J 4 7 ? 5.961 18.688 85.234 1.00 49.59 6 GLN J CA 1
ATOM 10701 C C . GLN J 4 7 ? 6.849 17.469 85.509 1.00 43.34 6 GLN J C 1
ATOM 10702 O O . GLN J 4 7 ? 6.775 16.961 86.644 1.00 59.51 6 GLN J O 1
ATOM 10708 N N . LYS J 4 8 ? 7.659 17.009 84.548 1.00 51.92 7 LYS J N 1
ATOM 10709 C CA . LYS J 4 8 ? 8.459 15.758 84.720 1.00 53.21 7 LYS J CA 1
ATOM 10710 C C . LYS J 4 8 ? 9.662 16.016 85.636 1.00 94.58 7 LYS J C 1
ATOM 10711 O O . LYS J 4 8 ? 9.672 15.434 86.736 1.00 125.54 7 LYS J O 1
ATOM 10717 N N . PRO J 4 9 ? 10.674 16.833 85.265 1.00 68.49 8 PRO J N 1
ATOM 10718 C CA . PRO J 4 9 ? 11.898 17.003 86.063 1.00 43.25 8 PRO J CA 1
ATOM 10719 C C . PRO J 4 9 ? 11.649 17.966 87.232 1.00 67.23 8 PRO J C 1
ATOM 10720 O O . PRO J 4 9 ? 12.179 19.062 87.215 1.00 80.29 8 PRO J O 1
ATOM 10724 N N . SER J 4 10 ? 10.852 17.548 88.218 1.00 49.37 9 SER J N 1
ATOM 10725 C CA . SER J 4 10 ? 10.537 18.375 89.411 1.00 61.51 9 SER J CA 1
ATOM 10726 C C . SER J 4 10 ? 11.785 19.149 89.837 1.00 57.10 9 SER J C 1
ATOM 10727 O O . SER J 4 10 ? 11.640 20.338 90.166 1.00 52.18 9 SER J O 1
ATOM 10730 N N . ARG J 4 11 ? 12.956 18.502 89.856 1.00 61.21 10 ARG J N 1
ATOM 10731 C CA . ARG J 4 11 ? 14.221 19.175 90.207 1.00 60.30 10 ARG J CA 1
ATOM 10732 C C . ARG J 4 11 ? 15.287 18.371 89.486 1.00 62.90 10 ARG J C 1
ATOM 10733 O O . ARG J 4 11 ? 15.063 17.180 89.251 1.00 61.15 10 ARG J O 1
ATOM 10741 N N . ASP J 4 12 ? 16.386 19.008 89.134 1.00 62.40 11 ASP J N 1
ATOM 10742 C CA . ASP J 4 12 ? 17.486 18.244 88.522 1.00 64.96 11 ASP J CA 1
ATOM 10743 C C . ASP J 4 12 ? 18.740 19.088 88.524 1.00 62.70 11 ASP J C 1
ATOM 10744 O O . ASP J 4 12 ? 18.629 20.303 88.655 1.00 76.93 11 ASP J O 1
ATOM 10749 N N . ILE J 4 13 ? 19.876 18.435 88.440 1.00 65.04 12 ILE J N 1
ATOM 10750 C CA . ILE J 4 13 ? 21.180 19.080 88.373 1.00 65.12 12 ILE J CA 1
ATOM 10751 C C . ILE J 4 13 ? 21.919 18.489 87.183 1.00 75.57 12 ILE J C 1
ATOM 10752 O O . ILE J 4 13 ? 22.186 17.282 87.152 1.00 90.85 12 ILE J O 1
ATOM 10757 N N . CYS J 4 14 ? 22.253 19.331 86.210 1.00 61.80 13 CYS J N 1
ATOM 10758 C CA . CYS J 4 14 ? 22.892 18.876 84.986 1.00 69.83 13 CYS J CA 1
ATOM 10759 C C . CYS J 4 14 ? 24.225 19.585 84.795 1.00 71.03 13 CYS J C 1
ATOM 10760 O O . CYS J 4 14 ? 24.424 20.710 85.263 1.00 68.26 13 CYS J O 1
ATOM 10763 N N . GLN J 4 15 ? 25.133 18.915 84.097 1.00 73.19 14 GLN J N 1
ATOM 10764 C CA . GLN J 4 15 ? 26.438 19.475 83.788 1.00 79.58 14 GLN J CA 1
ATOM 10765 C C . GLN J 4 15 ? 26.389 20.216 82.454 1.00 79.77 14 GLN J C 1
ATOM 10766 O O . GLN J 4 15 ? 25.474 20.033 81.647 1.00 78.89 14 GLN J O 1
ATOM 10772 N N . ARG J 4 16 ? 27.389 21.068 82.233 1.00 82.00 15 ARG J N 1
ATOM 10773 C CA . ARG J 4 16 ? 27.437 21.862 81.011 1.00 70.61 15 ARG J CA 1
ATOM 10774 C C . ARG J 4 16 ? 27.578 20.961 79.789 1.00 76.52 15 ARG J C 1
ATOM 10775 O O . ARG J 4 16 ? 28.258 19.933 79.826 1.00 75.92 15 ARG J O 1
ATOM 10783 N N . GLY J 4 17 ? 26.924 21.358 78.698 1.00 76.02 16 GLY J N 1
ATOM 10784 C CA . GLY J 4 17 ? 26.966 20.617 77.456 1.00 84.18 16 GLY J CA 1
ATOM 10785 C C . GLY J 4 17 ? 25.936 19.517 77.322 1.00 81.87 16 GLY J C 1
ATOM 10786 O O . GLY J 4 17 ? 25.864 18.886 76.260 1.00 99.71 16 GLY J O 1
ATOM 10787 N N . THR J 4 18 ? 25.138 19.267 78.355 1.00 66.06 17 THR J N 1
ATOM 10788 C CA . THR J 4 18 ? 24.089 18.263 78.290 1.00 72.55 17 THR J CA 1
ATOM 10789 C C . THR J 4 18 ? 22.774 18.895 77.839 1.00 64.77 17 THR J C 1
ATOM 10790 O O . THR J 4 18 ? 22.633 20.117 77.760 1.00 64.97 17 THR J O 1
ATOM 10794 N N . SER J 4 19 ? 21.805 18.038 77.527 1.00 66.39 18 SER J N 1
ATOM 10795 C CA . SER J 4 19 ? 20.479 18.468 77.106 1.00 62.08 18 SER J CA 1
ATOM 10796 C C . SER J 4 19 ? 19.438 17.775 77.972 1.00 60.21 18 SER J C 1
ATOM 10797 O O . SER J 4 19 ? 19.518 16.562 78.192 1.00 61.36 18 SER J O 1
ATOM 10800 N N . LEU J 4 20 ? 18.466 18.543 78.459 1.00 46.90 19 LEU J N 1
ATOM 10801 C CA . LEU J 4 20 ? 17.402 18.024 79.305 1.00 68.35 19 LEU J CA 1
ATOM 10802 C C . LEU J 4 20 ? 16.047 18.370 78.706 1.00 62.54 19 LEU J C 1
ATOM 10803 O O . LEU J 4 20 ? 15.837 19.487 78.224 1.00 62.72 19 LEU J O 1
ATOM 10808 N N . THR J 4 21 ? 15.131 17.407 78.746 1.00 47.82 20 THR J N 1
ATOM 10809 C CA . THR J 4 21 ? 13.780 17.576 78.232 1.00 58.34 20 THR J CA 1
ATOM 10810 C C . THR J 4 21 ? 12.801 17.619 79.398 1.00 66.69 20 THR J C 1
ATOM 10811 O O . THR J 4 21 ? 12.792 16.715 80.239 1.00 62.47 20 THR J O 1
ATOM 10815 N N . ILE J 4 22 ? 11.988 18.669 79.446 1.00 63.01 21 ILE J N 1
ATOM 10816 C CA . ILE J 4 22 ? 10.968 18.834 80.475 1.00 46.53 21 ILE J CA 1
ATOM 10817 C C . ILE J 4 22 ? 9.618 18.471 79.876 1.00 45.33 21 ILE J C 1
ATOM 10818 O O . ILE J 4 22 ? 9.334 18.794 78.716 1.00 57.54 21 ILE J O 1
ATOM 10823 N N . GLN J 4 23 ? 8.784 17.796 80.661 1.00 45.62 22 GLN J N 1
ATOM 10824 C CA . GLN J 4 23 ? 7.465 17.375 80.218 1.00 46.84 22 GLN J CA 1
ATOM 10825 C C . GLN J 4 23 ? 6.389 18.145 80.974 1.00 47.53 22 GLN J C 1
ATOM 10826 O O . GLN J 4 23 ? 6.565 18.512 82.138 1.00 50.80 22 GLN J O 1
ATOM 10832 N N . CYS J 4 24 ? 5.272 18.393 80.292 1.00 41.44 23 CYS J N 1
ATOM 10833 C CA . CYS J 4 24 ? 4.141 19.120 80.868 1.00 39.54 23 CYS J CA 1
ATOM 10834 C C . CYS J 4 24 ? 2.872 18.368 80.477 1.00 42.46 23 CYS J C 1
ATOM 10835 O O . CYS J 4 24 ? 2.413 18.467 79.336 1.00 54.20 23 CYS J O 1
ATOM 10838 N N . GLN J 4 25 ? 2.314 17.616 81.422 1.00 39.98 24 GLN J N 1
ATOM 10839 C CA . GLN J 4 25 ? 1.120 16.813 81.194 1.00 39.83 24 GLN J CA 1
ATOM 10840 C C . GLN J 4 25 ? -0.053 17.430 81.943 1.00 40.32 24 GLN J C 1
ATOM 10841 O O . GLN J 4 25 ? 0.077 17.796 83.116 1.00 45.93 24 GLN J O 1
ATOM 10847 N N . VAL J 4 26 ? -1.193 17.539 81.265 1.00 46.12 25 VAL J N 1
ATOM 10848 C CA . VAL J 4 26 ? -2.383 18.171 81.818 1.00 39.66 25 VAL J CA 1
ATOM 10849 C C . VAL J 4 26 ? -3.397 17.037 81.884 1.00 50.55 25 VAL J C 1
ATOM 10850 O O . VAL J 4 26 ? -3.410 16.132 81.040 1.00 53.03 25 VAL J O 1
ATOM 10854 N N . ASP J 4 27 ? -4.252 17.091 82.907 1.00 55.92 26 ASP J N 1
ATOM 10855 C CA . ASP J 4 27 ? -5.272 16.062 83.081 1.00 46.55 26 ASP J CA 1
ATOM 10856 C C . ASP J 4 27 ? -6.541 16.262 82.224 1.00 61.77 26 ASP J C 1
ATOM 10857 O O . ASP J 4 27 ? -7.292 15.322 81.941 1.00 79.39 26 ASP J O 1
ATOM 10862 N N . SER J 4 28 ? -6.749 17.494 81.768 1.00 55.62 27 SER J N 1
ATOM 10863 C CA . SER J 4 28 ? -7.903 17.846 80.954 1.00 48.06 27 SER J CA 1
ATOM 10864 C C . SER J 4 28 ? -7.401 18.341 79.602 1.00 45.34 27 SER J C 1
ATOM 10865 O O . SER J 4 28 ? -6.250 18.758 79.449 1.00 50.95 27 SER J O 1
ATOM 10868 N N . GLN J 4 29 ? -8.294 18.298 78.615 1.00 53.54 28 GLN J N 1
ATOM 10869 C CA . GLN J 4 29 ? -7.974 18.764 77.273 1.00 51.39 28 GLN J CA 1
ATOM 10870 C C . GLN J 4 29 ? -8.049 20.284 77.237 1.00 50.54 28 GLN J C 1
ATOM 10871 O O . GLN J 4 29 ? -9.059 20.875 77.634 1.00 52.79 28 GLN J O 1
ATOM 10877 N N . VAL J 4 30 ? -6.979 20.917 76.763 1.00 37.22 29 VAL J N 1
ATOM 10878 C CA . VAL J 4 30 ? -6.826 22.361 76.863 1.00 43.32 29 VAL J CA 1
ATOM 10879 C C . VAL J 4 30 ? -6.424 22.929 75.510 1.00 44.35 29 VAL J C 1
ATOM 10880 O O . VAL J 4 30 ? -5.731 22.280 74.719 1.00 44.07 29 VAL J O 1
ATOM 10884 N N . THR J 4 31 ? -6.876 24.157 75.247 1.00 38.37 37 THR J N 1
ATOM 10885 C CA . THR J 4 31 ? -6.552 24.828 73.993 1.00 35.88 37 THR J CA 1
ATOM 10886 C C . THR J 4 31 ? -5.114 25.334 73.988 1.00 36.01 37 THR J C 1
ATOM 10887 O O . THR J 4 31 ? -4.351 25.045 73.060 1.00 37.49 37 THR J O 1
ATOM 10891 N N . MET J 4 32 ? -4.725 26.081 75.020 1.00 38.84 38 MET J N 1
ATOM 10892 C CA . MET J 4 32 ? -3.451 26.786 75.042 1.00 46.70 38 MET J CA 1
ATOM 10893 C C . MET J 4 32 ? -2.509 26.168 76.061 1.00 47.30 38 MET J C 1
ATOM 10894 O O . MET J 4 32 ? -2.938 25.699 77.119 1.00 43.80 38 MET J O 1
ATOM 10899 N N . MET J 4 33 ? -1.221 26.175 75.727 1.00 46.57 39 MET J N 1
ATOM 10900 C CA . MET J 4 33 ? -0.191 25.636 76.607 1.00 42.30 39 MET J CA 1
ATOM 10901 C C . MET J 4 33 ? 1.075 26.452 76.412 1.00 51.61 39 MET J C 1
ATOM 10902 O O . MET J 4 33 ? 1.628 26.484 75.308 1.00 53.38 39 MET J O 1
ATOM 10907 N N . PHE J 4 34 ? 1.531 27.107 77.475 1.00 54.56 40 PHE J N 1
ATOM 10908 C CA . PHE J 4 34 ? 2.669 28.010 77.418 1.00 49.49 40 PHE J CA 1
ATOM 10909 C C . PHE J 4 34 ? 3.843 27.436 78.201 1.00 44.71 40 PHE J C 1
ATOM 10910 O O . PHE J 4 34 ? 3.693 26.518 79.011 1.00 47.11 40 PHE J O 1
ATOM 10918 N N . TRP J 4 35 ? 5.023 27.993 77.940 1.00 42.38 41 TRP J N 1
ATOM 10919 C CA . TRP J 4 35 ? 6.241 27.649 78.665 1.00 41.06 41 TRP J CA 1
ATOM 10920 C C . TRP J 4 35 ? 6.860 28.934 79.191 1.00 39.98 41 TRP J C 1
ATOM 10921 O O . TRP J 4 35 ? 7.188 29.832 78.410 1.00 40.23 41 TRP J O 1
ATOM 10932 N N . TYR J 4 36 ? 7.010 29.023 80.507 1.00 53.22 42 TYR J N 1
ATOM 10933 C CA . TYR J 4 36 ? 7.565 30.198 81.159 1.00 47.15 42 TYR J CA 1
ATOM 10934 C C . TYR J 4 36 ? 8.922 29.880 81.774 1.00 46.17 42 TYR J C 1
ATOM 10935 O O . TYR J 4 36 ? 9.380 28.734 81.788 1.00 44.09 42 TYR J O 1
ATOM 10944 N N . ARG J 4 37 ? 9.558 30.927 82.292 1.00 65.19 43 ARG J N 1
ATOM 10945 C CA . ARG J 4 37 ? 10.892 30.827 82.874 1.00 47.25 43 ARG J CA 1
ATOM 10946 C C . ARG J 4 37 ? 11.012 31.908 83.933 1.00 42.91 43 ARG J C 1
ATOM 10947 O O . ARG J 4 37 ? 10.803 33.089 83.639 1.00 51.74 43 ARG J O 1
ATOM 10955 N N . GLN J 4 38 ? 11.343 31.508 85.157 1.00 54.30 44 GLN J N 1
ATOM 10956 C CA . GLN J 4 38 ? 11.478 32.443 86.266 1.00 64.75 44 GLN J CA 1
ATOM 10957 C C . GLN J 4 38 ? 12.655 32.041 87.139 1.00 67.32 44 GLN J C 1
ATOM 10958 O O . GLN J 4 38 ? 12.702 30.910 87.630 1.00 67.87 44 GLN J O 1
ATOM 10964 N N . GLN J 4 39 ? 13.601 32.954 87.327 1.00 90.97 45 GLN J N 1
ATOM 10965 C CA . GLN J 4 39 ? 14.668 32.701 88.273 1.00 114.68 45 GLN J CA 1
ATOM 10966 C C . GLN J 4 39 ? 14.076 32.719 89.683 1.00 127.96 45 GLN J C 1
ATOM 10967 O O . GLN J 4 39 ? 12.957 33.200 89.879 1.00 133.47 45 GLN J O 1
ATOM 10973 N N . PRO J 4 40 ? 14.793 32.172 90.677 1.00 112.47 46 PRO J N 1
ATOM 10974 C CA . PRO J 4 40 ? 14.203 32.053 92.027 1.00 96.53 46 PRO J CA 1
ATOM 10975 C C . PRO J 4 40 ? 13.512 33.314 92.522 1.00 105.47 46 PRO J C 1
ATOM 10976 O O . PRO J 4 40 ? 12.393 33.239 93.045 1.00 97.43 46 PRO J O 1
ATOM 10980 N N . GLY J 4 41 ? 14.144 34.473 92.367 1.00 106.48 47 GLY J N 1
ATOM 10981 C CA . GLY J 4 41 ? 13.500 35.729 92.693 1.00 97.51 47 GLY J CA 1
ATOM 10982 C C . GLY J 4 41 ? 13.608 36.755 91.584 1.00 107.42 47 GLY J C 1
ATOM 10983 O O . GLY J 4 41 ? 14.405 37.693 91.678 1.00 105.82 47 GLY J O 1
ATOM 10984 N N . GLN J 4 42 ? 12.810 36.593 90.530 1.00 114.20 48 GLN J N 1
ATOM 10985 C CA . GLN J 4 42 ? 12.896 37.456 89.360 1.00 124.42 48 GLN J CA 1
ATOM 10986 C C . GLN J 4 42 ? 11.528 37.493 88.687 1.00 110.56 48 GLN J C 1
ATOM 10987 O O . GLN J 4 42 ? 10.571 36.863 89.146 1.00 107.47 48 GLN J O 1
ATOM 10993 N N . SER J 4 43 ? 11.440 38.239 87.588 1.00 88.42 49 SER J N 1
ATOM 10994 C CA . SER J 4 43 ? 10.180 38.385 86.875 1.00 91.29 49 SER J CA 1
ATOM 10995 C C . SER J 4 43 ? 9.896 37.177 85.989 1.00 83.62 49 SER J C 1
ATOM 10996 O O . SER J 4 43 ? 10.806 36.467 85.549 1.00 75.01 49 SER J O 1
ATOM 10999 N N . LEU J 4 44 ? 8.609 36.956 85.727 1.00 68.88 50 LEU J N 1
ATOM 11000 C CA . LEU J 4 44 ? 8.146 35.834 84.915 1.00 54.28 50 LEU J CA 1
ATOM 11001 C C . LEU J 4 44 ? 8.285 36.167 83.434 1.00 62.42 50 LEU J C 1
ATOM 11002 O O . LEU J 4 44 ? 7.516 36.973 82.899 1.00 88.18 50 LEU J O 1
ATOM 11007 N N . THR J 4 45 ? 9.256 35.552 82.766 1.00 54.81 51 THR J N 1
ATOM 11008 C CA . THR J 4 45 ? 9.482 35.767 81.342 1.00 54.49 51 THR J CA 1
ATOM 11009 C C . THR J 4 45 ? 8.829 34.645 80.541 1.00 51.71 51 THR J C 1
ATOM 11010 O O . THR J 4 45 ? 9.050 33.463 80.825 1.00 47.75 51 THR J O 1
ATOM 11014 N N . LEU J 4 46 ? 8.027 35.018 79.546 1.00 55.83 52 LEU J N 1
ATOM 11015 C CA . LEU J 4 46 ? 7.399 34.045 78.661 1.00 41.97 52 LEU J CA 1
ATOM 11016 C C . LEU J 4 46 ? 8.396 33.576 77.607 1.00 42.02 52 LEU J C 1
ATOM 11017 O O . LEU J 4 46 ? 9.008 34.395 76.914 1.00 42.64 52 LEU J O 1
ATOM 11022 N N . ILE J 4 47 ? 8.555 32.259 77.481 1.00 41.50 53 ILE J N 1
ATOM 11023 C CA . ILE J 4 47 ? 9.496 31.699 76.516 1.00 41.65 53 ILE J CA 1
ATOM 11024 C C . ILE J 4 47 ? 8.815 31.543 75.164 1.00 41.31 53 ILE J C 1
ATOM 11025 O O . ILE J 4 47 ? 9.197 32.195 74.186 1.00 50.13 53 ILE J O 1
ATOM 11030 N N . ALA J 4 48 ? 7.801 30.684 75.098 1.00 40.57 54 ALA J N 1
ATOM 11031 C CA . ALA J 4 48 ? 7.121 30.408 73.840 1.00 46.51 54 ALA J CA 1
ATOM 11032 C C . ALA J 4 48 ? 5.750 29.819 74.134 1.00 44.48 54 ALA J C 1
ATOM 11033 O O . ALA J 4 48 ? 5.438 29.448 75.268 1.00 50.48 54 ALA J O 1
ATOM 11035 N N . THR J 4 49 ? 4.932 29.741 73.088 1.00 42.88 55 THR J N 1
ATOM 11036 C CA . THR J 4 49 ? 3.608 29.136 73.149 1.00 38.46 55 THR J CA 1
ATOM 11037 C C . THR J 4 49 ? 3.641 27.816 72.389 1.00 38.14 55 THR J C 1
ATOM 11038 O O . THR J 4 49 ? 3.940 27.795 71.190 1.00 38.26 55 THR J O 1
ATOM 11042 N N . ALA J 4 50 ? 3.341 26.723 73.083 1.00 38.75 56 ALA J N 1
ATOM 11043 C CA . ALA J 4 50 ? 3.323 25.417 72.439 1.00 37.68 56 ALA J CA 1
ATOM 11044 C C . ALA J 4 50 ? 2.091 25.290 71.551 1.00 37.67 56 ALA J C 1
ATOM 11045 O O . ALA J 4 50 ? 0.960 25.481 72.010 1.00 36.88 56 ALA J O 1
ATOM 11047 N N . ASN J 4 51 ? 2.310 24.972 70.278 1.00 47.78 57 ASN J N 1
ATOM 11048 C CA . ASN J 4 51 ? 1.241 24.850 69.298 1.00 38.05 57 ASN J CA 1
ATOM 11049 C C . ASN J 4 51 ? 1.126 23.402 68.840 1.00 43.88 57 ASN J C 1
ATOM 11050 O O . ASN J 4 51 ? 2.137 22.761 68.530 1.00 52.52 57 ASN J O 1
ATOM 11055 N N . GLN J 4 52 ? -0.104 22.894 68.802 1.00 38.83 58 GLN J N 1
ATOM 11056 C CA . GLN J 4 52 ? -0.360 21.518 68.394 1.00 50.70 58 GLN J CA 1
ATOM 11057 C C . GLN J 4 52 ? -0.300 21.420 66.875 1.00 63.09 58 GLN J C 1
ATOM 11058 O O . GLN J 4 52 ? -0.998 22.158 66.170 1.00 54.16 58 GLN J O 1
ATOM 11064 N N . GLY J 4 53 ? 0.535 20.513 66.374 1.00 62.29 59 GLY J N 1
ATOM 11065 C CA . GLY J 4 53 ? 0.683 20.303 64.949 1.00 69.23 59 GLY J CA 1
ATOM 11066 C C . GLY J 4 53 ? 1.358 21.424 64.193 1.00 77.47 59 GLY J C 1
ATOM 11067 O O . GLY J 4 53 ? 1.476 21.333 62.966 1.00 78.87 59 GLY J O 1
ATOM 11068 N N . SER J 4 54 ? 1.809 22.473 64.878 1.00 79.30 63 SER J N 1
ATOM 11069 C CA . SER J 4 54 ? 2.569 23.542 64.244 1.00 67.02 63 SER J CA 1
ATOM 11070 C C . SER J 4 54 ? 3.886 23.743 64.983 1.00 65.64 63 SER J C 1
ATOM 11071 O O . SER J 4 54 ? 4.245 22.940 65.850 1.00 71.12 63 SER J O 1
ATOM 11074 N N . GLU J 4 55 ? 4.613 24.804 64.652 1.00 75.67 64 GLU J N 1
ATOM 11075 C CA . GLU J 4 55 ? 5.815 25.161 65.387 1.00 74.62 64 GLU J CA 1
ATOM 11076 C C . GLU J 4 55 ? 5.476 26.170 66.474 1.00 67.63 64 GLU J C 1
ATOM 11077 O O . GLU J 4 55 ? 4.577 27.000 66.318 1.00 64.02 64 GLU J O 1
ATOM 11083 N N . ALA J 4 56 ? 6.199 26.081 67.586 1.00 62.74 65 ALA J N 1
ATOM 11084 C CA . ALA J 4 56 ? 5.938 26.952 68.721 1.00 43.42 65 ALA J CA 1
ATOM 11085 C C . ALA J 4 56 ? 6.247 28.402 68.368 1.00 40.97 65 ALA J C 1
ATOM 11086 O O . ALA J 4 56 ? 7.159 28.698 67.590 1.00 44.36 65 ALA J O 1
ATOM 11088 N N . THR J 4 57 ? 5.472 29.312 68.953 1.00 39.61 66 THR J N 1
ATOM 11089 C CA . THR J 4 57 ? 5.638 30.747 68.732 1.00 40.04 66 THR J CA 1
ATOM 11090 C C . THR J 4 57 ? 6.563 31.293 69.812 1.00 40.56 66 THR J C 1
ATOM 11091 O O . THR J 4 57 ? 6.146 31.514 70.952 1.00 40.32 66 THR J O 1
ATOM 11095 N N . TYR J 4 58 ? 7.817 31.483 69.451 1.00 41.37 67 TYR J N 1
ATOM 11096 C CA . TYR J 4 58 ? 8.823 31.912 70.439 1.00 41.93 67 TYR J CA 1
ATOM 11097 C C . TYR J 4 58 ? 8.841 33.425 70.603 1.00 43.57 67 TYR J C 1
ATOM 11098 O O . TYR J 4 58 ? 8.635 34.130 69.619 1.00 42.96 67 TYR J O 1
ATOM 11107 N N . GLU J 4 59 ? 9.021 33.899 71.827 1.00 42.69 68 GLU J N 1
ATOM 11108 C CA . GLU J 4 59 ? 9.188 35.310 72.124 1.00 46.26 68 GLU J CA 1
ATOM 11109 C C . GLU J 4 59 ? 10.593 35.766 71.736 1.00 58.72 68 GLU J C 1
ATOM 11110 O O . GLU J 4 59 ? 11.477 34.960 71.431 1.00 56.10 68 GLU J O 1
ATOM 11116 N N . SER J 4 60 ? 10.787 37.083 71.736 1.00 56.97 69 SER J N 1
ATOM 11117 C CA . SER J 4 60 ? 12.058 37.658 71.313 1.00 64.30 69 SER J CA 1
ATOM 11118 C C . SER J 4 60 ? 13.191 37.184 72.215 1.00 64.07 69 SER J C 1
ATOM 11119 O O . SER J 4 60 ? 13.078 37.209 73.444 1.00 55.81 69 SER J O 1
ATOM 11122 N N . GLY J 4 61 ? 14.290 36.747 71.595 1.00 73.07 70 GLY J N 1
ATOM 11123 C CA . GLY J 4 61 ? 15.455 36.257 72.292 1.00 61.99 70 GLY J CA 1
ATOM 11124 C C . GLY J 4 61 ? 15.538 34.746 72.388 1.00 66.21 70 GLY J C 1
ATOM 11125 O O . GLY J 4 61 ? 16.645 34.201 72.470 1.00 65.36 70 GLY J O 1
ATOM 11126 N N . PHE J 4 62 ? 14.400 34.058 72.384 1.00 56.98 71 PHE J N 1
ATOM 11127 C CA . PHE J 4 62 ? 14.371 32.605 72.480 1.00 45.20 71 PHE J CA 1
ATOM 11128 C C . PHE J 4 62 ? 14.337 31.994 71.084 1.00 57.53 71 PHE J C 1
ATOM 11129 O O . PHE J 4 62 ? 13.506 32.373 70.252 1.00 72.51 71 PHE J O 1
ATOM 11137 N N . VAL J 4 63 ? 15.242 31.049 70.833 1.00 55.38 72 VAL J N 1
ATOM 11138 C CA . VAL J 4 63 ? 15.440 30.470 69.510 1.00 57.18 72 VAL J CA 1
ATOM 11139 C C . VAL J 4 63 ? 15.092 28.987 69.566 1.00 53.19 72 VAL J C 1
ATOM 11140 O O . VAL J 4 63 ? 15.273 28.326 70.594 1.00 60.70 72 VAL J O 1
ATOM 11144 N N . ILE J 4 64 ? 14.577 28.470 68.446 1.00 53.78 73 ILE J N 1
ATOM 11145 C CA . ILE J 4 64 ? 14.169 27.068 68.371 1.00 57.31 73 ILE J CA 1
ATOM 11146 C C . ILE J 4 64 ? 15.348 26.131 68.600 1.00 57.84 73 ILE J C 1
ATOM 11147 O O . ILE J 4 64 ? 15.168 24.997 69.062 1.00 59.24 73 ILE J O 1
ATOM 11152 N N . ASP J 4 65 ? 16.567 26.578 68.286 1.00 79.96 74 ASP J N 1
ATOM 11153 C CA . ASP J 4 65 ? 17.726 25.699 68.408 1.00 76.34 74 ASP J CA 1
ATOM 11154 C C . ASP J 4 65 ? 18.044 25.365 69.860 1.00 75.03 74 ASP J C 1
ATOM 11155 O O . ASP J 4 65 ? 18.482 24.246 70.151 1.00 74.43 74 ASP J O 1
ATOM 11160 N N . LYS J 4 66 ? 17.832 26.303 70.783 1.00 70.69 75 LYS J N 1
ATOM 11161 C CA . LYS J 4 66 ? 18.127 26.046 72.186 1.00 70.50 75 LYS J CA 1
ATOM 11162 C C . LYS J 4 66 ? 16.917 25.581 72.983 1.00 57.79 75 LYS J C 1
ATOM 11163 O O . LYS J 4 66 ? 17.081 24.839 73.957 1.00 65.12 75 LYS J O 1
ATOM 11169 N N . PHE J 4 67 ? 15.704 25.971 72.589 1.00 46.34 76 PHE J N 1
ATOM 11170 C CA . PHE J 4 67 ? 14.482 25.574 73.287 1.00 52.58 76 PHE J CA 1
ATOM 11171 C C . PHE J 4 67 ? 13.524 24.889 72.315 1.00 53.32 76 PHE J C 1
ATOM 11172 O O . PHE J 4 67 ? 12.453 25.426 72.005 1.00 47.03 76 PHE J O 1
ATOM 11180 N N . PRO J 4 68 ? 13.868 23.696 71.825 1.00 49.20 77 PRO J N 1
ATOM 11181 C CA . PRO J 4 68 ? 12.940 22.980 70.939 1.00 52.82 77 PRO J CA 1
ATOM 11182 C C . PRO J 4 68 ? 11.728 22.487 71.716 1.00 51.91 77 PRO J C 1
ATOM 11183 O O . PRO J 4 68 ? 11.859 21.825 72.748 1.00 56.25 77 PRO J O 1
ATOM 11187 N N . ILE J 4 69 ? 10.542 22.819 71.212 1.00 62.55 78 ILE J N 1
ATOM 11188 C CA . ILE J 4 69 ? 9.283 22.508 71.874 1.00 50.82 78 ILE J CA 1
ATOM 11189 C C . ILE J 4 69 ? 8.438 21.652 70.943 1.00 49.85 78 ILE J C 1
ATOM 11190 O O . ILE J 4 69 ? 8.375 21.908 69.735 1.00 64.83 78 ILE J O 1
ATOM 11195 N N . SER J 4 70 ? 7.793 20.633 71.506 1.00 50.83 79 SER J N 1
ATOM 11196 C CA . SER J 4 70 ? 6.896 19.765 70.761 1.00 57.96 79 SER J CA 1
ATOM 11197 C C . SER J 4 70 ? 5.607 19.573 71.545 1.00 44.27 79 SER J C 1
ATOM 11198 O O . SER J 4 70 ? 5.603 19.585 72.779 1.00 46.05 79 SER J O 1
ATOM 11201 N N . ARG J 4 71 ? 4.507 19.398 70.815 1.00 38.53 80 ARG J N 1
ATOM 11202 C CA . ARG J 4 71 ? 3.192 19.196 71.420 1.00 38.01 80 ARG J CA 1
ATOM 11203 C C . ARG J 4 71 ? 2.451 18.124 70.635 1.00 47.63 80 ARG J C 1
ATOM 11204 O O . ARG J 4 71 ? 1.706 18.425 69.694 1.00 52.71 80 ARG J O 1
ATOM 11212 N N . PRO J 4 72 ? 2.642 16.849 70.989 1.00 51.63 81 PRO J N 1
ATOM 11213 C CA . PRO J 4 72 ? 1.959 15.780 70.240 1.00 42.18 81 PRO J CA 1
ATOM 11214 C C . PRO J 4 72 ? 0.449 15.810 70.395 1.00 47.45 81 PRO J C 1
ATOM 11215 O O . PRO J 4 72 ? -0.275 15.563 69.423 1.00 37.79 81 PRO J O 1
ATOM 11219 N N . ASN J 4 73 ? -0.044 16.105 71.595 1.00 56.08 83 ASN J N 1
ATOM 11220 C CA . ASN J 4 73 ? -1.469 16.166 71.884 1.00 46.21 83 ASN J CA 1
ATOM 11221 C C . ASN J 4 73 ? -1.773 17.485 72.580 1.00 50.05 83 ASN J C 1
ATOM 11222 O O . ASN J 4 73 ? -0.870 18.231 72.967 1.00 54.64 83 ASN J O 1
ATOM 11227 N N . LEU J 4 74 ? -3.067 17.771 72.741 1.00 50.59 84 LEU J N 1
ATOM 11228 C CA . LEU J 4 74 ? -3.470 18.976 73.456 1.00 47.40 84 LEU J CA 1
ATOM 11229 C C . LEU J 4 74 ? -3.057 18.941 74.922 1.00 52.00 84 LEU J C 1
ATOM 11230 O O . LEU J 4 74 ? -2.974 19.998 75.554 1.00 64.04 84 LEU J O 1
ATOM 11235 N N . THR J 4 75 ? -2.799 17.757 75.474 1.00 47.68 85 THR J N 1
ATOM 11236 C CA . THR J 4 75 ? -2.550 17.587 76.899 1.00 46.19 85 THR J CA 1
ATOM 11237 C C . THR J 4 75 ? -1.078 17.392 77.245 1.00 43.25 85 THR J C 1
ATOM 11238 O O . THR J 4 75 ? -0.743 17.317 78.431 1.00 44.59 85 THR J O 1
ATOM 11242 N N . PHE J 4 76 ? -0.192 17.312 76.254 1.00 44.30 86 PHE J N 1
ATOM 11243 C CA . PHE J 4 76 ? 1.203 16.970 76.500 1.00 41.11 86 PHE J CA 1
ATOM 11244 C C . PHE J 4 76 ? 2.122 17.864 75.683 1.00 41.69 86 PHE J C 1
ATOM 11245 O O . PHE J 4 76 ? 1.878 18.096 74.496 1.00 53.75 86 PHE J O 1
ATOM 11253 N N . SER J 4 77 ? 3.183 18.354 76.323 1.00 38.58 87 SER J N 1
ATOM 11254 C CA . SER J 4 77 ? 4.187 19.172 75.658 1.00 40.80 87 SER J CA 1
ATOM 11255 C C . SER J 4 77 ? 5.562 18.827 76.208 1.00 49.35 87 SER J C 1
ATOM 11256 O O . SER J 4 77 ? 5.699 18.299 77.314 1.00 56.29 87 SER J O 1
ATOM 11259 N N . THR J 4 78 ? 6.587 19.136 75.417 1.00 43.86 88 THR J N 1
ATOM 11260 C CA . THR J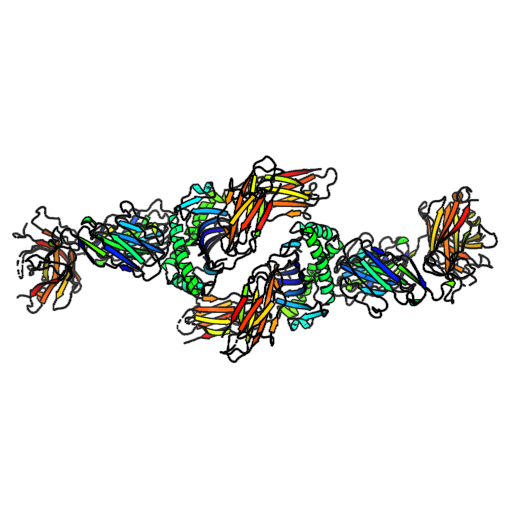 4 78 ? 7.971 18.863 75.781 1.00 40.09 88 THR J CA 1
ATOM 11261 C C . THR J 4 78 ? 8.810 20.101 75.512 1.00 52.40 88 THR J C 1
ATOM 11262 O O . THR J 4 78 ? 8.849 20.592 74.379 1.00 53.66 88 THR J O 1
ATOM 11266 N N . LEU J 4 79 ? 9.476 20.603 76.547 1.00 52.64 89 LEU J N 1
ATOM 11267 C CA . LEU J 4 79 ? 10.446 21.681 76.418 1.00 40.72 89 LEU J CA 1
ATOM 11268 C C . LEU J 4 79 ? 11.834 21.113 76.667 1.00 46.78 89 LEU J C 1
ATOM 11269 O O . LEU J 4 79 ? 12.065 20.450 77.684 1.00 48.73 89 LEU J O 1
ATOM 11274 N N . THR J 4 80 ? 12.750 21.370 75.740 1.00 50.03 90 THR J N 1
ATOM 11275 C CA . THR J 4 80 ? 14.113 20.869 75.820 1.00 48.86 90 THR J CA 1
ATOM 11276 C C . THR J 4 80 ? 15.083 22.035 75.932 1.00 54.83 90 THR J C 1
ATOM 11277 O O . THR J 4 80 ? 14.925 23.054 75.253 1.00 50.80 90 THR J O 1
ATOM 11281 N N . VAL J 4 81 ? 16.083 21.882 76.794 1.00 59.97 91 VAL J N 1
ATOM 11282 C CA . VAL J 4 81 ? 17.145 22.865 76.958 1.00 55.93 91 VAL J CA 1
ATOM 11283 C C . VAL J 4 81 ? 18.423 22.214 76.447 1.00 57.78 91 VAL J C 1
ATOM 11284 O O . VAL J 4 81 ? 19.057 21.421 77.151 1.00 69.29 91 VAL J O 1
ATOM 11288 N N . SER J 4 82 ? 18.806 22.545 75.218 1.00 52.43 92 SER J N 1
ATOM 11289 C CA . SER J 4 82 ? 19.981 21.974 74.577 1.00 61.97 92 SER J CA 1
ATOM 11290 C C . SER J 4 82 ? 21.186 22.883 74.780 1.00 65.94 92 SER J C 1
ATOM 11291 O O . SER J 4 82 ? 21.053 24.106 74.871 1.00 75.75 92 SER J O 1
ATOM 11294 N N . ASN J 4 83 ? 22.367 22.267 74.837 1.00 55.89 93 ASN J N 1
ATOM 11295 C CA . ASN J 4 83 ? 23.632 22.965 75.069 1.00 70.02 93 ASN J CA 1
ATOM 11296 C C . ASN J 4 83 ? 23.536 23.866 76.304 1.00 76.68 93 ASN J C 1
ATOM 11297 O O . ASN J 4 83 ? 23.577 25.094 76.233 1.00 74.42 93 ASN J O 1
ATOM 11302 N N . MET J 4 84 ? 23.400 23.202 77.449 1.00 74.84 94 MET J N 1
ATOM 11303 C CA . MET J 4 84 ? 23.146 23.901 78.700 1.00 55.78 94 MET J CA 1
ATOM 11304 C C . MET J 4 84 ? 24.376 24.657 79.184 1.00 60.24 94 MET J C 1
ATOM 11305 O O . MET J 4 84 ? 25.503 24.158 79.122 1.00 66.44 94 MET J O 1
ATOM 11310 N N . SER J 4 85 ? 24.145 25.873 79.663 1.00 60.20 95 SER J N 1
ATOM 11311 C CA . SER J 4 85 ? 25.129 26.708 80.326 1.00 62.82 95 SER J CA 1
ATOM 11312 C C . SER J 4 85 ? 24.620 27.071 81.716 1.00 54.81 95 SER J C 1
ATOM 11313 O O . SER J 4 85 ? 23.426 26.924 82.003 1.00 54.46 95 SER J O 1
ATOM 11316 N N . PRO J 4 86 ? 25.497 27.537 82.611 1.00 60.60 96 PRO J N 1
ATOM 11317 C CA . PRO J 4 86 ? 25.031 27.910 83.958 1.00 62.17 96 PRO J CA 1
ATOM 11318 C C . PRO J 4 86 ? 23.993 29.021 83.968 1.00 68.92 96 PRO J C 1
ATOM 11319 O O . PRO J 4 86 ? 23.305 29.192 84.982 1.00 65.17 96 PRO J O 1
ATOM 11323 N N . GLU J 4 87 ? 23.851 29.775 82.876 1.00 67.25 97 GLU J N 1
ATOM 11324 C CA . GLU J 4 87 ? 22.830 30.811 82.784 1.00 64.95 97 GLU J CA 1
ATOM 11325 C C . GLU J 4 87 ? 21.442 30.256 82.485 1.00 63.13 97 GLU J C 1
ATOM 11326 O O . GLU J 4 87 ? 20.462 31.001 82.589 1.00 55.89 97 GLU J O 1
ATOM 11332 N N . ASP J 4 88 ? 21.334 28.982 82.107 1.00 76.54 98 ASP J N 1
ATOM 11333 C CA . ASP J 4 88 ? 20.029 28.360 81.936 1.00 69.62 98 ASP J CA 1
ATOM 11334 C C . ASP J 4 88 ? 19.404 27.956 83.264 1.00 71.93 98 ASP J C 1
ATOM 11335 O O . ASP J 4 88 ? 18.226 27.581 83.288 1.00 78.30 98 ASP J O 1
ATOM 11340 N N . SER J 4 89 ? 20.164 28.018 84.358 1.00 62.22 99 SER J N 1
ATOM 11341 C CA . SER J 4 89 ? 19.663 27.679 85.684 1.00 57.47 99 SER J CA 1
ATOM 11342 C C . SER J 4 89 ? 18.506 28.585 86.085 1.00 60.44 99 SER J C 1
ATOM 11343 O O . SER J 4 89 ? 18.698 29.783 86.316 1.00 73.79 99 SER J O 1
ATOM 11346 N N . SER J 4 90 ? 17.308 28.020 86.169 1.00 62.12 100 SER J N 1
ATOM 11347 C CA . SER J 4 90 ? 16.086 28.779 86.416 1.00 65.27 100 SER J CA 1
ATOM 11348 C C . SER J 4 90 ? 14.990 27.787 86.784 1.00 52.11 100 SER J C 1
ATOM 11349 O O . SER J 4 90 ? 15.202 26.570 86.782 1.00 55.36 100 SER J O 1
ATOM 11352 N N . ILE J 4 91 ? 13.813 28.316 87.103 1.00 52.73 101 ILE J N 1
ATOM 11353 C CA . ILE J 4 91 ? 12.627 27.506 87.352 1.00 53.41 101 ILE J CA 1
ATOM 11354 C C . ILE J 4 91 ? 11.733 27.597 86.124 1.00 45.20 101 ILE J C 1
ATOM 11355 O O . ILE J 4 91 ? 11.233 28.677 85.787 1.00 55.76 101 ILE J O 1
ATOM 11360 N N . TYR J 4 92 ? 11.535 26.467 85.452 1.00 44.93 102 TYR J N 1
ATOM 11361 C CA . TYR J 4 92 ? 10.778 26.413 84.208 1.00 55.01 102 TYR J CA 1
ATOM 11362 C C . TYR J 4 92 ? 9.337 26.016 84.504 1.00 55.00 102 TYR J C 1
ATOM 11363 O O . TYR J 4 92 ? 9.079 24.907 84.985 1.00 54.77 102 TYR J O 1
ATOM 11372 N N . LEU J 4 93 ? 8.409 26.923 84.216 1.00 44.35 103 LEU J N 1
ATOM 11373 C CA . LEU J 4 93 ? 6.989 26.725 84.453 1.00 51.94 103 LEU J CA 1
ATOM 11374 C C . LEU J 4 93 ? 6.259 26.536 83.129 1.00 56.16 103 LEU J C 1
ATOM 11375 O O . LEU J 4 93 ? 6.652 27.095 82.101 1.00 57.03 103 LEU J O 1
ATOM 11380 N N . CYS J 4 94 ? 5.191 25.742 83.159 1.00 53.85 104 CYS J N 1
ATOM 11381 C CA . CYS J 4 94 ? 4.279 25.622 82.029 1.00 52.29 104 CYS J CA 1
ATOM 11382 C C . CYS J 4 94 ? 2.865 25.940 82.492 1.00 42.81 104 CYS J C 1
ATOM 11383 O O . CYS J 4 94 ? 2.373 25.344 83.456 1.00 49.24 104 CYS J O 1
ATOM 11386 N N . SER J 4 95 ? 2.224 26.886 81.814 1.00 44.71 105 SER J N 1
ATOM 11387 C CA . SER J 4 95 ? 0.859 27.293 82.112 1.00 41.52 105 SER J CA 1
ATOM 11388 C C . SER J 4 95 ? -0.083 26.747 81.047 1.00 50.05 105 SER J C 1
ATOM 11389 O O . SER J 4 95 ? 0.340 26.297 79.978 1.00 40.72 105 SER J O 1
ATOM 11392 N N . VAL J 4 96 ? -1.378 26.790 81.349 1.00 52.04 106 VAL J N 1
ATOM 11393 C CA . VAL J 4 96 ? -2.380 26.148 80.505 1.00 40.49 106 VAL J CA 1
ATOM 11394 C C . VAL J 4 96 ? -3.664 26.966 80.550 1.00 38.51 106 VAL J C 1
ATOM 11395 O O . VAL J 4 96 ? -4.048 27.490 81.600 1.00 46.73 106 VAL J O 1
ATOM 11399 N N . ALA J 4 97 ? -4.311 27.091 79.392 1.00 43.10 107 ALA J N 1
ATOM 11400 C CA . ALA J 4 97 ? -5.605 27.751 79.266 1.00 46.35 107 ALA J CA 1
ATOM 11401 C C . ALA J 4 97 ? -6.581 26.799 78.591 1.00 45.63 107 ALA J C 1
ATOM 11402 O O . ALA J 4 97 ? -6.259 26.211 77.554 1.00 50.25 107 ALA J O 1
ATOM 11404 N N . LEU J 4 98 ? -7.769 26.648 79.180 1.00 48.07 108 LEU J N 1
ATOM 11405 C CA . LEU J 4 98 ? -8.753 25.711 78.643 1.00 49.42 108 LEU J CA 1
ATOM 11406 C C . LEU J 4 98 ? -9.290 26.174 77.293 1.00 46.57 108 LEU J C 1
ATOM 11407 O O . LEU J 4 98 ? -9.304 25.407 76.324 1.00 47.01 108 LEU J O 1
ATOM 11412 N N . GLY J 4 99 ? -9.752 27.422 77.214 1.00 37.67 109 GLY J N 1
ATOM 11413 C CA . GLY J 4 99 ? -10.189 27.989 75.959 1.00 37.18 109 GLY J CA 1
ATOM 11414 C C . GLY J 4 99 ? -9.500 29.312 75.686 1.00 44.74 109 GLY J C 1
ATOM 11415 O O . GLY J 4 99 ? -9.014 29.985 76.593 1.00 60.08 109 GLY J O 1
ATOM 11416 N N . SER J 4 100 ? -9.451 29.669 74.400 1.00 48.60 110 SER J N 1
ATOM 11417 C CA . SER J 4 100 ? -8.782 30.905 74.005 1.00 53.06 110 SER J CA 1
ATOM 11418 C C . SER J 4 100 ? -9.432 32.139 74.618 1.00 52.48 110 SER J C 1
ATOM 11419 O O . SER J 4 100 ? -8.768 33.172 74.752 1.00 57.17 110 SER J O 1
ATOM 11422 N N . ASP J 4 101 ? -10.704 32.055 75.000 1.00 51.49 112 ASP J N 1
ATOM 11423 C CA . ASP J 4 101 ? -11.409 33.152 75.661 1.00 49.10 112 ASP J CA 1
ATOM 11424 C C . ASP J 4 101 ? -11.559 32.926 77.160 1.00 54.59 112 ASP J C 1
ATOM 11425 O O . ASP J 4 101 ? -12.582 33.294 77.739 1.00 54.91 112 ASP J O 1
ATOM 11430 N N . THR J 4 102 ? -10.574 32.323 77.818 1.00 57.70 113 THR J N 1
ATOM 11431 C CA . THR J 4 102 ? -10.605 32.186 79.267 1.00 51.16 113 THR J CA 1
ATOM 11432 C C . THR J 4 102 ? -9.668 33.204 79.906 1.00 50.40 113 THR J C 1
ATOM 11433 O O . THR J 4 102 ? -8.719 33.684 79.281 1.00 54.69 113 THR J O 1
ATOM 11437 N N . GLY J 4 103 ? -9.960 33.551 81.158 1.00 59.24 114 GLY J N 1
ATOM 11438 C CA . GLY J 4 103 ? -9.102 34.453 81.901 1.00 65.88 114 GLY J CA 1
ATOM 11439 C C . GLY J 4 103 ? -8.222 33.763 82.924 1.00 51.71 114 GLY J C 1
ATOM 11440 O O . GLY J 4 103 ? -7.276 34.363 83.441 1.00 63.36 114 GLY J O 1
ATOM 11441 N N . GLU J 4 104 ? -8.517 32.501 83.221 1.00 62.60 115 GLU J N 1
ATOM 11442 C CA . GLU J 4 104 ? -7.802 31.746 84.243 1.00 63.48 115 GLU J CA 1
ATOM 11443 C C . GLU J 4 104 ? -6.695 30.924 83.596 1.00 59.22 115 GLU J C 1
ATOM 11444 O O . GLU J 4 104 ? -6.970 30.031 82.787 1.00 67.55 115 GLU J O 1
ATOM 11450 N N . LEU J 4 105 ? -5.450 31.226 83.954 1.00 54.37 116 LEU J N 1
ATOM 11451 C CA . LEU J 4 105 ? -4.300 30.423 83.559 1.00 44.85 116 LEU J CA 1
ATOM 11452 C C . LEU J 4 105 ? -3.888 29.535 84.725 1.00 43.01 116 LEU J C 1
ATOM 11453 O O . LEU J 4 105 ? -3.652 30.028 85.833 1.00 70.30 116 LEU J O 1
ATOM 11458 N N . PHE J 4 106 ? -3.804 28.232 84.474 1.00 45.88 117 PHE J N 1
ATOM 11459 C CA . PHE J 4 106 ? -3.351 27.273 85.472 1.00 42.28 117 PHE J CA 1
ATOM 11460 C C . PHE J 4 106 ? -1.856 27.041 85.294 1.00 48.74 117 PHE J C 1
ATOM 11461 O O . PHE J 4 106 ? -1.407 26.683 84.200 1.00 53.33 117 PHE J O 1
ATOM 11469 N N . PHE J 4 107 ? -1.088 27.258 86.357 1.00 52.40 118 PHE J N 1
ATOM 11470 C CA . PHE J 4 107 ? 0.351 27.045 86.336 1.00 45.76 118 PHE J CA 1
ATOM 11471 C C . PHE J 4 107 ? 0.705 25.727 87.013 1.00 51.16 118 PHE J C 1
ATOM 11472 O O . PHE J 4 107 ? -0.006 25.253 87.903 1.00 62.00 118 PHE J O 1
ATOM 11480 N N . GLY J 4 108 ? 1.817 25.137 86.576 1.00 48.99 119 GLY J N 1
ATOM 11481 C CA . GLY J 4 108 ? 2.319 23.922 87.178 1.00 58.46 119 GLY J CA 1
ATOM 11482 C C . GLY J 4 108 ? 3.143 24.190 88.422 1.00 55.57 119 GLY J C 1
ATOM 11483 O O . GLY J 4 108 ? 3.355 25.328 88.841 1.00 53.87 119 GLY J O 1
ATOM 11484 N N . GLU J 4 109 ? 3.622 23.098 89.025 1.00 57.77 120 GLU J N 1
ATOM 11485 C CA . GLU J 4 109 ? 4.434 23.223 90.232 1.00 70.31 120 GLU J CA 1
ATOM 11486 C C . GLU J 4 109 ? 5.811 23.800 89.932 1.00 62.46 120 GLU J C 1
ATOM 11487 O O . GLU J 4 109 ? 6.380 24.506 90.771 1.00 67.59 120 GLU J O 1
ATOM 11493 N N . GLY J 4 110 ? 6.358 23.518 88.759 1.00 57.39 121 GLY J N 1
ATOM 11494 C CA . GLY J 4 110 ? 7.628 24.073 88.339 1.00 49.18 121 GLY J CA 1
ATOM 11495 C C . GLY J 4 110 ? 8.718 23.017 88.259 1.00 55.71 121 GLY J C 1
ATOM 11496 O O . GLY J 4 110 ? 8.596 21.901 88.764 1.00 64.09 121 GLY J O 1
ATOM 11497 N N . SER J 4 111 ? 9.805 23.405 87.594 1.00 59.83 122 SER J N 1
ATOM 11498 C CA . SER J 4 111 ? 10.986 22.562 87.436 1.00 65.82 122 SER J CA 1
ATOM 11499 C C . SER J 4 111 ? 12.219 23.367 87.819 1.00 69.83 122 SER J C 1
ATOM 11500 O O . SER J 4 111 ? 12.629 24.265 87.077 1.00 59.58 122 SER J O 1
ATOM 11503 N N . ARG J 4 112 ? 12.816 23.047 88.966 1.00 75.30 123 ARG J N 1
ATOM 11504 C CA . ARG J 4 112 ? 14.041 23.715 89.388 1.00 63.83 123 ARG J CA 1
ATOM 11505 C C . ARG J 4 112 ? 15.223 23.127 88.627 1.00 66.17 123 ARG J C 1
ATOM 11506 O O . ARG J 4 112 ? 15.449 21.912 88.660 1.00 68.18 123 ARG J O 1
ATOM 11514 N N . LEU J 4 113 ? 15.974 23.986 87.945 1.00 68.99 124 LEU J N 1
ATOM 11515 C CA . LEU J 4 113 ? 17.122 23.571 87.151 1.00 53.10 124 LEU J CA 1
ATOM 11516 C C . LEU J 4 113 ? 18.347 24.365 87.578 1.00 66.96 124 LEU J C 1
ATOM 11517 O O . LEU J 4 113 ? 18.277 25.589 87.723 1.00 71.05 124 LEU J O 1
ATOM 11522 N N . THR J 4 114 ? 19.463 23.667 87.781 1.00 66.40 125 THR J N 1
ATOM 11523 C CA . THR J 4 114 ? 20.745 24.300 88.082 1.00 70.03 125 THR J CA 1
ATOM 11524 C C . THR J 4 114 ? 21.821 23.608 87.259 1.00 63.67 125 THR J C 1
ATOM 11525 O O . THR J 4 114 ? 22.109 22.428 87.483 1.00 65.89 125 THR J O 1
ATOM 11529 N N . VAL J 4 115 ? 22.403 24.330 86.306 1.00 62.63 126 VAL J N 1
ATOM 11530 C CA . VAL J 4 115 ? 23.460 23.791 85.458 1.00 71.50 126 VAL J CA 1
ATOM 11531 C C . VAL J 4 115 ? 24.811 24.134 86.072 1.00 73.57 126 VAL J C 1
ATOM 11532 O O . VAL J 4 115 ? 25.049 25.276 86.483 1.00 71.06 126 VAL J O 1
ATOM 11536 N N . LEU J 4 116 ? 25.696 23.141 86.132 1.00 76.83 127 LEU J N 1
ATOM 11537 C CA . LEU J 4 116 ? 27.004 23.257 86.762 1.00 81.72 127 LEU J CA 1
ATOM 11538 C C . LEU J 4 116 ? 28.093 22.916 85.755 1.00 90.20 127 LEU J C 1
ATOM 11539 O O . LEU J 4 116 ? 27.905 22.069 84.877 1.00 83.53 127 LEU J O 1
ATOM 11544 N N . GLU J 4 117 ? 29.235 23.593 85.880 1.00 90.79 128 GLU J N 1
ATOM 11545 C CA . GLU J 4 117 ? 30.370 23.281 85.018 1.00 95.11 128 GLU J CA 1
ATOM 11546 C C . GLU J 4 117 ? 31.042 21.976 85.431 1.00 100.15 128 GLU J C 1
ATOM 11547 O O . GLU J 4 117 ? 31.350 21.129 84.585 1.00 104.45 128 GLU J O 1
ATOM 11553 N N . ASP J 4 118 ? 31.273 21.795 86.729 1.00 92.88 129 ASP J N 1
ATOM 11554 C CA . ASP J 4 118 ? 31.869 20.585 87.280 1.00 99.75 129 ASP J CA 1
ATOM 11555 C C . ASP J 4 118 ? 31.040 20.077 88.449 1.00 87.62 129 ASP J C 1
ATOM 11556 O O . ASP J 4 118 ? 30.588 20.863 89.287 1.00 76.00 129 ASP J O 1
ATOM 11561 N N . LEU J 4 119 ? 30.845 18.760 88.502 1.00 83.36 130 LEU J N 1
ATOM 11562 C CA . LEU J 4 119 ? 30.151 18.170 89.640 1.00 89.66 130 LEU J CA 1
ATOM 11563 C C . LEU J 4 119 ? 31.083 18.200 90.843 1.00 91.42 130 LEU J C 1
ATOM 11564 O O . LEU J 4 119 ? 30.661 17.809 91.937 1.00 90.07 130 LEU J O 1
ATOM 11569 N N . LYS J 4 120 ? 32.278 18.752 90.669 1.00 87.42 131 LYS J N 1
ATOM 11570 C CA . LYS J 4 120 ? 33.264 18.802 91.772 1.00 87.68 131 LYS J CA 1
ATOM 11571 C C . LYS J 4 120 ? 32.869 19.897 92.764 1.00 89.99 131 LYS J C 1
ATOM 11572 O O . LYS J 4 120 ? 33.254 19.826 93.927 1.00 104.04 131 LYS J O 1
ATOM 11578 N N . ASN J 4 121 ? 32.119 20.872 92.287 1.00 88.42 132 ASN J N 1
ATOM 11579 C CA . ASN J 4 121 ? 31.682 21.982 93.118 1.00 106.08 132 ASN J CA 1
ATOM 11580 C C . ASN J 4 121 ? 30.518 21.738 94.066 1.00 103.74 132 ASN J C 1
ATOM 11581 O O . ASN J 4 121 ? 30.167 22.636 94.839 1.00 103.59 132 ASN J O 1
ATOM 11586 N N . VAL J 4 122 ? 29.914 20.551 94.016 1.00 84.75 133 VAL J N 1
ATOM 11587 C CA . VAL J 4 122 ? 28.803 20.225 94.900 1.00 74.40 133 VAL J CA 1
ATOM 11588 C C . VAL J 4 122 ? 29.337 19.975 96.303 1.00 87.43 133 VAL J C 1
ATOM 11589 O O . VAL J 4 122 ? 30.322 19.249 96.491 1.00 104.28 133 VAL J O 1
ATOM 11593 N N . PHE J 4 123 ? 28.695 20.586 97.298 1.00 76.78 134 PHE J N 1
ATOM 11594 C CA . PHE J 4 123 ? 29.076 20.408 98.687 1.00 94.13 134 PHE J CA 1
ATOM 11595 C C . PHE J 4 123 ? 27.823 20.393 99.552 1.00 101.01 134 PHE J C 1
ATOM 11596 O O . PHE J 4 123 ? 26.915 21.211 99.342 1.00 90.87 134 PHE J O 1
ATOM 11604 N N . PRO J 4 124 ? 27.744 19.485 100.520 1.00 94.25 135 PRO J N 1
ATOM 11605 C CA . PRO J 4 124 ? 26.587 19.455 101.417 1.00 75.77 135 PRO J CA 1
ATOM 11606 C C . PRO J 4 124 ? 26.631 20.620 102.388 1.00 74.91 135 PRO J C 1
ATOM 11607 O O . PRO J 4 124 ? 27.692 21.232 102.585 1.00 73.15 135 PRO J O 1
ATOM 11611 N N . PRO J 4 125 ? 25.509 20.959 103.016 1.00 76.36 136 PRO J N 1
ATOM 11612 C CA . PRO J 4 125 ? 25.500 22.100 103.934 1.00 70.90 136 PRO J CA 1
ATOM 11613 C C . PRO J 4 125 ? 26.034 21.731 105.308 1.00 70.56 136 PRO J C 1
ATOM 11614 O O . PRO J 4 125 ? 25.960 20.582 105.750 1.00 70.39 136 PRO J O 1
ATOM 11618 N N . GLU J 4 126 ? 26.577 22.739 105.986 1.00 70.85 137 GLU J N 1
ATOM 11619 C CA . GLU J 4 126 ? 27.086 22.602 107.345 1.00 62.87 137 GLU J CA 1
ATOM 11620 C C . GLU J 4 126 ? 26.138 23.346 108.276 1.00 63.56 137 GLU J C 1
ATOM 11621 O O . GLU J 4 126 ? 26.135 24.582 108.311 1.00 64.28 137 GLU J O 1
ATOM 11627 N N . VAL J 4 127 ? 25.341 22.599 109.023 1.00 62.38 138 VAL J N 1
ATOM 11628 C CA . VAL J 4 127 ? 24.311 23.172 109.879 1.00 57.37 138 VAL J CA 1
ATOM 11629 C C . VAL J 4 127 ? 24.880 23.365 111.275 1.00 62.35 138 VAL J C 1
ATOM 11630 O O . VAL J 4 127 ? 25.598 22.503 111.796 1.00 71.50 138 VAL J O 1
ATOM 11634 N N . ALA J 4 128 ? 24.559 24.503 111.884 1.00 62.04 139 ALA J N 1
ATOM 11635 C CA . ALA J 4 128 ? 25.008 24.809 113.235 1.00 75.59 139 ALA J CA 1
ATOM 11636 C C . ALA J 4 128 ? 23.968 25.694 113.899 1.00 71.46 139 ALA J C 1
ATOM 11637 O O . ALA J 4 128 ? 23.611 26.746 113.360 1.00 74.91 139 ALA J O 1
ATOM 11639 N N . VAL J 4 129 ? 23.490 25.269 115.064 1.00 62.80 140 VAL J N 1
ATOM 11640 C CA . VAL J 4 129 ? 22.496 26.013 115.827 1.00 58.88 140 VAL J CA 1
ATOM 11641 C C . VAL J 4 129 ? 23.214 26.757 116.943 1.00 72.21 140 VAL J C 1
ATOM 11642 O O . VAL J 4 129 ? 24.083 26.192 117.621 1.00 76.37 140 VAL J O 1
ATOM 11646 N N . PHE J 4 130 ? 22.868 28.026 117.122 1.00 85.05 141 PHE J N 1
ATOM 11647 C CA . PHE J 4 130 ? 23.498 28.887 118.112 1.00 76.59 141 PHE J CA 1
ATOM 11648 C C . PHE J 4 130 ? 22.520 29.134 119.252 1.00 78.75 141 PHE J C 1
ATOM 11649 O O . PHE J 4 130 ? 21.366 29.507 119.016 1.00 76.43 141 PHE J O 1
ATOM 11657 N N . GLU J 4 131 ? 22.967 28.897 120.489 1.00 89.65 142 GLU J N 1
ATOM 11658 C CA . GLU J 4 131 ? 22.061 29.036 121.665 1.00 83.03 142 GLU J CA 1
ATOM 11659 C C . GLU J 4 131 ? 21.461 30.447 121.699 1.00 88.03 142 GLU J C 1
ATOM 11660 O O . GLU J 4 131 ? 22.146 31.393 121.264 1.00 96.13 142 GLU J O 1
ATOM 11666 N N . PRO J 4 132 ? 20.376 30.652 122.468 1.00 85.79 143 PRO J N 1
ATOM 11667 C CA . PRO J 4 132 ? 19.868 31.996 122.677 1.00 79.66 143 PRO J CA 1
ATOM 11668 C C . PRO J 4 132 ? 20.842 32.886 123.461 1.00 88.40 143 PRO J C 1
ATOM 11669 O O . PRO J 4 132 ? 21.980 32.508 123.570 1.00 98.32 143 PRO J O 1
ATOM 11673 N N . SER J 4 133 ? 20.382 34.071 123.885 1.00 89.66 144 SER J N 1
ATOM 11674 C CA . SER J 4 133 ? 21.235 35.048 124.616 1.00 103.64 144 SER J CA 1
ATOM 11675 C C . SER J 4 133 ? 20.480 36.377 124.726 1.00 119.31 144 SER J C 1
ATOM 11676 O O . SER J 4 133 ? 20.110 36.932 123.673 1.00 106.80 144 SER J O 1
ATOM 11679 N N . GLU J 4 134 ? 20.263 36.864 125.951 1.00 122.46 145 GLU J N 1
ATOM 11680 C CA . GLU J 4 134 ? 19.545 38.144 126.153 1.00 116.68 145 GLU J CA 1
ATOM 11681 C C . GLU J 4 134 ? 20.418 39.102 126.971 1.00 113.78 145 GLU J C 1
ATOM 11682 O O . GLU J 4 134 ? 20.130 40.314 126.924 1.00 105.17 145 GLU J O 1
ATOM 11684 N N . HIS J 4 139 ? 15.436 40.553 129.473 1.00 118.94 149 HIS J N 1
ATOM 11685 C CA . HIS J 4 139 ? 14.457 41.615 129.270 1.00 112.79 149 HIS J CA 1
ATOM 11686 C C . HIS J 4 139 ? 13.181 41.123 128.599 1.00 107.61 149 HIS J C 1
ATOM 11687 O O . HIS J 4 139 ? 12.080 41.404 129.081 1.00 103.78 149 HIS J O 1
ATOM 11694 N N . THR J 4 140 ? 13.307 40.388 127.493 1.00 116.92 150 THR J N 1
ATOM 11695 C CA . THR J 4 140 ? 12.143 39.995 126.709 1.00 113.20 150 THR J CA 1
ATOM 11696 C C . THR J 4 140 ? 11.429 38.771 127.266 1.00 104.79 150 THR J C 1
ATOM 11697 O O . THR J 4 140 ? 10.266 38.545 126.915 1.00 108.42 150 THR J O 1
ATOM 11701 N N . GLN J 4 141 ? 12.097 37.978 128.106 1.00 91.85 151 GLN J N 1
ATOM 11702 C CA . GLN J 4 141 ? 11.539 36.732 128.635 1.00 108.36 151 GLN J CA 1
ATOM 11703 C C . GLN J 4 141 ? 11.196 35.750 127.518 1.00 105.07 151 GLN J C 1
ATOM 11704 O O . GLN J 4 141 ? 10.265 34.949 127.642 1.00 79.80 151 GLN J O 1
ATOM 11710 N N . LYS J 4 142 ? 11.940 35.814 126.416 1.00 99.65 152 LYS J N 1
ATOM 11711 C CA . LYS J 4 142 ? 11.756 34.918 125.285 1.00 91.54 152 LYS J CA 1
ATOM 11712 C C . LYS J 4 142 ? 13.121 34.551 124.723 1.00 93.31 152 LYS J C 1
ATOM 11713 O O . LYS J 4 142 ? 14.037 35.378 124.713 1.00 87.80 152 LYS J O 1
ATOM 11719 N N . ALA J 4 143 ? 13.250 33.313 124.253 1.00 90.86 153 ALA J N 1
ATOM 11720 C CA . ALA J 4 143 ? 14.510 32.790 123.743 1.00 87.46 153 ALA J CA 1
ATOM 11721 C C . ALA J 4 143 ? 14.400 32.560 122.243 1.00 85.29 153 ALA J C 1
ATOM 11722 O O . ALA J 4 143 ? 13.440 31.939 121.776 1.00 80.98 153 ALA J O 1
ATOM 11724 N N . THR J 4 144 ? 15.386 33.054 121.496 1.00 78.18 154 THR J N 1
ATOM 11725 C CA . THR J 4 144 ? 15.401 32.961 120.039 1.00 87.00 154 THR J CA 1
ATOM 11726 C C . THR J 4 144 ? 16.572 32.085 119.613 1.00 77.66 154 THR J C 1
ATOM 11727 O O . THR J 4 144 ? 17.735 32.472 119.772 1.00 69.08 154 THR J O 1
ATOM 11731 N N . LEU J 4 145 ? 16.263 30.909 119.073 1.00 74.09 155 LEU J N 1
ATOM 11732 C CA . LEU J 4 145 ? 17.275 30.061 118.461 1.00 66.48 155 LEU J CA 1
ATOM 11733 C C . LEU J 4 145 ? 17.577 30.558 117.053 1.00 64.65 155 LEU J C 1
ATOM 11734 O O . LEU J 4 145 ? 16.671 30.949 116.312 1.00 63.22 155 LEU J O 1
ATOM 11739 N N . VAL J 4 146 ? 18.855 30.550 116.687 1.00 60.97 156 VAL J N 1
ATOM 11740 C CA . VAL J 4 146 ? 19.298 30.970 115.362 1.00 61.72 156 VAL J CA 1
ATOM 11741 C C . VAL J 4 146 ? 20.045 29.810 114.722 1.00 74.14 156 VAL J C 1
ATOM 11742 O O . VAL J 4 146 ? 21.011 29.292 115.297 1.00 73.55 156 VAL J O 1
ATOM 11746 N N . CYS J 4 147 ? 19.601 29.407 113.536 1.00 79.68 157 CYS J N 1
ATOM 11747 C CA . CYS J 4 147 ? 20.235 28.352 112.762 1.00 63.95 157 CYS J CA 1
ATOM 11748 C C . CYS J 4 147 ? 21.023 28.948 111.603 1.00 60.37 157 CYS J C 1
ATOM 11749 O O . CYS J 4 147 ? 20.749 30.056 111.137 1.00 63.48 157 CYS J O 1
ATOM 11752 N N . LEU J 4 148 ? 22.013 28.190 111.138 1.00 60.81 158 LEU J N 1
ATOM 11753 C CA . LEU J 4 148 ? 22.917 28.677 110.100 1.00 54.93 158 LEU J CA 1
ATOM 11754 C C . LEU J 4 148 ? 23.387 27.490 109.270 1.00 67.91 158 LEU J C 1
ATOM 11755 O O . LEU J 4 148 ? 24.090 26.613 109.782 1.00 71.82 158 LEU J O 1
ATOM 11760 N N . ALA J 4 149 ? 23.001 27.465 107.998 1.00 68.04 159 ALA J N 1
ATOM 11761 C CA . ALA J 4 149 ? 23.456 26.458 107.049 1.00 72.34 159 ALA J CA 1
ATOM 11762 C C . ALA J 4 149 ? 24.344 27.144 106.021 1.00 74.71 159 ALA J C 1
ATOM 11763 O O . ALA J 4 149 ? 23.891 28.049 105.313 1.00 75.66 159 ALA J O 1
ATOM 11765 N N . THR J 4 150 ? 25.600 26.713 105.935 1.00 71.40 160 THR J N 1
ATOM 11766 C CA . THR J 4 150 ? 26.574 27.349 105.061 1.00 72.42 160 THR J CA 1
ATOM 11767 C C . THR J 4 150 ? 27.219 26.317 104.147 1.00 76.59 160 THR J C 1
ATOM 11768 O O . THR J 4 150 ? 27.069 25.105 104.329 1.00 73.73 160 THR J O 1
ATOM 11772 N N . GLY J 4 151 ? 27.949 26.826 103.155 1.00 85.12 161 GLY J N 1
ATOM 11773 C CA . GLY J 4 151 ? 28.732 26.005 102.253 1.00 83.85 161 GLY J CA 1
ATOM 11774 C C . GLY J 4 151 ? 27.962 24.923 101.527 1.00 87.95 161 GLY J C 1
ATOM 11775 O O . GLY J 4 151 ? 28.408 23.773 101.488 1.00 89.39 161 GLY J O 1
ATOM 11776 N N . PHE J 4 152 ? 26.812 25.261 100.949 1.00 85.91 162 PHE J N 1
ATOM 11777 C CA . PHE J 4 152 ? 26.060 24.324 100.127 1.00 79.82 162 PHE J CA 1
ATOM 11778 C C . PHE J 4 152 ? 25.861 24.888 98.727 1.00 79.46 162 PHE J C 1
ATOM 11779 O O . PHE J 4 152 ? 25.572 26.077 98.556 1.00 88.62 162 PHE J O 1
ATOM 11787 N N . PHE J 4 153 ? 26.048 24.029 97.730 1.00 66.57 163 PHE J N 1
ATOM 11788 C CA . PHE J 4 153 ? 25.903 24.354 96.319 1.00 78.39 163 PHE J CA 1
ATOM 11789 C C . PHE J 4 153 ? 25.470 23.062 95.640 1.00 83.36 163 PHE J C 1
ATOM 11790 O O . PHE J 4 153 ? 26.218 22.078 95.659 1.00 83.07 163 PHE J O 1
ATOM 11798 N N . PRO J 4 154 ? 24.284 23.005 95.021 1.00 76.52 164 PRO J N 1
ATOM 11799 C CA . PRO J 4 154 ? 23.283 23.990 94.599 1.00 66.33 164 PRO J CA 1
ATOM 11800 C C . PRO J 4 154 ? 22.392 24.514 95.710 1.00 86.27 164 PRO J C 1
ATOM 11801 O O . PRO J 4 154 ? 22.477 24.083 96.862 1.00 87.51 164 PRO J O 1
ATOM 11805 N N . ASP J 4 155 ? 21.532 25.454 95.332 1.00 107.72 165 ASP J N 1
ATOM 11806 C CA . ASP J 4 155 ? 20.622 26.130 96.243 1.00 111.40 165 ASP J CA 1
ATOM 11807 C C . ASP J 4 155 ? 19.417 25.280 96.622 1.00 113.35 165 ASP J C 1
ATOM 11808 O O . ASP J 4 155 ? 18.530 25.778 97.325 1.00 105.17 165 ASP J O 1
ATOM 11813 N N . HIS J 4 156 ? 19.350 24.024 96.182 1.00 89.24 166 HIS J N 1
ATOM 11814 C CA . HIS J 4 156 ? 18.194 23.180 96.476 1.00 85.53 166 HIS J CA 1
ATOM 11815 C C . HIS J 4 156 ? 18.278 22.745 97.932 1.00 83.84 166 HIS J C 1
ATOM 11816 O O . HIS J 4 156 ? 18.933 21.753 98.257 1.00 82.16 166 HIS J O 1
ATOM 11823 N N . VAL J 4 157 ? 17.588 23.471 98.813 1.00 77.85 167 VAL J N 1
ATOM 11824 C CA . VAL J 4 157 ? 17.576 23.161 100.238 1.00 63.82 167 VAL J CA 1
ATOM 11825 C C . VAL J 4 157 ? 16.226 23.551 100.823 1.00 59.11 167 VAL J C 1
ATOM 11826 O O . VAL J 4 157 ? 15.575 24.493 100.363 1.00 61.70 167 VAL J O 1
ATOM 11830 N N . GLU J 4 158 ? 15.809 22.810 101.849 1.00 60.35 168 GLU J N 1
ATOM 11831 C CA . GLU J 4 158 ? 14.611 23.112 102.621 1.00 58.18 168 GLU J CA 1
ATOM 11832 C C . GLU J 4 158 ? 14.959 23.050 104.100 1.00 53.62 168 GLU J C 1
ATOM 11833 O O . GLU J 4 158 ? 15.537 22.061 104.563 1.00 63.09 168 GLU J O 1
ATOM 11839 N N . LEU J 4 159 ? 14.606 24.099 104.837 1.00 53.98 169 LEU J N 1
ATOM 11840 C CA . LEU J 4 159 ? 14.948 24.220 106.248 1.00 61.01 169 LEU J CA 1
ATOM 11841 C C . LEU J 4 159 ? 13.675 24.171 107.082 1.00 67.85 169 LEU J C 1
ATOM 11842 O O . LEU J 4 159 ? 12.724 24.915 106.818 1.00 71.57 169 LEU J O 1
ATOM 11847 N N . SER J 4 160 ? 13.665 23.296 108.086 1.00 61.52 170 SER J N 1
ATOM 11848 C CA . SER J 4 160 ? 12.521 23.120 108.967 1.00 57.64 170 SER J CA 1
ATOM 11849 C C . SER J 4 160 ? 13.005 22.971 110.402 1.00 68.62 170 SER J C 1
ATOM 11850 O O . SER J 4 160 ? 14.095 22.450 110.655 1.00 76.62 170 SER J O 1
ATOM 11853 N N . TRP J 4 161 ? 12.184 23.435 111.339 1.00 69.97 171 TRP J N 1
ATOM 11854 C CA . TRP J 4 161 ? 12.474 23.330 112.762 1.00 66.26 171 TRP J CA 1
ATOM 11855 C C . TRP J 4 161 ? 11.656 22.211 113.393 1.00 69.85 171 TRP J C 1
ATOM 11856 O O . TRP J 4 161 ? 10.461 22.067 113.118 1.00 59.31 171 TRP J O 1
ATOM 11867 N N . TRP J 4 162 ? 12.311 21.420 114.242 1.00 74.42 172 TRP J N 1
ATOM 11868 C CA . TRP J 4 162 ? 11.682 20.293 114.919 1.00 65.44 172 TRP J CA 1
ATOM 11869 C C . TRP J 4 162 ? 11.890 20.437 116.419 1.00 62.54 172 TRP J C 1
ATOM 11870 O O . TRP J 4 162 ? 13.030 20.553 116.881 1.00 68.66 172 TRP J O 1
ATOM 11881 N N . VAL J 4 163 ? 10.794 20.433 117.173 1.00 77.43 173 VAL J N 1
ATOM 11882 C CA . VAL J 4 163 ? 10.824 20.549 118.627 1.00 82.38 173 VAL J CA 1
ATOM 11883 C C . VAL J 4 163 ? 10.201 19.289 119.211 1.00 73.12 173 VAL J C 1
ATOM 11884 O O . VAL J 4 163 ? 9.025 18.998 118.958 1.00 71.56 173 VAL J O 1
ATOM 11888 N N . ASN J 4 164 ? 10.992 18.544 119.986 1.00 75.74 174 ASN J N 1
ATOM 11889 C CA . ASN J 4 164 ? 10.553 17.293 120.609 1.00 85.21 174 ASN J CA 1
ATOM 11890 C C . ASN J 4 164 ? 10.054 16.296 119.566 1.00 82.90 174 ASN J C 1
ATOM 11891 O O . ASN J 4 164 ? 9.043 15.619 119.759 1.00 80.79 174 ASN J O 1
ATOM 11896 N N . GLY J 4 165 ? 10.771 16.206 118.448 1.00 81.62 175 GLY J N 1
ATOM 11897 C CA . GLY J 4 165 ? 10.434 15.267 117.399 1.00 78.58 175 GLY J CA 1
ATOM 11898 C C . GLY J 4 165 ? 9.243 15.640 116.546 1.00 74.66 175 GLY J C 1
ATOM 11899 O O . GLY J 4 165 ? 8.818 14.825 115.719 1.00 75.77 175 GLY J O 1
ATOM 11900 N N . LYS J 4 166 ? 8.689 16.839 116.715 1.00 75.36 176 LYS J N 1
ATOM 11901 C CA . LYS J 4 166 ? 7.550 17.296 115.932 1.00 74.14 176 LYS J CA 1
ATOM 11902 C C . LYS J 4 166 ? 7.906 18.599 115.230 1.00 72.02 176 LYS J C 1
ATOM 11903 O O . LYS J 4 166 ? 8.518 19.490 115.828 1.00 74.56 176 LYS J O 1
ATOM 11909 N N . GLU J 4 167 ? 7.516 18.707 113.962 1.00 75.49 177 GLU J N 1
ATOM 11910 C CA . GLU J 4 167 ? 7.800 19.910 113.193 1.00 77.37 177 GLU J CA 1
ATOM 11911 C C . GLU J 4 167 ? 6.916 21.058 113.666 1.00 73.35 177 GLU J C 1
ATOM 11912 O O . GLU J 4 167 ? 5.702 20.897 113.826 1.00 72.57 177 GLU J O 1
ATOM 11918 N N . VAL J 4 168 ? 7.528 22.218 113.885 1.00 76.80 178 VAL J N 1
ATOM 11919 C CA . VAL J 4 168 ? 6.848 23.387 114.426 1.00 78.32 178 VAL J CA 1
ATOM 11920 C C . VAL J 4 168 ? 6.927 24.517 113.409 1.00 63.23 178 VAL J C 1
ATOM 11921 O O . VAL J 4 168 ? 7.939 24.672 112.715 1.00 59.76 178 VAL J O 1
ATOM 11925 N N . HIS J 4 169 ? 5.848 25.297 113.311 1.00 64.83 179 HIS J N 1
ATOM 11926 C CA . HIS J 4 169 ? 5.798 26.456 112.433 1.00 66.76 179 HIS J CA 1
ATOM 11927 C C . HIS J 4 169 ? 5.589 27.771 113.167 1.00 64.05 179 HIS J C 1
ATOM 11928 O O . HIS J 4 169 ? 5.931 28.823 112.615 1.00 61.04 179 HIS J O 1
ATOM 11935 N N . SER J 4 170 ? 5.045 27.748 114.381 1.00 64.15 180 SER J N 1
ATOM 11936 C CA . SER J 4 170 ? 4.821 28.969 115.142 1.00 64.63 180 SER J CA 1
ATOM 11937 C C . SER J 4 170 ? 6.137 29.462 115.732 1.00 66.86 180 SER J C 1
ATOM 11938 O O . SER J 4 170 ? 6.894 28.683 116.320 1.00 86.95 180 SER J O 1
ATOM 11941 N N . GLY J 4 171 ? 6.406 30.754 115.572 1.00 69.15 181 GLY J N 1
ATOM 11942 C CA . GLY J 4 171 ? 7.650 31.318 116.059 1.00 64.78 181 GLY J CA 1
ATOM 11943 C C . GLY J 4 171 ? 8.854 30.955 115.222 1.00 63.09 181 GLY J C 1
ATOM 11944 O O . GLY J 4 171 ? 9.978 30.953 115.732 1.00 63.14 181 GLY J O 1
ATOM 11945 N N . VAL J 4 172 ? 8.649 30.657 113.942 1.00 67.89 182 VAL J N 1
ATOM 11946 C CA . VAL J 4 172 ? 9.714 30.228 113.046 1.00 65.41 182 VAL J CA 1
ATOM 11947 C C . VAL J 4 172 ? 9.922 31.304 111.990 1.00 73.30 182 VAL J C 1
ATOM 11948 O O . VAL J 4 172 ? 8.974 31.965 111.549 1.00 61.30 182 VAL J O 1
ATOM 11952 N N . CYS J 4 173 ? 11.177 31.478 111.582 1.00 93.13 183 CYS J N 1
ATOM 11953 C CA . CYS J 4 173 ? 11.534 32.519 110.632 1.00 92.20 183 CYS J CA 1
ATOM 11954 C C . CYS J 4 173 ? 12.668 32.000 109.763 1.00 91.44 183 CYS J C 1
ATOM 11955 O O . CYS J 4 173 ? 13.617 31.399 110.274 1.00 91.06 183 CYS J O 1
ATOM 11958 N N . THR J 4 174 ? 12.569 32.231 108.456 1.00 75.22 184 THR J N 1
ATOM 11959 C CA . THR J 4 174 ? 13.599 31.780 107.532 1.00 59.32 184 THR J CA 1
ATOM 11960 C C . THR J 4 174 ? 13.741 32.798 106.411 1.00 73.55 184 THR J C 1
ATOM 11961 O O . THR J 4 174 ? 12.742 33.319 105.908 1.00 92.46 184 THR J O 1
ATOM 11965 N N . ASP J 4 175 ? 14.984 33.082 106.036 1.00 73.37 185 ASP J N 1
ATOM 11966 C CA . ASP J 4 175 ? 15.234 34.024 104.957 1.00 74.56 185 ASP J CA 1
ATOM 11967 C C . ASP J 4 175 ? 14.674 33.472 103.648 1.00 83.85 185 ASP J C 1
ATOM 11968 O O . ASP J 4 175 ? 14.848 32.285 103.348 1.00 81.35 185 ASP J O 1
ATOM 11973 N N . PRO J 4 176 ? 13.992 34.298 102.850 1.00 83.29 186 PRO J N 1
ATOM 11974 C CA . PRO J 4 176 ? 13.397 33.780 101.609 1.00 84.43 186 PRO J CA 1
ATOM 11975 C C . PRO J 4 176 ? 14.426 33.369 100.571 1.00 94.58 186 PRO J C 1
ATOM 11976 O O . PRO J 4 176 ? 14.171 32.433 99.803 1.00 84.96 186 PRO J O 1
ATOM 11980 N N . GLN J 4 177 ? 15.579 34.035 100.521 1.00 97.96 187 GLN J N 1
ATOM 11981 C CA . GLN J 4 177 ? 16.597 33.747 99.523 1.00 97.04 187 GLN J CA 1
ATOM 11982 C C . GLN J 4 177 ? 17.942 33.542 100.211 1.00 82.13 187 GLN J C 1
ATOM 11983 O O . GLN J 4 177 ? 18.381 34.410 100.985 1.00 93.14 187 GLN J O 1
ATOM 11989 N N . PRO J 4 178 ? 18.619 32.421 99.968 1.00 72.89 188 PRO J N 1
ATOM 11990 C CA . PRO J 4 178 ? 19.953 32.232 100.548 1.00 79.17 188 PRO J CA 1
ATOM 11991 C C . PRO J 4 178 ? 20.980 33.111 99.852 1.00 85.80 188 PRO J C 1
ATOM 11992 O O . PRO J 4 178 ? 21.005 33.214 98.623 1.00 100.19 188 PRO J O 1
ATOM 11996 N N . LEU J 4 179 ? 21.833 33.747 100.650 1.00 75.41 189 LEU J N 1
ATOM 11997 C CA . LEU J 4 179 ? 22.849 34.624 100.092 1.00 90.27 189 LEU J CA 1
ATOM 11998 C C . LEU J 4 179 ? 24.075 33.822 99.664 1.00 90.74 189 LEU J C 1
ATOM 11999 O O . LEU J 4 179 ? 24.327 32.712 100.142 1.00 92.87 189 LEU J O 1
ATOM 12004 N N . LYS J 4 180 ? 24.843 34.403 98.746 1.00 101.71 190 LYS J N 1
ATOM 12005 C CA . LYS J 4 180 ? 26.058 33.777 98.248 1.00 97.28 190 LYS J CA 1
ATOM 12006 C C . LYS J 4 180 ? 27.252 34.183 99.103 1.00 93.92 190 LYS J C 1
ATOM 12007 O O . LYS J 4 180 ? 27.419 35.358 99.442 1.00 95.27 190 LYS J O 1
ATOM 12013 N N . SER J 4 188 ? 29.667 29.650 93.265 1.00 73.38 198 SER J N 1
ATOM 12014 C CA . SER J 4 188 ? 29.749 30.213 94.608 1.00 98.10 198 SER J CA 1
ATOM 12015 C C . SER J 4 188 ? 28.871 29.429 95.578 1.00 109.47 198 SER J C 1
ATOM 12016 O O . SER J 4 188 ? 27.745 29.058 95.249 1.00 98.01 198 SER J O 1
ATOM 12019 N N . ARG J 4 189 ? 29.395 29.180 96.774 1.00 120.07 199 ARG J N 1
ATOM 12020 C CA . ARG J 4 189 ? 28.625 28.508 97.808 1.00 123.36 199 ARG J CA 1
ATOM 12021 C C . ARG J 4 189 ? 27.605 29.461 98.420 1.00 131.60 199 ARG J C 1
ATOM 12022 O O . ARG J 4 189 ? 27.777 30.683 98.408 1.00 135.05 199 ARG J O 1
ATOM 12030 N N . TYR J 4 190 ? 26.536 28.887 98.958 1.00 101.04 200 TYR J N 1
ATOM 12031 C CA . TYR J 4 190 ? 25.425 29.645 99.514 1.00 87.63 200 TYR J CA 1
ATOM 12032 C C . TYR J 4 190 ? 25.416 29.541 101.034 1.00 78.56 200 TYR J C 1
ATOM 12033 O O . TYR J 4 190 ? 26.161 28.765 101.639 1.00 79.71 200 TYR J O 1
ATOM 12042 N N . ALA J 4 191 ? 24.546 30.339 101.649 1.00 78.19 201 ALA J N 1
ATOM 12043 C CA . ALA J 4 191 ? 24.390 30.358 103.095 1.00 64.28 201 ALA J CA 1
ATOM 12044 C C . ALA J 4 191 ? 22.962 30.767 103.422 1.00 75.46 201 ALA J C 1
ATOM 12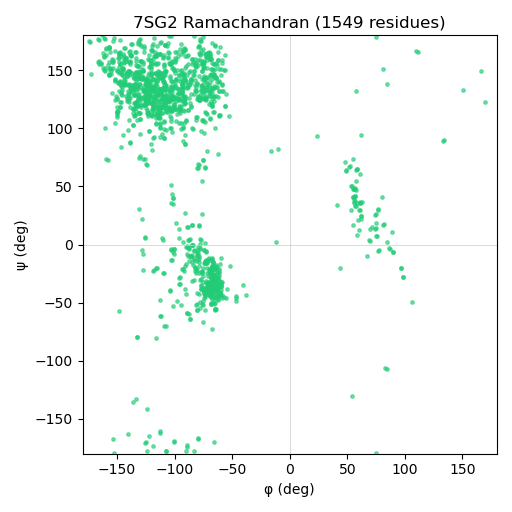045 O O . ALA J 4 191 ? 22.397 31.644 102.764 1.00 90.70 201 ALA J O 1
ATOM 12047 N N . LEU J 4 192 ? 22.387 30.128 104.439 1.00 72.83 202 LEU J N 1
ATOM 12048 C CA . LEU J 4 192 ? 20.998 30.355 104.812 1.00 59.47 202 LEU J CA 1
ATOM 12049 C C . LEU J 4 192 ? 20.873 30.373 106.328 1.00 62.58 202 LEU J C 1
ATOM 12050 O O . LEU J 4 192 ? 21.476 29.545 107.017 1.00 79.43 202 LEU J O 1
ATOM 12055 N N . SER J 4 193 ? 20.088 31.317 106.840 1.00 53.40 203 SER J N 1
ATOM 12056 C CA . SER J 4 193 ? 19.859 31.458 108.269 1.00 65.41 203 SER J CA 1
ATOM 12057 C C . SER J 4 193 ? 18.373 31.325 108.572 1.00 71.94 203 SER J C 1
ATOM 12058 O O . SER J 4 193 ? 17.521 31.619 107.729 1.00 74.27 203 SER J O 1
ATOM 12061 N N . SER J 4 194 ? 18.071 30.880 109.791 1.00 66.07 204 SER J N 1
ATOM 12062 C CA . SER J 4 194 ? 16.693 30.707 110.226 1.00 58.22 204 SER J CA 1
ATOM 12063 C C . SER J 4 194 ? 16.615 30.951 111.725 1.00 61.60 204 SER J C 1
ATOM 12064 O O . SER J 4 194 ? 17.622 30.892 112.436 1.00 57.52 204 SER J O 1
ATOM 12067 N N . ARG J 4 195 ? 15.402 31.227 112.201 1.00 72.19 205 ARG J N 1
ATOM 12068 C CA . ARG J 4 195 ? 15.188 31.595 113.593 1.00 68.25 205 ARG J CA 1
ATOM 12069 C C . ARG J 4 195 ? 13.985 30.859 114.161 1.00 60.85 205 ARG J C 1
ATOM 12070 O O . ARG J 4 195 ? 12.986 30.653 113.466 1.00 64.98 205 ARG J O 1
ATOM 12078 N N . LEU J 4 196 ? 14.090 30.471 115.431 1.00 67.75 206 LEU J N 1
ATOM 12079 C CA . LEU J 4 196 ? 12.985 29.887 116.182 1.00 63.70 206 LEU J CA 1
ATOM 12080 C C . LEU J 4 196 ? 12.931 30.557 117.546 1.00 63.74 206 LEU J C 1
ATOM 12081 O O . LEU J 4 196 ? 13.915 30.526 118.292 1.00 65.43 206 LEU J O 1
ATOM 12086 N N . ARG J 4 197 ? 11.793 31.162 117.870 1.00 64.78 207 ARG J N 1
ATOM 12087 C CA . ARG J 4 197 ? 11.608 31.853 119.138 1.00 69.94 207 ARG J CA 1
ATOM 12088 C C . ARG J 4 197 ? 10.591 31.108 119.990 1.00 81.19 207 ARG J C 1
ATOM 12089 O O . ARG J 4 197 ? 9.531 30.709 119.496 1.00 80.37 207 ARG J O 1
ATOM 12097 N N . VAL J 4 198 ? 10.919 30.924 121.268 1.00 77.33 208 VAL J N 1
ATOM 12098 C CA . VAL J 4 198 ? 10.066 30.224 122.221 1.00 85.56 208 VAL J CA 1
ATOM 12099 C C . VAL J 4 198 ? 10.079 30.995 123.535 1.00 93.95 208 VAL J C 1
ATOM 12100 O O . VAL J 4 198 ? 10.836 31.951 123.717 1.00 80.49 208 VAL J O 1
ATOM 12104 N N . SER J 4 199 ? 9.221 30.566 124.456 1.00 92.74 209 SER J N 1
ATOM 12105 C CA . SER J 4 199 ? 9.171 31.175 125.775 1.00 76.42 209 SER J CA 1
ATOM 12106 C C . SER J 4 199 ? 10.468 30.913 126.537 1.00 98.00 209 SER J C 1
ATOM 12107 O O . SER J 4 199 ? 11.188 29.944 126.283 1.00 95.96 209 SER J O 1
ATOM 12110 N N . ALA J 4 200 ? 10.763 31.804 127.487 1.00 111.18 210 ALA J N 1
ATOM 12111 C CA . ALA J 4 200 ? 11.964 31.642 128.300 1.00 96.03 210 ALA J CA 1
ATOM 12112 C C . ALA J 4 200 ? 11.873 30.403 129.180 1.00 90.14 210 ALA J C 1
ATOM 12113 O O . ALA J 4 200 ? 12.835 29.633 129.279 1.00 85.66 210 ALA J O 1
ATOM 12115 N N . THR J 4 201 ? 10.721 30.190 129.822 1.00 114.41 211 THR J N 1
ATOM 12116 C CA . THR J 4 201 ? 10.557 29.018 130.675 1.00 115.98 211 THR J CA 1
ATOM 12117 C C . THR J 4 201 ? 10.585 27.727 129.867 1.00 114.74 211 THR J C 1
ATOM 12118 O O . THR J 4 201 ? 10.936 26.670 130.404 1.00 118.28 211 THR J O 1
ATOM 12122 N N . PHE J 4 202 ? 10.224 27.789 128.585 1.00 97.52 212 PHE J N 1
ATOM 12123 C CA . PHE J 4 202 ? 10.239 26.593 127.752 1.00 92.59 212 PHE J CA 1
ATOM 12124 C C . PHE J 4 202 ? 11.655 26.227 127.324 1.00 84.50 212 PHE J C 1
ATOM 12125 O O . PHE J 4 202 ? 11.986 25.042 127.215 1.00 90.72 212 PHE J O 1
ATOM 12133 N N . TRP J 4 203 ? 12.501 27.229 127.076 1.00 87.27 213 TRP J N 1
ATOM 12134 C CA . TRP J 4 203 ? 13.889 26.955 126.719 1.00 78.39 213 TRP J CA 1
ATOM 12135 C C . TRP J 4 203 ? 14.719 26.569 127.936 1.00 89.29 213 TRP J C 1
ATOM 12136 O O . TRP J 4 203 ? 15.579 25.687 127.847 1.00 89.33 213 TRP J O 1
ATOM 12147 N N . GLN J 4 204 ? 14.475 27.212 129.080 1.00 108.29 214 GLN J N 1
ATOM 12148 C CA . GLN J 4 204 ? 15.265 26.941 130.275 1.00 96.11 214 GLN J CA 1
ATOM 12149 C C . GLN J 4 204 ? 15.043 25.541 130.830 1.00 83.15 214 GLN J C 1
ATOM 12150 O O . GLN J 4 204 ? 15.809 25.113 131.700 1.00 79.44 214 GLN J O 1
ATOM 12156 N N . ASN J 4 205 ? 14.032 24.822 130.356 1.00 92.33 215 ASN J N 1
ATOM 12157 C CA . ASN J 4 205 ? 13.867 23.430 130.752 1.00 91.80 215 ASN J CA 1
ATOM 12158 C C . ASN J 4 205 ? 14.829 22.561 129.946 1.00 101.52 215 ASN J C 1
ATOM 12159 O O . ASN J 4 205 ? 14.812 22.610 128.712 1.00 85.54 215 ASN J O 1
ATOM 12164 N N . PRO J 4 206 ? 15.671 21.755 130.600 1.00 127.39 216 PRO J N 1
ATOM 12165 C CA . PRO J 4 206 ? 16.746 21.064 129.876 1.00 112.91 216 PRO J CA 1
ATOM 12166 C C . PRO J 4 206 ? 16.302 19.817 129.130 1.00 109.56 216 PRO J C 1
ATOM 12167 O O . PRO J 4 206 ? 17.070 19.308 128.302 1.00 108.24 216 PRO J O 1
ATOM 12171 N N . ARG J 4 207 ? 15.101 19.310 129.395 1.00 89.01 217 ARG J N 1
ATOM 12172 C CA . ARG J 4 207 ? 14.616 18.105 128.738 1.00 102.76 217 ARG J CA 1
ATOM 12173 C C . ARG J 4 207 ? 14.013 18.380 127.361 1.00 99.46 217 ARG J C 1
ATOM 12174 O O . ARG J 4 207 ? 13.806 17.435 126.592 1.00 74.91 217 ARG J O 1
ATOM 12182 N N . ASN J 4 208 ? 13.745 19.641 127.024 1.00 104.68 218 ASN J N 1
ATOM 12183 C CA . ASN J 4 208 ? 13.232 19.973 125.701 1.00 90.33 218 ASN J CA 1
ATOM 12184 C C . ASN J 4 208 ? 14.337 19.882 124.657 1.00 85.43 218 ASN J C 1
ATOM 12185 O O . ASN J 4 208 ? 15.489 20.243 124.913 1.00 77.22 218 ASN J O 1
ATOM 12190 N N . HIS J 4 209 ? 13.975 19.400 123.471 1.00 90.66 219 HIS J N 1
ATOM 12191 C CA . HIS J 4 209 ? 14.923 19.152 122.392 1.00 82.43 219 HIS J CA 1
ATOM 12192 C C . HIS J 4 209 ? 14.583 20.044 121.207 1.00 79.25 219 HIS J C 1
ATOM 12193 O O . HIS J 4 209 ? 13.478 19.963 120.661 1.00 77.26 219 HIS J O 1
ATOM 12200 N N . PHE J 4 210 ? 15.534 20.887 120.814 1.00 71.07 220 PHE J N 1
ATOM 12201 C CA . PHE J 4 210 ? 15.397 21.765 119.660 1.00 71.91 220 PHE J CA 1
ATOM 12202 C C . PHE J 4 210 ? 16.408 21.340 118.604 1.00 63.07 220 PHE J C 1
ATOM 12203 O O . PHE J 4 210 ? 17.592 21.169 118.909 1.00 63.04 220 PHE J O 1
ATOM 12211 N N . ARG J 4 211 ? 15.942 21.173 117.368 1.00 61.95 221 ARG J N 1
ATOM 12212 C CA . ARG J 4 211 ? 16.791 20.685 116.290 1.00 61.51 221 ARG J CA 1
ATOM 12213 C C . ARG J 4 211 ? 16.472 21.426 115.002 1.00 59.41 221 ARG J C 1
ATOM 12214 O O . ARG J 4 211 ? 15.317 21.452 114.567 1.00 61.63 221 ARG J O 1
ATOM 12222 N N . CYS J 4 212 ? 17.497 22.023 114.399 1.00 58.54 222 CYS J N 1
ATOM 12223 C CA . CYS J 4 212 ? 17.376 22.655 113.092 1.00 59.35 222 CYS J CA 1
ATOM 12224 C C . CYS J 4 212 ? 17.730 21.631 112.020 1.00 66.74 222 CYS J C 1
ATOM 12225 O O . CYS J 4 212 ? 18.845 21.100 112.007 1.00 62.98 222 CYS J O 1
ATOM 12228 N N . GLN J 4 213 ? 16.829 21.395 111.066 1.00 55.90 223 GLN J N 1
ATOM 12229 C CA . GLN J 4 213 ? 17.064 20.333 110.056 1.00 55.25 223 GLN J CA 1
ATOM 12230 C C . GLN J 4 213 ? 17.080 20.909 108.649 1.00 62.26 223 GLN J C 1
ATOM 12231 O O . GLN J 4 213 ? 16.103 21.541 108.262 1.00 69.89 223 GLN J O 1
ATOM 12237 N N . VAL J 4 214 ? 18.144 20.634 107.907 1.00 62.00 224 VAL J N 1
ATOM 12238 C CA . VAL J 4 214 ? 18.295 21.210 106.549 1.00 59.29 224 VAL J CA 1
ATOM 12239 C C . VAL J 4 214 ? 18.216 20.091 105.528 1.00 62.65 224 VAL J C 1
ATOM 12240 O O . VAL J 4 214 ? 19.129 19.271 105.492 1.00 60.29 224 VAL J O 1
ATOM 12244 N N . GLN J 4 215 ? 17.143 20.075 104.750 1.00 71.67 225 GLN J N 1
ATOM 12245 C CA . GLN J 4 215 ? 16.991 19.093 103.683 1.00 58.11 225 GLN J CA 1
ATOM 12246 C C . GLN J 4 215 ? 17.822 19.533 102.483 1.00 53.07 225 GLN J C 1
ATOM 12247 O O . GLN J 4 215 ? 17.652 20.650 101.987 1.00 69.43 225 GLN J O 1
ATOM 12253 N N . PHE J 4 216 ? 18.721 18.665 102.022 1.00 50.29 226 PHE J N 1
ATOM 12254 C CA . PHE J 4 216 ? 19.622 18.978 100.920 1.00 54.79 226 PHE J CA 1
ATOM 12255 C C . PHE J 4 216 ? 19.466 17.953 99.806 1.00 70.00 226 PHE J C 1
ATOM 12256 O O . PHE J 4 216 ? 19.431 16.747 100.069 1.00 76.21 226 PHE J O 1
ATOM 12264 N N . TYR J 4 217 ? 19.379 18.434 98.566 1.00 75.75 227 TYR J N 1
ATOM 12265 C CA . TYR J 4 217 ? 19.353 17.580 97.384 1.00 76.20 227 TYR J CA 1
ATOM 12266 C C . TYR J 4 217 ? 20.700 17.672 96.682 1.00 75.77 227 TYR J C 1
ATOM 12267 O O . TYR J 4 217 ? 21.143 18.770 96.326 1.00 76.72 227 TYR J O 1
ATOM 12276 N N . GLY J 4 218 ? 21.343 16.526 96.475 1.00 69.37 228 GLY J N 1
ATOM 12277 C CA . GLY J 4 218 ? 22.632 16.515 95.812 1.00 69.05 228 GLY J CA 1
ATOM 12278 C C . GLY J 4 218 ? 22.776 15.422 94.775 1.00 63.36 228 GLY J C 1
ATOM 12279 O O . GLY J 4 218 ? 21.869 15.185 93.972 1.00 70.61 228 GLY J O 1
ATOM 12280 N N . LEU J 4 219 ? 23.921 14.746 94.789 1.00 66.55 229 LEU J N 1
ATOM 12281 C CA . LEU J 4 219 ? 24.202 13.706 93.812 1.00 67.88 229 LEU J CA 1
ATOM 12282 C C . LEU J 4 219 ? 23.406 12.445 94.127 1.00 81.12 229 LEU J C 1
ATOM 12283 O O . LEU J 4 219 ? 23.170 12.104 95.288 1.00 88.12 229 LEU J O 1
ATOM 12288 N N . SER J 4 220 ? 22.985 11.751 93.074 1.00 91.39 230 SER J N 1
ATOM 12289 C CA . SER J 4 220 ? 22.277 10.492 93.234 1.00 99.97 230 SER J CA 1
ATOM 12290 C C . SER J 4 220 ? 23.299 9.355 93.276 1.00 118.77 230 SER J C 1
ATOM 12291 O O . SER J 4 220 ? 24.512 9.582 93.283 1.00 119.58 230 SER J O 1
ATOM 12294 N N . GLU J 4 221 ? 22.819 8.111 93.305 1.00 138.84 231 GLU J N 1
ATOM 12295 C CA . GLU J 4 221 ? 23.728 6.972 93.345 1.00 141.05 231 GLU J CA 1
ATOM 12296 C C . GLU J 4 221 ? 24.329 6.650 91.984 1.00 150.14 231 GLU J C 1
ATOM 12297 O O . GLU J 4 221 ? 25.412 6.058 91.924 1.00 144.36 231 GLU J O 1
ATOM 12303 N N . ASN J 4 222 ? 23.658 7.025 90.897 1.00 145.17 232 ASN J N 1
ATOM 12304 C CA . ASN J 4 222 ? 24.135 6.725 89.554 1.00 149.08 232 ASN J CA 1
ATOM 12305 C C . ASN J 4 222 ? 25.220 7.684 89.079 1.00 149.85 232 ASN J C 1
ATOM 12306 O O . ASN J 4 222 ? 25.735 7.509 87.969 1.00 150.96 232 ASN J O 1
ATOM 12311 N N 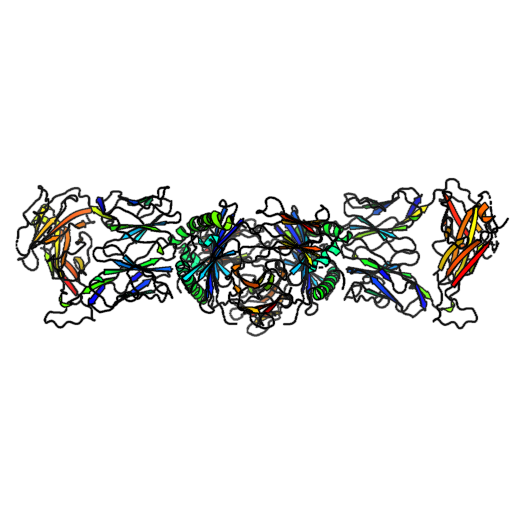. ASP J 4 223 ? 25.578 8.681 89.882 1.00 150.23 233 ASP J N 1
ATOM 12312 C CA . ASP J 4 223 ? 26.582 9.668 89.518 1.00 147.36 233 ASP J CA 1
ATOM 12313 C C . ASP J 4 223 ? 27.941 9.250 90.066 1.00 148.52 233 ASP J C 1
ATOM 12314 O O . ASP J 4 223 ? 28.037 8.589 91.104 1.00 144.85 233 ASP J O 1
ATOM 12319 N N . GLU J 4 224 ? 28.993 9.643 89.357 1.00 154.61 234 GLU J N 1
ATOM 12320 C CA . GLU J 4 224 ? 30.344 9.198 89.659 1.00 146.28 234 GLU J CA 1
ATOM 12321 C C . GLU J 4 224 ? 31.092 10.211 90.517 1.00 125.81 234 GLU J C 1
ATOM 12322 O O . GLU J 4 224 ? 30.910 11.425 90.391 1.00 127.14 234 GLU J O 1
ATOM 12328 N N . TRP J 4 225 ? 31.941 9.685 91.400 1.00 110.38 235 TRP J N 1
ATOM 12329 C CA . TRP J 4 225 ? 32.788 10.475 92.284 1.00 115.15 235 TRP J CA 1
ATOM 12330 C C . TRP J 4 225 ? 34.142 9.793 92.402 1.00 129.99 235 TRP J C 1
ATOM 12331 O O . TRP J 4 225 ? 34.209 8.608 92.739 1.00 124.03 235 TRP J O 1
ATOM 12342 N N . THR J 4 226 ? 35.216 10.536 92.129 1.00 127.88 236 THR J N 1
ATOM 12343 C CA . THR J 4 226 ? 36.558 9.962 92.125 1.00 117.25 236 THR J CA 1
ATOM 12344 C C . THR J 4 226 ? 37.519 10.773 92.987 1.00 119.12 236 THR J C 1
ATOM 12345 O O . THR J 4 226 ? 38.727 10.784 92.734 1.00 127.20 236 THR J O 1
ATOM 12349 N N . GLN J 4 227 ? 36.959 11.533 93.934 1.00 126.71 237 GLN J N 1
ATOM 12350 C CA . GLN J 4 227 ? 37.794 12.405 94.806 1.00 139.15 237 GLN J CA 1
ATOM 12351 C C . GLN J 4 227 ? 37.800 11.858 96.237 1.00 144.55 237 GLN J C 1
ATOM 12352 O O . GLN J 4 227 ? 36.758 11.353 96.670 1.00 145.26 237 GLN J O 1
ATOM 12358 N N . ASP J 4 228 ? 38.938 11.959 96.929 1.00 138.26 238 ASP J N 1
ATOM 12359 C CA . ASP J 4 228 ? 39.067 11.426 98.307 1.00 123.50 238 ASP J CA 1
ATOM 12360 C C . ASP J 4 228 ? 37.865 11.852 99.134 1.00 138.79 238 ASP J C 1
ATOM 12361 O O . ASP J 4 228 ? 37.309 10.993 99.834 1.00 149.37 238 ASP J O 1
ATOM 12366 N N . ARG J 4 229 ? 37.479 13.122 99.013 1.00 130.88 239 ARG J N 1
ATOM 12367 C CA . ARG J 4 229 ? 36.378 13.660 99.846 1.00 118.33 239 ARG J CA 1
ATOM 12368 C C . ARG J 4 229 ? 35.103 12.858 99.615 1.00 120.07 239 ARG J C 1
ATOM 12369 O O . ARG J 4 229 ? 34.968 12.235 98.561 1.00 124.05 239 ARG J O 1
ATOM 12377 N N . ALA J 4 230 ? 34.203 12.882 100.582 1.00 111.32 240 ALA J N 1
ATOM 12378 C CA . ALA J 4 230 ? 32.966 12.122 100.487 1.00 94.91 240 ALA J CA 1
ATOM 12379 C C . ALA J 4 230 ? 32.081 12.662 99.369 1.00 94.62 240 ALA J C 1
ATOM 12380 O O . ALA J 4 230 ? 32.105 13.853 99.045 1.00 96.56 240 ALA J O 1
ATOM 12382 N N . LYS J 4 231 ? 31.293 11.770 98.779 1.00 85.42 241 LYS J N 1
ATOM 12383 C CA . LYS J 4 231 ? 30.425 12.158 97.673 1.00 81.90 241 LYS J CA 1
ATOM 12384 C C . LYS J 4 231 ? 29.224 12.932 98.206 1.00 83.80 241 LYS J C 1
ATOM 12385 O O . LYS J 4 231 ? 28.575 12.480 99.154 1.00 90.61 241 LYS J O 1
ATOM 12391 N N . PRO J 4 232 ? 28.902 14.092 97.632 1.00 75.11 242 PRO J N 1
ATOM 12392 C CA . PRO J 4 232 ? 27.771 14.907 98.130 1.00 67.50 242 PRO J CA 1
ATOM 12393 C C . PRO J 4 232 ? 26.417 14.328 97.733 1.00 74.01 242 PRO J C 1
ATOM 12394 O O . PRO J 4 232 ? 25.698 14.838 96.865 1.00 82.80 242 PRO J O 1
ATOM 12398 N N . VAL J 4 233 ? 26.048 13.228 98.386 1.00 75.37 243 VAL J N 1
ATOM 12399 C CA . VAL J 4 233 ? 24.760 12.597 98.129 1.00 64.40 243 VAL J CA 1
ATOM 12400 C C . VAL J 4 233 ? 23.647 13.409 98.786 1.00 60.95 243 VAL J C 1
ATOM 12401 O O . VAL J 4 233 ? 23.868 14.169 99.733 1.00 65.16 243 VAL J O 1
ATOM 12405 N N . THR J 4 234 ? 22.435 13.257 98.252 1.00 70.39 244 THR J N 1
ATOM 12406 C CA . THR J 4 234 ? 21.256 13.859 98.863 1.00 67.95 244 THR J CA 1
ATOM 12407 C C . THR J 4 234 ? 21.131 13.399 100.310 1.00 70.15 244 THR J C 1
ATOM 12408 O O . THR J 4 234 ? 21.013 12.200 100.581 1.00 62.41 244 THR J O 1
ATOM 12412 N N . GLN J 4 235 ? 21.165 14.352 101.239 1.00 65.56 245 GLN J N 1
ATOM 12413 C CA . GLN J 4 235 ? 21.255 14.024 102.653 1.00 54.02 245 GLN J CA 1
ATOM 12414 C C . GLN J 4 235 ? 20.532 15.079 103.475 1.00 59.92 245 GLN J C 1
ATOM 12415 O O . GLN J 4 235 ? 20.213 16.167 102.988 1.00 58.80 245 GLN J O 1
ATOM 12421 N N . ILE J 4 236 ? 20.278 14.741 104.736 1.00 62.37 246 ILE J N 1
ATOM 12422 C CA . ILE J 4 236 ? 19.661 15.648 105.696 1.00 60.16 246 ILE J CA 1
ATOM 12423 C C . ILE J 4 236 ? 20.715 15.961 106.751 1.00 54.15 246 ILE J C 1
ATOM 12424 O O . ILE J 4 236 ? 21.007 15.133 107.621 1.00 70.42 246 ILE J O 1
ATOM 12429 N N . VAL J 4 237 ? 21.292 17.149 106.675 1.00 61.77 247 VAL J N 1
ATOM 12430 C CA . VAL J 4 237 ? 22.222 17.624 107.690 1.00 65.51 247 VAL J CA 1
ATOM 12431 C C . VAL J 4 237 ? 21.441 18.435 108.711 1.00 60.23 247 VAL J C 1
ATOM 12432 O O . VAL J 4 237 ? 20.575 19.242 108.353 1.00 63.20 247 VAL J O 1
ATOM 12436 N N . SER J 4 238 ? 21.742 18.224 109.990 1.00 60.07 248 SER J N 1
ATOM 12437 C CA . SER J 4 238 ? 20.995 18.884 111.047 1.00 68.41 248 SER J CA 1
ATOM 12438 C C . SER J 4 238 ? 21.910 19.154 112.231 1.00 74.06 248 SER J C 1
ATOM 12439 O O . SER J 4 238 ? 22.920 18.476 112.434 1.00 85.33 248 SER J O 1
ATOM 12442 N N . ALA J 4 239 ? 21.534 20.164 113.010 1.00 77.97 249 ALA J N 1
ATOM 12443 C CA . ALA J 4 239 ? 22.183 20.481 114.270 1.00 63.01 249 ALA J CA 1
ATOM 12444 C C . ALA J 4 239 ? 21.105 20.691 115.321 1.00 65.12 249 ALA J C 1
ATOM 12445 O O . ALA J 4 239 ? 19.970 21.055 115.002 1.00 77.35 249 ALA J O 1
ATOM 12447 N N . GLU J 4 240 ? 21.463 20.456 116.580 1.00 64.96 250 GLU J N 1
ATOM 12448 C CA . GLU J 4 240 ? 20.488 20.488 117.658 1.00 72.78 250 GLU J CA 1
ATOM 12449 C C . GLU J 4 240 ? 21.122 21.063 118.916 1.00 65.50 250 GLU J C 1
ATOM 12450 O O . GLU J 4 240 ? 22.340 21.240 119.007 1.00 62.00 250 GLU J O 1
ATOM 12456 N N . ALA J 4 241 ? 20.267 21.348 119.895 1.00 63.28 251 ALA J N 1
ATOM 12457 C CA . ALA J 4 241 ? 20.692 21.891 121.176 1.00 66.92 251 ALA J CA 1
ATOM 12458 C C . ALA J 4 241 ? 19.588 21.636 122.190 1.00 67.94 251 ALA J C 1
ATOM 12459 O O . ALA J 4 241 ? 18.405 21.601 121.842 1.00 73.69 251 ALA J O 1
ATOM 12461 N N . TRP J 4 242 ? 19.988 21.460 123.443 1.00 69.14 252 TRP J N 1
ATOM 12462 C CA . TRP J 4 242 ? 19.066 21.173 124.529 1.00 68.73 252 TRP J CA 1
ATOM 12463 C C . TRP J 4 242 ? 18.966 22.376 125.458 1.00 81.32 252 TRP J C 1
ATOM 12464 O O . TRP J 4 242 ? 19.811 23.275 125.442 1.00 92.84 252 TRP J O 1
ATOM 12475 N N . GLY J 4 243 ? 17.879 22.405 126.228 1.00 71.13 253 GLY J N 1
ATOM 12476 C CA . GLY J 4 243 ? 17.637 23.518 127.155 1.00 78.64 253 GLY J CA 1
ATOM 12477 C C . GLY J 4 243 ? 18.707 23.629 128.214 1.00 96.91 253 GLY J C 1
ATOM 12478 O O . GLY J 4 243 ? 19.469 22.669 128.388 1.00 98.55 253 GLY J O 1
ATOM 12479 N N . ARG J 4 244 ? 18.748 24.755 128.922 1.00 89.91 254 ARG J N 1
ATOM 12480 C CA . ARG J 4 244 ? 19.803 24.995 129.930 1.00 96.61 254 ARG J CA 1
ATOM 12481 C C . ARG J 4 244 ? 19.220 25.763 131.115 1.00 103.86 254 ARG J C 1
ATOM 12482 O O . ARG J 4 244 ? 18.179 26.387 130.928 1.00 83.26 254 ARG J O 1
ATOM 12490 N N . ALA J 4 245 ? 19.882 25.712 132.276 1.00 123.27 255 ALA J N 1
ATOM 12491 C CA . ALA J 4 245 ? 19.449 26.430 133.499 1.00 101.89 255 ALA J CA 1
ATOM 12492 C C . ALA J 4 245 ? 18.002 26.088 133.858 1.00 91.19 255 ALA J C 1
ATOM 12493 O O . ALA J 4 245 ? 17.251 26.988 134.216 1.00 90.52 255 ALA J O 1
#

Solvent-accessible surface area: 70996 Å² total; per-residue (Å²): 204,24,92,46,54,2,5,2,0,0,0,4,12,6,36,94,51,91,40,30,26,0,0,1,8,0,39,28,1,3,7,2,75,5,43,43,68,186,80,96,30,59,34,57,4,80,62,4,146,101,7,197,12,62,28,27,4,0,25,23,4,14,13,1,0,70,19,0,2,62,1,0,43,146,78,19,134,60,73,33,20,64,46,10,30,7,117,6,63,28,39,18,40,33,52,60,73,89,48,123,83,9,45,0,0,0,35,0,35,38,0,1,0,2,24,17,83,17,50,4,30,29,129,72,138,72,37,105,152,46,58,66,84,15,17,25,1,18,55,114,58,23,0,0,22,29,0,2,26,4,80,16,114,1,45,77,164,82,27,27,0,58,0,60,13,56,23,33,142,167,70,47,89,88,106,26,118,77,102,75,121,4,21,0,0,2,5,3,0,32,0,46,0,30,98,25,56,128,172,18,106,0,5,4,36,3,0,4,13,70,99,20,0,1,78,1,12,30,98,63,13,33,4,80,14,52,45,82,40,0,12,56,0,4,85,43,4,31,75,44,134,17,7,7,62,5,13,115,23,3,18,67,1,1,0,103,38,1,7,96,19,9,80,124,3,0,38,117,60,135,41,115,9,65,19,52,25,58,75,81,119,22,0,18,0,9,0,2,35,0,13,25,34,113,42,110,20,65,4,44,59,86,134,133,90,49,68,34,9,34,3,42,31,102,80,38,65,0,8,46,4,10,9,10,20,60,6,18,1,46,77,137,41,39,28,0,33,0,67,10,56,23,26,190,82,55,59,63,36,90,57,147,130,110,74,28,61,2,5,2,0,1,0,4,14,5,36,86,58,92,37,32,24,1,0,1,8,0,36,27,1,6,8,2,76,5,42,41,68,195,105,98,23,54,29,55,4,75,64,5,135,100,2,175,17,60,28,27,2,0,22,16,0,15,11,0,0,74,24,0,1,77,8,0,34,154,129,20,135,61,78,35,21,71,47,20,27,4,100,8,54,25,35,19,34,35,52,64,80,87,57,109,99,11,52,0,0,0,32,0,31,39,0,2,0,1,30,14,80,25,44,3,31,20,101,73,136,73,34,113,150,32,61,67,102,21,20,25,2,19,58,114,58,24,1,0,24,19,0,4,24,2,76,19,105,5,37,87,154,69,21,18,25,0,51,0,61,13,60,23,31,140,167,71,48,87,88,100,31,111,74,105,73,112,4,19,0,0,1,6,4,0,28,0,58,0,36,97,18,52,127,179,18,109,0,5,4,38,2,0,5,24,83,87,19,0,1,79,2,13,27,99,56,11,25,5,74,12,49,29,86,31,0,8,39,0,0,49,45,6,30,73,49,166,22,9,15,71,1,14,130,20,2,20,67,0,1,0,82,30,1,8,97,16,8,82,126,4,1,34,124,62,133,40,98,9,70,15,48,25,60,74,93,105,24,0,16,0,12,0,3,28,0,12,27,28,106,37,122,27,69,3,51,63,62,146,123,90,57,71,26,20,35,2,48,33,102,74,36,61,0,8,54,4,10,8,10,20,61,6,19,1,52,10,97,56,114,229,68,14,40,1,28,0,34,0,68,12,71,18,19,154,66,62,50,70,35,88,53,151,77,128,32,96,28,48,146,70,55,99,5,85,44,56,81,105,2,71,0,71,1,46,0,72,130,30,45,99,18,15,7,0,1,0,0,13,10,50,87,83,84,6,5,115,38,14,1,9,0,25,138,80,84,41,93,70,163,84,3,15,0,94,19,48,100,94,15,123,39,0,28,0,7,4,68,192,1,55,34,82,32,53,4,20,0,7,1,0,4,2,4,4,2,81,58,7,130,26,27,84,2,0,136,0,48,10,34,6,105,25,132,119,73,56,13,0,0,1,69,0,151,12,43,144,34,96,114,79,27,0,2,0,3,2,11,0,48,7,113,26,83,58,152,81,48,53,3,105,60,13,49,2,37,19,192,95,144,116,42,54,1,5,1,0,0,0,19,7,127,144,92,60,14,65,104,2,3,97,120,18,137,45,41,176,118,27,81,84,112,44,103,12,65,20,150,14,76,61,33,3,17,81,118,49,58,69,36,68,2,59,0,72,2,94,29,23,0,8,11,0,5,0,4,30,32,60,129,67,118,50,6,54,13,0,0,21,2,11,34,72,62,115,14,53,48,51,112,77,38,83,96,117,65,8,49,27,58,16,83,63,8,15,46,0,28,0,20,0,29,108,0,12,43,108,1,20,4,30,0,0,0,0,0,0,6,1,6,11,3,0,41,5,42,27,4,153,6,2,56,5,28,5,20,105,82,12,132,40,0,52,36,3,125,21,16,2,5,24,15,15,141,20,0,23,85,91,27,112,48,0,2,0,0,0,13,0,28,10,0,22,5,48,1,18,85,29,26,1,59,20,84,59,158,70,38,141,51,0,37,7,48,12,107,145,25,45,90,40,114,89,119,78,150,65,1,84,38,1,9,0,0,0,0,3,20,54,2,108,72,11,99,51,87,187,8,31,0,49,0,32,0,44,0,60,7,3,42,172,145,20,148,46,131,83,160,64,83,65,1,78,63,66,92,35,51,19,86,5,131,7,186,112,18,12,3,1,9,4,9,2,0,39,72,52,111,21,12,4,1,8,3,10,2,7,51,44,108,98,96,31,50,143,74,53,92,6,82,46,55,77,104,1,71,0,68,1,49,7,85,154,34,44,81,12,24,6,0,0,0,0,13,9,51,98,108,107,12,6,158,42,12,0,8,1,34,96,103,113,39,87,68,186,77,3,16,0,90,20,55,112,84,16,124,44,0,29,0,7,4,71,190,1,54,39,83,33,47,4,15,0,4,4,3,23,3,4,3,1,71,64,5,149,25,39,83,3,0,125,0,50,10,42,2,98,27,132,112,65,60,90,29,75,30,126,115,66,108,9,28,15,54,5,10,1,50,4,144,51,128,31,89,121,40,207,79,109,85,51,75,43,4,82,52,10,49,2,40,15,142,97,138,94,40,26,2,0,0,5,1,25,26,53,178,131,28,100,182,39,108,16,65,19,98,13,74,70,46,26,18,69,118,51,60,71,24,52,0,67,0,76,3,98,26,18,0,6,11,0,8,0,1,52,17,65,69,45,103,52,8,54,27,0,0,19,0,10,31,68,55,124,12,58,38,43,109,78,35,86,76,124,64,8,50,27,57,15,75,83,8,20,47,0,27,0,19,0,21,113,2,18,49,128,2,20,3,32,0,6,0,0,0,0,9,2,6,14,4,0,45,5,48,31,9,166,10,2,78,6,24,7,4,85,48,44,112,64,0,46,40,4,122,20,29,1,27,47,24,52,97,166,28,148,57,8,14,0,6,0,15,0,37,15,0,36,0,26,6,26,104,29,26,1,61,20,84,59,155,66,40,143,55,0,34,6,50,11,105,111,30,43,149,94,111,34,10,9,0,0,0,1,10,20,51,22,110,78,21,82,67,84,212,18,30,0,49,0,27,0,49,0,62,8,3,67,151,145,52,147,49,136,69,156,83,82,63,1,52,61,63,94,33,48,19,80,5,130,7,142,117

B-factor: mean 73.18, std 25.98, range [30.0, 195.84]

Organism: Homo sapiens (NCBI:txid9606)

Radius of gyration: 52.37 Å; Cα contacts (8 Å, |Δi|>4): 4026; chains: 10; bounding box: 152×72×148 Å

InterPro domains:
  IPR001003 MHC class II, alpha chain, N-terminal [PF00993] (29-108)
  IPR001003 MHC class II, alpha chain, N-terminal [SM00920] (30-109)
  IPR003006 Immunoglobulin/major histocompatibility complex, conserved site [PS00290] (186-192)
  IPR003597 Immunoglobulin C1-set [PF07654] (114-195)
  IPR003597 Immunoglobulin C1-set [SM00407] (127-198)
  IPR007110 Immunoglobulin-like domain [PS50835] (112-192)
  IPR011162 MHC classes I/II-like antigen recognition protein [SSF54452] (27-109)
  IPR013783 Immunoglobulin-like fold [G3DSA:2.60.40.10] (107-220)
  IPR014745 MHC class II, alpha/beta chain, N-terminal [G3DSA:3.10.320.10] (28-106)
  IPR036179 Immunoglobulin-like domain superfamily [SSF48726] (112-206)
  IPR050160 Major Histocompatibility Complex/Immunoglobulin [PTHR19944] (10-243)

GO terms:
  GO:0098553 lumenal side of endoplasmic reticulum membrane (C, TAS)
  GO:0032588 trans-Golgi network membrane (C, TAS)
  GO:0000139 Golgi membrane (C, TAS)
  GO:0005765 lysosomal membrane (C, TAS)
  GO:0005886 plasma membrane (C, TAS)
  GO:0012507 ER to Golgi transport vesicle membrane (C, TAS)
  GO:0030658 transport vesicle membrane (C, TAS)
  GO:0030666 endocytic vesicle membrane (C, TAS)
  GO:0030669 clathrin-coated endocytic vesicle membrane (C, TAS)
  GO:0005515 protein binding (F, IPI)
  GO:0032395 MHC class II receptor activity (F, TAS)
  GO:0016020 membrane (C, HDA)

Foldseek 3Di:
DDPKDKDQWDWDFDDPPRDIWTFIGIRQDTQWTADLVVQDIGGPDVVSPPDDDGSVVNNVVNVVVVVVVVVVCVVVVNDDWDAADKDWDKDWDDPQDLAAKIKIKIKIPQGPPPDKDKWKDKPNHTDDPQKDKDDFTADPVRHTMIMMIHIDRHHQSTIWIWMDTPNDPDTDIDDDGD/DDDDKDKDWDFDWDDDPQNPDIKTKIFIQTPHRTFWMDILVVLAIDTPHPVCVVVRVVCRVPVVNSVVVNCCSCVPHVVVSVVCVVPVVPDWDDWDWDWDDPCKIKTKTWWTPDQDKDKWKDDPNHTDDPQKDKDPWADPPPRTIMIIIMGNDQKMWIWMDDPSDPHTDIDIDHD/DPWDWDQWDWDFDDPVRDTWIFIGIRQDTQWTADLVVQDIGGPDVVSVVDDDGSVVNVVVNVVVVVVVVVVCVVVVRDDWDADDKDWDKDWDDPADQQDKTKIKIKIPQGPPVDKDKWKDKPNHTDDPAKDKDDFTADPVRHTMIMMMHIDRADQRIKMWIWMDTPNDPDTDIDIGHD/DDDDKDKDKDFDWDDDPQNPDIKTKIFIATPNHTFWMDILVVLAIDTPHPVCPVVRVVCRVPVVNSVVVNCCSCVPHVVVSVVCVVPVVPDWDAWDWDWDPPVKIKIKTWWTPDQDKDKWKDKPNHTDPPQKDKDPWADPPPRTIMIIIMGDDDADAFIKMWIWMDDPSDPHTDIDIDHD/DKDWDLEDEEAFQDKDKTKIFAAVADQLKWKWKWWDAPPGDTHTDDTGHCQWAADDQWTKDADNVNRMIMIIGGRDDQVRQTFMWIFMGRDPVRGDTDSGYGYGYFYAAPDAQWEKEKAADPVDRPWIKIKTKRHHRVWFFVKDKDGKDKDADPVVRDIMIMIMITNPPDDNVCNGVVTCRDPRYYYD/DAKDKDQQEAEEEFQAKDKIKIFAPDQFDWKFKWWAAPPGDIHTAWTEDEPDAIGGDPPHDCVQWPKYDPGRGMIMTMGGRDDQVRQTWMKMWTHRDPPDPDIHIYPTHGYGYDNDQVLADFWDKDKDWFDVVCCVPVQKGKIKMKTWRGQDQDKDKFKAKPNHTDDPQKFWDPGWAFPDPPDPRTITMIMMMHMGGNVQQQDFVMKIKMKMWGDGHDPPDDDDDPDDDNHGDIDMDIDTGD/DDDDDDDDDDPDD/DDDDDDDDDDPDD/DDWDLEDEAAAQDKDKTKFAAAPADLQKWKWKWWAAPVGGTHTDDIGHACKADDPAWTKDADNNNRMIIIIGGRHHQRRQTFMWIAIGRDPVSGDTDSGYGYGYAYAAPDADWDWDFPCGKIKTKRHHRPDFDDADPDPQKGKDGKDKDADVVVRDIMIMIMIDGCDRVD/DAKDKDQQEDEAEFQDKDKIKIFAPDQAQWKFKWWAALDGDIHTAWTEDEPDAIGGDPPHDCVQWPKHDPGSGMIMTMGGRDDQVSFTWMKMWTHRDPPDDDIHIHPTYGYGYHHDLVQADAWDKDKDWFDDVPQKGKIKMKTWFGPDPPKDKFKAKPNHTDDPQKAWDSDFPDVITMTMIMHMGGNVVQQDFVIKIKIKMFAQGDDPVDDDDDPDDRNHGDIDMDIHGGHD